Protein 9PRR (pdb70)

Sequence (1603 aa):
ALSAAEQQDLDARVGKEIDAARLRRADNAFFGEARKAESVTPEAALAIAHRWRAMTKAFMFTTLSGLGVMARRFQGQDAPDHELLAAFQTVYQVIGDDLDNAAPAFREVAPRGPAGIHYVWWEDTVLKPVAAHVAEEDRQSAAVLPRAVTGLLDSMDRLATHPLGAAVQLRVVEDIALDIAVGFRRLYAKVEVPTLFAGRDDLAWVDSHIKAETMHAAQVSDEDTGMTRLVADREQAEEFLTAVREYAAHWSAALETYAQALRDGHAALSAAEQQDLDARVGKEIDAARLRRADNAFFGEARKAESVTPEAALAIAHRWRAMTKAFMFTTLSGLGVMARRFQGQDAPDHELLAAFQTVYQVIGDDLDNAAPAFREVAPRGPAGIHYVWWEDTVLKPVAAHVAEEDRQSAAVLPRAVTGLLDSMDRLATHPLGAAVQLRVVEDIALDIAVGFRRLYAKVEVPGTTLFAGRDDLAWVDSHIKAETMHAAQVSDEDTGMTRLVADREQAEEFLTAVREYAAHWSAALETYAQALRDGHAALSAAEQQDLDARVGKEIDAARLRRADNAFFGEARKAESVTPEAALAIAHRWRAMTKAFMFTTLSGLGVMARRFQGQDAPDHELLAAFQTVYQVIGDDLDNAAPAFREVAPRGPAGIHYVWWEDTVLKPVAAHVAEEDRQSAAVLPRAVTGLLDSMDRLATHPLGAAVQLRVVEDIALDIAVGFRRLYAKVEVPLFAGRDDLAWVDSHIKAETMHAAQVSDEDTGMTRLVADREQAEEFLTAVREYAAHWSAALETYAQALRDGHAALSAAEQQDLDARVGKEIDAARLRRADNAFFGEARKAESVTPEAALAIAHRWRAMTKAFMFTTLSGLGVMARRFQGQDAPDHELLAAFQTVYQVIGDDLDNAAPAFREVAPRGPAGIHYVWWEDTVLKPVAAHVAEEDRQSAAVLPRAVTGLLDSMDRLATHPLGAAVQLRVVEDIALDIAVGFRRLYAKVEVPGLFAGRDDLAWVDSHIKAETMHAAQVSDEDTGMTRLVADREQAEEFLTAVREYAAHWSAALETYAQALRDGHALALSAAEQQDLDARVGKEIDAARLRRADNAFFGEARKAESVTPEAALAIAHRWRAMTKAFMFTTLSGLGVMARRFQGQDAPDHELLAAFQTVYQVIGDDLDNAAPAFREVAPRGPAGIHYVWWEDTVLKPVAAHVAEEDRQSAAVLPRAVTGLLDSMDRLATHPLGAAVQLRVVEDIALDIAVGFRRLYAKVEVPGTTLFAGRDDLAWVDSHIKAETMHAAQVSDEDTGMTRLVADREQAEEFLTAVREYAAHWSAALETYAQALRDGHAEQQDLDARVGKEIDAARLRRADNAFFGEARKAESVTPEAALAIAHRWRAMTKAFMFTTLSGLGVMARRFQGQDAPDHELLAAFQTVYQVIGDDLDNAAPAFREVAPRGPAGIHYVWWEDTVLKPVAAHVAEEDRQSAAVLPRAVTGLLDSMDRLATHPLGAAVQLRVVEDIALDIAVGFRRLYAKVEVPGTTLFAGRDDLAWVDSHIKAETMHAAQVSDEDTGMTRLVADREQAEEFLTAVREYAAHWSAALETYAQALRDGHA

Secondary structure (DSSP, 8-state):
---HHHHHHHHHHHHHHHHHTT-STTT-HHHHHHHH-S-B-HHHHHHHHHHHHHHHHHHHHHHHHHHHHHHHHHHTSSS--HHHHHHHHHHHHHHHHHHH--SHHHHTTSPSGGGGSHHHHHIIIIIHHHHTTS-HHHHHHHTSPPHHHHHHHHHHHHHTTSTTHHHHHHHHHHHHHHHHHHHHHHHTTSB-----S-STTTTHHHHHHHHHHHHHHHHHT-TTTSGGGG--SHHHHHHHHHHHHHHHHHHHHHHHHHHHHHHHS--/---HHHHHHHHHHHHHHHHHTT-STTT-HHHHHHHH-S-B-HHHHHHHHHHHHHHHHHHHHHHHHHHHHHHHHHHTSSS--HHHHHHHHHHHHHHHHHHH--SHHHHTTPBSGGGGSHHHHHIIIIIHHHHTTS-TTHHHHHTSPPHHHHHHHHHHHHHTT-TTHHHHHHHHHHHHHHHHHHHHHHHHTSB--SSS-TT-STTTTHHHHHHHHHHHHHHHHHT-TTTSGGGG--SHHHHHHHHHHHHHHHHHHHHHHHHHHHHHHHT--/---HHHHHHHHHHHHHHHHHTT-STTT-HHHHHHHH-S-B-HHHHHHHHHHHHHHHHHHHHHHHHHHHHHHHHHHTSSS--HHHHHHHHHHHHHHHHHHH--SHHHHTTSPSGGGGSHHHHHIIIIIHHHHHTS-HHHHHHHTS--HHHHHHHHHHHHHTT-TTHHHHHHHHHHHHHHHHHHHHHHHHHSB------STTTTHHHHHHHHHHHHHHHHHT-TTTSGGGG--SHHHHHHHHHHHHHHHHHHHHHHHHHHHHHHHS--/---HHHHHHHHHHHHHHHHHTT-STTT-HHHHHHHH-S-B-HHHHHHHHHHHHHHHHHHHHHHHHHHHHHHHHHHTSSS--HHHHHHHHHHHHHHHHHHH--SHHHHHHPPSGGGGSHHHHHIIIIIHHHHTTS-HHHHHHHTSPPHHHHHHHHHHHHHTT-TTHHHHHHHHHHHHHHHHHHHHHHHHTTB-------STTTTHHHHHHHHHHHHHHHHHH-TTTSGGGG--SHHHHHHHHHHHHHHHHHHHHHHHHHHHHHHHS--/-BPPHHHHHHHHHHHHHHHHHTT-STTT-HHHHHHHH-S-B-HHHHHHHHHHHHHHHHHHHHHHHHHHHHHHHHHHTSSS--HHHHHHHHHHHHHHHHHHH--SHHHHHHSPSGGGGSHHHHHIIIIIHHHHTTS-HHHHHHHTSPPHHHHHHHHHHHHHTTSTTHHHHHHHHHHHHHHHHHHHHHHHHTTB--SSS-SS-BTTTTHHHHHHHHHHHHHHHHHT-TTTSGGGG--BHHHHHHHHHHHHHHHHHHHHHHHHHHHHHHHS--/-HHHHHHHHHHHHHHTT-STTT-HHHHHHHH-S-B-HHHHHHHHHHHHHHHHHHHHHHHHHHHHHHHHHTTSSS--HHHHHHHHHHHHHHHHHHH--SHHHHHHSPSGGGGSHHHHHIIIIIHHHHTTS-HHHHHHHHSPPHHHHHHHHHHHHHHT-TTHHHHHHHHHTTTHHHHHHHHHHHTTSB--SSS-TT-STTS-HHHHHHHHHHHHHHHHHH-TTTSGGGG--SHHHHHHHHHHHHHHHHHHHHHHHHHHHHHHHT--

Nearest PDB structures (foldseek):
  6p5q-assembly1_A  TM=6.026E-01  e=5.601E-03  Pseudomonas fluorescens
  4jq6-assembly1_C-2  TM=2.151E-01  e=1.297E+00  uncultured bacterium
  7n7p-assembly1_B  TM=1.846E-01  e=3.117E+00  Homo sapiens
  3oql-assembly1_A  TM=6.541E-01  e=2.879E-03  Pseudomonas syringae pv. tomato str. DC3000
  2qcx-assembly1_B  TM=6.499E-01  e=2.417E-01  Bacillus subtilis

Organism: NCBI:txid249586

B-factor: mean 30.41, std 15.35, range [9.37, 156.67]

Radius of gyration: 35.18 Å; Cα contacts (8 Å, |Δi|>4): 2564; chains: 6; bounding box: 101×86×82 Å

Structure (mmCIF, N/CA/C/O backbone):
data_9PRR
#
_entry.id   9PRR
#
_cell.length_a   78.586
_cell.length_b   143.628
_cell.length_c   81.447
_cell.angle_alpha   90.000
_cell.angle_beta   109.777
_cell.angle_gamma   90.000
#
_symmetry.space_group_name_H-M   'P 1 21 1'
#
loop_
_entity.id
_entity.type
_entity.pdbx_description
1 polymer PolF
2 non-polymer GLYCEROL
3 non-polymer 'FE (II) ION'
4 non-polymer 'ZINC ION'
5 non-polymer ISOLEUCINE
6 water water
#
loop_
_atom_site.group_PDB
_atom_site.id
_atom_site.type_symbol
_atom_site.label_atom_id
_atom_site.label_alt_id
_atom_site.label_comp_id
_atom_site.label_asym_id
_atom_site.label_entity_id
_atom_site.label_seq_id
_atom_site.pdbx_PDB_ins_code
_atom_site.Cartn_x
_atom_site.Cartn_y
_atom_site.Cartn_z
_atom_site.occupancy
_atom_site.B_iso_or_equiv
_atom_site.auth_seq_id
_atom_site.auth_comp_id
_atom_site.auth_asym_id
_atom_site.auth_atom_id
_atom_site.pdbx_PDB_model_num
ATOM 1 N N . ALA A 1 8 ? 62.60301 -5.78331 8.95291 1.000 26.84809 7 ALA A N 1
ATOM 2 C CA . ALA A 1 8 ? 62.95459 -5.50142 7.56579 1.000 28.60827 7 ALA A CA 1
ATOM 3 C C . ALA A 1 8 ? 62.34459 -6.55422 6.64545 1.000 41.51352 7 ALA A C 1
ATOM 4 O O . ALA A 1 8 ? 62.44927 -7.75759 6.89405 1.000 45.93839 7 ALA A O 1
ATOM 6 N N . LEU A 1 9 ? 61.70703 -6.08382 5.57790 1.000 41.10794 8 LEU A N 1
ATOM 7 C CA . LEU A 1 9 ? 60.87776 -6.92225 4.72166 1.000 44.03803 8 LEU A CA 1
ATOM 8 C C . LEU A 1 9 ? 61.62775 -7.32083 3.45557 1.000 50.63577 8 LEU A C 1
ATOM 9 O O . LEU A 1 9 ? 61.97335 -6.46216 2.63841 1.000 45.62780 8 LEU A O 1
ATOM 14 N N . SER A 1 10 ? 61.83779 -8.62559 3.28081 1.000 55.26130 9 SER A N 1
ATOM 15 C CA . SER A 1 10 ? 62.40180 -9.16076 2.04968 1.000 55.29905 9 SER A CA 1
ATOM 16 C C . SER A 1 10 ? 61.35013 -9.16473 0.93964 1.000 60.36991 9 SER A C 1
ATOM 17 O O . SER A 1 10 ? 60.15708 -8.95626 1.17349 1.000 68.35879 9 SER A O 1
ATOM 20 N N . ALA A 1 11 ? 61.81108 -9.40700 -0.29107 1.000 66.56707 10 ALA A N 1
ATOM 21 C CA . ALA A 1 11 ? 60.89844 -9.43056 -1.43227 1.000 64.86034 10 ALA A CA 1
ATOM 22 C C . ALA A 1 11 ? 59.85352 -10.52913 -1.27886 1.000 59.18837 10 ALA A C 1
ATOM 23 O O . ALA A 1 11 ? 58.66107 -10.30865 -1.52239 1.000 56.52399 10 ALA A O 1
ATOM 25 N N . ALA A 1 12 ? 60.28437 -11.72471 -0.87014 1.000 61.61882 11 ALA A N 1
ATOM 26 C CA . ALA A 1 12 ? 59.34118 -12.81201 -0.63804 1.000 59.67361 11 ALA A CA 1
ATOM 27 C C . ALA A 1 12 ? 58.38504 -12.50699 0.50963 1.000 55.28023 11 ALA A C 1
ATOM 28 O O . ALA A 1 12 ? 57.31107 -13.11400 0.58789 1.000 50.88102 11 ALA A O 1
ATOM 30 N N . GLU A 1 13 ? 58.74543 -11.57604 1.39348 1.000 60.73864 12 GLU A N 1
ATOM 31 C CA . GLU A 1 13 ? 57.87552 -11.17020 2.49024 1.000 51.05120 12 GLU A CA 1
ATOM 32 C C . GLU A 1 13 ? 56.86521 -10.11179 2.07423 1.000 39.85605 12 GLU A C 1
ATOM 33 O O . GLU A 1 13 ? 55.72499 -10.13046 2.55559 1.000 30.99272 12 GLU A O 1
ATOM 39 N N . GLN A 1 14 ? 57.25827 -9.19360 1.18665 1.000 44.68999 13 GLN A N 1
ATOM 40 C CA . GLN A 1 14 ? 56.30473 -8.22496 0.65619 1.000 45.22432 13 GLN A CA 1
ATOM 41 C C . GLN A 1 14 ? 55.15238 -8.92627 -0.05140 1.000 51.04424 13 GLN A C 1
ATOM 42 O O . GLN A 1 14 ? 53.98790 -8.53877 0.10415 1.000 46.04980 13 GLN A O 1
ATOM 48 N N . GLN A 1 15 ? 55.45654 -9.97232 -0.82511 1.000 52.98758 14 GLN A N 1
ATOM 49 C CA . GLN A 1 15 ? 54.41286 -10.63982 -1.59674 1.000 47.09953 14 GLN A CA 1
ATOM 50 C C . GLN A 1 15 ? 53.42275 -11.37620 -0.70330 1.000 41.33877 14 GLN A C 1
ATOM 51 O O . GLN A 1 15 ? 52.24527 -11.50522 -1.06668 1.000 42.94548 14 GLN A O 1
ATOM 57 N N . ASP A 1 16 ? 53.86920 -11.85804 0.46216 1.000 41.43138 15 ASP A N 1
ATOM 58 C CA . ASP A 1 16 ? 52.95214 -12.54579 1.36280 1.000 40.41894 15 ASP A CA 1
ATOM 59 C C . ASP A 1 16 ? 52.01469 -11.56835 2.05198 1.000 36.87506 15 ASP A C 1
ATOM 60 O O . ASP A 1 16 ? 50.83115 -11.87923 2.24929 1.000 36.36022 15 ASP A O 1
ATOM 65 N N . LEU A 1 17 ? 52.51927 -10.38337 2.40169 1.000 38.21240 16 LEU A N 1
ATOM 66 C CA . LEU A 1 17 ? 51.65595 -9.36834 2.99384 1.000 29.73744 16 LEU A CA 1
ATOM 67 C C . LEU A 1 17 ? 50.55736 -8.94076 2.02770 1.000 26.85154 16 LEU A C 1
ATOM 68 O O . LEU A 1 17 ? 49.41197 -8.71612 2.43866 1.000 29.45436 16 LEU A O 1
ATOM 73 N N . ASP A 1 18 ? 50.87828 -8.82578 0.73704 1.000 32.07636 17 ASP A N 1
ATOM 74 C CA . ASP A 1 18 ? 49.85705 -8.43710 -0.23520 1.000 28.21915 17 ASP A CA 1
ATOM 75 C C . ASP A 1 18 ? 48.76889 -9.50017 -0.33763 1.000 30.04099 17 ASP A C 1
ATOM 76 O O . ASP A 1 18 ? 47.57512 -9.18776 -0.41218 1.000 31.63453 17 ASP A O 1
ATOM 81 N N . ALA A 1 19 ? 49.16608 -10.77208 -0.33326 1.000 34.91189 18 ALA A N 1
ATOM 82 C CA . ALA A 1 19 ? 48.19008 -11.85177 -0.46208 1.000 18.41499 18 ALA A CA 1
ATOM 83 C C . ALA A 1 19 ? 47.27205 -11.91790 0.75272 1.000 22.58339 18 ALA A C 1
ATOM 84 O O . ALA A 1 19 ? 46.04905 -12.04813 0.61753 1.000 22.26353 18 ALA A O 1
ATOM 86 N N . ARG A 1 20 ? 47.84658 -11.80685 1.95308 1.000 28.29039 19 ARG A N 1
ATOM 87 C CA . ARG A 1 20 ? 47.04378 -11.90595 3.17057 1.000 29.68781 19 ARG A CA 1
ATOM 88 C C . ARG A 1 20 ? 46.07401 -10.73855 3.30509 1.000 28.56548 19 ARG A C 1
ATOM 89 O O . ARG A 1 20 ? 44.96235 -10.91022 3.81899 1.000 25.62029 19 ARG A O 1
ATOM 97 N N . VAL A 1 21 ? 46.46552 -9.54870 2.84485 1.000 20.44762 20 VAL A N 1
ATOM 98 C CA . VAL A 1 21 ? 45.55585 -8.40584 2.88555 1.000 19.83454 20 VAL A CA 1
ATOM 99 C C . VAL A 1 21 ? 44.33216 -8.68077 2.01947 1.000 20.99738 20 VAL A C 1
ATOM 100 O O . VAL A 1 21 ? 43.19088 -8.42799 2.42302 1.000 19.72603 20 VAL A O 1
ATOM 104 N N . GLY A 1 22 ? 44.55494 -9.23385 0.82746 1.000 19.83342 21 GLY A N 1
ATOM 105 C CA . GLY A 1 22 ? 43.43866 -9.61194 -0.02579 1.000 17.31858 21 GLY A CA 1
ATOM 106 C C . GLY A 1 22 ? 42.55993 -10.67057 0.60787 1.000 19.73001 21 GLY A C 1
ATOM 107 O O . GLY A 1 22 ? 41.33575 -10.67612 0.42747 1.000 23.79389 21 GLY A O 1
ATOM 108 N N . LYS A 1 23 ? 43.16701 -11.58170 1.36742 1.000 24.75996 22 LYS A N 1
ATOM 109 C CA . LYS A 1 23 ? 42.39159 -12.65496 1.98075 1.000 23.76609 22 LYS A CA 1
ATOM 110 C C . LYS A 1 23 ? 41.58926 -12.16599 3.17701 1.000 20.44648 22 LYS A C 1
ATOM 111 O O . LYS A 1 23 ? 40.51721 -12.71695 3.47692 1.000 25.56564 22 LYS A O 1
ATOM 117 N N . GLU A 1 24 ? 42.08729 -11.14104 3.86759 1.000 23.20195 23 GLU A N 1
ATOM 118 C CA . GLU A 1 24 ? 41.31058 -10.56172 4.95644 1.000 23.31668 23 GLU A CA 1
ATOM 119 C C . GLU A 1 24 ? 40.04773 -9.89055 4.42648 1.000 30.70163 23 GLU A C 1
ATOM 120 O O . GLU A 1 24 ? 38.96104 -10.06196 4.98716 1.000 27.28380 23 GLU A O 1
ATOM 126 N N . ILE A 1 25 ? 40.16636 -9.14135 3.32864 1.000 23.20922 24 ILE A N 1
ATOM 127 C CA . ILE A 1 25 ? 38.99853 -8.49073 2.72786 1.000 20.36621 24 ILE A CA 1
ATOM 128 C C . ILE A 1 25 ? 38.01986 -9.53799 2.21553 1.000 23.75322 24 ILE A C 1
ATOM 129 O O . ILE A 1 25 ? 36.79665 -9.37990 2.31114 1.000 29.46820 24 ILE A O 1
ATOM 134 N N . ASP A 1 26 ? 38.54655 -10.62618 1.65608 1.000 27.52615 25 ASP A N 1
ATOM 135 C CA . ASP A 1 26 ? 37.70889 -11.77502 1.32963 1.000 27.29802 25 ASP A CA 1
ATOM 136 C C . ASP A 1 26 ? 37.00062 -12.29887 2.57048 1.000 28.54142 25 ASP A C 1
ATOM 137 O O . ASP A 1 26 ? 35.78392 -12.51450 2.56501 1.000 31.20416 25 ASP A O 1
ATOM 142 N N . ALA A 1 27 ? 37.75829 -12.49804 3.65152 1.000 19.66868 26 ALA A N 1
ATOM 143 C CA . ALA A 1 27 ? 37.20146 -13.09544 4.85938 1.000 21.70621 26 ALA A CA 1
ATOM 144 C C . ALA A 1 27 ? 36.11868 -12.22028 5.47822 1.000 26.28418 26 ALA A C 1
ATOM 145 O O . ALA A 1 27 ? 35.20119 -12.73355 6.13021 1.000 30.64126 26 ALA A O 1
ATOM 147 N N . ALA A 1 28 ? 36.19413 -10.90827 5.27809 1.000 30.32837 27 ALA A N 1
ATOM 148 C CA . ALA A 1 28 ? 35.19330 -9.99272 5.81001 1.000 28.41230 27 ALA A CA 1
ATOM 149 C C . ALA A 1 28 ? 33.93883 -9.92195 4.94750 1.000 34.77200 27 ALA A C 1
ATOM 150 O O . ALA A 1 28 ? 33.09173 -9.05403 5.19867 1.000 36.27445 27 ALA A O 1
ATOM 152 N N . ARG A 1 29 ? 33.80100 -10.80275 3.94829 1.000 32.90299 28 ARG A N 1
ATOM 153 C CA . ARG A 1 29 ? 32.61111 -10.84628 3.08622 1.000 34.41194 28 ARG A CA 1
ATOM 154 C C . ARG A 1 29 ? 32.37629 -9.50029 2.39619 1.000 31.39582 28 ARG A C 1
ATOM 155 O O . ARG A 1 29 ? 31.27484 -8.94277 2.42163 1.000 28.74963 28 ARG A O 1
ATOM 163 N N . LEU A 1 30 ? 33.43791 -8.96551 1.79137 1.000 33.85195 29 LEU A N 1
ATOM 164 C CA . LEU A 1 30 ? 33.37283 -7.69618 1.08168 1.000 33.12596 29 LEU A CA 1
ATOM 165 C C . LEU A 1 30 ? 33.47396 -7.83200 -0.43031 1.000 28.67564 29 LEU A C 1
ATOM 166 O O . LEU A 1 30 ? 33.32058 -6.82566 -1.13207 1.000 28.46170 29 LEU A O 1
ATOM 171 N N . ARG A 1 31 ? 33.72994 -9.02880 -0.95143 1.000 26.56129 30 ARG A N 1
ATOM 172 C CA . ARG A 1 31 ? 33.77844 -9.19557 -2.39554 1.000 20.67893 30 ARG A CA 1
ATOM 173 C C . ARG A 1 31 ? 32.37312 -9.13470 -2.99178 1.000 23.06234 30 ARG A C 1
ATOM 174 O O . ARG A 1 31 ? 31.36264 -9.21018 -2.28660 1.000 30.75208 30 ARG A O 1
ATOM 182 N N . ARG A 1 32 ? 32.32487 -8.99821 -4.32064 1.000 27.11137 31 ARG A N 1
ATOM 183 C CA . ARG A 1 32 ? 31.05406 -8.79610 -5.01193 1.000 27.91306 31 ARG A CA 1
ATOM 184 C C . ARG A 1 32 ? 30.08797 -9.94832 -4.76361 1.000 25.52654 31 ARG A C 1
ATOM 185 O O . ARG A 1 32 ? 28.89101 -9.72803 -4.54504 1.000 32.56249 31 ARG A O 1
ATOM 193 N N . ALA A 1 33 ? 30.58730 -11.18344 -4.78316 1.000 32.08294 32 ALA A N 1
ATOM 194 C CA . ALA A 1 33 ? 29.71763 -12.34088 -4.62336 1.000 31.75680 32 ALA A CA 1
ATOM 195 C C . ALA A 1 33 ? 29.26543 -12.56045 -3.18589 1.000 32.47724 32 ALA A C 1
ATOM 196 O O . ALA A 1 33 ? 28.28393 -13.27861 -2.96768 1.000 34.25728 32 ALA A O 1
ATOM 198 N N . ASP A 1 34 ? 29.93976 -11.95767 -2.20666 1.000 40.44815 33 ASP A N 1
ATOM 199 C CA . ASP A 1 34 ? 29.74322 -12.31042 -0.80425 1.000 35.31812 33 ASP A CA 1
ATOM 200 C C . ASP A 1 34 ? 28.90478 -11.30627 -0.02354 1.000 24.79431 33 ASP A C 1
ATOM 201 O O . ASP A 1 34 ? 28.07458 -11.71461 0.79346 1.000 36.98874 33 ASP A O 1
ATOM 206 N N . ASN A 1 35 ? 29.09155 -10.00720 -0.24102 1.000 24.19302 34 ASN A N 1
ATOM 207 C CA . ASN A 1 35 ? 28.42023 -9.01532 0.58786 1.000 28.51370 34 ASN A CA 1
ATOM 208 C C . ASN A 1 35 ? 26.94013 -8.91759 0.23994 1.000 26.25099 34 ASN A C 1
ATOM 209 O O . ASN A 1 35 ? 26.55130 -9.00197 -0.92893 1.000 27.81036 34 ASN A O 1
ATOM 214 N N . ALA A 1 36 ? 26.11506 -8.72297 1.27295 1.000 22.67965 35 ALA A N 1
ATOM 215 C CA . ALA A 1 36 ? 24.66809 -8.71017 1.09586 1.000 22.43992 35 ALA A CA 1
ATOM 216 C C . ALA A 1 36 ? 24.16731 -7.42557 0.44920 1.000 23.01065 35 ALA A C 1
ATOM 217 O O . ALA A 1 36 ? 23.14336 -7.45016 -0.24343 1.000 24.89715 35 ALA A O 1
ATOM 219 N N . PHE A 1 37 ? 24.84856 -6.29891 0.67117 1.000 20.72615 36 PHE A N 1
ATOM 220 C CA . PHE A 1 37 ? 24.40693 -5.04872 0.05982 1.000 18.42108 36 PHE A CA 1
ATOM 221 C C . PHE A 1 37 ? 24.47324 -5.12648 -1.45910 1.000 18.58141 36 PHE A C 1
ATOM 222 O O . PHE A 1 37 ? 23.51774 -4.75814 -2.15270 1.000 25.47076 36 PHE A O 1
ATOM 230 N N . PHE A 1 38 ? 25.60424 -5.59369 -1.99493 1.000 21.18142 37 PHE A N 1
ATOM 231 C CA . PHE A 1 38 ? 25.74512 -5.70937 -3.44371 1.000 18.13473 37 PHE A CA 1
ATOM 232 C C . PHE A 1 38 ? 24.67514 -6.62277 -4.02996 1.000 31.04974 37 PHE A C 1
ATOM 233 O O . PHE A 1 38 ? 24.15113 -6.35876 -5.11853 1.000 30.25507 37 PHE A O 1
ATOM 241 N N . GLY A 1 39 ? 24.33082 -7.69854 -3.31842 1.000 21.34275 38 GLY A N 1
ATOM 242 C CA . GLY A 1 39 ? 23.32329 -8.61679 -3.82453 1.000 18.51496 38 GLY A CA 1
ATOM 243 C C . GLY A 1 39 ? 21.91024 -8.07552 -3.70485 1.000 19.39551 38 GLY A C 1
ATOM 244 O O . GLY A 1 39 ? 21.10354 -8.21511 -4.62858 1.000 25.41075 38 GLY A O 1
ATOM 245 N N . GLU A 1 40 ? 21.58480 -7.46270 -2.56218 1.000 21.24878 39 GLU A N 1
ATOM 246 C CA . GLU A 1 40 ? 20.24663 -6.90921 -2.37015 1.000 26.03495 39 GLU A CA 1
ATOM 247 C C . GLU A 1 40 ? 19.96137 -5.76158 -3.33422 1.000 29.67132 39 GLU A C 1
ATOM 248 O O . GLU A 1 40 ? 18.81063 -5.57268 -3.74875 1.000 30.20500 39 GLU A O 1
ATOM 254 N N . ALA A 1 41 ? 20.98973 -4.99287 -3.70566 1.000 27.91304 40 ALA A N 1
ATOM 255 C CA . ALA A 1 41 ? 20.80165 -3.90441 -4.66031 1.000 23.85059 40 ALA A CA 1
ATOM 256 C C . ALA A 1 41 ? 20.44774 -4.42655 -6.04606 1.000 27.71616 40 ALA A C 1
ATOM 257 O O . ALA A 1 41 ? 19.69268 -3.77762 -6.78050 1.000 27.86846 40 ALA A O 1
ATOM 259 N N . ARG A 1 42 ? 20.98417 -5.58663 -6.42200 1.000 19.92835 41 ARG A N 1
ATOM 260 C CA . ARG A 1 42 ? 20.65384 -6.17157 -7.71488 1.000 30.52220 41 ARG A CA 1
ATOM 261 C C . ARG A 1 42 ? 19.29632 -6.86291 -7.67926 1.000 33.35075 41 ARG A C 1
ATOM 262 O O . ARG A 1 42 ? 18.49603 -6.72153 -8.61027 1.000 35.33326 41 ARG A O 1
ATOM 270 N N . LYS A 1 43 ? 19.01572 -7.60558 -6.60461 1.000 35.23702 42 LYS A N 1
ATOM 271 C CA . LYS A 1 43 ? 17.77976 -8.37881 -6.54423 1.000 28.13480 42 LYS A CA 1
ATOM 272 C C . LYS A 1 43 ? 16.55287 -7.48736 -6.41286 1.000 29.81402 42 LYS A C 1
ATOM 273 O O . LYS A 1 43 ? 15.48234 -7.83604 -6.92236 1.000 39.15661 42 LYS A O 1
ATOM 279 N N . ALA A 1 44 ? 16.68852 -6.34080 -5.74680 1.000 34.78479 43 ALA A N 1
ATOM 280 C CA . ALA A 1 44 ? 15.54360 -5.48734 -5.44963 1.000 38.08327 43 ALA A CA 1
ATOM 281 C C . ALA A 1 44 ? 14.78202 -5.10994 -6.71371 1.000 38.71833 43 ALA A C 1
ATOM 282 O O . ALA A 1 44 ? 15.35588 -4.58263 -7.67262 1.000 29.18194 43 ALA A O 1
ATOM 284 N N . GLU A 1 45 ? 13.47826 -5.39780 -6.70380 1.000 43.17158 44 GLU A N 1
ATOM 285 C CA . GLU A 1 45 ? 12.59635 -4.97154 -7.78241 1.000 42.73925 44 GLU A CA 1
ATOM 286 C C . GLU A 1 45 ? 12.40313 -3.46156 -7.76650 1.000 33.73355 44 GLU A C 1
ATOM 287 O O . GLU A 1 45 ? 12.48498 -2.80455 -8.81440 1.000 37.07046 44 GLU A O 1
ATOM 293 N N . SER A 1 46 ? 12.16107 -2.90987 -6.57846 1.000 33.98147 45 SER A N 1
ATOM 294 C CA . SER A 1 46 ? 11.93627 -1.48764 -6.38201 1.000 34.77076 45 SER A CA 1
ATOM 295 C C . SER A 1 46 ? 12.45604 -1.10464 -5.00694 1.000 32.21811 45 SER A C 1
ATOM 296 O O . SER A 1 46 ? 12.50285 -1.93600 -4.09834 1.000 32.61928 45 SER A O 1
ATOM 299 N N . VAL A 1 47 ? 12.84460 0.16095 -4.86373 1.000 28.87578 46 VAL A N 1
ATOM 300 C CA . VAL A 1 47 ? 13.41220 0.68383 -3.62804 1.000 26.94790 46 VAL A CA 1
ATOM 301 C C . VAL A 1 47 ? 12.56993 1.86685 -3.17441 1.000 25.94109 46 VAL A C 1
ATOM 302 O O . VAL A 1 47 ? 12.23475 2.74501 -3.97605 1.000 24.84611 46 VAL A O 1
ATOM 306 N N . THR A 1 48 ? 12.22672 1.88799 -1.89289 1.000 20.80230 47 THR A N 1
ATOM 307 C CA . THR A 1 48 ? 11.44796 3.00106 -1.38229 1.000 21.19704 47 THR A CA 1
ATOM 308 C C . THR A 1 48 ? 12.31857 4.25035 -1.26469 1.000 20.62204 47 THR A C 1
ATOM 309 O O . THR A 1 48 ? 13.53918 4.15323 -1.11465 1.000 23.37019 47 THR A O 1
ATOM 313 N N . PRO A 1 49 ? 11.71663 5.43761 -1.35847 1.000 20.73747 48 PRO A N 1
ATOM 314 C CA . PRO A 1 49 ? 12.48607 6.66646 -1.09693 1.000 26.64904 48 PRO A CA 1
ATOM 315 C C . PRO A 1 49 ? 13.08068 6.71281 0.29811 1.000 25.83597 48 PRO A C 1
ATOM 316 O O . PRO A 1 49 ? 14.17281 7.26491 0.48343 1.000 20.51283 48 PRO A O 1
ATOM 320 N N . GLU A 1 50 ? 12.38343 6.15325 1.28869 1.000 30.17709 49 GLU A N 1
ATOM 321 C CA . GLU A 1 50 ? 12.88974 6.15505 2.65689 1.000 21.65253 49 GLU A CA 1
ATOM 322 C C . GLU A 1 50 ? 14.21178 5.40813 2.75060 1.000 21.12946 49 GLU A C 1
ATOM 323 O O . GLU A 1 50 ? 15.19706 5.92821 3.28618 1.000 20.83029 49 GLU A O 1
ATOM 329 N N . ALA A 1 51 ? 14.24987 4.17940 2.23229 1.000 23.24556 50 ALA A N 1
ATOM 330 C CA . ALA A 1 51 ? 15.47595 3.39249 2.28952 1.000 21.39492 50 ALA A CA 1
ATOM 331 C C . ALA A 1 51 ? 16.58851 4.04622 1.48226 1.000 21.34919 50 ALA A C 1
ATOM 332 O O . ALA A 1 51 ? 17.74970 4.05570 1.90674 1.000 25.95533 50 ALA A O 1
ATOM 334 N N . ALA A 1 52 ? 16.25288 4.60351 0.31630 1.000 19.34472 51 ALA A N 1
ATOM 335 C CA . ALA A 1 52 ? 17.26131 5.26999 -0.49854 1.000 18.53357 51 ALA A CA 1
ATOM 336 C C . ALA A 1 52 ? 17.84641 6.47884 0.21584 1.000 18.42442 51 ALA A C 1
ATOM 337 O O . ALA A 1 52 ? 19.03708 6.77530 0.06451 1.000 17.86985 51 ALA A O 1
ATOM 339 N N . LEU A 1 53 ? 17.03092 7.18307 0.99963 1.000 18.99052 52 LEU A N 1
ATOM 340 C CA . LEU A 1 53 ? 17.50404 8.37009 1.69934 1.000 18.96910 52 LEU A CA 1
ATOM 341 C C . LEU A 1 53 ? 18.34163 8.01639 2.92066 1.000 19.13031 52 LEU A C 1
ATOM 342 O O . LEU A 1 53 ? 19.28798 8.74227 3.24827 1.000 18.83447 52 LEU A O 1
ATOM 347 N N . ALA A 1 54 ? 18.01367 6.91812 3.60473 1.000 19.63067 53 ALA A N 1
ATOM 348 C CA . ALA A 1 54 ? 18.84750 6.46935 4.71381 1.000 19.78806 53 ALA A CA 1
ATOM 349 C C . ALA A 1 54 ? 20.23253 6.07227 4.22197 1.000 19.37463 53 ALA A C 1
ATOM 350 O O . ALA A 1 54 ? 21.24664 6.42490 4.83526 1.000 20.60767 53 ALA A O 1
ATOM 352 N N . ILE A 1 55 ? 20.29378 5.34147 3.10495 1.000 18.69807 54 ILE A N 1
ATOM 353 C CA . ILE A 1 55 ? 21.58360 4.95982 2.53399 1.000 18.05703 54 ILE A CA 1
ATOM 354 C C . ILE A 1 55 ? 22.36137 6.19845 2.10927 1.000 17.48914 54 ILE A C 1
ATOM 355 O O . ILE A 1 55 ? 23.58156 6.27645 2.29496 1.000 17.15455 54 ILE A O 1
ATOM 360 N N . ALA A 1 56 ? 21.66960 7.19029 1.54362 1.000 17.41750 55 ALA A N 1
ATOM 361 C CA . ALA A 1 56 ? 22.34780 8.41525 1.12874 1.000 16.93936 55 ALA A CA 1
ATOM 362 C C . ALA A 1 56 ? 22.91485 9.16814 2.32629 1.000 17.15083 55 ALA A C 1
ATOM 363 O O . ALA A 1 56 ? 24.02956 9.69940 2.26355 1.000 16.74703 55 ALA A O 1
ATOM 365 N N . HIS A 1 57 ? 22.15555 9.23565 3.42186 1.000 17.82194 56 HIS A N 1
ATOM 366 C CA . HIS A 1 57 ? 22.66262 9.86473 4.63670 1.000 18.10075 56 HIS A CA 1
ATOM 367 C C . HIS A 1 57 ? 23.85495 9.10238 5.19908 1.000 17.97289 56 HIS A C 1
ATOM 368 O O . HIS A 1 57 ? 24.85520 9.70975 5.59744 1.000 17.79107 56 HIS A O 1
ATOM 375 N N . ARG A 1 58 ? 23.76810 7.77208 5.24147 1.000 18.10639 57 ARG A N 1
ATOM 376 C CA . ARG A 1 58 ? 24.88454 6.98072 5.74411 1.000 18.02706 57 ARG A CA 1
ATOM 377 C C . ARG A 1 58 ? 26.10155 7.10147 4.83701 1.000 17.29877 57 ARG A C 1
ATOM 378 O O . ARG A 1 58 ? 27.24076 7.12442 5.31902 1.000 17.17681 57 ARG A O 1
ATOM 386 N N . TRP A 1 59 ? 25.88710 7.17225 3.52081 1.000 16.84531 58 TRP A N 1
ATOM 387 C CA . TRP A 1 59 ? 27.02475 7.28560 2.61647 1.000 16.49758 58 TRP A CA 1
ATOM 388 C C . TRP A 1 59 ? 27.69282 8.64711 2.74251 1.000 15.96900 58 TRP A C 1
ATOM 389 O O . TRP A 1 59 ? 28.92634 8.73366 2.76960 1.000 18.31961 58 TRP A O 1
ATOM 400 N N . ARG A 1 60 ? 26.89630 9.72057 2.82086 1.000 16.13963 59 ARG A N 1
ATOM 401 C CA . ARG A 1 60 ? 27.46643 11.04898 3.02574 1.000 16.02158 59 ARG A CA 1
ATOM 402 C C . ARG A 1 60 ? 28.32957 11.08159 4.27484 1.000 16.27653 59 ARG A C 1
ATOM 403 O O . ARG A 1 60 ? 29.43301 11.63667 4.26202 1.000 16.65474 59 ARG A O 1
ATOM 411 N N . ALA A 1 61 ? 27.84029 10.49312 5.36612 1.000 16.83606 60 ALA A N 1
ATOM 412 C CA . ALA A 1 61 ? 28.62406 10.44942 6.59330 1.000 17.13171 60 ALA A CA 1
ATOM 413 C C . ALA A 1 61 ? 29.88625 9.62083 6.40199 1.000 16.79531 60 ALA A C 1
ATOM 414 O O . ALA A 1 61 ? 30.98507 10.04866 6.77417 1.000 16.69057 60 ALA A O 1
ATOM 416 N N . MET A 1 62 ? 29.74931 8.43556 5.80344 1.000 16.65780 61 MET A N 1
ATOM 417 C CA . MET A 1 62 ? 30.89111 7.53729 5.67352 1.000 16.43259 61 MET A CA 1
ATOM 418 C C . MET A 1 62 ? 31.93691 8.09638 4.71843 1.000 15.82853 61 MET A C 1
ATOM 419 O O . MET A 1 62 ? 33.14013 7.97494 4.97361 1.000 18.59522 61 MET A O 1
ATOM 424 N N . THR A 1 63 ? 31.50754 8.72015 3.61808 1.000 15.46137 62 THR A N 1
ATOM 425 C CA . THR A 1 63 ? 32.48434 9.25166 2.67237 1.000 14.92438 62 THR A CA 1
ATOM 426 C C . THR A 1 63 ? 33.09436 10.56070 3.16175 1.000 14.93981 62 THR A C 1
ATOM 427 O O . THR A 1 63 ? 34.25688 10.84675 2.85609 1.000 14.65549 62 THR A O 1
ATOM 431 N N . LYS A 1 64 ? 32.34368 11.35566 3.92693 1.000 15.31429 63 LYS A N 1
ATOM 432 C CA . LYS A 1 64 ? 32.91685 12.54186 4.55260 1.000 15.43416 63 LYS A CA 1
ATOM 433 C C . LYS A 1 64 ? 34.01315 12.15038 5.53360 1.000 15.62873 63 LYS A C 1
ATOM 434 O O . LYS A 1 64 ? 35.13650 12.66360 5.47436 1.000 15.44939 63 LYS A O 1
ATOM 440 N N . ALA A 1 65 ? 33.70064 11.22244 6.44166 1.000 16.03442 64 ALA A N 1
ATOM 441 C CA . ALA A 1 65 ? 34.68392 10.77840 7.42317 1.000 16.27926 64 ALA A CA 1
ATOM 442 C C . ALA A 1 65 ? 35.86441 10.08797 6.75365 1.000 15.88880 64 ALA A C 1
ATOM 443 O O . ALA A 1 65 ? 37.01897 10.31109 7.13614 1.000 15.89691 64 ALA A O 1
ATOM 445 N N . PHE A 1 66 ? 35.59540 9.24157 5.75701 1.000 15.58746 65 PHE A N 1
ATOM 446 C CA . PHE A 1 66 ? 36.67092 8.57772 5.02799 1.000 15.24180 65 PHE A CA 1
ATOM 447 C C . PHE A 1 66 ? 37.68374 9.58618 4.49938 1.000 14.90393 65 PHE A C 1
ATOM 448 O O . PHE A 1 66 ? 38.88771 9.47375 4.75603 1.000 14.91230 65 PHE A O 1
ATOM 456 N N . MET A 1 67 ? 37.20098 10.59392 3.76925 1.000 14.64990 66 MET A N 1
ATOM 457 C CA . MET A 1 67 ? 38.09952 11.55089 3.13178 1.000 14.33790 66 MET A CA 1
ATOM 458 C C . MET A 1 67 ? 38.92223 12.31297 4.16321 1.000 14.62476 66 MET A C 1
ATOM 459 O O . MET A 1 67 ? 40.15114 12.39334 4.05509 1.000 14.52692 66 MET A O 1
ATOM 464 N N . PHE A 1 68 ? 38.26200 12.87111 5.18042 1.000 15.02465 67 PHE A N 1
ATOM 465 C CA . PHE A 1 68 ? 38.97045 13.70210 6.14962 1.000 15.33334 67 PHE A CA 1
ATOM 466 C C . PHE A 1 68 ? 39.94364 12.88022 6.98676 1.000 15.57384 67 PHE A C 1
ATOM 467 O O . PHE A 1 68 ? 41.10835 13.26444 7.15176 1.000 15.58806 67 PHE A O 1
ATOM 475 N N . THR A 1 69 ? 39.48795 11.74426 7.52601 1.000 15.80603 68 THR A N 1
ATOM 476 C CA . THR A 1 69 ? 40.37045 10.92813 8.35350 1.000 16.08725 68 THR A CA 1
ATOM 477 C C . THR A 1 69 ? 41.54698 10.38873 7.55328 1.000 15.75835 68 THR A C 1
ATOM 478 O O . THR A 1 69 ? 42.64868 10.24572 8.09530 1.000 18.94358 68 THR A O 1
ATOM 482 N N . THR A 1 70 ? 41.33861 10.07799 6.27096 1.000 15.31026 69 THR A N 1
ATOM 483 C CA . THR A 1 70 ? 42.45648 9.66148 5.43087 1.000 15.01831 69 THR A CA 1
ATOM 484 C C . THR A 1 70 ? 43.42143 10.81537 5.20067 1.000 14.89934 69 THR A C 1
ATOM 485 O O . THR A 1 70 ? 44.64338 10.62399 5.22524 1.000 15.25809 69 THR A O 1
ATOM 489 N N . LEU A 1 71 ? 42.89168 12.02112 4.97279 1.000 14.79339 70 LEU A N 1
ATOM 490 C CA . LEU A 1 71 ? 43.75002 13.19833 4.88983 1.000 14.77524 70 LEU A CA 1
ATOM 491 C C . LEU A 1 71 ? 44.51492 13.40323 6.18998 1.000 15.23829 70 LEU A C 1
ATOM 492 O O . LEU A 1 71 ? 45.71771 13.69325 6.17375 1.000 15.28338 70 LEU A O 1
ATOM 497 N N . SER A 1 72 ? 43.83132 13.25238 7.32713 1.000 15.62417 71 SER A N 1
ATOM 498 C CA . SER A 1 72 ? 44.50809 13.31535 8.61701 1.000 16.10826 71 SER A CA 1
ATOM 499 C C . SER A 1 72 ? 45.61852 12.27572 8.69861 1.000 16.16722 71 SER A C 1
ATOM 500 O O . SER A 1 72 ? 46.72522 12.56650 9.16883 1.000 16.87660 71 SER A O 1
ATOM 503 N N . GLY A 1 73 ? 45.34274 11.05523 8.23057 1.000 16.00368 72 GLY A N 1
ATOM 504 C CA . GLY A 1 73 ? 46.36940 10.02528 8.22899 1.000 16.08303 72 GLY A CA 1
ATOM 505 C C . GLY A 1 73 ? 47.54010 10.37299 7.33035 1.000 15.82763 72 GLY A C 1
ATOM 506 O O . GLY A 1 73 ? 48.69554 10.09416 7.66240 1.000 20.02716 72 GLY A O 1
ATOM 507 N N . LEU A 1 74 ? 47.25488 10.98665 6.17775 1.000 15.39334 73 LEU A N 1
ATOM 508 C CA . LEU A 1 74 ? 48.31140 11.49635 5.30879 1.000 15.18605 73 LEU A CA 1
ATOM 509 C C . LEU A 1 74 ? 49.19221 12.50277 6.04146 1.000 15.50381 73 LEU A C 1
ATOM 510 O O . LEU A 1 74 ? 50.37898 12.63993 5.72273 1.000 21.09501 73 LEU A O 1
ATOM 515 N N . GLY A 1 75 ? 48.63649 13.20362 7.03207 1.000 15.78075 74 GLY A N 1
ATOM 516 C CA . GLY A 1 75 ? 49.44082 14.13136 7.80951 1.000 16.14509 74 GLY A CA 1
ATOM 517 C C . GLY A 1 75 ? 50.36894 13.43077 8.78353 1.000 16.57771 74 GLY A C 1
ATOM 518 O O . GLY A 1 75 ? 51.52858 13.82477 8.93836 1.000 16.78822 74 GLY A O 1
ATOM 519 N N . VAL A 1 76 ? 49.87637 12.38245 9.45203 1.000 16.75553 75 VAL A N 1
ATOM 520 C CA . VAL A 1 76 ? 50.71367 11.64084 10.39454 1.000 17.20249 75 VAL A CA 1
ATOM 521 C C . VAL A 1 76 ? 51.91472 11.03300 9.68062 1.000 17.11315 75 VAL A C 1
ATOM 522 O O . VAL A 1 76 ? 53.03110 11.02042 10.21402 1.000 21.69858 75 VAL A O 1
ATOM 526 N N . MET A 1 77 ? 51.70544 10.51713 8.46587 1.000 16.67234 76 MET A N 1
ATOM 527 C CA . MET A 1 77 ? 52.81315 9.98339 7.67703 1.000 16.59677 76 MET A CA 1
ATOM 528 C C . MET A 1 77 ? 53.83834 11.06417 7.36224 1.000 16.63441 76 MET A C 1
ATOM 529 O O . MET A 1 77 ? 55.04911 10.83288 7.45634 1.000 16.90572 76 MET A O 1
ATOM 534 N N . ALA A 1 78 ? 53.36772 12.24921 6.96090 1.000 16.40006 77 ALA A N 1
ATOM 535 C CA . ALA A 1 78 ? 54.27585 13.35353 6.66912 1.000 16.47671 77 ALA A CA 1
ATOM 536 C C . ALA A 1 78 ? 55.15044 13.68684 7.87053 1.000 17.04262 77 ALA A C 1
ATOM 537 O O . ALA A 1 78 ? 56.33908 13.99191 7.71696 1.000 17.87726 77 ALA A O 1
ATOM 539 N N . ARG A 1 79 ? 54.58123 13.62769 9.07936 1.000 17.33474 78 ARG A N 1
ATOM 540 C CA . ARG A 1 79 ? 55.38005 13.85141 10.28103 1.000 17.91216 78 ARG A CA 1
ATOM 541 C C . ARG A 1 79 ? 56.40515 12.74425 10.47924 1.000 18.18239 78 ARG A C 1
ATOM 542 O O . ARG A 1 79 ? 57.54408 13.01151 10.87612 1.000 18.57965 78 ARG A O 1
ATOM 550 N N . ARG A 1 80 ? 56.01809 11.49411 10.22189 1.000 18.01943 79 ARG A N 1
ATOM 551 C CA . ARG A 1 80 ? 56.96274 10.38963 10.35453 1.000 18.30191 79 ARG A CA 1
ATOM 552 C C . ARG A 1 80 ? 58.10447 10.51952 9.35392 1.000 18.22924 79 ARG A C 1
ATOM 553 O O . ARG A 1 80 ? 59.26090 10.21917 9.67356 1.000 23.35476 79 ARG A O 1
ATOM 561 N N . PHE A 1 81 ? 57.79614 10.96661 8.13470 1.000 17.78486 80 PHE A N 1
ATOM 562 C CA . PHE A 1 81 ? 58.82486 11.11376 7.11064 1.000 19.84518 80 PHE A CA 1
ATOM 563 C C . PHE A 1 81 ? 59.78214 12.24930 7.44303 1.000 18.03037 80 PHE A C 1
ATOM 564 O O . PHE A 1 81 ? 60.97706 12.17155 7.13199 1.000 22.08902 80 PHE A O 1
ATOM 572 N N . GLN A 1 82 ? 59.27901 13.31498 8.07060 1.000 18.08712 81 GLN A N 1
ATOM 573 C CA . GLN A 1 82 ? 60.14474 14.44499 8.38872 1.000 18.45251 81 GLN A CA 1
ATOM 574 C C . GLN A 1 82 ? 61.18002 14.06504 9.43702 1.000 19.08287 81 GLN A C 1
ATOM 575 O O . GLN A 1 82 ? 62.31289 14.56023 9.40976 1.000 19.43956 81 GLN A O 1
ATOM 581 N N . GLY A 1 83 ? 60.81679 13.17477 10.36166 1.000 19.26555 82 GLY A N 1
ATOM 582 C CA . GLY A 1 83 ? 61.77300 12.70088 11.34634 1.000 19.88153 82 GLY A CA 1
ATOM 583 C C . GLY A 1 83 ? 62.95167 11.95521 10.75364 1.000 20.05801 82 GLY A C 1
ATOM 584 O O . GLY A 1 83 ? 63.99227 11.84143 11.40888 1.000 33.85903 82 GLY A O 1
ATOM 585 N N . GLN A 1 84 ? 62.81707 11.44720 9.52957 1.000 21.63585 83 GLN A N 1
ATOM 586 C CA . GLN A 1 84 ? 63.89096 10.71764 8.86852 1.000 22.62592 83 GLN A CA 1
ATOM 587 C C . GLN A 1 84 ? 64.75489 11.66446 8.04554 1.000 25.78537 83 GLN A C 1
ATOM 588 O O . GLN A 1 84 ? 64.24979 12.59851 7.41643 1.000 27.30759 83 GLN A O 1
ATOM 594 N N . ASP A 1 85 ? 66.06608 11.41195 8.04906 1.000 28.24697 84 ASP A N 1
ATOM 595 C CA . ASP A 1 85 ? 66.97796 12.25942 7.28771 1.000 22.81537 84 ASP A CA 1
ATOM 596 C C . ASP A 1 85 ? 66.79227 12.07247 5.78846 1.000 26.55137 84 ASP A C 1
ATOM 597 O O . ASP A 1 85 ? 66.92622 13.02922 5.01772 1.000 26.38985 84 ASP A O 1
ATOM 602 N N . ALA A 1 86 ? 66.48873 10.85289 5.35373 1.000 26.27351 85 ALA A N 1
ATOM 603 C CA . ALA A 1 86 ? 66.37135 10.54364 3.92855 1.000 21.08135 85 ALA A CA 1
ATOM 604 C C . ALA A 1 86 ? 65.36963 9.41600 3.74356 1.000 24.16241 85 ALA A C 1
ATOM 605 O O . ALA A 1 86 ? 65.73872 8.24329 3.62034 1.000 25.91164 85 ALA A O 1
ATOM 607 N N . PRO A 1 87 ? 64.07659 9.74335 3.72897 1.000 29.25905 86 PRO A N 1
ATOM 608 C CA . PRO A 1 87 ? 63.05342 8.71252 3.51363 1.000 25.58443 86 PRO A CA 1
ATOM 609 C C . PRO A 1 87 ? 63.31860 7.91668 2.24460 1.000 20.17646 86 PRO A C 1
ATOM 610 O O . PRO A 1 87 ? 63.70587 8.46626 1.21067 1.000 27.20045 86 PRO A O 1
ATOM 614 N N . ASP A 1 88 ? 63.11879 6.60469 2.33857 1.000 26.70929 87 ASP A N 1
ATOM 615 C CA . ASP A 1 88 ? 63.36403 5.72294 1.20671 1.000 20.70293 87 ASP A CA 1
ATOM 616 C C . ASP A 1 88 ? 62.39524 6.03658 0.07365 1.000 21.88389 87 ASP A C 1
ATOM 617 O O . ASP A 1 88 ? 61.19481 6.22012 0.29315 1.000 23.92447 87 ASP A O 1
ATOM 622 N N . HIS A 1 89 ? 62.92835 6.10278 -1.14805 1.000 17.43766 88 HIS A N 1
ATOM 623 C CA . HIS A 1 89 ? 62.11600 6.47936 -2.29829 1.000 24.00723 88 HIS A CA 1
ATOM 624 C C . HIS A 1 89 ? 61.00565 5.47620 -2.56977 1.000 21.70556 88 HIS A C 1
ATOM 625 O O . HIS A 1 89 ? 60.01717 5.82348 -3.22372 1.000 21.81052 88 HIS A O 1
ATOM 632 N N . GLU A 1 90 ? 61.13645 4.24594 -2.07246 1.000 27.24113 89 GLU A N 1
ATOM 633 C CA . GLU A 1 90 ? 60.03733 3.29434 -2.18078 1.000 22.41887 89 GLU A CA 1
ATOM 634 C C . GLU A 1 90 ? 58.86800 3.70261 -1.29072 1.000 21.60116 89 GLU A C 1
ATOM 635 O O . GLU A 1 90 ? 57.70506 3.54921 -1.67835 1.000 19.16386 89 GLU A O 1
ATOM 641 N N . LEU A 1 91 ? 59.15100 4.21900 -0.09192 1.000 24.09128 90 LEU A N 1
ATOM 642 C CA . LEU A 1 91 ? 58.07540 4.73060 0.75178 1.000 16.49895 90 LEU A CA 1
ATOM 643 C C . LEU A 1 91 ? 57.51222 6.02903 0.18706 1.000 21.48181 90 LEU A C 1
ATOM 644 O O . LEU A 1 91 ? 56.30105 6.27023 0.25443 1.000 23.46104 90 LEU A O 1
ATOM 649 N N . LEU A 1 92 ? 58.38014 6.87763 -0.37241 1.000 19.24042 91 LEU A N 1
ATOM 650 C CA . LEU A 1 92 ? 57.92667 8.12299 -0.98333 1.000 15.45308 91 LEU A CA 1
ATOM 651 C C . LEU A 1 92 ? 57.02816 7.86409 -2.18582 1.000 14.96492 91 LEU A C 1
ATOM 652 O O . LEU A 1 92 ? 56.13672 8.66942 -2.47786 1.000 17.04152 91 LEU A O 1
ATOM 657 N N . ALA A 1 93 ? 57.24606 6.75222 -2.89453 1.000 14.97888 92 ALA A N 1
ATOM 658 C CA . ALA A 1 93 ? 56.41890 6.43845 -4.05621 1.000 14.55613 92 ALA A CA 1
ATOM 659 C C . ALA A 1 93 ? 54.99314 6.09364 -3.64764 1.000 14.31221 92 ALA A C 1
ATOM 660 O O . ALA A 1 93 ? 54.03383 6.54822 -4.28136 1.000 19.44071 92 ALA A O 1
ATOM 662 N N . ALA A 1 94 ? 54.83165 5.27817 -2.60269 1.000 17.49785 93 ALA A N 1
ATOM 663 C CA . ALA A 1 94 ? 53.49015 4.95589 -2.12843 1.000 14.43263 93 ALA A CA 1
ATOM 664 C C . ALA A 1 94 ? 52.84350 6.14842 -1.43679 1.000 14.31697 93 ALA A C 1
ATOM 665 O O . ALA A 1 94 ? 51.61242 6.26436 -1.42514 1.000 18.25553 93 ALA A O 1
ATOM 667 N N . PHE A 1 95 ? 53.65452 7.03539 -0.85434 1.000 14.52821 94 PHE A N 1
ATOM 668 C CA . PHE A 1 95 ? 53.13612 8.27739 -0.28757 1.000 14.45490 94 PHE A CA 1
ATOM 669 C C . PHE A 1 95 ? 52.46432 9.12422 -1.36212 1.000 20.35480 94 PHE A C 1
ATOM 670 O O . PHE A 1 95 ? 51.34497 9.61714 -1.17358 1.000 16.65419 94 PHE A O 1
ATOM 678 N N . GLN A 1 96 ? 53.13764 9.29699 -2.50574 1.000 16.18262 95 GLN A N 1
ATOM 679 C CA . GLN A 1 96 ? 52.54977 10.03693 -3.61870 1.000 13.46943 95 GLN A CA 1
ATOM 680 C C . GLN A 1 96 ? 51.21756 9.43353 -4.04305 1.000 14.49770 95 GLN A C 1
ATOM 681 O O . GLN A 1 96 ? 50.28017 10.16087 -4.39049 1.000 18.41716 95 GLN A O 1
ATOM 687 N N . THR A 1 97 ? 51.11641 8.10131 -4.02248 1.000 16.72980 96 THR A N 1
ATOM 688 C CA . THR A 1 97 ? 49.86467 7.44336 -4.38526 1.000 14.22980 96 THR A CA 1
ATOM 689 C C . THR A 1 97 ? 48.74829 7.82418 -3.42108 1.000 13.39184 96 THR A C 1
ATOM 690 O O . THR A 1 97 ? 47.64123 8.17506 -3.84627 1.000 16.78351 96 THR A O 1
ATOM 694 N N . VAL A 1 98 ? 49.02064 7.75468 -2.11457 1.000 13.36987 97 VAL A N 1
ATOM 695 C CA . VAL A 1 98 ? 48.06415 8.17561 -1.09518 1.000 13.46961 97 VAL A CA 1
ATOM 696 C C . VAL A 1 98 ? 47.58961 9.58219 -1.41962 1.000 13.24466 97 VAL A C 1
ATOM 697 O O . VAL A 1 98 ? 46.39687 9.88711 -1.32376 1.000 13.13850 97 VAL A O 1
ATOM 701 N N . TYR A 1 99 ? 48.52452 10.44507 -1.81903 1.000 13.29296 98 TYR A N 1
ATOM 702 C CA . TYR A 1 99 ? 48.17456 11.83515 -2.08135 1.000 13.06823 98 TYR A CA 1
ATOM 703 C C . TYR A 1 99 ? 47.26187 11.96852 -3.29579 1.000 14.39039 98 TYR A C 1
ATOM 704 O O . TYR A 1 99 ? 46.33151 12.78235 -3.29018 1.000 14.65620 98 TYR A O 1
ATOM 713 N N . GLN A 1 100 ? 47.51678 11.19247 -4.35148 1.000 16.38484 99 GLN A N 1
ATOM 714 C CA . GLN A 1 100 ? 46.74709 11.34452 -5.58270 1.000 13.72603 99 GLN A CA 1
ATOM 715 C C . GLN A 1 100 ? 45.38228 10.67174 -5.48792 1.000 14.34742 99 GLN A C 1
ATOM 716 O O . GLN A 1 100 ? 44.39499 11.18859 -6.02262 1.000 20.72533 99 GLN A O 1
ATOM 722 N N . VAL A 1 101 ? 45.30452 9.52152 -4.81840 1.000 12.71860 100 VAL A N 1
ATOM 723 C CA . VAL A 1 101 ? 44.04287 8.79076 -4.74798 1.000 12.19716 100 VAL A CA 1
ATOM 724 C C . VAL A 1 101 ? 43.03520 9.54221 -3.88553 1.000 12.32685 100 VAL A C 1
ATOM 725 O O . VAL A 1 101 ? 41.90011 9.79447 -4.30675 1.000 15.80839 100 VAL A O 1
ATOM 729 N N . ILE A 1 102 ? 43.43390 9.91572 -2.66678 1.000 12.64872 101 ILE A N 1
ATOM 730 C CA . ILE A 1 102 ? 42.50933 10.61587 -1.77827 1.000 14.19101 101 ILE A CA 1
ATOM 731 C C . ILE A 1 102 ? 42.22791 12.02211 -2.29211 1.000 18.58525 101 ILE A C 1
ATOM 732 O O . ILE A 1 102 ? 41.15822 12.58377 -2.02695 1.000 19.61314 101 ILE A O 1
ATOM 737 N N . GLY A 1 103 ? 43.16321 12.60827 -3.04261 1.000 15.54593 102 GLY A N 1
ATOM 738 C CA . GLY A 1 103 ? 42.95653 13.94209 -3.57145 1.000 13.34251 102 GLY A CA 1
ATOM 739 C C . GLY A 1 103 ? 41.85046 14.03004 -4.59715 1.000 16.32755 102 GLY A C 1
ATOM 740 O O . GLY A 1 103 ? 41.26401 15.10372 -4.76603 1.000 27.64724 102 GLY A O 1
ATOM 741 N N . ASP A 1 104 ? 41.55102 12.92461 -5.28567 1.000 15.01811 103 ASP A N 1
ATOM 742 C CA . ASP A 1 104 ? 40.47404 12.92466 -6.26928 1.000 12.72186 103 ASP A CA 1
ATOM 743 C C . ASP A 1 104 ? 39.11676 13.18942 -5.63437 1.000 14.72303 103 ASP A C 1
ATOM 744 O O . ASP A 1 104 ? 38.22246 13.71050 -6.30864 1.000 17.73846 103 ASP A O 1
ATOM 749 N N . ASP A 1 105 ? 38.93979 12.84171 -4.35898 1.000 14.25428 104 ASP A N 1
ATOM 750 C CA . ASP A 1 105 ? 37.72895 13.20605 -3.63512 1.000 13.92006 104 ASP A CA 1
ATOM 751 C C . ASP A 1 105 ? 37.65643 14.69597 -3.32809 1.000 14.54309 104 ASP A C 1
ATOM 752 O O . ASP A 1 105 ? 36.58133 15.18574 -2.96286 1.000 12.62564 104 ASP A O 1
ATOM 757 N N . LEU A 1 106 ? 38.76373 15.42072 -3.47965 1.000 17.48609 105 LEU A N 1
ATOM 758 C CA . LEU A 1 106 ? 38.88119 16.81962 -3.08539 1.000 12.54813 105 LEU A CA 1
ATOM 759 C C . LEU A 1 106 ? 39.05069 17.77014 -4.26024 1.000 18.52470 105 LEU A C 1
ATOM 760 O O . LEU A 1 106 ? 38.50302 18.87450 -4.23348 1.000 18.46675 105 LEU A O 1
ATOM 765 N N . ASP A 1 107 ? 39.79795 17.37452 -5.29683 1.000 12.00134 106 ASP A N 1
ATOM 766 C CA . ASP A 1 107 ? 40.07748 18.25878 -6.41924 1.000 12.43544 106 ASP A CA 1
ATOM 767 C C . ASP A 1 107 ? 39.65099 17.70543 -7.77435 1.000 13.87157 106 ASP A C 1
ATOM 768 O O . ASP A 1 107 ? 39.73882 18.43322 -8.76999 1.000 20.15815 106 ASP A O 1
ATOM 773 N N . ASN A 1 108 ? 39.21743 16.44504 -7.84688 1.000 14.21508 107 ASN A N 1
ATOM 774 C CA . ASN A 1 108 ? 38.67649 15.85770 -9.07595 1.000 19.06318 107 ASN A CA 1
ATOM 775 C C . ASN A 1 108 ? 39.69006 15.90379 -10.22098 1.000 23.73873 107 ASN A C 1
ATOM 776 O O . ASN A 1 108 ? 39.37493 16.29392 -11.34716 1.000 26.81891 107 ASN A O 1
ATOM 781 N N . ALA A 1 109 ? 40.92169 15.48573 -9.92618 1.000 25.38528 108 ALA A N 1
ATOM 782 C CA . ALA A 1 109 ? 41.98947 15.52986 -10.91804 1.000 24.11455 108 ALA A CA 1
ATOM 783 C C . ALA A 1 109 ? 41.93465 14.37464 -11.90661 1.000 28.77420 108 ALA A C 1
ATOM 784 O O . ALA A 1 109 ? 42.49366 14.49225 -13.00284 1.000 40.38288 108 ALA A O 1
ATOM 786 N N . ALA A 1 110 ? 41.28751 13.26914 -11.54565 1.000 28.36793 109 ALA A N 1
ATOM 787 C CA . ALA A 1 110 ? 41.27999 12.09611 -12.40169 1.000 27.73255 109 ALA A CA 1
ATOM 788 C C . ALA A 1 110 ? 40.47612 12.36624 -13.67327 1.000 34.63794 109 ALA A C 1
ATOM 789 O O . ALA A 1 110 ? 39.57815 13.21294 -13.68054 1.000 40.27077 109 ALA A O 1
ATOM 791 N N . PRO A 1 111 ? 40.79081 11.66559 -14.76935 1.000 32.01192 110 PRO A N 1
ATOM 792 C CA . PRO A 1 111 ? 40.04503 11.90099 -16.01848 1.000 28.16178 110 PRO A CA 1
ATOM 793 C C . PRO A 1 111 ? 38.55057 11.66212 -15.89657 1.000 25.39090 110 PRO A C 1
ATOM 794 O O . PRO A 1 111 ? 37.76606 12.34392 -16.56752 1.000 25.65112 110 PRO A O 1
ATOM 798 N N . ALA A 1 112 ? 38.12835 10.71155 -15.05888 1.000 28.14399 111 ALA A N 1
ATOM 799 C CA . ALA A 1 112 ? 36.70855 10.38318 -14.98946 1.000 15.12961 111 ALA A CA 1
ATOM 800 C C . ALA A 1 112 ? 35.90390 11.47797 -14.29671 1.000 20.75426 111 ALA A C 1
ATOM 801 O O . ALA A 1 112 ? 34.73323 11.68593 -14.63378 1.000 22.09989 111 ALA A O 1
ATOM 803 N N . PHE A 1 113 ? 36.50307 12.18662 -13.33651 1.000 23.63192 112 PHE A N 1
ATOM 804 C CA . PHE A 1 113 ? 35.86710 13.34215 -12.71673 1.000 18.45677 112 PHE A CA 1
ATOM 805 C C . PHE A 1 113 ? 36.18418 14.64626 -13.43211 1.000 23.53101 112 PHE A C 1
ATOM 806 O O . PHE A 1 113 ? 35.55057 15.66535 -13.13705 1.000 21.84602 112 PHE A O 1
ATOM 814 N N . ARG A 1 114 ? 37.15124 14.62955 -14.35213 1.000 36.65445 113 ARG A N 1
ATOM 815 C CA . ARG A 1 114 ? 37.61821 15.84424 -15.01395 1.000 43.26853 113 ARG A CA 1
ATOM 816 C C . ARG A 1 114 ? 36.46735 16.61308 -15.65317 1.000 43.09625 113 ARG A C 1
ATOM 817 O O . ARG A 1 114 ? 36.31994 17.82284 -15.44757 1.000 38.98055 113 ARG A O 1
ATOM 825 N N . GLU A 1 115 ? 35.62885 15.91977 -16.42260 1.000 41.68491 114 GLU A N 1
ATOM 826 C CA . GLU A 1 115 ? 34.58630 16.60585 -17.17627 1.000 43.78227 114 GLU A CA 1
ATOM 827 C C . GLU A 1 115 ? 33.35377 16.89452 -16.32647 1.000 40.80402 114 GLU A C 1
ATOM 828 O O . GLU A 1 115 ? 32.74529 17.96130 -16.46072 1.000 48.33421 114 GLU A O 1
ATOM 834 N N . VAL A 1 116 ? 32.97517 15.96954 -15.44679 1.000 33.82867 115 VAL A N 1
ATOM 835 C CA . VAL A 1 116 ? 31.63689 15.99927 -14.86345 1.000 36.49934 115 VAL A CA 1
ATOM 836 C C . VAL A 1 116 ? 31.56287 16.76074 -13.54046 1.000 29.48331 115 VAL A C 1
ATOM 837 O O . VAL A 1 116 ? 30.52077 17.34461 -13.22572 1.000 31.94948 115 VAL A O 1
ATOM 841 N N . ALA A 1 117 ? 32.63111 16.76751 -12.75601 1.000 20.30724 116 ALA A N 1
ATOM 842 C CA . ALA A 1 117 ? 32.52849 17.24303 -11.38532 1.000 13.28622 116 ALA A CA 1
ATOM 843 C C . ALA A 1 117 ? 32.25971 18.74584 -11.34612 1.000 19.80901 116 ALA A C 1
ATOM 844 O O . ALA A 1 117 ? 32.80796 19.49947 -12.15799 1.000 20.04608 116 ALA A O 1
ATOM 846 N N . PRO A 1 118 ? 31.40602 19.20624 -10.43161 1.000 18.58628 117 PRO A N 1
ATOM 847 C CA . PRO A 1 118 ? 31.28295 20.64865 -10.19986 1.000 16.60136 117 PRO A CA 1
ATOM 848 C C . PRO A 1 118 ? 32.61527 21.25124 -9.78119 1.000 21.11741 117 PRO A C 1
ATOM 849 O O . PRO A 1 118 ? 33.48283 20.57483 -9.22404 1.000 32.97530 117 PRO A O 1
ATOM 853 N N . ARG A 1 119 ? 32.77654 22.53677 -10.06796 1.000 22.37036 118 ARG A N 1
ATOM 854 C CA . ARG A 1 119 ? 33.96821 23.25269 -9.64851 1.000 20.47766 118 ARG A CA 1
ATOM 855 C C . ARG A 1 119 ? 33.79553 23.76185 -8.22437 1.000 24.13105 118 ARG A C 1
ATOM 856 O O . ARG A 1 119 ? 32.67971 23.96582 -7.74191 1.000 21.69255 118 ARG A O 1
ATOM 864 N N . GLY A 1 120 ? 34.92357 23.94886 -7.54613 1.000 23.33247 119 GLY A N 1
ATOM 865 C CA . GLY A 1 120 ? 34.92862 24.50723 -6.21585 1.000 21.17531 119 GLY A CA 1
ATOM 866 C C . GLY A 1 120 ? 34.58318 23.50219 -5.13657 1.000 22.76251 119 GLY A C 1
ATOM 867 O O . GLY A 1 120 ? 34.65286 22.28522 -5.33670 1.000 19.87323 119 GLY A O 1
ATOM 868 N N . PRO A 1 121 ? 34.21657 24.00510 -3.95592 1.000 23.71060 120 PRO A N 1
ATOM 869 C CA . PRO A 1 121 ? 33.84384 23.10613 -2.85007 1.000 17.32493 120 PRO A CA 1
ATOM 870 C C . PRO A 1 121 ? 32.69401 22.17173 -3.17982 1.000 18.88307 120 PRO A C 1
ATOM 871 O O . PRO A 1 121 ? 32.62931 21.06274 -2.63189 1.000 19.17291 120 PRO A O 1
ATOM 875 N N . ALA A 1 122 ? 31.78108 22.58386 -4.06238 1.000 23.72667 121 ALA A N 1
ATOM 876 C CA . ALA A 1 122 ? 30.65238 21.74032 -4.43408 1.000 13.55378 121 ALA A CA 1
ATOM 877 C C . ALA A 1 122 ? 31.07064 20.51677 -5.23549 1.000 14.59684 121 ALA A C 1
ATOM 878 O O . ALA A 1 122 ? 30.23053 19.64542 -5.48329 1.000 21.99949 121 ALA A O 1
ATOM 880 N N . GLY A 1 123 ? 32.33286 20.44032 -5.65593 1.000 14.07907 122 GLY A N 1
ATOM 881 C CA . GLY A 1 123 ? 32.87531 19.26274 -6.29847 1.000 12.78484 122 GLY A CA 1
ATOM 882 C C . GLY A 1 123 ? 33.45353 18.23881 -5.35580 1.000 12.48279 122 GLY A C 1
ATOM 883 O O . GLY A 1 123 ? 33.69433 17.10078 -5.76775 1.000 18.90474 122 GLY A O 1
ATOM 884 N N . ILE A 1 124 ? 33.69897 18.62178 -4.09935 1.000 12.82561 123 ILE A N 1
ATOM 885 C CA . ILE A 1 124 ? 34.06389 17.65393 -3.07214 1.000 12.98524 123 ILE A CA 1
ATOM 886 C C . ILE A 1 124 ? 32.99842 16.56959 -3.02303 1.000 13.05911 123 ILE A C 1
ATOM 887 O O . ILE A 1 124 ? 31.79721 16.85816 -2.99179 1.000 13.26338 123 ILE A O 1
ATOM 892 N N . HIS A 1 125 ? 33.44138 15.31229 -3.00840 1.000 12.93981 124 HIS A N 1
ATOM 893 C CA . HIS A 1 125 ? 32.55411 14.21365 -3.37319 1.000 12.92098 124 HIS A CA 1
ATOM 894 C C . HIS A 1 125 ? 31.39610 14.05945 -2.39417 1.000 13.38262 124 HIS A C 1
ATOM 895 O O . HIS A 1 125 ? 30.27164 13.75038 -2.80562 1.000 14.12038 124 HIS A O 1
ATOM 902 N N . TYR A 1 126 ? 31.63593 14.28352 -1.09969 1.000 13.74406 125 TYR A N 1
ATOM 903 C CA . TYR A 1 126 ? 30.52974 14.19357 -0.15149 1.000 14.24102 125 TYR A CA 1
ATOM 904 C C . TYR A 1 126 ? 29.56535 15.36353 -0.31013 1.000 14.41816 125 TYR A C 1
ATOM 905 O O . TYR A 1 126 ? 28.37448 15.22697 -0.00676 1.000 14.76933 125 TYR A O 1
ATOM 914 N N . VAL A 1 127 ? 30.05580 16.51561 -0.77316 1.000 16.61929 126 VAL A N 1
ATOM 915 C CA . VAL A 1 127 ? 29.16716 17.62635 -1.10186 1.000 15.16540 126 VAL A CA 1
ATOM 916 C C . VAL A 1 127 ? 28.44743 17.35959 -2.41887 1.000 14.09804 126 VAL A C 1
ATOM 917 O O . VAL A 1 127 ? 27.22809 17.53090 -2.52455 1.000 20.89913 126 VAL A O 1
ATOM 921 N N . TRP A 1 128 ? 29.19431 16.92751 -3.43764 1.000 14.83208 127 TRP A N 1
ATOM 922 C CA . TRP A 1 128 ? 28.59203 16.51484 -4.70293 1.000 13.32973 127 TRP A CA 1
ATOM 923 C C . TRP A 1 128 ? 27.54814 15.42505 -4.49178 1.000 13.55902 127 TRP A C 1
ATOM 924 O O . TRP A 1 128 ? 26.50812 15.41100 -5.16237 1.000 14.08651 127 TRP A O 1
ATOM 935 N N . TRP A 1 129 ? 27.80951 14.49879 -3.56560 1.000 13.74080 128 TRP A N 1
ATOM 936 C CA . TRP A 1 129 ? 26.87285 13.40408 -3.32983 1.000 14.00761 128 TRP A CA 1
ATOM 937 C C . TRP A 1 129 ? 25.56640 13.91493 -2.74040 1.000 14.52731 128 TRP A C 1
ATOM 938 O O . TRP A 1 129 ? 24.47916 13.53909 -3.19411 1.000 22.03265 128 TRP A O 1
ATOM 949 N N . GLU A 1 130 ? 25.64989 14.76948 -1.71633 1.000 14.85655 129 GLU A N 1
ATOM 950 C CA . GLU A 1 130 ? 24.42734 15.22556 -1.06668 1.000 15.42921 129 GLU A CA 1
ATOM 951 C C . GLU A 1 130 ? 23.64054 16.18279 -1.95166 1.000 18.15850 129 GLU A C 1
ATOM 952 O O . GLU A 1 130 ? 22.40801 16.22977 -1.86403 1.000 19.76768 129 GLU A O 1
ATOM 958 N N . ASP A 1 131 ? 24.31854 16.92948 -2.82409 1.000 18.04376 130 ASP A N 1
ATOM 959 C CA . ASP A 1 131 ? 23.60723 17.87646 -3.67630 1.000 19.10916 130 ASP A CA 1
ATOM 960 C C . ASP A 1 131 ? 22.81636 17.16633 -4.77046 1.000 15.57322 130 ASP A C 1
ATOM 961 O O . ASP A 1 131 ? 21.66774 17.53243 -5.04428 1.000 21.46032 130 ASP A O 1
ATOM 966 N N . THR A 1 132 ? 23.39892 16.13988 -5.39485 1.000 14.40151 131 THR A N 1
ATOM 967 C CA . THR A 1 132 ? 22.79152 15.53017 -6.57227 1.000 14.20915 131 THR A CA 1
ATOM 968 C C . THR A 1 132 ? 22.06117 14.22065 -6.29517 1.000 16.31009 131 THR A C 1
ATOM 969 O O . THR A 1 132 ? 21.23129 13.81331 -7.11671 1.000 14.48732 131 THR A O 1
ATOM 973 N N . VAL A 1 133 ? 22.33803 13.54715 -5.17767 1.000 16.10205 132 VAL A N 1
ATOM 974 C CA . VAL A 1 133 ? 21.70645 12.27319 -4.85226 1.000 14.99453 132 VAL A CA 1
ATOM 975 C C . VAL A 1 133 ? 20.84936 12.37490 -3.59444 1.000 17.77671 132 VAL A C 1
ATOM 976 O O . VAL A 1 133 ? 19.68459 11.96358 -3.59011 1.000 16.08757 132 VAL A O 1
ATOM 980 N N . LEU A 1 134 ? 21.41012 12.92223 -2.51279 1.000 18.73833 133 LEU A N 1
ATOM 981 C CA . LEU A 1 134 ? 20.68623 12.95556 -1.24339 1.000 16.51694 133 LEU A CA 1
ATOM 982 C C . LEU A 1 134 ? 19.48446 13.89118 -1.31188 1.000 17.76682 133 LEU A C 1
ATOM 983 O O . LEU A 1 134 ? 18.36501 13.50540 -0.95464 1.000 22.56383 133 LEU A O 1
ATOM 988 N N . LYS A 1 135 ? 19.69743 15.13072 -1.75021 1.000 19.08546 134 LYS A N 1
ATOM 989 C CA . LYS A 1 135 ? 18.63993 16.13791 -1.71558 1.000 26.75069 134 LYS A CA 1
ATOM 990 C C . LYS A 1 135 ? 17.50495 15.83830 -2.69612 1.000 18.04479 134 LYS A C 1
ATOM 991 O O . LYS A 1 135 ? 16.33765 16.06857 -2.35531 1.000 25.49207 134 LYS A O 1
ATOM 997 N N . PRO A 1 136 ? 17.77979 15.34809 -3.91386 1.000 19.57370 135 PRO A N 1
ATOM 998 C CA . PRO A 1 136 ? 16.66210 14.92668 -4.77884 1.000 17.59448 135 PRO A CA 1
ATOM 999 C C . PRO A 1 136 ? 15.77362 13.85002 -4.17167 1.000 17.44185 135 PRO A C 1
ATOM 1000 O O . PRO A 1 136 ? 14.54833 13.91208 -4.33092 1.000 25.15537 135 PRO A O 1
ATOM 1004 N N . VAL A 1 137 ? 16.34550 12.86014 -3.48184 1.000 23.20475 136 VAL A N 1
ATOM 1005 C CA . VAL A 1 137 ? 15.50913 11.82448 -2.87906 1.000 19.38571 136 VAL A CA 1
ATOM 1006 C C . VAL A 1 137 ? 14.82432 12.34852 -1.62310 1.000 18.73637 136 VAL A C 1
ATOM 1007 O O . VAL A 1 137 ? 13.70815 11.92653 -1.29450 1.000 21.74321 136 VAL A O 1
ATOM 1011 N N . ALA A 1 138 ? 15.46449 13.28486 -0.91429 1.000 18.71295 137 ALA A N 1
ATOM 1012 C CA . ALA A 1 138 ? 14.89934 13.80960 0.32689 1.000 23.93307 137 ALA A CA 1
ATOM 1013 C C . ALA A 1 138 ? 13.56618 14.50544 0.09333 1.000 23.38222 137 ALA A C 1
ATOM 1014 O O . ALA A 1 138 ? 12.70274 14.50812 0.97965 1.000 32.27465 137 ALA A O 1
ATOM 1016 N N . ALA A 1 139 ? 13.37746 15.09256 -1.09083 1.000 23.39019 138 ALA A N 1
ATOM 1017 C CA . ALA A 1 139 ? 12.13837 15.79925 -1.39431 1.000 26.81836 138 ALA A CA 1
ATOM 1018 C C . ALA A 1 139 ? 10.93085 14.87515 -1.41619 1.000 25.48989 138 ALA A C 1
ATOM 1019 O O . ALA A 1 139 ? 9.79444 15.35414 -1.33641 1.000 28.82016 138 ALA A O 1
ATOM 1021 N N . HIS A 1 140 ? 11.14638 13.56820 -1.52141 1.000 25.65922 139 HIS A N 1
ATOM 1022 C CA . HIS A 1 140 ? 10.06016 12.60871 -1.62705 1.000 21.07606 139 HIS A CA 1
ATOM 1023 C C . HIS A 1 140 ? 9.80344 11.86437 -0.32710 1.000 21.72142 139 HIS A C 1
ATOM 1024 O O . HIS A 1 140 ? 9.07212 10.86692 -0.33179 1.000 22.13927 139 HIS A O 1
ATOM 1031 N N . VAL A 1 141 ? 10.35813 12.33800 0.78667 1.000 25.46443 140 VAL A N 1
ATOM 1032 C CA . VAL A 1 141 ? 10.30560 11.62559 2.05708 1.000 25.33338 140 VAL A CA 1
ATOM 1033 C C . VAL A 1 141 ? 9.65855 12.52888 3.09849 1.000 23.21211 140 VAL A C 1
ATOM 1034 O O . VAL A 1 141 ? 10.02716 13.70272 3.22180 1.000 28.14271 140 VAL A O 1
ATOM 1038 N N . ALA A 1 142 ? 8.69160 11.98143 3.83778 1.000 27.29034 141 ALA A N 1
ATOM 1039 C CA . ALA A 1 142 ? 8.00299 12.73756 4.87324 1.000 30.09370 141 ALA A CA 1
ATOM 1040 C C . ALA A 1 142 ? 8.99330 13.22051 5.92679 1.000 29.04064 141 ALA A C 1
ATOM 1041 O O . ALA A 1 142 ? 10.08780 12.67432 6.08550 1.000 28.03332 141 ALA A O 1
ATOM 1043 N N . GLU A 1 143 ? 8.58860 14.26316 6.65522 1.000 34.62565 142 GLU A N 1
ATOM 1044 C CA . GLU A 1 143 ? 9.47506 14.87636 7.63914 1.000 35.55802 142 GLU A CA 1
ATOM 1045 C C . GLU A 1 143 ? 9.95260 13.86083 8.66751 1.000 31.19521 142 GLU A C 1
ATOM 1046 O O . GLU A 1 143 ? 11.14801 13.79001 8.97870 1.000 31.44720 142 GLU A O 1
ATOM 1052 N N . GLU A 1 144 ? 9.02137 13.07788 9.21835 1.000 35.69060 143 GLU A N 1
ATOM 1053 C CA . GLU A 1 144 ? 9.36777 12.07623 10.22205 1.000 32.75884 143 GLU A CA 1
ATOM 1054 C C . GLU A 1 144 ? 10.46442 11.13980 9.72746 1.000 30.74225 143 GLU A C 1
ATOM 1055 O O . GLU A 1 144 ? 11.37886 10.78587 10.48041 1.000 28.06645 143 GLU A O 1
ATOM 1061 N N . ASP A 1 145 ? 10.40039 10.74319 8.45638 1.000 39.20223 144 ASP A N 1
ATOM 1062 C CA . ASP A 1 145 ? 11.34391 9.77098 7.92363 1.000 28.97617 144 ASP A CA 1
ATOM 1063 C C . ASP A 1 145 ? 12.67258 10.38947 7.51613 1.000 23.61528 144 ASP A C 1
ATOM 1064 O O . ASP A 1 145 ? 13.66253 9.66110 7.38634 1.000 25.48511 144 ASP A O 1
ATOM 1069 N N . ARG A 1 146 ? 12.72104 11.70512 7.30238 1.000 23.46123 145 ARG A N 1
ATOM 1070 C CA . ARG A 1 146 ? 14.00131 12.34741 7.03117 1.000 22.68408 145 ARG A CA 1
ATOM 1071 C C . ARG A 1 146 ? 14.84266 12.44021 8.29615 1.000 24.34134 145 ARG A C 1
ATOM 1072 O O . ARG A 1 146 ? 16.04399 12.15053 8.26925 1.000 22.27759 145 ARG A O 1
ATOM 1080 N N . GLN A 1 147 ? 14.23228 12.84517 9.41256 1.000 25.14621 146 GLN A N 1
ATOM 1081 C CA . GLN A 1 147 ? 14.93236 12.79767 10.69072 1.000 24.20107 146 GLN A CA 1
ATOM 1082 C C . GLN A 1 147 ? 15.39268 11.38316 11.00383 1.000 24.68069 146 GLN A C 1
ATOM 1083 O O . GLN A 1 147 ? 16.48562 11.18067 11.54238 1.000 27.18932 146 GLN A O 1
ATOM 1089 N N . SER A 1 148 ? 14.56614 10.39327 10.66644 1.000 24.16983 147 SER A N 1
ATOM 1090 C CA . SER A 1 148 ? 14.90152 8.99530 10.90544 1.000 24.18254 147 SER A CA 1
ATOM 1091 C C . SER A 1 148 ? 16.00789 8.50113 9.97797 1.000 24.48430 147 SER A C 1
ATOM 1092 O O . SER A 1 148 ? 16.81414 7.65001 10.37453 1.000 26.78423 147 SER A O 1
ATOM 1095 N N . ALA A 1 149 ? 16.04088 8.98590 8.73435 1.000 31.41113 148 ALA A N 1
ATOM 1096 C CA . ALA A 1 149 ? 17.10214 8.58468 7.81615 1.000 28.61340 148 ALA A CA 1
ATOM 1097 C C . ALA A 1 149 ? 18.44409 9.20543 8.19018 1.000 25.95458 148 ALA A C 1
ATOM 1098 O O . ALA A 1 149 ? 19.49665 8.61826 7.91006 1.000 20.73338 148 ALA A O 1
ATOM 1100 N N . ALA A 1 150 ? 18.43113 10.38681 8.81013 1.000 21.50014 149 ALA A N 1
ATOM 1101 C CA . ALA A 1 150 ? 19.65833 11.07492 9.19170 1.000 21.14817 149 ALA A CA 1
ATOM 1102 C C . ALA A 1 150 ? 20.29080 10.51612 10.46007 1.000 22.85326 149 ALA A C 1
ATOM 1103 O O . ALA A 1 150 ? 21.40054 10.93069 10.81378 1.000 24.76120 149 ALA A O 1
ATOM 1105 N N . VAL A 1 151 ? 19.61777 9.60355 11.15255 1.000 29.53464 150 VAL A N 1
ATOM 1106 C CA . VAL A 1 151 ? 20.14439 9.00346 12.37280 1.000 26.17431 150 VAL A CA 1
ATOM 1107 C C . VAL A 1 151 ? 20.92580 7.75149 11.99351 1.000 23.93091 150 VAL A C 1
ATOM 1108 O O . VAL A 1 151 ? 20.36262 6.79835 11.44441 1.000 34.37269 150 VAL A O 1
ATOM 1112 N N . LEU A 1 152 ? 22.22868 7.75581 12.28676 1.000 28.45862 151 LEU A N 1
ATOM 1113 C CA . LEU A 1 152 ? 23.12546 6.70652 11.82240 1.000 21.31341 151 LEU A CA 1
ATOM 1114 C C . LEU A 1 152 ? 23.03227 5.47743 12.72502 1.000 23.35799 151 LEU A C 1
ATOM 1115 O O . LEU A 1 152 ? 22.99439 5.60775 13.95230 1.000 22.51037 151 LEU A O 1
ATOM 1120 N N . PRO A 1 153 ? 23.00172 4.28045 12.14299 1.000 23.45228 152 PRO A N 1
ATOM 1121 C CA . PRO A 1 153 ? 22.95232 3.06082 12.95585 1.000 22.36473 152 PRO A CA 1
ATOM 1122 C C . PRO A 1 153 ? 24.23664 2.86637 13.74664 1.000 22.33003 152 PRO A C 1
ATOM 1123 O O . PRO A 1 153 ? 25.25488 3.51963 13.50806 1.000 23.78676 152 PRO A O 1
ATOM 1127 N N . ARG A 1 154 ? 24.17090 1.94212 14.70978 1.000 24.11180 153 ARG A N 1
ATOM 1128 C CA . ARG A 1 154 ? 25.33672 1.65246 15.54051 1.000 23.05476 153 ARG A CA 1
ATOM 1129 C C . ARG A 1 154 ? 26.51176 1.17889 14.69422 1.000 26.32556 153 ARG A C 1
ATOM 1130 O O . ARG A 1 154 ? 27.66059 1.56906 14.93706 1.000 22.05081 153 ARG A O 1
ATOM 1138 N N . ALA A 1 155 ? 26.24093 0.34043 13.69057 1.000 22.09234 154 ALA A N 1
ATOM 1139 C CA . ALA A 1 155 ? 27.31239 -0.18303 12.84990 1.000 21.47765 154 ALA A CA 1
ATOM 1140 C C . ALA A 1 155 ? 28.00112 0.92816 12.06953 1.000 20.70523 154 ALA A C 1
ATOM 1141 O O . ALA A 1 155 ? 29.21944 0.88460 11.86466 1.000 25.08874 154 ALA A O 1
ATOM 1143 N N . VAL A 1 156 ? 27.24310 1.93381 11.62923 1.000 20.53427 155 VAL A N 1
ATOM 1144 C CA . VAL A 1 156 ? 27.83664 3.02438 10.85970 1.000 19.84456 155 VAL A CA 1
ATOM 1145 C C . VAL A 1 156 ? 28.66678 3.92567 11.76469 1.000 19.90273 155 VAL A C 1
ATOM 1146 O O . VAL A 1 156 ? 29.79166 4.30824 11.42015 1.000 20.96996 155 VAL A O 1
ATOM 1150 N N . THR A 1 157 ? 28.12335 4.28928 12.93105 1.000 20.53893 156 THR A N 1
ATOM 1151 C CA . THR A 1 157 ? 28.91242 5.05867 13.88771 1.000 20.68496 156 THR A CA 1
ATOM 1152 C C . THR A 1 157 ? 30.10193 4.25269 14.39299 1.000 22.66412 156 THR A C 1
ATOM 1153 O O . THR A 1 157 ? 31.14446 4.82860 14.72616 1.000 20.56617 156 THR A O 1
ATOM 1157 N N . GLY A 1 158 ? 29.97049 2.92568 14.45058 1.000 22.48410 157 GLY A N 1
ATOM 1158 C CA . GLY A 1 158 ? 31.12244 2.09797 14.76524 1.000 20.98421 157 GLY A CA 1
ATOM 1159 C C . GLY A 1 158 ? 32.21257 2.21460 13.71819 1.000 24.25397 157 GLY A C 1
ATOM 1160 O O . GLY A 1 158 ? 33.40162 2.23920 14.04526 1.000 30.15163 157 GLY A O 1
ATOM 1161 N N . LEU A 1 159 ? 31.81886 2.29616 12.44322 1.000 19.71879 158 LEU A N 1
ATOM 1162 C CA . LEU A 1 159 ? 32.78490 2.53109 11.37431 1.000 19.01382 158 LEU A CA 1
ATOM 1163 C C . LEU A 1 159 ? 33.39374 3.92310 11.47667 1.000 18.73854 158 LEU A C 1
ATOM 1164 O O . LEU A 1 159 ? 34.58970 4.10316 11.21670 1.000 18.40056 158 LEU A O 1
ATOM 1169 N N . LEU A 1 160 ? 32.58642 4.92164 11.84911 1.000 20.23122 159 LEU A N 1
ATOM 1170 C CA . LEU A 1 160 ? 33.10072 6.28397 11.96227 1.000 18.72445 159 LEU A CA 1
ATOM 1171 C C . LEU A 1 160 ? 34.12607 6.39580 13.08185 1.000 21.13153 159 LEU A C 1
ATOM 1172 O O . LEU A 1 160 ? 35.09653 7.15432 12.96855 1.000 23.65750 159 LEU A O 1
ATOM 1177 N N . ASP A 1 161 ? 33.92788 5.64961 14.17087 1.000 21.46051 160 ASP A N 1
ATOM 1178 C CA . ASP A 1 161 ? 34.90994 5.64057 15.25018 1.000 22.08938 160 ASP A CA 1
ATOM 1179 C C . ASP A 1 161 ? 36.21183 4.99850 14.79634 1.000 19.81133 160 ASP A C 1
ATOM 1180 O O . ASP A 1 161 ? 37.29996 5.53155 15.04257 1.000 23.13007 160 ASP A O 1
ATOM 1185 N N . SER A 1 162 ? 36.11854 3.83913 14.13974 1.000 20.38151 161 SER A N 1
ATOM 1186 C CA . SER A 1 162 ? 37.31349 3.17904 13.62486 1.000 20.18888 161 SER A CA 1
ATOM 1187 C C . SER A 1 162 ? 38.09251 4.09778 12.69173 1.000 18.58361 161 SER A C 1
ATOM 1188 O O . SER A 1 162 ? 39.32802 4.06194 12.65909 1.000 18.46086 161 SER A O 1
ATOM 1191 N N . MET A 1 163 ? 37.38631 4.94161 11.93547 1.000 18.22465 162 MET A N 1
ATOM 1192 C CA . MET A 1 163 ? 38.06699 5.92935 11.10468 1.000 17.68903 162 MET A CA 1
ATOM 1193 C C . MET A 1 163 ? 38.78340 6.96775 11.95880 1.000 17.88049 162 MET A C 1
ATOM 1194 O O . MET A 1 163 ? 39.89156 7.40170 11.62111 1.000 17.79526 162 MET A O 1
ATOM 1199 N N . ASP A 1 164 ? 38.17150 7.36945 13.07776 1.000 18.38771 163 ASP A N 1
ATOM 1200 C CA . ASP A 1 164 ? 38.77695 8.38552 13.93383 1.000 18.63159 163 ASP A CA 1
ATOM 1201 C C . ASP A 1 164 ? 40.05191 7.88630 14.59810 1.000 18.85430 163 ASP A C 1
ATOM 1202 O O . ASP A 1 164 ? 40.97580 8.67548 14.83009 1.000 23.61855 163 ASP A O 1
ATOM 1207 N N . ARG A 1 165 ? 40.12656 6.59265 14.91289 1.000 19.09885 164 ARG A N 1
ATOM 1208 C CA . ARG A 1 165 ? 41.35966 6.05932 15.47874 1.000 19.32590 164 ARG A CA 1
ATOM 1209 C C . ARG A 1 165 ? 42.44975 5.96389 14.42012 1.000 18.81463 164 ARG A C 1
ATOM 1210 O O . ARG A 1 165 ? 43.61491 6.27823 14.69133 1.000 24.03234 164 ARG A O 1
ATOM 1218 N N . LEU A 1 166 ? 42.08936 5.54621 13.20403 1.000 18.34722 165 LEU A N 1
ATOM 1219 C CA . LEU A 1 166 ? 43.06491 5.46349 12.12356 1.000 17.87875 165 LEU A CA 1
ATOM 1220 C C . LEU A 1 166 ? 43.53671 6.83473 11.66035 1.000 17.54312 165 LEU A C 1
ATOM 1221 O O . LEU A 1 166 ? 44.58584 6.92820 11.01471 1.000 22.78952 165 LEU A O 1
ATOM 1226 N N . ALA A 1 167 ? 42.78652 7.89567 11.96784 1.000 17.59041 166 ALA A N 1
ATOM 1227 C CA . ALA A 1 167 ? 43.18838 9.24035 11.57278 1.000 17.33662 166 ALA A CA 1
ATOM 1228 C C . ALA A 1 167 ? 44.48968 9.67490 12.23409 1.000 18.83137 166 ALA A C 1
ATOM 1229 O O . ALA A 1 167 ? 45.16866 10.56822 11.71465 1.000 18.57435 166 ALA A O 1
ATOM 1231 N N . THR A 1 168 ? 44.85025 9.07037 13.36536 1.000 18.08431 167 THR A N 1
ATOM 1232 C CA . THR A 1 168 ? 46.09080 9.38226 14.06251 1.000 18.38567 167 THR A CA 1
ATOM 1233 C C . THR A 1 168 ? 47.06582 8.21202 14.05930 1.000 18.48998 167 THR A C 1
ATOM 1234 O O . THR A 1 168 ? 48.04326 8.22902 14.81365 1.000 18.85813 167 THR A O 1
ATOM 1238 N N . HIS A 1 169 ? 46.82019 7.19629 13.23288 1.000 18.21454 168 HIS A N 1
ATOM 1239 C CA . HIS A 1 169 ? 47.65218 6.00126 13.12850 1.000 18.32891 168 HIS A CA 1
ATOM 1240 C C . HIS A 1 169 ? 48.69117 6.19260 12.02869 1.000 19.21989 168 HIS A C 1
ATOM 1241 O O . HIS A 1 169 ? 48.34053 6.63789 10.92969 1.000 23.88635 168 HIS A O 1
ATOM 1248 N N . PRO A 1 170 ? 49.96578 5.86989 12.27441 1.000 22.66393 169 PRO A N 1
ATOM 1249 C CA . PRO A 1 170 ? 50.99680 6.09168 11.24291 1.000 28.46659 169 PRO A CA 1
ATOM 1250 C C . PRO A 1 170 ? 50.79081 5.27555 9.97483 1.000 23.65272 169 PRO A C 1
ATOM 1251 O O . PRO A 1 170 ? 51.44866 5.56084 8.96508 1.000 26.57549 169 PRO A O 1
ATOM 1255 N N . LEU A 1 171 ? 49.91280 4.27182 9.99487 1.000 21.70862 170 LEU A N 1
ATOM 1256 C CA . LEU A 1 171 ? 49.53569 3.53199 8.79685 1.000 17.15125 170 LEU A CA 1
ATOM 1257 C C . LEU A 1 171 ? 48.05217 3.69056 8.48198 1.000 16.87757 170 LEU A C 1
ATOM 1258 O O . LEU A 1 171 ? 47.50296 2.91995 7.68993 1.000 16.77307 170 LEU A O 1
ATOM 1263 N N . GLY A 1 172 ? 47.39633 4.68579 9.08152 1.000 16.90784 171 GLY A N 1
ATOM 1264 C CA . GLY A 1 172 ? 45.94999 4.78251 8.96841 1.000 16.77286 171 GLY A CA 1
ATOM 1265 C C . GLY A 1 172 ? 45.47499 5.03798 7.55138 1.000 16.20964 171 GLY A C 1
ATOM 1266 O O . GLY A 1 172 ? 44.52146 4.41065 7.08532 1.000 16.09351 171 GLY A O 1
ATOM 1267 N N . ALA A 1 173 ? 46.12667 5.96404 6.84654 1.000 17.33919 172 ALA A N 1
ATOM 1268 C CA . ALA A 1 173 ? 45.69495 6.27418 5.48804 1.000 16.22619 172 ALA A CA 1
ATOM 1269 C C . ALA A 1 173 ? 45.91109 5.09006 4.55374 1.000 18.86079 172 ALA A C 1
ATOM 1270 O O . ALA A 1 173 ? 45.10710 4.85828 3.64254 1.000 17.04666 172 ALA A O 1
ATOM 1272 N N . ALA A 1 174 ? 46.99002 4.32927 4.75974 1.000 19.60405 173 ALA A N 1
ATOM 1273 C CA . ALA A 1 174 ? 47.22638 3.15831 3.92182 1.000 15.37703 173 ALA A CA 1
ATOM 1274 C C . ALA A 1 174 ? 46.17852 2.08297 4.17620 1.000 15.55488 173 ALA A C 1
ATOM 1275 O O . ALA A 1 174 ? 45.72868 1.41225 3.24040 1.000 16.34977 173 ALA A O 1
ATOM 1277 N N . VAL A 1 175 ? 45.76583 1.91491 5.43522 1.000 15.96493 174 VAL A N 1
ATOM 1278 C CA . VAL A 1 175 ? 44.73323 0.93294 5.75838 1.000 16.20613 174 VAL A CA 1
ATOM 1279 C C . VAL A 1 175 ? 43.40438 1.32448 5.12133 1.000 15.88711 174 VAL A C 1
ATOM 1280 O O . VAL A 1 175 ? 42.73452 0.50132 4.48459 1.000 15.82681 174 VAL A O 1
ATOM 1284 N N . GLN A 1 176 ? 43.00003 2.58733 5.28804 1.000 15.71944 175 GLN A N 1
ATOM 1285 C CA . GLN A 1 176 ? 41.70556 3.02600 4.77326 1.000 15.48050 175 GLN A CA 1
ATOM 1286 C C . GLN A 1 176 ? 41.65750 2.94652 3.25139 1.000 14.99373 175 GLN A C 1
ATOM 1287 O O . GLN A 1 176 ? 40.67235 2.47215 2.67332 1.000 14.90284 175 GLN A O 1
ATOM 1293 N N . LEU A 1 177 ? 42.71676 3.40888 2.58412 1.000 14.71279 176 LEU A N 1
ATOM 1294 C CA . LEU A 1 177 ? 42.73680 3.38246 1.12571 1.000 14.27665 176 LEU A CA 1
ATOM 1295 C C . LEU A 1 177 ? 42.77659 1.95484 0.59568 1.000 15.72449 176 LEU A C 1
ATOM 1296 O O . LEU A 1 177 ? 42.14537 1.64866 -0.42348 1.000 16.68326 176 LEU A O 1
ATOM 1301 N N . ARG A 1 178 ? 43.51068 1.06791 1.27313 1.000 14.73300 177 ARG A N 1
ATOM 1302 C CA . ARG A 1 178 ? 43.64085 -0.30438 0.79260 1.000 14.87391 177 ARG A CA 1
ATOM 1303 C C . ARG A 1 178 ? 42.29280 -1.01039 0.76216 1.000 14.98968 177 ARG A C 1
ATOM 1304 O O . ARG A 1 178 ? 42.00178 -1.76790 -0.17059 1.000 16.99801 177 ARG A O 1
ATOM 1312 N N . VAL A 1 179 ? 41.45023 -0.76666 1.76408 1.000 15.23202 178 VAL A N 1
ATOM 1313 C CA . VAL A 1 179 ? 40.17184 -1.46500 1.83227 1.000 15.43343 178 VAL A CA 1
ATOM 1314 C C . VAL A 1 179 ? 39.12309 -0.75652 0.98706 1.000 15.05434 178 VAL A C 1
ATOM 1315 O O . VAL A 1 179 ? 38.45229 -1.37907 0.15660 1.000 15.85107 178 VAL A O 1
ATOM 1319 N N . VAL A 1 180 ? 38.97450 0.55533 1.17646 1.000 14.84561 179 VAL A N 1
ATOM 1320 C CA . VAL A 1 180 ? 37.85385 1.27603 0.57799 1.000 14.58775 179 VAL A CA 1
ATOM 1321 C C . VAL A 1 180 ? 37.96222 1.28286 -0.94352 1.000 14.12965 179 VAL A C 1
ATOM 1322 O O . VAL A 1 180 ? 37.01813 0.90608 -1.64801 1.000 16.45114 179 VAL A O 1
ATOM 1326 N N . GLU A 1 181 ? 39.11131 1.70549 -1.47597 1.000 13.84738 180 GLU A N 1
ATOM 1327 C CA . GLU A 1 181 ? 39.28116 1.72590 -2.92498 1.000 13.89165 180 GLU A CA 1
ATOM 1328 C C . GLU A 1 181 ? 39.18208 0.33399 -3.53957 1.000 13.61941 180 GLU A C 1
ATOM 1329 O O . GLU A 1 181 ? 38.87322 0.21538 -4.73095 1.000 17.80284 180 GLU A O 1
ATOM 1335 N N . ASP A 1 182 ? 39.42306 -0.71997 -2.75438 1.000 13.97702 181 ASP A N 1
ATOM 1336 C CA . ASP A 1 182 ? 39.27149 -2.07730 -3.26853 1.000 19.58652 181 ASP A CA 1
ATOM 1337 C C . ASP A 1 182 ? 37.80394 -2.45608 -3.44631 1.000 20.59539 181 ASP A C 1
ATOM 1338 O O . ASP A 1 182 ? 37.46985 -3.22176 -4.35865 1.000 21.42304 181 ASP A O 1
ATOM 1343 N N . ILE A 1 183 ? 36.91567 -1.93645 -2.59372 1.000 14.42017 182 ILE A N 1
ATOM 1344 C CA . ILE A 1 183 ? 35.49278 -2.26017 -2.66245 1.000 14.59597 182 ILE A CA 1
ATOM 1345 C C . ILE A 1 183 ? 34.65679 -1.11323 -3.21286 1.000 14.25830 182 ILE A C 1
ATOM 1346 O O . ILE A 1 183 ? 33.43536 -1.26211 -3.35042 1.000 16.10115 182 ILE A O 1
ATOM 1351 N N . ALA A 1 184 ? 35.27643 0.02400 -3.53867 1.000 14.68038 183 ALA A N 1
ATOM 1352 C CA . ALA A 1 184 ? 34.50953 1.20785 -3.91548 1.000 13.60258 183 ALA A CA 1
ATOM 1353 C C . ALA A 1 184 ? 33.72028 0.98427 -5.19918 1.000 13.39646 183 ALA A C 1
ATOM 1354 O O . ALA A 1 184 ? 32.58795 1.46465 -5.32853 1.000 18.72218 183 ALA A O 1
ATOM 1356 N N . LEU A 1 185 ? 34.29807 0.25774 -6.16003 1.000 13.23743 184 LEU A N 1
ATOM 1357 C CA . LEU A 1 185 ? 33.61234 0.03609 -7.43074 1.000 13.70526 184 LEU A CA 1
ATOM 1358 C C . LEU A 1 185 ? 32.28693 -0.68927 -7.23024 1.000 17.97618 184 LEU A C 1
ATOM 1359 O O . LEU A 1 185 ? 31.26899 -0.31173 -7.82407 1.000 15.03701 184 LEU A O 1
ATOM 1364 N N . ASP A 1 186 ? 32.27842 -1.73197 -6.39484 1.000 16.60231 185 ASP A N 1
ATOM 1365 C CA . ASP A 1 186 ? 31.05420 -2.49787 -6.18109 1.000 14.27933 185 ASP A CA 1
ATOM 1366 C C . ASP A 1 186 ? 29.99889 -1.66906 -5.45758 1.000 14.56830 185 ASP A C 1
ATOM 1367 O O . ASP A 1 186 ? 28.80068 -1.80147 -5.73422 1.000 14.75825 185 ASP A O 1
ATOM 1372 N N . ILE A 1 187 ? 30.42233 -0.80708 -4.53022 1.000 14.42202 186 ILE A N 1
ATOM 1373 C CA . ILE A 1 187 ? 29.47822 0.09709 -3.87861 1.000 14.82277 186 ILE A CA 1
ATOM 1374 C C . ILE A 1 187 ? 28.88842 1.06311 -4.89861 1.000 18.43112 186 ILE A C 1
ATOM 1375 O O . ILE A 1 187 ? 27.68856 1.36873 -4.86798 1.000 14.42349 186 ILE A O 1
ATOM 1380 N N . ALA A 1 188 ? 29.72257 1.55479 -5.82117 1.000 13.72161 187 ALA A N 1
ATOM 1381 C CA . ALA A 1 188 ? 29.22980 2.44496 -6.86674 1.000 13.38453 187 ALA A CA 1
ATOM 1382 C C . ALA A 1 188 ? 28.23619 1.73042 -7.77518 1.000 13.48037 187 ALA A C 1
ATOM 1383 O O . ALA A 1 188 ? 27.20107 2.29847 -8.14321 1.000 13.49794 187 ALA A O 1
ATOM 1385 N N . VAL A 1 189 ? 28.52759 0.47902 -8.14218 1.000 13.56533 188 VAL A N 1
ATOM 1386 C CA . VAL A 1 189 ? 27.57869 -0.27969 -8.94934 1.000 13.71982 188 VAL A CA 1
ATOM 1387 C C . VAL A 1 189 ? 26.30120 -0.53696 -8.16425 1.000 14.24685 188 VAL A C 1
ATOM 1388 O O . VAL A 1 189 ? 25.20198 -0.52641 -8.73210 1.000 17.38046 188 VAL A O 1
ATOM 1392 N N . GLY A 1 190 ? 26.41305 -0.75411 -6.85289 1.000 18.14942 189 GLY A N 1
ATOM 1393 C CA . GLY A 1 190 ? 25.21795 -0.90226 -6.03982 1.000 15.15043 189 GLY A CA 1
ATOM 1394 C C . GLY A 1 190 ? 24.38695 0.36506 -6.00504 1.000 15.11075 189 GLY A C 1
ATOM 1395 O O . GLY A 1 190 ? 23.15481 0.31414 -6.04875 1.000 15.45655 189 GLY A O 1
ATOM 1396 N N . PHE A 1 191 ? 25.05159 1.52125 -5.93636 1.000 14.73003 190 PHE A N 1
ATOM 1397 C CA . PHE A 1 191 ? 24.33112 2.78970 -5.94705 1.000 14.69997 190 PHE A CA 1
ATOM 1398 C C . PHE A 1 191 ? 23.63071 3.01815 -7.27920 1.000 14.49024 190 PHE A C 1
ATOM 1399 O O . PHE A 1 191 ? 22.49157 3.49683 -7.31041 1.000 22.75755 190 PHE A O 1
ATOM 1407 N N . ARG A 1 192 ? 24.29532 2.68954 -8.39107 1.000 17.42913 191 ARG A N 1
ATOM 1408 C CA . ARG A 1 192 ? 23.68186 2.89320 -9.70064 1.000 17.88358 191 ARG A CA 1
ATOM 1409 C C . ARG A 1 192 ? 22.43178 2.03904 -9.86087 1.000 16.93822 191 ARG A C 1
ATOM 1410 O O . ARG A 1 192 ? 21.46666 2.45123 -10.51473 1.000 24.24758 191 ARG A O 1
ATOM 1418 N N . ARG A 1 193 ? 22.42222 0.85308 -9.25320 1.000 17.69708 192 ARG A N 1
ATOM 1419 C CA . ARG A 1 193 ? 21.29045 -0.05148 -9.41794 1.000 16.94603 192 ARG A CA 1
ATOM 1420 C C . ARG A 1 193 ? 20.10429 0.37746 -8.56189 1.000 22.47817 192 ARG A C 1
ATOM 1421 O O . ARG A 1 193 ? 18.96604 0.42545 -9.04395 1.000 29.27205 192 ARG A O 1
ATOM 1429 N N . LEU A 1 194 ? 20.34851 0.69535 -7.28621 1.000 20.01972 193 LEU A N 1
ATOM 1430 C CA . LEU A 1 194 ? 19.24518 0.99147 -6.37745 1.000 16.50070 193 LEU A CA 1
ATOM 1431 C C . LEU A 1 194 ? 18.65976 2.37564 -6.61743 1.000 19.98375 193 LEU A C 1
ATOM 1432 O O . LEU A 1 194 ? 17.44592 2.55841 -6.47541 1.000 24.60790 193 LEU A O 1
ATOM 1437 N N . TYR A 1 195 ? 19.48478 3.35715 -6.98087 1.000 21.10851 194 TYR A N 1
ATOM 1438 C CA . TYR A 1 195 ? 18.94503 4.68551 -7.23525 1.000 21.87157 194 TYR A CA 1
ATOM 1439 C C . TYR A 1 195 ? 18.28566 4.79689 -8.59997 1.000 22.26445 194 TYR A C 1
ATOM 1440 O O . TYR A 1 195 ? 17.64685 5.81699 -8.87919 1.000 26.40066 194 TYR A O 1
ATOM 1449 N N . ALA A 1 196 ? 18.41557 3.77822 -9.44556 1.000 20.08547 195 ALA A N 1
ATOM 1450 C CA . ALA A 1 196 ? 17.61815 3.68625 -10.65824 1.000 25.55050 195 ALA A CA 1
ATOM 1451 C C . ALA A 1 196 ? 16.27110 3.01852 -10.42117 1.000 25.99804 195 ALA A C 1
ATOM 1452 O O . ALA A 1 196 ? 15.45449 2.96042 -11.34618 1.000 29.64519 195 ALA A O 1
ATOM 1454 N N . LYS A 1 197 ? 16.01556 2.52662 -9.20763 1.000 23.93193 196 LYS A N 1
ATOM 1455 C CA . LYS A 1 197 ? 14.81262 1.75804 -8.91501 1.000 18.89231 196 LYS A CA 1
ATOM 1456 C C . LYS A 1 197 ? 13.94193 2.38713 -7.83402 1.000 22.06524 196 LYS A C 1
ATOM 1457 O O . LYS A 1 197 ? 13.02270 1.72554 -7.33855 1.000 31.65432 196 LYS A O 1
ATOM 1463 N N . VAL A 1 198 ? 14.20233 3.63620 -7.44674 1.000 24.66208 197 VAL A N 1
ATOM 1464 C CA . VAL A 1 198 ? 13.37454 4.28224 -6.43479 1.000 27.15145 197 VAL A CA 1
ATOM 1465 C C . VAL A 1 198 ? 11.98650 4.51808 -7.00541 1.000 27.30224 197 VAL A C 1
ATOM 1466 O O . VAL A 1 198 ? 11.83014 5.10414 -8.08614 1.000 39.75941 197 VAL A O 1
ATOM 1470 N N . GLU A 1 199 ? 10.96425 4.05510 -6.29532 1.000 37.23354 198 GLU A N 1
ATOM 1471 C CA . GLU A 1 199 ? 9.58409 4.12434 -6.75800 1.000 35.13483 198 GLU A CA 1
ATOM 1472 C C . GLU A 1 199 ? 8.90714 5.33763 -6.13872 1.000 33.78609 198 GLU A C 1
ATOM 1473 O O . GLU A 1 199 ? 8.70416 5.39047 -4.92433 1.000 35.44641 198 GLU A O 1
ATOM 1479 N N . VAL A 1 200 ? 8.56100 6.30678 -6.97725 1.000 36.58022 199 VAL A N 1
ATOM 1480 C CA . VAL A 1 200 ? 7.87903 7.52575 -6.54950 1.000 40.09532 199 VAL A CA 1
ATOM 1481 C C . VAL A 1 200 ? 6.68062 7.73583 -7.46739 1.000 47.93029 199 VAL A C 1
ATOM 1482 O O . VAL A 1 200 ? 6.82518 7.56546 -8.68438 1.000 53.52189 199 VAL A O 1
ATOM 1486 N N . PRO A 1 201 ? 5.48778 8.08737 -6.94136 1.000 57.41163 200 PRO A N 1
ATOM 1487 C CA . PRO A 1 201 ? 4.23022 8.36320 -7.64716 1.000 41.80132 200 PRO A CA 1
ATOM 1488 C C . PRO A 1 201 ? 4.37467 8.88477 -9.07771 1.000 37.13769 200 PRO A C 1
ATOM 1489 O O . PRO A 1 201 ? 4.18238 8.11020 -10.01492 1.000 52.67967 200 PRO A O 1
ATOM 1493 N N . THR A 1 204 ? 8.93429 9.66885 -11.37332 1.000 39.19386 203 THR A N 1
ATOM 1494 C CA . THR A 1 204 ? 10.20513 8.97223 -11.52741 1.000 52.72242 203 THR A CA 1
ATOM 1495 C C . THR A 1 204 ? 11.36697 9.85718 -11.06228 1.000 65.26968 203 THR A C 1
ATOM 1496 O O . THR A 1 204 ? 11.23776 11.08362 -10.99553 1.000 69.64415 203 THR A O 1
ATOM 1500 N N . LEU A 1 205 ? 12.50053 9.22573 -10.74412 1.000 57.99390 204 LEU A N 1
ATOM 1501 C CA . LEU A 1 205 ? 13.67484 9.90444 -10.20770 1.000 49.14065 204 LEU A CA 1
ATOM 1502 C C . LEU A 1 205 ? 14.89840 9.55918 -11.04149 1.000 43.55688 204 LEU A C 1
ATOM 1503 O O . LEU A 1 205 ? 15.05775 8.41457 -11.47705 1.000 40.95599 204 LEU A O 1
ATOM 1508 N N . PHE A 1 206 ? 15.77652 10.55012 -11.23322 1.000 43.57934 205 PHE A N 1
ATOM 1509 C CA . PHE A 1 206 ? 17.05035 10.35316 -11.92713 1.000 42.76681 205 PHE A CA 1
ATOM 1510 C C . PHE A 1 206 ? 16.82294 9.79476 -13.33855 1.000 47.01643 205 PHE A C 1
ATOM 1511 O O . PHE A 1 206 ? 17.28152 8.70076 -13.69206 1.000 56.57159 205 PHE A O 1
ATOM 1519 N N . ALA A 1 207 ? 16.09238 10.57394 -14.14700 1.000 40.89047 206 ALA A N 1
ATOM 1520 C CA . ALA A 1 207 ? 15.82099 10.22607 -15.53501 1.000 45.93015 206 ALA A CA 1
ATOM 1521 C C . ALA A 1 207 ? 16.63107 11.03427 -16.53469 1.000 51.33306 206 ALA A C 1
ATOM 1522 O O . ALA A 1 207 ? 16.82922 10.56541 -17.65952 1.000 60.01533 206 ALA A O 1
ATOM 1524 N N . GLY A 1 208 ? 17.08999 12.22836 -16.16207 1.000 48.96697 207 GLY A N 1
ATOM 1525 C CA . GLY A 1 208 ? 18.01210 12.95436 -17.01654 1.000 47.20720 207 GLY A CA 1
ATOM 1526 C C . GLY A 1 208 ? 19.28449 12.16530 -17.26406 1.000 46.33012 207 GLY A C 1
ATOM 1527 O O . GLY A 1 208 ? 19.68644 11.32406 -16.45852 1.000 44.82977 207 GLY A O 1
ATOM 1528 N N . ARG A 1 209 ? 19.92792 12.44328 -18.40367 1.000 44.09164 208 ARG A N 1
ATOM 1529 C CA . ARG A 1 209 ? 21.05396 11.61604 -18.83237 1.000 44.76542 208 ARG A CA 1
ATOM 1530 C C . ARG A 1 209 ? 22.21712 11.67594 -17.85098 1.000 44.73685 208 ARG A C 1
ATOM 1531 O O . ARG A 1 209 ? 22.98560 10.71394 -17.74837 1.000 48.10819 208 ARG A O 1
ATOM 1539 N N . ASP A 1 210 ? 22.36470 12.78294 -17.12134 1.000 33.45644 209 ASP A N 1
ATOM 1540 C CA . ASP A 1 210 ? 23.50995 12.99216 -16.24300 1.000 40.90146 209 ASP A CA 1
ATOM 1541 C C . ASP A 1 210 ? 23.08694 13.21618 -14.79311 1.000 35.13050 209 ASP A C 1
ATOM 1542 O O . ASP A 1 210 ? 23.79032 13.88558 -14.03390 1.000 32.15347 209 ASP A O 1
ATOM 1547 N N . ASP A 1 211 ? 21.94483 12.65350 -14.38799 1.000 27.87270 210 ASP A N 1
ATOM 1548 C CA . ASP A 1 211 ? 21.47180 12.86459 -13.02337 1.000 32.29275 210 ASP A CA 1
ATOM 1549 C C . ASP A 1 211 ? 22.30771 12.09155 -12.00887 1.000 44.13770 210 ASP A C 1
ATOM 1550 O O . ASP A 1 211 ? 22.46895 12.54096 -10.86789 1.000 30.46118 210 ASP A O 1
ATOM 1555 N N . LEU A 1 212 ? 22.85426 10.94446 -12.40159 1.000 28.42594 211 LEU A N 1
ATOM 1556 C CA . LEU A 1 212 ? 23.70110 10.12834 -11.53808 1.000 21.63976 211 LEU A CA 1
ATOM 1557 C C . LEU A 1 212 ? 25.16199 10.18900 -11.97700 1.000 17.10220 211 LEU A C 1
ATOM 1558 O O . LEU A 1 212 ? 25.85646 9.17225 -12.03314 1.000 15.79488 211 LEU A O 1
ATOM 1563 N N . ALA A 1 213 ? 25.64167 11.39617 -12.28945 1.000 11.99527 212 ALA A N 1
ATOM 1564 C CA . ALA A 1 213 ? 27.01876 11.56009 -12.74195 1.000 11.59771 212 ALA A CA 1
ATOM 1565 C C . ALA A 1 213 ? 28.01161 11.24203 -11.63415 1.000 12.08053 212 ALA A C 1
ATOM 1566 O O . ALA A 1 213 ? 29.12136 10.77399 -11.91321 1.000 11.39315 212 ALA A O 1
ATOM 1568 N N . TRP A 1 214 ? 27.63584 11.49448 -10.37630 1.000 12.38623 213 TRP A N 1
ATOM 1569 C CA . TRP A 1 214 ? 28.48295 11.09794 -9.25629 1.000 12.08243 213 TRP A CA 1
ATOM 1570 C C . TRP A 1 214 ? 28.79025 9.60933 -9.31034 1.000 12.07333 213 TRP A C 1
ATOM 1571 O O . TRP A 1 214 ? 29.94541 9.19730 -9.14288 1.000 15.53422 213 TRP A O 1
ATOM 1582 N N . VAL A 1 215 ? 27.76813 8.78830 -9.55566 1.000 12.26457 214 VAL A N 1
ATOM 1583 C CA . VAL A 1 215 ? 27.95240 7.34107 -9.54968 1.000 14.28250 214 VAL A CA 1
ATOM 1584 C C . VAL A 1 215 ? 28.73039 6.89370 -10.78166 1.000 18.70262 214 VAL A C 1
ATOM 1585 O O . VAL A 1 215 ? 29.70534 6.13842 -10.68074 1.000 16.99130 214 VAL A O 1
ATOM 1589 N N . ASP A 1 216 ? 28.30993 7.35458 -11.96290 1.000 21.10616 215 ASP A N 1
ATOM 1590 C CA . ASP A 1 216 ? 28.92037 6.89486 -13.20732 1.000 21.94257 215 ASP A CA 1
ATOM 1591 C C . ASP A 1 216 ? 30.38710 7.29600 -13.29749 1.000 20.03758 215 ASP A C 1
ATOM 1592 O O . ASP A 1 216 ? 31.22601 6.50469 -13.74464 1.000 21.05330 215 ASP A O 1
ATOM 1597 N N . SER A 1 217 ? 30.72025 8.51905 -12.87863 1.000 17.91095 216 SER A N 1
ATOM 1598 C CA . SER A 1 217 ? 32.12432 8.91457 -12.84817 1.000 13.73414 216 SER A CA 1
ATOM 1599 C C . SER A 1 217 ? 32.91720 8.07008 -11.85963 1.000 17.71636 216 SER A C 1
ATOM 1600 O O . SER A 1 217 ? 34.11237 7.83090 -12.06513 1.000 19.88517 216 SER A O 1
ATOM 1603 N N . HIS A 1 218 ? 32.27230 7.60435 -10.78866 1.000 18.03758 217 HIS A N 1
ATOM 1604 C CA . HIS A 1 218 ? 32.96039 6.76192 -9.81984 1.000 15.84247 217 HIS A CA 1
ATOM 1605 C C . HIS A 1 218 ? 33.11863 5.33193 -10.31443 1.000 18.67543 217 HIS A C 1
ATOM 1606 O O . HIS A 1 218 ? 34.10576 4.67275 -9.97317 1.000 19.56957 217 HIS A O 1
ATOM 1613 N N . ILE A 1 219 ? 32.17285 4.83595 -11.11479 1.000 16.56527 218 ILE A N 1
ATOM 1614 C CA . ILE A 1 219 ? 32.31588 3.49199 -11.66928 1.000 18.81837 218 ILE A CA 1
ATOM 1615 C C . ILE A 1 219 ? 33.56626 3.41095 -12.53887 1.000 23.00040 218 ILE A C 1
ATOM 1616 O O . ILE A 1 219 ? 34.29255 2.40944 -12.51707 1.000 26.61479 218 ILE A O 1
ATOM 1621 N N . LYS A 1 220 ? 33.85497 4.47134 -13.29558 1.000 22.61747 219 LYS A N 1
ATOM 1622 C CA . LYS A 1 220 ? 35.07467 4.48621 -14.09537 1.000 20.86568 219 LYS A CA 1
ATOM 1623 C C . LYS A 1 220 ? 36.30687 4.72052 -13.22892 1.000 21.32611 219 LYS A C 1
ATOM 1624 O O . LYS A 1 220 ? 37.29947 3.99314 -13.34197 1.000 25.81675 219 LYS A O 1
ATOM 1630 N N . ALA A 1 221 ? 36.25669 5.71889 -12.34349 1.000 22.27738 220 ALA A N 1
ATOM 1631 C CA . ALA A 1 221 ? 37.46361 6.12586 -11.62844 1.000 18.72297 220 ALA A CA 1
ATOM 1632 C C . ALA A 1 221 ? 37.86398 5.13417 -10.54100 1.000 16.23427 220 ALA A C 1
ATOM 1633 O O . ALA A 1 221 ? 39.05891 4.97122 -10.27037 1.000 17.15881 220 ALA A O 1
ATOM 1635 N N . GLU A 1 222 ? 36.90218 4.47189 -9.89860 1.000 15.89049 221 GLU A N 1
ATOM 1636 C CA . GLU A 1 222 ? 37.26503 3.52726 -8.84969 1.000 14.72757 221 GLU A CA 1
ATOM 1637 C C . GLU A 1 222 ? 37.81632 2.21799 -9.39692 1.000 16.51327 221 GLU A C 1
ATOM 1638 O O . GLU A 1 222 ? 38.30611 1.39684 -8.61290 1.000 20.04669 221 GLU A O 1
ATOM 1644 N N . THR A 1 223 ? 37.75816 2.00419 -10.71344 1.000 15.42502 222 THR A N 1
ATOM 1645 C CA . THR A 1 223 ? 38.52648 0.91510 -11.30488 1.000 15.37825 222 THR A CA 1
ATOM 1646 C C . THR A 1 223 ? 40.02213 1.18742 -11.18881 1.000 15.79487 222 THR A C 1
ATOM 1647 O O . THR A 1 223 ? 40.79650 0.29669 -10.81779 1.000 16.43896 222 THR A O 1
ATOM 1651 N N . MET A 1 224 ? 40.44204 2.42065 -11.48585 1.000 14.44907 223 MET A N 1
ATOM 1652 C CA . MET A 1 224 ? 41.85518 2.77818 -11.40102 1.000 19.15816 223 MET A CA 1
ATOM 1653 C C . MET A 1 224 ? 42.34410 2.75801 -9.95952 1.000 12.25003 223 MET A C 1
ATOM 1654 O O . MET A 1 224 ? 43.34530 2.10566 -9.63901 1.000 14.55324 223 MET A O 1
ATOM 1659 N N . HIS A 1 225 ? 41.65328 3.49190 -9.08062 1.000 16.82633 224 HIS A N 1
ATOM 1660 C CA . HIS A 1 225 ? 42.03362 3.58265 -7.67352 1.000 14.29960 224 HIS A CA 1
ATOM 1661 C C . HIS A 1 225 ? 42.29431 2.21118 -7.07046 1.000 12.39924 224 HIS A C 1
ATOM 1662 O O . HIS A 1 225 ? 43.28748 2.00518 -6.36246 1.000 14.37732 224 HIS A O 1
ATOM 1669 N N . ALA A 1 226 ? 41.39658 1.26083 -7.34365 1.000 12.55748 225 ALA A N 1
ATOM 1670 C CA . ALA A 1 226 ? 41.58544 -0.10281 -6.86289 1.000 12.86767 225 ALA A CA 1
ATOM 1671 C C . ALA A 1 226 ? 42.92190 -0.66472 -7.32323 1.000 12.94286 225 ALA A C 1
ATOM 1672 O O . ALA A 1 226 ? 43.62312 -1.33069 -6.55337 1.000 13.28855 225 ALA A O 1
ATOM 1674 N N . ALA A 1 227 ? 43.30272 -0.38823 -8.57149 1.000 13.02235 226 ALA A N 1
ATOM 1675 C CA . ALA A 1 227 ? 44.57277 -0.89290 -9.07982 1.000 12.76939 226 ALA A CA 1
ATOM 1676 C C . ALA A 1 227 ? 45.75024 -0.16272 -8.44683 1.000 12.83014 226 ALA A C 1
ATOM 1677 O O . ALA A 1 227 ? 46.79715 -0.76866 -8.18660 1.000 13.12365 226 ALA A O 1
ATOM 1679 N N . GLN A 1 228 ? 45.59211 1.13721 -8.18225 1.000 12.59876 227 GLN A N 1
ATOM 1680 C CA . GLN A 1 228 ? 46.69312 1.93076 -7.64382 1.000 12.66695 227 GLN A CA 1
ATOM 1681 C C . GLN A 1 228 ? 47.04187 1.51879 -6.21923 1.000 13.05755 227 GLN A C 1
ATOM 1682 O O . GLN A 1 228 ? 48.22268 1.45459 -5.86074 1.000 13.28807 227 GLN A O 1
ATOM 1688 N N . VAL A 1 229 ? 46.03423 1.24534 -5.38700 1.000 13.17499 228 VAL A N 1
ATOM 1689 C CA . VAL A 1 229 ? 46.31301 0.94963 -3.98606 1.000 13.56566 228 VAL A CA 1
ATOM 1690 C C . VAL A 1 229 ? 46.91641 -0.43597 -3.80493 1.000 13.95115 228 VAL A C 1
ATOM 1691 O O . VAL A 1 229 ? 47.59389 -0.68299 -2.80069 1.000 21.99254 228 VAL A O 1
ATOM 1695 N N . SER A 1 230 ? 46.70264 -1.34871 -4.75336 1.000 14.86507 229 SER A N 1
ATOM 1696 C CA . SER A 1 230 ? 47.21814 -2.70787 -4.65303 1.000 14.71788 229 SER A CA 1
ATOM 1697 C C . SER A 1 230 ? 48.37773 -2.96375 -5.61086 1.000 14.52825 229 SER A C 1
ATOM 1698 O O . SER A 1 230 ? 48.73731 -4.12201 -5.84396 1.000 28.13435 229 SER A O 1
ATOM 1701 N N . ASP A 1 231 ? 48.97059 -1.90761 -6.16599 1.000 14.05315 230 ASP A N 1
ATOM 1702 C CA . ASP A 1 231 ? 50.13611 -2.06060 -7.02628 1.000 17.16327 230 ASP A CA 1
ATOM 1703 C C . ASP A 1 231 ? 51.31128 -2.62830 -6.23888 1.000 21.02674 230 ASP A C 1
ATOM 1704 O O . ASP A 1 231 ? 51.50895 -2.31859 -5.06121 1.000 24.49197 230 ASP A O 1
ATOM 1709 N N . GLU A 1 232 ? 52.10639 -3.46143 -6.91236 1.000 37.63904 231 GLU A N 1
ATOM 1710 C CA . GLU A 1 232 ? 53.18555 -4.18333 -6.24901 1.000 28.19642 231 GLU A CA 1
ATOM 1711 C C . GLU A 1 232 ? 54.37996 -3.30525 -5.89776 1.000 33.09702 231 GLU A C 1
ATOM 1712 O O . GLU A 1 232 ? 55.17438 -3.68920 -5.03272 1.000 42.39156 231 GLU A O 1
ATOM 1718 N N . ASP A 1 233 ? 54.53313 -2.14841 -6.53927 1.000 33.84597 232 ASP A N 1
ATOM 1719 C CA . ASP A 1 233 ? 55.66631 -1.27242 -6.27384 1.000 26.48895 232 ASP A CA 1
ATOM 1720 C C . ASP A 1 233 ? 55.28163 0.04115 -5.61489 1.000 24.27034 232 ASP A C 1
ATOM 1721 O O . ASP A 1 233 ? 56.05176 0.55877 -4.80352 1.000 26.48280 232 ASP A O 1
ATOM 1726 N N . THR A 1 234 ? 54.11036 0.59205 -5.94082 1.000 23.99700 233 THR A N 1
ATOM 1727 C CA . THR A 1 234 ? 53.68372 1.87573 -5.39778 1.000 24.11161 233 THR A CA 1
ATOM 1728 C C . THR A 1 234 ? 52.34688 1.76805 -4.66905 1.000 22.59420 233 THR A C 1
ATOM 1729 O O . THR A 1 234 ? 51.67776 2.78601 -4.46015 1.000 15.35752 233 THR A O 1
ATOM 1733 N N . GLY A 1 235 ? 51.94975 0.55799 -4.27300 1.000 22.18500 234 GLY A N 1
ATOM 1734 C CA . GLY A 1 235 ? 50.70276 0.34056 -3.56997 1.000 14.35656 234 GLY A CA 1
ATOM 1735 C C . GLY A 1 235 ? 50.82767 0.57543 -2.07617 1.000 18.26109 234 GLY A C 1
ATOM 1736 O O . GLY A 1 235 ? 51.87604 0.96369 -1.55752 1.000 18.87250 234 GLY A O 1
ATOM 1737 N N . MET A 1 236 ? 49.72780 0.30386 -1.36857 1.000 16.05975 235 MET A N 1
ATOM 1738 C CA . MET A 1 236 ? 49.62837 0.74169 0.02071 1.000 14.96192 235 MET A CA 1
ATOM 1739 C C . MET A 1 236 ? 50.50431 -0.08784 0.95424 1.000 17.29663 235 MET A C 1
ATOM 1740 O O . MET A 1 236 ? 51.07381 0.45186 1.90992 1.000 23.11142 235 MET A O 1
ATOM 1745 N N . THR A 1 237 ? 50.63711 -1.39208 0.70244 1.000 25.51711 236 THR A N 1
ATOM 1746 C CA . THR A 1 237 ? 51.48633 -2.20344 1.57026 1.000 16.80339 236 THR A CA 1
ATOM 1747 C C . THR A 1 237 ? 52.96254 -1.85582 1.43662 1.000 19.58202 236 THR A C 1
ATOM 1748 O O . THR A 1 237 ? 53.75922 -2.28200 2.28047 1.000 30.87216 236 THR A O 1
ATOM 1752 N N . ARG A 1 238 ? 53.34493 -1.09737 0.40735 1.000 23.22189 237 ARG A N 1
ATOM 1753 C CA . ARG A 1 238 ? 54.71813 -0.62679 0.29239 1.000 26.05706 237 ARG A CA 1
ATOM 1754 C C . ARG A 1 238 ? 55.06453 0.43563 1.32338 1.000 24.10719 237 ARG A C 1
ATOM 1755 O O . ARG A 1 238 ? 56.23254 0.82258 1.40269 1.000 27.02304 237 ARG A O 1
ATOM 1763 N N . LEU A 1 239 ? 54.09434 0.91895 2.09693 1.000 19.35309 238 LEU A N 1
ATOM 1764 C CA . LEU A 1 239 ? 54.35722 1.80204 3.22488 1.000 17.75476 238 LEU A CA 1
ATOM 1765 C C . LEU A 1 239 ? 54.66980 1.03527 4.50101 1.000 21.69636 238 LEU A C 1
ATOM 1766 O O . LEU A 1 239 ? 55.02934 1.65215 5.50860 1.000 23.48055 238 LEU A O 1
ATOM 1771 N N . VAL A 1 240 ? 54.53468 -0.28621 4.48119 1.000 27.37873 239 VAL A N 1
ATOM 1772 C CA . VAL A 1 240 ? 54.92104 -1.12092 5.61171 1.000 28.24090 239 VAL A CA 1
ATOM 1773 C C . VAL A 1 240 ? 56.42193 -1.36931 5.53062 1.000 35.03423 239 VAL A C 1
ATOM 1774 O O . VAL A 1 240 ? 56.91346 -1.95545 4.56026 1.000 35.57175 239 VAL A O 1
ATOM 1778 N N . ALA A 1 241 ? 57.15346 -0.91984 6.54998 1.000 36.89290 240 ALA A N 1
ATOM 1779 C CA . ALA A 1 241 ? 58.60988 -0.92251 6.50201 1.000 29.68628 240 ALA A CA 1
ATOM 1780 C C . ALA A 1 241 ? 59.21383 -2.20846 7.05631 1.000 45.58043 240 ALA A C 1
ATOM 1781 O O . ALA A 1 241 ? 60.10593 -2.79218 6.43319 1.000 54.88366 240 ALA A O 1
ATOM 1783 N N . ASP A 1 242 ? 58.74992 -2.65879 8.22065 1.000 38.79439 241 ASP A N 1
ATOM 1784 C CA . ASP A 1 242 ? 59.33994 -3.80431 8.89984 1.000 39.61595 241 ASP A CA 1
ATOM 1785 C C . ASP A 1 242 ? 58.25662 -4.81471 9.26597 1.000 34.94990 241 ASP A C 1
ATOM 1786 O O . ASP A 1 242 ? 57.07380 -4.63959 8.95838 1.000 32.75048 241 ASP A O 1
ATOM 1791 N N . ARG A 1 243 ? 58.68263 -5.88427 9.94465 1.000 31.93144 242 ARG A N 1
ATOM 1792 C CA . ARG A 1 243 ? 57.77821 -6.98203 10.27131 1.000 39.42969 242 ARG A CA 1
ATOM 1793 C C . ARG A 1 243 ? 56.75010 -6.58340 11.32132 1.000 39.27844 242 ARG A C 1
ATOM 1794 O O . ARG A 1 243 ? 55.65129 -7.14855 11.35266 1.000 31.23908 242 ARG A O 1
ATOM 1802 N N . GLU A 1 244 ? 57.08139 -5.62552 12.18831 1.000 41.40249 243 GLU A N 1
ATOM 1803 C CA . GLU A 1 244 ? 56.12311 -5.18665 13.19694 1.000 37.69394 243 GLU A CA 1
ATOM 1804 C C . GLU A 1 244 ? 55.02065 -4.33386 12.57960 1.000 40.88208 243 GLU A C 1
ATOM 1805 O O . GLU A 1 244 ? 53.84652 -4.47719 12.94058 1.000 33.55037 243 GLU A O 1
ATOM 1811 N N . GLN A 1 245 ? 55.37983 -3.44596 11.64632 1.000 37.01874 244 GLN A N 1
ATOM 1812 C CA . GLN A 1 245 ? 54.37057 -2.68079 10.92255 1.000 30.85272 244 GLN A CA 1
ATOM 1813 C C . GLN A 1 245 ? 53.54401 -3.57680 10.00876 1.000 28.43521 244 GLN A C 1
ATOM 1814 O O . GLN A 1 245 ? 52.37620 -3.27316 9.73967 1.000 43.19110 244 GLN A O 1
ATOM 1820 N N . ALA A 1 246 ? 54.12698 -4.67971 9.52607 1.000 31.03682 245 ALA A N 1
ATOM 1821 C CA . ALA A 1 246 ? 53.35272 -5.65449 8.76224 1.000 29.61266 245 ALA A CA 1
ATOM 1822 C C . ALA A 1 246 ? 52.30215 -6.31966 9.63776 1.000 26.24119 245 ALA A C 1
ATOM 1823 O O . ALA A 1 246 ? 51.19283 -6.61454 9.17725 1.000 26.74252 245 ALA A O 1
ATOM 1825 N N . GLU A 1 247 ? 52.63540 -6.55753 10.90544 1.000 28.95121 246 GLU A N 1
ATOM 1826 C CA . GLU A 1 247 ? 51.66741 -7.11828 11.83905 1.000 32.60545 246 GLU A CA 1
ATOM 1827 C C . GLU A 1 247 ? 50.53888 -6.13090 12.10808 1.000 26.82448 246 GLU A C 1
ATOM 1828 O O . GLU A 1 247 ? 49.35676 -6.48767 12.03867 1.000 25.82296 246 GLU A O 1
ATOM 1834 N N . GLU A 1 248 ? 50.89036 -4.87694 12.40951 1.000 31.87459 247 GLU A N 1
ATOM 1835 C CA . GLU A 1 248 ? 49.88057 -3.86662 12.71254 1.000 24.93095 247 GLU A CA 1
ATOM 1836 C C . GLU A 1 248 ? 48.98641 -3.59581 11.50953 1.000 23.61572 247 GLU A C 1
ATOM 1837 O O . GLU A 1 248 ? 47.78519 -3.34585 11.66397 1.000 22.67138 247 GLU A O 1
ATOM 1843 N N . PHE A 1 249 ? 49.55431 -3.64464 10.30265 1.000 23.54433 248 PHE A N 1
ATOM 1844 C CA . PHE A 1 249 ? 48.77116 -3.38678 9.09758 1.000 20.81984 248 PHE A CA 1
ATOM 1845 C C . PHE A 1 249 ? 47.65113 -4.40922 8.94171 1.000 23.76722 248 PHE A C 1
ATOM 1846 O O . PHE A 1 249 ? 46.50422 -4.05266 8.64635 1.000 24.54400 248 PHE A O 1
ATOM 1854 N N . LEU A 1 250 ? 47.96517 -5.69082 9.14956 1.000 26.22729 249 LEU A N 1
ATOM 1855 C CA . LEU A 1 250 ? 46.96110 -6.73646 8.97837 1.000 19.36760 249 LEU A CA 1
ATOM 1856 C C . LEU A 1 250 ? 45.91430 -6.69127 10.08357 1.000 19.70544 249 LEU A C 1
ATOM 1857 O O . LEU A 1 250 ? 44.71999 -6.87479 9.81992 1.000 24.90358 249 LEU A O 1
ATOM 1862 N N . THR A 1 251 ? 46.33779 -6.45093 11.32667 1.000 20.12232 250 THR A N 1
ATOM 1863 C CA . THR A 1 251 ? 45.37110 -6.29511 12.40913 1.000 20.46895 250 THR A CA 1
ATOM 1864 C C . THR A 1 251 ? 44.45906 -5.10171 12.15432 1.000 20.90785 250 THR A C 1
ATOM 1865 O O . THR A 1 251 ? 43.24366 -5.18153 12.36858 1.000 23.81534 250 THR A O 1
ATOM 1869 N N . ALA A 1 252 ? 45.02769 -3.98981 11.68005 1.000 19.83696 251 ALA A N 1
ATOM 1870 C CA . ALA A 1 252 ? 44.21769 -2.82335 11.34362 1.000 19.06385 251 ALA A CA 1
ATOM 1871 C C . ALA A 1 252 ? 43.26303 -3.12977 10.19646 1.000 19.44511 251 ALA A C 1
ATOM 1872 O O . ALA A 1 252 ? 42.07703 -2.78361 10.25145 1.000 21.03707 251 ALA A O 1
ATOM 1874 N N . VAL A 1 253 ? 43.76552 -3.78278 9.14489 1.000 18.46185 252 VAL A N 1
ATOM 1875 C CA . VAL A 1 253 ? 42.92136 -4.11389 7.99967 1.000 18.12687 252 VAL A CA 1
ATOM 1876 C C . VAL A 1 253 ? 41.76045 -5.00808 8.42298 1.000 20.88494 252 VAL A C 1
ATOM 1877 O O . VAL A 1 253 ? 40.61559 -4.80066 8.00113 1.000 25.48021 252 VAL A O 1
ATOM 1881 N N . ARG A 1 254 ? 42.02969 -6.00605 9.27074 1.000 19.15316 253 ARG A N 1
ATOM 1882 C CA . ARG A 1 254 ? 40.98736 -6.95601 9.65236 1.000 19.62671 253 ARG A CA 1
ATOM 1883 C C . ARG A 1 254 ? 39.86899 -6.26421 10.41913 1.000 19.77203 253 ARG A C 1
ATOM 1884 O O . ARG A 1 254 ? 38.68206 -6.47247 10.13905 1.000 19.81062 253 ARG A O 1
ATOM 1892 N N . GLU A 1 255 ? 40.23407 -5.43185 11.39360 1.000 19.89511 254 GLU A N 1
ATOM 1893 C CA . GLU A 1 255 ? 39.23218 -4.70394 12.16214 1.000 20.07712 254 GLU A CA 1
ATOM 1894 C C . GLU A 1 255 ? 38.51054 -3.68066 11.29657 1.000 19.50002 254 GLU A C 1
ATOM 1895 O O . GLU A 1 255 ? 37.28923 -3.52225 11.40204 1.000 24.56731 254 GLU A O 1
ATOM 1901 N N . TYR A 1 256 ? 39.24996 -2.97605 10.43774 1.000 18.90718 255 TYR A N 1
ATOM 1902 C CA . TYR A 1 256 ? 38.64156 -1.95966 9.58488 1.000 18.36647 255 TYR A CA 1
ATOM 1903 C C . TYR A 1 256 ? 37.67278 -2.58722 8.59032 1.000 18.21262 255 TYR A C 1
ATOM 1904 O O . TYR A 1 256 ? 36.53985 -2.11765 8.42537 1.000 18.15296 255 TYR A O 1
ATOM 1913 N N . ALA A 1 257 ? 38.10403 -3.65820 7.91827 1.000 18.18817 256 ALA A N 1
ATOM 1914 C CA . ALA A 1 257 ? 37.22893 -4.33941 6.97078 1.000 18.09485 256 ALA A CA 1
ATOM 1915 C C . ALA A 1 257 ? 35.98814 -4.88793 7.66168 1.000 18.64386 256 ALA A C 1
ATOM 1916 O O . ALA A 1 257 ? 34.88602 -4.84523 7.10189 1.000 18.55944 256 ALA A O 1
ATOM 1918 N N . ALA A 1 258 ? 36.14809 -5.40550 8.88178 1.000 19.24896 257 ALA A N 1
ATOM 1919 C CA . ALA A 1 258 ? 35.00394 -5.91729 9.62794 1.000 19.85176 257 ALA A CA 1
ATOM 1920 C C . ALA A 1 258 ? 33.96247 -4.83073 9.85705 1.000 19.78985 257 ALA A C 1
ATOM 1921 O O . ALA A 1 258 ? 32.75876 -5.07220 9.70400 1.000 20.00210 257 ALA A O 1
ATOM 1923 N N . HIS A 1 259 ? 34.40902 -3.62466 10.22402 1.000 20.56271 258 HIS A N 1
ATOM 1924 C CA . HIS A 1 259 ? 33.47860 -2.52058 10.43792 1.000 19.50772 258 HIS A CA 1
ATOM 1925 C C . HIS A 1 259 ? 32.79994 -2.10706 9.13868 1.000 18.98594 258 HIS A C 1
ATOM 1926 O O . HIS A 1 259 ? 31.59566 -1.82786 9.12515 1.000 19.14381 258 HIS A O 1
ATOM 1933 N N . TRP A 1 260 ? 33.55176 -2.06444 8.03504 1.000 18.40053 259 TRP A N 1
ATOM 1934 C CA . TRP A 1 260 ? 32.94896 -1.75031 6.74138 1.000 17.92075 259 TRP A CA 1
ATOM 1935 C C . TRP A 1 260 ? 31.89889 -2.78605 6.35969 1.000 18.20960 259 TRP A C 1
ATOM 1936 O O . TRP A 1 260 ? 30.83932 -2.44588 5.81827 1.000 21.53869 259 TRP A O 1
ATOM 1947 N N . SER A 1 261 ? 32.17780 -4.06098 6.63485 1.000 18.59538 260 SER A N 1
ATOM 1948 C CA . SER A 1 261 ? 31.21066 -5.11013 6.33650 1.000 18.95562 260 SER A CA 1
ATOM 1949 C C . SER A 1 261 ? 29.92136 -4.90030 7.12234 1.000 19.47422 260 SER A C 1
ATOM 1950 O O . SER A 1 261 ? 28.82049 -4.92462 6.55778 1.000 19.51014 260 SER A O 1
ATOM 1953 N N . ALA A 1 262 ? 30.04533 -4.67976 8.43388 1.000 19.91649 261 ALA A N 1
ATOM 1954 C CA . ALA A 1 262 ? 28.87599 -4.43876 9.27286 1.000 20.47677 261 ALA A CA 1
ATOM 1955 C C . ALA A 1 262 ? 28.11353 -3.19435 8.83790 1.000 20.15551 261 ALA A C 1
ATOM 1956 O O . ALA A 1 262 ? 26.88161 -3.15713 8.93321 1.000 20.51851 261 ALA A O 1
ATOM 1958 N N . ALA A 1 263 ? 28.82395 -2.16729 8.36340 1.000 19.52408 262 ALA A N 1
ATOM 1959 C CA . ALA A 1 263 ? 28.16024 -0.93350 7.95438 1.000 19.23839 262 ALA A CA 1
ATOM 1960 C C . ALA A 1 263 ? 27.36870 -1.12875 6.66803 1.000 19.53797 262 ALA A C 1
ATOM 1961 O O . ALA A 1 263 ? 26.23183 -0.65559 6.55697 1.000 29.36857 262 ALA A O 1
ATOM 1963 N N . LEU A 1 264 ? 27.95415 -1.81229 5.67987 1.000 19.91599 263 LEU A N 1
ATOM 1964 C CA . LEU A 1 264 ? 27.22006 -2.11910 4.45793 1.000 18.35978 263 LEU A CA 1
ATOM 1965 C C . LEU A 1 264 ? 26.05753 -3.06907 4.71141 1.000 19.42874 263 LEU A C 1
ATOM 1966 O O . LEU A 1 264 ? 25.10317 -3.08212 3.92798 1.000 18.97976 263 LEU A O 1
ATOM 1971 N N . GLU A 1 265 ? 26.11733 -3.86515 5.78291 1.000 20.46430 264 GLU A N 1
ATOM 1972 C CA . GLU A 1 265 ? 24.99487 -4.73201 6.12492 1.000 20.31739 264 GLU A CA 1
ATOM 1973 C C . GLU A 1 265 ? 23.74178 -3.92167 6.42745 1.000 20.61239 264 GLU A C 1
ATOM 1974 O O . GLU A 1 265 ? 22.63015 -4.35337 6.10228 1.000 21.78769 264 GLU A O 1
ATOM 1980 N N . THR A 1 266 ? 23.89618 -2.74537 7.03987 1.000 20.51443 265 THR A N 1
ATOM 1981 C CA . THR A 1 266 ? 22.73440 -1.90206 7.29758 1.000 20.80947 265 THR A CA 1
ATOM 1982 C C . THR A 1 266 ? 22.15262 -1.35139 6.00354 1.000 20.34144 265 THR A C 1
ATOM 1983 O O . THR A 1 266 ? 20.94613 -1.08922 5.93231 1.000 21.55958 265 THR A O 1
ATOM 1987 N N . TYR A 1 267 ? 22.98837 -1.16315 4.97825 1.000 19.59541 266 TYR A N 1
ATOM 1988 C CA . TYR A 1 267 ? 22.47129 -0.79053 3.66492 1.000 19.16819 266 TYR A CA 1
ATOM 1989 C C . TYR A 1 267 ? 21.55318 -1.87942 3.12756 1.000 20.98212 266 TYR A C 1
ATOM 1990 O O . TYR A 1 267 ? 20.42798 -1.60478 2.69395 1.000 24.05525 266 TYR A O 1
ATOM 1999 N N . ALA A 1 268 ? 22.02395 -3.12936 3.15369 1.000 19.67495 267 ALA A N 1
ATOM 2000 C CA . ALA A 1 268 ? 21.20105 -4.25616 2.72795 1.000 20.09722 267 ALA A CA 1
ATOM 2001 C C . ALA A 1 268 ? 19.91762 -4.34468 3.54497 1.000 20.91092 267 ALA A C 1
ATOM 2002 O O . ALA A 1 268 ? 18.83237 -4.57144 2.99848 1.000 21.17998 267 ALA A O 1
ATOM 2004 N N . GLN A 1 269 ? 20.02708 -4.17188 4.86503 1.000 21.35243 268 GLN A N 1
ATOM 2005 C CA . GLN A 1 269 ? 18.84627 -4.22267 5.72246 1.000 22.18796 268 GLN A CA 1
ATOM 2006 C C . GLN A 1 269 ? 17.83976 -3.14286 5.34518 1.000 22.16154 268 GLN A C 1
ATOM 2007 O O . GLN A 1 269 ? 16.62875 -3.39478 5.31526 1.000 28.04676 268 GLN A O 1
ATOM 2013 N N . ALA A 1 270 ? 18.32179 -1.93050 5.05977 1.000 21.54438 269 ALA A N 1
ATOM 2014 C CA . ALA A 1 270 ? 17.42415 -0.85249 4.66304 1.000 21.51227 269 ALA A CA 1
ATOM 2015 C C . ALA A 1 270 ? 16.72555 -1.16375 3.34673 1.000 26.88316 269 ALA A C 1
ATOM 2016 O O . ALA A 1 270 ? 15.55440 -0.81099 3.16970 1.000 27.57065 269 ALA A O 1
ATOM 2018 N N . LEU A 1 271 ? 17.41813 -1.82878 2.41967 1.000 26.08207 270 LEU A N 1
ATOM 2019 C CA . LEU A 1 271 ? 16.78314 -2.21381 1.16404 1.000 20.70131 270 LEU A CA 1
ATOM 2020 C C . LEU A 1 271 ? 15.69920 -3.25986 1.39182 1.000 25.47001 270 LEU A C 1
ATOM 2021 O O . LEU A 1 271 ? 14.66037 -3.24365 0.72025 1.000 31.63386 270 LEU A O 1
ATOM 2026 N N . ARG A 1 272 ? 15.92056 -4.17588 2.33658 1.000 27.74777 271 ARG A N 1
ATOM 2027 C CA . ARG A 1 272 ? 14.91509 -5.19203 2.62662 1.000 26.67377 271 ARG A CA 1
ATOM 2028 C C . ARG A 1 272 ? 13.71875 -4.59488 3.35862 1.000 26.35027 271 ARG A C 1
ATOM 2029 O O . ARG A 1 272 ? 12.56750 -4.91296 3.03801 1.000 24.33596 271 ARG A O 1
ATOM 2037 N N . ASP A 1 273 ? 13.97001 -3.72353 4.34123 1.000 32.29591 272 ASP A N 1
ATOM 2038 C CA . ASP A 1 273 ? 12.88061 -3.16916 5.14169 1.000 38.80267 272 ASP A CA 1
ATOM 2039 C C . ASP A 1 273 ? 12.08688 -2.12666 4.36362 1.000 30.85383 272 ASP A C 1
ATOM 2040 O O . ASP A 1 273 ? 10.85376 -2.08724 4.44644 1.000 28.59765 272 ASP A O 1
ATOM 2045 N N . GLY A 1 274 ? 12.77237 -1.27102 3.61105 1.000 26.08359 273 GLY A N 1
ATOM 2046 C CA . GLY A 1 274 ? 12.13615 -0.13819 2.98033 1.000 23.14005 273 GLY A CA 1
ATOM 2047 C C . GLY A 1 274 ? 12.13701 1.12477 3.81053 1.000 32.20255 273 GLY A C 1
ATOM 2048 O O . GLY A 1 274 ? 11.52581 2.11827 3.39738 1.000 33.17843 273 GLY A O 1
ATOM 2049 N N . HIS A 1 275 ? 12.79219 1.11894 4.96879 1.000 41.39872 274 HIS A N 1
ATOM 2050 C CA . HIS A 1 275 ? 12.86260 2.29493 5.81882 1.000 33.15774 274 HIS A CA 1
ATOM 2051 C C . HIS A 1 275 ? 14.18784 2.28227 6.56650 1.000 35.52809 274 HIS A C 1
ATOM 2052 O O . HIS A 1 275 ? 15.01585 1.38213 6.39730 1.000 42.56236 274 HIS A O 1
ATOM 2059 N N . ALA A 1 276 ? 14.39944 3.31842 7.36705 1.000 39.22785 275 ALA A N 1
ATOM 2060 C CA . ALA A 1 276 ? 15.61363 3.43418 8.15557 1.000 43.11660 275 ALA A CA 1
ATOM 2061 C C . ALA A 1 276 ? 15.48512 2.62649 9.44190 1.000 53.71062 275 ALA A C 1
ATOM 2062 O O . ALA A 1 276 ? 16.33728 2.70578 10.32478 1.000 56.79720 275 ALA A O 1
ATOM 2064 N N . ALA B 1 8 ? 17.25919 -19.04777 -22.60782 1.000 37.30381 7 ALA B N 1
ATOM 2065 C CA . ALA B 1 8 ? 17.63692 -17.83991 -21.88191 1.000 47.04337 7 ALA B CA 1
ATOM 2066 C C . ALA B 1 8 ? 18.19543 -18.17472 -20.50036 1.000 46.71337 7 ALA B C 1
ATOM 2067 O O . ALA B 1 8 ? 17.63888 -19.00070 -19.77599 1.000 47.37986 7 ALA B O 1
ATOM 2069 N N . LEU B 1 9 ? 19.29717 -17.51980 -20.14220 1.000 49.62726 8 LEU B N 1
ATOM 2070 C CA . LEU B 1 9 ? 19.95422 -17.73673 -18.85982 1.000 54.63751 8 LEU B CA 1
ATOM 2071 C C . LEU B 1 9 ? 19.30848 -16.89523 -17.76769 1.000 54.85942 8 LEU B C 1
ATOM 2072 O O . LEU B 1 9 ? 18.97100 -15.72649 -17.98059 1.000 59.35830 8 LEU B O 1
ATOM 2077 N N . SER B 1 10 ? 19.15500 -17.49511 -16.59131 1.000 44.86781 9 SER B N 1
ATOM 2078 C CA . SER B 1 10 ? 18.66166 -16.77577 -15.43084 1.000 48.09032 9 SER B CA 1
ATOM 2079 C C . SER B 1 10 ? 19.79465 -15.99168 -14.77483 1.000 40.64137 9 SER B C 1
ATOM 2080 O O . SER B 1 10 ? 20.96446 -16.09907 -15.15223 1.000 46.36874 9 SER B O 1
ATOM 2083 N N . ALA B 1 11 ? 19.42941 -15.18593 -13.77568 1.000 30.79099 10 ALA B N 1
ATOM 2084 C CA . ALA B 1 11 ? 20.44002 -14.50154 -12.97700 1.000 39.10048 10 ALA B CA 1
ATOM 2085 C C . ALA B 1 11 ? 21.37750 -15.49917 -12.30934 1.000 46.22303 10 ALA B C 1
ATOM 2086 O O . ALA B 1 11 ? 22.59620 -15.28958 -12.27040 1.000 40.35985 10 ALA B O 1
ATOM 2088 N N . ALA B 1 12 ? 20.82550 -16.59483 -11.78244 1.000 50.86795 11 ALA B N 1
ATOM 2089 C CA . ALA B 1 12 ? 21.65152 -17.60238 -11.12578 1.000 41.99140 11 ALA B CA 1
ATOM 2090 C C . ALA B 1 12 ? 22.60815 -18.25418 -12.11508 1.000 42.69342 11 ALA B C 1
ATOM 2091 O O . ALA B 1 12 ? 23.80059 -18.41345 -11.83152 1.000 44.66857 11 ALA B O 1
ATOM 2093 N N . GLU B 1 13 ? 22.10157 -18.63476 -13.28933 1.000 43.09526 12 GLU B N 1
ATOM 2094 C CA . GLU B 1 13 ? 22.96037 -19.25499 -14.29229 1.000 40.67009 12 GLU B CA 1
ATOM 2095 C C . GLU B 1 13 ? 23.99205 -18.26884 -14.82494 1.000 42.47374 12 GLU B C 1
ATOM 2096 O O . GLU B 1 13 ? 25.13057 -18.65310 -15.11772 1.000 37.78478 12 GLU B O 1
ATOM 2102 N N . GLN B 1 14 ? 23.61771 -16.99333 -14.94951 1.000 41.67286 13 GLN B N 1
ATOM 2103 C CA . GLN B 1 14 ? 24.57007 -15.98659 -15.40805 1.000 42.11470 13 GLN B CA 1
ATOM 2104 C C . GLN B 1 14 ? 25.71092 -15.81691 -14.41153 1.000 40.01571 13 GLN B C 1
ATOM 2105 O O . GLN B 1 14 ? 26.88861 -15.86757 -14.78547 1.000 41.29851 13 GLN B O 1
ATOM 2111 N N . GLN B 1 15 ? 25.38055 -15.62164 -13.13092 1.000 40.96585 14 GLN B N 1
ATOM 2112 C CA . GLN B 1 15 ? 26.41266 -15.49777 -12.10618 1.000 47.50656 14 GLN B CA 1
ATOM 2113 C C . GLN B 1 15 ? 27.19972 -16.79000 -11.91436 1.000 40.96645 14 GLN B C 1
ATOM 2114 O O . GLN B 1 15 ? 28.30699 -16.75012 -11.36663 1.000 37.06364 14 GLN B O 1
ATOM 2120 N N . ASP B 1 16 ? 26.65761 -17.93023 -12.35005 1.000 39.07116 15 ASP B N 1
ATOM 2121 C CA . ASP B 1 16 ? 27.41662 -19.17676 -12.32207 1.000 39.23278 15 ASP B CA 1
ATOM 2122 C C . ASP B 1 16 ? 28.37596 -19.26276 -13.50080 1.000 39.58787 15 ASP B C 1
ATOM 2123 O O . ASP B 1 16 ? 29.51512 -19.71688 -13.34533 1.000 41.93352 15 ASP B O 1
ATOM 2128 N N . LEU B 1 17 ? 27.92783 -18.83809 -14.68522 1.000 40.74532 16 LEU B N 1
ATOM 2129 C CA . LEU B 1 17 ? 28.81292 -18.80281 -15.84473 1.000 38.67477 16 LEU B CA 1
ATOM 2130 C C . LEU B 1 17 ? 29.99687 -17.87688 -15.59837 1.000 35.06515 16 LEU B C 1
ATOM 2131 O O . LEU B 1 17 ? 31.13914 -18.21213 -15.93333 1.000 33.45544 16 LEU B O 1
ATOM 2136 N N . ASP B 1 18 ? 29.74160 -16.71272 -14.99652 1.000 29.76457 17 ASP B N 1
ATOM 2137 C CA . ASP B 1 18 ? 30.81333 -15.76750 -14.70318 1.000 33.75236 17 ASP B CA 1
ATOM 2138 C C . ASP B 1 18 ? 31.84867 -16.37142 -13.76547 1.000 32.98679 17 ASP B C 1
ATOM 2139 O O . ASP B 1 18 ? 33.05639 -16.18621 -13.95847 1.000 41.64799 17 ASP B O 1
ATOM 2144 N N . ALA B 1 19 ? 31.39506 -17.09062 -12.73790 1.000 36.91889 18 ALA B N 1
ATOM 2145 C CA . ALA B 1 19 ? 32.32058 -17.61020 -11.73787 1.000 30.78086 18 ALA B CA 1
ATOM 2146 C C . ALA B 1 19 ? 33.18690 -18.72625 -12.30785 1.000 34.13336 18 ALA B C 1
ATOM 2147 O O . ALA B 1 19 ? 34.37945 -18.81558 -11.99371 1.000 32.39549 18 ALA B O 1
ATOM 2149 N N . ARG B 1 20 ? 32.60890 -19.58682 -13.14797 1.000 30.54047 19 ARG B N 1
ATOM 2150 C CA . ARG B 1 20 ? 33.38144 -20.68730 -13.71319 1.000 26.08353 19 ARG B CA 1
ATOM 2151 C C . ARG B 1 20 ? 34.40732 -20.19358 -14.72459 1.000 30.12389 19 ARG B C 1
ATOM 2152 O O . ARG B 1 20 ? 35.48395 -20.78947 -14.84970 1.000 25.39524 19 ARG B O 1
ATOM 2160 N N . VAL B 1 21 ? 34.09172 -19.11354 -15.44745 1.000 31.43577 20 VAL B N 1
ATOM 2161 C CA . VAL B 1 21 ? 35.04676 -18.51680 -16.38034 1.000 28.58891 20 VAL B CA 1
ATOM 2162 C C . VAL B 1 21 ? 36.30425 -18.07242 -15.64433 1.000 30.02427 20 VAL B C 1
ATOM 2163 O O . VAL B 1 21 ? 37.42975 -18.33034 -16.08819 1.000 34.51789 20 VAL B O 1
ATOM 2167 N N . GLY B 1 22 ? 36.13286 -17.38122 -14.51619 1.000 20.74992 21 GLY B N 1
ATOM 2168 C CA . GLY B 1 22 ? 37.28694 -17.02293 -13.70886 1.000 26.12654 21 GLY B CA 1
ATOM 2169 C C . GLY B 1 22 ? 38.05971 -18.23828 -13.23276 1.000 26.83694 21 GLY B C 1
ATOM 2170 O O . GLY B 1 22 ? 39.28890 -18.20727 -13.13419 1.000 29.60167 21 GLY B O 1
ATOM 2171 N N . LYS B 1 23 ? 37.35055 -19.33168 -12.94733 1.000 30.25764 22 LYS B N 1
ATOM 2172 C CA . LYS B 1 23 ? 38.00761 -20.52866 -12.43461 1.000 29.06700 22 LYS B CA 1
ATOM 2173 C C . LYS B 1 23 ? 38.83380 -21.22216 -13.51229 1.000 34.20925 22 LYS B C 1
ATOM 2174 O O . LYS B 1 23 ? 39.90665 -21.76602 -13.22238 1.000 38.82075 22 LYS B O 1
ATOM 2180 N N . GLU B 1 24 ? 38.35371 -21.22068 -14.75988 1.000 29.57905 23 GLU B N 1
ATOM 2181 C CA . GLU B 1 24 ? 39.14453 -21.79698 -15.84387 1.000 30.93657 23 GLU B CA 1
ATOM 2182 C C . GLU B 1 24 ? 40.43581 -21.02131 -16.05459 1.000 25.79462 23 GLU B C 1
ATOM 2183 O O . GLU B 1 24 ? 41.47299 -21.61307 -16.37510 1.000 32.42026 23 GLU B O 1
ATOM 2189 N N . ILE B 1 25 ? 40.39348 -19.70058 -15.87019 1.000 25.45556 24 ILE B N 1
ATOM 2190 C CA . ILE B 1 25 ? 41.59563 -18.88812 -16.01630 1.000 21.96398 24 ILE B CA 1
ATOM 2191 C C . ILE B 1 25 ? 42.54790 -19.12913 -14.85288 1.000 23.99442 24 ILE B C 1
ATOM 2192 O O . ILE B 1 25 ? 43.77205 -19.08891 -15.02798 1.000 22.02455 24 ILE B O 1
ATOM 2197 N N . ASP B 1 26 ? 42.01377 -19.38072 -13.65460 1.000 32.26821 25 ASP B N 1
ATOM 2198 C CA . ASP B 1 26 ? 42.85827 -19.76336 -12.52653 1.000 25.19940 25 ASP B CA 1
ATOM 2199 C C . ASP B 1 26 ? 43.55629 -21.08820 -12.80151 1.000 23.26606 25 ASP B C 1
ATOM 2200 O O . ASP B 1 26 ? 44.78612 -21.18803 -12.72609 1.000 25.72483 25 ASP B O 1
ATOM 2205 N N . ALA B 1 27 ? 42.77542 -22.11857 -13.14188 1.000 23.93391 26 ALA B N 1
ATOM 2206 C CA . ALA B 1 27 ? 43.31645 -23.45930 -13.34097 1.000 27.57079 26 ALA B CA 1
ATOM 2207 C C . ALA B 1 27 ? 44.34605 -23.51726 -14.46024 1.000 31.26183 26 ALA B C 1
ATOM 2208 O O . ALA B 1 27 ? 45.16714 -24.44089 -14.48424 1.000 34.86139 26 ALA B O 1
ATOM 2210 N N . ALA B 1 28 ? 44.31841 -22.56101 -15.38635 1.000 26.30553 27 ALA B N 1
ATOM 2211 C CA . ALA B 1 28 ? 45.29203 -22.49334 -16.46767 1.000 31.73270 27 ALA B CA 1
ATOM 2212 C C . ALA B 1 28 ? 46.61689 -21.87902 -16.03801 1.000 33.11235 27 ALA B C 1
ATOM 2213 O O . ALA B 1 28 ? 47.51387 -21.75053 -16.87702 1.000 33.55664 27 ALA B O 1
ATOM 2215 N N . ARG B 1 29 ? 46.75904 -21.50389 -14.76363 1.000 28.36911 28 ARG B N 1
ATOM 2216 C CA . ARG B 1 29 ? 47.96599 -20.84780 -14.25458 1.000 34.17962 28 ARG B CA 1
ATOM 2217 C C . ARG B 1 29 ? 48.23657 -19.53531 -14.98981 1.000 37.31400 28 ARG B C 1
ATOM 2218 O O . ARG B 1 29 ? 49.36328 -19.25266 -15.40277 1.000 30.67897 28 ARG B O 1
ATOM 2226 N N . LEU B 1 30 ? 47.19211 -18.72231 -15.15336 1.000 27.41402 29 LEU B N 1
ATOM 2227 C CA . LEU B 1 30 ? 47.32284 -17.41861 -15.78975 1.000 19.52468 29 LEU B CA 1
ATOM 2228 C C . LEU B 1 30 ? 47.40816 -16.26786 -14.79778 1.000 23.56208 29 LEU B C 1
ATOM 2229 O O . LEU B 1 30 ? 47.76641 -15.15411 -15.19680 1.000 26.84438 29 LEU B O 1
ATOM 2234 N N . ARG B 1 31 ? 47.09145 -16.50398 -13.52726 1.000 33.64517 30 ARG B N 1
ATOM 2235 C CA . ARG B 1 31 ? 47.10897 -15.43659 -12.54110 1.000 24.10134 30 ARG B CA 1
ATOM 2236 C C . ARG B 1 31 ? 48.54634 -15.04878 -12.19345 1.000 29.06077 30 ARG B C 1
ATOM 2237 O O . ARG B 1 31 ? 49.51147 -15.73832 -12.53712 1.000 30.51799 30 ARG B O 1
ATOM 2245 N N . ARG B 1 32 ? 48.67446 -13.92221 -11.48668 1.000 29.28969 31 ARG B N 1
ATOM 2246 C CA . ARG B 1 32 ? 49.99062 -13.34555 -11.22408 1.000 38.65141 31 ARG B CA 1
ATOM 2247 C C . ARG B 1 32 ? 50.86225 -14.27893 -10.39062 1.000 33.95424 31 ARG B C 1
ATOM 2248 O O . ARG B 1 32 ? 52.06466 -14.41264 -10.64815 1.000 27.62777 31 ARG B O 1
ATOM 2256 N N . ALA B 1 33 ? 50.27974 -14.93408 -9.39192 1.000 37.07440 32 ALA B N 1
ATOM 2257 C CA . ALA B 1 33 ? 51.05877 -15.75924 -8.47851 1.000 35.63151 32 ALA B CA 1
ATOM 2258 C C . ALA B 1 33 ? 51.35417 -17.15373 -9.01822 1.000 32.28598 32 ALA B C 1
ATOM 2259 O O . ALA B 1 33 ? 51.97995 -17.94790 -8.30818 1.000 27.67317 32 ALA B O 1
ATOM 2261 N N . ASP B 1 34 ? 50.94001 -17.47504 -10.24423 1.000 34.38015 33 ASP B N 1
ATOM 2262 C CA . ASP B 1 34 ? 51.00875 -18.85920 -10.69845 1.000 39.52157 33 ASP B CA 1
ATOM 2263 C C . ASP B 1 34 ? 51.75299 -19.01628 -12.01945 1.000 38.35257 33 ASP B C 1
ATOM 2264 O O . ASP B 1 34 ? 52.37685 -20.05520 -12.26107 1.000 42.53578 33 ASP B O 1
ATOM 2269 N N . ASN B 1 35 ? 51.69528 -18.00844 -12.88391 1.000 34.63926 34 ASN B N 1
ATOM 2270 C CA . ASN B 1 35 ? 52.35786 -18.10545 -14.17663 1.000 35.61975 34 ASN B CA 1
ATOM 2271 C C . ASN B 1 35 ? 53.86185 -17.92647 -14.01472 1.000 24.81091 34 ASN B C 1
ATOM 2272 O O . ASN B 1 35 ? 54.32589 -17.05756 -13.27023 1.000 24.68913 34 ASN B O 1
ATOM 2277 N N . ALA B 1 36 ? 54.62357 -18.76554 -14.71885 1.000 20.51193 35 ALA B N 1
ATOM 2278 C CA . ALA B 1 36 ? 56.07570 -18.72873 -14.59740 1.000 21.51834 35 ALA B CA 1
ATOM 2279 C C . ALA B 1 36 ? 56.66245 -17.45488 -15.19010 1.000 32.38378 35 ALA B C 1
ATOM 2280 O O . ALA B 1 36 ? 57.67700 -16.95436 -14.69210 1.000 39.91333 35 ALA B O 1
ATOM 2282 N N . PHE B 1 37 ? 56.04510 -16.91492 -16.24370 1.000 27.64574 36 PHE B N 1
ATOM 2283 C CA . PHE B 1 37 ? 56.59495 -15.72243 -16.87913 1.000 29.44689 36 PHE B CA 1
ATOM 2284 C C . PHE B 1 37 ? 56.58493 -14.52878 -15.93312 1.000 30.62413 36 PHE B C 1
ATOM 2285 O O . PHE B 1 37 ? 57.56937 -13.78398 -15.85332 1.000 29.69542 36 PHE B O 1
ATOM 2293 N N . PHE B 1 38 ? 55.47705 -14.32469 -15.21664 1.000 28.70849 37 PHE B N 1
ATOM 2294 C CA . PHE B 1 38 ? 55.36013 -13.16194 -14.34153 1.000 22.67947 37 PHE B CA 1
ATOM 2295 C C . PHE B 1 38 ? 56.40476 -13.20419 -13.23351 1.000 38.44023 37 PHE B C 1
ATOM 2296 O O . PHE B 1 38 ? 57.09447 -12.21082 -12.97435 1.000 42.10497 37 PHE B O 1
ATOM 2304 N N . GLY B 1 39 ? 56.54065 -14.35517 -12.57153 1.000 42.79616 38 GLY B N 1
ATOM 2305 C CA . GLY B 1 39 ? 57.53585 -14.48174 -11.52240 1.000 36.95191 38 GLY B CA 1
ATOM 2306 C C . GLY B 1 39 ? 58.95990 -14.42225 -12.03522 1.000 31.26241 38 GLY B C 1
ATOM 2307 O O . GLY B 1 39 ? 59.84579 -13.89992 -11.35254 1.000 40.89975 38 GLY B O 1
ATOM 2308 N N . GLU B 1 40 ? 59.20443 -14.95035 -13.23727 1.000 31.40371 39 GLU B N 1
ATOM 2309 C CA . GLU B 1 40 ? 60.56035 -14.94279 -13.77664 1.000 42.36659 39 GLU B CA 1
ATOM 2310 C C . GLU B 1 40 ? 60.98541 -13.55186 -14.22604 1.000 35.10075 39 GLU B C 1
ATOM 2311 O O . GLU B 1 40 ? 62.16701 -13.20601 -14.11912 1.000 39.02278 39 GLU B O 1
ATOM 2317 N N . ALA B 1 41 ? 60.04996 -12.74559 -14.73377 1.000 40.92816 40 ALA B N 1
ATOM 2318 C CA . ALA B 1 41 ? 60.38327 -11.36859 -15.08257 1.000 43.68447 40 ALA B CA 1
ATOM 2319 C C . ALA B 1 41 ? 60.68358 -10.53690 -13.84320 1.000 44.63492 40 ALA B C 1
ATOM 2320 O O . ALA B 1 41 ? 61.45925 -9.57674 -13.91430 1.000 39.83566 40 ALA B O 1
ATOM 2322 N N . ARG B 1 42 ? 60.08112 -10.88506 -12.70508 1.000 42.29812 41 ARG B N 1
ATOM 2323 C CA . ARG B 1 42 ? 60.37983 -10.18034 -11.46321 1.000 46.99012 41 ARG B CA 1
ATOM 2324 C C . ARG B 1 42 ? 61.73715 -10.59825 -10.91075 1.000 44.96023 41 ARG B C 1
ATOM 2325 O O . ARG B 1 42 ? 62.56643 -9.74991 -10.56205 1.000 49.21445 41 ARG B O 1
ATOM 2333 N N . LYS B 1 43 ? 61.98596 -11.90669 -10.84075 1.000 39.37196 42 LYS B N 1
ATOM 2334 C CA . LYS B 1 43 ? 63.17675 -12.41650 -10.17188 1.000 36.16243 42 LYS B CA 1
ATOM 2335 C C . LYS B 1 43 ? 64.43812 -12.27180 -11.00845 1.000 33.81110 42 LYS B C 1
ATOM 2336 O O . LYS B 1 43 ? 65.53631 -12.21725 -10.44487 1.000 34.65186 42 LYS B O 1
ATOM 2342 N N . ALA B 1 44 ? 64.31171 -12.22895 -12.33298 1.000 34.81859 43 ALA B N 1
ATOM 2343 C CA . ALA B 1 44 ? 65.48168 -12.12660 -13.19504 1.000 36.31866 43 ALA B CA 1
ATOM 2344 C C . ALA B 1 44 ? 66.32868 -10.92377 -12.80482 1.000 36.39116 43 ALA B C 1
ATOM 2345 O O . ALA B 1 44 ? 65.82702 -9.80205 -12.70222 1.000 48.75147 43 ALA B O 1
ATOM 2347 N N . GLU B 1 45 ? 67.61444 -11.17415 -12.55351 1.000 32.73331 44 GLU B N 1
ATOM 2348 C CA . GLU B 1 45 ? 68.54309 -10.10514 -12.21193 1.000 46.17253 44 GLU B CA 1
ATOM 2349 C C . GLU B 1 45 ? 68.96090 -9.28823 -13.42532 1.000 44.08068 44 GLU B C 1
ATOM 2350 O O . GLU B 1 45 ? 69.34695 -8.12347 -13.27199 1.000 46.98263 44 GLU B O 1
ATOM 2356 N N . SER B 1 46 ? 68.88416 -9.87133 -14.61771 1.000 33.52226 45 SER B N 1
ATOM 2357 C CA . SER B 1 46 ? 69.40340 -9.27359 -15.83734 1.000 32.92103 45 SER B CA 1
ATOM 2358 C C . SER B 1 46 ? 68.88491 -10.07845 -17.01837 1.000 34.82148 45 SER B C 1
ATOM 2359 O O . SER B 1 46 ? 68.62837 -11.27912 -16.89595 1.000 40.65410 45 SER B O 1
ATOM 2362 N N . VAL B 1 47 ? 68.73188 -9.40779 -18.15785 1.000 39.15999 46 VAL B N 1
ATOM 2363 C CA . VAL B 1 47 ? 68.18827 -10.01637 -19.36618 1.000 38.56053 46 VAL B CA 1
ATOM 2364 C C . VAL B 1 47 ? 69.10780 -9.69362 -20.53495 1.000 33.89792 46 VAL B C 1
ATOM 2365 O O . VAL B 1 47 ? 69.62169 -8.57486 -20.64290 1.000 38.93747 46 VAL B O 1
ATOM 2369 N N . THR B 1 48 ? 69.31605 -10.68790 -21.42194 1.000 33.10331 47 THR B N 1
ATOM 2370 C CA . THR B 1 48 ? 70.17965 -10.50344 -22.57584 1.000 29.03438 47 THR B CA 1
ATOM 2371 C C . THR B 1 48 ? 69.39733 -9.91155 -23.74438 1.000 34.47148 47 THR B C 1
ATOM 2372 O O . THR B 1 48 ? 68.17663 -10.08432 -23.83312 1.000 35.24830 47 THR B O 1
ATOM 2376 N N . PRO B 1 49 ? 70.07793 -9.19086 -24.64226 1.000 35.10831 48 PRO B N 1
ATOM 2377 C CA . PRO B 1 49 ? 69.38812 -8.67811 -25.83852 1.000 28.69989 48 PRO B CA 1
ATOM 2378 C C . PRO B 1 49 ? 68.68549 -9.76478 -26.63322 1.000 31.54502 48 PRO B C 1
ATOM 2379 O O . PRO B 1 49 ? 67.58255 -9.54122 -27.14778 1.000 39.01004 48 PRO B O 1
ATOM 2383 N N . GLU B 1 50 ? 69.29479 -10.94778 -26.73270 1.000 36.98102 49 GLU B N 1
ATOM 2384 C CA . GLU B 1 50 ? 68.69828 -12.03197 -27.50623 1.000 42.90725 49 GLU B CA 1
ATOM 2385 C C . GLU B 1 50 ? 67.41356 -12.53234 -26.85741 1.000 47.16639 49 GLU B C 1
ATOM 2386 O O . GLU B 1 50 ? 66.40634 -12.75211 -27.54109 1.000 53.01378 49 GLU B O 1
ATOM 2392 N N . ALA B 1 51 ? 67.43221 -12.72421 -25.53648 1.000 41.54901 50 ALA B N 1
ATOM 2393 C CA . ALA B 1 51 ? 66.23636 -13.18101 -24.83523 1.000 41.36613 50 ALA B CA 1
ATOM 2394 C C . ALA B 1 51 ? 65.09337 -12.18683 -24.99700 1.000 38.94773 50 ALA B C 1
ATOM 2395 O O . ALA B 1 51 ? 63.95275 -12.57247 -25.28113 1.000 37.80074 50 ALA B O 1
ATOM 2397 N N . ALA B 1 52 ? 65.38615 -10.89473 -24.82363 1.000 30.66863 51 ALA B N 1
ATOM 2398 C CA . ALA B 1 52 ? 64.35267 -9.87273 -24.94347 1.000 24.27493 51 ALA B CA 1
ATOM 2399 C C . ALA B 1 52 ? 63.86422 -9.72839 -26.37971 1.000 25.46881 51 ALA B C 1
ATOM 2400 O O . ALA B 1 52 ? 62.68429 -9.43478 -26.60398 1.000 25.12746 51 ALA B O 1
ATOM 2402 N N . LEU B 1 53 ? 64.74675 -9.92694 -27.36151 1.000 21.65027 52 LEU B N 1
ATOM 2403 C CA . LEU B 1 53 ? 64.31667 -9.86380 -28.75453 1.000 20.39416 52 LEU B CA 1
ATOM 2404 C C . LEU B 1 53 ? 63.38917 -11.02258 -29.09646 1.000 21.83412 52 LEU B C 1
ATOM 2405 O O . LEU B 1 53 ? 62.38186 -10.83393 -29.78910 1.000 25.67573 52 LEU B O 1
ATOM 2410 N N . ALA B 1 54 ? 63.71450 -12.22832 -28.62197 1.000 21.36222 53 ALA B N 1
ATOM 2411 C CA . ALA B 1 54 ? 62.85146 -13.38038 -28.86297 1.000 21.14919 53 ALA B CA 1
ATOM 2412 C C . ALA B 1 54 ? 61.44897 -13.14691 -28.31441 1.000 21.65404 53 ALA B C 1
ATOM 2413 O O . ALA B 1 54 ? 60.45464 -13.47929 -28.97027 1.000 20.14167 53 ALA B O 1
ATOM 2415 N N . ILE B 1 55 ? 61.34864 -12.56950 -27.11512 1.000 22.15635 54 ILE B N 1
ATOM 2416 C CA . ILE B 1 55 ? 60.03929 -12.27421 -26.53855 1.000 19.25709 54 ILE B CA 1
ATOM 2417 C C . ILE B 1 55 ? 59.31205 -11.22077 -27.36956 1.000 21.35299 54 ILE B C 1
ATOM 2418 O O . ILE B 1 55 ? 58.09515 -11.30603 -27.57686 1.000 27.88790 54 ILE B O 1
ATOM 2423 N N . ALA B 1 56 ? 60.04189 -10.21657 -27.86420 1.000 18.52676 55 ALA B N 1
ATOM 2424 C CA . ALA B 1 56 ? 59.40987 -9.16392 -28.65323 1.000 17.93700 55 ALA B CA 1
ATOM 2425 C C . ALA B 1 56 ? 58.87528 -9.69276 -29.98006 1.000 20.94530 55 ALA B C 1
ATOM 2426 O O . ALA B 1 56 ? 57.83006 -9.23185 -30.45304 1.000 18.54710 55 ALA B O 1
ATOM 2428 N N . HIS B 1 57 ? 59.57484 -10.65160 -30.59527 1.000 24.56306 56 HIS B N 1
ATOM 2429 C CA . HIS B 1 57 ? 59.07532 -11.26624 -31.82188 1.000 18.93839 56 HIS B CA 1
ATOM 2430 C C . HIS B 1 57 ? 57.79860 -12.05454 -31.56224 1.000 18.72492 56 HIS B C 1
ATOM 2431 O O . HIS B 1 57 ? 56.82848 -11.94500 -32.32235 1.000 21.71215 56 HIS B O 1
ATOM 2438 N N . ARG B 1 58 ? 57.77959 -12.85105 -30.49157 1.000 18.94071 57 ARG B N 1
ATOM 2439 C CA . ARG B 1 58 ? 56.59023 -13.63002 -30.17170 1.000 18.80720 57 ARG B CA 1
ATOM 2440 C C . ARG B 1 58 ? 55.42458 -12.72523 -29.81283 1.000 17.97352 57 ARG B C 1
ATOM 2441 O O . ARG B 1 58 ? 54.28400 -12.98421 -30.21519 1.000 17.74210 57 ARG B O 1
ATOM 2449 N N . TRP B 1 59 ? 55.69008 -11.65749 -29.06030 1.000 17.55574 58 TRP B N 1
ATOM 2450 C CA . TRP B 1 59 ? 54.61510 -10.74960 -28.68626 1.000 16.80653 58 TRP B CA 1
ATOM 2451 C C . TRP B 1 59 ? 54.03016 -10.06440 -29.91298 1.000 17.79086 58 TRP B C 1
ATOM 2452 O O . TRP B 1 59 ? 52.80572 -9.99423 -30.07090 1.000 18.40446 58 TRP B O 1
ATOM 2463 N N . ARG B 1 60 ? 54.89802 -9.55788 -30.79283 1.000 16.61211 59 ARG B N 1
ATOM 2464 C CA . ARG B 1 60 ? 54.45192 -8.93920 -32.03724 1.000 16.35739 59 ARG B CA 1
ATOM 2465 C C . ARG B 1 60 ? 53.49621 -9.85273 -32.79292 1.000 16.47070 59 ARG B C 1
ATOM 2466 O O . ARG B 1 60 ? 52.40602 -9.43456 -33.19722 1.000 16.02122 59 ARG B O 1
ATOM 2474 N N . ALA B 1 61 ? 53.89005 -11.11289 -32.98508 1.000 17.11192 60 ALA B N 1
ATOM 2475 C CA . ALA B 1 61 ? 53.03382 -12.05856 -33.69308 1.000 17.30920 60 ALA B CA 1
ATOM 2476 C C . ALA B 1 61 ? 51.72481 -12.27968 -32.94642 1.000 17.39501 60 ALA B C 1
ATOM 2477 O O . ALA B 1 61 ? 50.64993 -12.33637 -33.55533 1.000 19.15800 60 ALA B O 1
ATOM 2479 N N . MET B 1 62 ? 51.79407 -12.38928 -31.61833 1.000 16.85961 61 MET B N 1
ATOM 2480 C CA . MET B 1 62 ? 50.59585 -12.69364 -30.84297 1.000 16.59542 61 MET B CA 1
ATOM 2481 C C . MET B 1 62 ? 49.63514 -11.51192 -30.80105 1.000 15.85690 61 MET B C 1
ATOM 2482 O O . MET B 1 62 ? 48.42469 -11.68883 -30.98141 1.000 15.65911 61 MET B O 1
ATOM 2487 N N . THR B 1 63 ? 50.14752 -10.29819 -30.57383 1.000 15.48472 62 THR B N 1
ATOM 2488 C CA . THR B 1 63 ? 49.25666 -9.14394 -30.48175 1.000 14.82412 62 THR B CA 1
ATOM 2489 C C . THR B 1 63 ? 48.71367 -8.73571 -31.84737 1.000 14.65241 62 THR B C 1
ATOM 2490 O O . THR B 1 63 ? 47.59060 -8.22618 -31.93565 1.000 14.22728 62 THR B O 1
ATOM 2494 N N . LYS B 1 64 ? 49.48795 -8.94517 -32.91672 1.000 19.85617 63 LYS B N 1
ATOM 2495 C CA . LYS B 1 64 ? 48.96797 -8.72104 -34.26255 1.000 14.94006 63 LYS B CA 1
ATOM 2496 C C . LYS B 1 64 ? 47.83828 -9.68986 -34.57397 1.000 15.06762 63 LYS B C 1
ATOM 2497 O O . LYS B 1 64 ? 46.78716 -9.29011 -35.08737 1.000 15.38253 63 LYS B O 1
ATOM 2503 N N . ALA B 1 65 ? 48.03868 -10.97270 -34.26789 1.000 16.80554 64 ALA B N 1
ATOM 2504 C CA . ALA B 1 65 ? 46.99035 -11.95941 -34.49648 1.000 15.77502 64 ALA B CA 1
ATOM 2505 C C . ALA B 1 65 ? 45.80243 -11.72636 -33.57350 1.000 15.34902 64 ALA B C 1
ATOM 2506 O O . ALA B 1 65 ? 44.64966 -11.87996 -33.99072 1.000 15.24440 64 ALA B O 1
ATOM 2508 N N . PHE B 1 66 ? 46.06105 -11.34893 -32.31831 1.000 15.13553 65 PHE B N 1
ATOM 2509 C CA . PHE B 1 66 ? 44.96798 -11.10227 -31.38161 1.000 14.77376 65 PHE B CA 1
ATOM 2510 C C . PHE B 1 66 ? 44.02500 -10.02142 -31.89438 1.000 15.03070 65 PHE B C 1
ATOM 2511 O O . PHE B 1 66 ? 42.80079 -10.15412 -31.78185 1.000 14.10471 65 PHE B O 1
ATOM 2519 N N . MET B 1 67 ? 44.57513 -8.94330 -32.45920 1.000 13.95836 66 MET B N 1
ATOM 2520 C CA . MET B 1 67 ? 43.74082 -7.83261 -32.90889 1.000 13.46550 66 MET B CA 1
ATOM 2521 C C . MET B 1 67 ? 42.90130 -8.22648 -34.11730 1.000 13.58061 66 MET B C 1
ATOM 2522 O O . MET B 1 67 ? 41.67599 -8.06098 -34.11404 1.000 14.23382 66 MET B O 1
ATOM 2527 N N . PHE B 1 68 ? 43.54383 -8.75579 -35.16256 1.000 13.96369 67 PHE B N 1
ATOM 2528 C CA . PHE B 1 68 ? 42.81841 -9.07745 -36.38808 1.000 14.10189 67 PHE B CA 1
ATOM 2529 C C . PHE B 1 68 ? 41.82053 -10.21069 -36.17730 1.000 14.36975 67 PHE B C 1
ATOM 2530 O O . PHE B 1 68 ? 40.71003 -10.16656 -36.71845 1.000 14.27652 67 PHE B O 1
ATOM 2538 N N . THR B 1 69 ? 42.18923 -11.23707 -35.40408 1.000 14.74459 68 THR B N 1
ATOM 2539 C CA . THR B 1 69 ? 41.25042 -12.33174 -35.17024 1.000 15.05648 68 THR B CA 1
ATOM 2540 C C . THR B 1 69 ? 40.06383 -11.88960 -34.31936 1.000 14.67296 68 THR B C 1
ATOM 2541 O O . THR B 1 69 ? 38.95066 -12.39510 -34.50688 1.000 14.80564 68 THR B O 1
ATOM 2545 N N . THR B 1 70 ? 40.27235 -10.95462 -33.38705 1.000 14.24181 69 THR B N 1
ATOM 2546 C CA . THR B 1 70 ? 39.15181 -10.43880 -32.60569 1.000 13.89521 69 THR B CA 1
ATOM 2547 C C . THR B 1 70 ? 38.23571 -9.57963 -33.46559 1.000 13.55990 69 THR B C 1
ATOM 2548 O O . THR B 1 70 ? 37.00733 -9.68558 -33.37333 1.000 13.53474 69 THR B O 1
ATOM 2552 N N . LEU B 1 71 ? 38.81693 -8.71846 -34.30314 1.000 13.33879 70 LEU B N 1
ATOM 2553 C CA . LEU B 1 71 ? 38.01792 -7.93386 -35.23873 1.000 13.08030 70 LEU B CA 1
ATOM 2554 C C . LEU B 1 71 ? 37.22868 -8.84015 -36.17603 1.000 13.44046 70 LEU B C 1
ATOM 2555 O O . LEU B 1 71 ? 36.04310 -8.60363 -36.43769 1.000 13.33499 70 LEU B O 1
ATOM 2560 N N . SER B 1 72 ? 37.87784 -9.88318 -36.69777 1.000 13.91608 71 SER B N 1
ATOM 2561 C CA . SER B 1 72 ? 37.17190 -10.88553 -37.48781 1.000 14.34534 71 SER B CA 1
ATOM 2562 C C . SER B 1 72 ? 35.99499 -11.46766 -36.70985 1.000 14.45230 71 SER B C 1
ATOM 2563 O O . SER B 1 72 ? 34.87030 -11.53807 -37.21938 1.000 16.96994 71 SER B O 1
ATOM 2566 N N . GLY B 1 73 ? 36.23570 -11.87441 -35.45939 1.000 14.51910 72 GLY B N 1
ATOM 2567 C CA . GLY B 1 73 ? 35.14852 -12.35118 -34.62058 1.000 14.63309 72 GLY B CA 1
ATOM 2568 C C . GLY B 1 73 ? 34.05980 -11.31728 -34.41199 1.000 14.19236 72 GLY B C 1
ATOM 2569 O O . GLY B 1 73 ? 32.88653 -11.66735 -34.25470 1.000 17.59354 72 GLY B O 1
ATOM 2570 N N . LEU B 1 74 ? 34.42682 -10.03384 -34.41322 1.000 13.68528 73 LEU B N 1
ATOM 2571 C CA . LEU B 1 74 ? 33.43253 -8.97523 -34.27387 1.000 13.29207 73 LEU B CA 1
ATOM 2572 C C . LEU B 1 74 ? 32.53822 -8.89747 -35.50459 1.000 13.43667 73 LEU B C 1
ATOM 2573 O O . LEU B 1 74 ? 31.32240 -8.70530 -35.38554 1.000 14.48843 73 LEU B O 1
ATOM 2578 N N . GLY B 1 75 ? 33.12196 -9.03667 -36.69607 1.000 15.52287 74 GLY B N 1
ATOM 2579 C CA . GLY B 1 75 ? 32.31061 -9.06050 -37.90209 1.000 14.15978 74 GLY B CA 1
ATOM 2580 C C . GLY B 1 75 ? 31.41593 -10.28323 -37.97673 1.000 15.30026 74 GLY B C 1
ATOM 2581 O O . GLY B 1 75 ? 30.30295 -10.21923 -38.50504 1.000 18.19537 74 GLY B O 1
ATOM 2582 N N . VAL B 1 76 ? 31.88943 -11.41363 -37.44623 1.000 22.28978 75 VAL B N 1
ATOM 2583 C CA . VAL B 1 76 ? 31.08279 -12.63254 -37.42850 1.000 15.04335 75 VAL B CA 1
ATOM 2584 C C . VAL B 1 76 ? 29.83525 -12.43155 -36.57828 1.000 15.71329 75 VAL B C 1
ATOM 2585 O O . VAL B 1 76 ? 28.72336 -12.79773 -36.97786 1.000 18.87144 75 VAL B O 1
ATOM 2589 N N . MET B 1 77 ? 30.00731 -11.86331 -35.38122 1.000 16.23803 76 MET B N 1
ATOM 2590 C CA . MET B 1 77 ? 28.86300 -11.54277 -34.53358 1.000 16.30986 76 MET B CA 1
ATOM 2591 C C . MET B 1 77 ? 27.90754 -10.58720 -35.23423 1.000 18.89034 76 MET B C 1
ATOM 2592 O O . MET B 1 77 ? 26.68371 -10.73969 -35.14052 1.000 18.13974 76 MET B O 1
ATOM 2597 N N . ALA B 1 78 ? 28.45169 -9.58456 -35.92880 1.000 15.40675 77 ALA B N 1
ATOM 2598 C CA . ALA B 1 78 ? 27.61269 -8.64525 -36.66444 1.000 13.69718 77 ALA B CA 1
ATOM 2599 C C . ALA B 1 78 ? 26.74230 -9.36512 -37.68489 1.000 15.30944 77 ALA B C 1
ATOM 2600 O O . ALA B 1 78 ? 25.55425 -9.05456 -37.82793 1.000 15.46086 77 ALA B O 1
ATOM 2602 N N . ARG B 1 79 ? 27.31661 -10.33429 -38.40095 1.000 23.16089 78 ARG B N 1
ATOM 2603 C CA . ARG B 1 79 ? 26.54409 -11.09855 -39.37459 1.000 23.36172 78 ARG B CA 1
ATOM 2604 C C . ARG B 1 79 ? 25.37248 -11.81024 -38.70882 1.000 23.72391 78 ARG B C 1
ATOM 2605 O O . ARG B 1 79 ? 24.27506 -11.88327 -39.27432 1.000 28.60931 78 ARG B O 1
ATOM 2613 N N . ARG B 1 80 ? 25.58687 -12.33442 -37.50000 1.000 25.41143 79 ARG B N 1
ATOM 2614 C CA . ARG B 1 80 ? 24.51115 -13.00198 -36.77525 1.000 20.88823 79 ARG B CA 1
ATOM 2615 C C . ARG B 1 80 ? 23.44040 -12.01037 -36.33748 1.000 20.86026 79 ARG B C 1
ATOM 2616 O O . ARG B 1 80 ? 22.24192 -12.29174 -36.45316 1.000 30.59263 79 ARG B O 1
ATOM 2624 N N . PHE B 1 81 ? 23.85469 -10.84230 -35.83769 1.000 21.52869 80 PHE B N 1
ATOM 2625 C CA . PHE B 1 81 ? 22.89558 -9.83799 -35.38675 1.000 24.48760 80 PHE B CA 1
ATOM 2626 C C . PHE B 1 81 ? 21.99661 -9.36360 -36.51942 1.000 22.68933 80 PHE B C 1
ATOM 2627 O O . PHE B 1 81 ? 20.86513 -8.93060 -36.27301 1.000 24.31296 80 PHE B O 1
ATOM 2635 N N . GLN B 1 82 ? 22.47839 -9.42571 -37.76175 1.000 28.36378 81 GLN B N 1
ATOM 2636 C CA . GLN B 1 82 ? 21.65632 -8.99657 -38.88426 1.000 31.40377 81 GLN B CA 1
ATOM 2637 C C . GLN B 1 82 ? 20.57320 -10.01292 -39.22313 1.000 29.96843 81 GLN B C 1
ATOM 2638 O O . GLN B 1 82 ? 19.56560 -9.64676 -39.83843 1.000 35.86992 81 GLN B O 1
ATOM 2644 N N . GLY B 1 83 ? 20.74064 -11.26985 -38.81196 1.000 35.17089 82 GLY B N 1
ATOM 2645 C CA . GLY B 1 83 ? 19.71296 -12.27307 -39.02109 1.000 32.49528 82 GLY B CA 1
ATOM 2646 C C . GLY B 1 83 ? 18.50555 -12.16509 -38.11322 1.000 41.83896 82 GLY B C 1
ATOM 2647 O O . GLY B 1 83 ? 17.50527 -12.84858 -38.35167 1.000 49.22610 82 GLY B O 1
ATOM 2648 N N . GLN B 1 84 ? 18.57572 -11.32829 -37.08263 1.000 41.42862 83 GLN B N 1
ATOM 2649 C CA . GLN B 1 84 ? 17.48150 -11.12044 -36.14493 1.000 36.78699 83 GLN B CA 1
ATOM 2650 C C . GLN B 1 84 ? 16.81372 -9.78048 -36.43023 1.000 39.91715 83 GLN B C 1
ATOM 2651 O O . GLN B 1 84 ? 17.49001 -8.79112 -36.72636 1.000 25.04762 83 GLN B O 1
ATOM 2657 N N . ASP B 1 85 ? 15.48064 -9.75143 -36.34384 1.000 50.05273 84 ASP B N 1
ATOM 2658 C CA . ASP B 1 85 ? 14.75318 -8.52781 -36.67302 1.000 47.71153 84 ASP B CA 1
ATOM 2659 C C . ASP B 1 85 ? 14.98013 -7.44505 -35.62559 1.000 43.91089 84 ASP B C 1
ATOM 2660 O O . ASP B 1 85 ? 15.05855 -6.25668 -35.95902 1.000 30.02184 84 ASP B O 1
ATOM 2665 N N . ALA B 1 86 ? 15.08303 -7.83065 -34.35859 1.000 40.62012 85 ALA B N 1
ATOM 2666 C CA . ALA B 1 86 ? 15.30606 -6.88873 -33.26146 1.000 34.88879 85 ALA B CA 1
ATOM 2667 C C . ALA B 1 86 ? 16.27167 -7.52014 -32.28564 1.000 41.48145 85 ALA B C 1
ATOM 2668 O O . ALA B 1 86 ? 15.86444 -8.13083 -31.28207 1.000 44.57301 85 ALA B O 1
ATOM 2670 N N . PRO B 1 87 ? 17.57594 -7.42273 -32.54152 1.000 39.82893 86 PRO B N 1
ATOM 2671 C CA . PRO B 1 87 ? 18.56770 -7.98237 -31.62409 1.000 33.28912 86 PRO B CA 1
ATOM 2672 C C . PRO B 1 87 ? 18.36968 -7.45133 -30.20955 1.000 32.92515 86 PRO B C 1
ATOM 2673 O O . PRO B 1 87 ? 18.02565 -6.28444 -30.00903 1.000 42.36281 86 PRO B O 1
ATOM 2677 N N . ASP B 1 88 ? 18.57701 -8.32442 -29.22660 1.000 33.01441 87 ASP B N 1
ATOM 2678 C CA . ASP B 1 88 ? 18.31431 -7.95942 -27.84105 1.000 36.20025 87 ASP B CA 1
ATOM 2679 C C . ASP B 1 88 ? 19.31680 -6.91690 -27.36811 1.000 33.80709 87 ASP B C 1
ATOM 2680 O O . ASP B 1 88 ? 20.52234 -7.05032 -27.59666 1.000 37.40711 87 ASP B O 1
ATOM 2685 N N . HIS B 1 89 ? 18.81483 -5.88480 -26.68796 1.000 30.98441 88 HIS B N 1
ATOM 2686 C CA . HIS B 1 89 ? 19.66589 -4.77297 -26.28431 1.000 30.60365 88 HIS B CA 1
ATOM 2687 C C . HIS B 1 89 ? 20.71694 -5.17942 -25.25688 1.000 27.77996 88 HIS B C 1
ATOM 2688 O O . HIS B 1 89 ? 21.69550 -4.45092 -25.07123 1.000 28.93930 88 HIS B O 1
ATOM 2695 N N . GLU B 1 90 ? 20.55031 -6.32167 -24.58941 1.000 26.65712 89 GLU B N 1
ATOM 2696 C CA . GLU B 1 90 ? 21.59751 -6.79532 -23.69266 1.000 29.60825 89 GLU B CA 1
ATOM 2697 C C . GLU B 1 90 ? 22.77529 -7.36489 -24.46556 1.000 27.83048 89 GLU B C 1
ATOM 2698 O O . GLU B 1 90 ? 23.92830 -7.18546 -24.05867 1.000 38.83109 89 GLU B O 1
ATOM 2704 N N . LEU B 1 91 ? 22.50373 -8.05574 -25.57227 1.000 24.49766 90 LEU B N 1
ATOM 2705 C CA . LEU B 1 91 ? 23.58214 -8.54672 -26.41990 1.000 24.12106 90 LEU B CA 1
ATOM 2706 C C . LEU B 1 91 ? 24.27868 -7.39873 -27.13883 1.000 29.83828 90 LEU B C 1
ATOM 2707 O O . LEU B 1 91 ? 25.50294 -7.41988 -27.31134 1.000 22.73833 90 LEU B O 1
ATOM 2712 N N . LEU B 1 92 ? 23.51692 -6.38558 -27.56207 1.000 27.27830 91 LEU B N 1
ATOM 2713 C CA . LEU B 1 92 ? 24.12850 -5.21763 -28.18712 1.000 20.95599 91 LEU B CA 1
ATOM 2714 C C . LEU B 1 92 ? 25.00936 -4.46346 -27.19784 1.000 23.57513 91 LEU B C 1
ATOM 2715 O O . LEU B 1 92 ? 26.07227 -3.95245 -27.56893 1.000 18.15835 91 LEU B O 1
ATOM 2720 N N . ALA B 1 93 ? 24.58809 -4.38940 -25.93057 1.000 20.00329 92 ALA B N 1
ATOM 2721 C CA . ALA B 1 93 ? 25.39408 -3.70959 -24.91919 1.000 13.79369 92 ALA B CA 1
ATOM 2722 C C . ALA B 1 93 ? 26.76779 -4.35285 -24.78301 1.000 23.11296 92 ALA B C 1
ATOM 2723 O O . ALA B 1 93 ? 27.77616 -3.65570 -24.62110 1.000 24.45406 92 ALA B O 1
ATOM 2725 N N . ALA B 1 94 ? 26.82670 -5.68415 -24.84180 1.000 23.92486 93 ALA B N 1
ATOM 2726 C CA . ALA B 1 94 ? 28.10929 -6.37456 -24.81687 1.000 23.91645 93 ALA B CA 1
ATOM 2727 C C . ALA B 1 94 ? 28.84017 -6.26544 -26.15013 1.000 22.19012 93 ALA B C 1
ATOM 2728 O O . ALA B 1 94 ? 30.07607 -6.21992 -26.17197 1.000 17.75325 93 ALA B O 1
ATOM 2730 N N . PHE B 1 95 ? 28.09895 -6.22818 -27.26186 1.000 17.05621 94 PHE B N 1
ATOM 2731 C CA . PHE B 1 95 ? 28.71824 -6.04342 -28.57176 1.000 19.12684 94 PHE B CA 1
ATOM 2732 C C . PHE B 1 95 ? 29.45480 -4.71230 -28.64936 1.000 18.02522 94 PHE B C 1
ATOM 2733 O O . PHE B 1 95 ? 30.52553 -4.61794 -29.26217 1.000 17.08719 94 PHE B O 1
ATOM 2741 N N . GLN B 1 96 ? 28.89040 -3.66974 -28.03683 1.000 20.85993 95 GLN B N 1
ATOM 2742 C CA . GLN B 1 96 ? 29.54782 -2.36769 -28.02942 1.000 15.49726 95 GLN B CA 1
ATOM 2743 C C . GLN B 1 96 ? 30.84516 -2.40647 -27.22942 1.000 17.53175 95 GLN B C 1
ATOM 2744 O O . GLN B 1 96 ? 31.82201 -1.73691 -27.58686 1.000 17.03919 95 GLN B O 1
ATOM 2750 N N . THR B 1 97 ? 30.87507 -3.18420 -26.14142 1.000 16.50790 96 THR B N 1
ATOM 2751 C CA . THR B 1 97 ? 32.09633 -3.29668 -25.34585 1.000 13.61612 96 THR B CA 1
ATOM 2752 C C . THR B 1 97 ? 33.20755 -3.97273 -26.13856 1.000 13.48314 96 THR B C 1
ATOM 2753 O O . THR B 1 97 ? 34.36615 -3.53997 -26.09577 1.000 14.80059 96 THR B O 1
ATOM 2757 N N . VAL B 1 98 ? 32.87723 -5.04634 -26.86109 1.000 16.88262 97 VAL B N 1
ATOM 2758 C CA . VAL B 1 98 ? 33.84756 -5.67088 -27.75634 1.000 16.99469 97 VAL B CA 1
ATOM 2759 C C . VAL B 1 98 ? 34.44802 -4.62254 -28.68261 1.000 12.97971 97 VAL B C 1
ATOM 2760 O O . VAL B 1 98 ? 35.65968 -4.58787 -28.90919 1.000 11.65778 97 VAL B O 1
ATOM 2764 N N . TYR B 1 99 ? 33.60535 -3.73531 -29.21086 1.000 18.06049 98 TYR B N 1
ATOM 2765 C CA . TYR B 1 99 ? 34.07710 -2.72053 -30.15072 1.000 12.05453 98 TYR B CA 1
ATOM 2766 C C . TYR B 1 99 ? 35.05750 -1.77027 -29.47010 1.000 12.86255 98 TYR B C 1
ATOM 2767 O O . TYR B 1 99 ? 36.13435 -1.47727 -29.99481 1.000 18.14283 98 TYR B O 1
ATOM 2776 N N . GLN B 1 100 ? 34.69336 -1.27644 -28.28689 1.000 11.72422 99 GLN B N 1
ATOM 2777 C CA . GLN B 1 100 ? 35.49143 -0.25314 -27.60731 1.000 12.29316 99 GLN B CA 1
ATOM 2778 C C . GLN B 1 100 ? 36.83987 -0.80748 -27.15151 1.000 10.68071 99 GLN B C 1
ATOM 2779 O O . GLN B 1 100 ? 37.88281 -0.16250 -27.31667 1.000 21.27273 99 GLN B O 1
ATOM 2785 N N . VAL B 1 101 ? 36.83181 -2.00527 -26.55406 1.000 14.02331 100 VAL B N 1
ATOM 2786 C CA . VAL B 1 101 ? 38.07311 -2.60084 -26.05312 1.000 17.96404 100 VAL B CA 1
ATOM 2787 C C . VAL B 1 101 ? 39.05796 -2.81414 -27.19987 1.000 17.13251 100 VAL B C 1
ATOM 2788 O O . VAL B 1 101 ? 40.19535 -2.33023 -27.17477 1.000 18.19261 100 VAL B O 1
ATOM 2792 N N . ILE B 1 102 ? 38.64339 -3.57116 -28.21846 1.000 17.18617 101 ILE B N 1
ATOM 2793 C CA . ILE B 1 102 ? 39.55060 -3.87944 -29.32680 1.000 23.43209 101 ILE B CA 1
ATOM 2794 C C . ILE B 1 102 ? 39.90953 -2.62187 -30.10850 1.000 19.84402 101 ILE B C 1
ATOM 2795 O O . ILE B 1 102 ? 40.99040 -2.54146 -30.70388 1.000 21.28604 101 ILE B O 1
ATOM 2800 N N . GLY B 1 103 ? 39.03238 -1.61510 -30.10115 1.000 16.10582 102 GLY B N 1
ATOM 2801 C CA . GLY B 1 103 ? 39.29761 -0.41374 -30.88199 1.000 13.73147 102 GLY B CA 1
ATOM 2802 C C . GLY B 1 103 ? 40.55831 0.30221 -30.43820 1.000 17.12823 102 GLY B C 1
ATOM 2803 O O . GLY B 1 103 ? 41.27359 0.90150 -31.25077 1.000 22.32606 102 GLY B O 1
ATOM 2804 N N . ASP B 1 104 ? 40.85028 0.24801 -29.13658 1.000 20.39393 103 ASP B N 1
ATOM 2805 C CA . ASP B 1 104 ? 41.98603 0.98024 -28.57977 1.000 19.66022 103 ASP B CA 1
ATOM 2806 C C . ASP B 1 104 ? 43.31101 0.53212 -29.17746 1.000 14.88974 103 ASP B C 1
ATOM 2807 O O . ASP B 1 104 ? 44.21876 1.35193 -29.36956 1.000 19.26554 103 ASP B O 1
ATOM 2812 N N . ASP B 1 105 ? 43.44769 -0.76086 -29.46328 1.000 16.22689 104 ASP B N 1
ATOM 2813 C CA . ASP B 1 105 ? 44.66430 -1.26545 -30.08908 1.000 16.87336 104 ASP B CA 1
ATOM 2814 C C . ASP B 1 105 ? 44.81307 -0.77455 -31.52287 1.000 16.00518 104 ASP B C 1
ATOM 2815 O O . ASP B 1 105 ? 45.91451 -0.83762 -32.08444 1.000 17.44542 104 ASP B O 1
ATOM 2820 N N . LEU B 1 106 ? 43.73302 -0.26721 -32.11247 1.000 23.81184 105 LEU B N 1
ATOM 2821 C CA . LEU B 1 106 ? 43.71397 0.22772 -33.48124 1.000 15.03222 105 LEU B CA 1
ATOM 2822 C C . LEU B 1 106 ? 43.79921 1.74866 -33.55187 1.000 16.81747 105 LEU B C 1
ATOM 2823 O O . LEU B 1 106 ? 44.59323 2.28587 -34.32971 1.000 19.01421 105 LEU B O 1
ATOM 2828 N N . ASP B 1 107 ? 43.00536 2.45959 -32.74161 1.000 16.96861 106 ASP B N 1
ATOM 2829 C CA . ASP B 1 107 ? 42.89755 3.90877 -32.85093 1.000 23.25623 106 ASP B CA 1
ATOM 2830 C C . ASP B 1 107 ? 43.36609 4.68284 -31.62401 1.000 23.20790 106 ASP B C 1
ATOM 2831 O O . ASP B 1 107 ? 43.41803 5.91672 -31.68683 1.000 27.06369 106 ASP B O 1
ATOM 2836 N N . ASN B 1 108 ? 43.68832 4.00913 -30.51625 1.000 23.41418 107 ASN B N 1
ATOM 2837 C CA . ASN B 1 108 ? 44.29447 4.64425 -29.34124 1.000 18.57027 107 ASN B CA 1
ATOM 2838 C C . ASN B 1 108 ? 43.40076 5.72092 -28.73375 1.000 19.69371 107 ASN B C 1
ATOM 2839 O O . ASN B 1 108 ? 43.88621 6.76926 -28.30054 1.000 20.90770 107 ASN B O 1
ATOM 2844 N N . ALA B 1 109 ? 42.09195 5.47089 -28.68083 1.000 21.28736 108 ALA B N 1
ATOM 2845 C CA . ALA B 1 109 ? 41.17534 6.50027 -28.20512 1.000 20.63490 108 ALA B CA 1
ATOM 2846 C C . ALA B 1 109 ? 41.19216 6.62541 -26.68837 1.000 29.92363 108 ALA B C 1
ATOM 2847 O O . ALA B 1 109 ? 40.83610 7.68223 -26.15551 1.000 38.93954 108 ALA B O 1
ATOM 2849 N N . ALA B 1 110 ? 41.59794 5.57161 -25.98238 1.000 36.41080 109 ALA B N 1
ATOM 2850 C CA . ALA B 1 110 ? 41.52198 5.56360 -24.52868 1.000 31.79294 109 ALA B CA 1
ATOM 2851 C C . ALA B 1 110 ? 42.42009 6.64914 -23.93356 1.000 35.78558 109 ALA B C 1
ATOM 2852 O O . ALA B 1 110 ? 43.40768 7.06025 -24.55186 1.000 28.61289 109 ALA B O 1
ATOM 2854 N N . PRO B 1 111 ? 42.08452 7.14379 -22.73738 1.000 37.01084 110 PRO B N 1
ATOM 2855 C CA . PRO B 1 111 ? 42.89286 8.21978 -22.13596 1.000 27.43920 110 PRO B CA 1
ATOM 2856 C C . PRO B 1 111 ? 44.36318 7.87673 -21.97035 1.000 29.99455 110 PRO B C 1
ATOM 2857 O O . PRO B 1 111 ? 45.22004 8.73406 -22.21595 1.000 34.04336 110 PRO B O 1
ATOM 2861 N N . ALA B 1 112 ? 44.68861 6.64959 -21.56136 1.000 34.83922 111 ALA B N 1
ATOM 2862 C CA . ALA B 1 112 ? 46.09113 6.29795 -21.37442 1.000 20.73023 111 ALA B CA 1
ATOM 2863 C C . ALA B 1 112 ? 46.85489 6.23199 -22.69092 1.000 16.55614 111 ALA B C 1
ATOM 2864 O O . ALA B 1 112 ? 48.08190 6.37897 -22.68807 1.000 20.40968 111 ALA B O 1
ATOM 2866 N N . PHE B 1 113 ? 46.16220 6.02922 -23.81081 1.000 17.76996 112 PHE B N 1
ATOM 2867 C CA . PHE B 1 113 ? 46.79854 5.87651 -25.11369 1.000 15.35620 112 PHE B CA 1
ATOM 2868 C C . PHE B 1 113 ? 46.84551 7.16299 -25.92248 1.000 21.85396 112 PHE B C 1
ATOM 2869 O O . PHE B 1 113 ? 47.85103 7.43099 -26.58730 1.000 23.12155 112 PHE B O 1
ATOM 2877 N N . ARG B 1 114 ? 45.78004 7.96497 -25.89742 1.000 27.24940 113 ARG B N 1
ATOM 2878 C CA . ARG B 1 114 ? 45.75018 9.15417 -26.73849 1.000 36.83753 113 ARG B CA 1
ATOM 2879 C C . ARG B 1 114 ? 46.82018 10.17015 -26.35944 1.000 41.06004 113 ARG B C 1
ATOM 2880 O O . ARG B 1 114 ? 47.10495 11.06509 -27.15703 1.000 29.15324 113 ARG B O 1
ATOM 2888 N N . GLU B 1 115 ? 47.44551 10.03721 -25.19321 1.000 48.09205 114 GLU B N 1
ATOM 2889 C CA . GLU B 1 115 ? 48.43793 11.00993 -24.76153 1.000 36.91953 114 GLU B CA 1
ATOM 2890 C C . GLU B 1 115 ? 49.84577 10.69237 -25.24748 1.000 35.70732 114 GLU B C 1
ATOM 2891 O O . GLU B 1 115 ? 50.67902 11.60290 -25.31770 1.000 29.87226 114 GLU B O 1
ATOM 2897 N N . VAL B 1 116 ? 50.13318 9.43412 -25.58327 1.000 32.81047 115 VAL B N 1
ATOM 2898 C CA . VAL B 1 116 ? 51.49312 9.01992 -25.91694 1.000 30.37113 115 VAL B CA 1
ATOM 2899 C C . VAL B 1 116 ? 51.59352 8.21693 -27.20582 1.000 18.04082 115 VAL B C 1
ATOM 2900 O O . VAL B 1 116 ? 52.71023 8.02960 -27.72130 1.000 15.41778 115 VAL B O 1
ATOM 2904 N N . ALA B 1 117 ? 50.50259 7.71056 -27.77080 1.000 12.68329 116 ALA B N 1
ATOM 2905 C CA . ALA B 1 117 ? 50.61177 6.83221 -28.92356 1.000 12.45748 116 ALA B CA 1
ATOM 2906 C C . ALA B 1 117 ? 50.99296 7.61637 -30.17809 1.000 13.35222 116 ALA B C 1
ATOM 2907 O O . ALA B 1 117 ? 50.70177 8.81067 -30.28608 1.000 14.73293 116 ALA B O 1
ATOM 2909 N N . PRO B 1 118 ? 51.64420 6.96799 -31.14254 1.000 11.65574 117 PRO B N 1
ATOM 2910 C CA . PRO B 1 118 ? 51.87938 7.62081 -32.43298 1.000 12.67770 117 PRO B CA 1
ATOM 2911 C C . PRO B 1 118 ? 50.58335 7.79297 -33.21048 1.000 13.81933 117 PRO B C 1
ATOM 2912 O O . PRO B 1 118 ? 49.55932 7.16639 -32.92604 1.000 21.43195 117 PRO B O 1
ATOM 2916 N N . ARG B 1 119 ? 50.64459 8.66368 -34.21400 1.000 17.15323 118 ARG B N 1
ATOM 2917 C CA . ARG B 1 119 ? 49.50368 8.92278 -35.07757 1.000 23.68661 118 ARG B CA 1
ATOM 2918 C C . ARG B 1 119 ? 49.54206 8.00303 -36.29182 1.000 23.73124 118 ARG B C 1
ATOM 2919 O O . ARG B 1 119 ? 50.61108 7.60539 -36.76313 1.000 13.38852 118 ARG B O 1
ATOM 2927 N N . GLY B 1 120 ? 48.35625 7.65210 -36.78363 1.000 13.02531 119 GLY B N 1
ATOM 2928 C CA . GLY B 1 120 ? 48.23215 6.86953 -37.98860 1.000 12.85627 119 GLY B CA 1
ATOM 2929 C C . GLY B 1 120 ? 48.49579 5.39599 -37.76918 1.000 14.15635 119 GLY B C 1
ATOM 2930 O O . GLY B 1 120 ? 48.39018 4.87872 -36.65288 1.000 11.64270 119 GLY B O 1
ATOM 2931 N N . PRO B 1 121 ? 48.83808 4.68742 -38.84790 1.000 14.94966 120 PRO B N 1
ATOM 2932 C CA . PRO B 1 121 ? 49.11029 3.24506 -38.72312 1.000 19.12456 120 PRO B CA 1
ATOM 2933 C C . PRO B 1 121 ? 50.23037 2.91649 -37.75267 1.000 17.05218 120 PRO B C 1
ATOM 2934 O O . PRO B 1 121 ? 50.25850 1.80400 -37.21082 1.000 17.08709 120 PRO B O 1
ATOM 2938 N N . ALA B 1 122 ? 51.15543 3.84811 -37.51079 1.000 25.01642 121 ALA B N 1
ATOM 2939 C CA . ALA B 1 122 ? 52.24228 3.59195 -36.57435 1.000 15.73686 121 ALA B CA 1
ATOM 2940 C C . ALA B 1 122 ? 51.76788 3.50361 -35.13129 1.000 13.15678 121 ALA B C 1
ATOM 2941 O O . ALA B 1 122 ? 52.56822 3.15567 -34.25590 1.000 12.75977 121 ALA B O 1
ATOM 2943 N N . GLY B 1 123 ? 50.50184 3.81093 -34.86291 1.000 12.12728 122 GLY B N 1
ATOM 2944 C CA . GLY B 1 123 ? 49.97620 3.74963 -33.51512 1.000 11.85204 122 GLY B CA 1
ATOM 2945 C C . GLY B 1 123 ? 49.22530 2.46427 -33.24620 1.000 11.85644 122 GLY B C 1
ATOM 2946 O O . GLY B 1 123 ? 48.83595 2.19116 -32.10452 1.000 13.47894 122 GLY B O 1
ATOM 2947 N N . ILE B 1 124 ? 48.99062 1.67856 -34.30210 1.000 13.00766 123 ILE B N 1
ATOM 2948 C CA . ILE B 1 124 ? 48.49428 0.32085 -34.11633 1.000 12.19285 123 ILE B CA 1
ATOM 2949 C C . ILE B 1 124 ? 49.46834 -0.41401 -33.20897 1.000 12.52042 123 ILE B C 1
ATOM 2950 O O . ILE B 1 124 ? 50.69075 -0.35216 -33.39935 1.000 12.82277 123 ILE B O 1
ATOM 2955 N N . HIS B 1 125 ? 48.92852 -1.10231 -32.20329 1.000 12.43929 124 HIS B N 1
ATOM 2956 C CA . HIS B 1 125 ? 49.75358 -1.52525 -31.07636 1.000 12.65036 124 HIS B CA 1
ATOM 2957 C C . HIS B 1 125 ? 50.84237 -2.50978 -31.49269 1.000 13.21180 124 HIS B C 1
ATOM 2958 O O . HIS B 1 125 ? 51.96002 -2.46155 -30.96391 1.000 15.00048 124 HIS B O 1
ATOM 2965 N N . TYR B 1 126 ? 50.55339 -3.40137 -32.44426 1.000 13.45904 125 TYR B N 1
ATOM 2966 C CA . TYR B 1 126 ? 51.60734 -4.30738 -32.88723 1.000 14.04864 125 TYR B CA 1
ATOM 2967 C C . TYR B 1 126 ? 52.64302 -3.59838 -33.75384 1.000 14.24527 125 TYR B C 1
ATOM 2968 O O . TYR B 1 126 ? 53.79881 -4.03341 -33.79106 1.000 16.43780 125 TYR B O 1
ATOM 2977 N N . VAL B 1 127 ? 52.26334 -2.52362 -34.45051 1.000 13.92056 126 VAL B N 1
ATOM 2978 C CA . VAL B 1 127 ? 53.25235 -1.72896 -35.17471 1.000 16.09126 126 VAL B CA 1
ATOM 2979 C C . VAL B 1 127 ? 54.04123 -0.85543 -34.20724 1.000 14.03576 126 VAL B C 1
ATOM 2980 O O . VAL B 1 127 ? 55.26959 -0.75913 -34.29597 1.000 14.44265 126 VAL B O 1
ATOM 2984 N N . TRP B 1 128 ? 53.34149 -0.21303 -33.26997 1.000 13.55266 127 TRP B N 1
ATOM 2985 C CA . TRP B 1 128 ? 53.99054 0.57233 -32.22466 1.000 13.47716 127 TRP B CA 1
ATOM 2986 C C . TRP B 1 128 ? 54.98385 -0.26964 -31.42972 1.000 15.10258 127 TRP B C 1
ATOM 2987 O O . TRP B 1 128 ? 56.06576 0.20855 -31.06768 1.000 16.56231 127 TRP B O 1
ATOM 2998 N N . TRP B 1 129 ? 54.63629 -1.52894 -31.15270 1.000 16.29160 128 TRP B N 1
ATOM 2999 C CA . TRP B 1 129 ? 55.51802 -2.39038 -30.37033 1.000 14.50686 128 TRP B CA 1
ATOM 3000 C C . TRP B 1 129 ? 56.80011 -2.70186 -31.13165 1.000 15.11463 128 TRP B C 1
ATOM 3001 O O . TRP B 1 129 ? 57.90053 -2.63380 -30.57062 1.000 21.89475 128 TRP B O 1
ATOM 3012 N N . GLU B 1 130 ? 56.67893 -3.04281 -32.41929 1.000 15.29951 129 GLU B N 1
ATOM 3013 C CA . GLU B 1 130 ? 57.86215 -3.40733 -33.19327 1.000 29.13444 129 GLU B CA 1
ATOM 3014 C C . GLU B 1 130 ? 58.75122 -2.20166 -33.46883 1.000 23.92717 129 GLU B C 1
ATOM 3015 O O . GLU B 1 130 ? 59.97316 -2.35079 -33.58961 1.000 27.21387 129 GLU B O 1
ATOM 3021 N N . ASP B 1 131 ? 58.16858 -1.00438 -33.55114 1.000 26.35959 130 ASP B N 1
ATOM 3022 C CA . ASP B 1 131 ? 58.97210 0.19102 -33.78040 1.000 19.93391 130 ASP B CA 1
ATOM 3023 C C . ASP B 1 131 ? 59.71864 0.62766 -32.52475 1.000 19.11747 130 ASP B C 1
ATOM 3024 O O . ASP B 1 131 ? 60.86813 1.07100 -32.61430 1.000 25.22606 130 ASP B O 1
ATOM 3029 N N . THR B 1 132 ? 59.09601 0.51208 -31.34757 1.000 21.81739 131 THR B N 1
ATOM 3030 C CA . THR B 1 132 ? 59.64131 1.12036 -30.14055 1.000 19.05963 131 THR B CA 1
ATOM 3031 C C . THR B 1 132 ? 60.19318 0.12997 -29.11603 1.000 18.64827 131 THR B C 1
ATOM 3032 O O . THR B 1 132 ? 60.83718 0.56549 -28.15986 1.000 25.18752 131 THR B O 1
ATOM 3036 N N . VAL B 1 133 ? 59.95213 -1.16663 -29.29147 1.000 15.78150 132 VAL B N 1
ATOM 3037 C CA . VAL B 1 133 ? 60.46759 -2.19166 -28.36006 1.000 16.16895 132 VAL B CA 1
ATOM 3038 C C . VAL B 1 133 ? 61.26967 -3.24944 -29.12418 1.000 18.13153 132 VAL B C 1
ATOM 3039 O O . VAL B 1 133 ? 62.39138 -3.58215 -28.70813 1.000 18.09679 132 VAL B O 1
ATOM 3043 N N . LEU B 1 134 ? 60.71800 -3.78161 -30.19706 1.000 21.53024 133 LEU B N 1
ATOM 3044 C CA . LEU B 1 134 ? 61.40763 -4.82720 -30.94850 1.000 22.82441 133 LEU B CA 1
ATOM 3045 C C . LEU B 1 134 ? 62.67061 -4.27866 -31.59637 1.000 24.33433 133 LEU B C 1
ATOM 3046 O O . LEU B 1 134 ? 63.78321 -4.73113 -31.30169 1.000 31.98859 133 LEU B O 1
ATOM 3051 N N . LYS B 1 135 ? 62.51532 -3.29118 -32.47831 1.000 25.76599 134 LYS B N 1
ATOM 3052 C CA . LYS B 1 135 ? 63.64943 -2.79236 -33.25226 1.000 24.40408 134 LYS B CA 1
ATOM 3053 C C . LYS B 1 135 ? 64.75742 -2.19083 -32.39299 1.000 23.70741 134 LYS B C 1
ATOM 3054 O O . LYS B 1 135 ? 65.93560 -2.46469 -32.67538 1.000 24.50402 134 LYS B O 1
ATOM 3060 N N . PRO B 1 136 ? 64.47684 -1.37409 -31.36642 1.000 26.75154 135 PRO B N 1
ATOM 3061 C CA . PRO B 1 136 ? 65.58102 -0.90404 -30.50712 1.000 21.54349 135 PRO B CA 1
ATOM 3062 C C . PRO B 1 136 ? 66.40477 -2.02783 -29.89707 1.000 27.84769 135 PRO B C 1
ATOM 3063 O O . PRO B 1 136 ? 67.63782 -1.92921 -29.84252 1.000 23.44980 135 PRO B O 1
ATOM 3067 N N . VAL B 1 137 ? 65.75474 -3.09817 -29.43645 1.000 23.00230 136 VAL B N 1
ATOM 3068 C CA . VAL B 1 137 ? 66.48851 -4.22330 -28.86595 1.000 25.20263 136 VAL B CA 1
ATOM 3069 C C . VAL B 1 137 ? 67.25501 -4.96971 -29.95129 1.000 29.84591 136 VAL B C 1
ATOM 3070 O O . VAL B 1 137 ? 68.40030 -5.38922 -29.74413 1.000 38.45675 136 VAL B O 1
ATOM 3074 N N . ALA B 1 138 ? 66.64681 -5.13480 -31.12914 1.000 31.46298 137 ALA B N 1
ATOM 3075 C CA . ALA B 1 138 ? 67.29422 -5.85009 -32.22342 1.000 25.67470 137 ALA B CA 1
ATOM 3076 C C . ALA B 1 138 ? 68.50074 -5.11258 -32.78626 1.000 36.06639 137 ALA B C 1
ATOM 3077 O O . ALA B 1 138 ? 69.24416 -5.69909 -33.57902 1.000 43.65106 137 ALA B O 1
ATOM 3079 N N . ALA B 1 139 ? 68.71019 -3.84898 -32.41137 1.000 36.86989 138 ALA B N 1
ATOM 3080 C CA . ALA B 1 139 ? 69.91425 -3.14985 -32.84453 1.000 30.08602 138 ALA B CA 1
ATOM 3081 C C . ALA B 1 139 ? 71.16087 -3.71826 -32.18073 1.000 29.40631 138 ALA B C 1
ATOM 3082 O O . ALA B 1 139 ? 72.25706 -3.62931 -32.74448 1.000 29.18751 138 ALA B O 1
ATOM 3084 N N . HIS B 1 140 ? 71.01561 -4.30603 -30.99326 1.000 32.56933 139 HIS B N 1
ATOM 3085 C CA . HIS B 1 140 ? 72.13770 -4.82493 -30.22430 1.000 37.04725 139 HIS B CA 1
ATOM 3086 C C . HIS B 1 140 ? 72.27078 -6.34006 -30.33709 1.000 41.81668 139 HIS B C 1
ATOM 3087 O O . HIS B 1 140 ? 72.86111 -6.97362 -29.45594 1.000 42.44481 139 HIS B O 1
ATOM 3094 N N . VAL B 1 141 ? 71.74354 -6.92953 -31.40645 1.000 40.45659 140 VAL B N 1
ATOM 3095 C CA . VAL B 1 141 ? 71.73978 -8.37339 -31.60488 1.000 35.87732 140 VAL B CA 1
ATOM 3096 C C . VAL B 1 141 ? 72.37675 -8.66791 -32.95596 1.000 43.88483 140 VAL B C 1
ATOM 3097 O O . VAL B 1 141 ? 72.02656 -8.03718 -33.96130 1.000 42.29723 140 VAL B O 1
ATOM 3101 N N . ALA B 1 142 ? 73.31344 -9.61706 -32.97538 1.000 36.52371 141 ALA B N 1
ATOM 3102 C CA . ALA B 1 142 ? 74.02523 -9.94785 -34.20322 1.000 26.86464 141 ALA B CA 1
ATOM 3103 C C . ALA B 1 142 ? 73.05249 -10.42167 -35.27663 1.000 32.15111 141 ALA B C 1
ATOM 3104 O O . ALA B 1 142 ? 71.97570 -10.94624 -34.98185 1.000 46.34359 141 ALA B O 1
ATOM 3106 N N . GLU B 1 143 ? 73.44846 -10.23246 -36.53900 1.000 43.08254 142 GLU B N 1
ATOM 3107 C CA . GLU B 1 143 ? 72.54117 -10.49044 -37.65417 1.000 51.45713 142 GLU B CA 1
ATOM 3108 C C . GLU B 1 143 ? 72.01616 -11.92157 -37.65474 1.000 55.45648 142 GLU B C 1
ATOM 3109 O O . GLU B 1 143 ? 70.89085 -12.16459 -38.10485 1.000 50.01813 142 GLU B O 1
ATOM 3115 N N . GLU B 1 144 ? 72.80541 -12.87751 -37.16137 1.000 59.79462 143 GLU B N 1
ATOM 3116 C CA . GLU B 1 144 ? 72.39972 -14.27853 -37.15710 1.000 55.50827 143 GLU B CA 1
ATOM 3117 C C . GLU B 1 144 ? 71.59892 -14.65386 -35.91905 1.000 55.34045 143 GLU B C 1
ATOM 3118 O O . GLU B 1 144 ? 70.71204 -15.51172 -36.00211 1.000 53.94229 143 GLU B O 1
ATOM 3124 N N . ASP B 1 145 ? 71.89793 -14.03973 -34.77046 1.000 52.87663 144 ASP B N 1
ATOM 3125 C CA . ASP B 1 145 ? 71.04186 -14.18832 -33.60041 1.000 52.07404 144 ASP B CA 1
ATOM 3126 C C . ASP B 1 145 ? 69.66914 -13.56833 -33.82124 1.000 58.05643 144 ASP B C 1
ATOM 3127 O O . ASP B 1 145 ? 68.70750 -13.96379 -33.15385 1.000 48.79640 144 ASP B O 1
ATOM 3132 N N . ARG B 1 146 ? 69.55911 -12.60391 -34.73798 1.000 59.22693 145 ARG B N 1
ATOM 3133 C CA . ARG B 1 146 ? 68.27074 -12.00533 -35.05853 1.000 48.69990 145 ARG B CA 1
ATOM 3134 C C . ARG B 1 146 ? 67.37366 -12.93833 -35.86040 1.000 46.61411 145 ARG B C 1
ATOM 3135 O O . ARG B 1 146 ? 66.15387 -12.74073 -35.87261 1.000 40.76555 145 ARG B O 1
ATOM 3143 N N . GLN B 1 147 ? 67.94577 -13.93691 -36.53943 1.000 53.79504 146 GLN B N 1
ATOM 3144 C CA . GLN B 1 147 ? 67.13271 -14.88495 -37.29337 1.000 51.09510 146 GLN B CA 1
ATOM 3145 C C . GLN B 1 147 ? 66.57011 -15.98027 -36.39839 1.000 50.23901 146 GLN B C 1
ATOM 3146 O O . GLN B 1 147 ? 65.48339 -16.50352 -36.67116 1.000 47.42871 146 GLN B O 1
ATOM 3152 N N . SER B 1 148 ? 67.29134 -16.33387 -35.33236 1.000 46.53856 147 SER B N 1
ATOM 3153 C CA . SER B 1 148 ? 66.84641 -17.38923 -34.43112 1.000 45.95002 147 SER B CA 1
ATOM 3154 C C . SER B 1 148 ? 65.75970 -16.91477 -33.47562 1.000 48.46805 147 SER B C 1
ATOM 3155 O O . SER B 1 148 ? 64.85845 -17.69206 -33.13748 1.000 53.84269 147 SER B O 1
ATOM 3158 N N . ALA B 1 149 ? 65.82984 -15.65902 -33.02392 1.000 41.31975 148 ALA B N 1
ATOM 3159 C CA . ALA B 1 149 ? 64.81649 -15.14459 -32.11231 1.000 42.59008 148 ALA B CA 1
ATOM 3160 C C . ALA B 1 149 ? 63.47404 -14.94512 -32.80029 1.000 36.78392 148 ALA B C 1
ATOM 3161 O O . ALA B 1 149 ? 62.43979 -14.92316 -32.12370 1.000 34.67610 148 ALA B O 1
ATOM 3163 N N . ALA B 1 150 ? 63.46756 -14.81021 -34.12600 1.000 33.01972 149 ALA B N 1
ATOM 3164 C CA . ALA B 1 150 ? 62.23549 -14.61431 -34.87635 1.000 23.27682 149 ALA B CA 1
ATOM 3165 C C . ALA B 1 150 ? 61.52734 -15.92071 -35.20666 1.000 31.80758 149 ALA B C 1
ATOM 3166 O O . ALA B 1 150 ? 60.40269 -15.88239 -35.71829 1.000 36.20710 149 ALA B O 1
ATOM 3168 N N . VAL B 1 151 ? 62.15411 -17.06275 -34.93850 1.000 36.16497 150 VAL B N 1
ATOM 3169 C CA . VAL B 1 151 ? 61.50892 -18.35917 -35.11541 1.000 29.23386 150 VAL B CA 1
ATOM 3170 C C . VAL B 1 151 ? 60.57089 -18.58775 -33.93772 1.000 33.94029 150 VAL B C 1
ATOM 3171 O O . VAL B 1 151 ? 60.99542 -18.56718 -32.77763 1.000 37.68786 150 VAL B O 1
ATOM 3175 N N . LEU B 1 152 ? 59.29942 -18.79746 -34.23350 1.000 33.92718 151 LEU B N 1
ATOM 3176 C CA . LEU B 1 152 ? 58.28592 -18.86665 -33.19009 1.000 22.33747 151 LEU B CA 1
ATOM 3177 C C . LEU B 1 152 ? 58.21780 -20.27466 -32.61119 1.000 28.64010 151 LEU B C 1
ATOM 3178 O O . LEU B 1 152 ? 58.17793 -21.24846 -33.37013 1.000 34.43930 151 LEU B O 1
ATOM 3183 N N . PRO B 1 153 ? 58.20016 -20.42213 -31.28687 1.000 28.47013 152 PRO B N 1
ATOM 3184 C CA . PRO B 1 153 ? 58.06789 -21.75653 -30.69578 1.000 23.54405 152 PRO B CA 1
ATOM 3185 C C . PRO B 1 153 ? 56.73592 -22.39714 -31.05623 1.000 23.45073 152 PRO B C 1
ATOM 3186 O O . PRO B 1 153 ? 55.75615 -21.72688 -31.39094 1.000 29.22749 152 PRO B O 1
ATOM 3190 N N . ARG B 1 154 ? 56.71612 -23.72893 -30.97638 1.000 27.90606 153 ARG B N 1
ATOM 3191 C CA . ARG B 1 154 ? 55.51791 -24.48293 -31.32494 1.000 24.29948 153 ARG B CA 1
ATOM 3192 C C . ARG B 1 154 ? 54.33775 -24.10353 -30.44069 1.000 23.58117 153 ARG B C 1
ATOM 3193 O O . ARG B 1 154 ? 53.18577 -24.15657 -30.88679 1.000 24.33626 153 ARG B O 1
ATOM 3201 N N . ALA B 1 155 ? 54.59921 -23.70889 -29.19301 1.000 23.31754 154 ALA B N 1
ATOM 3202 C CA . ALA B 1 155 ? 53.50847 -23.31406 -28.30876 1.000 22.67246 154 ALA B CA 1
ATOM 3203 C C . ALA B 1 155 ? 52.89367 -21.99114 -28.74730 1.000 26.20125 154 ALA B C 1
ATOM 3204 O O . ALA B 1 155 ? 51.67927 -21.79448 -28.62351 1.000 25.88538 154 ALA B O 1
ATOM 3206 N N . VAL B 1 156 ? 53.71216 -21.07332 -29.26576 1.000 27.05783 155 VAL B N 1
ATOM 3207 C CA . VAL B 1 156 ? 53.18318 -19.79858 -29.74417 1.000 21.14074 155 VAL B CA 1
ATOM 3208 C C . VAL B 1 156 ? 52.34039 -20.01193 -30.99425 1.000 24.81685 155 VAL B C 1
ATOM 3209 O O . VAL B 1 156 ? 51.23307 -19.47445 -31.11611 1.000 26.99994 155 VAL B O 1
ATOM 3213 N N . THR B 1 157 ? 52.85338 -20.79954 -31.94471 1.000 23.93789 156 THR B N 1
ATOM 3214 C CA . THR B 1 157 ? 52.08456 -21.09179 -33.15058 1.000 25.86748 156 THR B CA 1
ATOM 3215 C C . THR B 1 157 ? 50.82471 -21.88311 -32.82766 1.000 21.56174 156 THR B C 1
ATOM 3216 O O . THR B 1 157 ? 49.79583 -21.71035 -33.49136 1.000 22.55359 156 THR B O 1
ATOM 3220 N N . GLY B 1 158 ? 50.88146 -22.75103 -31.81616 1.000 25.11757 157 GLY B N 1
ATOM 3221 C CA . GLY B 1 158 ? 49.66672 -23.39930 -31.35386 1.000 25.09986 157 GLY B CA 1
ATOM 3222 C C . GLY B 1 158 ? 48.64694 -22.39712 -30.85142 1.000 25.87438 157 GLY B C 1
ATOM 3223 O O . GLY B 1 158 ? 47.44221 -22.55842 -31.06445 1.000 33.22702 157 GLY B O 1
ATOM 3224 N N . LEU B 1 159 ? 49.11826 -21.34055 -30.18713 1.000 23.22810 158 LEU B N 1
ATOM 3225 C CA . LEU B 1 159 ? 48.22568 -20.25701 -29.79336 1.000 26.41532 158 LEU B CA 1
ATOM 3226 C C . LEU B 1 159 ? 47.68206 -19.52762 -31.01516 1.000 22.56461 158 LEU B C 1
ATOM 3227 O O . LEU B 1 159 ? 46.48069 -19.24821 -31.10023 1.000 21.50948 158 LEU B O 1
ATOM 3232 N N . LEU B 1 160 ? 48.55545 -19.20996 -31.97470 1.000 25.37874 159 LEU B N 1
ATOM 3233 C CA . LEU B 1 160 ? 48.11495 -18.47777 -33.15666 1.000 18.93761 159 LEU B CA 1
ATOM 3234 C C . LEU B 1 160 ? 47.09985 -19.27733 -33.96228 1.000 23.92369 159 LEU B C 1
ATOM 3235 O O . LEU B 1 160 ? 46.22979 -18.69244 -34.61881 1.000 23.08305 159 LEU B O 1
ATOM 3240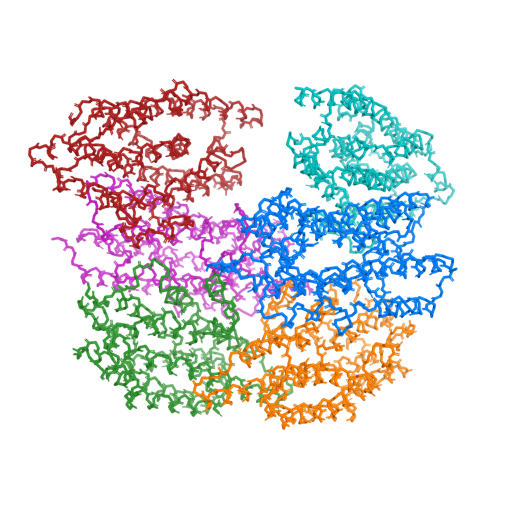 N N . ASP B 1 161 ? 47.18849 -20.61014 -33.92281 1.000 29.86843 160 ASP B N 1
ATOM 3241 C CA . ASP B 1 161 ? 46.17570 -21.43268 -34.57655 1.000 24.67767 160 ASP B CA 1
ATOM 3242 C C . ASP B 1 161 ? 44.85933 -21.38953 -33.81112 1.000 23.79548 160 ASP B C 1
ATOM 3243 O O . ASP B 1 161 ? 43.78235 -21.38584 -34.41918 1.000 20.63305 160 ASP B O 1
ATOM 3248 N N . SER B 1 162 ? 44.92466 -21.34743 -32.47708 1.000 19.80364 161 SER B N 1
ATOM 3249 C CA . SER B 1 162 ? 43.71006 -21.17566 -31.68790 1.000 19.45403 161 SER B CA 1
ATOM 3250 C C . SER B 1 162 ? 43.02587 -19.85830 -32.02414 1.000 20.08415 161 SER B C 1
ATOM 3251 O O . SER B 1 162 ? 41.79384 -19.79268 -32.11055 1.000 27.23587 161 SER B O 1
ATOM 3254 N N . MET B 1 163 ? 43.81331 -18.79932 -32.23168 1.000 23.82160 162 MET B N 1
ATOM 3255 C CA . MET B 1 163 ? 43.24353 -17.50344 -32.58232 1.000 18.02293 162 MET B CA 1
ATOM 3256 C C . MET B 1 163 ? 42.64240 -17.51145 -33.98095 1.000 17.88441 162 MET B C 1
ATOM 3257 O O . MET B 1 163 ? 41.63998 -16.83016 -34.22413 1.000 25.69964 162 MET B O 1
ATOM 3262 N N . ASP B 1 164 ? 43.23472 -18.26579 -34.91086 1.000 18.08237 163 ASP B N 1
ATOM 3263 C CA . ASP B 1 164 ? 42.63806 -18.39021 -36.23701 1.000 18.82543 163 ASP B CA 1
ATOM 3264 C C . ASP B 1 164 ? 41.31503 -19.14034 -36.18929 1.000 22.50413 163 ASP B C 1
ATOM 3265 O O . ASP B 1 164 ? 40.39997 -18.82562 -36.95881 1.000 20.66215 163 ASP B O 1
ATOM 3270 N N . ARG B 1 165 ? 41.19470 -20.12907 -35.29940 1.000 24.77120 164 ARG B N 1
ATOM 3271 C CA . ARG B 1 165 ? 39.94193 -20.86759 -35.17069 1.000 21.31976 164 ARG B CA 1
ATOM 3272 C C . ARG B 1 165 ? 38.85159 -19.99389 -34.56157 1.000 20.79291 164 ARG B C 1
ATOM 3273 O O . ARG B 1 165 ? 37.70616 -19.99762 -35.02721 1.000 23.22947 164 ARG B O 1
ATOM 3281 N N . LEU B 1 166 ? 39.19174 -19.23458 -33.51646 1.000 18.21927 165 LEU B N 1
ATOM 3282 C CA . LEU B 1 166 ? 38.23324 -18.31854 -32.90856 1.000 20.50973 165 LEU B CA 1
ATOM 3283 C C . LEU B 1 166 ? 37.88823 -17.15172 -33.82373 1.000 27.01698 165 LEU B C 1
ATOM 3284 O O . LEU B 1 166 ? 36.88772 -16.46489 -33.58622 1.000 16.47486 165 LEU B O 1
ATOM 3289 N N . ALA B 1 167 ? 38.69008 -16.91761 -34.86583 1.000 19.27668 166 ALA B N 1
ATOM 3290 C CA . ALA B 1 167 ? 38.44954 -15.79190 -35.76081 1.000 16.40451 166 ALA B CA 1
ATOM 3291 C C . ALA B 1 167 ? 37.07754 -15.86825 -36.41183 1.000 17.35230 166 ALA B C 1
ATOM 3292 O O . ALA B 1 167 ? 36.51664 -14.83772 -36.80123 1.000 26.02903 166 ALA B O 1
ATOM 3294 N N . THR B 1 168 ? 36.51867 -17.07294 -36.53047 1.000 19.85107 167 THR B N 1
ATOM 3295 C CA . THR B 1 168 ? 35.23084 -17.28066 -37.17951 1.000 26.07281 167 THR B CA 1
ATOM 3296 C C . THR B 1 168 ? 34.19577 -17.90240 -36.24550 1.000 23.17201 167 THR B C 1
ATOM 3297 O O . THR B 1 168 ? 33.11785 -18.29759 -36.70597 1.000 28.36674 167 THR B O 1
ATOM 3301 N N . HIS B 1 169 ? 34.49079 -17.98974 -34.93857 1.000 28.06939 168 HIS B N 1
ATOM 3302 C CA . HIS B 1 169 ? 33.59268 -18.55964 -33.93853 1.000 27.99879 168 HIS B CA 1
ATOM 3303 C C . HIS B 1 169 ? 32.52786 -17.53579 -33.54372 1.000 34.66484 168 HIS B C 1
ATOM 3304 O O . HIS B 1 169 ? 32.84609 -16.36140 -33.33540 1.000 31.67958 168 HIS B O 1
ATOM 3311 N N . PRO B 1 170 ? 31.26146 -17.95128 -33.44315 1.000 35.58453 169 PRO B N 1
ATOM 3312 C CA . PRO B 1 170 ? 30.20588 -17.01401 -33.01961 1.000 27.31942 169 PRO B CA 1
ATOM 3313 C C . PRO B 1 170 ? 30.47614 -16.31830 -31.69334 1.000 24.36156 169 PRO B C 1
ATOM 3314 O O . PRO B 1 170 ? 29.96737 -15.21169 -31.47175 1.000 24.84336 169 PRO B O 1
ATOM 3318 N N . LEU B 1 171 ? 31.25567 -16.92841 -30.80090 1.000 26.79815 170 LEU B N 1
ATOM 3319 C CA . LEU B 1 171 ? 31.61837 -16.30927 -29.53159 1.000 20.70717 170 LEU B CA 1
ATOM 3320 C C . LEU B 1 171 ? 33.11127 -16.02281 -29.43096 1.000 17.53705 170 LEU B C 1
ATOM 3321 O O . LEU B 1 171 ? 33.59617 -15.70433 -28.33824 1.000 19.14401 170 LEU B O 1
ATOM 3326 N N . GLY B 1 172 ? 33.84807 -16.11768 -30.54120 1.000 19.03465 171 GLY B N 1
ATOM 3327 C CA . GLY B 1 172 ? 35.30029 -16.05643 -30.46805 1.000 16.10937 171 GLY B CA 1
ATOM 3328 C C . GLY B 1 172 ? 35.81809 -14.72689 -29.95406 1.000 15.47582 171 GLY B C 1
ATOM 3329 O O . GLY B 1 172 ? 36.76570 -14.68268 -29.16522 1.000 20.31223 171 GLY B O 1
ATOM 3330 N N . ALA B 1 173 ? 35.20789 -13.62567 -30.39579 1.000 14.99020 172 ALA B N 1
ATOM 3331 C CA . ALA B 1 173 ? 35.61666 -12.31074 -29.91193 1.000 14.92176 172 ALA B CA 1
ATOM 3332 C C . ALA B 1 173 ? 35.39912 -12.18092 -28.40900 1.000 15.68152 172 ALA B C 1
ATOM 3333 O O . ALA B 1 173 ? 36.25268 -11.63651 -27.69825 1.000 14.69373 172 ALA B O 1
ATOM 3335 N N . ALA B 1 174 ? 34.26237 -12.67153 -27.90749 1.000 17.12805 173 ALA B N 1
ATOM 3336 C CA . ALA B 1 174 ? 34.00458 -12.62492 -26.47172 1.000 16.23269 173 ALA B CA 1
ATOM 3337 C C . ALA B 1 174 ? 35.01495 -13.47316 -25.70934 1.000 18.40910 173 ALA B C 1
ATOM 3338 O O . ALA B 1 174 ? 35.53658 -13.05594 -24.66842 1.000 18.58993 173 ALA B O 1
ATOM 3340 N N . VAL B 1 175 ? 35.31125 -14.66862 -26.22348 1.000 15.46678 174 VAL B N 1
ATOM 3341 C CA . VAL B 1 175 ? 36.25735 -15.55980 -25.55625 1.000 15.87014 174 VAL B CA 1
ATOM 3342 C C . VAL B 1 175 ? 37.62669 -14.90246 -25.45261 1.000 15.58122 174 VAL B C 1
ATOM 3343 O O . VAL B 1 175 ? 38.21576 -14.82150 -24.36812 1.000 20.76624 174 VAL B O 1
ATOM 3347 N N . GLN B 1 176 ? 38.15057 -14.41973 -26.58214 1.000 16.46632 175 GLN B N 1
ATOM 3348 C CA . GLN B 1 176 ? 39.50111 -13.86596 -26.60272 1.000 15.17450 175 GLN B CA 1
ATOM 3349 C C . GLN B 1 176 ? 39.62381 -12.66702 -25.67244 1.000 16.80612 175 GLN B C 1
ATOM 3350 O O . GLN B 1 176 ? 40.52994 -12.60988 -24.83256 1.000 21.71293 175 GLN B O 1
ATOM 3356 N N . LEU B 1 177 ? 38.71834 -11.69408 -25.81067 1.000 14.21960 176 LEU B N 1
ATOM 3357 C CA . LEU B 1 177 ? 38.78618 -10.49811 -24.97677 1.000 14.65365 176 LEU B CA 1
ATOM 3358 C C . LEU B 1 177 ? 38.65502 -10.83368 -23.49700 1.000 15.20421 176 LEU B C 1
ATOM 3359 O O . LEU B 1 177 ? 39.31020 -10.20510 -22.66006 1.000 19.69390 176 LEU B O 1
ATOM 3364 N N . ARG B 1 178 ? 37.82491 -11.82085 -23.15367 1.000 15.12618 177 ARG B N 1
ATOM 3365 C CA . ARG B 1 178 ? 37.65580 -12.18550 -21.75063 1.000 14.54836 177 ARG B CA 1
ATOM 3366 C C . ARG B 1 178 ? 38.96102 -12.69306 -21.14673 1.000 15.11229 177 ARG B C 1
ATOM 3367 O O . ARG B 1 178 ? 39.29022 -12.36156 -20.00207 1.000 20.83196 177 ARG B O 1
ATOM 3375 N N . VAL B 1 179 ? 39.72639 -13.48093 -21.90147 1.000 15.14563 178 VAL B N 1
ATOM 3376 C CA . VAL B 1 179 ? 40.95739 -14.05188 -21.36337 1.000 15.49235 178 VAL B CA 1
ATOM 3377 C C . VAL B 1 179 ? 42.09977 -13.04519 -21.43068 1.000 15.15686 178 VAL B C 1
ATOM 3378 O O . VAL B 1 179 ? 42.81542 -12.83221 -20.44515 1.000 21.92590 178 VAL B O 1
ATOM 3382 N N . VAL B 1 180 ? 42.27585 -12.39807 -22.58457 1.000 17.10206 179 VAL B N 1
ATOM 3383 C CA . VAL B 1 180 ? 43.46095 -11.57287 -22.80838 1.000 15.80044 179 VAL B CA 1
ATOM 3384 C C . VAL B 1 180 ? 43.42876 -10.32241 -21.93367 1.000 16.71513 179 VAL B C 1
ATOM 3385 O O . VAL B 1 180 ? 44.42368 -9.97509 -21.28712 1.000 22.54944 179 VAL B O 1
ATOM 3389 N N . GLU B 1 181 ? 42.29016 -9.62590 -21.89630 1.000 19.18484 180 GLU B N 1
ATOM 3390 C CA . GLU B 1 181 ? 42.20941 -8.40075 -21.10509 1.000 21.61873 180 GLU B CA 1
ATOM 3391 C C . GLU B 1 181 ? 42.34949 -8.66541 -19.61009 1.000 17.95453 180 GLU B C 1
ATOM 3392 O O . GLU B 1 181 ? 42.73972 -7.76008 -18.86418 1.000 23.48761 180 GLU B O 1
ATOM 3398 N N . ASP B 1 182 ? 42.03804 -9.88107 -19.15779 1.000 21.06840 181 ASP B N 1
ATOM 3399 C CA . ASP B 1 182 ? 42.18193 -10.22361 -17.74800 1.000 23.40969 181 ASP B CA 1
ATOM 3400 C C . ASP B 1 182 ? 43.64501 -10.38370 -17.35078 1.000 29.77669 181 ASP B C 1
ATOM 3401 O O . ASP B 1 182 ? 44.01840 -10.05751 -16.21742 1.000 42.20304 181 ASP B O 1
ATOM 3406 N N . ILE B 1 183 ? 44.48440 -10.86786 -18.26847 1.000 30.12654 182 ILE B N 1
ATOM 3407 C CA . ILE B 1 183 ? 45.89423 -11.11120 -17.98628 1.000 21.52758 182 ILE B CA 1
ATOM 3408 C C . ILE B 1 183 ? 46.79884 -10.04069 -18.57796 1.000 22.31356 182 ILE B C 1
ATOM 3409 O O . ILE B 1 183 ? 48.01119 -10.05914 -18.32635 1.000 21.99477 182 ILE B O 1
ATOM 3414 N N . ALA B 1 184 ? 46.24238 -9.10220 -19.34971 1.000 23.69721 183 ALA B N 1
ATOM 3415 C CA . ALA B 1 184 ? 47.06018 -8.12933 -20.07032 1.000 19.23544 183 ALA B CA 1
ATOM 3416 C C . ALA B 1 184 ? 47.88354 -7.26580 -19.12312 1.000 16.28516 183 ALA B C 1
ATOM 3417 O O . ALA B 1 184 ? 49.04314 -6.94934 -19.41491 1.000 19.79790 183 ALA B O 1
ATOM 3419 N N . LEU B 1 185 ? 47.29862 -6.86224 -17.99172 1.000 21.09478 184 LEU B N 1
ATOM 3420 C CA . LEU B 1 185 ? 48.01875 -6.01944 -17.04025 1.000 13.56451 184 LEU B CA 1
ATOM 3421 C C . LEU B 1 185 ? 49.29510 -6.69610 -16.55632 1.000 20.79442 184 LEU B C 1
ATOM 3422 O O . LEU B 1 185 ? 50.37782 -6.10010 -16.59071 1.000 23.58428 184 LEU B O 1
ATOM 3427 N N . ASP B 1 186 ? 49.18396 -7.94694 -16.09788 1.000 18.07888 185 ASP B N 1
ATOM 3428 C CA . ASP B 1 186 ? 50.35090 -8.66191 -15.58899 1.000 15.84248 185 ASP B CA 1
ATOM 3429 C C . ASP B 1 186 ? 51.40826 -8.84279 -16.67101 1.000 16.61564 185 ASP B C 1
ATOM 3430 O O . ASP B 1 186 ? 52.61106 -8.77142 -16.39065 1.000 22.03850 185 ASP B O 1
ATOM 3435 N N . ILE B 1 187 ? 50.98061 -9.07784 -17.91373 1.000 15.11816 186 ILE B N 1
ATOM 3436 C CA . ILE B 1 187 ? 51.92972 -9.18951 -19.02032 1.000 15.32410 186 ILE B CA 1
ATOM 3437 C C . ILE B 1 187 ? 52.67436 -7.87330 -19.20937 1.000 15.03562 186 ILE B C 1
ATOM 3438 O O . ILE B 1 187 ? 53.89665 -7.85044 -19.39475 1.000 15.34732 186 ILE B O 1
ATOM 3443 N N . ALA B 1 188 ? 51.94412 -6.75586 -19.16526 1.000 14.48097 187 ALA B N 1
ATOM 3444 C CA . ALA B 1 188 ? 52.57156 -5.45058 -19.35359 1.000 14.21838 187 ALA B CA 1
ATOM 3445 C C . ALA B 1 188 ? 53.57586 -5.15456 -18.24863 1.000 14.43870 187 ALA B C 1
ATOM 3446 O O . ALA B 1 188 ? 54.68368 -4.67740 -18.52213 1.000 18.72385 187 ALA B O 1
ATOM 3448 N N . VAL B 1 189 ? 53.20875 -5.43290 -16.99334 1.000 14.49431 188 VAL B N 1
ATOM 3449 C CA . VAL B 1 189 ? 54.14926 -5.26029 -15.88791 1.000 14.76295 188 VAL B CA 1
ATOM 3450 C C . VAL B 1 189 ? 55.36575 -6.15449 -16.08155 1.000 15.36616 188 VAL B C 1
ATOM 3451 O O . VAL B 1 189 ? 56.50130 -5.75562 -15.79171 1.000 19.81083 188 VAL B O 1
ATOM 3455 N N . GLY B 1 190 ? 55.15080 -7.37902 -16.56619 1.000 15.67209 189 GLY B N 1
ATOM 3456 C CA . GLY B 1 190 ? 56.27795 -8.22814 -16.91208 1.000 16.28115 189 GLY B CA 1
ATOM 3457 C C . GLY B 1 190 ? 57.20765 -7.57021 -17.91120 1.000 16.30767 189 GLY B C 1
ATOM 3458 O O . GLY B 1 190 ? 58.43152 -7.64216 -17.77857 1.000 24.73624 189 GLY B O 1
ATOM 3459 N N . PHE B 1 191 ? 56.63931 -6.89678 -18.91385 1.000 18.93009 190 PHE B N 1
ATOM 3460 C CA . PHE B 1 191 ? 57.46546 -6.22069 -19.90850 1.000 20.05865 190 PHE B CA 1
ATOM 3461 C C . PHE B 1 191 ? 58.18958 -5.02293 -19.30774 1.000 16.06434 190 PHE B C 1
ATOM 3462 O O . PHE B 1 191 ? 59.38388 -4.82860 -19.56069 1.000 17.12791 190 PHE B O 1
ATOM 3470 N N . ARG B 1 192 ? 57.48604 -4.20543 -18.51627 1.000 15.33081 191 ARG B N 1
ATOM 3471 C CA . ARG B 1 192 ? 58.13277 -3.05550 -17.88984 1.000 17.68091 191 ARG B CA 1
ATOM 3472 C C . ARG B 1 192 ? 59.35277 -3.48068 -17.08748 1.000 23.93739 191 ARG B C 1
ATOM 3473 O O . ARG B 1 192 ? 60.37947 -2.79134 -17.08692 1.000 25.61862 191 ARG B O 1
ATOM 3481 N N . ARG B 1 193 ? 59.26111 -4.61838 -16.40205 1.000 21.58098 192 ARG B N 1
ATOM 3482 C CA . ARG B 1 193 ? 60.38259 -5.09005 -15.60147 1.000 21.36686 192 ARG B CA 1
ATOM 3483 C C . ARG B 1 193 ? 61.49772 -5.62565 -16.48672 1.000 23.94002 192 ARG B C 1
ATOM 3484 O O . ARG B 1 193 ? 62.63203 -5.13295 -16.44720 1.000 35.16948 192 ARG B O 1
ATOM 3492 N N . LEU B 1 194 ? 61.18591 -6.63040 -17.30902 1.000 22.16495 193 LEU B N 1
ATOM 3493 C CA . LEU B 1 194 ? 62.23971 -7.34945 -18.01656 1.000 26.60910 193 LEU B CA 1
ATOM 3494 C C . LEU B 1 194 ? 62.93521 -6.45972 -19.04071 1.000 28.64846 193 LEU B C 1
ATOM 3495 O O . LEU B 1 194 ? 64.15184 -6.56233 -19.23080 1.000 26.97298 193 LEU B O 1
ATOM 3500 N N . TYR B 1 195 ? 62.19574 -5.55921 -19.69108 1.000 32.09615 194 TYR B N 1
ATOM 3501 C CA . TYR B 1 195 ? 62.83424 -4.69979 -20.68291 1.000 27.79925 194 TYR B CA 1
ATOM 3502 C C . TYR B 1 195 ? 63.63408 -3.56350 -20.05675 1.000 28.15245 194 TYR B C 1
ATOM 3503 O O . TYR B 1 195 ? 64.45133 -2.94734 -20.74936 1.000 37.78304 194 TYR B O 1
ATOM 3512 N N . ALA B 1 196 ? 63.42082 -3.26870 -18.77455 1.000 21.99867 195 ALA B N 1
ATOM 3513 C CA . ALA B 1 196 ? 64.30371 -2.35983 -18.05727 1.000 17.75069 195 ALA B CA 1
ATOM 3514 C C . ALA B 1 196 ? 65.57216 -3.04619 -17.56712 1.000 23.93707 195 ALA B C 1
ATOM 3515 O O . ALA B 1 196 ? 66.47910 -2.36320 -17.07805 1.000 31.25005 195 ALA B O 1
ATOM 3517 N N . LYS B 1 197 ? 65.66079 -4.37095 -17.69417 1.000 30.19760 196 LYS B N 1
ATOM 3518 C CA . LYS B 1 197 ? 66.81718 -5.13229 -17.23948 1.000 29.77705 196 LYS B CA 1
ATOM 3519 C C . LYS B 1 197 ? 67.70805 -5.61740 -18.37650 1.000 32.09403 196 LYS B C 1
ATOM 3520 O O . LYS B 1 197 ? 68.63842 -6.39008 -18.12331 1.000 32.59769 196 LYS B O 1
ATOM 3526 N N . VAL B 1 198 ? 67.44331 -5.21091 -19.61873 1.000 30.13319 197 VAL B N 1
ATOM 3527 C CA . VAL B 1 198 ? 68.24905 -5.69416 -20.73639 1.000 28.13276 197 VAL B CA 1
ATOM 3528 C C . VAL B 1 198 ? 69.68601 -5.22935 -20.55248 1.000 41.83309 197 VAL B C 1
ATOM 3529 O O . VAL B 1 198 ? 69.95645 -4.02629 -20.43302 1.000 44.88958 197 VAL B O 1
ATOM 3533 N N . GLU B 1 199 ? 70.61800 -6.18132 -20.53729 1.000 53.43365 198 GLU B N 1
ATOM 3534 C CA . GLU B 1 199 ? 72.01199 -5.92375 -20.20714 1.000 50.74815 198 GLU B CA 1
ATOM 3535 C C . GLU B 1 199 ? 72.82508 -5.69246 -21.48413 1.000 58.85254 198 GLU B C 1
ATOM 3536 O O . GLU B 1 199 ? 72.87139 -6.58063 -22.35641 1.000 65.65578 198 GLU B O 1
ATOM 3542 N N . VAL B 1 200 ? 73.44843 -4.54667 -21.56890 1.000 52.64328 199 VAL B N 1
ATOM 3543 C CA . VAL B 1 200 ? 74.21739 -4.13195 -22.75723 1.000 59.85449 199 VAL B CA 1
ATOM 3544 C C . VAL B 1 200 ? 75.38108 -3.29732 -22.32508 1.000 70.78446 199 VAL B C 1
ATOM 3545 O O . VAL B 1 200 ? 75.28373 -2.45440 -21.40883 1.000 68.71840 199 VAL B O 1
ATOM 3549 N N . PRO B 1 201 ? 76.56694 -3.48057 -22.94410 1.000 72.00104 200 PRO B N 1
ATOM 3550 C CA . PRO B 1 201 ? 77.73392 -2.69363 -22.53740 1.000 60.42504 200 PRO B CA 1
ATOM 3551 C C . PRO B 1 201 ? 77.66112 -1.24870 -23.02111 1.000 68.08311 200 PRO B C 1
ATOM 3552 O O . PRO B 1 201 ? 77.27439 -0.97457 -24.16341 1.000 72.08515 200 PRO B O 1
ATOM 3556 N N . GLY B 1 202 ? 78.04697 -0.32634 -22.13795 1.000 59.25990 201 GLY B N 1
ATOM 3557 C CA . GLY B 1 202 ? 78.13293 1.07601 -22.48780 1.000 63.04480 201 GLY B CA 1
ATOM 3558 C C . GLY B 1 202 ? 76.79831 1.78846 -22.55251 1.000 77.64309 201 GLY B C 1
ATOM 3559 O O . GLY B 1 202 ? 76.56462 2.74874 -21.80920 1.000 76.33927 201 GLY B O 1
ATOM 3560 N N . THR B 1 203 ? 75.91826 1.34396 -23.44675 1.000 66.49280 202 THR B N 1
ATOM 3561 C CA . THR B 1 203 ? 74.61733 1.97992 -23.54846 1.000 63.74561 202 THR B CA 1
ATOM 3562 C C . THR B 1 203 ? 73.68718 1.45816 -22.45787 1.000 59.91075 202 THR B C 1
ATOM 3563 O O . THR B 1 203 ? 73.94299 0.43960 -21.80887 1.000 62.35788 202 THR B O 1
ATOM 3567 N N . THR B 1 204 ? 72.59538 2.18813 -22.25371 1.000 55.66855 203 THR B N 1
ATOM 3568 C CA . THR B 1 204 ? 71.50225 1.75272 -21.39554 1.000 57.54185 203 THR B CA 1
ATOM 3569 C C . THR B 1 204 ? 70.22842 1.78877 -22.22254 1.000 62.73896 203 THR B C 1
ATOM 3570 O O . THR B 1 204 ? 69.78886 2.86510 -22.63952 1.000 70.43071 203 THR B O 1
ATOM 3574 N N . LEU B 1 205 ? 69.64809 0.61926 -22.47161 1.000 54.03608 204 LEU B N 1
ATOM 3575 C CA . LEU B 1 205 ? 68.43835 0.55065 -23.27688 1.000 44.86318 204 LEU B CA 1
ATOM 3576 C C . LEU B 1 205 ? 67.25365 1.12408 -22.51317 1.000 46.01361 204 LEU B C 1
ATOM 3577 O O . LEU B 1 205 ? 67.07670 0.86437 -21.31901 1.000 50.05727 204 LEU B O 1
ATOM 3582 N N . PHE B 1 206 ? 66.44637 1.91756 -23.21721 1.000 41.11023 205 PHE B N 1
ATOM 3583 C CA . PHE B 1 206 ? 65.22914 2.50628 -22.66457 1.000 37.86042 205 PHE B CA 1
ATOM 3584 C C . PHE B 1 206 ? 65.53330 3.33060 -21.41406 1.000 38.90822 205 PHE B C 1
ATOM 3585 O O . PHE B 1 206 ? 64.93847 3.14101 -20.35096 1.000 44.32904 205 PHE B O 1
ATOM 3593 N N . ALA B 1 207 ? 66.48424 4.25403 -21.55257 1.000 44.37930 206 ALA B N 1
ATOM 3594 C CA . ALA B 1 207 ? 66.83566 5.16120 -20.46892 1.000 48.51186 206 ALA B CA 1
ATOM 3595 C C . ALA B 1 207 ? 66.02779 6.45023 -20.50300 1.000 50.88657 206 ALA B C 1
ATOM 3596 O O . ALA B 1 207 ? 65.81874 7.06708 -19.45123 1.000 64.87215 206 ALA B O 1
ATOM 3598 N N . GLY B 1 208 ? 65.57191 6.86860 -21.68398 1.000 42.91194 207 GLY B N 1
ATOM 3599 C CA . GLY B 1 208 ? 64.72262 8.04052 -21.77619 1.000 37.90613 207 GLY B CA 1
ATOM 3600 C C . GLY B 1 208 ? 63.42921 7.87255 -21.00276 1.000 30.42888 207 GLY B C 1
ATOM 3601 O O . GLY B 1 208 ? 62.96492 6.76325 -20.73772 1.000 40.57160 207 GLY B O 1
ATOM 3602 N N . ARG B 1 209 ? 62.83747 9.01092 -20.63338 1.000 29.74434 208 ARG B N 1
ATOM 3603 C CA . ARG B 1 209 ? 61.67177 8.98867 -19.75720 1.000 33.72193 208 ARG B CA 1
ATOM 3604 C C . ARG B 1 209 ? 60.45354 8.35935 -20.41920 1.000 41.20058 208 ARG B C 1
ATOM 3605 O O . ARG B 1 209 ? 59.57144 7.86211 -19.71134 1.000 49.42098 208 ARG B O 1
ATOM 3613 N N . ASP B 1 210 ? 60.39026 8.34963 -21.75240 1.000 44.40943 209 ASP B N 1
ATOM 3614 C CA . ASP B 1 210 ? 59.23348 7.82681 -22.47115 1.000 38.37105 209 ASP B CA 1
ATOM 3615 C C . ASP B 1 210 ? 59.59705 6.68170 -23.41010 1.000 30.30495 209 ASP B C 1
ATOM 3616 O O . ASP B 1 210 ? 58.82200 6.36298 -24.31723 1.000 36.88651 209 ASP B O 1
ATOM 3621 N N . ASP B 1 211 ? 60.75416 6.04707 -23.20782 1.000 30.23242 210 ASP B N 1
ATOM 3622 C CA . ASP B 1 211 ? 61.19888 5.01444 -24.13900 1.000 32.14320 210 ASP B CA 1
ATOM 3623 C C . ASP B 1 211 ? 60.30072 3.78293 -24.10809 1.000 35.75816 210 ASP B C 1
ATOM 3624 O O . ASP B 1 211 ? 60.24067 3.03672 -25.09302 1.000 32.23027 210 ASP B O 1
ATOM 3629 N N . LEU B 1 212 ? 59.60265 3.54880 -22.99973 1.000 32.16258 211 LEU B N 1
ATOM 3630 C CA . LEU B 1 212 ? 58.69970 2.41224 -22.85927 1.000 24.64581 211 LEU B CA 1
ATOM 3631 C C . LEU B 1 212 ? 57.24715 2.87129 -22.76619 1.000 19.35375 211 LEU B C 1
ATOM 3632 O O . LEU B 1 212 ? 56.44642 2.32333 -22.00403 1.000 23.36331 211 LEU B O 1
ATOM 3637 N N . ALA B 1 213 ? 56.89869 3.88142 -23.56891 1.000 17.38366 212 ALA B N 1
ATOM 3638 C CA . ALA B 1 213 ? 55.54749 4.43210 -23.54612 1.000 12.79187 212 ALA B CA 1
ATOM 3639 C C . ALA B 1 213 ? 54.50681 3.37665 -23.89892 1.000 12.63621 212 ALA B C 1
ATOM 3640 O O . ALA B 1 213 ? 53.39837 3.38360 -23.34992 1.000 12.30694 212 ALA B O 1
ATOM 3642 N N . TRP B 1 214 ? 54.84005 2.46666 -24.81971 1.000 16.93151 213 TRP B N 1
ATOM 3643 C CA . TRP B 1 214 ? 53.93518 1.36521 -25.13767 1.000 12.84984 213 TRP B CA 1
ATOM 3644 C C . TRP B 1 214 ? 53.56448 0.59681 -23.87887 1.000 12.87431 213 TRP B C 1
ATOM 3645 O O . TRP B 1 214 ? 52.38574 0.32475 -23.62074 1.000 15.76181 213 TRP B O 1
ATOM 3656 N N . VAL B 1 215 ? 54.56862 0.24416 -23.07580 1.000 16.82763 214 VAL B N 1
ATOM 3657 C CA . VAL B 1 215 ? 54.31061 -0.50595 -21.85256 1.000 14.58543 214 VAL B CA 1
ATOM 3658 C C . VAL B 1 215 ? 53.62046 0.37755 -20.82204 1.000 12.95238 214 VAL B C 1
ATOM 3659 O O . VAL B 1 215 ? 52.59314 -0.00002 -20.24643 1.000 16.12332 214 VAL B O 1
ATOM 3663 N N . ASP B 1 216 ? 54.17086 1.57143 -20.58171 1.000 18.47337 215 ASP B N 1
ATOM 3664 C CA . ASP B 1 216 ? 53.63666 2.44435 -19.53980 1.000 20.12449 215 ASP B CA 1
ATOM 3665 C C . ASP B 1 216 ? 52.15871 2.73989 -19.75494 1.000 19.19981 215 ASP B C 1
ATOM 3666 O O . ASP B 1 216 ? 51.38595 2.77893 -18.79395 1.000 21.45037 215 ASP B O 1
ATOM 3671 N N . SER B 1 217 ? 51.74090 2.93563 -21.00690 1.000 14.96113 216 SER B N 1
ATOM 3672 C CA . SER B 1 217 ? 50.33786 3.24113 -21.26979 1.000 11.58583 216 SER B CA 1
ATOM 3673 C C . SER B 1 217 ? 49.45152 2.00866 -21.12428 1.000 11.61430 216 SER B C 1
ATOM 3674 O O . SER B 1 217 ? 48.30371 2.11995 -20.68013 1.000 11.38540 216 SER B O 1
ATOM 3677 N N . HIS B 1 218 ? 49.95721 0.82755 -21.49280 1.000 11.93867 217 HIS B N 1
ATOM 3678 C CA . HIS B 1 218 ? 49.15965 -0.38634 -21.33693 1.000 12.03425 217 HIS B CA 1
ATOM 3679 C C . HIS B 1 218 ? 48.94939 -0.73421 -19.87207 1.000 13.56775 217 HIS B C 1
ATOM 3680 O O . HIS B 1 218 ? 47.89605 -1.26786 -19.50721 1.000 14.28142 217 HIS B O 1
ATOM 3687 N N . ILE B 1 219 ? 49.93293 -0.44164 -19.02002 1.000 12.95308 218 ILE B N 1
ATOM 3688 C CA . ILE B 1 219 ? 49.77241 -0.69360 -17.59011 1.000 15.05136 218 ILE B CA 1
ATOM 3689 C C . ILE B 1 219 ? 48.59785 0.10625 -17.03929 1.000 19.76163 218 ILE B C 1
ATOM 3690 O O . ILE B 1 219 ? 47.83522 -0.38200 -16.19590 1.000 26.78888 218 ILE B O 1
ATOM 3695 N N . LYS B 1 220 ? 48.42283 1.34118 -17.51659 1.000 23.28754 219 LYS B N 1
ATOM 3696 C CA . LYS B 1 220 ? 47.28614 2.14238 -17.07645 1.000 16.12240 219 LYS B CA 1
ATOM 3697 C C . LYS B 1 220 ? 45.99397 1.70577 -17.75456 1.000 16.41426 219 LYS B C 1
ATOM 3698 O O . LYS B 1 220 ? 44.95032 1.61609 -17.10052 1.000 25.69681 219 LYS B O 1
ATOM 3704 N N . ALA B 1 221 ? 46.04266 1.41251 -19.05518 1.000 14.75775 220 ALA B N 1
ATOM 3705 C CA . ALA B 1 221 ? 44.81069 1.17974 -19.80120 1.000 13.64202 220 ALA B CA 1
ATOM 3706 C C . ALA B 1 221 ? 44.24600 -0.22161 -19.59949 1.000 18.34500 220 ALA B C 1
ATOM 3707 O O . ALA B 1 221 ? 43.02548 -0.40375 -19.67701 1.000 19.87188 220 ALA B O 1
ATOM 3709 N N . GLU B 1 222 ? 45.09558 -1.22097 -19.34998 1.000 12.77829 221 GLU B N 1
ATOM 3710 C CA . GLU B 1 222 ? 44.59810 -2.59157 -19.27301 1.000 18.22563 221 GLU B CA 1
ATOM 3711 C C . GLU B 1 222 ? 43.88392 -2.89133 -17.96111 1.000 17.16150 221 GLU B C 1
ATOM 3712 O O . GLU B 1 222 ? 43.12765 -3.86763 -17.89700 1.000 19.64472 221 GLU B O 1
ATOM 3718 N N . THR B 1 223 ? 44.10538 -2.08919 -16.91521 1.000 19.92545 222 THR B N 1
ATOM 3719 C CA . THR B 1 223 ? 43.29333 -2.23041 -15.71018 1.000 24.72787 222 THR B CA 1
ATOM 3720 C C . THR B 1 223 ? 41.84339 -1.84739 -15.97636 1.000 21.25568 222 THR B C 1
ATOM 3721 O O . THR B 1 223 ? 40.93687 -2.33849 -15.29416 1.000 23.81691 222 THR B O 1
ATOM 3725 N N . MET B 1 224 ? 41.60837 -0.97383 -16.95795 1.000 23.73432 223 MET B N 1
ATOM 3726 C CA . MET B 1 224 ? 40.24825 -0.61688 -17.34476 1.000 20.89671 223 MET B CA 1
ATOM 3727 C C . MET B 1 224 ? 39.63033 -1.69132 -18.23141 1.000 20.90824 223 MET B C 1
ATOM 3728 O O . MET B 1 224 ? 38.48400 -2.10092 -18.01584 1.000 28.18697 223 MET B O 1
ATOM 3733 N N . HIS B 1 225 ? 40.38371 -2.15323 -19.23612 1.000 18.03739 224 HIS B N 1
ATOM 3734 C CA . HIS B 1 225 ? 39.91832 -3.22860 -20.10891 1.000 22.30756 224 HIS B CA 1
ATOM 3735 C C . HIS B 1 225 ? 39.52705 -4.46865 -19.31592 1.000 20.53711 224 HIS B C 1
ATOM 3736 O O . HIS B 1 225 ? 38.53160 -5.13231 -19.63072 1.000 23.08715 224 HIS B O 1
ATOM 3743 N N . ALA B 1 226 ? 40.31313 -4.80544 -18.29196 1.000 16.49429 225 ALA B N 1
ATOM 3744 C CA . ALA B 1 226 ? 39.98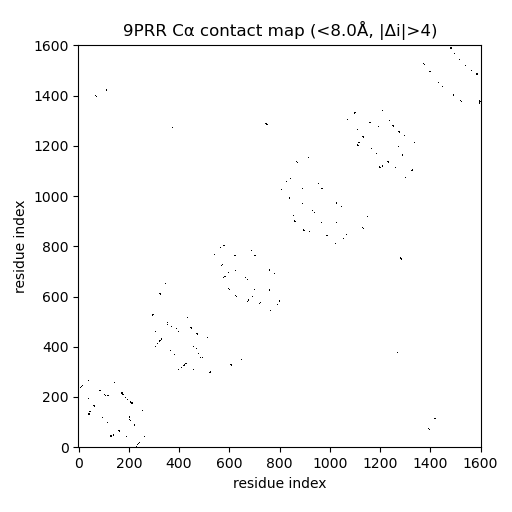590 -5.94380 -17.44253 1.000 15.47214 225 ALA B CA 1
ATOM 3745 C C . ALA B 1 226 ? 38.64528 -5.76002 -16.74078 1.000 14.78353 225 ALA B C 1
ATOM 3746 O O . ALA B 1 226 ? 37.92278 -6.73996 -16.52106 1.000 16.58224 225 ALA B O 1
ATOM 3748 N N . ALA B 1 227 ? 38.29550 -4.52286 -16.37991 1.000 12.35350 226 ALA B N 1
ATOM 3749 C CA . ALA B 1 227 ? 37.03114 -4.28307 -15.69491 1.000 16.15792 226 ALA B CA 1
ATOM 3750 C C . ALA B 1 227 ? 35.85111 -4.29096 -16.65438 1.000 16.10181 226 ALA B C 1
ATOM 3751 O O . ALA B 1 227 ? 34.72205 -4.57508 -16.23857 1.000 33.02548 226 ALA B O 1
ATOM 3753 N N . GLN B 1 228 ? 36.08919 -3.98755 -17.93146 1.000 16.59352 227 GLN B N 1
ATOM 3754 C CA . GLN B 1 228 ? 35.00103 -3.93152 -18.90146 1.000 18.19060 227 GLN B CA 1
ATOM 3755 C C . GLN B 1 228 ? 34.62603 -5.31693 -19.41487 1.000 13.41232 227 GLN B C 1
ATOM 3756 O O . GLN B 1 228 ? 33.43874 -5.61493 -19.58211 1.000 22.58652 227 GLN B O 1
ATOM 3762 N N . VAL B 1 229 ? 35.61746 -6.17409 -19.67710 1.000 15.84126 228 VAL B N 1
ATOM 3763 C CA . VAL B 1 229 ? 35.32879 -7.49380 -20.23060 1.000 19.60881 228 VAL B CA 1
ATOM 3764 C C . VAL B 1 229 ? 34.77085 -8.44564 -19.17949 1.000 24.03630 228 VAL B C 1
ATOM 3765 O O . VAL B 1 229 ? 34.14121 -9.45061 -19.53187 1.000 19.73313 228 VAL B O 1
ATOM 3769 N N . SER B 1 230 ? 34.98440 -8.16557 -17.89474 1.000 18.79521 229 SER B N 1
ATOM 3770 C CA . SER B 1 230 ? 34.39255 -8.95700 -16.82506 1.000 17.82590 229 SER B CA 1
ATOM 3771 C C . SER B 1 230 ? 33.23251 -8.23472 -16.15597 1.000 21.26061 229 SER B C 1
ATOM 3772 O O . SER B 1 230 ? 32.77469 -8.66684 -15.09244 1.000 27.21002 229 SER B O 1
ATOM 3775 N N . ASP B 1 231 ? 32.74912 -7.14740 -16.75616 1.000 29.15756 230 ASP B N 1
ATOM 3776 C CA . ASP B 1 231 ? 31.61074 -6.42196 -16.21083 1.000 23.07557 230 ASP B CA 1
ATOM 3777 C C . ASP B 1 231 ? 30.38535 -7.32812 -16.15012 1.000 29.69080 230 ASP B C 1
ATOM 3778 O O . ASP B 1 231 ? 30.20751 -8.23529 -16.96781 1.000 30.19654 230 ASP B O 1
ATOM 3783 N N . GLU B 1 232 ? 29.53261 -7.06665 -15.16005 1.000 32.98414 231 GLU B N 1
ATOM 3784 C CA . GLU B 1 232 ? 28.40292 -7.94625 -14.88630 1.000 31.08962 231 GLU B CA 1
ATOM 3785 C C . GLU B 1 232 ? 27.28011 -7.76640 -15.90080 1.000 28.00502 231 GLU B C 1
ATOM 3786 O O . GLU B 1 232 ? 26.60021 -8.73837 -16.24972 1.000 34.38879 231 GLU B O 1
ATOM 3792 N N . ASP B 1 233 ? 27.07474 -6.54329 -16.38657 1.000 31.47961 232 ASP B N 1
ATOM 3793 C CA . ASP B 1 233 ? 25.97047 -6.23438 -17.28658 1.000 30.34727 232 ASP B CA 1
ATOM 3794 C C . ASP B 1 233 ? 26.39413 -6.07576 -18.74029 1.000 33.82200 232 ASP B C 1
ATOM 3795 O O . ASP B 1 233 ? 25.62036 -6.42229 -19.63942 1.000 35.84368 232 ASP B O 1
ATOM 3800 N N . THR B 1 234 ? 27.59646 -5.56017 -18.99680 1.000 20.19371 233 THR B N 1
ATOM 3801 C CA . THR B 1 234 ? 28.07677 -5.35244 -20.35702 1.000 24.19345 233 THR B CA 1
ATOM 3802 C C . THR B 1 234 ? 29.34356 -6.14277 -20.66006 1.000 26.61009 233 THR B C 1
ATOM 3803 O O . THR B 1 234 ? 30.00570 -5.86574 -21.66748 1.000 24.38393 233 THR B O 1
ATOM 3807 N N . GLY B 1 235 ? 29.69645 -7.11470 -19.82410 1.000 25.98390 234 GLY B N 1
ATOM 3808 C CA . GLY B 1 235 ? 30.89580 -7.89677 -20.03192 1.000 19.68295 234 GLY B CA 1
ATOM 3809 C C . GLY B 1 235 ? 30.72572 -8.92549 -21.13571 1.000 22.47396 234 GLY B C 1
ATOM 3810 O O . GLY B 1 235 ? 29.69373 -9.02022 -21.80109 1.000 21.70260 234 GLY B O 1
ATOM 3811 N N . MET B 1 236 ? 31.77423 -9.73475 -21.31541 1.000 30.38293 235 MET B N 1
ATOM 3812 C CA . MET B 1 236 ? 31.81495 -10.64213 -22.46010 1.000 22.36717 235 MET B CA 1
ATOM 3813 C C . MET B 1 236 ? 30.86009 -11.81762 -22.28991 1.000 23.52605 235 MET B C 1
ATOM 3814 O O . MET B 1 236 ? 30.28403 -12.30000 -23.27260 1.000 19.33580 235 MET B O 1
ATOM 3819 N N . THR B 1 237 ? 30.67692 -12.29372 -21.05695 1.000 23.98676 236 THR B N 1
ATOM 3820 C CA . THR B 1 237 ? 29.75950 -13.40372 -20.82584 1.000 22.50341 236 THR B CA 1
ATOM 3821 C C . THR B 1 237 ? 28.32106 -13.05124 -21.17786 1.000 22.46605 236 THR B C 1
ATOM 3822 O O . THR B 1 237 ? 27.52571 -13.95589 -21.45256 1.000 27.02923 236 THR B O 1
ATOM 3826 N N . ARG B 1 238 ? 27.96668 -11.76355 -21.18134 1.000 20.79689 237 ARG B N 1
ATOM 3827 C CA . ARG B 1 238 ? 26.61278 -11.36658 -21.55267 1.000 21.07899 237 ARG B CA 1
ATOM 3828 C C . ARG B 1 238 ? 26.34228 -11.49594 -23.04619 1.000 24.45773 237 ARG B C 1
ATOM 3829 O O . ARG B 1 238 ? 25.24045 -11.15055 -23.48583 1.000 26.74131 237 ARG B O 1
ATOM 3837 N N . LEU B 1 239 ? 27.30808 -11.96443 -23.83278 1.000 23.30689 238 LEU B N 1
ATOM 3838 C CA . LEU B 1 239 ? 27.06245 -12.36331 -25.21051 1.000 20.97251 238 LEU B CA 1
ATOM 3839 C C . LEU B 1 239 ? 26.57353 -13.79898 -25.31189 1.000 28.56893 238 LEU B C 1
ATOM 3840 O O . LEU B 1 239 ? 26.32712 -14.28114 -26.42196 1.000 39.52195 238 LEU B O 1
ATOM 3845 N N . VAL B 1 240 ? 26.43650 -14.48542 -24.18279 1.000 29.80125 239 VAL B N 1
ATOM 3846 C CA . VAL B 1 240 ? 25.92655 -15.84986 -24.14093 1.000 25.84525 239 VAL B CA 1
ATOM 3847 C C . VAL B 1 240 ? 24.42056 -15.78930 -23.92003 1.000 28.83661 239 VAL B C 1
ATOM 3848 O O . VAL B 1 240 ? 23.95126 -15.19101 -22.94608 1.000 36.09953 239 VAL B O 1
ATOM 3852 N N . ALA B 1 241 ? 23.66159 -16.41867 -24.81740 1.000 38.31012 240 ALA B N 1
ATOM 3853 C CA . ALA B 1 241 ? 22.21411 -16.27353 -24.84125 1.000 41.89003 240 ALA B CA 1
ATOM 3854 C C . ALA B 1 241 ? 21.45240 -17.52691 -24.42972 1.000 44.08220 240 ALA B C 1
ATOM 3855 O O . ALA B 1 241 ? 20.25939 -17.42452 -24.12288 1.000 48.56592 240 ALA B O 1
ATOM 3857 N N . ASP B 1 242 ? 22.08967 -18.69755 -24.41816 1.000 44.94854 241 ASP B N 1
ATOM 3858 C CA . ASP B 1 242 ? 21.39899 -19.92348 -24.03877 1.000 33.14526 241 ASP B CA 1
ATOM 3859 C C . ASP B 1 242 ? 22.38660 -20.89071 -23.39790 1.000 38.11665 241 ASP B C 1
ATOM 3860 O O . ASP B 1 242 ? 23.60625 -20.73218 -23.50948 1.000 30.12168 241 ASP B O 1
ATOM 3865 N N . ARG B 1 243 ? 21.83668 -21.89670 -22.70641 1.000 33.38230 242 ARG B N 1
ATOM 3866 C CA . ARG B 1 243 ? 22.67421 -22.85850 -21.98988 1.000 31.02044 242 ARG B CA 1
ATOM 3867 C C . ARG B 1 243 ? 23.65036 -23.56326 -22.92117 1.000 32.08810 242 ARG B C 1
ATOM 3868 O O . ARG B 1 243 ? 24.76276 -23.92097 -22.51713 1.000 31.04617 242 ARG B O 1
ATOM 3876 N N . GLU B 1 244 ? 23.23831 -23.79120 -24.16735 1.000 43.43928 243 GLU B N 1
ATOM 3877 C CA . GLU B 1 244 ? 24.13735 -24.38238 -25.15451 1.000 39.68866 243 GLU B CA 1
ATOM 3878 C C . GLU B 1 244 ? 25.36022 -23.50417 -25.38015 1.000 41.82534 243 GLU B C 1
ATOM 3879 O O . GLU B 1 244 ? 26.49315 -24.00047 -25.41643 1.000 41.95081 243 GLU B O 1
ATOM 3885 N N . GLN B 1 245 ? 25.15310 -22.19324 -25.52704 1.000 40.88423 244 GLN B N 1
ATOM 3886 C CA . GLN B 1 245 ? 26.28178 -21.29001 -25.71748 1.000 30.81858 244 GLN B CA 1
ATOM 3887 C C . GLN B 1 245 ? 27.14541 -21.19952 -24.46702 1.000 32.62384 244 GLN B C 1
ATOM 3888 O O . GLN B 1 245 ? 28.36358 -21.01331 -24.57161 1.000 30.37183 244 GLN B O 1
ATOM 3894 N N . ALA B 1 246 ? 26.54365 -21.33456 -23.28327 1.000 32.88242 245 ALA B N 1
ATOM 3895 C CA . ALA B 1 246 ? 27.32244 -21.26144 -22.05133 1.000 30.22320 245 ALA B CA 1
ATOM 3896 C C . ALA B 1 246 ? 28.36771 -22.36724 -22.00107 1.000 37.05083 245 ALA B C 1
ATOM 3897 O O . ALA B 1 246 ? 29.53385 -22.12179 -21.66985 1.000 35.48633 245 ALA B O 1
ATOM 3899 N N . GLU B 1 247 ? 27.96961 -23.59473 -22.34268 1.000 37.04501 246 GLU B N 1
ATOM 3900 C CA . GLU B 1 247 ? 28.91611 -24.70445 -22.32318 1.000 39.21674 246 GLU B CA 1
ATOM 3901 C C . GLU B 1 247 ? 29.97738 -24.54349 -23.40557 1.000 38.26839 246 GLU B C 1
ATOM 3902 O O . GLU B 1 247 ? 31.15683 -24.83757 -23.17548 1.000 38.42034 246 GLU B O 1
ATOM 3908 N N . GLU B 1 248 ? 29.57854 -24.06895 -24.58771 1.000 40.54439 247 GLU B N 1
ATOM 3909 C CA . GLU B 1 248 ? 30.54037 -23.81200 -25.65576 1.000 33.59161 247 GLU B CA 1
ATOM 3910 C C . GLU B 1 248 ? 31.55355 -22.75198 -25.23764 1.000 33.52514 247 GLU B C 1
ATOM 3911 O O . GLU B 1 248 ? 32.75359 -22.88031 -25.50668 1.000 33.54316 247 GLU B O 1
ATOM 3917 N N . PHE B 1 249 ? 31.08232 -21.69423 -24.57263 1.000 31.27362 248 PHE B N 1
ATOM 3918 C CA . PHE B 1 249 ? 31.96634 -20.61049 -24.15096 1.000 23.19448 248 PHE B CA 1
ATOM 3919 C C . PHE B 1 249 ? 33.04074 -21.11398 -23.19342 1.000 25.01401 248 PHE B C 1
ATOM 3920 O O . PHE B 1 249 ? 34.22633 -20.80152 -23.35285 1.000 23.41313 248 PHE B O 1
ATOM 3928 N N . LEU B 1 250 ? 32.64078 -21.88962 -22.18189 1.000 31.38972 249 LEU B N 1
ATOM 3929 C CA . LEU B 1 250 ? 33.60070 -22.36949 -21.19130 1.000 25.38756 249 LEU B CA 1
ATOM 3930 C C . LEU B 1 250 ? 34.58632 -23.35618 -21.80384 1.000 22.13802 249 LEU B C 1
ATOM 3931 O O . LEU B 1 250 ? 35.77408 -23.34912 -21.45781 1.000 26.67161 249 LEU B O 1
ATOM 3936 N N . THR B 1 251 ? 34.11156 -24.21811 -22.70675 1.000 28.07422 250 THR B N 1
ATOM 3937 C CA . THR B 1 251 ? 35.01404 -25.09001 -23.45305 1.000 25.77712 250 THR B CA 1
ATOM 3938 C C . THR B 1 251 ? 36.06564 -24.27106 -24.19171 1.000 31.12789 250 THR B C 1
ATOM 3939 O O . THR B 1 251 ? 37.25972 -24.59126 -24.16438 1.000 27.95599 250 THR B O 1
ATOM 3943 N N . ALA B 1 252 ? 35.62858 -23.19202 -24.84683 1.000 24.22027 251 ALA B N 1
ATOM 3944 C CA . ALA B 1 252 ? 36.53939 -22.34178 -25.60507 1.000 21.31713 251 ALA B CA 1
ATOM 3945 C C . ALA B 1 252 ? 37.54835 -21.64847 -24.69725 1.000 19.06329 251 ALA B C 1
ATOM 3946 O O . ALA B 1 252 ? 38.73689 -21.57095 -25.03088 1.000 19.04627 251 ALA B O 1
ATOM 3948 N N . VAL B 1 253 ? 37.09416 -21.13264 -23.55059 1.000 18.80515 252 VAL B N 1
ATOM 3949 C CA . VAL B 1 253 ? 37.99827 -20.44621 -22.62796 1.000 18.47720 252 VAL B CA 1
ATOM 3950 C C . VAL B 1 253 ? 39.11974 -21.37861 -22.19299 1.000 23.00168 252 VAL B C 1
ATOM 3951 O O . VAL B 1 253 ? 40.30461 -21.03033 -22.25930 1.000 21.60742 252 VAL B O 1
ATOM 3955 N N . ARG B 1 254 ? 38.75615 -22.58652 -21.75454 1.000 30.47646 253 ARG B N 1
ATOM 3956 C CA . ARG B 1 254 ? 39.74441 -23.53993 -21.25817 1.000 30.47336 253 ARG B CA 1
ATOM 3957 C C . ARG B 1 254 ? 40.80996 -23.83828 -22.30824 1.000 21.46613 253 ARG B C 1
ATOM 3958 O O . ARG B 1 254 ? 42.01155 -23.79480 -22.01930 1.000 27.06604 253 ARG B O 1
ATOM 3966 N N . GLU B 1 255 ? 40.38761 -24.15006 -23.53578 1.000 24.04345 254 GLU B N 1
ATOM 3967 C CA . GLU B 1 255 ? 41.35106 -24.39497 -24.60564 1.000 30.91157 254 GLU B CA 1
ATOM 3968 C C . GLU B 1 255 ? 42.18507 -23.15360 -24.89280 1.000 31.82289 254 GLU B C 1
ATOM 3969 O O . GLU B 1 255 ? 43.40824 -23.24015 -25.05709 1.000 27.27158 254 GLU B O 1
ATOM 3975 N N . TYR B 1 256 ? 41.53625 -21.98912 -24.96055 1.000 22.89471 255 TYR B N 1
ATOM 3976 C CA . TYR B 1 256 ? 42.24516 -20.74980 -25.26216 1.000 18.82865 255 TYR B CA 1
ATOM 3977 C C . TYR B 1 256 ? 43.22937 -20.39536 -24.15402 1.000 21.29343 255 TYR B C 1
ATOM 3978 O O . TYR B 1 256 ? 44.39901 -20.09235 -24.41920 1.000 19.57491 255 TYR B O 1
ATOM 3987 N N . ALA B 1 257 ? 42.76682 -20.42410 -22.90047 1.000 27.04653 256 ALA B N 1
ATOM 3988 C CA . ALA B 1 257 ? 43.63326 -20.09136 -21.77263 1.000 20.10801 256 ALA B CA 1
ATOM 3989 C C . ALA B 1 257 ? 44.84056 -21.01864 -21.71476 1.000 19.34860 256 ALA B C 1
ATOM 3990 O O . ALA B 1 257 ? 45.96533 -20.57777 -21.45404 1.000 19.27219 256 ALA B O 1
ATOM 3992 N N . ALA B 1 258 ? 44.62358 -22.31278 -21.95760 1.000 22.83488 257 ALA B N 1
ATOM 3993 C CA . ALA B 1 258 ? 45.73166 -23.26166 -21.99228 1.000 20.75761 257 ALA B CA 1
ATOM 3994 C C . ALA B 1 258 ? 46.77073 -22.84657 -23.02456 1.000 21.10915 257 ALA B C 1
ATOM 3995 O O . ALA B 1 258 ? 47.97820 -22.85551 -22.75337 1.000 30.32950 257 ALA B O 1
ATOM 3997 N N . HIS B 1 259 ? 46.30868 -22.47104 -24.22058 1.000 28.53542 258 HIS B N 1
ATOM 3998 C CA . HIS B 1 259 ? 47.22028 -22.02083 -25.26540 1.000 21.84381 258 HIS B CA 1
ATOM 3999 C C . HIS B 1 259 ? 47.92782 -20.73507 -24.86208 1.000 24.30497 258 HIS B C 1
ATOM 4000 O O . HIS B 1 259 ? 49.11525 -20.55692 -25.15543 1.000 21.67749 258 HIS B O 1
ATOM 4007 N N . TRP B 1 260 ? 47.22400 -19.83491 -24.17280 1.000 19.03179 259 TRP B N 1
ATOM 4008 C CA . TRP B 1 260 ? 47.88273 -18.64272 -23.64995 1.000 18.52345 259 TRP B CA 1
ATOM 4009 C C . TRP B 1 260 ? 48.88291 -19.00199 -22.55960 1.000 27.91942 259 TRP B C 1
ATOM 4010 O O . TRP B 1 260 ? 49.98093 -18.43419 -22.50124 1.000 35.63622 259 TRP B O 1
ATOM 4021 N N . SER B 1 261 ? 48.52358 -19.95491 -21.69860 1.000 30.76550 260 SER B N 1
ATOM 4022 C CA . SER B 1 261 ? 49.40088 -20.35735 -20.60634 1.000 23.83651 260 SER B CA 1
ATOM 4023 C C . SER B 1 261 ? 50.71365 -20.91690 -21.13935 1.000 26.54891 260 SER B C 1
ATOM 4024 O O . SER B 1 261 ? 51.79887 -20.47435 -20.74674 1.000 28.72411 260 SER B O 1
ATOM 4027 N N . ALA B 1 262 ? 50.62965 -21.89635 -22.04424 1.000 20.89327 261 ALA B N 1
ATOM 4028 C CA . ALA B 1 262 ? 51.83519 -22.46416 -22.64049 1.000 21.51204 261 ALA B CA 1
ATOM 4029 C C . ALA B 1 262 ? 52.63697 -21.40426 -23.38703 1.000 33.38047 261 ALA B C 1
ATOM 4030 O O . ALA B 1 262 ? 53.87392 -21.41271 -23.35427 1.000 28.32717 261 ALA B O 1
ATOM 4032 N N . ALA B 1 263 ? 51.94660 -20.48302 -24.06456 1.000 31.70346 262 ALA B N 1
ATOM 4033 C CA . ALA B 1 263 ? 52.61808 -19.41749 -24.80170 1.000 27.38538 262 ALA B CA 1
ATOM 4034 C C . ALA B 1 263 ? 53.50718 -18.58821 -23.88400 1.000 19.95186 262 ALA B C 1
ATOM 4035 O O . ALA B 1 263 ? 54.71063 -18.44229 -24.12399 1.000 24.89643 262 ALA B O 1
ATOM 4037 N N . LEU B 1 264 ? 52.92316 -18.03756 -22.81739 1.000 19.38147 263 LEU B N 1
ATOM 4038 C CA . LEU B 1 264 ? 53.69906 -17.26161 -21.85822 1.000 19.20602 263 LEU B CA 1
ATOM 4039 C C . LEU B 1 264 ? 54.76868 -18.09657 -21.16706 1.000 26.99805 263 LEU B C 1
ATOM 4040 O O . LEU B 1 264 ? 55.73120 -17.53005 -20.63798 1.000 21.99811 263 LEU B O 1
ATOM 4045 N N . GLU B 1 265 ? 54.62545 -19.42505 -21.15871 1.000 29.19527 264 GLU B N 1
ATOM 4046 C CA . GLU B 1 265 ? 55.66880 -20.27071 -20.58795 1.000 25.86488 264 GLU B CA 1
ATOM 4047 C C . GLU B 1 265 ? 56.94417 -20.20023 -21.41736 1.000 30.47789 264 GLU B C 1
ATOM 4048 O O . GLU B 1 265 ? 58.05124 -20.25510 -20.86909 1.000 30.75669 264 GLU B O 1
ATOM 4054 N N . THR B 1 266 ? 56.80899 -20.07469 -22.74106 1.000 29.16470 265 THR B N 1
ATOM 4055 C CA . THR B 1 266 ? 57.98259 -19.90530 -23.59177 1.000 24.21482 265 THR B CA 1
ATOM 4056 C C . THR B 1 266 ? 58.73075 -18.62330 -23.25342 1.000 25.59690 265 THR B C 1
ATOM 4057 O O . THR B 1 266 ? 59.95482 -18.55706 -23.41669 1.000 24.81672 265 THR B O 1
ATOM 4061 N N . TYR B 1 267 ? 58.01322 -17.60052 -22.77902 1.000 25.91004 266 TYR B N 1
ATOM 4062 C CA . TYR B 1 267 ? 58.65989 -16.37061 -22.33115 1.000 26.48361 266 TYR B CA 1
ATOM 4063 C C . TYR B 1 267 ? 59.54404 -16.63206 -21.11846 1.000 22.50457 266 TYR B C 1
ATOM 4064 O O . TYR B 1 267 ? 60.69462 -16.18091 -21.06604 1.000 23.13489 266 TYR B O 1
ATOM 4073 N N . ALA B 1 268 ? 59.01064 -17.34995 -20.12559 1.000 25.35920 267 ALA B N 1
ATOM 4074 C CA . ALA B 1 268 ? 59.79180 -17.70305 -18.94328 1.000 31.61426 267 ALA B CA 1
ATOM 4075 C C . ALA B 1 268 ? 61.03506 -18.49864 -19.32166 1.000 29.68938 267 ALA B C 1
ATOM 4076 O O . ALA B 1 268 ? 62.12871 -18.25152 -18.79940 1.000 34.13658 267 ALA B O 1
ATOM 4078 N N . GLN B 1 269 ? 60.88258 -19.46671 -20.22864 1.000 30.86821 268 GLN B N 1
ATOM 4079 C CA . GLN B 1 269 ? 62.02683 -20.25604 -20.67301 1.000 33.12556 268 GLN B CA 1
ATOM 4080 C C . GLN B 1 269 ? 63.08383 -19.37401 -21.32529 1.000 36.03956 268 GLN B C 1
ATOM 4081 O O . GLN B 1 269 ? 64.28485 -19.55002 -21.08834 1.000 48.19962 268 GLN B O 1
ATOM 4087 N N . ALA B 1 270 ? 62.65299 -18.41728 -22.15117 1.000 28.56269 269 ALA B N 1
ATOM 4088 C CA . ALA B 1 270 ? 63.59594 -17.51874 -22.80648 1.000 33.56273 269 ALA B CA 1
ATOM 4089 C C . ALA B 1 270 ? 64.35167 -16.66704 -21.79588 1.000 36.74433 269 ALA B C 1
ATOM 4090 O O . ALA B 1 270 ? 65.54922 -16.41170 -21.97120 1.000 47.61375 269 ALA B O 1
ATOM 4092 N N . LEU B 1 271 ? 63.67316 -16.22245 -20.73470 1.000 37.70883 270 LEU B N 1
ATOM 4093 C CA . LEU B 1 271 ? 64.33263 -15.45466 -19.68517 1.000 31.30412 270 LEU B CA 1
ATOM 4094 C C . LEU B 1 271 ? 65.32577 -16.29596 -18.89313 1.000 43.07422 270 LEU B C 1
ATOM 4095 O O . LEU B 1 271 ? 66.35323 -15.77192 -18.44955 1.000 50.95273 270 LEU B O 1
ATOM 4100 N N . ARG B 1 272 ? 65.04472 -17.58797 -18.69814 1.000 44.41521 271 ARG B N 1
ATOM 4101 C CA . ARG B 1 272 ? 65.96645 -18.42717 -17.93644 1.000 40.55246 271 ARG B CA 1
ATOM 4102 C C . ARG B 1 272 ? 67.18924 -18.80285 -18.76304 1.000 38.49911 271 ARG B C 1
ATOM 4103 O O . ARG B 1 272 ? 68.29884 -18.90622 -18.22770 1.000 40.90503 271 ARG B O 1
ATOM 4111 N N . ASP B 1 273 ? 67.00751 -19.00816 -20.06795 1.000 32.91825 272 ASP B N 1
ATOM 4112 C CA . ASP B 1 273 ? 68.10477 -19.41950 -20.93276 1.000 36.17077 272 ASP B CA 1
ATOM 4113 C C . ASP B 1 273 ? 68.95988 -18.25128 -21.39975 1.000 37.53571 272 ASP B C 1
ATOM 4114 O O . ASP B 1 273 ? 70.13318 -18.45446 -21.73045 1.000 44.53963 272 ASP B O 1
ATOM 4119 N N . GLY B 1 274 ? 68.41207 -17.04018 -21.42679 1.000 33.26602 273 GLY B N 1
ATOM 4120 C CA . GLY B 1 274 ? 69.14250 -15.91241 -21.96273 1.000 37.26997 273 GLY B CA 1
ATOM 4121 C C . GLY B 1 274 ? 69.15028 -15.83330 -23.46954 1.000 57.17313 273 GLY B C 1
ATOM 4122 O O . GLY B 1 274 ? 69.85591 -14.98644 -24.03060 1.000 61.75104 273 GLY B O 1
ATOM 4123 N N . HIS B 1 275 ? 68.39147 -16.69137 -24.14150 1.000 60.38516 274 HIS B N 1
ATOM 4124 C CA . HIS B 1 275 ? 68.23731 -16.63561 -25.58885 1.000 48.20453 274 HIS B CA 1
ATOM 4125 C C . HIS B 1 275 ? 66.89673 -17.27237 -25.93872 1.000 53.54221 274 HIS B C 1
ATOM 4126 O O . HIS B 1 275 ? 66.11932 -17.65763 -25.05931 1.000 54.11888 274 HIS B O 1
ATOM 4133 N N . ALA B 1 276 ? 66.66704 -17.45027 -27.23447 1.000 54.31833 275 ALA B N 1
ATOM 4134 C CA . ALA B 1 276 ? 65.39622 -17.97829 -27.71588 1.000 48.75209 275 ALA B CA 1
ATOM 4135 C C . ALA B 1 276 ? 65.11595 -19.37184 -27.15965 1.000 50.81535 275 ALA B C 1
ATOM 4136 O O . ALA B 1 276 ? 64.25444 -19.53662 -26.29614 1.000 43.64855 275 ALA B O 1
ATOM 4138 N N . ALA C 1 8 ? 50.08952 -4.13921 -59.32261 1.000 25.54036 7 ALA C N 1
ATOM 4139 C CA . ALA C 1 8 ? 49.80811 -3.25457 -58.19922 1.000 25.67988 7 ALA C CA 1
ATOM 4140 C C . ALA C 1 8 ? 49.38904 -1.87280 -58.68870 1.000 35.01491 7 ALA C C 1
ATOM 4141 O O . ALA C 1 8 ? 49.72047 -1.47551 -59.80651 1.000 37.32233 7 ALA C O 1
ATOM 4143 N N . LEU C 1 9 ? 48.65262 -1.14677 -57.85194 1.000 32.27866 8 LEU C N 1
ATOM 4144 C CA . LEU C 1 9 ? 48.27033 0.22783 -58.14019 1.000 35.52252 8 LEU C CA 1
ATOM 4145 C C . LEU C 1 9 ? 49.22322 1.19029 -57.44820 1.000 36.29034 8 LEU C C 1
ATOM 4146 O O . LEU C 1 9 ? 49.67551 0.93716 -56.32754 1.000 31.28261 8 LEU C O 1
ATOM 4151 N N . SER C 1 10 ? 49.52015 2.29702 -58.11733 1.000 25.11433 9 SER C N 1
ATOM 4152 C CA . SER C 1 10 ? 50.21988 3.37712 -57.44927 1.000 30.24978 9 SER C CA 1
ATOM 4153 C C . SER C 1 10 ? 49.25679 4.12192 -56.53107 1.000 28.05677 9 SER C C 1
ATOM 4154 O O . SER C 1 10 ? 48.03309 3.98412 -56.62662 1.000 32.50972 9 SER C O 1
ATOM 4157 N N . ALA C 1 11 ? 49.82883 4.91313 -55.62096 1.000 27.63651 10 ALA C N 1
ATOM 4158 C CA . ALA C 1 11 ? 49.00644 5.74704 -54.75031 1.000 15.77037 10 ALA C CA 1
ATOM 4159 C C . ALA C 1 11 ? 48.19401 6.74648 -55.56169 1.000 23.76834 10 ALA C C 1
ATOM 4160 O O . ALA C 1 11 ? 47.04386 7.04912 -55.22107 1.000 28.50097 10 ALA C O 1
ATOM 4162 N N . ALA C 1 12 ? 48.77939 7.26487 -56.64509 1.000 23.66764 11 ALA C N 1
ATOM 4163 C CA . ALA C 1 12 ? 48.05718 8.16946 -57.53348 1.000 25.17967 11 ALA C CA 1
ATOM 4164 C C . ALA C 1 12 ? 46.93868 7.44550 -58.27310 1.000 23.40755 11 ALA C C 1
ATOM 4165 O O . ALA C 1 12 ? 45.85823 8.01059 -58.48216 1.000 20.46297 11 ALA C O 1
ATOM 4167 N N . GLU C 1 13 ? 47.18315 6.20007 -58.69078 1.000 26.49308 12 GLU C N 1
ATOM 4168 C CA . GLU C 1 13 ? 46.12613 5.41368 -59.31964 1.000 28.81653 12 GLU C CA 1
ATOM 4169 C C . GLU C 1 13 ? 44.97596 5.16793 -58.35209 1.000 23.59712 12 GLU C C 1
ATOM 4170 O O . GLU C 1 13 ? 43.80459 5.18665 -58.74885 1.000 27.64754 12 GLU C O 1
ATOM 4176 N N . GLN C 1 14 ? 45.29182 4.94170 -57.07494 1.000 24.80546 13 GLN C N 1
ATOM 4177 C CA . GLN C 1 14 ? 44.24963 4.76742 -56.06772 1.000 27.69662 13 GLN C CA 1
ATOM 4178 C C . GLN C 1 14 ? 43.48330 6.06314 -55.82627 1.000 23.26581 13 GLN C C 1
ATOM 4179 O O . GLN C 1 14 ? 42.26321 6.03989 -55.63013 1.000 25.06837 13 GLN C O 1
ATOM 4185 N N . GLN C 1 15 ? 44.17902 7.20279 -55.82835 1.000 23.15395 14 GLN C N 1
ATOM 4186 C CA . GLN C 1 15 ? 43.50140 8.47808 -55.61263 1.000 19.15311 14 GLN C CA 1
ATOM 4187 C C . GLN C 1 15 ? 42.60474 8.84102 -56.78763 1.000 21.43425 14 GLN C C 1
ATOM 4188 O O . GLN C 1 15 ? 41.53974 9.43882 -56.59621 1.000 22.17010 14 GLN C O 1
ATOM 4194 N N . ASP C 1 16 ? 43.01614 8.49069 -58.00731 1.000 27.95797 15 ASP C N 1
ATOM 4195 C CA . ASP C 1 16 ? 42.15985 8.70771 -59.16663 1.000 27.02968 15 ASP C CA 1
ATOM 4196 C C . ASP C 1 16 ? 40.96474 7.76264 -59.16047 1.000 26.01838 15 ASP C C 1
ATOM 4197 O O . ASP C 1 16 ? 39.90706 8.09831 -59.70750 1.000 25.44589 15 ASP C O 1
ATOM 4202 N N . LEU C 1 17 ? 41.11084 6.58537 -58.54604 1.000 20.55164 16 LEU C N 1
ATOM 4203 C CA . LEU C 1 17 ? 39.99293 5.65231 -58.44658 1.000 20.09951 16 LEU C CA 1
ATOM 4204 C C . LEU C 1 17 ? 38.82056 6.27923 -57.70170 1.000 20.15092 16 LEU C C 1
ATOM 4205 O O . LEU C 1 17 ? 37.65555 6.02207 -58.02617 1.000 17.86558 16 LEU C O 1
ATOM 4210 N N . ASP C 1 18 ? 39.11106 7.12204 -56.70893 1.000 15.52609 17 ASP C N 1
ATOM 4211 C CA . ASP C 1 18 ? 38.04439 7.82734 -56.01050 1.000 14.67373 17 ASP C CA 1
ATOM 4212 C C . ASP C 1 18 ? 37.32680 8.80609 -56.93136 1.000 16.22586 17 ASP C C 1
ATOM 4213 O O . ASP C 1 18 ? 36.12430 9.04755 -56.76545 1.000 21.36838 17 ASP C O 1
ATOM 4218 N N . ALA C 1 19 ? 38.03699 9.37276 -57.91111 1.000 25.26490 18 ALA C N 1
ATOM 4219 C CA . ALA C 1 19 ? 37.38609 10.28196 -58.85048 1.000 18.66134 18 ALA C CA 1
ATOM 4220 C C . ALA C 1 19 ? 36.42830 9.52876 -59.76444 1.000 16.45560 18 ALA C C 1
ATOM 4221 O O . ALA C 1 19 ? 35.34433 10.02681 -60.08971 1.000 21.58432 18 ALA C O 1
ATOM 4223 N N . ARG C 1 20 ? 36.79653 8.31335 -60.16657 1.000 15.80183 19 ARG C N 1
ATOM 4224 C CA . ARG C 1 20 ? 35.87850 7.49058 -60.94505 1.000 15.24330 19 ARG C CA 1
ATOM 4225 C C . ARG C 1 20 ? 34.64172 7.13917 -60.12597 1.000 19.67183 19 ARG C C 1
ATOM 4226 O O . ARG C 1 20 ? 33.50877 7.24571 -60.60922 1.000 24.18920 19 ARG C O 1
ATOM 4234 N N . VAL C 1 21 ? 34.85157 6.71639 -58.87552 1.000 19.17483 20 VAL C N 1
ATOM 4235 C CA . VAL C 1 21 ? 33.73282 6.39989 -57.98672 1.000 18.48913 20 VAL C CA 1
ATOM 4236 C C . VAL C 1 21 ? 32.79849 7.59592 -57.87742 1.000 18.60278 20 VAL C C 1
ATOM 4237 O O . VAL C 1 21 ? 31.56790 7.45435 -57.90134 1.000 17.23186 20 VAL C O 1
ATOM 4241 N N . GLY C 1 22 ? 33.36877 8.79554 -57.77559 1.000 14.93521 21 GLY C N 1
ATOM 4242 C CA . GLY C 1 22 ? 32.54836 9.99179 -57.71523 1.000 13.32490 21 GLY C CA 1
ATOM 4243 C C . GLY C 1 22 ? 31.66934 10.16048 -58.94063 1.000 21.53830 21 GLY C C 1
ATOM 4244 O O . GLY C 1 22 ? 30.49613 10.52563 -58.83256 1.000 20.69987 21 GLY C O 1
ATOM 4245 N N . LYS C 1 23 ? 32.22262 9.88650 -60.12356 1.000 20.27673 22 LYS C N 1
ATOM 4246 C CA . LYS C 1 23 ? 31.43169 9.98997 -61.34706 1.000 27.81589 22 LYS C CA 1
ATOM 4247 C C . LYS C 1 23 ? 30.37265 8.89598 -61.41700 1.000 23.32317 22 LYS C C 1
ATOM 4248 O O . LYS C 1 23 ? 29.27227 9.12299 -61.93598 1.000 22.36846 22 LYS C O 1
ATOM 4254 N N . GLU C 1 24 ? 30.68433 7.70252 -60.90223 1.000 26.89766 23 GLU C N 1
ATOM 4255 C CA . GLU C 1 24 ? 29.67665 6.64836 -60.82532 1.000 27.56401 23 GLU C CA 1
ATOM 4256 C C . GLU C 1 24 ? 28.50841 7.06893 -59.94130 1.000 25.65320 23 GLU C C 1
ATOM 4257 O O . GLU C 1 24 ? 27.35163 6.74128 -60.23152 1.000 24.73614 23 GLU C O 1
ATOM 4263 N N . ILE C 1 25 ? 28.79092 7.79707 -58.85757 1.000 26.74071 24 ILE C N 1
ATOM 4264 C CA . ILE C 1 25 ? 27.72028 8.30570 -58.00230 1.000 23.10436 24 ILE C CA 1
ATOM 4265 C C . ILE C 1 25 ? 26.91592 9.37456 -58.73621 1.000 23.29222 24 ILE C C 1
ATOM 4266 O O . ILE C 1 25 ? 25.69379 9.47449 -58.57048 1.000 24.97353 24 ILE C O 1
ATOM 4271 N N . ASP C 1 26 ? 27.58562 10.18859 -59.55773 1.000 24.55286 25 ASP C N 1
ATOM 4272 C CA . ASP C 1 26 ? 26.87836 11.16062 -60.38782 1.000 17.26513 25 ASP C CA 1
ATOM 4273 C C . ASP C 1 26 ? 25.91545 10.46599 -61.34347 1.000 18.89115 25 ASP C C 1
ATOM 4274 O O . ASP C 1 26 ? 24.72505 10.79836 -61.39875 1.000 26.26919 25 ASP C O 1
ATOM 4279 N N . ALA C 1 27 ? 26.42133 9.49114 -62.10536 1.000 18.71029 26 ALA C N 1
ATOM 4280 C CA . ALA C 1 27 ? 25.58689 8.77088 -63.06248 1.000 15.71492 26 ALA C CA 1
ATOM 4281 C C . ALA C 1 27 ? 24.40214 8.10463 -62.37848 1.000 26.09121 26 ALA C C 1
ATOM 4282 O O . ALA C 1 27 ? 23.31868 7.99464 -62.96402 1.000 26.21007 26 ALA C O 1
ATOM 4284 N N . ALA C 1 28 ? 24.58608 7.66260 -61.13389 1.000 24.82255 27 ALA C N 1
ATOM 4285 C CA . ALA C 1 28 ? 23.54397 6.96533 -60.39092 1.000 15.76821 27 ALA C CA 1
ATOM 4286 C C . ALA C 1 28 ? 22.43120 7.92336 -59.98694 1.000 26.17972 27 ALA C C 1
ATOM 4287 O O . ALA C 1 28 ? 21.44482 7.50926 -59.37027 1.000 20.95823 27 ALA C O 1
ATOM 4289 N N . ARG C 1 29 ? 22.57995 9.20217 -60.34258 1.000 23.40410 28 ARG C N 1
ATOM 4290 C CA . ARG C 1 29 ? 21.60275 10.23660 -60.00924 1.000 26.18831 28 ARG C CA 1
ATOM 4291 C C . ARG C 1 29 ? 21.39575 10.31196 -58.49833 1.000 23.04810 28 ARG C C 1
ATOM 4292 O O . ARG C 1 29 ? 20.27443 10.23052 -57.99298 1.000 19.52254 28 ARG C O 1
ATOM 4300 N N . LEU C 1 30 ? 22.50422 10.46638 -57.77183 1.000 19.76658 29 LEU C N 1
ATOM 4301 C CA . LEU C 1 30 ? 22.47828 10.48810 -56.31734 1.000 18.38328 29 LEU C CA 1
ATOM 4302 C C . LEU C 1 30 ? 22.86758 11.82837 -55.71268 1.000 26.86690 29 LEU C C 1
ATOM 4303 O O . LEU C 1 30 ? 22.65912 12.02529 -54.51109 1.000 18.61056 29 LEU C O 1
ATOM 4308 N N . ARG C 1 31 ? 23.41029 12.75004 -56.50460 1.000 22.39738 30 ARG C N 1
ATOM 4309 C CA . ARG C 1 31 ? 23.77660 14.05633 -55.98377 1.000 21.10281 30 ARG C CA 1
ATOM 4310 C C . ARG C 1 31 ? 22.52707 14.85590 -55.62477 1.000 23.12016 30 ARG C C 1
ATOM 4311 O O . ARG C 1 31 ? 21.40380 14.51300 -56.00379 1.000 28.52057 30 ARG C O 1
ATOM 4319 N N . ARG C 1 32 ? 22.74239 15.93921 -54.87526 1.000 27.74132 31 ARG C N 1
ATOM 4320 C CA . ARG C 1 32 ? 21.63103 16.73944 -54.36848 1.000 26.36112 31 ARG C CA 1
ATOM 4321 C C . ARG C 1 32 ? 20.72427 17.22787 -55.49201 1.000 28.73030 31 ARG C C 1
ATOM 4322 O O . ARG C 1 32 ? 19.49547 17.22436 -55.35614 1.000 33.46592 31 ARG C O 1
ATOM 4330 N N . ALA C 1 33 ? 21.30825 17.62989 -56.61730 1.000 33.27621 32 ALA C N 1
ATOM 4331 C CA . ALA C 1 33 ? 20.54438 18.25771 -57.68671 1.000 32.40580 32 ALA C CA 1
ATOM 4332 C C . ALA C 1 33 ? 19.87798 17.26386 -58.62940 1.000 28.94046 32 ALA C C 1
ATOM 4333 O O . ALA C 1 33 ? 19.25021 17.69661 -59.60141 1.000 38.94877 32 ALA C O 1
ATOM 4335 N N . ASP C 1 34 ? 19.97873 15.95875 -58.37411 1.000 29.75210 33 ASP C N 1
ATOM 4336 C CA . ASP C 1 34 ? 19.54105 14.98089 -59.36464 1.000 32.06121 33 ASP C CA 1
ATOM 4337 C C . ASP C 1 34 ? 18.55099 13.95851 -58.81589 1.000 28.49088 33 ASP C C 1
ATOM 4338 O O . ASP C 1 34 ? 17.65350 13.51881 -59.54170 1.000 40.34057 33 ASP C O 1
ATOM 4343 N N . ASN C 1 35 ? 18.69777 13.56177 -57.55419 1.000 28.17595 34 ASN C N 1
ATOM 4344 C CA . ASN C 1 35 ? 17.83061 12.53258 -56.99458 1.000 21.00558 34 ASN C CA 1
ATOM 4345 C C . ASN C 1 35 ? 16.44304 13.09251 -56.70383 1.000 23.71664 34 ASN C C 1
ATOM 4346 O O . ASN C 1 35 ? 16.29360 14.24709 -56.29212 1.000 33.93006 34 ASN C O 1
ATOM 4351 N N . ALA C 1 36 ? 15.42297 12.25672 -56.91773 1.000 25.47488 35 ALA C N 1
ATOM 4352 C CA . ALA C 1 36 ? 14.04400 12.71182 -56.77075 1.000 20.65900 35 ALA C CA 1
ATOM 4353 C C . ALA C 1 36 ? 13.67670 12.95700 -55.31525 1.000 21.41021 35 ALA C C 1
ATOM 4354 O O . ALA C 1 36 ? 12.90176 13.87429 -55.02009 1.000 21.94163 35 ALA C O 1
ATOM 4356 N N . PHE C 1 37 ? 14.21326 12.15045 -54.39777 1.000 24.43727 36 PHE C N 1
ATOM 4357 C CA . PHE C 1 37 ? 13.85600 12.29332 -52.99100 1.000 26.98272 36 PHE C CA 1
ATOM 4358 C C . PHE C 1 37 ? 14.30575 13.63686 -52.42956 1.000 24.72664 36 PHE C C 1
ATOM 4359 O O . PHE C 1 37 ? 13.57474 14.26908 -51.65743 1.000 24.41972 36 PHE C O 1
ATOM 4367 N N . PHE C 1 38 ? 15.50997 14.08248 -52.79069 1.000 25.65751 37 PHE C N 1
ATOM 4368 C CA . PHE C 1 38 ? 15.99523 15.36397 -52.29088 1.000 17.29696 37 PHE C CA 1
ATOM 4369 C C . PHE C 1 38 ? 15.12775 16.50771 -52.79666 1.000 23.46602 37 PHE C C 1
ATOM 4370 O O . PHE C 1 38 ? 14.85044 17.46166 -52.06061 1.000 34.23219 37 PHE C O 1
ATOM 4378 N N . GLY C 1 39 ? 14.68095 16.42390 -54.04977 1.000 23.33347 38 GLY C N 1
ATOM 4379 C CA . GLY C 1 39 ? 13.78555 17.44228 -54.57164 1.000 21.03572 38 GLY C CA 1
ATOM 4380 C C . GLY C 1 39 ? 12.41321 17.39590 -53.92607 1.000 21.18821 38 GLY C C 1
ATOM 4381 O O . GLY C 1 39 ? 11.86212 18.43043 -53.54041 1.000 28.16992 38 GLY C O 1
ATOM 4382 N N . GLU C 1 40 ? 11.84632 16.19226 -53.78943 1.000 21.57911 39 GLU C N 1
ATOM 4383 C CA . GLU C 1 40 ? 10.49032 16.07278 -53.26084 1.000 25.79342 39 GLU C CA 1
ATOM 4384 C C . GLU C 1 40 ? 10.41161 16.48934 -51.79816 1.000 26.13365 39 GLU C C 1
ATOM 4385 O O . GLU C 1 40 ? 9.40431 17.06525 -51.37238 1.000 33.01837 39 GLU C O 1
ATOM 4391 N N . ALA C 1 41 ? 11.45457 16.21161 -51.01493 1.000 27.89561 40 ALA C N 1
ATOM 4392 C CA . ALA C 1 41 ? 11.45801 16.64250 -49.62165 1.000 26.86107 40 ALA C CA 1
ATOM 4393 C C . ALA C 1 41 ? 11.49943 18.16192 -49.51814 1.000 30.62524 40 ALA C C 1
ATOM 4394 O O . ALA C 1 41 ? 10.87913 18.74861 -48.62340 1.000 31.30722 40 ALA C O 1
ATOM 4396 N N . ARG C 1 42 ? 12.22500 18.81523 -50.42658 1.000 31.61767 41 ARG C N 1
ATOM 4397 C CA . ARG C 1 42 ? 12.28904 20.27195 -50.41634 1.000 33.62156 41 ARG C CA 1
ATOM 4398 C C . ARG C 1 42 ? 10.97313 20.88013 -50.88229 1.000 34.28431 41 ARG C C 1
ATOM 4399 O O . ARG C 1 42 ? 10.43745 21.79241 -50.24290 1.000 37.97575 41 ARG C O 1
ATOM 4407 N N . LYS C 1 43 ? 10.43072 20.37490 -51.99216 1.000 30.27716 42 LYS C N 1
ATOM 4408 C CA . LYS C 1 43 ? 9.27901 20.99651 -52.63435 1.000 29.38512 42 LYS C CA 1
ATOM 4409 C C . LYS C 1 43 ? 7.95854 20.67810 -51.94733 1.000 30.55873 42 LYS C C 1
ATOM 4410 O O . LYS C 1 43 ? 6.98874 21.42015 -52.13610 1.000 38.71824 42 LYS C O 1
ATOM 4416 N N . ALA C 1 44 ? 7.89333 19.60316 -51.16643 1.000 33.08211 43 ALA C N 1
ATOM 4417 C CA . ALA C 1 44 ? 6.63689 19.21567 -50.53891 1.000 41.32737 43 ALA C CA 1
ATOM 4418 C C . ALA C 1 44 ? 6.14131 20.30639 -49.59648 1.000 43.55207 43 ALA C C 1
ATOM 4419 O O . ALA C 1 44 ? 6.90796 20.85806 -48.80106 1.000 47.82685 43 ALA C O 1
ATOM 4421 N N . GLU C 1 45 ? 4.85199 20.62504 -49.70226 1.000 45.58983 44 GLU C N 1
ATOM 4422 C CA . GLU C 1 45 ? 4.22187 21.58584 -48.80743 1.000 43.28817 44 GLU C CA 1
ATOM 4423 C C . GLU C 1 45 ? 3.76158 20.94387 -47.50748 1.000 41.88425 44 GLU C C 1
ATOM 4424 O O . GLU C 1 45 ? 3.80215 21.59023 -46.45413 1.000 43.00661 44 GLU C O 1
ATOM 4430 N N . SER C 1 46 ? 3.32685 19.68739 -47.56287 1.000 37.83234 45 SER C N 1
ATOM 4431 C CA . SER C 1 46 ? 2.94741 18.93570 -46.37713 1.000 34.57726 45 SER C CA 1
ATOM 4432 C C . SER C 1 46 ? 3.27059 17.46906 -46.61434 1.000 41.00618 45 SER C C 1
ATOM 4433 O O . SER C 1 46 ? 3.38788 17.01700 -47.75640 1.000 39.95794 45 SER C O 1
ATOM 4436 N N . VAL C 1 47 ? 3.41055 16.72528 -45.51980 1.000 37.93475 46 VAL C N 1
ATOM 4437 C CA . VAL C 1 47 ? 3.73514 15.30415 -45.57245 1.000 42.54549 46 VAL C CA 1
ATOM 4438 C C . VAL C 1 47 ? 2.79192 14.56126 -44.63780 1.000 45.50625 46 VAL C C 1
ATOM 4439 O O . VAL C 1 47 ? 2.72152 14.87337 -43.44254 1.000 43.67952 46 VAL C O 1
ATOM 4443 N N . THR C 1 48 ? 2.07619 13.58003 -45.17889 1.000 38.55493 47 THR C N 1
ATOM 4444 C CA . THR C 1 48 ? 1.14345 12.80783 -44.38004 1.000 36.38130 47 THR C CA 1
ATOM 4445 C C . THR C 1 48 ? 1.90106 11.93613 -43.37931 1.000 37.24974 47 THR C C 1
ATOM 4446 O O . THR C 1 48 ? 3.05075 11.55714 -43.62026 1.000 43.73548 47 THR C O 1
ATOM 4450 N N . PRO C 1 49 ? 1.28221 11.61411 -42.24001 1.000 38.02258 48 PRO C N 1
ATOM 4451 C CA . PRO C 1 49 ? 1.92765 10.67761 -41.30551 1.000 36.92796 48 PRO C CA 1
ATOM 4452 C C . PRO C 1 49 ? 2.11601 9.28911 -41.88930 1.000 35.54182 48 PRO C C 1
ATOM 4453 O O . PRO C 1 49 ? 3.00860 8.55275 -41.45009 1.000 41.95595 48 PRO C O 1
ATOM 4457 N N . GLU C 1 50 ? 1.29796 8.90917 -42.87098 1.000 37.01393 49 GLU C N 1
ATOM 4458 C CA . GLU C 1 50 ? 1.44260 7.60021 -43.49766 1.000 30.14853 49 GLU C CA 1
ATOM 4459 C C . GLU C 1 50 ? 2.74446 7.51407 -44.28478 1.000 26.67754 49 GLU C C 1
ATOM 4460 O O . GLU C 1 50 ? 3.48554 6.53037 -44.17450 1.000 23.64781 49 GLU C O 1
ATOM 4466 N N . ALA C 1 51 ? 3.04392 8.54292 -45.08087 1.000 23.80647 50 ALA C N 1
ATOM 4467 C CA . ALA C 1 51 ? 4.28333 8.54395 -45.85017 1.000 27.37453 50 ALA C CA 1
ATOM 4468 C C . ALA C 1 51 ? 5.49255 8.73974 -44.94662 1.000 28.31127 50 ALA C C 1
ATOM 4469 O O . ALA C 1 51 ? 6.54220 8.12245 -45.16325 1.000 32.80162 50 ALA C O 1
ATOM 4471 N N . ALA C 1 52 ? 5.36385 9.59935 -43.93202 1.000 31.40664 51 ALA C N 1
ATOM 4472 C CA . ALA C 1 52 ? 6.45936 9.81239 -42.99199 1.000 27.15759 51 ALA C CA 1
ATOM 4473 C C . ALA C 1 52 ? 6.82307 8.52330 -42.26991 1.000 27.40802 51 ALA C C 1
ATOM 4474 O O . ALA C 1 52 ? 8.00372 8.25794 -42.01348 1.000 27.02612 51 ALA C O 1
ATOM 4476 N N . LEU C 1 53 ? 5.82056 7.70658 -41.93714 1.000 21.77236 52 LEU C N 1
ATOM 4477 C CA . LEU C 1 53 ? 6.09285 6.42896 -41.28666 1.000 25.97005 52 LEU C CA 1
ATOM 4478 C C . LEU C 1 53 ? 6.69843 5.42965 -42.26344 1.000 28.46842 52 LEU C C 1
ATOM 4479 O O . LEU C 1 53 ? 7.62490 4.69161 -41.90792 1.000 34.59195 52 LEU C O 1
ATOM 4484 N N . ALA C 1 54 ? 6.18320 5.38664 -43.49604 1.000 28.59186 53 ALA C N 1
ATOM 4485 C CA . ALA C 1 54 ? 6.73184 4.48277 -44.50245 1.000 23.74445 53 ALA C CA 1
ATOM 4486 C C . ALA C 1 54 ? 8.22140 4.71852 -44.70287 1.000 19.96221 53 ALA C C 1
ATOM 4487 O O . ALA C 1 54 ? 9.00571 3.76602 -44.77958 1.000 19.75067 53 ALA C O 1
ATOM 4489 N N . ILE C 1 55 ? 8.62914 5.98693 -44.78352 1.000 21.34377 54 ILE C N 1
ATOM 4490 C CA . ILE C 1 55 ? 10.04216 6.31324 -44.94392 1.000 15.06776 54 ILE C CA 1
ATOM 4491 C C . ILE C 1 55 ? 10.84017 5.88839 -43.71333 1.000 18.96287 54 ILE C C 1
ATOM 4492 O O . ILE C 1 55 ? 11.99758 5.46657 -43.83098 1.000 21.64684 54 ILE C O 1
ATOM 4497 N N . ALA C 1 56 ? 10.23990 5.96803 -42.52265 1.000 17.73820 55 ALA C N 1
ATOM 4498 C CA . ALA C 1 56 ? 10.95709 5.62443 -41.29944 1.000 14.55898 55 ALA C CA 1
ATOM 4499 C C . ALA C 1 56 ? 11.17300 4.12256 -41.15361 1.000 19.13419 55 ALA C C 1
ATOM 4500 O O . ALA C 1 56 ? 12.20311 3.70262 -40.61352 1.000 25.24439 55 ALA C O 1
ATOM 4502 N N . HIS C 1 57 ? 10.21901 3.30271 -41.60647 1.000 20.81740 56 HIS C N 1
ATOM 4503 C CA . HIS C 1 57 ? 10.41715 1.85612 -41.57609 1.000 15.38219 56 HIS C CA 1
ATOM 4504 C C . HIS C 1 57 ? 11.49268 1.43326 -42.56659 1.000 20.93047 56 HIS C C 1
ATOM 4505 O O . HIS C 1 57 ? 12.34167 0.58963 -42.25141 1.000 18.62415 56 HIS C O 1
ATOM 4512 N N . ARG C 1 58 ? 11.47379 2.01601 -43.76788 1.000 19.01083 57 ARG C N 1
ATOM 4513 C CA . ARG C 1 58 ? 12.49329 1.70603 -44.76267 1.000 14.88321 57 ARG C CA 1
ATOM 4514 C C . ARG C 1 58 ? 13.86890 2.16095 -44.29789 1.000 20.83363 57 ARG C C 1
ATOM 4515 O O . ARG C 1 58 ? 14.85888 1.44233 -44.47655 1.000 24.16914 57 ARG C O 1
ATOM 4523 N N . TRP C 1 59 ? 13.95096 3.34618 -43.68895 1.000 20.27197 58 TRP C N 1
ATOM 4524 C CA . TRP C 1 59 ? 15.24251 3.83141 -43.21976 1.000 13.64576 58 TRP C CA 1
ATOM 4525 C C . TRP C 1 59 ? 15.75088 3.02326 -42.03525 1.000 14.29257 58 TRP C C 1
ATOM 4526 O O . TRP C 1 59 ? 16.96603 2.87566 -41.86426 1.000 14.36571 58 TRP C O 1
ATOM 4537 N N . ARG C 1 60 ? 14.84411 2.50505 -41.20621 1.000 15.92274 59 ARG C N 1
ATOM 4538 C CA . ARG C 1 60 ? 15.25221 1.63107 -40.11262 1.000 13.65708 59 ARG C CA 1
ATOM 4539 C C . ARG C 1 60 ? 15.89246 0.35899 -40.65314 1.000 14.84806 59 ARG C C 1
ATOM 4540 O O . ARG C 1 60 ? 16.94828 -0.07131 -40.17540 1.000 15.69059 59 ARG C O 1
ATOM 4548 N N . ALA C 1 61 ? 15.27224 -0.24815 -41.66869 1.000 15.71179 60 ALA C N 1
ATOM 4549 C CA . ALA C 1 61 ? 15.84320 -1.44742 -42.27363 1.000 14.34408 60 ALA C CA 1
ATOM 4550 C C . ALA C 1 61 ? 17.17439 -1.14521 -42.94973 1.000 13.90634 60 ALA C C 1
ATOM 4551 O O . ALA C 1 61 ? 18.13388 -1.91542 -42.82391 1.000 18.49261 60 ALA C O 1
ATOM 4553 N N . MET C 1 62 ? 17.25906 -0.01656 -43.65499 1.000 16.88128 61 MET C N 1
ATOM 4554 C CA . MET C 1 62 ? 18.46920 0.30552 -44.40101 1.000 17.69769 61 MET C CA 1
ATOM 4555 C C . MET C 1 62 ? 19.62779 0.71036 -43.49480 1.000 16.12253 61 MET C C 1
ATOM 4556 O O . MET C 1 62 ? 20.78080 0.39939 -43.81025 1.000 15.43519 61 MET C O 1
ATOM 4561 N N . THR C 1 63 ? 19.35685 1.39030 -42.37551 1.000 12.74952 62 THR C N 1
ATOM 4562 C CA . THR C 1 63 ? 20.43679 1.75229 -41.45884 1.000 12.35402 62 THR C CA 1
ATOM 4563 C C . THR C 1 63 ? 20.92181 0.54203 -40.66921 1.000 12.43021 62 THR C C 1
ATOM 4564 O O . THR C 1 63 ? 22.13006 0.37017 -40.46601 1.000 13.10236 62 THR C O 1
ATOM 4568 N N . LYS C 1 64 ? 19.99370 -0.30224 -40.21002 1.000 12.78611 63 LYS C N 1
ATOM 4569 C CA . LYS C 1 64 ? 20.37727 -1.51414 -39.49196 1.000 13.65027 63 LYS C CA 1
ATOM 4570 C C . LYS C 1 64 ? 21.24426 -2.41321 -40.36356 1.000 15.94046 63 LYS C C 1
ATOM 4571 O O . LYS C 1 64 ? 22.32967 -2.83858 -39.95124 1.000 15.37303 63 LYS C O 1
ATOM 4577 N N . ALA C 1 65 ? 20.78376 -2.70672 -41.58223 1.000 15.67136 64 ALA C N 1
ATOM 4578 C CA . ALA C 1 65 ? 21.57101 -3.54494 -42.47884 1.000 13.46605 64 ALA C CA 1
ATOM 4579 C C . ALA C 1 65 ? 22.88334 -2.87883 -42.85960 1.000 13.72857 64 ALA C C 1
ATOM 4580 O O . ALA C 1 65 ? 23.89632 -3.56364 -43.03473 1.000 14.87014 64 ALA C O 1
ATOM 4582 N N . PHE C 1 66 ? 22.89006 -1.55098 -42.98567 1.000 12.75336 65 PHE C N 1
ATOM 4583 C CA . PHE C 1 66 ? 24.11525 -0.85634 -43.36188 1.000 12.43269 65 PHE C CA 1
ATOM 4584 C C . PHE C 1 66 ? 25.19911 -1.03499 -42.30706 1.000 13.89063 65 PHE C C 1
ATOM 4585 O O . PHE C 1 66 ? 26.34680 -1.35756 -42.63377 1.000 20.18885 65 PHE C O 1
ATOM 4593 N N . MET C 1 67 ? 24.85599 -0.82130 -41.03462 1.000 12.06553 66 MET C N 1
ATOM 4594 C CA . MET C 1 67 ? 25.84899 -0.92921 -39.96934 1.000 16.08810 66 MET C CA 1
ATOM 4595 C C . MET C 1 67 ? 26.34956 -2.36113 -39.82127 1.000 15.10795 66 MET C C 1
ATOM 4596 O O . MET C 1 67 ? 27.55866 -2.60164 -39.72448 1.000 15.90403 66 MET C O 1
ATOM 4601 N N . PHE C 1 68 ? 25.43168 -3.32766 -39.79996 1.000 12.51097 67 PHE C N 1
ATOM 4602 C CA . PHE C 1 68 ? 25.82596 -4.70625 -39.53470 1.000 12.82981 67 PHE C CA 1
ATOM 4603 C C . PHE C 1 68 ? 26.60894 -5.30483 -40.70015 1.000 13.02253 67 PHE C C 1
ATOM 4604 O O . PHE C 1 68 ? 27.61951 -5.98365 -40.48454 1.000 18.57730 67 PHE C O 1
ATOM 4612 N N . THR C 1 69 ? 26.17289 -5.06356 -41.94179 1.000 13.13163 68 THR C N 1
ATOM 4613 C CA . THR C 1 69 ? 26.90756 -5.61225 -43.08083 1.000 13.94242 68 THR C CA 1
ATOM 4614 C C . THR C 1 69 ? 28.24079 -4.90395 -43.29057 1.000 18.56869 68 THR C C 1
ATOM 4615 O O . THR C 1 69 ? 29.18150 -5.51146 -43.81465 1.000 16.90702 68 THR C O 1
ATOM 4619 N N . THR C 1 70 ? 28.34772 -3.62844 -42.90150 1.000 14.96283 69 THR C N 1
ATOM 4620 C CA . THR C 1 70 ? 29.64888 -2.96946 -42.96005 1.000 12.35244 69 THR C CA 1
ATOM 4621 C C . THR C 1 70 ? 30.57935 -3.49724 -41.87741 1.000 12.31075 69 THR C C 1
ATOM 4622 O O . THR C 1 70 ? 31.77899 -3.66566 -42.12341 1.000 12.35055 69 THR C O 1
ATOM 4626 N N . LEU C 1 71 ? 30.04915 -3.77981 -40.68441 1.000 12.27503 70 LEU C N 1
ATOM 4627 C CA . LEU C 1 71 ? 30.86562 -4.40928 -39.65094 1.000 12.30350 70 LEU C CA 1
ATOM 4628 C C . LEU C 1 71 ? 31.25698 -5.82675 -40.04666 1.000 12.76154 70 LEU C C 1
ATOM 4629 O O . LEU C 1 71 ? 32.36214 -6.28308 -39.73056 1.000 12.99595 70 LEU C O 1
ATOM 4634 N N . SER C 1 72 ? 30.36166 -6.54126 -40.73293 1.000 13.10847 71 SER C N 1
ATOM 4635 C CA . SER C 1 72 ? 30.71190 -7.86157 -41.24377 1.000 13.60012 71 SER C CA 1
ATOM 4636 C C . SER C 1 72 ? 31.81368 -7.76611 -42.29186 1.000 13.92104 71 SER C C 1
ATOM 4637 O O . SER C 1 72 ? 32.73917 -8.58572 -42.30650 1.000 19.62684 71 SER C O 1
ATOM 4640 N N . GLY C 1 73 ? 31.73414 -6.76898 -43.17560 1.000 13.45264 72 GLY C N 1
ATOM 4641 C CA . GLY C 1 73 ? 32.81569 -6.54593 -44.12163 1.000 13.51357 72 GLY C CA 1
ATOM 4642 C C . GLY C 1 73 ? 34.11493 -6.16325 -43.43833 1.000 16.50859 72 GLY C C 1
ATOM 4643 O O . GLY C 1 73 ? 35.20170 -6.50056 -43.91714 1.000 19.41158 72 GLY C O 1
ATOM 4644 N N . LEU C 1 74 ? 34.02148 -5.45167 -42.31196 1.000 13.01366 73 LEU C N 1
ATOM 4645 C CA . LEU C 1 74 ? 35.21222 -5.14206 -41.52635 1.000 12.72527 73 LEU C CA 1
ATOM 4646 C C . LEU C 1 74 ? 35.91434 -6.41717 -41.07242 1.000 17.70726 73 LEU C C 1
ATOM 4647 O O . LEU C 1 74 ? 37.14822 -6.46371 -41.00035 1.000 17.29226 73 LEU C O 1
ATOM 4652 N N . GLY C 1 75 ? 35.14526 -7.47014 -40.78147 1.000 14.51129 74 GLY C N 1
ATOM 4653 C CA . GLY C 1 75 ? 35.74999 -8.72026 -40.34865 1.000 13.78711 74 GLY C CA 1
ATOM 4654 C C . GLY C 1 75 ? 36.43987 -9.46461 -41.47583 1.000 15.86232 74 GLY C C 1
ATOM 4655 O O . GLY C 1 75 ? 37.48631 -10.08555 -41.27024 1.000 21.39092 74 GLY C O 1
ATOM 4656 N N . VAL C 1 76 ? 35.86228 -9.42170 -42.67877 1.000 19.29289 75 VAL C N 1
ATOM 4657 C CA . VAL C 1 76 ? 36.50189 -10.05184 -43.82965 1.000 16.57914 75 VAL C CA 1
ATOM 4658 C C . VAL C 1 76 ? 37.84432 -9.39219 -44.11209 1.000 14.74707 75 VAL C C 1
ATOM 4659 O O . VAL C 1 76 ? 38.84854 -10.07298 -44.34817 1.000 19.24482 75 VAL C O 1
ATOM 4663 N N . MET C 1 77 ? 37.88801 -8.05769 -44.07230 1.000 14.94378 76 MET C N 1
ATOM 4664 C CA . MET C 1 77 ? 39.14900 -7.34983 -44.27014 1.000 16.34579 76 MET C CA 1
ATOM 4665 C C . MET C 1 77 ? 40.17311 -7.73404 -43.20919 1.000 16.94163 76 MET C C 1
ATOM 4666 O O . MET C 1 77 ? 41.35860 -7.90848 -43.51582 1.000 19.07768 76 MET C O 1
ATOM 4671 N N . ALA C 1 78 ? 39.73207 -7.87838 -41.95572 1.000 16.33659 77 ALA C N 1
ATOM 4672 C CA . ALA C 1 78 ? 40.64762 -8.24813 -40.87919 1.000 14.09583 77 ALA C CA 1
ATOM 4673 C C . ALA C 1 78 ? 41.19262 -9.65604 -41.07253 1.000 14.71561 77 ALA C C 1
ATOM 4674 O O . ALA C 1 78 ? 42.37838 -9.90743 -40.82476 1.000 18.98672 77 ALA C O 1
ATOM 4676 N N . ARG C 1 79 ? 40.33531 -10.58923 -41.49486 1.000 19.61959 78 ARG C N 1
ATOM 4677 C CA . ARG C 1 79 ? 40.78701 -11.93961 -41.82089 1.000 15.69197 78 ARG C CA 1
ATOM 4678 C C . ARG C 1 79 ? 41.87568 -11.90607 -42.88690 1.000 18.00621 78 ARG C C 1
ATOM 4679 O O . ARG C 1 79 ? 42.89548 -12.59652 -42.77571 1.000 19.27016 78 ARG C O 1
ATOM 4687 N N . ARG C 1 80 ? 41.67294 -11.09462 -43.92829 1.000 20.69819 79 ARG C N 1
ATOM 4688 C CA . ARG C 1 80 ? 42.65298 -10.97916 -45.00485 1.000 18.95386 79 ARG C CA 1
ATOM 4689 C C . ARG C 1 80 ? 43.97927 -10.42868 -44.49129 1.000 20.36995 79 ARG C C 1
ATOM 4690 O O . ARG C 1 80 ? 45.04877 -10.97355 -44.78985 1.000 23.96766 79 ARG C O 1
ATOM 4698 N N . PHE C 1 81 ? 43.92663 -9.34056 -43.71709 1.000 19.05009 80 PHE C N 1
ATOM 4699 C CA . PHE C 1 81 ? 45.14587 -8.73461 -43.19150 1.000 21.12626 80 PHE C CA 1
ATOM 4700 C C . PHE C 1 81 ? 45.93553 -9.70446 -42.32194 1.000 20.69674 80 PHE C C 1
ATOM 4701 O O . PHE C 1 81 ? 47.17125 -9.65543 -42.30356 1.000 25.66174 80 PHE C O 1
ATOM 4709 N N . GLN C 1 82 ? 45.24889 -10.58717 -41.59268 1.000 24.58700 81 GLN C N 1
ATOM 4710 C CA . GLN C 1 82 ? 45.95484 -11.53523 -40.74058 1.000 19.74198 81 GLN C CA 1
ATOM 4711 C C . GLN C 1 82 ? 46.72326 -12.57107 -41.54857 1.000 21.08913 81 GLN C C 1
ATOM 4712 O O . GLN C 1 82 ? 47.72830 -13.09968 -41.06138 1.000 27.42242 81 GLN C O 1
ATOM 4718 N N . GLY C 1 83 ? 46.28855 -12.85882 -42.77033 1.000 17.24083 82 GLY C N 1
ATOM 4719 C CA . GLY C 1 83 ? 47.03512 -13.72338 -43.65421 1.000 18.25488 82 GLY C CA 1
ATOM 4720 C C . GLY C 1 83 ? 48.26758 -13.10441 -44.26945 1.000 25.52438 82 GLY C C 1
ATOM 4721 O O . GLY C 1 83 ? 48.90280 -13.73082 -45.12089 1.000 42.75759 82 GLY C O 1
ATOM 4722 N N . GLN C 1 84 ? 48.63004 -11.88821 -43.86903 1.000 20.50537 83 GLN C N 1
ATOM 4723 C CA . GLN C 1 84 ? 49.81247 -11.20870 -44.37697 1.000 24.52822 83 GLN C CA 1
ATOM 4724 C C . GLN C 1 84 ? 50.79817 -10.97293 -43.24102 1.000 29.23662 83 GLN C C 1
ATOM 4725 O O . GLN C 1 84 ? 50.40309 -10.60755 -42.12849 1.000 29.14475 83 GLN C O 1
ATOM 4731 N N . ASP C 1 85 ? 52.08524 -11.18902 -43.53264 1.000 41.19382 84 ASP C N 1
ATOM 4732 C CA . ASP C 1 85 ? 53.12167 -11.03774 -42.51581 1.000 31.25754 84 ASP C CA 1
ATOM 4733 C C . ASP C 1 85 ? 53.18127 -9.60954 -41.99028 1.000 26.25761 84 ASP C C 1
ATOM 4734 O O . ASP C 1 85 ? 53.29432 -9.38775 -40.78060 1.000 29.29465 84 ASP C O 1
ATOM 4739 N N . ALA C 1 86 ? 53.11827 -8.62876 -42.88480 1.000 35.71235 85 ALA C N 1
ATOM 4740 C CA . ALA C 1 86 ? 53.20750 -7.21985 -42.49985 1.000 28.88576 85 ALA C CA 1
ATOM 4741 C C . ALA C 1 86 ? 52.39477 -6.39809 -43.48046 1.000 22.25168 85 ALA C C 1
ATOM 4742 O O . ALA C 1 86 ? 52.92005 -5.87484 -44.47394 1.000 22.53058 85 ALA C O 1
ATOM 4744 N N . PRO C 1 87 ? 51.09094 -6.26311 -43.24163 1.000 19.96484 86 PRO C N 1
ATOM 4745 C CA . PRO C 1 87 ? 50.23686 -5.51012 -44.16430 1.000 23.09809 86 PRO C CA 1
ATOM 4746 C C . PRO C 1 87 ? 50.73613 -4.08427 -44.34171 1.000 19.33685 86 PRO C C 1
ATOM 4747 O O . PRO C 1 87 ? 51.24049 -3.46166 -43.40557 1.000 24.49937 86 PRO C O 1
ATOM 4751 N N . ASP C 1 88 ? 50.59887 -3.57679 -45.56318 1.000 30.10166 87 ASP C N 1
ATOM 4752 C CA . ASP C 1 88 ? 51.16452 -2.27928 -45.90398 1.000 22.59434 87 ASP C CA 1
ATOM 4753 C C . ASP C 1 88 ? 50.46030 -1.16955 -45.13277 1.000 21.92161 87 ASP C C 1
ATOM 4754 O O . ASP C 1 88 ? 49.23847 -1.18534 -44.96191 1.000 22.56397 87 ASP C O 1
ATOM 4759 N N . HIS C 1 89 ? 51.24459 -0.19733 -44.66454 1.000 22.31105 88 HIS C N 1
ATOM 4760 C CA . HIS C 1 89 ? 50.71372 0.81308 -43.75739 1.000 22.54520 88 HIS C CA 1
ATOM 4761 C C . HIS C 1 89 ? 49.71081 1.73951 -44.43446 1.000 20.43974 88 HIS C C 1
ATOM 4762 O O . HIS C 1 89 ? 48.93179 2.40285 -43.74182 1.000 20.54814 88 HIS C O 1
ATOM 4769 N N . GLU C 1 90 ? 49.70527 1.80109 -45.76646 1.000 22.27679 89 GLU C N 1
ATOM 4770 C CA . GLU C 1 90 ? 48.65700 2.53748 -46.46264 1.000 22.61896 89 GLU C CA 1
ATOM 4771 C C . GLU C 1 90 ? 47.32981 1.79120 -46.42902 1.000 24.73231 89 GLU C C 1
ATOM 4772 O O . GLU C 1 90 ? 46.26780 2.42079 -46.47400 1.000 20.07668 89 GLU C O 1
ATOM 4778 N N . LEU C 1 91 ? 47.36637 0.45876 -46.35700 1.000 33.90681 90 LEU C N 1
ATOM 4779 C CA . LEU C 1 91 ? 46.13071 -0.29909 -46.19481 1.000 22.94418 90 LEU C CA 1
ATOM 4780 C C . LEU C 1 91 ? 45.60519 -0.18716 -44.77003 1.000 17.53251 90 LEU C C 1
ATOM 4781 O O . LEU C 1 91 ? 44.39089 -0.08931 -44.55604 1.000 19.46411 90 LEU C O 1
ATOM 4786 N N . LEU C 1 92 ? 46.50668 -0.20498 -43.78313 1.000 16.00615 91 LEU C N 1
ATOM 4787 C CA . LEU C 1 92 ? 46.08782 -0.10290 -42.38855 1.000 12.91919 91 LEU C CA 1
ATOM 4788 C C . LEU C 1 92 ? 45.43982 1.24494 -42.10260 1.000 12.43799 91 LEU C C 1
ATOM 4789 O O . LEU C 1 92 ? 44.45681 1.32120 -41.35571 1.000 12.09722 91 LEU C O 1
ATOM 4794 N N . ALA C 1 93 ? 45.97480 2.31947 -42.69106 1.000 13.42133 92 ALA C N 1
ATOM 4795 C CA . ALA C 1 93 ? 45.40137 3.64692 -42.48471 1.000 12.05546 92 ALA C CA 1
ATOM 4796 C C . ALA C 1 93 ? 43.93706 3.67709 -42.89606 1.000 11.83348 92 ALA C C 1
ATOM 4797 O O . ALA C 1 93 ? 43.07622 4.15017 -42.14400 1.000 14.09768 92 ALA C O 1
ATOM 4799 N N . ALA C 1 94 ? 43.63314 3.16259 -44.08860 1.000 12.08509 93 ALA C N 1
ATOM 4800 C CA . ALA C 1 94 ? 42.24274 3.08330 -44.51731 1.000 11.93792 93 ALA C CA 1
ATOM 4801 C C . ALA C 1 94 ? 41.44813 2.12031 -43.64622 1.000 11.82803 93 ALA C C 1
ATOM 4802 O O . ALA C 1 94 ? 40.23606 2.29801 -43.47367 1.000 11.75250 93 ALA C O 1
ATOM 4804 N N . PHE C 1 95 ? 42.11110 1.09944 -43.09284 1.000 12.03233 94 PHE C N 1
ATOM 4805 C CA . PHE C 1 95 ? 41.44147 0.18513 -42.17283 1.000 11.97026 94 PHE C CA 1
ATOM 4806 C C . PHE C 1 95 ? 41.07180 0.88987 -40.87560 1.000 11.56449 94 PHE C C 1
ATOM 4807 O O . PHE C 1 95 ? 39.99033 0.65776 -40.32392 1.000 13.96885 94 PHE C O 1
ATOM 4815 N N . GLN C 1 96 ? 41.96147 1.74916 -40.37144 1.000 11.43952 95 GLN C N 1
ATOM 4816 C CA . GLN C 1 96 ? 41.62443 2.57669 -39.21742 1.000 11.07562 95 GLN C CA 1
ATOM 4817 C C . GLN C 1 96 ? 40.41976 3.45854 -39.51750 1.000 10.81136 95 GLN C C 1
ATOM 4818 O O . GLN C 1 96 ? 39.53511 3.62972 -38.67141 1.000 11.89461 95 GLN C O 1
ATOM 4824 N N . THR C 1 97 ? 40.36636 4.02262 -40.72677 1.000 10.88062 96 THR C N 1
ATOM 4825 C CA . THR C 1 97 ? 39.24665 4.88250 -41.10320 1.000 10.68244 96 THR C CA 1
ATOM 4826 C C . THR C 1 97 ? 37.92481 4.11997 -41.07084 1.000 10.67372 96 THR C C 1
ATOM 4827 O O . THR C 1 97 ? 36.94287 4.58439 -40.47906 1.000 10.45584 96 THR C O 1
ATOM 4831 N N . VAL C 1 98 ? 37.87616 2.94747 -41.71345 1.000 10.95600 97 VAL C N 1
ATOM 4832 C CA . VAL C 1 98 ? 36.66656 2.12382 -41.68210 1.000 11.01729 97 VAL C CA 1
ATOM 4833 C C . VAL C 1 98 ? 36.23306 1.87724 -40.24551 1.000 10.96554 97 VAL C C 1
ATOM 4834 O O . VAL C 1 98 ? 35.04173 1.93188 -39.91823 1.000 11.01714 97 VAL C O 1
ATOM 4838 N N . TYR C 1 99 ? 37.19300 1.58164 -39.36757 1.000 11.01044 98 TYR C N 1
ATOM 4839 C CA . TYR C 1 99 ? 36.84935 1.29973 -37.97817 1.000 10.73098 98 TYR C CA 1
ATOM 4840 C C . TYR C 1 99 ? 36.17555 2.50581 -37.33323 1.000 10.40847 98 TYR C C 1
ATOM 4841 O O . TYR C 1 99 ? 35.15681 2.37824 -36.64765 1.000 13.24437 98 TYR C O 1
ATOM 4850 N N . GLN C 1 100 ? 36.72341 3.69555 -37.55867 1.000 13.48564 99 GLN C N 1
ATOM 4851 C CA . GLN C 1 100 ? 36.23144 4.87067 -36.84271 1.000 10.31596 99 GLN C CA 1
ATOM 4852 C C . GLN C 1 100 ? 34.89669 5.34433 -37.40987 1.000 10.23601 99 GLN C C 1
ATOM 4853 O O . GLN C 1 100 ? 33.97787 5.69191 -36.65687 1.000 13.02108 99 GLN C O 1
ATOM 4859 N N . VAL C 1 101 ? 34.76016 5.33870 -38.73932 1.000 12.24476 100 VAL C N 1
ATOM 4860 C CA . VAL C 1 101 ? 33.55217 5.87084 -39.37573 1.000 12.20124 100 VAL C CA 1
ATOM 4861 C C . VAL C 1 101 ? 32.32684 5.03198 -39.01078 1.000 14.06878 100 VAL C C 1
ATOM 4862 O O . VAL C 1 101 ? 31.36100 5.53326 -38.42096 1.000 17.86948 100 VAL C O 1
ATOM 4866 N N . ILE C 1 102 ? 32.33992 3.74522 -39.37113 1.000 10.85646 101 ILE C N 1
ATOM 4867 C CA . ILE C 1 102 ? 31.18909 2.89061 -39.08466 1.000 10.52498 101 ILE C CA 1
ATOM 4868 C C . ILE C 1 102 ? 30.99392 2.71199 -37.58582 1.000 15.12636 101 ILE C C 1
ATOM 4869 O O . ILE C 1 102 ? 29.86976 2.46897 -37.13159 1.000 14.43807 101 ILE C O 1
ATOM 4874 N N . GLY C 1 103 ? 32.06374 2.84265 -36.79980 1.000 16.61471 102 GLY C N 1
ATOM 4875 C CA . GLY C 1 103 ? 31.93567 2.70427 -35.36122 1.000 15.94289 102 GLY C CA 1
ATOM 4876 C C . GLY C 1 103 ? 31.01175 3.72822 -34.73826 1.000 17.70122 102 GLY C C 1
ATOM 4877 O O . GLY C 1 103 ? 30.33485 3.43316 -33.75046 1.000 28.52535 102 GLY C O 1
ATOM 4878 N N . ASP C 1 104 ? 30.96381 4.93837 -35.30433 1.000 17.74096 103 ASP C N 1
ATOM 4879 C CA . ASP C 1 104 ? 30.09446 5.97876 -34.76178 1.000 21.31320 103 ASP C CA 1
ATOM 4880 C C . ASP C 1 104 ? 28.63960 5.52954 -34.72032 1.000 19.49248 103 ASP C C 1
ATOM 4881 O O . ASP C 1 104 ? 27.89597 5.89675 -33.80416 1.000 16.43372 103 ASP C O 1
ATOM 4886 N N . ASP C 1 105 ? 28.21206 4.73632 -35.70627 1.000 22.88689 104 ASP C N 1
ATOM 4887 C CA . ASP C 1 105 ? 26.84986 4.21419 -35.71323 1.000 18.40737 104 ASP C CA 1
ATOM 4888 C C . ASP C 1 105 ? 26.60588 3.18771 -34.61640 1.000 17.33417 104 ASP C C 1
ATOM 4889 O O . ASP C 1 105 ? 25.46066 2.75896 -34.43710 1.000 16.81588 104 ASP C O 1
ATOM 4894 N N . LEU C 1 106 ? 27.64094 2.79220 -33.88582 1.000 15.73449 105 LEU C N 1
ATOM 4895 C CA . LEU C 1 106 ? 27.54842 1.77255 -32.85078 1.000 16.02057 105 LEU C CA 1
ATOM 4896 C C . LEU C 1 106 ? 27.83158 2.30379 -31.45558 1.000 21.95947 105 LEU C C 1
ATOM 4897 O O . LEU C 1 106 ? 27.13749 1.92449 -30.50873 1.000 18.87361 105 LEU C O 1
ATOM 4902 N N . ASP C 1 107 ? 28.83239 3.17517 -31.29732 1.000 17.38841 106 ASP C N 1
ATOM 4903 C CA . ASP C 1 107 ? 29.21283 3.68220 -29.98552 1.000 22.02919 106 ASP C CA 1
ATOM 4904 C C . ASP C 1 107 ? 29.20663 5.20374 -29.88968 1.000 30.57562 106 ASP C C 1
ATOM 4905 O O . ASP C 1 107 ? 29.49607 5.74005 -28.81216 1.000 27.93553 106 ASP C O 1
ATOM 4910 N N . ASN C 1 108 ? 28.90072 5.91014 -30.98173 1.000 25.20173 107 ASN C N 1
ATOM 4911 C CA . ASN C 1 108 ? 28.73860 7.36672 -30.96971 1.000 17.67922 107 ASN C CA 1
ATOM 4912 C C . ASN C 1 108 ? 30.00198 8.07809 -30.48944 1.000 20.37980 107 ASN C C 1
ATOM 4913 O O . ASN C 1 108 ? 29.94093 9.02517 -29.70312 1.000 19.84503 107 ASN C O 1
ATOM 4918 N N . ALA C 1 109 ? 31.15971 7.62813 -30.97550 1.000 18.53836 108 ALA C N 1
ATOM 4919 C CA . ALA C 1 109 ? 32.41798 8.21257 -30.52452 1.000 17.01341 108 ALA C CA 1
ATOM 4920 C C . ALA C 1 109 ? 32.57288 9.64883 -31.00571 1.000 17.27507 108 ALA C C 1
ATOM 4921 O O . ALA C 1 109 ? 33.13187 10.49108 -30.29252 1.000 20.06390 108 ALA C O 1
ATOM 4923 N N . ALA C 1 110 ? 32.08284 9.94565 -32.20628 1.000 18.46795 109 ALA C N 1
ATOM 4924 C CA . ALA C 1 110 ? 32.35447 11.23355 -32.82835 1.000 13.66838 109 ALA C CA 1
ATOM 4925 C C . ALA C 1 110 ? 31.76377 12.36680 -31.99210 1.000 20.20700 109 ALA C C 1
ATOM 4926 O O . ALA C 1 110 ? 30.66298 12.22769 -31.44435 1.000 20.82830 109 ALA C O 1
ATOM 4928 N N . PRO C 1 111 ? 32.46875 13.49412 -31.87082 1.000 23.06969 110 PRO C N 1
ATOM 4929 C CA . PRO C 1 111 ? 31.99364 14.58671 -31.00222 1.000 18.77872 110 PRO C CA 1
ATOM 4930 C C . PRO C 1 111 ? 30.59067 15.07320 -31.31107 1.000 18.14710 110 PRO C C 1
ATOM 4931 O O . PRO C 1 111 ? 29.89988 15.55460 -30.40360 1.000 22.36295 110 PRO C O 1
ATOM 4935 N N . ALA C 1 112 ? 30.14559 14.97485 -32.56489 1.000 17.22461 111 ALA C N 1
ATOM 4936 C CA . ALA C 1 112 ? 28.80255 15.43526 -32.89697 1.000 21.25216 111 ALA C CA 1
ATOM 4937 C C . ALA C 1 112 ? 27.73435 14.52538 -32.30519 1.000 14.07334 111 ALA C C 1
ATOM 4938 O O . ALA C 1 112 ? 26.63338 14.99082 -31.98921 1.000 20.20517 111 ALA C O 1
ATOM 4940 N N . PHE C 1 113 ? 28.03714 13.23634 -32.14175 1.000 15.50083 112 PHE C N 1
ATOM 4941 C CA . PHE C 1 113 ? 27.08770 12.28390 -31.57526 1.000 19.93408 112 PHE C CA 1
ATOM 4942 C C . PHE C 1 113 ? 27.24020 12.11497 -30.06909 1.000 23.23054 112 PHE C C 1
ATOM 4943 O O . PHE C 1 113 ? 26.23619 12.02045 -29.35486 1.000 16.95674 112 PHE C O 1
ATOM 4951 N N . ARG C 1 114 ? 28.48369 12.05358 -29.58180 1.000 28.06798 113 ARG C N 1
ATOM 4952 C CA . ARG C 1 114 ? 28.74489 11.75909 -28.17489 1.000 30.84563 113 ARG C CA 1
ATOM 4953 C C . ARG C 1 114 ? 28.00612 12.71521 -27.24437 1.000 38.56565 113 ARG C C 1
ATOM 4954 O O . ARG C 1 114 ? 27.65245 12.34820 -26.11773 1.000 40.01258 113 ARG C O 1
ATOM 4962 N N . GLU C 1 115 ? 27.72560 13.92865 -27.71919 1.000 37.66312 114 GLU C N 1
ATOM 4963 C CA . GLU C 1 115 ? 27.15418 14.97111 -26.87400 1.000 29.79620 114 GLU C CA 1
ATOM 4964 C C . GLU C 1 115 ? 25.65125 14.79248 -26.68945 1.000 26.01411 114 GLU C C 1
ATOM 4965 O O . GLU C 1 115 ? 25.11742 15.07266 -25.60972 1.000 33.75076 114 GLU C O 1
ATOM 4971 N N . VAL C 1 116 ? 24.95034 14.31885 -27.72018 1.000 30.82612 115 VAL C N 1
ATOM 4972 C CA . VAL C 1 116 ? 23.49549 14.21241 -27.66910 1.000 29.26581 115 VAL C CA 1
ATOM 4973 C C . VAL C 1 116 ? 22.99367 12.77015 -27.68769 1.000 25.00072 115 VAL C C 1
ATOM 4974 O O . VAL C 1 116 ? 21.87192 12.51635 -27.21976 1.000 24.59538 115 VAL C O 1
ATOM 4978 N N . ALA C 1 117 ? 23.77175 11.82704 -28.20043 1.000 33.33121 116 ALA C N 1
ATOM 4979 C CA . ALA C 1 117 ? 23.23628 10.49453 -28.42944 1.000 31.93985 116 ALA C CA 1
ATOM 4980 C C . ALA C 1 117 ? 22.97585 9.78184 -27.10402 1.000 26.23003 116 ALA C C 1
ATOM 4981 O O . ALA C 1 117 ? 23.73299 9.95492 -26.14334 1.000 21.57900 116 ALA C O 1
ATOM 4983 N N . PRO C 1 118 ? 21.90263 8.99386 -27.01729 1.000 15.15022 117 PRO C N 1
ATOM 4984 C CA . PRO C 1 118 ? 21.66449 8.19304 -25.81133 1.000 11.14488 117 PRO C CA 1
ATOM 4985 C C . PRO C 1 118 ? 22.83390 7.25871 -25.54249 1.000 16.63592 117 PRO C C 1
ATOM 4986 O O . PRO C 1 118 ? 23.56281 6.86507 -26.45526 1.000 24.83717 117 PRO C O 1
ATOM 4990 N N . ARG C 1 119 ? 23.01454 6.90983 -24.27509 1.000 18.34632 118 ARG C N 1
ATOM 4991 C CA . ARG C 1 119 ? 24.08632 6.00188 -23.90613 1.000 12.54352 118 ARG C CA 1
ATOM 4992 C C . ARG C 1 119 ? 23.63300 4.55694 -24.07372 1.000 12.65813 118 ARG C C 1
ATOM 4993 O O . ARG C 1 119 ? 22.44145 4.24227 -24.03299 1.000 13.17497 118 ARG C O 1
ATOM 5001 N N . GLY C 1 120 ? 24.60669 3.67533 -24.27126 1.000 12.42626 119 GLY C N 1
ATOM 5002 C CA . GLY C 1 120 ? 24.33826 2.26273 -24.38409 1.000 11.41834 119 GLY C CA 1
ATOM 5003 C C . GLY C 1 120 ? 23.67034 1.88963 -25.69128 1.000 18.92704 119 GLY C C 1
ATOM 5004 O O . GLY C 1 120 ? 23.74141 2.61708 -26.68779 1.000 15.83174 119 GLY C O 1
ATOM 5005 N N . PRO C 1 121 ? 22.99874 0.73608 -25.70471 1.000 13.31079 120 PRO C N 1
ATOM 5006 C CA . PRO C 1 121 ? 22.42151 0.23165 -26.96226 1.000 14.88269 120 PRO C CA 1
ATOM 5007 C C . PRO C 1 121 ? 21.35189 1.12683 -27.54908 1.000 20.68459 120 PRO C C 1
ATOM 5008 O O . PRO C 1 121 ? 21.10380 1.05526 -28.75926 1.000 26.53975 120 PRO C O 1
ATOM 5012 N N . ALA C 1 122 ? 20.69974 1.95801 -26.73513 1.000 20.94853 121 ALA C N 1
ATOM 5013 C CA . ALA C 1 122 ? 19.68878 2.86974 -27.25163 1.000 12.99945 121 ALA C CA 1
ATOM 5014 C C . ALA C 1 122 ? 20.28363 3.95696 -28.13302 1.000 12.61959 121 ALA C C 1
ATOM 5015 O O . ALA C 1 122 ? 19.53209 4.64888 -28.82780 1.000 14.84681 121 ALA C O 1
ATOM 5017 N N . GLY C 1 123 ? 21.60436 4.11485 -28.12804 1.000 15.90420 122 GLY C N 1
ATOM 5018 C CA . GLY C 1 123 ? 22.25739 5.12350 -28.93525 1.000 14.45610 122 GLY C CA 1
ATOM 5019 C C . GLY C 1 123 ? 22.68789 4.60095 -30.28835 1.000 18.30644 122 GLY C C 1
ATOM 5020 O O . GLY C 1 123 ? 23.09356 5.37794 -31.15906 1.000 21.52781 122 GLY C O 1
ATOM 5021 N N . ILE C 1 124 ? 22.62077 3.27854 -30.46623 1.000 15.58140 123 ILE C N 1
ATOM 5022 C CA . ILE C 1 124 ? 22.86808 2.68768 -31.77534 1.000 15.78022 123 ILE C CA 1
ATOM 5023 C C . ILE C 1 124 ? 21.89214 3.29473 -32.77187 1.000 16.38083 123 ILE C C 1
ATOM 5024 O O . ILE C 1 124 ? 20.67928 3.34169 -32.52904 1.000 26.16830 123 ILE C O 1
ATOM 5029 N N . HIS C 1 125 ? 22.42439 3.75997 -33.90537 1.000 12.55010 124 HIS C N 1
ATOM 5030 C CA . HIS C 1 125 ? 21.71675 4.74854 -34.71557 1.000 19.25157 124 HIS C CA 1
ATOM 5031 C C . HIS C 1 125 ? 20.35534 4.25038 -35.18908 1.000 17.39722 124 HIS C C 1
ATOM 5032 O O . HIS C 1 125 ? 19.39477 5.02741 -35.24472 1.000 16.35644 124 HIS C O 1
ATOM 5039 N N . TYR C 1 126 ? 20.23716 2.96357 -35.52221 1.000 14.55439 125 TYR C N 1
ATOM 5040 C CA . TYR C 1 126 ? 18.93382 2.48238 -35.96772 1.000 18.33908 125 TYR C CA 1
ATOM 5041 C C . TYR C 1 126 ? 17.96960 2.31158 -34.79721 1.000 19.55857 125 TYR C C 1
ATOM 5042 O O . TYR C 1 126 ? 16.75675 2.47742 -34.96959 1.000 26.27292 125 TYR C O 1
ATOM 5051 N N . VAL C 1 127 ? 18.47771 1.98621 -33.60627 1.000 24.53946 126 VAL C N 1
ATOM 5052 C CA . VAL C 1 127 ? 17.62388 1.98818 -32.42130 1.000 18.25984 126 VAL C CA 1
ATOM 5053 C C . VAL C 1 127 ? 17.23992 3.41675 -32.05810 1.000 18.72893 126 VAL C C 1
ATOM 5054 O O . VAL C 1 127 ? 16.06877 3.71675 -31.79541 1.000 21.09549 126 VAL C O 1
ATOM 5058 N N . TRP C 1 128 ? 18.22129 4.32067 -32.05598 1.000 18.89523 127 TRP C N 1
ATOM 5059 C CA . TRP C 1 128 ? 17.95836 5.73874 -31.84215 1.000 12.08187 127 TRP C CA 1
ATOM 5060 C C . TRP C 1 128 ? 16.95025 6.27713 -32.84971 1.000 20.20869 127 TRP C C 1
ATOM 5061 O O . TRP C 1 128 ? 16.12954 7.13841 -32.51070 1.000 23.89713 127 TRP C O 1
ATOM 5072 N N . TRP C 1 129 ? 16.98552 5.77167 -34.08512 1.000 18.41845 128 TRP C N 1
ATOM 5073 C CA . TRP C 1 129 ? 16.04958 6.23331 -35.10488 1.000 15.83649 128 TRP C CA 1
ATOM 5074 C C . TRP C 1 129 ? 14.62676 5.78263 -34.79750 1.000 16.26184 128 TRP C C 1
ATOM 5075 O O . TRP C 1 129 ? 13.68977 6.58750 -34.84241 1.000 21.98312 128 TRP C O 1
ATOM 5086 N N . GLU C 1 130 ? 14.43996 4.49500 -34.49033 1.000 17.05020 129 GLU C N 1
ATOM 5087 C CA . GLU C 1 130 ? 13.08590 3.98892 -34.28647 1.000 19.80555 129 GLU C CA 1
ATOM 5088 C C . GLU C 1 130 ? 12.46848 4.52591 -33.00201 1.000 26.31209 129 GLU C C 1
ATOM 5089 O O . GLU C 1 130 ? 11.24404 4.68186 -32.92425 1.000 30.07992 129 GLU C O 1
ATOM 5095 N N . ASP C 1 131 ? 13.29124 4.82332 -31.99420 1.000 20.11801 130 ASP C N 1
ATOM 5096 C CA . ASP C 1 131 ? 12.76252 5.34534 -30.73875 1.000 24.33651 130 ASP C CA 1
ATOM 5097 C C . ASP C 1 131 ? 12.27269 6.77844 -30.89425 1.000 21.69986 130 ASP C C 1
ATOM 5098 O O . ASP C 1 131 ? 11.18904 7.12561 -30.41154 1.000 23.09138 130 ASP C O 1
ATOM 5103 N N . THR C 1 132 ? 13.05253 7.62516 -31.56397 1.000 16.53552 131 THR C N 1
ATOM 5104 C CA . THR C 1 132 ? 12.79829 9.05716 -31.56584 1.000 16.36701 131 THR C CA 1
ATOM 5105 C C . THR C 1 132 ? 12.17854 9.58114 -32.85449 1.000 22.25006 131 THR C C 1
ATOM 5106 O O . THR C 1 132 ? 11.86032 10.77378 -32.92175 1.000 34.40530 131 THR C O 1
ATOM 5110 N N . VAL C 1 133 ? 11.99218 8.74048 -33.87202 1.000 19.68821 132 VAL C N 1
ATOM 5111 C CA . VAL C 1 133 ? 11.40224 9.19881 -35.12721 1.000 26.05423 132 VAL C CA 1
ATOM 5112 C C . VAL C 1 133 ? 10.31304 8.23851 -35.58811 1.000 22.80826 132 VAL C C 1
ATOM 5113 O O . VAL C 1 133 ? 9.19646 8.66372 -35.90122 1.000 30.47476 132 VAL C O 1
ATOM 5117 N N . LEU C 1 134 ? 10.62212 6.93962 -35.63698 1.000 28.03008 133 LEU C N 1
ATOM 5118 C CA . LEU C 1 134 ? 9.65149 5.97662 -36.15435 1.000 32.80397 133 LEU C CA 1
ATOM 5119 C C . LEU C 1 134 ? 8.46985 5.81709 -35.20750 1.000 35.48756 133 LEU C C 1
ATOM 5120 O O . LEU C 1 134 ? 7.30940 5.93123 -35.62386 1.000 33.57859 133 LEU C O 1
ATOM 5125 N N . LYS C 1 135 ? 8.73733 5.53402 -33.92976 1.000 28.19147 134 LYS C N 1
ATOM 5126 C CA . LYS C 1 135 ? 7.65911 5.33789 -32.97266 1.000 32.73136 134 LYS C CA 1
ATOM 5127 C C . LYS C 1 135 ? 6.80193 6.59185 -32.74903 1.000 31.23915 134 LYS C C 1
ATOM 5128 O O . LYS C 1 135 ? 5.57618 6.47007 -32.73992 1.000 39.75247 134 LYS C O 1
ATOM 5134 N N . PRO C 1 136 ? 7.38405 7.78986 -32.55669 1.000 25.21592 135 PRO C N 1
ATOM 5135 C CA . PRO C 1 136 ? 6.50819 8.97500 -32.41898 1.000 30.72922 135 PRO C CA 1
ATOM 5136 C C . PRO C 1 136 ? 5.58443 9.18699 -33.60436 1.000 32.10478 135 PRO C C 1
ATOM 5137 O O . PRO C 1 136 ? 4.40582 9.51204 -33.41198 1.000 32.45796 135 PRO C O 1
ATOM 5141 N N . VAL C 1 137 ? 6.08419 9.01316 -34.83045 1.000 30.34068 136 VAL C N 1
ATOM 5142 C CA . VAL C 1 137 ? 5.22918 9.15454 -36.00514 1.000 27.17076 136 VAL C CA 1
ATOM 5143 C C . VAL C 1 137 ? 4.16971 8.05807 -36.03775 1.000 40.75581 136 VAL C C 1
ATOM 5144 O O . VAL C 1 137 ? 3.04288 8.28636 -36.49488 1.000 42.15453 136 VAL C O 1
ATOM 5148 N N . ALA C 1 138 ? 4.49524 6.86340 -35.53619 1.000 38.28632 137 ALA C N 1
ATOM 5149 C CA . ALA C 1 138 ? 3.56063 5.74451 -35.59436 1.000 30.76460 137 ALA C CA 1
ATOM 5150 C C . ALA C 1 138 ? 2.33703 5.95407 -34.71158 1.000 33.81348 137 ALA C C 1
ATOM 5151 O O . ALA C 1 138 ? 1.32166 5.27898 -34.91236 1.000 38.22638 137 ALA C O 1
ATOM 5153 N N . ALA C 1 139 ? 2.40884 6.86799 -33.74216 1.000 31.46656 138 ALA C N 1
ATOM 5154 C CA . ALA C 1 139 ? 1.26208 7.11301 -32.87501 1.000 34.95994 138 ALA C CA 1
ATOM 5155 C C . ALA C 1 139 ? 0.09767 7.70620 -33.65596 1.000 31.78983 138 ALA C C 1
ATOM 5156 O O . ALA C 1 139 ? -1.06433 7.35742 -33.41644 1.000 48.94485 138 ALA C O 1
ATOM 5158 N N . HIS C 1 140 ? 0.39121 8.59840 -34.60282 1.000 30.95327 139 HIS C N 1
ATOM 5159 C CA . HIS C 1 140 ? -0.62699 9.29964 -35.37475 1.000 36.45060 139 HIS C CA 1
ATOM 5160 C C . HIS C 1 140 ? -1.00335 8.56337 -36.65489 1.000 33.99331 139 HIS C C 1
ATOM 5161 O O . HIS C 1 140 ? -1.41276 9.19927 -37.63554 1.000 38.33657 139 HIS C O 1
ATOM 5168 N N . VAL C 1 141 ? -0.87116 7.23967 -36.67642 1.000 37.11061 140 VAL C N 1
ATOM 5169 C CA . VAL C 1 141 ? -1.18431 6.43109 -37.85050 1.000 35.91637 140 VAL C CA 1
ATOM 5170 C C . VAL C 1 141 ? -2.03005 5.24893 -37.39903 1.000 45.65460 140 VAL C C 1
ATOM 5171 O O . VAL C 1 141 ? -1.66906 4.55329 -36.44444 1.000 36.47742 140 VAL C O 1
ATOM 5175 N N . ALA C 1 142 ? -3.15660 5.02560 -38.07304 1.000 39.77574 141 ALA C N 1
ATOM 5176 C CA . ALA C 1 142 ? -4.05666 3.95790 -37.66507 1.000 36.28475 141 ALA C CA 1
ATOM 5177 C C . ALA C 1 142 ? -3.42877 2.59242 -37.93468 1.000 48.76560 141 ALA C C 1
ATOM 5178 O O . ALA C 1 142 ? -2.49597 2.45172 -38.73079 1.000 58.34259 141 ALA C O 1
ATOM 5180 N N . GLU C 1 143 ? -3.96348 1.57370 -37.25435 1.000 53.70480 142 GLU C N 1
ATOM 5181 C CA . GLU C 1 143 ? -3.32713 0.25924 -37.26294 1.000 50.14330 142 GLU C CA 1
ATOM 5182 C C . GLU C 1 143 ? -3.25277 -0.32296 -38.66853 1.000 46.50159 142 GLU C C 1
ATOM 5183 O O . GLU C 1 143 ? -2.22543 -0.89278 -39.05533 1.000 56.98759 142 GLU C O 1
ATOM 5189 N N . GLU C 1 144 ? -4.32746 -0.19067 -39.44980 1.000 45.31778 143 GLU C N 1
ATOM 5190 C CA . GLU C 1 144 ? -4.31740 -0.74514 -40.80046 1.000 55.33513 143 GLU C CA 1
ATOM 5191 C C . GLU C 1 144 ? -3.25010 -0.08169 -41.66226 1.000 56.84261 143 GLU C C 1
ATOM 5192 O O . GLU C 1 144 ? -2.58922 -0.74787 -42.46743 1.000 46.43933 143 GLU C O 1
ATOM 5198 N N . ASP C 1 145 ? -3.05793 1.22744 -41.50216 1.000 59.67189 144 ASP C N 1
ATOM 5199 C CA . ASP C 1 145 ? -2.01375 1.91890 -42.24618 1.000 55.94824 144 ASP C CA 1
ATOM 5200 C C . ASP C 1 145 ? -0.62836 1.70148 -41.65394 1.000 50.16165 144 ASP C C 1
ATOM 5201 O O . ASP C 1 145 ? 0.36705 1.85700 -42.36973 1.000 42.16300 144 ASP C O 1
ATOM 5206 N N . ARG C 1 146 ? -0.54249 1.34558 -40.36981 1.000 48.85755 145 ARG C N 1
ATOM 5207 C CA . ARG C 1 146 ? 0.75588 1.08517 -39.75923 1.000 42.80783 145 ARG C CA 1
ATOM 5208 C C . ARG C 1 146 ? 1.39751 -0.17565 -40.32111 1.000 49.63752 145 ARG C C 1
ATOM 5209 O O . ARG C 1 146 ? 2.62854 -0.26213 -40.39797 1.000 48.83677 145 ARG C O 1
ATOM 5217 N N . GLN C 1 147 ? 0.58782 -1.15655 -40.72178 1.000 55.48337 146 GLN C N 1
ATOM 5218 C CA . GLN C 1 147 ? 1.13405 -2.37190 -41.31178 1.000 57.84017 146 GLN C CA 1
ATOM 5219 C C . GLN C 1 147 ? 1.49864 -2.17755 -42.77685 1.000 45.25525 146 GLN C C 1
ATOM 5220 O O . GLN C 1 147 ? 2.47016 -2.77514 -43.25276 1.000 50.97049 146 GLN C O 1
ATOM 5226 N N . SER C 1 148 ? 0.74115 -1.35201 -43.50161 1.000 38.67123 147 SER C N 1
ATOM 5227 C CA . SER C 1 148 ? 1.09848 -1.04722 -44.88260 1.000 40.69150 147 SER C CA 1
ATOM 5228 C C . SER C 1 148 ? 2.43632 -0.32027 -44.95541 1.000 48.90401 147 SER C C 1
ATOM 5229 O O . SER C 1 148 ? 3.23088 -0.55402 -45.87388 1.000 42.63685 147 SER C O 1
ATOM 5232 N N . ALA C 1 149 ? 2.70606 0.56224 -43.99000 1.000 43.19428 148 ALA C N 1
ATOM 5233 C CA . ALA C 1 149 ? 3.95791 1.30920 -43.98315 1.000 36.88336 148 ALA C CA 1
ATOM 5234 C C . ALA C 1 149 ? 5.15892 0.42767 -43.66867 1.000 36.02424 148 ALA C C 1
ATOM 5235 O O . ALA C 1 149 ? 6.28788 0.79076 -44.01593 1.000 30.50001 148 ALA C O 1
ATOM 5237 N N . ALA C 1 150 ? 4.94549 -0.71805 -43.02859 1.000 36.31920 149 ALA C N 1
ATOM 5238 C CA . ALA C 1 150 ? 6.03563 -1.62716 -42.71083 1.000 33.89665 149 ALA C CA 1
ATOM 5239 C C . ALA C 1 150 ? 6.36098 -2.58967 -43.84534 1.000 34.64122 149 ALA C C 1
ATOM 5240 O O . ALA C 1 150 ? 7.36093 -3.31078 -43.75638 1.000 38.56246 149 ALA C O 1
ATOM 5242 N N . VAL C 1 151 ? 5.54816 -2.62380 -44.89793 1.000 37.34342 150 VAL C N 1
ATOM 5243 C CA . VAL C 1 151 ? 5.81174 -3.47727 -46.05215 1.000 32.54160 150 VAL C CA 1
ATOM 5244 C C . VAL C 1 151 ? 6.83918 -2.76992 -46.92822 1.000 32.84838 150 VAL C C 1
ATOM 5245 O O . VAL C 1 151 ? 6.55170 -1.72503 -47.51588 1.000 31.96712 150 VAL C O 1
ATOM 5249 N N . LEU C 1 152 ? 8.03445 -3.33679 -47.01605 1.000 21.17954 151 LEU C N 1
ATOM 5250 C CA . LEU C 1 152 ? 9.12435 -2.66787 -47.71528 1.000 20.62916 151 LEU C CA 1
ATOM 5251 C C . LEU C 1 152 ? 8.94026 -2.79481 -49.22399 1.000 22.51155 151 LEU C C 1
ATOM 5252 O O . LEU C 1 152 ? 8.65151 -3.89125 -49.71822 1.000 23.76034 151 LEU C O 1
ATOM 5257 N N . PRO C 1 153 ? 9.08489 -1.71006 -49.98238 1.000 21.47071 152 PRO C N 1
ATOM 5258 C CA . PRO C 1 153 ? 9.06063 -1.83478 -51.44315 1.000 25.21543 152 PRO C CA 1
ATOM 5259 C C . PRO C 1 153 ? 10.24622 -2.64976 -51.93573 1.000 25.12678 152 PRO C C 1
ATOM 5260 O O . PRO C 1 153 ? 11.30239 -2.70407 -51.29875 1.000 33.93618 152 PRO C O 1
ATOM 5264 N N . ARG C 1 154 ? 10.05492 -3.29732 -53.08989 1.000 21.80834 153 ARG C N 1
ATOM 5265 C CA . ARG C 1 154 ? 11.06828 -4.20915 -53.60888 1.000 23.59523 153 ARG C CA 1
ATOM 5266 C C . ARG C 1 154 ? 12.36078 -3.49705 -53.97632 1.000 26.55983 153 ARG C C 1
ATOM 5267 O O . ARG C 1 154 ? 13.41631 -4.13813 -54.01735 1.000 26.75799 153 ARG C O 1
ATOM 5275 N N . ALA C 1 155 ? 12.30923 -2.19513 -54.25691 1.000 20.69310 154 ALA C N 1
ATOM 5276 C CA . ALA C 1 155 ? 13.55209 -1.46678 -54.47419 1.000 16.68245 154 ALA C CA 1
ATOM 5277 C C . ALA C 1 155 ? 14.35999 -1.36149 -53.18834 1.000 19.74957 154 ALA C C 1
ATOM 5278 O O . ALA C 1 155 ? 15.59517 -1.36805 -53.23379 1.000 22.11262 154 ALA C O 1
ATOM 5280 N N . VAL C 1 156 ? 13.68822 -1.28053 -52.03711 1.000 22.41396 155 VAL C N 1
ATOM 5281 C CA . VAL C 1 156 ? 14.40126 -1.26887 -50.76201 1.000 23.74670 155 VAL C CA 1
ATOM 5282 C C . VAL C 1 156 ? 15.01400 -2.63712 -50.48937 1.000 22.20514 155 VAL C C 1
ATOM 5283 O O . VAL C 1 156 ? 16.18891 -2.74875 -50.11975 1.000 30.94922 155 VAL C O 1
ATOM 5287 N N . THR C 1 157 ? 14.22603 -3.70172 -50.66992 1.000 23.07805 156 THR C N 1
ATOM 5288 C CA . THR C 1 157 ? 14.75554 -5.04768 -50.46995 1.000 25.28523 156 THR C CA 1
ATOM 5289 C C . THR C 1 157 ? 15.86682 -5.36206 -51.46062 1.000 17.50572 156 THR C C 1
ATOM 5290 O O . THR C 1 157 ? 16.80113 -6.10068 -51.12936 1.000 26.42218 156 THR C O 1
ATOM 5294 N N . GLY C 1 158 ? 15.78431 -4.81658 -52.67548 1.000 16.64244 157 GLY C N 1
ATOM 5295 C CA . GLY C 1 158 ? 16.87418 -4.98455 -53.62068 1.000 16.61111 157 GLY C CA 1
ATOM 5296 C C . GLY C 1 158 ? 18.17982 -4.41422 -53.10132 1.000 16.03684 157 GLY C C 1
ATOM 5297 O O . GLY C 1 158 ? 19.24470 -5.00606 -53.28801 1.000 19.19664 157 GLY C O 1
ATOM 5298 N N . LEU C 1 159 ? 18.11451 -3.25891 -52.43417 1.000 15.58510 158 LEU C N 1
ATOM 5299 C CA . LEU C 1 159 ? 19.30991 -2.68614 -51.82242 1.000 16.97032 158 LEU C CA 1
ATOM 5300 C C . LEU C 1 159 ? 19.74731 -3.49794 -50.61390 1.000 17.26469 158 LEU C C 1
ATOM 5301 O O . LEU C 1 159 ? 20.94517 -3.72558 -50.40256 1.000 18.57389 158 LEU C O 1
ATOM 5306 N N . LEU C 1 160 ? 18.78342 -3.93551 -49.80940 1.000 18.79747 159 LEU C N 1
ATOM 5307 C CA . LEU C 1 160 ? 19.10322 -4.68509 -48.60550 1.000 17.25977 159 LEU C CA 1
ATOM 5308 C C . LEU C 1 160 ? 19.77874 -6.01245 -48.94084 1.000 22.36155 159 LEU C C 1
ATOM 5309 O O . LEU C 1 160 ? 20.66015 -6.47002 -48.20345 1.000 23.42292 159 LEU C O 1
ATOM 5314 N N . ASP C 1 161 ? 19.39878 -6.63582 -50.06118 1.000 24.04391 160 ASP C N 1
ATOM 5315 C CA . ASP C 1 161 ? 20.11945 -7.81897 -50.52708 1.000 19.35649 160 ASP C CA 1
ATOM 5316 C C . ASP C 1 161 ? 21.51112 -7.45760 -51.03405 1.000 20.15975 160 ASP C C 1
ATOM 5317 O O . ASP C 1 161 ? 22.46272 -8.22427 -50.84699 1.000 21.36513 160 ASP C O 1
ATOM 5322 N N . SER C 1 162 ? 21.64729 -6.30598 -51.69475 1.000 17.38922 161 SER C N 1
ATOM 5323 C CA . SER C 1 162 ? 22.96399 -5.85886 -52.13895 1.000 16.10463 161 SER C CA 1
ATOM 5324 C C . SER C 1 162 ? 23.91363 -5.70313 -50.95595 1.000 16.98051 161 SER C C 1
ATOM 5325 O O . SER C 1 162 ? 25.06880 -6.14255 -51.00766 1.000 19.71042 161 SER C O 1
ATOM 5328 N N . MET C 1 163 ? 23.43618 -5.08456 -49.87343 1.000 14.99874 162 MET C N 1
ATOM 5329 C CA . MET C 1 163 ? 24.24389 -4.96363 -48.66436 1.000 14.31231 162 MET C CA 1
ATOM 5330 C C . MET C 1 163 ? 24.65578 -6.33580 -48.14778 1.000 14.60393 162 MET C C 1
ATOM 5331 O O . MET C 1 163 ? 25.81371 -6.55179 -47.77015 1.000 16.83908 162 MET C O 1
ATOM 5336 N N . ASP C 1 164 ? 23.70714 -7.27916 -48.13528 1.000 17.89471 163 ASP C N 1
ATOM 5337 C CA . ASP C 1 164 ? 23.98806 -8.64309 -47.69314 1.000 16.88975 163 ASP C CA 1
ATOM 5338 C C . ASP C 1 164 ? 25.14418 -9.25572 -48.47015 1.000 16.17462 163 ASP C C 1
ATOM 5339 O O . ASP C 1 164 ? 26.01684 -9.91472 -47.89201 1.000 22.23926 163 ASP C O 1
ATOM 5344 N N . ARG C 1 165 ? 25.16928 -9.05008 -49.78572 1.000 15.79530 164 ARG C N 1
ATOM 5345 C CA . ARG C 1 165 ? 26.24785 -9.60878 -50.59188 1.000 16.06224 164 ARG C CA 1
ATOM 5346 C C . ARG C 1 165 ? 27.57701 -8.92917 -50.28929 1.000 17.06365 164 ARG C C 1
ATOM 5347 O O . ARG C 1 165 ? 28.62817 -9.58430 -50.28702 1.000 15.82934 164 ARG C O 1
ATOM 5355 N N . LEU C 1 166 ? 27.54952 -7.62293 -50.01465 1.000 17.41945 165 LEU C N 1
ATOM 5356 C CA . LEU C 1 166 ? 28.76674 -6.91792 -49.63677 1.000 16.10020 165 LEU C CA 1
ATOM 5357 C C . LEU C 1 166 ? 29.25760 -7.28790 -48.24461 1.000 16.48355 165 LEU C C 1
ATOM 5358 O O . LEU C 1 166 ? 30.38654 -6.92918 -47.89140 1.000 18.93534 165 LEU C O 1
ATOM 5363 N N . ALA C 1 167 ? 28.44587 -7.98675 -47.44922 1.000 20.14337 166 ALA C N 1
ATOM 5364 C CA . ALA C 1 167 ? 28.88705 -8.37972 -46.11658 1.000 21.98718 166 ALA C CA 1
ATOM 5365 C C . ALA C 1 167 ? 30.01505 -9.40307 -46.17429 1.000 21.22166 166 ALA C C 1
ATOM 5366 O O . ALA C 1 167 ? 30.79688 -9.51948 -45.22299 1.000 20.33982 166 ALA C O 1
ATOM 5368 N N . THR C 1 168 ? 30.12384 -10.14480 -47.27500 1.000 21.66933 167 THR C N 1
ATOM 5369 C CA . THR C 1 168 ? 31.15583 -11.16077 -47.43048 1.000 27.62259 167 THR C CA 1
ATOM 5370 C C . THR C 1 168 ? 32.22316 -10.77625 -48.44611 1.000 18.90826 167 THR C C 1
ATOM 5371 O O . THR C 1 168 ? 33.10900 -11.58883 -48.73043 1.000 22.02077 167 THR C O 1
ATOM 5375 N N . HIS C 1 169 ? 32.17020 -9.56296 -48.98894 1.000 17.54422 168 HIS C N 1
ATOM 5376 C CA . HIS C 1 169 ? 33.07190 -9.08487 -50.03339 1.000 19.91814 168 HIS C CA 1
ATOM 5377 C C . HIS C 1 169 ? 34.32936 -8.49041 -49.40554 1.000 16.40274 168 HIS C C 1
ATOM 5378 O O . HIS C 1 169 ? 34.22418 -7.70710 -48.45373 1.000 19.36540 168 HIS C O 1
ATOM 5385 N N . PRO C 1 170 ? 35.52342 -8.84996 -49.88913 1.000 21.23373 169 PRO C N 1
ATOM 5386 C CA . PRO C 1 170 ? 36.75669 -8.28369 -49.31069 1.000 20.69347 169 PRO C CA 1
ATOM 5387 C C . PRO C 1 170 ? 36.83665 -6.76644 -49.36762 1.000 14.78758 169 PRO C C 1
ATOM 5388 O O . PRO C 1 170 ? 37.57043 -6.17054 -48.56867 1.000 19.41927 169 PRO C O 1
ATOM 5392 N N . LEU C 1 171 ? 36.12013 -6.12138 -50.28648 1.000 15.26790 170 LEU C N 1
ATOM 5393 C CA . LEU C 1 171 ? 36.06653 -4.66718 -50.35915 1.000 19.59816 170 LEU C CA 1
ATOM 5394 C C . LEU C 1 171 ? 34.67287 -4.13555 -50.04437 1.000 13.95899 170 LEU C C 1
ATOM 5395 O O . LEU C 1 171 ? 34.37071 -2.97669 -50.34452 1.000 15.41235 170 LEU C O 1
ATOM 5400 N N . GLY C 1 172 ? 33.82114 -4.96447 -49.43700 1.000 15.36731 171 GLY C N 1
ATOM 5401 C CA . GLY C 1 172 ? 32.43288 -4.57635 -49.23825 1.000 16.46776 171 GLY C CA 1
ATOM 5402 C C . GLY C 1 172 ? 32.28306 -3.35973 -48.34625 1.000 13.61002 171 GLY C C 1
ATOM 5403 O O . GLY C 1 172 ? 31.55785 -2.41839 -48.67753 1.000 14.45990 171 GLY C O 1
ATOM 5404 N N . ALA C 1 173 ? 32.96787 -3.36385 -47.19888 1.000 13.08335 172 ALA C N 1
ATOM 5405 C CA . ALA C 1 173 ? 32.87799 -2.23219 -46.28198 1.000 12.60629 172 ALA C CA 1
ATOM 5406 C C . ALA C 1 173 ? 33.34932 -0.94281 -46.94403 1.000 12.41301 172 ALA C C 1
ATOM 5407 O O . ALA C 1 173 ? 32.77903 0.12924 -46.70923 1.000 12.11252 172 ALA C O 1
ATOM 5409 N N . ALA C 1 174 ? 34.38767 -1.02619 -47.77827 1.000 13.17128 173 ALA C N 1
ATOM 5410 C CA . ALA C 1 174 ? 34.87432 0.16439 -48.46637 1.000 12.51533 173 ALA C CA 1
ATOM 5411 C C . ALA C 1 174 ? 33.85797 0.67068 -49.48286 1.000 12.57555 173 ALA C C 1
ATOM 5412 O O . ALA C 1 174 ? 33.72097 1.88375 -49.67995 1.000 12.36459 173 ALA C O 1
ATOM 5414 N N . VAL C 1 175 ? 33.13771 -0.24174 -50.13761 1.000 12.89819 174 VAL C N 1
ATOM 5415 C CA . VAL C 1 175 ? 32.11549 0.16431 -51.09827 1.000 13.00083 174 VAL C CA 1
ATOM 5416 C C . VAL C 1 175 ? 30.96952 0.87170 -50.38664 1.000 14.31724 174 VAL C C 1
ATOM 5417 O O . VAL C 1 175 ? 30.57260 1.98178 -50.76394 1.000 16.11071 174 VAL C O 1
ATOM 5421 N N . GLN C 1 176 ? 30.42373 0.23746 -49.34469 1.000 12.61171 175 GLN C N 1
ATOM 5422 C CA . GLN C 1 176 ? 29.30107 0.82110 -48.61890 1.000 12.37739 175 GLN C CA 1
ATOM 5423 C C . GLN C 1 176 ? 29.67197 2.18154 -48.04065 1.000 11.98018 175 GLN C C 1
ATOM 5424 O O . GLN C 1 176 ? 28.97073 3.17291 -48.26397 1.000 12.06835 175 GLN C O 1
ATOM 5430 N N . LEU C 1 177 ? 30.78998 2.25632 -47.31609 1.000 11.79870 176 LEU C N 1
ATOM 5431 C CA . LEU C 1 177 ? 31.18184 3.52353 -46.70518 1.000 11.45622 176 LEU C CA 1
ATOM 5432 C C . LEU C 1 177 ? 31.39745 4.60604 -47.75707 1.000 11.47374 176 LEU C C 1
ATOM 5433 O O . LEU C 1 177 ? 30.84176 5.70226 -47.65067 1.000 11.79938 176 LEU C O 1
ATOM 5438 N N . ARG C 1 178 ? 32.18513 4.31553 -48.79266 1.000 11.71906 177 ARG C N 1
ATOM 5439 C CA . ARG C 1 178 ? 32.46362 5.33968 -49.79424 1.000 11.77971 177 ARG C CA 1
ATOM 5440 C C . ARG C 1 178 ? 31.18528 5.87761 -50.43284 1.000 12.02944 177 ARG C C 1
ATOM 5441 O O . ARG C 1 178 ? 31.11672 7.06840 -50.76216 1.000 14.49189 177 ARG C O 1
ATOM 5449 N N . VAL C 1 179 ? 30.15226 5.04572 -50.57702 1.000 11.99670 178 VAL C N 1
ATOM 5450 C CA . VAL C 1 179 ? 28.95246 5.49276 -51.28070 1.000 12.12285 178 VAL C CA 1
ATOM 5451 C C . VAL C 1 179 ? 28.01048 6.22531 -50.33243 1.000 12.51145 178 VAL C C 1
ATOM 5452 O O . VAL C 1 179 ? 27.65939 7.39071 -50.57102 1.000 18.98682 178 VAL C O 1
ATOM 5456 N N . VAL C 1 180 ? 27.58766 5.57238 -49.23580 1.000 11.76979 179 VAL C N 1
ATOM 5457 C CA . VAL C 1 180 ? 26.54098 6.16385 -48.39525 1.000 12.58753 179 VAL C CA 1
ATOM 5458 C C . VAL C 1 180 ? 27.07225 7.38033 -47.63657 1.000 13.83687 179 VAL C C 1
ATOM 5459 O O . VAL C 1 180 ? 26.33078 8.33704 -47.38069 1.000 16.67509 179 VAL C O 1
ATOM 5463 N N . GLU C 1 181 ? 28.35322 7.34936 -47.23149 1.000 11.14268 180 GLU C N 1
ATOM 5464 C CA . GLU C 1 181 ? 28.91307 8.50997 -46.53788 1.000 13.29178 180 GLU C CA 1
ATOM 5465 C C . GLU C 1 181 ? 28.98555 9.72371 -47.44959 1.000 10.94004 180 GLU C C 1
ATOM 5466 O O . GLU C 1 181 ? 28.97017 10.86177 -46.95730 1.000 17.59101 180 GLU C O 1
ATOM 5472 N N . ASP C 1 182 ? 29.04971 9.50237 -48.76689 1.000 16.79350 181 ASP C N 1
ATOM 5473 C CA . ASP C 1 182 ? 29.05736 10.60453 -49.71792 1.000 14.53919 181 ASP C CA 1
ATOM 5474 C C . ASP C 1 182 ? 27.67426 11.19620 -49.94818 1.000 17.88338 181 ASP C C 1
ATOM 5475 O O . ASP C 1 182 ? 27.57135 12.37132 -50.32503 1.000 22.85337 181 ASP C O 1
ATOM 5480 N N . ILE C 1 183 ? 26.61503 10.41815 -49.73727 1.000 16.51221 182 ILE C N 1
ATOM 5481 C CA . ILE C 1 183 ? 25.25141 10.91587 -49.90876 1.000 11.61893 182 ILE C CA 1
ATOM 5482 C C . ILE C 1 183 ? 24.52981 11.10713 -48.58380 1.000 12.85411 182 ILE C C 1
ATOM 5483 O O . ILE C 1 183 ? 23.36532 11.54931 -48.58710 1.000 13.69155 182 ILE C O 1
ATOM 5488 N N . ALA C 1 184 ? 25.17192 10.80025 -47.45792 1.000 11.20510 183 ALA C N 1
ATOM 5489 C CA . ALA C 1 184 ? 24.48374 10.81080 -46.16999 1.000 11.09352 183 ALA C CA 1
ATOM 5490 C C . ALA C 1 184 ? 23.95507 12.19355 -45.81038 1.000 11.90023 183 ALA C C 1
ATOM 5491 O O . ALA C 1 184 ? 22.80448 12.33599 -45.38799 1.000 16.09368 183 ALA C O 1
ATOM 5493 N N . LEU C 1 185 ? 24.78680 13.22557 -45.96230 1.000 11.51110 184 LEU C N 1
ATOM 5494 C CA . LEU C 1 185 ? 24.38137 14.58124 -45.58751 1.000 11.96074 184 LEU C CA 1
ATOM 5495 C C . LEU C 1 185 ? 23.08963 14.99459 -46.28167 1.000 13.98455 184 LEU C C 1
ATOM 5496 O O . LEU C 1 185 ? 22.19163 15.56598 -45.65693 1.000 17.33920 184 LEU C O 1
ATOM 5501 N N . ASP C 1 186 ? 22.98009 14.70592 -47.57881 1.000 11.45801 185 ASP C N 1
ATOM 5502 C CA . ASP C 1 186 ? 21.76229 15.03723 -48.31637 1.000 11.77885 185 ASP C CA 1
ATOM 5503 C C . ASP C 1 186 ? 20.54483 14.35216 -47.70858 1.000 11.90117 185 ASP C C 1
ATOM 5504 O O . ASP C 1 186 ? 19.50027 14.98433 -47.49908 1.000 15.91635 185 ASP C O 1
ATOM 5509 N N . ILE C 1 187 ? 20.66475 13.05450 -47.41514 1.000 14.32363 186 ILE C N 1
ATOM 5510 C CA . ILE C 1 187 ? 19.53129 12.29162 -46.88992 1.000 12.57994 186 ILE C CA 1
ATOM 5511 C C . ILE C 1 187 ? 19.03808 12.89767 -45.58073 1.000 11.94030 186 ILE C C 1
ATOM 5512 O O . ILE C 1 187 ? 17.82757 13.02492 -45.35061 1.000 17.76021 186 ILE C O 1
ATOM 5517 N N . ALA C 1 188 ? 19.96906 13.30145 -44.71192 1.000 13.30503 187 ALA C N 1
ATOM 5518 C CA . ALA C 1 188 ? 19.58921 13.85757 -43.41590 1.000 11.77199 187 ALA C CA 1
ATOM 5519 C C . ALA C 1 188 ? 18.90560 15.21020 -43.56636 1.000 15.79317 187 ALA C C 1
ATOM 5520 O O . ALA C 1 188 ? 17.94692 15.50818 -42.84413 1.000 18.34245 187 ALA C O 1
ATOM 5522 N N . VAL C 1 189 ? 19.39378 16.04761 -44.48598 1.000 13.58193 188 VAL C N 1
ATOM 5523 C CA . VAL C 1 189 ? 18.72580 17.31556 -44.76645 1.000 12.02142 188 VAL C CA 1
ATOM 5524 C C . VAL C 1 189 ? 17.29668 17.06997 -45.23206 1.000 15.76734 188 VAL C C 1
ATOM 5525 O O . VAL C 1 189 ? 16.36300 17.76603 -44.81409 1.000 21.87250 188 VAL C O 1
ATOM 5529 N N . GLY C 1 190 ? 17.10097 16.07515 -46.10069 1.000 13.85811 189 GLY C N 1
ATOM 5530 C CA . GLY C 1 190 ? 15.75325 15.71575 -46.50613 1.000 12.91699 189 GLY C CA 1
ATOM 5531 C C . GLY C 1 190 ? 14.89496 15.24092 -45.35051 1.000 18.03942 189 GLY C C 1
ATOM 5532 O O . GLY C 1 190 ? 13.70236 15.55227 -45.29197 1.000 26.48406 189 GLY C O 1
ATOM 5533 N N . PHE C 1 191 ? 15.48299 14.47912 -44.42049 1.000 16.71488 190 PHE C N 1
ATOM 5534 C CA . PHE C 1 191 ? 14.76187 14.09199 -43.21100 1.000 15.96846 190 PHE C CA 1
ATOM 5535 C C . PHE C 1 191 ? 14.42145 15.30850 -42.35837 1.000 19.83030 190 PHE C C 1
ATOM 5536 O O . PHE C 1 191 ? 13.30701 15.41178 -41.83323 1.000 28.00733 190 PHE C O 1
ATOM 5544 N N . ARG C 1 192 ? 15.37371 16.23126 -42.19760 1.000 19.30117 191 ARG C N 1
ATOM 5545 C CA . ARG C 1 192 ? 15.10527 17.46841 -41.47067 1.000 15.59696 191 ARG C CA 1
ATOM 5546 C C . ARG C 1 192 ? 13.91925 18.20989 -42.07108 1.000 22.86633 191 ARG C C 1
ATOM 5547 O O . ARG C 1 192 ? 13.03690 18.68821 -41.34946 1.000 32.50597 191 ARG C O 1
ATOM 5555 N N . ARG C 1 193 ? 13.88099 18.30679 -43.40080 1.000 24.86765 192 ARG C N 1
ATOM 5556 C CA . ARG C 1 193 ? 12.79994 19.02346 -44.06868 1.000 23.45414 192 ARG C CA 1
ATOM 5557 C C . ARG C 1 193 ? 11.47629 18.28561 -43.92279 1.000 27.44994 192 ARG C C 1
ATOM 5558 O O . ARG C 1 193 ? 10.50256 18.82826 -43.38765 1.000 40.31901 192 ARG C O 1
ATOM 5566 N N . LEU C 1 194 ? 11.42315 17.03591 -44.38704 1.000 21.92995 193 LEU C N 1
ATOM 5567 C CA . LEU C 1 194 ? 10.13162 16.37207 -44.51829 1.000 26.38450 193 LEU C CA 1
ATOM 5568 C C . LEU C 1 194 ? 9.52758 16.04523 -43.15723 1.000 28.64470 193 LEU C C 1
ATOM 5569 O O . LEU C 1 194 ? 8.30408 16.09786 -42.98999 1.000 38.69994 193 LEU C O 1
ATOM 5574 N N . TYR C 1 195 ? 10.35887 15.73186 -42.16414 1.000 27.83626 194 TYR C N 1
ATOM 5575 C CA . TYR C 1 195 ? 9.81344 15.46279 -40.83931 1.000 30.98943 194 TYR C CA 1
ATOM 5576 C C . TYR C 1 195 ? 9.43494 16.72822 -40.08108 1.000 29.45248 194 TYR C C 1
ATOM 5577 O O . TYR C 1 195 ? 8.75703 16.63522 -39.05178 1.000 26.67630 194 TYR C O 1
ATOM 5586 N N . ALA C 1 196 ? 9.84918 17.90079 -40.55387 1.000 26.56353 195 ALA C N 1
ATOM 5587 C CA . ALA C 1 196 ? 9.31830 19.14038 -40.00810 1.000 18.17627 195 ALA C CA 1
ATOM 5588 C C . ALA C 1 196 ? 7.97157 19.50927 -40.61223 1.000 33.61437 195 ALA C C 1
ATOM 5589 O O . ALA C 1 196 ? 7.30545 20.41209 -40.09522 1.000 37.37898 195 ALA C O 1
ATOM 5591 N N . LYS C 1 197 ? 7.55040 18.82869 -41.68015 1.000 34.85429 196 LYS C N 1
ATOM 5592 C CA . LYS C 1 197 ? 6.32672 19.16641 -42.39603 1.000 30.07769 196 LYS C CA 1
ATOM 5593 C C . LYS C 1 197 ? 5.24318 18.10438 -42.23958 1.000 31.45926 196 LYS C C 1
ATOM 5594 O O . LYS C 1 197 ? 4.32240 18.03853 -43.06105 1.000 33.56711 196 LYS C O 1
ATOM 5600 N N . VAL C 1 198 ? 5.32828 17.27737 -41.20203 1.000 34.95404 197 VAL C N 1
ATOM 5601 C CA . VAL C 1 198 ? 4.32704 16.24225 -40.96825 1.000 35.37822 197 VAL C CA 1
ATOM 5602 C C . VAL C 1 198 ? 3.07473 16.90175 -40.40638 1.000 44.25093 197 VAL C C 1
ATOM 5603 O O . VAL C 1 198 ? 3.09861 17.47615 -39.31220 1.000 41.18233 197 VAL C O 1
ATOM 5607 N N . GLU C 1 199 ? 1.98077 16.82539 -41.15930 1.000 44.89445 198 GLU C N 1
ATOM 5608 C CA . GLU C 1 199 ? 0.73408 17.49039 -40.80020 1.000 44.97704 198 GLU C CA 1
ATOM 5609 C C . GLU C 1 199 ? -0.10194 16.54192 -39.95076 1.000 51.58366 198 GLU C C 1
ATOM 5610 O O . GLU C 1 199 ? -0.56514 15.50431 -40.43591 1.000 56.29206 198 GLU C O 1
ATOM 5616 N N . VAL C 1 200 ? -0.28272 16.89047 -38.68239 1.000 50.98696 199 VAL C N 1
ATOM 5617 C CA . VAL C 1 200 ? -1.20235 16.16907 -37.81012 1.000 49.16340 199 VAL C CA 1
ATOM 5618 C C . VAL C 1 200 ? -2.23125 17.17084 -37.30394 1.000 57.88504 199 VAL C C 1
ATOM 5619 O O . VAL C 1 200 ? -1.89535 18.33981 -37.06197 1.000 65.03217 199 VAL C O 1
ATOM 5623 N N . PRO C 1 201 ? -3.49509 16.76833 -37.15103 1.000 62.68325 200 PRO C N 1
ATOM 5624 C CA . PRO C 1 201 ? -4.57885 17.65782 -36.73024 1.000 61.49756 200 PRO C CA 1
ATOM 5625 C C . PRO C 1 201 ? -4.32355 18.36267 -35.39934 1.000 62.14827 200 PRO C C 1
ATOM 5626 O O . PRO C 1 201 ? -4.09943 19.57302 -35.40105 1.000 74.20462 200 PRO C O 1
ATOM 5630 N N . LEU C 1 205 ? 3.83127 17.98787 -34.87267 1.000 55.42269 204 LEU C N 1
ATOM 5631 C CA . LEU C 1 205 ? 4.73656 16.87178 -34.63088 1.000 43.55275 204 LEU C CA 1
ATOM 5632 C C . LEU C 1 205 ? 6.17926 17.35718 -34.64930 1.000 50.98314 204 LEU C C 1
ATOM 5633 O O . LEU C 1 205 ? 6.53412 18.23924 -35.43768 1.000 52.71407 204 LEU C O 1
ATOM 5638 N N . PHE C 1 206 ? 6.99857 16.77452 -33.76971 1.000 42.53463 205 PHE C N 1
ATOM 5639 C CA . PHE C 1 206 ? 8.38961 17.18617 -33.58365 1.000 50.42248 205 PHE C CA 1
ATOM 5640 C C . PHE C 1 206 ? 8.48442 18.68429 -33.29886 1.000 54.40422 205 PHE C C 1
ATOM 5641 O O . PHE C 1 206 ? 9.36754 19.38074 -33.80562 1.000 52.52470 205 PHE C O 1
ATOM 5649 N N . ALA C 1 207 ? 7.55638 19.18628 -32.47677 1.000 55.21789 206 ALA C N 1
ATOM 5650 C CA . ALA C 1 207 ? 7.59517 20.59512 -32.09618 1.000 53.97302 206 ALA C CA 1
ATOM 5651 C C . ALA C 1 207 ? 8.85466 20.91478 -31.29349 1.000 62.99259 206 ALA C C 1
ATOM 5652 O O . ALA C 1 207 ? 9.40459 22.01703 -31.41119 1.000 60.89599 206 ALA C O 1
ATOM 5654 N N . GLY C 1 208 ? 9.32276 19.96910 -30.48774 1.000 55.61229 207 GLY C N 1
ATOM 5655 C CA . GLY C 1 208 ? 10.50774 20.22248 -29.68014 1.000 58.84393 207 GLY C CA 1
ATOM 5656 C C . GLY C 1 208 ? 11.70504 20.55435 -30.54225 1.000 67.15274 207 GLY C C 1
ATOM 5657 O O . GLY C 1 208 ? 11.93522 19.94818 -31.59602 1.000 74.12509 207 GLY C O 1
ATOM 5658 N N . ARG C 1 209 ? 12.46543 21.56522 -30.11160 1.000 65.35884 208 ARG C N 1
ATOM 5659 C CA . ARG C 1 209 ? 13.70752 21.90254 -30.79340 1.000 60.62273 208 ARG C CA 1
ATOM 5660 C C . ARG C 1 209 ? 14.70887 20.75505 -30.77177 1.000 54.41028 208 ARG C C 1
ATOM 5661 O O . ARG C 1 209 ? 15.65900 20.76207 -31.56256 1.000 53.53240 208 ARG C O 1
ATOM 5669 N N . ASP C 1 210 ? 14.51383 19.76999 -29.89572 1.000 53.13978 209 ASP C N 1
ATOM 5670 C CA . ASP C 1 210 ? 15.42337 18.64007 -29.76144 1.000 55.98795 209 ASP C CA 1
ATOM 5671 C C . ASP C 1 210 ? 14.81785 17.32899 -30.25365 1.000 45.78555 209 ASP C C 1
ATOM 5672 O O . ASP C 1 210 ? 15.45060 16.27811 -30.10086 1.000 41.49285 209 ASP C O 1
ATOM 5677 N N . ASP C 1 211 ? 13.61451 17.36184 -30.84243 1.000 41.40310 210 ASP C N 1
ATOM 5678 C CA . ASP C 1 211 ? 12.91406 16.12891 -31.19909 1.000 39.13136 210 ASP C CA 1
ATOM 5679 C C . ASP C 1 211 ? 13.51120 15.43159 -32.42330 1.000 42.72118 210 ASP C C 1
ATOM 5680 O O . ASP C 1 211 ? 13.19923 14.25813 -32.66353 1.000 51.67077 210 ASP C O 1
ATOM 5685 N N . LEU C 1 212 ? 14.34970 16.11742 -33.20078 1.000 35.74738 211 LEU C N 1
ATOM 5686 C CA . LEU C 1 212 ? 15.07685 15.52200 -34.31911 1.000 27.54640 211 LEU C CA 1
ATOM 5687 C C . LEU C 1 212 ? 16.58147 15.54684 -34.07136 1.000 23.65197 211 LEU C C 1
ATOM 5688 O O . LEU C 1 212 ? 17.37368 15.82204 -34.97395 1.000 22.34480 211 LEU C O 1
ATOM 5693 N N . ALA C 1 213 ? 16.98162 15.26413 -32.82886 1.000 17.05070 212 ALA C N 1
ATOM 5694 C CA . ALA C 1 213 ? 18.39736 15.23975 -32.47721 1.000 14.93157 212 ALA C CA 1
ATOM 5695 C C . ALA C 1 213 ? 19.16914 14.23749 -33.32311 1.000 18.15626 212 ALA C C 1
ATOM 5696 O O . ALA C 1 213 ? 20.33768 14.47382 -33.65260 1.000 17.71106 212 ALA C O 1
ATOM 5698 N N . TRP C 1 214 ? 18.53878 13.11057 -33.66489 1.000 16.45856 213 TRP C N 1
ATOM 5699 C CA . TRP C 1 214 ? 19.13964 12.15683 -34.59192 1.000 11.92613 213 TRP C CA 1
ATOM 5700 C C . TRP C 1 214 ? 19.54782 12.84566 -35.88711 1.000 13.56778 213 TRP C C 1
ATOM 5701 O O . TRP C 1 214 ? 20.68523 12.70298 -36.35169 1.000 11.59013 213 TRP C O 1
ATOM 5712 N N . VAL C 1 215 ? 18.62491 13.60653 -36.48235 1.000 20.12998 214 VAL C N 1
ATOM 5713 C CA . VAL C 1 215 ? 18.90286 14.27163 -37.75309 1.000 16.08143 214 VAL C CA 1
ATOM 5714 C C . VAL C 1 215 ? 19.89715 15.41062 -37.55984 1.000 16.55840 214 VAL C C 1
ATOM 5715 O O . VAL C 1 215 ? 20.77476 15.63730 -38.40152 1.000 19.78970 214 VAL C O 1
ATOM 5719 N N . ASP C 1 216 ? 19.79579 16.13307 -36.44333 1.000 16.41443 215 ASP C N 1
ATOM 5720 C CA . ASP C 1 216 ? 20.67496 17.28014 -36.22559 1.000 18.44075 215 ASP C CA 1
ATOM 5721 C C . ASP C 1 216 ? 22.13761 16.86194 -36.08700 1.000 14.37855 215 ASP C C 1
ATOM 5722 O O . ASP C 1 216 ? 23.03526 17.52319 -36.62670 1.000 17.05556 215 ASP C O 1
ATOM 5727 N N . SER C 1 217 ? 22.40046 15.77488 -35.35908 1.000 12.21706 216 SER C N 1
ATOM 5728 C CA . SER C 1 217 ? 23.78288 15.34714 -35.16696 1.000 11.80480 216 SER C CA 1
ATOM 5729 C C . SER C 1 217 ? 24.36139 14.71751 -36.43098 1.000 18.15616 216 SER C C 1
ATOM 5730 O O . SER C 1 217 ? 25.57516 14.79171 -36.65918 1.000 18.02326 216 SER C O 1
ATOM 5733 N N . HIS C 1 218 ? 23.51879 14.12003 -37.27653 1.000 14.15206 217 HIS C N 1
ATOM 5734 C CA . HIS C 1 218 ? 24.02952 13.54232 -38.51516 1.000 10.30514 217 HIS C CA 1
ATOM 5735 C C . HIS C 1 218 ? 24.39288 14.62649 -39.52255 1.000 13.89774 217 HIS C C 1
ATOM 5736 O O . HIS C 1 218 ? 25.37126 14.48472 -40.26621 1.000 13.92988 217 HIS C O 1
ATOM 5743 N N . ILE C 1 219 ? 23.62149 15.71707 -39.56032 1.000 13.57439 218 ILE C N 1
ATOM 5744 C CA . ILE C 1 219 ? 23.95133 16.83298 -40.44572 1.000 16.46693 218 ILE C CA 1
ATOM 5745 C C . ILE C 1 219 ? 25.32021 17.40228 -40.08736 1.000 17.68955 218 ILE C C 1
ATOM 5746 O O . ILE C 1 219 ? 26.12138 17.73687 -40.96952 1.000 29.31083 218 ILE C O 1
ATOM 5751 N N . LYS C 1 220 ? 25.61625 17.50314 -38.78752 1.000 15.75871 219 LYS C N 1
ATOM 5752 C CA . LYS C 1 220 ? 26.93615 17.95251 -38.35817 1.000 19.19480 219 LYS C CA 1
ATOM 5753 C C . LYS C 1 220 ? 28.01596 16.92679 -38.67371 1.000 23.51456 219 LYS C C 1
ATOM 5754 O O . LYS C 1 220 ? 29.12794 17.30051 -39.06288 1.000 38.58736 219 LYS C O 1
ATOM 5760 N N . ALA C 1 221 ? 27.71737 15.63931 -38.51278 1.000 18.12362 220 ALA C N 1
ATOM 5761 C CA . ALA C 1 221 ? 28.75450 14.61705 -38.54634 1.000 17.86040 220 ALA C CA 1
ATOM 5762 C C . ALA C 1 221 ? 28.94925 13.97189 -39.90951 1.000 18.94673 220 ALA C C 1
ATOM 5763 O O . ALA C 1 221 ? 30.07317 13.57281 -40.23028 1.000 20.73546 220 ALA C O 1
ATOM 5765 N N . GLU C 1 222 ? 27.90063 13.84608 -40.72356 1.000 18.11774 221 GLU C N 1
ATOM 5766 C CA . GLU C 1 222 ? 28.08380 13.17186 -42.00403 1.000 24.49020 221 GLU C CA 1
ATOM 5767 C C . GLU C 1 222 ? 28.87947 13.99824 -43.00552 1.000 24.97224 221 GLU C C 1
ATOM 5768 O O . GLU C 1 222 ? 29.26447 13.46333 -44.05163 1.000 27.62552 221 GLU C O 1
ATOM 5774 N N . THR C 1 223 ? 29.13352 15.27647 -42.71996 1.000 13.47555 222 THR C N 1
ATOM 5775 C CA . THR C 1 223 ? 30.09188 16.02728 -43.52049 1.000 21.63646 222 THR C CA 1
ATOM 5776 C C . THR C 1 223 ? 31.52097 15.62307 -43.18752 1.000 21.55455 222 THR C C 1
ATOM 5777 O O . THR C 1 223 ? 32.39639 15.67322 -44.05842 1.000 25.31001 222 THR C O 1
ATOM 5781 N N . MET C 1 224 ? 31.76907 15.21889 -41.93943 1.000 14.93264 223 MET C N 1
ATOM 5782 C CA . MET C 1 224 ? 33.08897 14.72938 -41.55573 1.000 13.16698 223 MET C CA 1
ATOM 5783 C C . MET C 1 224 ? 33.34496 13.34512 -42.13541 1.000 22.91228 223 MET C C 1
ATOM 5784 O O . MET C 1 224 ? 34.43363 13.06614 -42.65334 1.000 29.53197 223 MET C O 1
ATOM 5789 N N . HIS C 1 225 ? 32.34971 12.46053 -42.03609 1.000 17.74843 224 HIS C N 1
ATOM 5790 C CA . HIS C 1 225 ? 32.45702 11.11587 -42.59259 1.000 11.49634 224 HIS C CA 1
ATOM 5791 C C . HIS C 1 225 ? 32.80233 11.14876 -44.07483 1.000 16.63121 224 HIS C C 1
ATOM 5792 O O . HIS C 1 225 ? 33.66749 10.39981 -44.54388 1.000 14.51569 224 HIS C O 1
ATOM 5799 N N . ALA C 1 226 ? 32.11070 12.00190 -44.83330 1.000 15.54521 225 ALA C N 1
ATOM 5800 C CA . ALA C 1 226 ? 32.39343 12.12467 -46.25887 1.000 12.36452 225 ALA C CA 1
ATOM 5801 C C . ALA C 1 226 ? 33.83091 12.56443 -46.49777 1.000 15.54533 225 ALA C C 1
ATOM 5802 O O . ALA C 1 226 ? 34.46918 12.13255 -47.46547 1.000 17.92384 225 ALA C O 1
ATOM 5804 N N . ALA C 1 227 ? 34.35774 13.42545 -45.62434 1.000 13.81711 226 ALA C N 1
ATOM 5805 C CA . ALA C 1 227 ? 35.75567 13.82674 -45.73331 1.000 13.32333 226 ALA C CA 1
ATOM 5806 C C . ALA C 1 227 ? 36.68669 12.64023 -45.52016 1.000 15.92561 226 ALA C C 1
ATOM 5807 O O . ALA C 1 227 ? 37.69419 12.49723 -46.22292 1.000 23.30330 226 ALA C O 1
ATOM 5809 N N . GLN C 1 228 ? 36.35196 11.76789 -44.56495 1.000 16.35182 227 GLN C N 1
ATOM 5810 C CA . GLN C 1 228 ? 37.25418 10.68705 -44.17705 1.000 13.78570 227 GLN C CA 1
ATOM 5811 C C . GLN C 1 228 ? 37.29848 9.58238 -45.22894 1.000 10.76716 227 GLN C C 1
ATOM 5812 O O . GLN C 1 228 ? 38.37845 9.10037 -45.58783 1.000 10.87329 227 GLN C O 1
ATOM 5818 N N . VAL C 1 229 ? 36.13621 9.16760 -45.74045 1.000 12.80965 228 VAL C N 1
ATOM 5819 C CA . VAL C 1 229 ? 36.10512 8.05129 -46.68121 1.000 12.74028 228 VAL C CA 1
ATOM 5820 C C . VAL C 1 229 ? 36.74339 8.39936 -48.02141 1.000 12.72607 228 VAL C C 1
ATOM 5821 O O . VAL C 1 229 ? 37.10854 7.49204 -48.77933 1.000 11.54372 228 VAL C O 1
ATOM 5825 N N . SER C 1 230 ? 36.89330 9.68614 -48.34119 1.000 16.67839 229 SER C N 1
ATOM 5826 C CA . SER C 1 230 ? 37.42674 10.10179 -49.63391 1.000 17.65310 229 SER C CA 1
ATOM 5827 C C . SER C 1 230 ? 38.77985 10.79498 -49.52270 1.000 18.08827 229 SER C C 1
ATOM 5828 O O . SER C 1 230 ? 39.25562 11.36331 -50.51305 1.000 19.08257 229 SER C O 1
ATOM 5831 N N . ASP C 1 231 ? 39.41283 10.75845 -48.35227 1.000 16.00715 230 ASP C N 1
ATOM 5832 C CA . ASP C 1 231 ? 40.73474 11.34830 -48.19089 1.000 12.03972 230 ASP C CA 1
ATOM 5833 C C . ASP C 1 231 ? 41.74840 10.63125 -49.07792 1.000 16.36221 230 ASP C C 1
ATOM 5834 O O . ASP C 1 231 ? 41.70678 9.40852 -49.23328 1.000 17.71011 230 ASP C O 1
ATOM 5839 N N . GLU C 1 232 ? 42.65910 11.40398 -49.67701 1.000 14.51760 231 GLU C N 1
ATOM 5840 C CA . GLU C 1 232 ? 43.63489 10.82641 -50.59651 1.000 12.68922 231 GLU C CA 1
ATOM 5841 C C . GLU C 1 232 ? 44.62956 9.90378 -49.90189 1.000 17.54075 231 GLU C C 1
ATOM 5842 O O . GLU C 1 232 ? 45.21456 9.03722 -50.56155 1.000 13.14680 231 GLU C O 1
ATOM 5848 N N . ASP C 1 233 ? 44.84059 10.06961 -48.59599 1.000 18.80779 232 ASP C N 1
ATOM 5849 C CA . ASP C 1 233 ? 45.82808 9.28964 -47.86147 1.000 12.59513 232 ASP C CA 1
ATOM 5850 C C . ASP C 1 233 ? 45.22541 8.22565 -46.95999 1.000 14.35830 232 ASP C C 1
ATOM 5851 O O . ASP C 1 233 ? 45.88691 7.22224 -46.68774 1.000 16.07294 232 ASP C O 1
ATOM 5856 N N . THR C 1 234 ? 43.99126 8.41551 -46.48608 1.000 12.93248 233 THR C N 1
ATOM 5857 C CA . THR C 1 234 ? 43.36488 7.46073 -45.57914 1.000 11.73524 233 THR C CA 1
ATOM 5858 C C . THR C 1 234 ? 41.95411 7.08416 -46.02207 1.000 14.26171 233 THR C C 1
ATOM 5859 O O . THR C 1 234 ? 41.17262 6.57960 -45.20975 1.000 11.39727 233 THR C O 1
ATOM 5863 N N . GLY C 1 235 ? 41.60960 7.31556 -47.29103 1.000 12.32105 234 GLY C N 1
ATOM 5864 C CA . GLY C 1 235 ? 40.27337 7.05177 -47.77917 1.000 11.73911 234 GLY C CA 1
ATOM 5865 C C . GLY C 1 235 ? 40.08367 5.61346 -48.22308 1.000 11.98707 234 GLY C C 1
ATOM 5866 O O . GLY C 1 235 ? 40.98388 4.77983 -48.14825 1.000 12.66357 234 GLY C O 1
ATOM 5867 N N . MET C 1 236 ? 38.87721 5.33766 -48.72512 1.000 11.98022 235 MET C N 1
ATOM 5868 C CA . MET C 1 236 ? 38.47583 3.95773 -48.98428 1.000 12.19892 235 MET C CA 1
ATOM 5869 C C . MET C 1 236 ? 39.23467 3.35151 -50.16005 1.000 14.94625 235 MET C C 1
ATOM 5870 O O . MET C 1 236 ? 39.59126 2.16717 -50.13123 1.000 16.00111 235 MET C O 1
ATOM 5875 N N . THR C 1 237 ? 39.48822 4.13830 -51.20676 1.000 14.30807 236 THR C N 1
ATOM 5876 C CA . THR C 1 237 ? 40.17286 3.59471 -52.37364 1.000 13.32525 236 THR C CA 1
ATOM 5877 C C . THR C 1 237 ? 41.61612 3.20630 -52.08192 1.000 13.55474 236 THR C C 1
ATOM 5878 O O . THR C 1 237 ? 42.22477 2.50686 -52.89915 1.000 15.93130 236 THR C O 1
ATOM 5882 N N . ARG C 1 238 ? 42.17602 3.62735 -50.94466 1.000 13.28292 237 ARG C N 1
ATOM 5883 C CA . ARG C 1 238 ? 43.50717 3.16292 -50.57732 1.000 13.52711 237 ARG C CA 1
ATOM 5884 C C . ARG C 1 238 ? 43.52478 1.68760 -50.20343 1.000 15.95030 237 ARG C C 1
ATOM 5885 O O . ARG C 1 238 ? 44.61098 1.12379 -50.03742 1.000 18.18119 237 ARG C O 1
ATOM 5893 N N . LEU C 1 239 ? 42.35892 1.05520 -50.07064 1.000 13.57903 238 LEU C N 1
ATOM 5894 C CA . LEU C 1 239 ? 42.26018 -0.37441 -49.80295 1.000 17.94777 238 LEU C CA 1
ATOM 5895 C C . LEU C 1 239 ? 42.28210 -1.22336 -51.06804 1.000 21.47292 238 LEU C C 1
ATOM 5896 O O . LEU C 1 239 ? 42.19621 -2.45170 -50.96896 1.000 34.62414 238 LEU C O 1
ATOM 5901 N N . VAL C 1 240 ? 42.39030 -0.61011 -52.24161 1.000 22.98846 239 VAL C N 1
ATOM 5902 C CA . VAL C 1 240 ? 42.30815 -1.31126 -53.51784 1.000 23.87449 239 VAL C CA 1
ATOM 5903 C C . VAL C 1 240 ? 43.73722 -1.54534 -53.99516 1.000 27.30188 239 VAL C C 1
ATOM 5904 O O . VAL C 1 240 ? 44.41469 -0.62057 -54.45260 1.000 23.53426 239 VAL C O 1
ATOM 5908 N N . ALA C 1 241 ? 44.19122 -2.79754 -53.90788 1.000 34.31796 240 ALA C N 1
ATOM 5909 C CA . ALA C 1 241 ? 45.61026 -3.09557 -54.07047 1.000 24.96428 240 ALA C CA 1
ATOM 5910 C C . ALA C 1 241 ? 46.03860 -3.09055 -55.53291 1.000 33.06734 240 ALA C C 1
ATOM 5911 O O . ALA C 1 241 ? 47.06351 -2.49362 -55.87945 1.000 42.08200 240 ALA C O 1
ATOM 5913 N N . ASP C 1 242 ? 45.28642 -3.75996 -56.40610 1.000 25.26785 241 ASP C N 1
ATOM 5914 C CA . ASP C 1 242 ? 45.73112 -3.94890 -57.77979 1.000 33.23466 241 ASP C CA 1
ATOM 5915 C C . ASP C 1 242 ? 44.58045 -3.69333 -58.74660 1.000 26.49836 241 ASP C C 1
ATOM 5916 O O . ASP C 1 242 ? 43.47003 -3.32490 -58.35152 1.000 31.07342 241 ASP C O 1
ATOM 5921 N N . ARG C 1 243 ? 44.86816 -3.89930 -60.03570 1.000 29.32649 242 ARG C N 1
ATOM 5922 C CA . ARG C 1 243 ? 43.93144 -3.54315 -61.09772 1.000 32.12498 242 ARG C CA 1
ATOM 5923 C C . ARG C 1 243 ? 42.70737 -4.45252 -61.11614 1.000 27.59995 242 ARG C C 1
ATOM 5924 O O . ARG C 1 243 ? 41.61256 -4.00149 -61.47162 1.000 28.76189 242 ARG C O 1
ATOM 5932 N N . GLU C 1 244 ? 42.86719 -5.72866 -60.75405 1.000 29.93605 243 GLU C N 1
ATOM 5933 C CA . GLU C 1 244 ? 41.72266 -6.63675 -60.71473 1.000 26.64001 243 GLU C CA 1
ATOM 5934 C C . GLU C 1 244 ? 40.73746 -6.22694 -59.62451 1.000 34.23784 243 GLU C C 1
ATOM 5935 O O . GLU C 1 244 ? 39.52239 -6.18388 -59.85149 1.000 26.09000 243 GLU C O 1
ATOM 5941 N N . GLN C 1 245 ? 41.24716 -5.92199 -58.42680 1.000 30.32797 244 GLN C N 1
ATOM 5942 C CA . GLN C 1 245 ? 40.39018 -5.39853 -57.36664 1.000 23.88411 244 GLN C CA 1
ATOM 5943 C C . GLN C 1 245 ? 39.76206 -4.06628 -57.75428 1.000 23.80214 244 GLN C C 1
ATOM 5944 O O . GLN C 1 245 ? 38.69024 -3.71718 -57.24679 1.000 25.86250 244 GLN C O 1
ATOM 5950 N N . ALA C 1 246 ? 40.41570 -3.30558 -58.63789 1.000 23.83348 245 ALA C N 1
ATOM 5951 C CA . ALA C 1 246 ? 39.89713 -1.99474 -59.01624 1.000 18.35627 245 ALA C CA 1
ATOM 5952 C C . ALA C 1 246 ? 38.67656 -2.12145 -59.91664 1.000 19.26142 245 ALA C C 1
ATOM 5953 O O . ALA C 1 246 ? 37.69522 -1.38827 -59.74606 1.000 28.86932 245 ALA C O 1
ATOM 5955 N N . GLU C 1 247 ? 38.71611 -3.04033 -60.88494 1.000 22.13628 246 GLU C N 1
ATOM 5956 C CA . GLU C 1 247 ? 37.53739 -3.26458 -61.71436 1.000 27.91976 246 GLU C CA 1
ATOM 5957 C C . GLU C 1 247 ? 36.39911 -3.87456 -60.90457 1.000 26.57948 246 GLU C C 1
ATOM 5958 O O . GLU C 1 247 ? 35.22414 -3.64463 -61.21487 1.000 22.85517 246 GLU C O 1
ATOM 5964 N N . GLU C 1 248 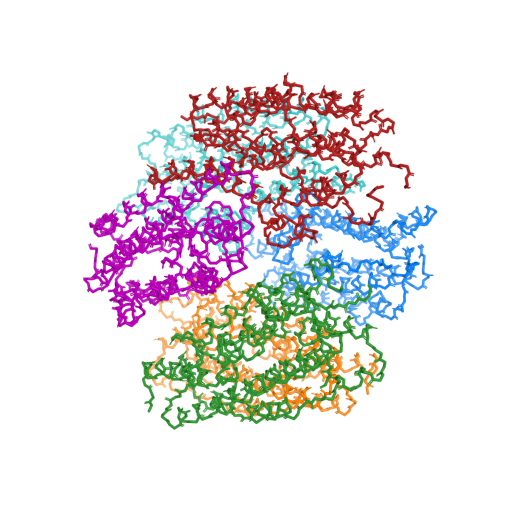? 36.72607 -4.64175 -59.86138 1.000 20.85085 247 GLU C N 1
ATOM 5965 C CA . GLU C 1 248 ? 35.69606 -5.17069 -58.97312 1.000 17.92204 247 GLU C CA 1
ATOM 5966 C C . GLU C 1 248 ? 35.10881 -4.07276 -58.09610 1.000 20.04578 247 GLU C C 1
ATOM 5967 O O . GLU C 1 248 ? 33.89200 -4.02425 -57.88224 1.000 26.46468 247 GLU C O 1
ATOM 5973 N N . PHE C 1 249 ? 35.96149 -3.18587 -57.57797 1.000 22.43216 248 PHE C N 1
ATOM 5974 C CA . PHE C 1 249 ? 35.48858 -2.09195 -56.73589 1.000 20.87074 248 PHE C CA 1
ATOM 5975 C C . PHE C 1 249 ? 34.56121 -1.16091 -57.50962 1.000 15.82588 248 PHE C C 1
ATOM 5976 O O . PHE C 1 249 ? 33.53772 -0.71184 -56.98152 1.000 18.54424 248 PHE C O 1
ATOM 5984 N N . LEU C 1 250 ? 34.89690 -0.87048 -58.76940 1.000 15.48685 249 LEU C N 1
ATOM 5985 C CA . LEU C 1 250 ? 34.04143 -0.02190 -59.59340 1.000 15.48205 249 LEU C CA 1
ATOM 5986 C C . LEU C 1 250 ? 32.74787 -0.72814 -59.98320 1.000 15.69088 249 LEU C C 1
ATOM 5987 O O . LEU C 1 250 ? 31.69475 -0.08531 -60.06718 1.000 16.64500 249 LEU C O 1
ATOM 5992 N N . THR C 1 251 ? 32.80504 -2.03869 -60.23377 1.000 19.51845 250 THR C N 1
ATOM 5993 C CA . THR C 1 251 ? 31.58930 -2.78990 -60.53217 1.000 16.34946 250 THR C CA 1
ATOM 5994 C C . THR C 1 251 ? 30.64654 -2.79388 -59.33688 1.000 18.83947 250 THR C C 1
ATOM 5995 O O . THR C 1 251 ? 29.44641 -2.52886 -59.47528 1.000 27.72958 250 THR C O 1
ATOM 5999 N N . ALA C 1 252 ? 31.17730 -3.09139 -58.14855 1.000 19.88480 251 ALA C N 1
ATOM 6000 C CA . ALA C 1 252 ? 30.35240 -3.08057 -56.94507 1.000 15.44187 251 ALA C CA 1
ATOM 6001 C C . ALA C 1 252 ? 29.73345 -1.70963 -56.71129 1.000 14.87103 251 ALA C C 1
ATOM 6002 O O . ALA C 1 252 ? 28.54852 -1.60490 -56.37541 1.000 15.09414 251 ALA C O 1
ATOM 6004 N N . VAL C 1 253 ? 30.51608 -0.64512 -56.89457 1.000 14.65922 252 VAL C N 1
ATOM 6005 C CA . VAL C 1 253 ? 30.00013 0.69754 -56.65233 1.000 14.28406 252 VAL C CA 1
ATOM 6006 C C . VAL C 1 253 ? 28.89604 1.03629 -57.64811 1.000 17.69932 252 VAL C C 1
ATOM 6007 O O . VAL C 1 253 ? 27.91039 1.69740 -57.29862 1.000 17.58065 252 VAL C O 1
ATOM 6011 N N . ARG C 1 254 ? 29.02128 0.56847 -58.89247 1.000 16.67346 253 ARG C N 1
ATOM 6012 C CA . ARG C 1 254 ? 27.98106 0.83817 -59.88103 1.000 15.23274 253 ARG C CA 1
ATOM 6013 C C . ARG C 1 254 ? 26.66772 0.16692 -59.48994 1.000 16.06934 253 ARG C C 1
ATOM 6014 O O . ARG C 1 254 ? 25.60135 0.79225 -59.52364 1.000 15.24795 253 ARG C O 1
ATOM 6022 N N . GLU C 1 255 ? 26.72767 -1.10885 -59.10419 1.000 19.53960 254 GLU C N 1
ATOM 6023 C CA . GLU C 1 255 ? 25.52308 -1.80654 -58.66606 1.000 18.55402 254 GLU C CA 1
ATOM 6024 C C . GLU C 1 255 ? 24.99443 -1.22217 -57.36281 1.000 22.88120 254 GLU C C 1
ATOM 6025 O O . GLU C 1 255 ? 23.78873 -0.98634 -57.21992 1.000 21.17723 254 GLU C O 1
ATOM 6031 N N . TYR C 1 256 ? 25.88774 -0.97507 -56.40192 1.000 15.40468 255 TYR C N 1
ATOM 6032 C CA . TYR C 1 256 ? 25.46267 -0.49653 -55.08970 1.000 14.34300 255 TYR C CA 1
ATOM 6033 C C . TYR C 1 256 ? 24.81241 0.87623 -55.18894 1.000 14.11937 255 TYR C C 1
ATOM 6034 O O . TYR C 1 256 ? 23.72028 1.09842 -54.65480 1.000 18.45942 255 TYR C O 1
ATOM 6043 N N . ALA C 1 257 ? 25.47778 1.81617 -55.86443 1.000 14.39956 256 ALA C N 1
ATOM 6044 C CA . ALA C 1 257 ? 24.91019 3.14959 -56.03102 1.000 13.87918 256 ALA C CA 1
ATOM 6045 C C . ALA C 1 257 ? 23.56675 3.08943 -56.74172 1.000 16.41459 256 ALA C C 1
ATOM 6046 O O . ALA C 1 257 ? 22.65495 3.86523 -56.43183 1.000 21.07874 256 ALA C O 1
ATOM 6048 N N . ALA C 1 258 ? 23.42500 2.16381 -57.69429 1.000 18.76929 257 ALA C N 1
ATOM 6049 C CA . ALA C 1 258 ? 22.16798 2.02450 -58.42271 1.000 15.02426 257 ALA C CA 1
ATOM 6050 C C . ALA C 1 258 ? 21.03287 1.63107 -57.48680 1.000 15.01553 257 ALA C C 1
ATOM 6051 O O . ALA C 1 258 ? 19.94930 2.22685 -57.52243 1.000 15.19190 257 ALA C O 1
ATOM 6053 N N . HIS C 1 259 ? 21.26558 0.62405 -56.63743 1.000 14.97475 258 HIS C N 1
ATOM 6054 C CA . HIS C 1 259 ? 20.24231 0.21380 -55.68043 1.000 14.99845 258 HIS C CA 1
ATOM 6055 C C . HIS C 1 259 ? 19.89347 1.35063 -54.72998 1.000 14.59786 258 HIS C C 1
ATOM 6056 O O . HIS C 1 259 ? 18.72357 1.53352 -54.37418 1.000 19.79367 258 HIS C O 1
ATOM 6063 N N . TRP C 1 260 ? 20.89661 2.12706 -54.30848 1.000 14.42369 259 TRP C N 1
ATOM 6064 C CA . TRP C 1 260 ? 20.63653 3.26038 -53.42457 1.000 18.07248 259 TRP C CA 1
ATOM 6065 C C . TRP C 1 260 ? 19.75556 4.29879 -54.10417 1.000 14.41678 259 TRP C C 1
ATOM 6066 O O . TRP C 1 260 ? 18.84577 4.85645 -53.48006 1.000 18.52621 259 TRP C O 1
ATOM 6077 N N . SER C 1 261 ? 20.01346 4.57481 -55.38354 1.000 15.42139 260 SER C N 1
ATOM 6078 C CA . SER C 1 261 ? 19.17875 5.51985 -56.11528 1.000 18.33531 260 SER C CA 1
ATOM 6079 C C . SER C 1 261 ? 17.75106 5.00781 -56.23655 1.000 15.17784 260 SER C C 1
ATOM 6080 O O . SER C 1 261 ? 16.79243 5.77560 -56.09234 1.000 25.63672 260 SER C O 1
ATOM 6083 N N . ALA C 1 262 ? 17.59099 3.70948 -56.50214 1.000 15.02543 261 ALA C N 1
ATOM 6084 C CA . ALA C 1 262 ? 16.25567 3.13805 -56.63133 1.000 15.45611 261 ALA C CA 1
ATOM 6085 C C . ALA C 1 262 ? 15.53113 3.12322 -55.29205 1.000 17.19659 261 ALA C C 1
ATOM 6086 O O . ALA C 1 262 ? 14.32008 3.36770 -55.23149 1.000 16.78084 261 ALA C O 1
ATOM 6088 N N . ALA C 1 263 ? 16.25617 2.83126 -54.20953 1.000 22.27122 262 ALA C N 1
ATOM 6089 C CA . ALA C 1 263 ? 15.65035 2.82658 -52.88199 1.000 18.06492 262 ALA C CA 1
ATOM 6090 C C . ALA C 1 263 ? 15.16320 4.21831 -52.49878 1.000 24.00720 262 ALA C C 1
ATOM 6091 O O . ALA C 1 263 ? 14.05643 4.38013 -51.97055 1.000 17.79625 262 ALA C O 1
ATOM 6093 N N . LEU C 1 264 ? 15.98350 5.24010 -52.76144 1.000 21.68692 263 LEU C N 1
ATOM 6094 C CA . LEU C 1 264 ? 15.58947 6.61052 -52.45270 1.000 19.38909 263 LEU C CA 1
ATOM 6095 C C . LEU C 1 264 ? 14.41203 7.06108 -53.30541 1.000 24.54861 263 LEU C C 1
ATOM 6096 O O . LEU C 1 264 ? 13.63246 7.92092 -52.87987 1.000 19.19864 263 LEU C O 1
ATOM 6101 N N . GLU C 1 265 ? 14.27123 6.50367 -54.51146 1.000 19.81836 264 GLU C N 1
ATOM 6102 C CA . GLU C 1 265 ? 13.13882 6.86056 -55.35858 1.000 16.82591 264 GLU C CA 1
ATOM 6103 C C . GLU C 1 265 ? 11.82173 6.48573 -54.69449 1.000 19.74612 264 GLU C C 1
ATOM 6104 O O . GLU C 1 265 ? 10.84760 7.24456 -54.76119 1.000 30.07297 264 GLU C O 1
ATOM 6110 N N . THR C 1 266 ? 11.77375 5.32019 -54.04121 1.000 18.85223 265 THR C N 1
ATOM 6111 C CA . THR C 1 266 ? 10.55945 4.92714 -53.33409 1.000 22.61644 265 THR C CA 1
ATOM 6112 C C . THR C 1 266 ? 10.23107 5.90462 -52.21707 1.000 25.74913 265 THR C C 1
ATOM 6113 O O . THR C 1 266 ? 9.05546 6.08713 -51.88094 1.000 35.89871 265 THR C O 1
ATOM 6117 N N . TYR C 1 267 ? 11.25251 6.52970 -51.62261 1.000 25.41875 266 TYR C N 1
ATOM 6118 C CA . TYR C 1 267 ? 11.00514 7.60364 -50.66557 1.000 20.83950 266 TYR C CA 1
ATOM 6119 C C . TYR C 1 267 ? 10.23053 8.73522 -51.32598 1.000 27.09303 266 TYR C C 1
ATOM 6120 O O . TYR C 1 267 ? 9.22122 9.21052 -50.79252 1.000 32.50198 266 TYR C O 1
ATOM 6129 N N . ALA C 1 268 ? 10.69595 9.17904 -52.49745 1.000 23.84539 267 ALA C N 1
ATOM 6130 C CA . ALA C 1 268 ? 10.01449 10.25147 -53.21391 1.000 22.80206 267 ALA C CA 1
ATOM 6131 C C . ALA C 1 268 ? 8.60245 9.84009 -53.60675 1.000 31.16425 267 ALA C C 1
ATOM 6132 O O . ALA C 1 268 ? 7.66584 10.64258 -53.51264 1.000 37.86989 267 ALA C O 1
ATOM 6134 N N . GLN C 1 269 ? 8.42990 8.58979 -54.04576 1.000 29.54091 268 GLN C N 1
ATOM 6135 C CA . GLN C 1 269 ? 7.09976 8.09889 -54.39202 1.000 31.40357 268 GLN C CA 1
ATOM 6136 C C . GLN C 1 269 ? 6.14451 8.21012 -53.21155 1.000 26.73052 268 GLN C C 1
ATOM 6137 O O . GLN C 1 269 ? 4.97253 8.56501 -53.38200 1.000 31.74500 268 GLN C O 1
ATOM 6143 N N . ALA C 1 270 ? 6.63262 7.91772 -52.00299 1.000 27.97502 269 ALA C N 1
ATOM 6144 C CA . ALA C 1 270 ? 5.79626 8.03528 -50.81265 1.000 32.23884 269 ALA C CA 1
ATOM 6145 C C . ALA C 1 270 ? 5.39486 9.48268 -50.55813 1.000 31.75771 269 ALA C C 1
ATOM 6146 O O . ALA C 1 270 ? 4.24383 9.75969 -50.20082 1.000 32.19922 269 ALA C O 1
ATOM 6148 N N . LEU C 1 271 ? 6.33008 10.41975 -50.73180 1.000 28.87111 270 LEU C N 1
ATOM 6149 C CA . LEU C 1 271 ? 5.99614 11.82811 -50.55574 1.000 29.41089 270 LEU C CA 1
ATOM 6150 C C . LEU C 1 271 ? 4.98377 12.29771 -51.59294 1.000 36.07979 270 LEU C C 1
ATOM 6151 O O . LEU C 1 271 ? 4.15027 13.16088 -51.29669 1.000 42.38986 270 LEU C O 1
ATOM 6156 N N . ARG C 1 272 ? 5.03039 11.74131 -52.80600 1.000 39.67948 271 ARG C N 1
ATOM 6157 C CA . ARG C 1 272 ? 4.05503 12.11709 -53.82531 1.000 31.79721 271 ARG C CA 1
ATOM 6158 C C . ARG C 1 272 ? 2.68957 11.50226 -53.53816 1.000 37.82664 271 ARG C C 1
ATOM 6159 O O . ARG C 1 272 ? 1.66182 12.18525 -53.61604 1.000 42.86021 271 ARG C O 1
ATOM 6167 N N . ASP C 1 273 ? 2.65837 10.20940 -53.20451 1.000 44.27542 272 ASP C N 1
ATOM 6168 C CA . ASP C 1 273 ? 1.38247 9.52603 -53.00950 1.000 39.53233 272 ASP C CA 1
ATOM 6169 C C . ASP C 1 273 ? 0.70095 9.96183 -51.71972 1.000 35.60846 272 ASP C C 1
ATOM 6170 O O . ASP C 1 273 ? -0.51847 10.16116 -51.69367 1.000 36.41711 272 ASP C O 1
ATOM 6175 N N . GLY C 1 274 ? 1.46414 10.11058 -50.64180 1.000 38.95188 273 GLY C N 1
ATOM 6176 C CA . GLY C 1 274 ? 0.89466 10.37975 -49.34106 1.000 42.78412 273 GLY C CA 1
ATOM 6177 C C . GLY C 1 274 ? 0.60408 9.14478 -48.52001 1.000 49.63851 273 GLY C C 1
ATOM 6178 O O . GLY C 1 274 ? 0.04632 9.26651 -47.42094 1.000 48.66800 273 GLY C O 1
ATOM 6179 N N . HIS C 1 275 ? 0.95566 7.96158 -49.02208 1.000 44.25409 274 HIS C N 1
ATOM 6180 C CA . HIS C 1 275 ? 0.77115 6.70302 -48.31449 1.000 41.58766 274 HIS C CA 1
ATOM 6181 C C . HIS C 1 275 ? 1.92854 5.77615 -48.66717 1.000 43.24609 274 HIS C C 1
ATOM 6182 O O . HIS C 1 275 ? 2.82417 6.13339 -49.43918 1.000 41.92985 274 HIS C O 1
ATOM 6189 N N . ALA C 1 276 ? 1.92804 4.58871 -48.06739 1.000 40.71574 275 ALA C N 1
ATOM 6190 C CA . ALA C 1 276 ? 2.97121 3.59882 -48.32583 1.000 37.41721 275 ALA C CA 1
ATOM 6191 C C . ALA C 1 276 ? 2.79773 2.96616 -49.70441 1.000 43.83052 275 ALA C C 1
ATOM 6192 O O . ALA C 1 276 ? 3.77514 2.62893 -50.37451 1.000 54.60540 275 ALA C O 1
ATOM 6194 N N . ALA D 1 8 ? 49.97002 51.56233 -19.91928 1.000 29.20817 7 ALA D N 1
ATOM 6195 C CA . ALA D 1 8 ? 49.03244 50.51678 -19.53164 1.000 51.87220 7 ALA D CA 1
ATOM 6196 C C . ALA D 1 8 ? 48.50321 50.77923 -18.11975 1.000 51.46184 7 ALA D C 1
ATOM 6197 O O . ALA D 1 8 ? 48.93315 51.72631 -17.46196 1.000 61.51748 7 ALA D O 1
ATOM 6199 N N . LEU D 1 9 ? 47.59334 49.91630 -17.66055 1.000 47.33830 8 LEU D N 1
ATOM 6200 C CA . LEU D 1 9 ? 46.91871 50.04764 -16.37168 1.000 57.27694 8 LEU D CA 1
ATOM 6201 C C . LEU D 1 9 ? 47.48847 49.07290 -15.35036 1.000 52.92272 8 LEU D C 1
ATOM 6202 O O . LEU D 1 9 ? 47.77907 47.92203 -15.68141 1.000 38.60397 8 LEU D O 1
ATOM 6207 N N . SER D 1 10 ? 47.61760 49.52177 -14.10317 1.000 56.18748 9 SER D N 1
ATOM 6208 C CA . SER D 1 10 ? 47.99417 48.61214 -13.03229 1.000 59.18209 9 SER D CA 1
ATOM 6209 C C . SER D 1 10 ? 46.78870 47.80534 -12.57053 1.000 63.71306 9 SER D C 1
ATOM 6210 O O . SER D 1 10 ? 45.63632 48.20587 -12.75815 1.000 69.68340 9 SER D O 1
ATOM 6213 N N . ALA D 1 11 ? 47.07051 46.65220 -11.95802 1.000 58.43974 10 ALA D N 1
ATOM 6214 C CA . ALA D 1 11 ? 46.01511 45.80853 -11.41041 1.000 66.07149 10 ALA D CA 1
ATOM 6215 C C . ALA D 1 11 ? 45.13679 46.55491 -10.40979 1.000 68.49220 10 ALA D C 1
ATOM 6216 O O . ALA D 1 11 ? 43.99907 46.13824 -10.16416 1.000 69.46930 10 ALA D O 1
ATOM 6218 N N . ALA D 1 12 ? 45.62959 47.65413 -9.83883 1.000 58.87511 11 ALA D N 1
ATOM 6219 C CA . ALA D 1 12 ? 44.82558 48.51712 -8.98860 1.000 57.44460 11 ALA D CA 1
ATOM 6220 C C . ALA D 1 12 ? 44.22973 49.69897 -9.73577 1.000 63.23331 11 ALA D C 1
ATOM 6221 O O . ALA D 1 12 ? 43.29065 50.31991 -9.22393 1.000 70.53654 11 ALA D O 1
ATOM 6223 N N . GLU D 1 13 ? 44.77274 50.05083 -10.90360 1.000 61.95174 12 GLU D N 1
ATOM 6224 C CA . GLU D 1 13 ? 44.07383 50.96512 -11.79068 1.000 57.39773 12 GLU D CA 1
ATOM 6225 C C . GLU D 1 13 ? 42.93195 50.27460 -12.50908 1.000 58.30096 12 GLU D C 1
ATOM 6226 O O . GLU D 1 13 ? 42.03980 50.95502 -13.03246 1.000 58.80739 12 GLU D O 1
ATOM 6232 N N . GLN D 1 14 ? 42.93857 48.94085 -12.53135 1.000 58.57352 13 GLN D N 1
ATOM 6233 C CA . GLN D 1 14 ? 41.83662 48.20534 -13.13581 1.000 58.81512 13 GLN D CA 1
ATOM 6234 C C . GLN D 1 14 ? 40.66674 48.06450 -12.16793 1.000 62.54890 13 GLN D C 1
ATOM 6235 O O . GLN D 1 14 ? 39.52245 48.38602 -12.50937 1.000 63.87158 13 GLN D O 1
ATOM 6241 N N . GLN D 1 15 ? 40.94012 47.57874 -10.95133 1.000 63.29275 14 GLN D N 1
ATOM 6242 C CA . GLN D 1 15 ? 39.88201 47.43522 -9.95300 1.000 63.38108 14 GLN D CA 1
ATOM 6243 C C . GLN D 1 15 ? 39.17710 48.76134 -9.70959 1.000 51.80347 14 GLN D C 1
ATOM 6244 O O . GLN D 1 15 ? 37.95502 48.80372 -9.51851 1.000 56.30071 14 GLN D O 1
ATOM 6250 N N . ASP D 1 16 ? 39.93685 49.85738 -9.71274 1.000 49.33036 15 ASP D N 1
ATOM 6251 C CA . ASP D 1 16 ? 39.32499 51.17809 -9.65383 1.000 52.35214 15 ASP D CA 1
ATOM 6252 C C . ASP D 1 16 ? 38.34116 51.36887 -10.80071 1.000 55.76049 15 ASP D C 1
ATOM 6253 O O . ASP D 1 16 ? 37.20520 51.80461 -10.58583 1.000 56.33911 15 ASP D O 1
ATOM 6258 N N . LEU D 1 17 ? 38.74972 51.01486 -12.02186 1.000 63.79878 16 LEU D N 1
ATOM 6259 C CA . LEU D 1 17 ? 37.88825 51.20721 -13.18507 1.000 50.42118 16 LEU D CA 1
ATOM 6260 C C . LEU D 1 17 ? 36.61971 50.36616 -13.08265 1.000 48.64483 16 LEU D C 1
ATOM 6261 O O . LEU D 1 17 ? 35.51684 50.85601 -13.35268 1.000 47.12292 16 LEU D O 1
ATOM 6266 N N . ASP D 1 18 ? 36.75446 49.09453 -12.69124 1.000 49.81905 17 ASP D N 1
ATOM 6267 C CA . ASP D 1 18 ? 35.58006 48.23139 -12.58889 1.000 52.40246 17 ASP D CA 1
ATOM 6268 C C . ASP D 1 18 ? 34.58726 48.77145 -11.56703 1.000 57.56840 17 ASP D C 1
ATOM 6269 O O . ASP D 1 18 ? 33.37084 48.73620 -11.79116 1.000 52.93990 17 ASP D O 1
ATOM 6274 N N . ALA D 1 19 ? 35.08983 49.28263 -10.43989 1.000 55.91789 18 ALA D N 1
ATOM 6275 C CA . ALA D 1 19 ? 34.20979 49.83609 -9.41704 1.000 41.76315 18 ALA D CA 1
ATOM 6276 C C . ALA D 1 19 ? 33.61136 51.17015 -9.84704 1.000 46.81529 18 ALA D C 1
ATOM 6277 O O . ALA D 1 19 ? 32.46400 51.47158 -9.49764 1.000 42.80417 18 ALA D O 1
ATOM 6279 N N . ARG D 1 20 ? 34.36326 51.98236 -10.59637 1.000 41.86280 19 ARG D N 1
ATOM 6280 C CA . ARG D 1 20 ? 33.80557 53.23715 -11.09312 1.000 40.78784 19 ARG D CA 1
ATOM 6281 C C . ARG D 1 20 ? 32.72197 52.98236 -12.13144 1.000 47.00534 19 ARG D C 1
ATOM 6282 O O . ARG D 1 20 ? 31.73254 53.71989 -12.19608 1.000 49.24056 19 ARG D O 1
ATOM 6290 N N . VAL D 1 21 ? 32.89443 51.94802 -12.95671 1.000 53.15272 20 VAL D N 1
ATOM 6291 C CA . VAL D 1 21 ? 31.85673 51.58256 -13.91691 1.000 49.38284 20 VAL D CA 1
ATOM 6292 C C . VAL D 1 21 ? 30.60428 51.12021 -13.18555 1.000 49.64730 20 VAL D C 1
ATOM 6293 O O . VAL D 1 21 ? 29.48315 51.52771 -13.51501 1.000 42.71244 20 VAL D O 1
ATOM 6297 N N . GLY D 1 22 ? 30.77835 50.26037 -12.17978 1.000 41.27165 21 GLY D N 1
ATOM 6298 C CA . GLY D 1 22 ? 29.64009 49.82719 -11.38860 1.000 41.46239 21 GLY D CA 1
ATOM 6299 C C . GLY D 1 22 ? 28.89129 50.98679 -10.76557 1.000 49.52700 21 GLY D C 1
ATOM 6300 O O . GLY D 1 22 ? 27.65879 51.00480 -10.74630 1.000 51.76711 21 GLY D O 1
ATOM 6301 N N . LYS D 1 23 ? 29.62474 51.98692 -10.27279 1.000 42.26230 22 LYS D N 1
ATOM 6302 C CA . LYS D 1 23 ? 28.97596 53.11911 -9.62361 1.000 36.21735 22 LYS D CA 1
ATOM 6303 C C . LYS D 1 23 ? 28.26466 54.02457 -10.62181 1.000 43.36925 22 LYS D C 1
ATOM 6304 O O . LYS D 1 23 ? 27.25264 54.64181 -10.27452 1.000 54.29656 22 LYS D O 1
ATOM 6310 N N . GLU D 1 24 ? 28.76874 54.12838 -11.85471 1.000 45.49927 23 GLU D N 1
ATOM 6311 C CA . GLU D 1 24 ? 28.07224 54.93467 -12.85408 1.000 52.78254 23 GLU D CA 1
ATOM 6312 C C . GLU D 1 24 ? 26.71705 54.34029 -13.19875 1.000 53.21016 23 GLU D C 1
ATOM 6313 O O . GLU D 1 24 ? 25.77722 55.07841 -13.51589 1.000 44.61150 23 GLU D O 1
ATOM 6319 N N . ILE D 1 25 ? 26.59882 53.01313 -13.15691 1.000 47.93351 24 ILE D N 1
ATOM 6320 C CA . ILE D 1 25 ? 25.29969 52.38741 -13.37211 1.000 43.36365 24 ILE D CA 1
ATOM 6321 C C . ILE D 1 25 ? 24.40894 52.59779 -12.15411 1.000 39.77041 24 ILE D C 1
ATOM 6322 O O . ILE D 1 25 ? 23.20851 52.86622 -12.28499 1.000 36.66176 24 ILE D O 1
ATOM 6327 N N . ASP D 1 26 ? 24.98473 52.49040 -10.95308 1.000 42.81936 25 ASP D N 1
ATOM 6328 C CA . ASP D 1 26 ? 24.25530 52.83506 -9.73625 1.000 39.23636 25 ASP D CA 1
ATOM 6329 C C . ASP D 1 26 ? 23.68020 54.24139 -9.82759 1.000 33.95641 25 ASP D C 1
ATOM 6330 O O . ASP D 1 26 ? 22.50065 54.46674 -9.53374 1.000 40.02863 25 ASP D O 1
ATOM 6335 N N . ALA D 1 27 ? 24.50777 55.20146 -10.24962 1.000 35.75164 26 ALA D N 1
ATOM 6336 C CA . ALA D 1 27 ? 24.06278 56.58731 -10.34877 1.000 34.15772 26 ALA D CA 1
ATOM 6337 C C . ALA D 1 27 ? 22.99411 56.76405 -11.41829 1.000 33.79931 26 ALA D C 1
ATOM 6338 O O . ALA D 1 27 ? 22.17296 57.68406 -11.32815 1.000 43.06565 26 ALA D O 1
ATOM 6340 N N . ALA D 1 28 ? 22.98357 55.89807 -12.43057 1.000 33.62775 27 ALA D N 1
ATOM 6341 C CA . ALA D 1 28 ? 22.03500 56.00364 -13.53166 1.000 40.28427 27 ALA D CA 1
ATOM 6342 C C . ALA D 1 28 ? 20.63175 55.53723 -13.16771 1.000 40.02066 27 ALA D C 1
ATOM 6343 O O . ALA D 1 28 ? 19.74035 55.61380 -14.01987 1.000 29.07319 27 ALA D O 1
ATOM 6345 N N . ARG D 1 29 ? 20.41409 55.06349 -11.93848 1.000 45.40651 28 ARG D N 1
ATOM 6346 C CA . ARG D 1 29 ? 19.11832 54.53250 -11.51294 1.000 39.93220 28 ARG D CA 1
ATOM 6347 C C . ARG D 1 29 ? 18.71205 53.34190 -12.38101 1.000 32.31692 28 ARG D C 1
ATOM 6348 O O . ARG D 1 29 ? 17.57559 53.23798 -12.84514 1.000 32.94638 28 ARG D O 1
ATOM 6356 N N . LEU D 1 30 ? 19.66634 52.44168 -12.61417 1.000 26.28993 29 LEU D N 1
ATOM 6357 C CA . LEU D 1 30 ? 19.42079 51.24818 -13.41130 1.000 29.73480 29 LEU D CA 1
ATOM 6358 C C . LEU D 1 30 ? 19.33280 49.97647 -12.57989 1.000 31.43230 29 LEU D C 1
ATOM 6359 O O . LEU D 1 30 ? 18.95563 48.93053 -13.11900 1.000 45.26182 29 LEU D O 1
ATOM 6364 N N . ARG D 1 31 ? 19.66780 50.03475 -11.29466 1.000 30.13060 30 ARG D N 1
ATOM 6365 C CA . ARG D 1 31 ? 19.55740 48.86008 -10.44582 1.000 36.76871 30 ARG D CA 1
ATOM 6366 C C . ARG D 1 31 ? 18.09500 48.46499 -10.25563 1.000 35.12355 30 ARG D C 1
ATOM 6367 O O . ARG D 1 31 ? 17.16846 49.23224 -10.53700 1.000 42.33436 30 ARG D O 1
ATOM 6375 N N . ARG D 1 32 ? 17.90310 47.23751 -9.76702 1.000 40.84749 31 ARG D N 1
ATOM 6376 C CA . ARG D 1 32 ? 16.56217 46.72396 -9.50641 1.000 41.34545 31 ARG D CA 1
ATOM 6377 C C . ARG D 1 32 ? 15.77178 47.65826 -8.59734 1.000 39.43340 31 ARG D C 1
ATOM 6378 O O . ARG D 1 32 ? 14.61959 48.00055 -8.88599 1.000 35.65649 31 ARG D O 1
ATOM 6386 N N . ALA D 1 33 ? 16.38321 48.09238 -7.49454 1.000 39.63273 32 ALA D N 1
ATOM 6387 C CA . ALA D 1 33 ? 15.65273 48.87303 -6.50396 1.000 35.47326 32 ALA D CA 1
ATOM 6388 C C . ALA D 1 33 ? 15.37516 50.30105 -6.95859 1.000 39.32563 32 ALA D C 1
ATOM 6389 O O . ALA D 1 33 ? 14.44551 50.92944 -6.44145 1.000 44.56014 32 ALA D O 1
ATOM 6391 N N . ASP D 1 34 ? 16.14044 50.82209 -7.91660 1.000 36.77264 33 ASP D N 1
ATOM 6392 C CA . ASP D 1 34 ? 16.10119 52.24014 -8.25886 1.000 35.11555 33 ASP D CA 1
ATOM 6393 C C . ASP D 1 34 ? 15.28339 52.55150 -9.50580 1.000 30.89422 33 ASP D C 1
ATOM 6394 O O . ASP D 1 34 ? 14.58932 53.57214 -9.53875 1.000 30.37175 33 ASP D O 1
ATOM 6399 N N . ASN D 1 35 ? 15.34976 51.71163 -10.53584 1.000 31.36660 34 ASN D N 1
ATOM 6400 C CA . ASN D 1 35 ? 14.66452 52.01852 -11.78438 1.000 34.03039 34 ASN D CA 1
ATOM 6401 C C . ASN D 1 35 ? 13.15367 51.90011 -11.61647 1.000 28.73635 34 ASN D C 1
ATOM 6402 O O . ASN D 1 35 ? 12.65211 50.98364 -10.95964 1.000 39.10800 34 ASN D O 1
ATOM 6407 N N . ALA D 1 36 ? 12.42937 52.83909 -12.22815 1.000 29.49934 35 ALA D N 1
ATOM 6408 C CA . ALA D 1 36 ? 10.98400 52.93102 -12.07152 1.000 30.28485 35 ALA D CA 1
ATOM 6409 C C . ALA D 1 36 ? 10.22621 51.88699 -12.87990 1.000 30.06496 35 ALA D C 1
ATOM 6410 O O . ALA D 1 36 ? 9.09869 51.53717 -12.51104 1.000 34.55675 35 ALA D O 1
ATOM 6412 N N . PHE D 1 37 ? 10.80626 51.39638 -13.97754 1.000 31.38507 36 PHE D N 1
ATOM 6413 C CA . PHE D 1 37 ? 10.13055 50.37785 -14.77464 1.000 28.36922 36 PHE D CA 1
ATOM 6414 C C . PHE D 1 37 ? 10.01494 49.06508 -14.01202 1.000 28.85134 36 PHE D C 1
ATOM 6415 O O . PHE D 1 37 ? 8.98707 48.38294 -14.09335 1.000 32.19945 36 PHE D O 1
ATOM 6423 N N . PHE D 1 38 ? 11.05896 48.69221 -13.26790 1.000 34.86034 37 PHE D N 1
ATOM 6424 C CA . PHE D 1 38 ? 11.01558 47.44217 -12.51651 1.000 29.53047 37 PHE D CA 1
ATOM 6425 C C . PHE D 1 38 ? 9.96084 47.50083 -11.42144 1.000 34.20521 37 PHE D C 1
ATOM 6426 O O . PHE D 1 38 ? 9.32410 46.48934 -11.10547 1.000 48.16145 37 PHE D O 1
ATOM 6434 N N . GLY D 1 39 ? 9.76566 48.67566 -10.83023 1.000 39.59815 38 GLY D N 1
ATOM 6435 C CA . GLY D 1 39 ? 8.75164 48.85795 -9.81368 1.000 35.46089 38 GLY D CA 1
ATOM 6436 C C . GLY D 1 39 ? 7.35159 48.85762 -10.38771 1.000 40.19365 38 GLY D C 1
ATOM 6437 O O . GLY D 1 39 ? 6.45976 48.19059 -9.85496 1.000 49.23076 38 GLY D O 1
ATOM 6438 N N . GLU D 1 40 ? 7.14648 49.59930 -11.48070 1.000 40.00029 39 GLU D N 1
ATOM 6439 C CA . GLU D 1 40 ? 5.82406 49.65219 -12.09717 1.000 38.52597 39 GLU D CA 1
ATOM 6440 C C . GLU D 1 40 ? 5.40303 48.29681 -12.65241 1.000 42.42453 39 GLU D C 1
ATOM 6441 O O . GLU D 1 40 ? 4.21481 47.95609 -12.61685 1.000 48.38082 39 GLU D O 1
ATOM 6447 N N . ALA D 1 41 ? 6.35373 47.51433 -13.17232 1.000 44.63589 40 ALA D N 1
ATOM 6448 C CA . ALA D 1 41 ? 6.03853 46.15596 -13.60401 1.000 38.14988 40 ALA D CA 1
ATOM 6449 C C . ALA D 1 41 ? 5.61557 45.28406 -12.42970 1.000 39.01606 40 ALA D C 1
ATOM 6450 O O . ALA D 1 41 ? 4.79776 44.37118 -12.59462 1.000 38.87273 40 ALA D O 1
ATOM 6452 N N . ARG D 1 42 ? 6.15905 45.55507 -11.24294 1.000 42.55972 41 ARG D N 1
ATOM 6453 C CA . ARG D 1 42 ? 5.83049 44.78838 -10.04780 1.000 42.79926 41 ARG D CA 1
ATOM 6454 C C . ARG D 1 42 ? 4.53071 45.25836 -9.40099 1.000 45.61878 41 ARG D C 1
ATOM 6455 O O . ARG D 1 42 ? 3.84471 44.46390 -8.74754 1.000 48.26333 41 ARG D O 1
ATOM 6463 N N . LYS D 1 43 ? 4.16112 46.52359 -9.58933 1.000 43.99816 42 LYS D N 1
ATOM 6464 C CA . LYS D 1 43 ? 3.01932 47.11270 -8.90271 1.000 38.47110 42 LYS D CA 1
ATOM 6465 C C . LYS D 1 43 ? 1.76553 47.19785 -9.76220 1.000 34.72407 42 LYS D C 1
ATOM 6466 O O . LYS D 1 43 ? 0.70408 47.55964 -9.24484 1.000 34.94786 42 LYS D O 1
ATOM 6472 N N . ALA D 1 44 ? 1.85384 46.88239 -11.05045 1.000 36.49018 43 ALA D N 1
ATOM 6473 C CA . ALA D 1 44 ? 0.70389 46.99572 -11.93922 1.000 42.41162 43 ALA D CA 1
ATOM 6474 C C . ALA D 1 44 ? -0.29195 45.88176 -11.64271 1.000 50.87586 43 ALA D C 1
ATOM 6475 O O . ALA D 1 44 ? 0.03699 44.69722 -11.77210 1.000 49.69178 43 ALA D O 1
ATOM 6477 N N . GLU D 1 45 ? -1.50709 46.26139 -11.23738 1.000 56.03025 44 GLU D N 1
ATOM 6478 C CA . GLU D 1 45 ? -2.57374 45.27613 -11.09038 1.000 51.69258 44 GLU D CA 1
ATOM 6479 C C . GLU D 1 45 ? -2.88573 44.61154 -12.42478 1.000 45.87285 44 GLU D C 1
ATOM 6480 O O . GLU D 1 45 ? -3.02921 43.38546 -12.50182 1.000 41.19026 44 GLU D O 1
ATOM 6486 N N . SER D 1 46 ? -2.99160 45.40740 -13.48632 1.000 35.51316 45 SER D N 1
ATOM 6487 C CA . SER D 1 46 ? -3.26016 44.89664 -14.82084 1.000 38.28172 45 SER D CA 1
ATOM 6488 C C . SER D 1 46 ? -2.66252 45.85462 -15.83870 1.000 45.37012 45 SER D C 1
ATOM 6489 O O . SER D 1 46 ? -2.44189 47.03479 -15.55550 1.000 59.51413 45 SER D O 1
ATOM 6492 N N . VAL D 1 47 ? -2.40618 45.33275 -17.03402 1.000 38.27428 46 VAL D N 1
ATOM 6493 C CA . VAL D 1 47 ? -1.84683 46.10795 -18.13394 1.000 38.25140 46 VAL D CA 1
ATOM 6494 C C . VAL D 1 47 ? -2.82293 46.06008 -19.29913 1.000 37.09271 46 VAL D C 1
ATOM 6495 O O . VAL D 1 47 ? -3.29044 44.98066 -19.67878 1.000 36.87938 46 VAL D O 1
ATOM 6499 N N . THR D 1 48 ? -3.13516 47.22513 -19.85739 1.000 33.14520 47 THR D N 1
ATOM 6500 C CA . THR D 1 48 ? -3.91424 47.26304 -21.08048 1.000 33.42193 47 THR D CA 1
ATOM 6501 C C . THR D 1 48 ? -3.08431 46.69872 -22.23356 1.000 32.27064 47 THR D C 1
ATOM 6502 O O . THR D 1 48 ? -1.85490 46.80820 -22.23246 1.000 31.49662 47 THR D O 1
ATOM 6506 N N . PRO D 1 49 ? -3.72825 46.07435 -23.22465 1.000 32.16647 48 PRO D N 1
ATOM 6507 C CA . PRO D 1 49 ? -2.95586 45.55510 -24.36585 1.000 31.12817 48 PRO D CA 1
ATOM 6508 C C . PRO D 1 49 ? -2.24543 46.65003 -25.13335 1.000 31.09298 48 PRO D C 1
ATOM 6509 O O . PRO D 1 49 ? -1.16665 46.41258 -25.69267 1.000 30.15739 48 PRO D O 1
ATOM 6513 N N . GLU D 1 50 ? -2.81766 47.85531 -25.15461 1.000 36.53117 49 GLU D N 1
ATOM 6514 C CA . GLU D 1 50 ? -2.19129 48.97036 -25.85458 1.000 33.80138 49 GLU D CA 1
ATOM 6515 C C . GLU D 1 50 ? -0.83965 49.31595 -25.24242 1.000 37.14572 49 GLU D C 1
ATOM 6516 O O . GLU D 1 50 ? 0.14377 49.52621 -25.95900 1.000 38.23255 49 GLU D O 1
ATOM 6522 N N . ALA D 1 51 ? -0.77311 49.37950 -23.91273 1.000 37.29000 50 ALA D N 1
ATOM 6523 C CA . ALA D 1 51 ? 0.48737 49.71332 -23.25666 1.000 31.43499 50 ALA D CA 1
ATOM 6524 C C . ALA D 1 51 ? 1.54234 48.64486 -23.50997 1.000 30.10979 50 ALA D C 1
ATOM 6525 O O . ALA D 1 51 ? 2.71902 48.96188 -23.72074 1.000 35.21207 50 ALA D O 1
ATOM 6527 N N . ALA D 1 52 ? 1.13830 47.37179 -23.50590 1.000 29.63401 51 ALA D N 1
ATOM 6528 C CA . ALA D 1 52 ? 2.09051 46.28679 -23.72344 1.000 28.42272 51 ALA D CA 1
ATOM 6529 C C . ALA D 1 52 ? 2.59757 46.25774 -25.16041 1.000 29.87928 51 ALA D C 1
ATOM 6530 O O . ALA D 1 52 ? 3.75728 45.89853 -25.40068 1.000 29.21858 51 ALA D O 1
ATOM 6532 N N . LEU D 1 53 ? 1.74640 46.62226 -26.12281 1.000 28.39610 52 LEU D N 1
ATOM 6533 C CA . LEU D 1 53 ? 2.17568 46.69781 -27.51652 1.000 27.97347 52 LEU D CA 1
ATOM 6534 C C . LEU D 1 53 ? 3.21574 47.79395 -27.70539 1.000 27.95851 52 LEU D C 1
ATOM 6535 O O . LEU D 1 53 ? 4.22286 47.60014 -28.39612 1.000 28.41493 52 LEU D O 1
ATOM 6540 N N . ALA D 1 54 ? 2.97941 48.95953 -27.09807 1.000 28.84560 53 ALA D N 1
ATOM 6541 C CA . ALA D 1 54 ? 3.95749 50.04235 -27.13361 1.000 28.93107 53 ALA D CA 1
ATOM 6542 C C . ALA D 1 54 ? 5.30148 49.58904 -26.57754 1.000 28.82682 53 ALA D C 1
ATOM 6543 O O . ALA D 1 54 ? 6.35204 49.82387 -27.18576 1.000 33.89657 53 ALA D O 1
ATOM 6545 N N . ILE D 1 55 ? 5.28620 48.93641 -25.41420 1.000 29.39936 54 ILE D N 1
ATOM 6546 C CA . ILE D 1 55 ? 6.51962 48.40942 -24.83784 1.000 26.94957 54 ILE D CA 1
ATOM 6547 C C . ILE D 1 55 ? 7.10687 47.32118 -25.72896 1.000 25.90047 54 ILE D C 1
ATOM 6548 O O . ILE D 1 55 ? 8.32540 47.10910 -25.74276 1.000 27.88754 54 ILE D O 1
ATOM 6553 N N . ALA D 1 56 ? 6.26229 46.62843 -26.49899 1.000 25.83966 55 ALA D N 1
ATOM 6554 C CA . ALA D 1 56 ? 6.76683 45.62440 -27.43082 1.000 24.91988 55 ALA D CA 1
ATOM 6555 C C . ALA D 1 56 ? 7.39283 46.26405 -28.66511 1.000 24.80037 55 ALA D C 1
ATOM 6556 O O . ALA D 1 56 ? 8.37518 45.73823 -29.20165 1.000 23.99133 55 ALA D O 1
ATOM 6558 N N . HIS D 1 57 ? 6.84384 47.39058 -29.12934 1.000 29.87528 56 HIS D N 1
ATOM 6559 C CA . HIS D 1 57 ? 7.43781 48.09539 -30.26249 1.000 26.18129 56 HIS D CA 1
ATOM 6560 C C . HIS D 1 57 ? 8.77498 48.71628 -29.88319 1.000 25.38078 56 HIS D C 1
ATOM 6561 O O . HIS D 1 57 ? 9.78369 48.51050 -30.56853 1.000 24.74491 56 HIS D O 1
ATOM 6568 N N . ARG D 1 58 ? 8.79616 49.49166 -28.79725 1.000 25.93407 57 ARG D N 1
ATOM 6569 C CA . ARG D 1 58 ? 10.03839 50.10181 -28.33801 1.000 25.78176 57 ARG D CA 1
ATOM 6570 C C . ARG D 1 58 ? 11.11241 49.04910 -28.10348 1.000 24.71721 57 ARG D C 1
ATOM 6571 O O . ARG D 1 58 ? 12.26715 49.22197 -28.50974 1.000 24.29465 57 ARG D O 1
ATOM 6579 N N . TRP D 1 59 ? 10.74645 47.93823 -27.45778 1.000 24.31060 58 TRP D N 1
ATOM 6580 C CA . TRP D 1 59 ? 11.73762 46.90223 -27.19507 1.000 23.34124 58 TRP D CA 1
ATOM 6581 C C . TRP D 1 59 ? 12.22945 46.25563 -28.48071 1.000 22.65055 58 TRP D C 1
ATOM 6582 O O . TRP D 1 59 ? 13.39816 45.86327 -28.56454 1.000 21.96984 58 TRP D O 1
ATOM 6593 N N . ARG D 1 60 ? 11.36135 46.13435 -29.48854 1.000 22.84793 59 ARG D N 1
ATOM 6594 C CA . ARG D 1 60 ? 11.78138 45.54955 -30.75905 1.000 22.25942 59 ARG D CA 1
ATOM 6595 C C . ARG D 1 60 ? 12.90169 46.36656 -31.38820 1.000 22.20478 59 ARG D C 1
ATOM 6596 O O . ARG D 1 60 ? 13.90856 45.81352 -31.84424 1.000 21.50392 59 ARG D O 1
ATOM 6604 N N . ALA D 1 61 ? 12.74616 47.69255 -31.41137 1.000 22.98961 60 ALA D N 1
ATOM 6605 C CA . ALA D 1 61 ? 13.77075 48.55046 -31.99750 1.000 23.05078 60 ALA D CA 1
ATOM 6606 C C . ALA D 1 61 ? 15.04000 48.56013 -31.15452 1.000 22.65029 60 ALA D C 1
ATOM 6607 O O . ALA D 1 61 ? 16.15100 48.58247 -31.69767 1.000 22.25503 60 ALA D O 1
ATOM 6609 N N . MET D 1 62 ? 14.89592 48.53527 -29.82616 1.000 22.77857 61 MET D N 1
ATOM 6610 C CA . MET D 1 62 ? 16.05915 48.64037 -28.94933 1.000 22.50276 61 MET D CA 1
ATOM 6611 C C . MET D 1 62 ? 16.93418 47.39333 -29.02228 1.000 21.50236 61 MET D C 1
ATOM 6612 O O . MET D 1 62 ? 18.16521 47.49692 -29.08677 1.000 21.16823 61 MET D O 1
ATOM 6617 N N . THR D 1 63 ? 16.32544 46.20576 -29.02661 1.000 21.05622 62 THR D N 1
ATOM 6618 C CA . THR D 1 63 ? 17.12723 44.98576 -29.04831 1.000 20.15107 62 THR D CA 1
ATOM 6619 C C . THR D 1 63 ? 17.69798 44.70762 -30.43756 1.000 19.73609 62 THR D C 1
ATOM 6620 O O . THR D 1 63 ? 18.82767 44.21956 -30.55520 1.000 19.14732 62 THR D O 1
ATOM 6624 N N . LYS D 1 64 ? 16.93940 45.01011 -31.49785 1.000 20.06950 63 LYS D N 1
ATOM 6625 C CA . LYS D 1 64 ? 17.47008 44.88673 -32.85237 1.000 19.78531 63 LYS D CA 1
ATOM 6626 C C . LYS D 1 64 ? 18.68232 45.78705 -33.03787 1.000 19.89327 63 LYS D C 1
ATOM 6627 O O . LYS D 1 64 ? 19.71481 45.36414 -33.57057 1.000 19.37958 63 LYS D O 1
ATOM 6633 N N . ALA D 1 65 ? 18.57289 47.03980 -32.59062 1.000 20.61019 64 ALA D N 1
ATOM 6634 C CA . ALA D 1 65 ? 19.69877 47.96092 -32.69054 1.000 20.80807 64 ALA D CA 1
ATOM 6635 C C . ALA D 1 65 ? 20.84745 47.52480 -31.79177 1.000 20.29811 64 ALA D C 1
ATOM 6636 O O . ALA D 1 65 ? 22.01773 47.63112 -32.17475 1.000 20.06691 64 ALA D O 1
ATOM 6638 N N . PHE D 1 66 ? 20.53341 47.02909 -30.59271 1.000 20.15419 65 PHE D N 1
ATOM 6639 C CA . PHE D 1 66 ? 21.57831 46.56007 -29.68867 1.000 19.68364 65 PHE D CA 1
ATOM 6640 C C . PHE D 1 66 ? 22.44024 45.49198 -30.35010 1.000 18.88173 65 PHE D C 1
ATOM 6641 O O . PHE D 1 66 ? 23.67059 45.60758 -30.38855 1.000 20.10120 65 PHE D O 1
ATOM 6649 N N . MET D 1 67 ? 21.80719 44.44845 -30.89191 1.000 19.27150 66 MET D N 1
ATOM 6650 C CA . MET D 1 67 ? 22.55951 43.33884 -31.47067 1.000 17.72733 66 MET D CA 1
ATOM 6651 C C . MET D 1 67 ? 23.40506 43.79599 -32.65423 1.000 17.74596 66 MET D C 1
ATOM 6652 O O . MET D 1 67 ? 24.58669 43.44743 -32.75640 1.000 17.68229 66 MET D O 1
ATOM 6657 N N . PHE D 1 68 ? 22.81985 44.58558 -33.55672 1.000 18.25036 67 PHE D N 1
ATOM 6658 C CA . PHE D 1 68 ? 23.52930 44.95355 -34.77875 1.000 18.29504 67 PHE D CA 1
ATOM 6659 C C . PHE D 1 68 ? 24.65405 45.94649 -34.50354 1.000 18.60262 67 PHE D C 1
ATOM 6660 O O . PHE D 1 68 ? 25.73934 45.83451 -35.08694 1.000 18.37310 67 PHE D O 1
ATOM 6668 N N . THR D 1 69 ? 24.42026 46.92699 -33.62564 1.000 19.16728 68 THR D N 1
ATOM 6669 C CA . THR D 1 69 ? 25.47032 47.89793 -33.32645 1.000 19.52225 68 THR D CA 1
ATOM 6670 C C . THR D 1 69 ? 26.58553 47.27054 -32.49963 1.000 19.00367 68 THR D C 1
ATOM 6671 O O . THR D 1 69 ? 27.76178 47.60494 -32.68343 1.000 19.02517 68 THR D O 1
ATOM 6675 N N . THR D 1 70 ? 26.23931 46.36937 -31.57609 1.000 18.57923 69 THR D N 1
ATOM 6676 C CA . THR D 1 70 ? 27.26866 45.63892 -30.84164 1.000 18.05278 69 THR D CA 1
ATOM 6677 C C . THR D 1 70 ? 28.12572 44.81898 -31.79522 1.000 17.49996 69 THR D C 1
ATOM 6678 O O . THR D 1 70 ? 29.35729 44.79422 -31.68117 1.000 17.34771 69 THR D O 1
ATOM 6682 N N . LEU D 1 71 ? 27.48177 44.14040 -32.74961 1.000 17.23585 70 LEU D N 1
ATOM 6683 C CA . LEU D 1 71 ? 28.21715 43.39630 -33.76667 1.000 16.78477 70 LEU D CA 1
ATOM 6684 C C . LEU D 1 71 ? 29.08384 44.32284 -34.60802 1.000 17.16525 70 LEU D C 1
ATOM 6685 O O . LEU D 1 71 ? 30.20448 43.96310 -34.98714 1.000 16.89833 70 LEU D O 1
ATOM 6690 N N . SER D 1 72 ? 28.57639 45.51767 -34.92110 1.000 18.74213 71 SER D N 1
ATOM 6691 C CA . SER D 1 72 ? 29.37314 46.48573 -35.66821 1.000 18.29132 71 SER D CA 1
ATOM 6692 C C . SER D 1 72 ? 30.57243 46.95036 -34.85381 1.000 18.89721 71 SER D C 1
ATOM 6693 O O . SER D 1 72 ? 31.68384 47.06825 -35.38388 1.000 25.64950 71 SER D O 1
ATOM 6696 N N . GLY D 1 73 ? 30.36607 47.22073 -33.56161 1.000 20.66419 72 GLY D N 1
ATOM 6697 C CA . GLY D 1 73 ? 31.48837 47.55254 -32.69761 1.000 26.18367 72 GLY D CA 1
ATOM 6698 C C . GLY D 1 73 ? 32.49061 46.41891 -32.58961 1.000 25.77585 72 GLY D C 1
ATOM 6699 O O . GLY D 1 73 ? 33.70355 46.64853 -32.58211 1.000 24.76848 72 GLY D O 1
ATOM 6700 N N . LEU D 1 74 ? 31.99502 45.17935 -32.50001 1.000 22.14835 73 LEU D N 1
ATOM 6701 C CA . LEU D 1 74 ? 32.86372 44.00965 -32.59940 1.000 18.72587 73 LEU D CA 1
ATOM 6702 C C . LEU D 1 74 ? 33.75057 44.09472 -33.83461 1.000 22.17799 73 LEU D C 1
ATOM 6703 O O . LEU D 1 74 ? 34.92848 43.71916 -33.79384 1.000 18.94785 73 LEU D O 1
ATOM 6708 N N . GLY D 1 75 ? 33.20314 44.60370 -34.94088 1.000 22.77689 74 GLY D N 1
ATOM 6709 C CA . GLY D 1 75 ? 33.99369 44.73105 -36.15399 1.000 19.59378 74 GLY D CA 1
ATOM 6710 C C . GLY D 1 75 ? 35.09571 45.76683 -36.03418 1.000 24.95506 74 GLY D C 1
ATOM 6711 O O . GLY D 1 75 ? 36.19712 45.57663 -36.55643 1.000 18.38044 74 GLY D O 1
ATOM 6712 N N . VAL D 1 76 ? 34.81384 46.87929 -35.34928 1.000 29.14450 75 VAL D N 1
ATOM 6713 C CA . VAL D 1 76 ? 35.82140 47.92417 -35.17867 1.000 23.70579 75 VAL D CA 1
ATOM 6714 C C . VAL D 1 76 ? 37.00264 47.40304 -34.37020 1.000 26.96309 75 VAL D C 1
ATOM 6715 O O . VAL D 1 76 ? 38.16624 47.64216 -34.71850 1.000 24.83427 75 VAL D O 1
ATOM 6719 N N . MET D 1 77 ? 36.72537 46.68357 -33.27919 1.000 27.30804 76 MET D N 1
ATOM 6720 C CA . MET D 1 77 ? 37.80394 46.09028 -32.49571 1.000 24.22011 76 MET D CA 1
ATOM 6721 C C . MET D 1 77 ? 38.61503 45.10692 -33.32849 1.000 25.20690 76 MET D C 1
ATOM 6722 O O . MET D 1 77 ? 39.83668 44.99963 -33.15981 1.000 23.20318 76 MET D O 1
ATOM 6727 N N . ALA D 1 78 ? 37.95222 44.38049 -34.23254 1.000 16.97215 77 ALA D N 1
ATOM 6728 C CA . ALA D 1 78 ? 38.65964 43.43302 -35.08676 1.000 16.63138 77 ALA D CA 1
ATOM 6729 C C . ALA D 1 78 ? 39.72885 44.13765 -35.91171 1.000 17.29265 77 ALA D C 1
ATOM 6730 O O . ALA D 1 78 ? 40.88180 43.69069 -35.96984 1.000 16.97728 77 ALA D O 1
ATOM 6732 N N . ARG D 1 79 ? 39.36489 45.25448 -36.55042 1.000 17.66348 78 ARG D N 1
ATOM 6733 C CA . ARG D 1 79 ? 40.35911 46.04499 -37.27071 1.000 18.22923 78 ARG D CA 1
ATOM 6734 C C . ARG D 1 79 ? 41.45813 46.52515 -36.33543 1.000 18.84500 78 ARG D C 1
ATOM 6735 O O . ARG D 1 79 ? 42.64349 46.49052 -36.68447 1.000 22.09992 78 ARG D O 1
ATOM 6743 N N . ARG D 1 80 ? 41.08386 46.97980 -35.13928 1.000 19.87087 79 ARG D N 1
ATOM 6744 C CA . ARG D 1 80 ? 42.07675 47.41546 -34.16146 1.000 18.91953 79 ARG D CA 1
ATOM 6745 C C . ARG D 1 80 ? 43.05038 46.28937 -33.83063 1.000 18.41506 79 ARG D C 1
ATOM 6746 O O . ARG D 1 80 ? 44.26313 46.50727 -33.72529 1.000 22.78695 79 ARG D O 1
ATOM 6754 N N . PHE D 1 81 ? 42.53001 45.07123 -33.66705 1.000 20.58458 80 PHE D N 1
ATOM 6755 C CA . PHE D 1 81 ? 43.39310 43.93981 -33.34824 1.000 22.27403 80 PHE D CA 1
ATOM 6756 C C . PHE D 1 81 ? 44.27312 43.54605 -34.52682 1.000 19.90501 80 PHE D C 1
ATOM 6757 O O . PHE D 1 81 ? 45.36559 43.00412 -34.32484 1.000 27.68821 80 PHE D O 1
ATOM 6765 N N . GLN D 1 82 ? 43.82627 43.80429 -35.75738 1.000 22.53242 81 GLN D N 1
ATOM 6766 C CA . GLN D 1 82 ? 44.64978 43.46589 -36.91234 1.000 23.38197 81 GLN D CA 1
ATOM 6767 C C . GLN D 1 82 ? 45.81961 44.42645 -37.08500 1.000 26.22659 81 GLN D C 1
ATOM 6768 O O . GLN D 1 82 ? 46.83173 44.05233 -37.68912 1.000 31.52517 81 GLN D O 1
ATOM 6774 N N . GLY D 1 83 ? 45.71333 45.64330 -36.55702 1.000 29.42037 82 GLY D N 1
ATOM 6775 C CA . GLY D 1 83 ? 46.81389 46.58386 -36.57444 1.000 29.26188 82 GLY D CA 1
ATOM 6776 C C . GLY D 1 83 ? 47.95987 46.26980 -35.63835 1.000 26.59854 82 GLY D C 1
ATOM 6777 O O . GLY D 1 83 ? 48.96295 46.98828 -35.64100 1.000 31.51735 82 GLY D O 1
ATOM 6778 N N . GLN D 1 84 ? 47.84714 45.21421 -34.83768 1.000 26.63778 83 GLN D N 1
ATOM 6779 C CA . GLN D 1 84 ? 48.85819 44.84411 -33.85977 1.000 28.01137 83 GLN D CA 1
ATOM 6780 C C . GLN D 1 84 ? 49.57120 43.57290 -34.30506 1.000 31.02649 83 GLN D C 1
ATOM 6781 O O . GLN D 1 84 ? 48.97105 42.68656 -34.92067 1.000 32.80659 83 GLN D O 1
ATOM 6787 N N . ASP D 1 85 ? 50.86822 43.49520 -33.99490 1.000 37.71905 84 ASP D N 1
ATOM 6788 C CA . ASP D 1 85 ? 51.66279 42.34909 -34.42698 1.000 35.50854 84 ASP D CA 1
ATOM 6789 C C . ASP D 1 85 ? 51.28416 41.08717 -33.66307 1.000 33.37579 84 ASP D C 1
ATOM 6790 O O . ASP D 1 85 ? 51.16872 40.00854 -34.25296 1.000 36.14637 84 ASP D O 1
ATOM 6795 N N . ALA D 1 86 ? 51.09276 41.20023 -32.35243 1.000 30.91277 85 ALA D N 1
ATOM 6796 C CA . ALA D 1 86 ? 50.73420 40.05266 -31.51715 1.000 24.52831 85 ALA D CA 1
ATOM 6797 C C . ALA D 1 86 ? 49.82280 40.53205 -30.40553 1.000 28.99487 85 ALA D C 1
ATOM 6798 O O . ALA D 1 86 ? 50.27526 40.86348 -29.30103 1.000 25.66923 85 ALA D O 1
ATOM 6800 N N . PRO D 1 87 ? 48.51524 40.58771 -30.65808 1.000 31.26352 86 PRO D N 1
ATOM 6801 C CA . PRO D 1 87 ? 47.58754 41.13069 -29.66160 1.000 23.21161 86 PRO D CA 1
ATOM 6802 C C . PRO D 1 87 ? 47.69524 40.38933 -28.33682 1.000 28.49645 86 PRO D C 1
ATOM 6803 O O . PRO D 1 87 ? 47.84271 39.16596 -28.29588 1.000 32.62045 86 PRO D O 1
ATOM 6807 N N . ASP D 1 88 ? 47.63945 41.15276 -27.24960 1.000 29.66415 87 ASP D N 1
ATOM 6808 C CA . ASP D 1 88 ? 47.86302 40.59220 -25.92503 1.000 33.64587 87 ASP D CA 1
ATOM 6809 C C . ASP D 1 88 ? 46.73404 39.63337 -25.55890 1.000 33.60841 87 ASP D C 1
ATOM 6810 O O . ASP D 1 88 ? 45.55519 39.93317 -25.77212 1.000 38.23988 87 ASP D O 1
ATOM 6815 N N . HIS D 1 89 ? 47.10508 38.47146 -25.00980 1.000 27.70257 88 HIS D N 1
ATOM 6816 C CA . HIS D 1 89 ? 46.14184 37.39406 -24.79488 1.000 27.94624 88 HIS D CA 1
ATOM 6817 C C . HIS D 1 89 ? 45.03360 37.79401 -23.83122 1.000 29.58620 88 HIS D C 1
ATOM 6818 O O . HIS D 1 89 ? 43.92486 37.25086 -23.90070 1.000 24.82244 88 HIS D O 1
ATOM 6825 N N . GLU D 1 90 ? 45.31490 38.72111 -22.91757 1.000 38.25550 89 GLU D N 1
ATOM 6826 C CA . GLU D 1 90 ? 44.27507 39.21312 -22.02321 1.000 36.43281 89 GLU D CA 1
ATOM 6827 C C . GLU D 1 90 ? 43.20387 39.96579 -22.80145 1.000 31.29411 89 GLU D C 1
ATOM 6828 O O . GLU D 1 90 ? 42.00627 39.80028 -22.54287 1.000 24.74703 89 GLU D O 1
ATOM 6834 N N . LEU D 1 91 ? 43.61749 40.78077 -23.77458 1.000 37.36509 90 LEU D N 1
ATOM 6835 C CA . LEU D 1 91 ? 42.65844 41.49768 -24.60896 1.000 38.45943 90 LEU D CA 1
ATOM 6836 C C . LEU D 1 91 ? 41.87881 40.54650 -25.50802 1.000 33.47696 90 LEU D C 1
ATOM 6837 O O . LEU D 1 91 ? 40.70643 40.79784 -25.80984 1.000 31.73182 90 LEU D O 1
ATOM 6842 N N . LEU D 1 92 ? 42.51308 39.45731 -25.95130 1.000 31.87878 91 LEU D N 1
ATOM 6843 C CA . LEU D 1 92 ? 41.81760 38.46797 -26.76714 1.000 18.04862 91 LEU D CA 1
ATOM 6844 C C . LEU D 1 92 ? 40.76489 37.71761 -25.96174 1.000 25.24681 91 LEU D C 1
ATOM 6845 O O . LEU D 1 92 ? 39.72917 37.32398 -26.51118 1.000 20.84446 91 LEU D O 1
ATOM 6850 N N . ALA D 1 93 ? 41.00864 37.51211 -24.66467 1.000 26.37374 92 ALA D N 1
ATOM 6851 C CA . ALA D 1 93 ? 40.04173 36.80378 -23.83093 1.000 23.02485 92 ALA D CA 1
ATOM 6852 C C . ALA D 1 93 ? 38.72209 37.55908 -23.75295 1.000 24.32610 92 ALA D C 1
ATOM 6853 O O . ALA D 1 93 ? 37.64527 36.95602 -23.83738 1.000 28.58668 92 ALA D O 1
ATOM 6855 N N . ALA D 1 94 ? 38.78672 38.88182 -23.58185 1.000 25.42205 93 ALA D N 1
ATOM 6856 C CA . ALA D 1 94 ? 37.57096 39.68674 -23.55573 1.000 18.99016 93 ALA D CA 1
ATOM 6857 C C . ALA D 1 94 ? 36.92039 39.74314 -24.93176 1.000 17.60416 93 ALA D C 1
ATOM 6858 O O . ALA D 1 94 ? 35.68862 39.73976 -25.04348 1.000 15.96887 93 ALA D O 1
ATOM 6860 N N . PHE D 1 95 ? 37.73523 39.80032 -25.98834 1.000 22.02828 94 PHE D N 1
ATOM 6861 C CA . PHE D 1 95 ? 37.21375 39.76441 -27.35167 1.000 21.79131 94 PHE D CA 1
ATOM 6862 C C . PHE D 1 95 ? 36.37670 38.51365 -27.58245 1.000 24.85856 94 PHE D C 1
ATOM 6863 O O . PHE D 1 95 ? 35.27684 38.58163 -28.14324 1.000 23.54262 94 PHE D O 1
ATOM 6871 N N . GLN D 1 96 ? 36.89139 37.35570 -27.15465 1.000 23.18292 95 GLN D N 1
ATOM 6872 C CA . GLN D 1 96 ? 36.10856 36.12465 -27.20877 1.000 20.62901 95 GLN D CA 1
ATOM 6873 C C . GLN D 1 96 ? 34.79826 36.26857 -26.44454 1.000 28.74422 95 GLN D C 1
ATOM 6874 O O . GLN D 1 96 ? 33.74944 35.80426 -26.90628 1.000 33.18993 95 GLN D O 1
ATOM 6880 N N . THR D 1 97 ? 34.83767 36.90869 -25.27199 1.000 24.60192 96 THR D N 1
ATOM 6881 C CA . THR D 1 97 ? 33.62759 37.04548 -24.46656 1.000 21.58318 96 THR D CA 1
ATOM 6882 C C . THR D 1 97 ? 32.58498 37.89674 -25.17703 1.000 24.08813 96 THR D C 1
ATOM 6883 O O . THR D 1 97 ? 31.39435 37.55721 -25.18172 1.000 20.13217 96 THR D O 1
ATOM 6887 N N . VAL D 1 98 ? 33.01206 39.01995 -25.76173 1.000 23.48414 97 VAL D N 1
ATOM 6888 C CA . VAL D 1 98 ? 32.11408 39.83559 -26.57418 1.000 26.09606 97 VAL D CA 1
ATOM 6889 C C . VAL D 1 98 ? 31.46224 38.97520 -27.64748 1.000 21.92475 97 VAL D C 1
ATOM 6890 O O . VAL D 1 98 ? 30.23867 38.98469 -27.82103 1.000 23.51971 97 VAL D O 1
ATOM 6894 N N . TYR D 1 99 ? 32.27710 38.19234 -28.36018 1.000 22.27526 98 TYR D N 1
ATOM 6895 C CA . TYR D 1 99 ? 31.75428 37.35619 -29.43799 1.000 17.75258 98 TYR D CA 1
ATOM 6896 C C . TYR D 1 99 ? 30.70371 36.38705 -28.91437 1.000 17.48462 98 TYR D C 1
ATOM 6897 O O . TYR D 1 99 ? 29.61042 36.27016 -29.47725 1.000 25.35045 98 TYR D O 1
ATOM 6906 N N . GLN D 1 100 ? 31.01876 35.68412 -27.82831 1.000 16.03725 99 GLN D N 1
ATOM 6907 C CA . GLN D 1 100 ? 30.11360 34.65886 -27.31009 1.000 21.03982 99 GLN D CA 1
ATOM 6908 C C . GLN D 1 100 ? 28.81736 35.26586 -26.77805 1.000 17.82366 99 GLN D C 1
ATOM 6909 O O . GLN D 1 100 ? 27.71988 34.76014 -27.05996 1.000 22.69814 99 GLN D O 1
ATOM 6915 N N . VAL D 1 101 ? 28.92673 36.35673 -26.00984 1.000 18.14519 100 VAL D N 1
ATOM 6916 C CA . VAL D 1 101 ? 27.74890 36.94834 -25.37773 1.000 18.20732 100 VAL D CA 1
ATOM 6917 C C . VAL D 1 101 ? 26.76282 37.42911 -26.43884 1.000 21.47450 100 VAL D C 1
ATOM 6918 O O . VAL D 1 101 ? 25.57828 37.07767 -26.42180 1.000 28.06985 100 VAL D O 1
ATOM 6922 N N . ILE D 1 102 ? 27.22720 38.27553 -27.36306 1.000 24.10603 101 ILE D N 1
ATOM 6923 C CA . ILE D 1 102 ? 26.34501 38.78098 -28.41933 1.000 23.45823 101 ILE D CA 1
ATOM 6924 C C . ILE D 1 102 ? 25.85134 37.64935 -29.31552 1.000 27.45022 101 ILE D C 1
ATOM 6925 O O . ILE D 1 102 ? 24.78223 37.76025 -29.93171 1.000 28.09091 101 ILE D O 1
ATOM 6930 N N . GLY D 1 103 ? 26.60221 36.54628 -29.40020 1.000 22.46835 102 GLY D N 1
ATOM 6931 C CA . GLY D 1 103 ? 26.19454 35.45180 -30.26598 1.000 22.15294 102 GLY D CA 1
ATOM 6932 C C . GLY D 1 103 ? 24.90295 34.78560 -29.82737 1.000 24.08839 102 GLY D C 1
ATOM 6933 O O . GLY D 1 103 ? 24.17865 34.21621 -30.65237 1.000 27.17292 102 GLY D O 1
ATOM 6934 N N . ASP D 1 104 ? 24.59921 34.83642 -28.52650 1.000 24.13277 103 ASP D N 1
ATOM 6935 C CA . ASP D 1 104 ? 23.36561 34.23585 -28.02805 1.000 26.35782 103 ASP D CA 1
ATOM 6936 C C . ASP D 1 104 ? 22.13340 34.92254 -28.59404 1.000 26.88827 103 ASP D C 1
ATOM 6937 O O . ASP D 1 104 ? 21.09895 34.27531 -28.79739 1.000 25.12899 103 ASP D O 1
ATOM 6942 N N . ASP D 1 105 ? 22.21385 36.22965 -28.83686 1.000 27.72017 104 ASP D N 1
ATOM 6943 C CA . ASP D 1 105 ? 21.11023 36.95421 -29.45412 1.000 26.49380 104 ASP D CA 1
ATOM 6944 C C . ASP D 1 105 ? 21.02520 36.73375 -30.95766 1.000 21.06359 104 ASP D C 1
ATOM 6945 O O . ASP D 1 105 ? 20.06595 37.20070 -31.58353 1.000 20.44760 104 ASP D O 1
ATOM 6950 N N . LEU D 1 106 ? 21.99327 36.03858 -31.54790 1.000 23.91414 105 LEU D N 1
ATOM 6951 C CA . LEU D 1 106 ? 22.04434 35.85072 -32.98993 1.000 19.28714 105 LEU D CA 1
ATOM 6952 C C . LEU D 1 106 ? 21.95326 34.39630 -33.43212 1.000 24.39967 105 LEU D C 1
ATOM 6953 O O . LEU D 1 106 ? 21.41445 34.13520 -34.51009 1.000 23.18676 105 LEU D O 1
ATOM 6958 N N . ASP D 1 107 ? 22.45846 33.43861 -32.64192 1.000 21.60471 106 ASP D N 1
ATOM 6959 C CA . ASP D 1 107 ? 22.34152 32.04133 -33.04588 1.000 35.80892 106 ASP D CA 1
ATOM 6960 C C . ASP D 1 107 ? 21.97680 31.11853 -31.88266 1.000 31.50519 106 ASP D C 1
ATOM 6961 O O . ASP D 1 107 ? 22.09950 29.89463 -32.01780 1.000 47.04986 106 ASP D O 1
ATOM 6966 N N . ASN D 1 108 ? 21.52029 31.67076 -30.75789 1.000 32.19108 107 ASN D N 1
ATOM 6967 C CA . ASN D 1 108 ? 20.99120 30.90426 -29.62490 1.000 28.01136 107 ASN D CA 1
ATOM 6968 C C . ASN D 1 108 ? 21.93586 29.77414 -29.21554 1.000 27.30768 107 ASN D C 1
ATOM 6969 O O . ASN D 1 108 ? 21.57736 28.59533 -29.20002 1.000 39.90396 107 ASN D O 1
ATOM 6974 N N . ALA D 1 109 ? 23.16326 30.15921 -28.87123 1.000 34.76976 108 ALA D N 1
ATOM 6975 C CA . ALA D 1 109 ? 24.17473 29.16460 -28.53563 1.000 34.15938 108 ALA D CA 1
ATOM 6976 C C . ALA D 1 109 ? 23.98513 28.61638 -27.12725 1.000 41.61547 108 ALA D C 1
ATOM 6977 O O . ALA D 1 109 ? 24.09597 27.40380 -26.91159 1.000 58.56020 108 ALA D O 1
ATOM 6979 N N . ALA D 1 110 ? 23.69605 29.49243 -26.16728 1.000 39.20226 109 ALA D N 1
ATOM 6980 C CA . ALA D 1 110 ? 23.63903 29.09822 -24.76986 1.000 37.62233 109 ALA D CA 1
ATOM 6981 C C . ALA D 1 110 ? 22.55809 28.03956 -24.54922 1.000 44.06020 109 ALA D C 1
ATOM 6982 O O . ALA D 1 110 ? 21.54156 28.02103 -25.25112 1.000 41.63974 109 ALA D O 1
ATOM 6984 N N . PRO D 1 111 ? 22.76365 27.13679 -23.58381 1.000 51.94656 110 PRO D N 1
ATOM 6985 C CA . PRO D 1 111 ? 21.79530 26.04593 -23.36878 1.000 43.25503 110 PRO D CA 1
ATOM 6986 C C . PRO D 1 111 ? 20.36680 26.51464 -23.15474 1.000 39.07884 110 PRO D C 1
ATOM 6987 O O . PRO D 1 111 ? 19.42902 25.87215 -23.64352 1.000 39.91631 110 PRO D O 1
ATOM 6991 N N . ALA D 1 112 ? 20.17543 27.62257 -22.43666 1.000 37.98893 111 ALA D N 1
ATOM 6992 C CA . ALA D 1 112 ? 18.82437 28.09078 -22.14772 1.000 34.16283 111 ALA D CA 1
ATOM 6993 C C . ALA D 1 112 ? 18.09450 28.50582 -23.41826 1.000 35.71179 111 ALA D C 1
ATOM 6994 O O . ALA D 1 112 ? 16.88419 28.28699 -23.54337 1.000 33.67361 111 ALA D O 1
ATOM 6996 N N . PHE D 1 113 ? 18.80987 29.10918 -24.36974 1.000 37.83390 112 PHE D N 1
ATOM 6997 C CA . PHE D 1 113 ? 18.17828 29.52619 -25.61659 1.000 41.72253 112 PHE D CA 1
ATOM 6998 C C . PHE D 1 113 ? 18.07431 28.37088 -26.60387 1.000 34.47138 112 PHE D C 1
ATOM 6999 O O . PHE D 1 113 ? 17.02858 28.18514 -27.23383 1.000 40.98773 112 PHE D O 1
ATOM 7007 N N . ARG D 1 114 ? 19.14075 27.58068 -26.74240 1.000 32.83199 113 ARG D N 1
ATOM 7008 C CA . ARG D 1 114 ? 19.12304 26.46585 -27.68309 1.000 36.24000 113 ARG D CA 1
ATOM 7009 C C . ARG D 1 114 ? 17.99659 25.48514 -27.38019 1.000 36.62808 113 ARG D C 1
ATOM 7010 O O . ARG D 1 114 ? 17.44941 24.86712 -28.29949 1.000 45.65124 113 ARG D O 1
ATOM 7018 N N . GLU D 1 115 ? 17.62551 25.33976 -26.10689 1.000 43.30294 114 GLU D N 1
ATOM 7019 C CA . GLU D 1 115 ? 16.57832 24.38914 -25.74676 1.000 34.45523 114 GLU D CA 1
ATOM 7020 C C . GLU D 1 115 ? 15.22770 24.78281 -26.33452 1.000 29.25069 114 GLU D C 1
ATOM 7021 O O . GLU D 1 115 ? 14.44013 23.91497 -26.72802 1.000 29.63138 114 GLU D O 1
ATOM 7027 N N . VAL D 1 116 ? 14.93499 26.08079 -26.40296 1.000 34.59787 115 VAL D N 1
ATOM 7028 C CA . VAL D 1 116 ? 13.58229 26.54715 -26.68477 1.000 27.66528 115 VAL D CA 1
ATOM 7029 C C . VAL D 1 116 ? 13.48844 27.46095 -27.89894 1.000 37.00109 115 VAL D C 1
ATOM 7030 O O . VAL D 1 116 ? 12.37212 27.69346 -28.38998 1.000 29.87995 115 VAL D O 1
ATOM 7034 N N . ALA D 1 117 ? 14.59805 27.98726 -28.40731 1.000 36.92464 116 ALA D N 1
ATOM 7035 C CA . ALA D 1 117 ? 14.47325 29.01543 -29.42941 1.000 28.79670 116 ALA D CA 1
ATOM 7036 C C . ALA D 1 117 ? 14.23243 28.40977 -30.80993 1.000 24.46318 116 ALA D C 1
ATOM 7037 O O . ALA D 1 117 ? 14.65840 27.28563 -31.08764 1.000 34.95201 116 ALA D O 1
ATOM 7039 N N . PRO D 1 118 ? 13.55238 29.14390 -31.68980 1.000 20.27807 117 PRO D N 1
ATOM 7040 C CA . PRO D 1 118 ? 13.38471 28.68944 -33.07562 1.000 27.09268 117 PRO D CA 1
ATOM 7041 C C . PRO D 1 118 ? 14.71980 28.53443 -33.78963 1.000 29.92913 117 PRO D C 1
ATOM 7042 O O . PRO D 1 118 ? 15.78174 28.93217 -33.30441 1.000 30.28467 117 PRO D O 1
ATOM 7046 N N . ARG D 1 119 ? 14.64842 27.94740 -34.98096 1.000 31.92011 118 ARG D N 1
ATOM 7047 C CA . ARG D 1 119 ? 15.82071 27.65222 -35.79016 1.000 31.22143 118 ARG D CA 1
ATOM 7048 C C . ARG D 1 119 ? 15.96769 28.69484 -36.89021 1.000 35.71826 118 ARG D C 1
ATOM 7049 O O . ARG D 1 119 ? 14.97295 29.17183 -37.44430 1.000 44.17300 118 ARG D O 1
ATOM 7057 N N . GLY D 1 120 ? 17.21118 29.04760 -37.20051 1.000 32.03699 119 GLY D N 1
ATOM 7058 C CA . GLY D 1 120 ? 17.49391 29.98187 -38.26248 1.000 25.15141 119 GLY D CA 1
ATOM 7059 C C . GLY D 1 120 ? 17.17363 31.41263 -37.88584 1.000 28.06911 119 GLY D C 1
ATOM 7060 O O . GLY D 1 120 ? 17.20113 31.79571 -36.71134 1.000 29.85562 119 GLY D O 1
ATOM 7061 N N . PRO D 1 121 ? 16.86382 32.23439 -38.89177 1.000 26.16948 120 PRO D N 1
ATOM 7062 C CA . PRO D 1 121 ? 16.60488 33.66037 -38.62909 1.000 30.52030 120 PRO D CA 1
ATOM 7063 C C . PRO D 1 121 ? 15.41451 33.90997 -37.72292 1.000 23.24906 120 PRO D C 1
ATOM 7064 O O . PRO D 1 121 ? 15.33688 34.98449 -37.11411 1.000 21.17833 120 PRO D O 1
ATOM 7068 N N . ALA D 1 122 ? 14.48050 32.96269 -37.61347 1.000 25.30276 121 ALA D N 1
ATOM 7069 C CA . ALA D 1 122 ? 13.35825 33.14697 -36.70273 1.000 24.28391 121 ALA D CA 1
ATOM 7070 C C . ALA D 1 122 ? 13.79365 33.09142 -35.24685 1.000 23.21246 121 ALA D C 1
ATOM 7071 O O . ALA D 1 122 ? 13.07541 33.59694 -34.37798 1.000 20.53845 121 ALA D O 1
ATOM 7073 N N . GLY D 1 123 ? 14.94770 32.49048 -34.96518 1.000 20.39028 122 GLY D N 1
ATOM 7074 C CA . GLY D 1 123 ? 15.51668 32.45983 -33.63642 1.000 17.47886 122 GLY D CA 1
ATOM 7075 C C . GLY D 1 123 ? 16.27318 33.70173 -33.23070 1.000 20.38241 122 GLY D C 1
ATOM 7076 O O . GLY D 1 123 ? 16.67874 33.80933 -32.06868 1.000 18.23202 122 GLY D O 1
ATOM 7077 N N . ILE D 1 124 ? 16.48849 34.63914 -34.16095 1.000 15.66331 123 ILE D N 1
ATOM 7078 C CA . ILE D 1 124 ? 17.08028 35.92266 -33.80292 1.000 17.24378 123 ILE D CA 1
ATOM 7079 C C . ILE D 1 124 ? 16.17376 36.62473 -32.79938 1.000 16.51828 123 ILE D C 1
ATOM 7080 O O . ILE D 1 124 ? 14.94594 36.65818 -32.95423 1.000 16.93531 123 ILE D O 1
ATOM 7085 N N . HIS D 1 125 ? 16.78530 37.19638 -31.75996 1.000 16.58278 124 HIS D N 1
ATOM 7086 C CA . HIS D 1 125 ? 16.02445 37.57972 -30.57467 1.000 17.04246 124 HIS D CA 1
ATOM 7087 C C . HIS D 1 125 ? 15.02394 38.69123 -30.86712 1.000 17.81512 124 HIS D C 1
ATOM 7088 O O . HIS D 1 125 ? 13.92375 38.69670 -30.30313 1.000 18.25115 124 HIS D O 1
ATOM 7095 N N . TYR D 1 126 ? 15.36692 39.63714 -31.74483 1.000 18.07044 125 TYR D N 1
ATOM 7096 C CA . TYR D 1 126 ? 14.38148 40.66549 -32.06964 1.000 20.56362 125 TYR D CA 1
ATOM 7097 C C . TYR D 1 126 ? 13.29350 40.13121 -32.99507 1.000 21.35091 125 TYR D C 1
ATOM 7098 O O . TYR D 1 126 ? 12.14730 40.58839 -32.92175 1.000 19.58036 125 TYR D O 1
ATOM 7107 N N . VAL D 1 127 ? 13.62266 39.17160 -33.86342 1.000 22.73578 126 VAL D N 1
ATOM 7108 C CA . VAL D 1 127 ? 12.59502 38.52976 -34.67986 1.000 19.46225 126 VAL D CA 1
ATOM 7109 C C . VAL D 1 127 ? 11.73697 37.61287 -33.81688 1.000 18.45777 126 VAL D C 1
ATOM 7110 O O . VAL D 1 127 ? 10.50244 37.61916 -33.90455 1.000 18.95830 126 VAL D O 1
ATOM 7114 N N . TRP D 1 128 ? 12.38911 36.80617 -32.97403 1.000 17.92636 127 TRP D N 1
ATOM 7115 C CA . TRP D 1 128 ? 11.68979 35.94583 -32.02345 1.000 17.93107 127 TRP D CA 1
ATOM 7116 C C . TRP D 1 128 ? 10.74869 36.74819 -31.13115 1.000 18.67775 127 TRP D C 1
ATOM 7117 O O . TRP D 1 128 ? 9.60871 36.33706 -30.88488 1.000 27.27549 127 TRP D O 1
ATOM 7128 N N . TRP D 1 129 ? 11.21397 37.89551 -30.63138 1.000 19.98429 128 TRP D N 1
ATOM 7129 C CA . TRP D 1 129 ? 10.36133 38.75524 -29.81644 1.000 19.74632 128 TRP D CA 1
ATOM 7130 C C . TRP D 1 129 ? 9.19871 39.30857 -30.62877 1.000 20.42177 128 TRP D C 1
ATOM 7131 O O . TRP D 1 129 ? 8.07153 39.40645 -30.12811 1.000 21.02684 128 TRP D O 1
ATOM 7142 N N . GLU D 1 130 ? 9.45929 39.68102 -31.88293 1.000 20.36806 129 GLU D N 1
ATOM 7143 C CA . GLU D 1 130 ? 8.41236 40.22939 -32.73781 1.000 22.71320 129 GLU D CA 1
ATOM 7144 C C . GLU D 1 130 ? 7.28693 39.22468 -32.94539 1.000 21.09835 129 GLU D C 1
ATOM 7145 O O . GLU D 1 130 ? 6.10445 39.58011 -32.87995 1.000 21.82715 129 GLU D O 1
ATOM 7151 N N . ASP D 1 131 ? 7.63818 37.95887 -33.17498 1.000 20.39868 130 ASP D N 1
ATOM 7152 C CA . ASP D 1 131 ? 6.64169 36.96277 -33.55236 1.000 21.63983 130 ASP D CA 1
ATOM 7153 C C . ASP D 1 131 ? 5.82154 36.50214 -32.35203 1.000 20.77007 130 ASP D C 1
ATOM 7154 O O . ASP D 1 131 ? 4.59645 36.36591 -32.44460 1.000 26.28506 130 ASP D O 1
ATOM 7159 N N . THR D 1 132 ? 6.47453 36.25378 -31.21583 1.000 20.44320 131 THR D N 1
ATOM 7160 C CA . THR D 1 132 ? 5.81536 35.60916 -30.08687 1.000 20.64115 131 THR D CA 1
ATOM 7161 C C . THR D 1 132 ? 5.30497 36.57892 -29.02585 1.000 24.42028 131 THR D C 1
ATOM 7162 O O . THR D 1 132 ? 4.55452 36.15370 -28.14039 1.000 32.26791 131 THR D O 1
ATOM 7166 N N . VAL D 1 133 ? 5.67738 37.85998 -29.08560 1.000 21.67674 132 VAL D N 1
ATOM 7167 C CA . VAL D 1 133 ? 5.29215 38.83903 -28.07335 1.000 22.39634 132 VAL D CA 1
ATOM 7168 C C . VAL D 1 133 ? 4.55443 40.02494 -28.68794 1.000 23.21820 132 VAL D C 1
ATOM 7169 O O . VAL D 1 133 ? 3.48193 40.41036 -28.21553 1.000 24.03214 132 VAL D O 1
ATOM 7173 N N . LEU D 1 134 ? 5.11804 40.62019 -29.74005 1.000 25.93236 133 LEU D N 1
ATOM 7174 C CA . LEU D 1 134 ? 4.52424 41.82724 -30.31244 1.000 23.86311 133 LEU D CA 1
ATOM 7175 C C . LEU D 1 134 ? 3.24173 41.51695 -31.07581 1.000 24.33576 133 LEU D C 1
ATOM 7176 O O . LEU D 1 134 ? 2.21363 42.17303 -30.86969 1.000 25.23720 133 LEU D O 1
ATOM 7181 N N . LYS D 1 135 ? 3.28227 40.53284 -31.98036 1.000 23.78384 134 LYS D N 1
ATOM 7182 C CA . LYS D 1 135 ? 2.12818 40.26422 -32.81958 1.000 24.77365 134 LYS D CA 1
ATOM 7183 C C . LYS D 1 135 ? 0.93108 39.70241 -32.03873 1.000 24.74835 134 LYS D C 1
ATOM 7184 O O . LYS D 1 135 ? -0.18975 40.14769 -32.27355 1.000 25.58588 134 LYS D O 1
ATOM 7190 N N . PRO D 1 136 ? 1.11891 38.72669 -31.12771 1.000 24.31901 135 PRO D N 1
ATOM 7191 C CA . PRO D 1 136 ? -0.03385 38.30579 -30.30064 1.000 24.92750 135 PRO D CA 1
ATOM 7192 C C . PRO D 1 136 ? -0.73096 39.45377 -29.59209 1.000 25.92309 135 PRO D C 1
ATOM 7193 O O . PRO D 1 136 ? -1.96703 39.49079 -29.55273 1.000 34.90488 135 PRO D O 1
ATOM 7197 N N . VAL D 1 137 ? 0.02599 40.40300 -29.03968 1.000 28.97521 136 VAL D N 1
ATOM 7198 C CA . VAL D 1 137 ? -0.59527 41.55012 -28.38660 1.000 26.93184 136 VAL D CA 1
ATOM 7199 C C . VAL D 1 137 ? -1.24124 42.46493 -29.41932 1.000 27.62442 136 VAL D C 1
ATOM 7200 O O . VAL D 1 137 ? -2.32858 43.01047 -29.19149 1.000 31.54381 136 VAL D O 1
ATOM 7204 N N . ALA D 1 138 ? -0.59150 42.63732 -30.57556 1.000 29.69929 137 ALA D N 1
ATOM 7205 C CA . ALA D 1 138 ? -1.11201 43.54534 -31.59387 1.000 32.06677 137 ALA D CA 1
ATOM 7206 C C . ALA D 1 138 ? -2.47603 43.10020 -32.10290 1.000 28.39266 137 ALA D C 1
ATOM 7207 O O . ALA D 1 138 ? -3.30330 43.94104 -32.47363 1.000 35.12596 137 ALA D O 1
ATOM 7209 N N . ALA D 1 139 ? -2.73693 41.79120 -32.11238 1.000 27.93939 138 ALA D N 1
ATOM 7210 C CA . ALA D 1 139 ? -4.01474 41.26549 -32.57917 1.000 28.48901 138 ALA D CA 1
ATOM 7211 C C . ALA D 1 139 ? -5.18080 41.63879 -31.67057 1.000 32.10629 138 ALA D C 1
ATOM 7212 O O . ALA D 1 139 ? -6.32881 41.33508 -32.01543 1.000 34.96341 138 ALA D O 1
ATOM 7214 N N . HIS D 1 140 ? -4.92480 42.29003 -30.53349 1.000 29.83171 139 HIS D N 1
ATOM 7215 C CA . HIS D 1 140 ? -5.97428 42.74426 -29.62816 1.000 30.91252 139 HIS D CA 1
ATOM 7216 C C . HIS D 1 140 ? -5.95257 44.26234 -29.45011 1.000 31.67177 139 HIS D C 1
ATOM 7217 O O . HIS D 1 140 ? -6.38886 44.77780 -28.41496 1.000 32.40970 139 HIS D O 1
ATOM 7224 N N . VAL D 1 141 ? -5.45226 44.99633 -30.44444 1.000 31.55004 140 VAL D N 1
ATOM 7225 C CA . VAL D 1 141 ? -5.29996 46.44484 -30.34459 1.000 32.22284 140 VAL D CA 1
ATOM 7226 C C . VAL D 1 141 ? -5.92923 47.07848 -31.57628 1.000 32.84586 140 VAL D C 1
ATOM 7227 O O . VAL D 1 141 ? -5.66448 46.63819 -32.70060 1.000 32.28282 140 VAL D O 1
ATOM 7231 N N . ALA D 1 142 ? -6.75505 48.10808 -31.36828 1.000 36.26933 141 ALA D N 1
ATOM 7232 C CA . ALA D 1 142 ? -7.42405 48.76645 -32.48351 1.000 34.75482 141 ALA D CA 1
ATOM 7233 C C . ALA D 1 142 ? -6.40673 49.37295 -33.43653 1.000 34.26550 141 ALA D C 1
ATOM 7234 O O . ALA D 1 142 ? -5.32133 49.78776 -33.02405 1.000 34.91454 141 ALA D O 1
ATOM 7236 N N . GLU D 1 143 ? -6.76871 49.41801 -34.72231 1.000 37.37669 142 GLU D N 1
ATOM 7237 C CA . GLU D 1 143 ? -5.82474 49.87001 -35.74037 1.000 36.57021 142 GLU D CA 1
ATOM 7238 C C . GLU D 1 143 ? -5.24260 51.24006 -35.42583 1.000 43.64565 142 GLU D C 1
ATOM 7239 O O . GLU D 1 143 ? -4.04649 51.47609 -35.65114 1.000 46.20750 142 GLU D O 1
ATOM 7245 N N . GLU D 1 144 ? -6.05897 52.14716 -34.89159 1.000 41.27286 143 GLU D N 1
ATOM 7246 C CA . GLU D 1 144 ? -5.55385 53.47264 -34.56590 1.000 39.29427 143 GLU D CA 1
ATOM 7247 C C . GLU D 1 144 ? -4.58667 53.44654 -33.39057 1.000 47.71325 143 GLU D C 1
ATOM 7248 O O . GLU D 1 144 ? -3.67372 54.27736 -33.33423 1.000 44.47926 143 GLU D O 1
ATOM 7254 N N . ASP D 1 145 ? -4.75560 52.51317 -32.45174 1.000 54.34418 144 ASP D N 1
ATOM 7255 C CA . ASP D 1 145 ? -3.81243 52.43278 -31.34151 1.000 34.59736 144 ASP D CA 1
ATOM 7256 C C . ASP D 1 145 ? -2.54574 51.67470 -31.71781 1.000 36.06379 144 ASP D C 1
ATOM 7257 O O . ASP D 1 145 ? -1.49089 51.90532 -31.11637 1.000 52.77909 144 ASP D O 1
ATOM 7262 N N . ARG D 1 146 ? -2.62103 50.77586 -32.70183 1.000 34.21706 145 ARG D N 1
ATOM 7263 C CA . ARG D 1 146 ? -1.41127 50.13739 -33.20667 1.000 31.41781 145 AR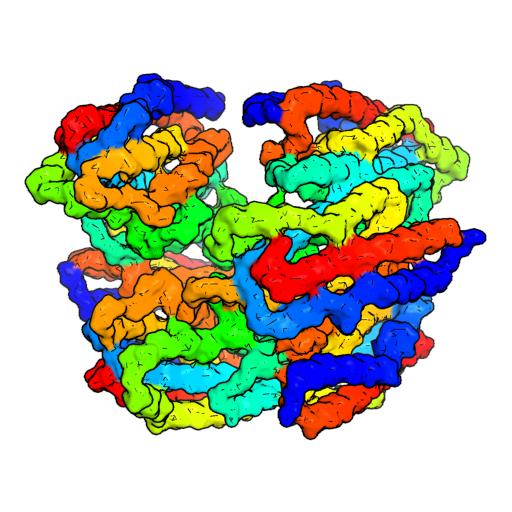G D CA 1
ATOM 7264 C C . ARG D 1 146 ? -0.47298 51.14352 -33.85860 1.000 33.36679 145 ARG D C 1
ATOM 7265 O O . ARG D 1 146 ? 0.73008 50.88416 -33.95465 1.000 40.92854 145 ARG D O 1
ATOM 7273 N N . GLN D 1 147 ? -0.99602 52.28497 -34.30924 1.000 39.69067 146 GLN D N 1
ATOM 7274 C CA . GLN D 1 147 ? -0.15310 53.32295 -34.89395 1.000 44.61232 146 GLN D CA 1
ATOM 7275 C C . GLN D 1 147 ? 0.55884 54.13357 -33.81992 1.000 44.89181 146 GLN D C 1
ATOM 7276 O O . GLN D 1 147 ? 1.75411 54.41982 -33.94432 1.000 52.58769 146 GLN D O 1
ATOM 7282 N N . SER D 1 148 ? -0.16241 54.52093 -32.76647 1.000 33.47576 147 SER D N 1
ATOM 7283 C CA . SER D 1 148 ? 0.46451 55.24293 -31.66610 1.000 34.79925 147 SER D CA 1
ATOM 7284 C C . SER D 1 148 ? 1.56639 54.41740 -31.01550 1.000 40.06494 147 SER D C 1
ATOM 7285 O O . SER D 1 148 ? 2.58780 54.96977 -30.59059 1.000 48.45602 147 SER D O 1
ATOM 7288 N N . ALA D 1 149 ? 1.38641 53.09497 -30.94937 1.000 38.27552 148 ALA D N 1
ATOM 7289 C CA . ALA D 1 149 ? 2.34298 52.24056 -30.25475 1.000 38.78789 148 ALA D CA 1
ATOM 7290 C C . ALA D 1 149 ? 3.64365 52.08750 -31.03532 1.000 37.42748 148 ALA D C 1
ATOM 7291 O O . ALA D 1 149 ? 4.70547 51.89476 -30.43448 1.000 29.64402 148 ALA D O 1
ATOM 7293 N N . ALA D 1 150 ? 3.58983 52.19242 -32.35880 1.000 32.32372 149 ALA D N 1
ATOM 7294 C CA . ALA D 1 150 ? 4.75229 51.98819 -33.21333 1.000 39.22261 149 ALA D CA 1
ATOM 7295 C C . ALA D 1 150 ? 5.59946 53.24254 -33.39413 1.000 42.94730 149 ALA D C 1
ATOM 7296 O O . ALA D 1 150 ? 6.65446 53.17120 -34.03089 1.000 44.63676 149 ALA D O 1
ATOM 7298 N N . VAL D 1 151 ? 5.16304 54.38376 -32.87096 1.000 46.30438 150 VAL D N 1
ATOM 7299 C CA . VAL D 1 151 ? 5.92922 55.62746 -32.91030 1.000 51.64564 150 VAL D CA 1
ATOM 7300 C C . VAL D 1 151 ? 6.67696 55.75409 -31.59196 1.000 35.50376 150 VAL D C 1
ATOM 7301 O O . VAL D 1 151 ? 6.05804 55.87166 -30.52852 1.000 48.89767 150 VAL D O 1
ATOM 7305 N N . LEU D 1 152 ? 7.99224 55.76098 -31.66206 1.000 30.04438 151 LEU D N 1
ATOM 7306 C CA . LEU D 1 152 ? 8.83781 55.60570 -30.49371 1.000 29.64788 151 LEU D CA 1
ATOM 7307 C C . LEU D 1 152 ? 9.04756 56.92742 -29.76111 1.000 30.54589 151 LEU D C 1
ATOM 7308 O O . LEU D 1 152 ? 9.20340 57.97268 -30.38945 1.000 33.32100 151 LEU D O 1
ATOM 7313 N N . PRO D 1 153 ? 9.09758 56.89784 -28.43044 1.000 30.64457 152 PRO D N 1
ATOM 7314 C CA . PRO D 1 153 ? 9.40269 58.12176 -27.68685 1.000 31.47271 152 PRO D CA 1
ATOM 7315 C C . PRO D 1 153 ? 10.82847 58.56597 -27.94897 1.000 32.15584 152 PRO D C 1
ATOM 7316 O O . PRO D 1 153 ? 11.70065 57.77114 -28.30742 1.000 37.13334 152 PRO D O 1
ATOM 7320 N N . ARG D 1 154 ? 11.05761 59.86243 -27.75955 1.000 32.02303 153 ARG D N 1
ATOM 7321 C CA . ARG D 1 154 ? 12.36807 60.43302 -28.02583 1.000 31.87925 153 ARG D CA 1
ATOM 7322 C C . ARG D 1 154 ? 13.44720 59.89451 -27.10659 1.000 33.55888 153 ARG D C 1
ATOM 7323 O O . ARG D 1 154 ? 14.62822 59.95282 -27.46348 1.000 45.80335 153 ARG D O 1
ATOM 7331 N N . ALA D 1 155 ? 13.07605 59.39616 -25.92805 1.000 31.05450 154 ALA D N 1
ATOM 7332 C CA . ALA D 1 155 ? 14.05840 58.74434 -25.07487 1.000 30.29198 154 ALA D CA 1
ATOM 7333 C C . ALA D 1 155 ? 14.51776 57.42491 -25.67818 1.000 30.75279 154 ALA D C 1
ATOM 7334 O O . ALA D 1 155 ? 15.65731 57.00344 -25.45095 1.000 30.84625 154 ALA D O 1
ATOM 7336 N N . VAL D 1 156 ? 13.65327 56.76731 -26.45273 1.000 30.50844 155 VAL D N 1
ATOM 7337 C CA . VAL D 1 156 ? 14.04452 55.53953 -27.13786 1.000 27.75704 155 VAL D CA 1
ATOM 7338 C C . VAL D 1 156 ? 14.87196 55.85854 -28.37565 1.000 27.54218 155 VAL D C 1
ATOM 7339 O O . VAL D 1 156 ? 15.93091 55.26192 -28.59920 1.000 26.73734 155 VAL D O 1
ATOM 7343 N N . THR D 1 157 ? 14.40674 56.80609 -29.19803 1.000 28.30022 156 THR D N 1
ATOM 7344 C CA . THR D 1 157 ? 15.18338 57.20168 -30.36884 1.000 28.20785 156 THR D CA 1
ATOM 7345 C C . THR D 1 157 ? 16.49423 57.86009 -29.96565 1.000 28.26399 156 THR D C 1
ATOM 7346 O O . THR D 1 157 ? 17.49061 57.74732 -30.68881 1.000 35.84496 156 THR D O 1
ATOM 7350 N N . GLY D 1 158 ? 16.51450 58.54902 -28.82342 1.000 28.85039 157 GLY D N 1
ATOM 7351 C CA . GLY D 1 158 ? 17.78058 59.01572 -28.28532 1.000 28.83181 157 GLY D CA 1
ATOM 7352 C C . GLY D 1 158 ? 18.73738 57.86990 -28.02176 1.000 27.72065 157 GLY D C 1
ATOM 7353 O O . GLY D 1 158 ? 19.89563 57.89782 -28.44598 1.000 27.37275 157 GLY D O 1
ATOM 7354 N N . LEU D 1 159 ? 18.25355 56.83344 -27.33219 1.000 29.17821 158 LEU D N 1
ATOM 7355 C CA . LEU D 1 159 ? 19.08133 55.66265 -27.05777 1.000 26.14518 158 LEU D CA 1
ATOM 7356 C C . LEU D 1 159 ? 19.55934 55.01412 -28.34957 1.000 25.45186 158 LEU D C 1
ATOM 7357 O O . LEU D 1 159 ? 20.72763 54.62439 -28.46788 1.000 28.11060 158 LEU D O 1
ATOM 7362 N N . LEU D 1 160 ? 18.66421 54.88978 -29.33248 1.000 25.55282 159 LEU D N 1
ATOM 7363 C CA . LEU D 1 160 ? 19.04567 54.30959 -30.61593 1.000 24.97172 159 LEU D CA 1
ATOM 7364 C C . LEU D 1 160 ? 20.17411 55.10529 -31.26204 1.000 26.11084 159 LEU D C 1
ATOM 7365 O O . LEU D 1 160 ? 21.14014 54.53130 -31.77833 1.000 24.71551 159 LEU D O 1
ATOM 7370 N N . ASP D 1 161 ? 20.06827 56.43706 -31.23194 1.000 30.50625 160 ASP D N 1
ATOM 7371 C CA . ASP D 1 161 ? 21.14824 57.28262 -31.73099 1.000 26.76321 160 ASP D CA 1
ATOM 7372 C C . ASP D 1 161 ? 22.44557 57.01821 -30.97797 1.000 30.80978 160 ASP D C 1
ATOM 7373 O O . ASP D 1 161 ? 23.52283 56.96034 -31.58296 1.000 38.06608 160 ASP D O 1
ATOM 7378 N N . SER D 1 162 ? 22.36090 56.85229 -29.65584 1.000 26.64633 161 SER D N 1
ATOM 7379 C CA . SER D 1 162 ? 23.54413 56.50807 -28.87480 1.000 25.45667 161 SER D CA 1
ATOM 7380 C C . SER D 1 162 ? 24.16279 55.20075 -29.35989 1.000 28.17940 161 SER D C 1
ATOM 7381 O O . SER D 1 162 ? 25.38862 55.09454 -29.48583 1.000 38.89656 161 SER D O 1
ATOM 7384 N N . MET D 1 163 ? 23.32887 54.19832 -29.65277 1.000 27.10373 162 MET D N 1
ATOM 7385 C CA . MET D 1 163 ? 23.84357 52.93204 -30.16688 1.000 22.92276 162 MET D CA 1
ATOM 7386 C C . MET D 1 163 ? 24.52310 53.11694 -31.51686 1.000 25.09399 162 MET D C 1
ATOM 7387 O O . MET D 1 163 ? 25.52290 52.45232 -31.81449 1.000 24.93769 162 MET D O 1
ATOM 7392 N N . ASP D 1 164 ? 23.99181 54.01583 -32.34860 1.000 28.15533 163 ASP D N 1
ATOM 7393 C CA . ASP D 1 164 ? 24.58780 54.26101 -33.65634 1.000 24.92572 163 ASP D CA 1
ATOM 7394 C C . ASP D 1 164 ? 25.97372 54.88002 -33.53529 1.000 25.41041 163 ASP D C 1
ATOM 7395 O O . ASP D 1 164 ? 26.84461 54.61193 -34.37076 1.000 32.51710 163 ASP D O 1
ATOM 7400 N N . ARG D 1 165 ? 26.20135 55.70039 -32.50775 1.000 24.27487 164 ARG D N 1
ATOM 7401 C CA . ARG D 1 165 ? 27.53116 56.25840 -32.29343 1.000 28.65906 164 ARG D CA 1
ATOM 7402 C C . ARG D 1 165 ? 28.50059 55.22221 -31.74196 1.000 24.82860 164 ARG D C 1
ATOM 7403 O O . ARG D 1 165 ? 29.69806 55.28104 -32.04005 1.000 33.26386 164 ARG D O 1
ATOM 7411 N N . LEU D 1 166 ? 28.01048 54.27283 -30.94558 1.000 23.13108 165 LEU D N 1
ATOM 7412 C CA . LEU D 1 166 ? 28.86406 53.21122 -30.42993 1.000 22.48503 165 LEU D CA 1
ATOM 7413 C C . LEU D 1 166 ? 29.14808 52.13062 -31.46508 1.000 25.05500 165 LEU D C 1
ATOM 7414 O O . LEU D 1 166 ? 30.05041 51.31144 -31.25304 1.000 21.55909 165 LEU D O 1
ATOM 7419 N N . ALA D 1 167 ? 28.39814 52.10913 -32.57292 1.000 24.10583 166 ALA D N 1
ATOM 7420 C CA . ALA D 1 167 ? 28.60863 51.08786 -33.59385 1.000 20.95925 166 ALA D CA 1
ATOM 7421 C C . ALA D 1 167 ? 29.98468 51.21382 -34.22622 1.000 20.91162 166 ALA D C 1
ATOM 7422 O O . ALA D 1 167 ? 30.56105 50.21758 -34.66918 1.000 23.87386 166 ALA D O 1
ATOM 7424 N N . THR D 1 168 ? 30.52964 52.42332 -34.26393 1.000 26.79587 167 THR D N 1
ATOM 7425 C CA . THR D 1 168 ? 31.83552 52.69423 -34.84297 1.000 21.72716 167 THR D CA 1
ATOM 7426 C C . THR D 1 168 ? 32.87918 53.06240 -33.79784 1.000 23.79583 167 THR D C 1
ATOM 7427 O O . THR D 1 168 ? 33.96312 53.52803 -34.16585 1.000 25.16453 167 THR D O 1
ATOM 7431 N N . HIS D 1 169 ? 32.58728 52.86630 -32.51004 1.000 25.32516 168 HIS D N 1
ATOM 7432 C CA . HIS D 1 169 ? 33.51071 53.23837 -31.43519 1.000 21.94260 168 HIS D CA 1
ATOM 7433 C C . HIS D 1 169 ? 34.44696 52.07335 -31.13192 1.000 28.73342 168 HIS D C 1
ATOM 7434 O O . HIS D 1 169 ? 33.98353 50.93627 -30.99698 1.000 28.33277 168 HIS D O 1
ATOM 7441 N N . PRO D 1 170 ? 35.75809 52.30598 -31.04129 1.000 41.68036 169 PRO D N 1
ATOM 7442 C CA . PRO D 1 170 ? 36.67487 51.18642 -30.77110 1.000 28.78614 169 PRO D CA 1
ATOM 7443 C C . PRO D 1 170 ? 36.43929 50.49970 -29.43565 1.000 31.07042 169 PRO D C 1
ATOM 7444 O O . PRO D 1 170 ? 36.93344 49.37990 -29.24396 1.000 35.01139 169 PRO D O 1
ATOM 7448 N N . LEU D 1 171 ? 35.70121 51.11643 -28.51248 1.000 32.44232 170 LEU D N 1
ATOM 7449 C CA . LEU D 1 171 ? 35.27719 50.43711 -27.29494 1.000 24.90559 170 LEU D CA 1
ATOM 7450 C C . LEU D 1 171 ? 33.76340 50.32162 -27.19081 1.000 27.67432 170 LEU D C 1
ATOM 7451 O O . LEU D 1 171 ? 33.25374 50.03333 -26.09744 1.000 28.89234 170 LEU D O 1
ATOM 7456 N N . GLY D 1 172 ? 33.03497 50.54493 -28.28863 1.000 26.59339 171 GLY D N 1
ATOM 7457 C CA . GLY D 1 172 ? 31.58529 50.51731 -28.26065 1.000 24.69992 171 GLY D CA 1
ATOM 7458 C C . GLY D 1 172 ? 30.97450 49.21774 -27.77220 1.000 34.71456 171 GLY D C 1
ATOM 7459 O O . GLY D 1 172 ? 30.20311 49.21978 -26.80429 1.000 29.96528 171 GLY D O 1
ATOM 7460 N N . ALA D 1 173 ? 31.31370 48.10457 -28.43253 1.000 32.86571 172 ALA D N 1
ATOM 7461 C CA . ALA D 1 173 ? 30.74549 46.81326 -28.06130 1.000 24.08950 172 ALA D CA 1
ATOM 7462 C C . ALA D 1 173 ? 30.98443 46.49813 -26.59008 1.000 24.21890 172 ALA D C 1
ATOM 7463 O O . ALA D 1 173 ? 30.11213 45.93488 -25.91940 1.000 20.85023 172 ALA D O 1
ATOM 7465 N N . ALA D 1 174 ? 32.15795 46.86395 -26.06723 1.000 22.84576 173 ALA D N 1
ATOM 7466 C CA . ALA D 1 174 ? 32.44046 46.63018 -24.65465 1.000 25.09064 173 ALA D CA 1
ATOM 7467 C C . ALA D 1 174 ? 31.53279 47.46947 -23.76367 1.000 25.64176 173 ALA D C 1
ATOM 7468 O O . ALA D 1 174 ? 31.06109 46.99461 -22.72333 1.000 19.30388 173 ALA D O 1
ATOM 7470 N N . VAL D 1 175 ? 31.27139 48.71814 -24.15992 1.000 22.03871 174 VAL D N 1
ATOM 7471 C CA . VAL D 1 175 ? 30.40926 49.59482 -23.36795 1.000 22.45734 174 VAL D CA 1
ATOM 7472 C C . VAL D 1 175 ? 28.98683 49.04916 -23.32764 1.000 25.10457 174 VAL D C 1
ATOM 7473 O O . VAL D 1 175 ? 28.35409 48.98819 -22.26590 1.000 26.02770 174 VAL D O 1
ATOM 7477 N N . GLN D 1 176 ? 28.46363 48.64405 -24.48769 1.000 28.46617 175 GLN D N 1
ATOM 7478 C CA . GLN D 1 176 ? 27.07945 48.18698 -24.55872 1.000 19.82737 175 GLN D CA 1
ATOM 7479 C C . GLN D 1 176 ? 26.86867 46.90991 -23.75642 1.000 23.70067 175 GLN D C 1
ATOM 7480 O O . GLN D 1 176 ? 25.90486 46.80636 -22.98888 1.000 26.96414 175 GLN D O 1
ATOM 7486 N N . LEU D 1 177 ? 27.75517 45.92658 -23.92076 1.000 22.58029 176 LEU D N 1
ATOM 7487 C CA . LEU D 1 177 ? 27.59434 44.66730 -23.20235 1.000 22.84528 176 LEU D CA 1
ATOM 7488 C C . LEU D 1 177 ? 27.73272 44.86416 -21.69960 1.000 26.70921 176 LEU D C 1
ATOM 7489 O O . LEU D 1 177 ? 27.03625 44.20783 -20.91600 1.000 27.59615 176 LEU D O 1
ATOM 7494 N N . ARG D 1 178 ? 28.62760 45.75938 -21.27854 1.000 31.60462 177 ARG D N 1
ATOM 7495 C CA . ARG D 1 178 ? 28.81293 46.00155 -19.85187 1.000 35.62450 177 ARG D CA 1
ATOM 7496 C C . ARG D 1 178 ? 27.53560 46.53974 -19.21627 1.000 31.70202 177 ARG D C 1
ATOM 7497 O O . ARG D 1 178 ? 27.09270 46.04807 -18.17178 1.000 28.37908 177 ARG D O 1
ATOM 7505 N N . VAL D 1 179 ? 26.92016 47.54428 -19.84060 1.000 21.49043 178 VAL D N 1
ATOM 7506 C CA . VAL D 1 179 ? 25.69648 48.12287 -19.29163 1.000 20.68943 178 VAL D CA 1
ATOM 7507 C C . VAL D 1 179 ? 24.52182 47.16584 -19.47109 1.000 22.09476 178 VAL D C 1
ATOM 7508 O O . VAL D 1 179 ? 23.84543 46.79842 -18.50397 1.000 31.05035 178 VAL D O 1
ATOM 7512 N N . VAL D 1 180 ? 24.26933 46.74527 -20.71448 1.000 29.23933 179 VAL D N 1
ATOM 7513 C CA . VAL D 1 180 ? 23.04854 46.00268 -21.03162 1.000 31.28033 179 VAL D CA 1
ATOM 7514 C C . VAL D 1 180 ? 22.99187 44.69121 -20.25752 1.000 27.01713 179 VAL D C 1
ATOM 7515 O O . VAL D 1 180 ? 22.00761 44.40001 -19.56648 1.000 33.64779 179 VAL D O 1
ATOM 7519 N N . GLU D 1 181 ? 24.04110 43.87713 -20.36172 1.000 26.99474 180 GLU D N 1
ATOM 7520 C CA . GLU D 1 181 ? 24.00492 42.57361 -19.70929 1.000 40.39013 180 GLU D CA 1
ATOM 7521 C C . GLU D 1 181 ? 24.01894 42.66711 -18.18701 1.000 37.19228 180 GLU D C 1
ATOM 7522 O O . GLU D 1 181 ? 23.92996 41.62884 -17.52444 1.000 38.47208 180 GLU D O 1
ATOM 7528 N N . ASP D 1 182 ? 24.12250 43.86857 -17.61892 1.000 38.69285 181 ASP D N 1
ATOM 7529 C CA . ASP D 1 182 ? 23.99763 44.05188 -16.17872 1.000 36.40534 181 ASP D CA 1
ATOM 7530 C C . ASP D 1 182 ? 22.55590 44.29488 -15.75350 1.000 34.61377 181 ASP D C 1
ATOM 7531 O O . ASP D 1 182 ? 22.16705 43.90452 -14.64707 1.000 32.65948 181 ASP D O 1
ATOM 7536 N N . ILE D 1 183 ? 21.75644 44.93122 -16.61339 1.000 27.29078 182 ILE D N 1
ATOM 7537 C CA . ILE D 1 183 ? 20.33757 45.15786 -16.35885 1.000 23.66376 182 ILE D CA 1
ATOM 7538 C C . ILE D 1 183 ? 19.45642 44.14584 -17.07456 1.000 20.59389 182 ILE D C 1
ATOM 7539 O O . ILE D 1 183 ? 18.22475 44.26455 -17.02682 1.000 21.07346 182 ILE D O 1
ATOM 7544 N N . ALA D 1 184 ? 20.05384 43.14658 -17.72854 1.000 26.41801 183 ALA D N 1
ATOM 7545 C CA . ALA D 1 184 ? 19.29866 42.24511 -18.59387 1.000 19.42921 183 ALA D CA 1
ATOM 7546 C C . ALA D 1 184 ? 18.26562 41.44959 -17.80803 1.000 21.02821 183 ALA D C 1
ATOM 7547 O O . ALA D 1 184 ? 17.09591 41.36909 -18.20204 1.000 22.67638 183 ALA D O 1
ATOM 7549 N N . LEU D 1 185 ? 18.68550 40.84603 -16.69353 1.000 22.09789 184 LEU D N 1
ATOM 7550 C CA . LEU D 1 185 ? 17.78264 40.00120 -15.91725 1.000 27.31479 184 LEU D CA 1
ATOM 7551 C C . LEU D 1 185 ? 16.59843 40.79410 -15.38003 1.000 25.62758 184 LEU D C 1
ATOM 7552 O O . LEU D 1 185 ? 15.45375 40.32874 -15.43520 1.000 34.80739 184 LEU D O 1
ATOM 7557 N N . ASP D 1 186 ? 16.85374 41.99373 -14.85392 1.000 27.23423 185 ASP D N 1
ATOM 7558 C CA . ASP D 1 186 ? 15.77356 42.80260 -14.29998 1.000 29.65274 185 ASP D CA 1
ATOM 7559 C C . ASP D 1 186 ? 14.75835 43.19791 -15.36480 1.000 30.30343 185 ASP D C 1
ATOM 7560 O O . ASP D 1 186 ? 13.56282 43.30931 -15.06900 1.000 27.10534 185 ASP D O 1
ATOM 7565 N N . ILE D 1 187 ? 15.20794 43.41863 -16.60152 1.000 26.34448 186 ILE D N 1
ATOM 7566 C CA . ILE D 1 187 ? 14.27684 43.74550 -17.67910 1.000 26.58463 186 ILE D CA 1
ATOM 7567 C C . ILE D 1 187 ? 13.41925 42.53286 -18.02207 1.000 26.60941 186 ILE D C 1
ATOM 7568 O O . ILE D 1 187 ? 12.19726 42.64107 -18.18101 1.000 25.84365 186 ILE D O 1
ATOM 7573 N N . ALA D 1 188 ? 14.04980 41.36132 -18.14653 1.000 25.60143 187 ALA D N 1
ATOM 7574 C CA . ALA D 1 188 ? 13.30650 40.14266 -18.45085 1.000 20.71642 187 ALA D CA 1
ATOM 7575 C C . ALA D 1 188 ? 12.26274 39.85949 -17.37939 1.000 24.23021 187 ALA D C 1
ATOM 7576 O O . ALA D 1 188 ? 11.10762 39.54329 -17.68806 1.000 25.73172 187 ALA D O 1
ATOM 7578 N N . VAL D 1 189 ? 12.65041 39.98784 -16.10809 1.000 23.58921 188 VAL D N 1
ATOM 7579 C CA . VAL D 1 189 ? 11.70781 39.76796 -15.01491 1.000 22.01692 188 VAL D CA 1
ATOM 7580 C C . VAL D 1 189 ? 10.53447 40.73294 -15.11700 1.000 24.68631 188 VAL D C 1
ATOM 7581 O O . VAL D 1 189 ? 9.37287 40.34081 -14.94747 1.000 35.46736 188 VAL D O 1
ATOM 7585 N N . GLY D 1 190 ? 10.81498 42.00531 -15.40711 1.000 23.35624 189 GLY D N 1
ATOM 7586 C CA . GLY D 1 190 ? 9.73742 42.96695 -15.57734 1.000 24.29825 189 GLY D CA 1
ATOM 7587 C C . GLY D 1 190 ? 8.81849 42.61777 -16.73195 1.000 24.31104 189 GLY D C 1
ATOM 7588 O O . GLY D 1 190 ? 7.60997 42.85949 -16.67089 1.000 25.06493 189 GLY D O 1
ATOM 7589 N N . PHE D 1 191 ? 9.37777 42.04827 -17.80342 1.000 31.97700 190 PHE D N 1
ATOM 7590 C CA . PHE D 1 191 ? 8.55495 41.63298 -18.93531 1.000 25.64929 190 PHE D CA 1
ATOM 7591 C C . PHE D 1 191 ? 7.65792 40.46124 -18.55561 1.000 31.34010 190 PHE D C 1
ATOM 7592 O O . PHE D 1 191 ? 6.45809 40.45975 -18.85905 1.000 30.34535 190 PHE D O 1
ATOM 7600 N N . ARG D 1 192 ? 8.22814 39.44886 -17.88813 1.000 34.10762 191 ARG D N 1
ATOM 7601 C CA . ARG D 1 192 ? 7.44063 38.30030 -17.44116 1.000 36.88861 191 ARG D CA 1
ATOM 7602 C C . ARG D 1 192 ? 6.27650 38.72438 -16.56106 1.000 34.98248 191 ARG D C 1
ATOM 7603 O O . ARG D 1 192 ? 5.19917 38.11904 -16.62146 1.000 41.73483 191 ARG D O 1
ATOM 7611 N N . ARG D 1 193 ? 6.47135 39.76039 -15.74513 1.000 30.56810 192 ARG D N 1
ATOM 7612 C CA . ARG D 1 193 ? 5.39758 40.23258 -14.87868 1.000 34.44862 192 ARG D CA 1
ATOM 7613 C C . ARG D 1 193 ? 4.31394 40.94689 -15.67762 1.000 43.81837 192 ARG D C 1
ATOM 7614 O O . ARG D 1 193 ? 3.12549 40.62757 -15.55437 1.000 48.42130 192 ARG D O 1
ATOM 7622 N N . LEU D 1 194 ? 4.70713 41.91328 -16.51207 1.000 34.03737 193 LEU D N 1
ATOM 7623 C CA . LEU D 1 194 ? 3.73062 42.79626 -17.14269 1.000 39.44586 193 LEU D CA 1
ATOM 7624 C C . LEU D 1 194 ? 2.99817 42.12804 -18.30015 1.000 34.54676 193 LEU D C 1
ATOM 7625 O O . LEU D 1 194 ? 1.84217 42.47231 -18.57581 1.000 34.69283 193 LEU D O 1
ATOM 7630 N N . TYR D 1 195 ? 3.63577 41.18708 -18.99224 1.000 34.10707 194 TYR D N 1
ATOM 7631 C CA . TYR D 1 195 ? 2.92825 40.49154 -20.05730 1.000 39.82002 194 TYR D CA 1
ATOM 7632 C C . TYR D 1 195 ? 2.05085 39.36530 -19.53455 1.000 43.35249 194 TYR D C 1
ATOM 7633 O O . TYR D 1 195 ? 1.19927 38.86825 -20.27857 1.000 38.88948 194 TYR D O 1
ATOM 7642 N N . ALA D 1 196 ? 2.21388 38.97568 -18.27370 1.000 38.87492 195 ALA D N 1
ATOM 7643 C CA . ALA D 1 196 ? 1.30282 38.03026 -17.64791 1.000 33.56481 195 ALA D CA 1
ATOM 7644 C C . ALA D 1 196 ? 0.05328 38.69913 -17.09046 1.000 28.32295 195 ALA D C 1
ATOM 7645 O O . ALA D 1 196 ? -0.80422 38.00318 -16.53582 1.000 48.42719 195 ALA D O 1
ATOM 7647 N N . LYS D 1 197 ? -0.07406 40.02287 -17.22550 1.000 30.98984 196 LYS D N 1
ATOM 7648 C CA . LYS D 1 197 ? -1.22395 40.75926 -16.70938 1.000 29.37437 196 LYS D CA 1
ATOM 7649 C C . LYS D 1 197 ? -1.91756 41.58719 -17.78387 1.000 29.94256 196 LYS D C 1
ATOM 7650 O O . LYS D 1 197 ? -2.61281 42.55464 -17.45604 1.000 39.55916 196 LYS D O 1
ATOM 7656 N N . VAL D 1 198 ? -1.73108 41.25394 -19.05718 1.000 30.10454 197 VAL D N 1
ATOM 7657 C CA . VAL D 1 198 ? -2.36889 42.00691 -20.13230 1.000 43.01591 197 VAL D CA 1
ATOM 7658 C C . VAL D 1 198 ? -3.84056 41.60975 -20.17238 1.000 45.67191 197 VAL D C 1
ATOM 7659 O O . VAL D 1 198 ? -4.17715 40.46385 -20.47752 1.000 53.07119 197 VAL D O 1
ATOM 7663 N N . GLU D 1 199 ? -4.71933 42.55748 -19.86260 1.000 38.95113 198 GLU D N 1
ATOM 7664 C CA . GLU D 1 199 ? -6.14116 42.26816 -19.74988 1.000 46.36273 198 GLU D CA 1
ATOM 7665 C C . GLU D 1 199 ? -6.79066 42.29586 -21.12689 1.000 57.57581 198 GLU D C 1
ATOM 7666 O O . GLU D 1 199 ? -6.68101 43.28888 -21.85539 1.000 61.13022 198 GLU D O 1
ATOM 7672 N N . VAL D 1 200 ? -7.46342 41.20529 -21.47893 1.000 61.01254 199 VAL D N 1
ATOM 7673 C CA . VAL D 1 200 ? -8.26471 41.12472 -22.69662 1.000 58.14706 199 VAL D CA 1
ATOM 7674 C C . VAL D 1 200 ? -9.63516 40.59634 -22.29086 1.000 56.63540 199 VAL D C 1
ATOM 7675 O O . VAL D 1 200 ? -9.71314 39.66660 -21.47464 1.000 72.30298 199 VAL D O 1
ATOM 7679 N N . PRO D 1 201 ? -10.73540 41.17142 -22.79635 1.000 61.60549 200 PRO D N 1
ATOM 7680 C CA . PRO D 1 201 ? -12.06909 40.67958 -22.41804 1.000 62.69443 200 PRO D CA 1
ATOM 7681 C C . PRO D 1 201 ? -12.22723 39.17928 -22.62347 1.000 69.88812 200 PRO D C 1
ATOM 7682 O O . PRO D 1 201 ? -12.44982 38.44075 -21.65885 1.000 82.55177 200 PRO D O 1
ATOM 7686 N N . GLY D 1 202 ? -12.09137 38.71483 -23.86180 1.000 59.18460 201 GLY D N 1
ATOM 7687 C CA . GLY D 1 202 ? -12.16954 37.29379 -24.15201 1.000 50.31459 201 GLY D CA 1
ATOM 7688 C C . GLY D 1 202 ? -11.02628 36.49773 -23.55132 1.000 51.30509 201 GLY D C 1
ATOM 7689 O O . GLY D 1 202 ? -11.20169 35.81266 -22.54278 1.000 62.72894 201 GLY D O 1
ATOM 7690 N N . LEU D 1 205 ? -4.41527 35.97623 -22.56929 1.000 41.13034 204 LEU D N 1
ATOM 7691 C CA . LEU D 1 205 ? -3.19573 35.95327 -23.37562 1.000 37.58364 204 LEU D CA 1
ATOM 7692 C C . LEU D 1 205 ? -2.07364 35.23411 -22.64937 1.000 32.77890 204 LEU D C 1
ATOM 7693 O O . LEU D 1 205 ? -1.97094 35.32457 -21.42780 1.000 49.96403 204 LEU D O 1
ATOM 7698 N N . PHE D 1 206 ? -1.23067 34.52952 -23.40531 1.000 36.00225 205 PHE D N 1
ATOM 7699 C CA . PHE D 1 206 ? 0.00411 33.96862 -22.87298 1.000 44.71012 205 PHE D CA 1
ATOM 7700 C C . PHE D 1 206 ? -0.26619 32.92670 -21.78407 1.000 53.35218 205 PHE D C 1
ATOM 7701 O O . PHE D 1 206 ? 0.56943 32.68567 -20.91020 1.000 54.91959 205 PHE D O 1
ATOM 7709 N N . ALA D 1 207 ? -1.44514 32.31004 -21.80836 1.000 51.09850 206 ALA D N 1
ATOM 7710 C CA . ALA D 1 207 ? -1.74521 31.22417 -20.88516 1.000 44.57234 206 ALA D CA 1
ATOM 7711 C C . ALA D 1 207 ? -1.03877 29.92405 -21.24819 1.000 53.02810 206 ALA D C 1
ATOM 7712 O O . ALA D 1 207 ? -0.84580 29.07274 -20.37248 1.000 62.14583 206 ALA D O 1
ATOM 7714 N N . GLY D 1 208 ? -0.63263 29.75726 -22.50182 1.000 44.56188 207 GLY D N 1
ATOM 7715 C CA . GLY D 1 208 ? -0.13944 28.47421 -22.94065 1.000 39.41129 207 GLY D CA 1
ATOM 7716 C C . GLY D 1 208 ? 1.21719 28.13079 -22.35452 1.000 49.00761 207 GLY D C 1
ATOM 7717 O O . GLY D 1 208 ? 1.98892 28.99159 -21.92055 1.000 51.30746 207 GLY D O 1
ATOM 7718 N N . ARG D 1 209 ? 1.49423 26.82215 -22.36068 1.000 53.47375 208 ARG D N 1
ATOM 7719 C CA . ARG D 1 209 ? 2.76278 26.26727 -21.89871 1.000 54.36135 208 ARG D CA 1
ATOM 7720 C C . ARG D 1 209 ? 3.96770 27.10376 -22.28693 1.000 57.27506 208 ARG D C 1
ATOM 7721 O O . ARG D 1 209 ? 4.72920 27.55334 -21.42498 1.000 62.84896 208 ARG D O 1
ATOM 7729 N N . ASP D 1 210 ? 4.16423 27.30667 -23.58805 1.000 44.62744 209 ASP D N 1
ATOM 7730 C CA . ASP D 1 210 ? 5.39178 27.89223 -24.10824 1.000 50.74694 209 ASP D CA 1
ATOM 7731 C C . ASP D 1 210 ? 5.18832 29.29713 -24.65941 1.000 48.69890 209 ASP D C 1
ATOM 7732 O O . ASP D 1 210 ? 5.93081 29.72225 -25.54915 1.000 42.82782 209 ASP D O 1
ATOM 7737 N N . ASP D 1 211 ? 4.21648 30.03812 -24.12992 1.000 54.86531 210 ASP D N 1
ATOM 7738 C CA . ASP D 1 211 ? 3.85820 31.31772 -24.73153 1.000 50.79260 210 ASP D CA 1
ATOM 7739 C C . ASP D 1 211 ? 4.91504 32.39724 -24.48798 1.000 41.93065 210 ASP D C 1
ATOM 7740 O O . ASP D 1 211 ? 5.13693 33.24676 -25.35865 1.000 53.32159 210 ASP D O 1
ATOM 7745 N N . LEU D 1 212 ? 5.58392 32.38415 -23.32968 1.000 35.70814 211 LEU D N 1
ATOM 7746 C CA . LEU D 1 212 ? 6.63350 33.36490 -23.04835 1.000 30.72368 211 LEU D CA 1
ATOM 7747 C C . LEU D 1 212 ? 7.99939 32.70699 -22.96096 1.000 22.85309 211 LEU D C 1
ATOM 7748 O O . LEU D 1 212 ? 8.75307 32.94831 -22.01166 1.000 34.80507 211 LEU D O 1
ATOM 7753 N N . ALA D 1 213 ? 8.32478 31.87347 -23.94616 1.000 18.92453 212 ALA D N 1
ATOM 7754 C CA . ALA D 1 213 ? 9.63702 31.24684 -23.97280 1.000 20.92866 212 ALA D CA 1
ATOM 7755 C C . ALA D 1 213 ? 10.75177 32.25669 -24.20993 1.000 24.16537 212 ALA D C 1
ATOM 7756 O O . ALA D 1 213 ? 11.90197 31.98421 -23.84965 1.000 22.48255 212 ALA D O 1
ATOM 7758 N N . TRP D 1 214 ? 10.44084 33.40914 -24.81063 1.000 18.94638 213 TRP D N 1
ATOM 7759 C CA . TRP D 1 214 ? 11.44166 34.46063 -24.96654 1.000 19.44924 213 TRP D CA 1
ATOM 7760 C C . TRP D 1 214 ? 11.88417 34.99158 -23.60946 1.000 22.35088 213 TRP D C 1
ATOM 7761 O O . TRP D 1 214 ? 13.08432 35.09753 -23.33208 1.000 17.95121 213 TRP D O 1
ATOM 7772 N N . VAL D 1 215 ? 10.92350 35.32928 -22.74798 1.000 23.31167 214 VAL D N 1
ATOM 7773 C CA . VAL D 1 215 ? 11.25905 35.87598 -21.43845 1.000 19.31743 214 VAL D CA 1
ATOM 7774 C C . VAL D 1 215 ? 11.88065 34.80305 -20.55376 1.000 28.39307 214 VAL D C 1
ATOM 7775 O O . VAL D 1 215 ? 12.90274 35.03167 -19.89586 1.000 35.12445 214 VAL D O 1
ATOM 7779 N N . ASP D 1 216 ? 11.26503 33.61875 -20.51886 1.000 31.29330 215 ASP D N 1
ATOM 7780 C CA . ASP D 1 216 ? 11.69509 32.5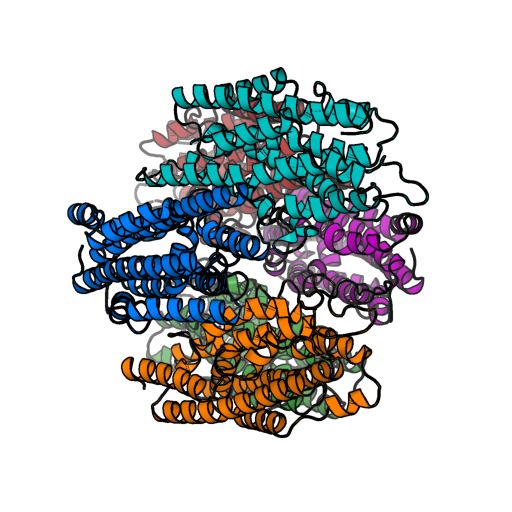7790 -19.59045 1.000 28.69040 215 ASP D CA 1
ATOM 7781 C C . ASP D 1 216 ? 13.12988 32.14393 -19.85638 1.000 27.56343 215 ASP D C 1
ATOM 7782 O O . ASP D 1 216 ? 13.91971 31.98205 -18.91826 1.000 33.48565 215 ASP D O 1
ATOM 7787 N N . SER D 1 217 ? 13.48761 31.94358 -21.12625 1.000 26.40325 216 SER D N 1
ATOM 7788 C CA . SER D 1 217 ? 14.85867 31.55691 -21.43646 1.000 21.04413 216 SER D CA 1
ATOM 7789 C C . SER D 1 217 ? 15.83835 32.68464 -21.14011 1.000 21.43699 216 SER D C 1
ATOM 7790 O O . SER D 1 217 ? 16.99728 32.42172 -20.80189 1.000 19.12537 216 SER D O 1
ATOM 7793 N N . HIS D 1 218 ? 15.39633 33.94026 -21.24579 1.000 32.27774 217 HIS D N 1
ATOM 7794 C CA . HIS D 1 218 ? 16.28677 35.05319 -20.93058 1.000 29.18266 217 HIS D CA 1
ATOM 7795 C C . HIS D 1 218 ? 16.49913 35.19117 -19.42802 1.000 34.02247 217 HIS D C 1
ATOM 7796 O O . HIS D 1 218 ? 17.59470 35.55210 -18.98500 1.000 27.50868 217 HIS D O 1
ATOM 7803 N N . ILE D 1 219 ? 15.46597 34.91925 -18.62745 1.000 28.45131 218 ILE D N 1
ATOM 7804 C CA . ILE D 1 219 ? 15.64375 34.91400 -17.17696 1.000 21.43412 218 ILE D CA 1
ATOM 7805 C C . ILE D 1 219 ? 16.65460 33.84680 -16.77546 1.000 28.08204 218 ILE D C 1
ATOM 7806 O O . ILE D 1 219 ? 17.52187 34.07861 -15.92395 1.000 44.01584 218 ILE D O 1
ATOM 7811 N N . LYS D 1 220 ? 16.57306 32.66894 -17.39966 1.000 30.16198 219 LYS D N 1
ATOM 7812 C CA . LYS D 1 220 ? 17.49410 31.58565 -17.06967 1.000 33.41564 219 LYS D CA 1
ATOM 7813 C C . LYS D 1 220 ? 18.90983 31.89351 -17.54222 1.000 40.63753 219 LYS D C 1
ATOM 7814 O O . LYS D 1 220 ? 19.88409 31.57784 -16.84931 1.000 56.34016 219 LYS D O 1
ATOM 7820 N N . ALA D 1 221 ? 19.04656 32.52008 -18.71020 1.000 36.45373 220 ALA D N 1
ATOM 7821 C CA . ALA D 1 221 ? 20.36591 32.64449 -19.31766 1.000 33.42275 220 ALA D CA 1
ATOM 7822 C C . ALA D 1 221 ? 21.08378 33.91914 -18.89122 1.000 43.52389 220 ALA D C 1
ATOM 7823 O O . ALA D 1 221 ? 22.27502 33.87761 -18.56655 1.000 57.43312 220 ALA D O 1
ATOM 7825 N N . GLU D 1 222 ? 20.38289 35.05599 -18.87676 1.000 47.42048 221 GLU D N 1
ATOM 7826 C CA . GLU D 1 222 ? 21.03716 36.35064 -18.70594 1.000 45.84629 221 GLU D CA 1
ATOM 7827 C C . GLU D 1 222 ? 21.73774 36.51235 -17.36229 1.000 52.29040 221 GLU D C 1
ATOM 7828 O O . GLU D 1 222 ? 22.45100 37.50500 -17.18110 1.000 52.32681 221 GLU D O 1
ATOM 7834 N N . THR D 1 223 ? 21.56807 35.57446 -16.42732 1.000 62.66419 222 THR D N 1
ATOM 7835 C CA . THR D 1 223 ? 22.30748 35.65512 -15.17100 1.000 67.45624 222 THR D CA 1
ATOM 7836 C C . THR D 1 223 ? 23.79526 35.39402 -15.38409 1.000 60.11513 222 THR D C 1
ATOM 7837 O O . THR D 1 223 ? 24.64227 36.07397 -14.79181 1.000 49.15559 222 THR D O 1
ATOM 7841 N N . MET D 1 224 ? 24.12948 34.41794 -16.23257 1.000 59.82309 223 MET D N 1
ATOM 7842 C CA . MET D 1 224 ? 25.52661 34.12079 -16.53118 1.000 57.19575 223 MET D CA 1
ATOM 7843 C C . MET D 1 224 ? 26.12767 35.14601 -17.48783 1.000 59.80449 223 MET D C 1
ATOM 7844 O O . MET D 1 224 ? 27.34032 35.38545 -17.45413 1.000 55.48228 223 MET D O 1
ATOM 7849 N N . HIS D 1 225 ? 25.30335 35.75445 -18.34752 1.000 55.93967 224 HIS D N 1
ATOM 7850 C CA . HIS D 1 225 ? 25.77767 36.86145 -19.17415 1.000 49.06820 224 HIS D CA 1
ATOM 7851 C C . HIS D 1 225 ? 26.23669 38.03138 -18.31379 1.000 52.58646 224 HIS D C 1
ATOM 7852 O O . HIS D 1 225 ? 27.23344 38.69232 -18.62922 1.000 48.36807 224 HIS D O 1
ATOM 7859 N N . ALA D 1 226 ? 25.50985 38.31022 -17.22791 1.000 59.29757 225 ALA D N 1
ATOM 7860 C CA . ALA D 1 226 ? 25.88928 39.40280 -16.33736 1.000 56.93301 225 ALA D CA 1
ATOM 7861 C C . ALA D 1 226 ? 27.25306 39.15535 -15.70760 1.000 64.04965 225 ALA D C 1
ATOM 7862 O O . ALA D 1 226 ? 28.02455 40.09705 -15.48769 1.000 55.72509 225 ALA D O 1
ATOM 7864 N N . ALA D 1 227 ? 27.56845 37.89234 -15.41110 1.000 62.74114 226 ALA D N 1
ATOM 7865 C CA . ALA D 1 227 ? 28.86193 37.57423 -14.81665 1.000 52.95131 226 ALA D CA 1
ATOM 7866 C C . ALA D 1 227 ? 29.98395 37.67072 -15.84367 1.000 66.87280 226 ALA D C 1
ATOM 7867 O O . ALA D 1 227 ? 31.09422 38.10630 -15.51619 1.000 67.02153 226 ALA D O 1
ATOM 7869 N N . GLN D 1 228 ? 29.71364 37.27690 -17.09231 1.000 61.95079 227 GLN D N 1
ATOM 7870 C CA . GLN D 1 228 ? 30.76017 37.27966 -18.11136 1.000 54.48067 227 GLN D CA 1
ATOM 7871 C C . GLN D 1 228 ? 31.23526 38.69353 -18.42632 1.000 41.94329 227 GLN D C 1
ATOM 7872 O O . GLN D 1 228 ? 32.43678 38.92339 -18.60878 1.000 39.10800 227 GLN D O 1
ATOM 7878 N N . VAL D 1 229 ? 30.31186 39.65390 -18.49839 1.000 49.84948 228 VAL D N 1
ATOM 7879 C CA . VAL D 1 229 ? 30.69724 41.01462 -18.85900 1.000 59.83864 228 VAL D CA 1
ATOM 7880 C C . VAL D 1 229 ? 31.35838 41.75476 -17.70404 1.000 56.38902 228 VAL D C 1
ATOM 7881 O O . VAL D 1 229 ? 32.06326 42.74438 -17.93754 1.000 50.28297 228 VAL D O 1
ATOM 7885 N N . SER D 1 230 ? 31.15859 41.30303 -16.46695 1.000 54.75267 229 SER D N 1
ATOM 7886 C CA . SER D 1 230 ? 31.71644 41.95987 -15.29412 1.000 55.77609 229 SER D CA 1
ATOM 7887 C C . SER D 1 230 ? 32.86757 41.18506 -14.67130 1.000 61.12785 229 SER D C 1
ATOM 7888 O O . SER D 1 230 ? 33.36980 41.59096 -13.61740 1.000 60.88113 229 SER D O 1
ATOM 7891 N N . ASP D 1 231 ? 33.29224 40.08422 -15.28806 1.000 56.52913 230 ASP D N 1
ATOM 7892 C CA . ASP D 1 231 ? 34.37700 39.28173 -14.74056 1.000 46.52590 230 ASP D CA 1
ATOM 7893 C C . ASP D 1 231 ? 35.64997 40.11439 -14.62823 1.000 65.20004 230 ASP D C 1
ATOM 7894 O O . ASP D 1 231 ? 35.92916 40.97296 -15.46897 1.000 61.93638 230 ASP D O 1
ATOM 7899 N N . GLU D 1 232 ? 36.41629 39.87166 -13.56248 1.000 73.63435 231 GLU D N 1
ATOM 7900 C CA . GLU D 1 232 ? 37.63622 40.63889 -13.33882 1.000 65.46191 231 GLU D CA 1
ATOM 7901 C C . GLU D 1 232 ? 38.75943 40.23465 -14.28431 1.000 58.76820 231 GLU D C 1
ATOM 7902 O O . GLU D 1 232 ? 39.65382 41.04624 -14.54483 1.000 62.88749 231 GLU D O 1
ATOM 7908 N N . ASP D 1 233 ? 38.73111 39.00996 -14.80754 1.000 56.66460 232 ASP D N 1
ATOM 7909 C CA . ASP D 1 233 ? 39.79949 38.49442 -15.65559 1.000 61.47482 232 ASP D CA 1
ATOM 7910 C C . ASP D 1 233 ? 39.47615 38.55084 -17.14312 1.000 54.53345 232 ASP D C 1
ATOM 7911 O O . ASP D 1 233 ? 40.37104 38.81354 -17.95128 1.000 46.08770 232 ASP D O 1
ATOM 7916 N N . THR D 1 234 ? 38.22561 38.29254 -17.53439 1.000 56.67654 233 THR D N 1
ATOM 7917 C CA . THR D 1 234 ? 37.83623 38.31699 -18.94081 1.000 45.59312 233 THR D CA 1
ATOM 7918 C C . THR D 1 234 ? 36.60171 39.18464 -19.15919 1.000 49.39376 233 THR D C 1
ATOM 7919 O O . THR D 1 234 ? 35.76854 38.88109 -20.01633 1.000 41.86026 233 THR D O 1
ATOM 7923 N N . GLY D 1 235 ? 36.46851 40.26867 -18.39243 1.000 51.94929 234 GLY D N 1
ATOM 7924 C CA . GLY D 1 235 ? 35.30978 41.13066 -18.48374 1.000 45.81135 234 GLY D CA 1
ATOM 7925 C C . GLY D 1 235 ? 35.50058 42.26707 -19.47107 1.000 43.60445 234 GLY D C 1
ATOM 7926 O O . GLY D 1 235 ? 36.56122 42.44725 -20.06772 1.000 43.75526 234 GLY D O 1
ATOM 7927 N N . MET D 1 236 ? 34.43528 43.05808 -19.62665 1.000 42.96273 235 MET D N 1
ATOM 7928 C CA . MET D 1 236 ? 34.42993 44.10138 -20.64833 1.000 37.87255 235 MET D CA 1
ATOM 7929 C C . MET D 1 236 ? 35.47422 45.17306 -20.36646 1.000 37.26397 235 MET D C 1
ATOM 7930 O O . MET D 1 236 ? 36.08753 45.70838 -21.29685 1.000 46.28336 235 MET D O 1
ATOM 7935 N N . THR D 1 237 ? 35.69639 45.49990 -19.09248 1.000 41.85444 236 THR D N 1
ATOM 7936 C CA . THR D 1 237 ? 36.68638 46.51788 -18.75913 1.000 40.93345 236 THR D CA 1
ATOM 7937 C C . THR D 1 237 ? 38.10840 46.08903 -19.09050 1.000 38.25362 236 THR D C 1
ATOM 7938 O O . THR D 1 237 ? 39.00681 46.93810 -19.09263 1.000 33.31814 236 THR D O 1
ATOM 7942 N N . ARG D 1 238 ? 38.33749 44.80653 -19.36865 1.000 37.74689 237 ARG D N 1
ATOM 7943 C CA . ARG D 1 238 ? 39.66372 44.33746 -19.74727 1.000 47.31532 237 ARG D CA 1
ATOM 7944 C C . ARG D 1 238 ? 40.03525 44.68927 -21.18125 1.000 35.72714 237 ARG D C 1
ATOM 7945 O O . ARG D 1 238 ? 41.14775 44.36678 -21.60846 1.000 34.95470 237 ARG D O 1
ATOM 7953 N N . LEU D 1 239 ? 39.14542 45.33180 -21.93196 1.000 31.60446 238 LEU D N 1
ATOM 7954 C CA . LEU D 1 239 ? 39.47788 45.83330 -23.25765 1.000 32.07030 238 LEU D CA 1
ATOM 7955 C C . LEU D 1 239 ? 40.05282 47.24265 -23.21890 1.000 38.96900 238 LEU D C 1
ATOM 7956 O O . LEU D 1 239 ? 40.34131 47.81255 -24.27649 1.000 47.38999 238 LEU D O 1
ATOM 7961 N N . VAL D 1 240 ? 40.22878 47.80885 -22.03066 1.000 40.61935 239 VAL D N 1
ATOM 7962 C CA . VAL D 1 240 ? 40.81766 49.13172 -21.86771 1.000 48.02633 239 VAL D CA 1
ATOM 7963 C C . VAL D 1 240 ? 42.32080 48.96425 -21.68889 1.000 44.08744 239 VAL D C 1
ATOM 7964 O O . VAL D 1 240 ? 42.77413 48.34516 -20.71985 1.000 39.97857 239 VAL D O 1
ATOM 7968 N N . ALA D 1 241 ? 43.09508 49.51419 -22.62512 1.000 44.26088 240 ALA D N 1
ATOM 7969 C CA . ALA D 1 241 ? 44.54177 49.32747 -22.60193 1.000 48.73197 240 ALA D CA 1
ATOM 7970 C C . ALA D 1 241 ? 45.21200 50.26383 -21.60119 1.000 62.21523 240 ALA D C 1
ATOM 7971 O O . ALA D 1 241 ? 45.90741 49.81405 -20.68383 1.000 49.78801 240 ALA D O 1
ATOM 7973 N N . ASP D 1 242 ? 45.01234 51.56833 -21.76065 1.000 54.21623 241 ASP D N 1
ATOM 7974 C CA . ASP D 1 242 ? 45.69818 52.57256 -20.95769 1.000 51.99861 241 ASP D CA 1
ATOM 7975 C C . ASP D 1 242 ? 44.68466 53.46399 -20.23467 1.000 56.21016 241 ASP D C 1
ATOM 7976 O O . ASP D 1 242 ? 43.47107 53.24188 -20.28870 1.000 62.82579 241 ASP D O 1
ATOM 7981 N N . ARG D 1 243 ? 45.20610 54.49047 -19.55420 1.000 51.96384 242 ARG D N 1
ATOM 7982 C CA . ARG D 1 243 ? 44.36160 55.36286 -18.74363 1.000 55.91490 242 ARG D CA 1
ATOM 7983 C C . ARG D 1 243 ? 43.50380 56.28615 -19.59704 1.000 46.79038 242 ARG D C 1
ATOM 7984 O O . ARG D 1 243 ? 42.39683 56.64958 -19.18529 1.000 57.66582 242 ARG D O 1
ATOM 799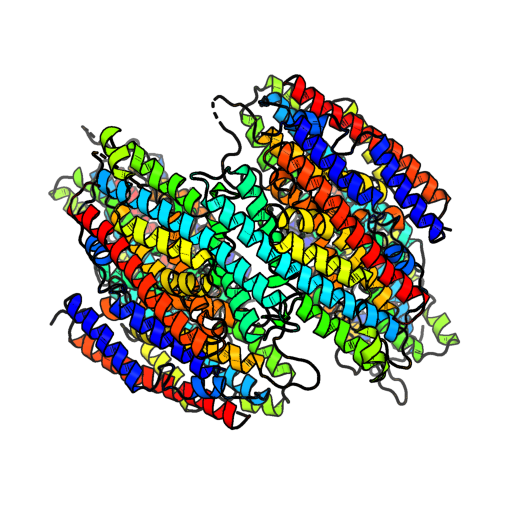2 N N . GLU D 1 244 ? 43.99115 56.68648 -20.77275 1.000 43.80783 243 GLU D N 1
ATOM 7993 C CA . GLU D 1 244 ? 43.19120 57.55316 -21.63275 1.000 40.02161 243 GLU D CA 1
ATOM 7994 C C . GLU D 1 244 ? 41.93266 56.84285 -22.11753 1.000 48.81032 243 GLU D C 1
ATOM 7995 O O . GLU D 1 244 ? 40.86073 57.45406 -22.19601 1.000 46.69740 243 GLU D O 1
ATOM 8001 N N . GLN D 1 245 ? 42.03962 55.55337 -22.44579 1.000 51.97932 244 GLN D N 1
ATOM 8002 C CA . GLN D 1 245 ? 40.84962 54.78600 -22.79922 1.000 43.13910 244 GLN D CA 1
ATOM 8003 C C . GLN D 1 245 ? 39.93368 54.60631 -21.59571 1.000 50.06994 244 GLN D C 1
ATOM 8004 O O . GLN D 1 245 ? 38.70488 54.59571 -21.73751 1.000 49.35957 244 GLN D O 1
ATOM 8010 N N . ALA D 1 246 ? 40.51681 54.45460 -20.40214 1.000 42.83808 245 ALA D N 1
ATOM 8011 C CA . ALA D 1 246 ? 39.71849 54.22467 -19.20211 1.000 41.19041 245 ALA D CA 1
ATOM 8012 C C . ALA D 1 246 ? 38.80690 55.40425 -18.89887 1.000 39.88941 245 ALA D C 1
ATOM 8013 O O . ALA D 1 246 ? 37.68824 55.21480 -18.40706 1.000 55.17356 245 ALA D O 1
ATOM 8015 N N . GLU D 1 247 ? 39.25933 56.62329 -19.18839 1.000 30.53659 246 GLU D N 1
ATOM 8016 C CA . GLU D 1 247 ? 38.40058 57.78594 -19.01484 1.000 44.42948 246 GLU D CA 1
ATOM 8017 C C . GLU D 1 247 ? 37.38132 57.90868 -20.14082 1.000 46.20647 246 GLU D C 1
ATOM 8018 O O . GLU D 1 247 ? 36.28171 58.42990 -19.92148 1.000 52.44683 246 GLU D O 1
ATOM 8024 N N . GLU D 1 248 ? 37.72344 57.43769 -21.34336 1.000 45.96576 247 GLU D N 1
ATOM 8025 C CA . GLU D 1 248 ? 36.74493 57.38523 -22.42473 1.000 47.15533 247 GLU D CA 1
ATOM 8026 C C . GLU D 1 248 ? 35.71357 56.28812 -22.19014 1.000 42.10365 247 GLU D C 1
ATOM 8027 O O . GLU D 1 248 ? 34.55049 56.43815 -22.58201 1.000 35.52409 247 GLU D O 1
ATOM 8033 N N . PHE D 1 249 ? 36.11573 55.18433 -21.55651 1.000 33.87382 248 PHE D N 1
ATOM 8034 C CA . PHE D 1 249 ? 35.16643 54.12046 -21.24602 1.000 26.37563 248 PHE D CA 1
ATOM 8035 C C . PHE D 1 249 ? 34.12544 54.60172 -20.24385 1.000 32.45636 248 PHE D C 1
ATOM 8036 O O . PHE D 1 249 ? 32.91886 54.42239 -20.44611 1.000 41.54531 248 PHE D O 1
ATOM 8044 N N . LEU D 1 250 ? 34.57937 55.22922 -19.15629 1.000 32.08857 249 LEU D N 1
ATOM 8045 C CA . LEU D 1 250 ? 33.65686 55.73804 -18.14755 1.000 33.90829 249 LEU D CA 1
ATOM 8046 C C . LEU D 1 250 ? 32.75773 56.83529 -18.70349 1.000 31.10819 249 LEU D C 1
ATOM 8047 O O . LEU D 1 250 ? 31.58442 56.92445 -18.32547 1.000 38.10745 249 LEU D O 1
ATOM 8052 N N . THR D 1 251 ? 33.27923 57.67274 -19.60167 1.000 31.02677 250 THR D N 1
ATOM 8053 C CA . THR D 1 251 ? 32.44076 58.69245 -20.22324 1.000 31.00501 250 THR D CA 1
ATOM 8054 C C . THR D 1 251 ? 31.38702 58.06145 -21.12594 1.000 32.44786 250 THR D C 1
ATOM 8055 O O . THR D 1 251 ? 30.24437 58.53214 -21.17980 1.000 39.40488 250 THR D O 1
ATOM 8059 N N . ALA D 1 252 ? 31.75062 56.98838 -21.83415 1.000 31.16697 251 ALA D N 1
ATOM 8060 C CA . ALA D 1 252 ? 30.80020 56.32508 -22.72089 1.000 31.72190 251 ALA D CA 1
ATOM 8061 C C . ALA D 1 252 ? 29.73221 55.57998 -21.93148 1.000 25.15886 251 ALA D C 1
ATOM 8062 O O . ALA D 1 252 ? 28.54670 55.63572 -22.27906 1.000 24.50923 251 ALA D O 1
ATOM 8064 N N . VAL D 1 253 ? 30.13477 54.86759 -20.87564 1.000 23.92766 252 VAL D N 1
ATOM 8065 C CA . VAL D 1 253 ? 29.16512 54.20467 -20.00618 1.000 26.81521 252 VAL D CA 1
ATOM 8066 C C . VAL D 1 253 ? 28.17677 55.22092 -19.45005 1.000 30.47759 252 VAL D C 1
ATOM 8067 O O . VAL D 1 253 ? 26.96051 54.99690 -19.44650 1.000 35.60131 252 VAL D O 1
ATOM 8071 N N . ARG D 1 254 ? 28.69020 56.36319 -18.98827 1.000 36.86965 253 ARG D N 1
ATOM 8072 C CA . ARG D 1 254 ? 27.84481 57.37114 -18.35630 1.000 26.37783 253 ARG D CA 1
ATOM 8073 C C . ARG D 1 254 ? 26.76395 57.86212 -19.30868 1.000 26.78422 253 ARG D C 1
ATOM 8074 O O . ARG D 1 254 ? 25.58339 57.92532 -18.94776 1.000 27.12498 253 ARG D O 1
ATOM 8082 N N . GLU D 1 255 ? 27.15034 58.21924 -20.53345 1.000 29.75628 254 GLU D N 1
ATOM 8083 C CA . GLU D 1 255 ? 26.16317 58.66904 -21.50815 1.000 27.39207 254 GLU D CA 1
ATOM 8084 C C . GLU D 1 255 ? 25.22774 57.53622 -21.91076 1.000 32.30754 254 GLU D C 1
ATOM 8085 O O . GLU D 1 255 ? 24.01721 57.74443 -22.04790 1.000 31.13322 254 GLU D O 1
ATOM 8091 N N . TYR D 1 256 ? 25.76680 56.32715 -22.08301 1.000 28.26121 255 TYR D N 1
ATOM 8092 C CA . TYR D 1 256 ? 24.95041 55.19658 -22.51747 1.000 24.83046 255 TYR D CA 1
ATOM 8093 C C . TYR D 1 256 ? 23.98160 54.76268 -21.42560 1.000 24.89186 255 TYR D C 1
ATOM 8094 O O . TYR D 1 256 ? 22.79775 54.52400 -21.69200 1.000 26.01254 255 TYR D O 1
ATOM 8103 N N . ALA D 1 257 ? 24.46778 54.65232 -20.18622 1.000 24.88318 256 ALA D N 1
ATOM 8104 C CA . ALA D 1 257 ? 23.59653 54.25055 -19.08573 1.000 24.99121 256 ALA D CA 1
ATOM 8105 C C . ALA D 1 257 ? 22.48766 55.26974 -18.85573 1.000 30.20894 256 ALA D C 1
ATOM 8106 O O . ALA D 1 257 ? 21.36867 54.90498 -18.47698 1.000 31.13143 256 ALA D O 1
ATOM 8108 N N . ALA D 1 258 ? 22.77942 56.55355 -19.07375 1.000 30.24575 257 ALA D N 1
ATOM 8109 C CA . ALA D 1 258 ? 21.74871 57.57789 -18.94142 1.000 27.81517 257 ALA D CA 1
ATOM 8110 C C . ALA D 1 258 ? 20.66141 57.39080 -19.98993 1.000 30.04277 257 ALA D C 1
ATOM 8111 O O . ALA D 1 258 ? 19.46437 57.48319 -19.68738 1.000 28.29503 257 ALA D O 1
ATOM 8113 N N . HIS D 1 259 ? 21.06667 57.11567 -21.23430 1.000 29.80553 258 HIS D N 1
ATOM 8114 C CA . HIS D 1 259 ? 20.09873 56.90935 -22.30513 1.000 27.27924 258 HIS D CA 1
ATOM 8115 C C . HIS D 1 259 ? 19.26521 55.65893 -22.06241 1.000 29.82598 258 HIS D C 1
ATOM 8116 O O . HIS D 1 259 ? 18.05910 55.65345 -22.33030 1.000 29.21842 258 HIS D O 1
ATOM 8123 N N . TRP D 1 260 ? 19.88210 54.59569 -21.54099 1.000 28.49772 259 TRP D N 1
ATOM 8124 C CA . TRP D 1 260 ? 19.11801 53.39990 -21.19899 1.000 31.27277 259 TRP D CA 1
ATOM 8125 C C . TRP D 1 260 ? 18.11091 53.68681 -20.09439 1.000 27.55062 259 TRP D C 1
ATOM 8126 O O . TRP D 1 260 ? 16.97771 53.19163 -20.13161 1.000 35.20160 259 TRP D O 1
ATOM 8137 N N . SER D 1 261 ? 18.50413 54.49122 -19.10501 1.000 30.64156 260 SER D N 1
ATOM 8138 C CA . SER D 1 261 ? 17.60127 54.79984 -18.00205 1.000 37.48207 260 SER D CA 1
ATOM 8139 C C . SER D 1 261 ? 16.42031 55.64209 -18.46985 1.000 32.09342 260 SER D C 1
ATOM 8140 O O . SER D 1 261 ? 15.29484 55.45983 -17.99155 1.000 33.33864 260 SER D O 1
ATOM 8143 N N . ALA D 1 262 ? 16.65522 56.56946 -19.40238 1.000 28.64526 261 ALA D N 1
ATOM 8144 C CA . ALA D 1 262 ? 15.55683 57.36162 -19.94613 1.000 29.51878 261 ALA D CA 1
ATOM 8145 C C . ALA D 1 262 ? 14.60898 56.49687 -20.76709 1.000 29.12144 261 ALA D C 1
ATOM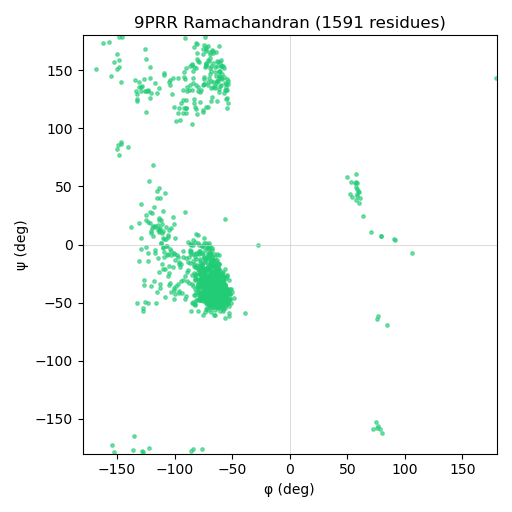 8146 O O . ALA D 1 262 ? 13.39058 56.70805 -20.74952 1.000 32.25228 261 ALA D O 1
ATOM 8148 N N . ALA D 1 263 ? 15.15227 55.51601 -21.49381 1.000 30.49311 262 ALA D N 1
ATOM 8149 C CA . ALA D 1 263 ? 14.31787 54.64081 -22.31095 1.000 27.69416 262 ALA D CA 1
ATOM 8150 C C . ALA D 1 263 ? 13.40777 53.77503 -21.44989 1.000 29.80683 262 ALA D C 1
ATOM 8151 O O . ALA D 1 263 ? 12.24205 53.55520 -21.79822 1.000 37.96277 262 ALA D O 1
ATOM 8153 N N . LEU D 1 264 ? 13.92039 53.26613 -20.32648 1.000 28.64167 263 LEU D N 1
ATOM 8154 C CA . LEU D 1 264 ? 13.08609 52.44819 -19.45194 1.000 27.26353 263 LEU D CA 1
ATOM 8155 C C . LEU D 1 264 ? 12.04462 53.28753 -18.72295 1.000 32.85106 263 LEU D C 1
ATOM 8156 O O . LEU D 1 264 ? 10.97509 52.77522 -18.37383 1.000 34.14478 263 LEU D O 1
ATOM 8161 N N . GLU D 1 265 ? 12.33368 54.57083 -18.48743 1.000 37.48295 264 GLU D N 1
ATOM 8162 C CA . GLU D 1 265 ? 11.34451 55.45162 -17.87381 1.000 30.35586 264 GLU D CA 1
ATOM 8163 C C . GLU D 1 265 ? 10.09259 55.55950 -18.73467 1.000 34.15365 264 GLU D C 1
ATOM 8164 O O . GLU D 1 265 ? 8.97460 55.62911 -18.21072 1.000 47.14315 264 GLU D O 1
ATOM 8170 N N . THR D 1 266 ? 10.25971 55.57821 -20.06037 1.000 36.30109 265 THR D N 1
ATOM 8171 C CA . THR D 1 266 ? 9.10235 55.59847 -20.94897 1.000 38.17084 265 THR D CA 1
ATOM 8172 C C . THR D 1 266 ? 8.28459 54.32111 -20.82635 1.000 42.22942 265 THR D C 1
ATOM 8173 O O . THR D 1 266 ? 7.06299 54.34670 -21.01815 1.000 40.64970 265 THR D O 1
ATOM 8177 N N . TYR D 1 267 ? 8.93797 53.19564 -20.52238 1.000 37.19629 266 TYR D N 1
ATOM 8178 C CA . TYR D 1 267 ? 8.20215 51.96901 -20.23131 1.000 33.04903 266 TYR D CA 1
ATOM 8179 C C . TYR D 1 267 ? 7.37727 52.12692 -18.96054 1.000 37.19149 266 TYR D C 1
ATOM 8180 O O . TYR D 1 267 ? 6.20885 51.72457 -18.91042 1.000 33.71616 266 TYR D O 1
ATOM 8189 N N . ALA D 1 268 ? 7.97801 52.70379 -17.91545 1.000 38.80434 267 ALA D N 1
ATOM 8190 C CA . ALA D 1 268 ? 7.24471 52.93316 -16.67519 1.000 30.97879 267 ALA D CA 1
ATOM 8191 C C . ALA D 1 268 ? 6.08622 53.89500 -16.89483 1.000 43.55939 267 ALA D C 1
ATOM 8192 O O . ALA D 1 268 ? 5.00856 53.72770 -16.31052 1.000 51.05691 267 ALA D O 1
ATOM 8194 N N . GLN D 1 269 ? 6.28522 54.90471 -17.74319 1.000 38.81634 268 GLN D N 1
ATOM 8195 C CA . GLN D 1 269 ? 5.20167 55.83290 -18.03826 1.000 33.81585 268 GLN D CA 1
ATOM 8196 C C . GLN D 1 269 ? 4.06647 55.13453 -18.77559 1.000 40.99282 268 GLN D C 1
ATOM 8197 O O . GLN D 1 269 ? 2.89235 55.34809 -18.45783 1.000 46.86841 268 GLN D O 1
ATOM 8203 N N . ALA D 1 270 ? 4.39444 54.27444 -19.74278 1.000 45.06911 269 ALA D N 1
ATOM 8204 C CA . ALA D 1 270 ? 3.35279 53.57028 -20.48397 1.000 35.02564 269 ALA D CA 1
ATOM 8205 C C . ALA D 1 270 ? 2.49105 52.70786 -19.56945 1.000 35.40756 269 ALA D C 1
ATOM 8206 O O . ALA D 1 270 ? 1.28613 52.56363 -19.80786 1.000 33.90587 269 ALA D O 1
ATOM 8208 N N . LEU D 1 271 ? 3.08121 52.13731 -18.51531 1.000 41.74644 270 LEU D N 1
ATOM 8209 C CA . LEU D 1 271 ? 2.30973 51.28558 -17.61367 1.000 39.68838 270 LEU D CA 1
ATOM 8210 C C . LEU D 1 271 ? 1.34578 52.09997 -16.76031 1.000 41.73543 270 LEU D C 1
ATOM 8211 O O . LEU D 1 271 ? 0.23444 51.64440 -16.46761 1.000 54.87108 270 LEU D O 1
ATOM 8216 N N . ARG D 1 272 ? 1.74789 53.30163 -16.34671 1.000 37.49216 271 ARG D N 1
ATOM 8217 C CA . ARG D 1 272 ? 0.85258 54.12946 -15.54677 1.000 41.96254 271 ARG D CA 1
ATOM 8218 C C . ARG D 1 272 ? -0.19827 54.83818 -16.39000 1.000 41.73389 271 ARG D C 1
ATOM 8219 O O . ARG D 1 272 ? -1.26725 55.18074 -15.87031 1.000 53.79342 271 ARG D O 1
ATOM 8227 N N . ASP D 1 273 ? 0.08189 55.07526 -17.67300 1.000 49.05685 272 ASP D N 1
ATOM 8228 C CA . ASP D 1 273 ? -0.88306 55.76481 -18.52279 1.000 42.51589 272 ASP D CA 1
ATOM 8229 C C . ASP D 1 273 ? -1.96710 54.81515 -19.01990 1.000 56.73058 272 ASP D C 1
ATOM 8230 O O . ASP D 1 273 ? -3.16228 55.12446 -18.94204 1.000 69.28570 272 ASP D O 1
ATOM 8235 N N . GLY D 1 274 ? -1.56570 53.65290 -19.52724 1.000 52.90036 273 GLY D N 1
ATOM 8236 C CA . GLY D 1 274 ? -2.47681 52.73166 -20.16828 1.000 48.77891 273 GLY D CA 1
ATOM 8237 C C . GLY D 1 274 ? -2.36168 52.68156 -21.67551 1.000 74.51031 273 GLY D C 1
ATOM 8238 O O . GLY D 1 274 ? -3.00234 51.82692 -22.30113 1.000 77.99564 273 GLY D O 1
ATOM 8239 N N . HIS D 1 275 ? -1.56808 53.56634 -22.27727 1.000 80.23167 274 HIS D N 1
ATOM 8240 C CA . HIS D 1 275 ? -1.41343 53.62066 -23.72477 1.000 74.71903 274 HIS D CA 1
ATOM 8241 C C . HIS D 1 275 ? -0.03642 54.18079 -24.05810 1.000 62.59240 274 HIS D C 1
ATOM 8242 O O . HIS D 1 275 ? 0.76539 54.49343 -23.17308 1.000 58.18624 274 HIS D O 1
ATOM 8249 N N . ALA D 1 276 ? 0.22825 54.30899 -25.35348 1.000 53.74796 275 ALA D N 1
ATOM 8250 C CA . ALA D 1 276 ? 1.44688 54.94052 -25.83327 1.000 47.06995 275 ALA D CA 1
ATOM 8251 C C . ALA D 1 276 ? 1.22512 56.43903 -26.01106 1.000 66.09571 275 ALA D C 1
ATOM 8252 O O . ALA D 1 276 ? 1.95209 57.25694 -25.44828 1.000 83.41805 275 ALA D O 1
ATOM 8254 N N . LEU E 1 7 ? 16.88982 44.89532 -62.02048 1.000 35.69652 6 LEU E N 1
ATOM 8255 C CA . LEU E 1 7 ? 18.27294 44.86796 -61.55783 1.000 40.31823 6 LEU E CA 1
ATOM 8256 C C . LEU E 1 7 ? 18.45988 43.84752 -60.43729 1.000 49.73022 6 LEU E C 1
ATOM 8257 O O . LEU E 1 7 ? 19.57405 43.39181 -60.18308 1.000 56.97049 6 LEU E O 1
ATOM 8262 N N . ALA E 1 8 ? 17.36330 43.47736 -59.78142 1.000 41.97797 7 ALA E N 1
ATOM 8263 C CA . ALA E 1 8 ? 17.43940 42.53554 -58.67310 1.000 37.28285 7 ALA E CA 1
ATOM 8264 C C . ALA E 1 8 ? 17.72411 41.12162 -59.17341 1.000 34.21399 7 ALA E C 1
ATOM 8265 O O . ALA E 1 8 ? 17.42140 40.76745 -60.31625 1.000 39.30413 7 ALA E O 1
ATOM 8267 N N . LEU E 1 9 ? 18.31019 40.30890 -58.29623 1.000 37.85035 8 LEU E N 1
ATOM 8268 C CA . LEU E 1 9 ? 18.70967 38.94714 -58.62570 1.000 32.86865 8 LEU E CA 1
ATOM 8269 C C . LEU E 1 9 ? 17.71433 37.95097 -58.04981 1.000 32.90742 8 LEU E C 1
ATOM 8270 O O . LEU E 1 9 ? 17.38653 38.00873 -56.85941 1.000 30.66911 8 LEU E O 1
ATOM 8275 N N . SER E 1 10 ? 17.24971 37.03260 -58.89177 1.000 32.71077 9 SER E N 1
ATOM 8276 C CA . SER E 1 10 ? 16.43694 35.93123 -58.40802 1.000 29.47054 9 SER E CA 1
ATOM 8277 C C . SER E 1 10 ? 17.30979 34.94069 -57.64066 1.000 24.07955 9 SER E C 1
ATOM 8278 O O . SER E 1 10 ? 18.54154 35.01767 -57.64775 1.000 31.14675 9 SER E O 1
ATOM 8281 N N . ALA E 1 11 ? 16.65462 33.99509 -56.96618 1.000 18.39551 10 ALA E N 1
ATOM 8282 C CA . ALA E 1 11 ? 17.40222 32.97220 -56.24584 1.000 19.40058 10 ALA E CA 1
ATOM 8283 C C . ALA E 1 11 ? 18.23103 32.13013 -57.20511 1.000 25.46934 10 ALA E C 1
ATOM 8284 O O . ALA E 1 11 ? 19.38930 31.80859 -56.91771 1.000 29.75164 10 ALA E O 1
ATOM 8286 N N . ALA E 1 12 ? 17.66152 31.77992 -58.36113 1.000 32.17317 11 ALA E N 1
ATOM 8287 C CA . ALA E 1 12 ? 18.41227 31.00955 -59.34566 1.000 18.94872 11 ALA E CA 1
ATOM 8288 C C . ALA E 1 12 ? 19.55935 31.82367 -59.92991 1.000 22.72632 11 ALA E C 1
ATOM 8289 O O . ALA E 1 12 ? 20.66592 31.30084 -60.10234 1.000 20.00533 11 ALA E O 1
ATOM 8291 N N . GLU E 1 13 ? 19.32235 33.10424 -60.23900 1.000 21.89835 12 GLU E N 1
ATOM 8292 C CA . GLU E 1 13 ? 20.40239 33.94350 -60.75004 1.000 17.95600 12 GLU E CA 1
ATOM 8293 C C . GLU E 1 13 ? 21.52022 34.11851 -59.73113 1.000 19.57198 12 GLU E C 1
ATOM 8294 O O . GLU E 1 13 ? 22.65110 34.43311 -60.11711 1.000 26.70724 12 GLU E O 1
ATOM 8300 N N . GLN E 1 14 ? 21.23206 33.91552 -58.44294 1.000 23.36089 13 GLN E N 1
ATOM 8301 C CA . GLN E 1 14 ? 22.27768 33.92970 -57.42590 1.000 23.03866 13 GLN E CA 1
ATOM 8302 C C . GLN E 1 14 ? 23.02294 32.60438 -57.35277 1.000 22.71293 13 GLN E C 1
ATOM 8303 O O . GLN E 1 14 ? 24.19776 32.58020 -56.97062 1.000 24.70770 13 GLN E O 1
ATOM 8309 N N . GLN E 1 15 ? 22.36066 31.49479 -57.68544 1.000 27.71417 14 GLN E N 1
ATOM 8310 C CA . GLN E 1 15 ? 23.07213 30.22521 -57.76571 1.000 18.55140 14 GLN E CA 1
ATOM 8311 C C . GLN E 1 15 ? 23.93194 30.15586 -59.02047 1.000 21.13897 14 GLN E C 1
ATOM 8312 O O . GLN E 1 15 ? 24.99314 29.52411 -59.00365 1.000 22.94090 14 GLN E O 1
ATOM 8318 N N . ASP E 1 16 ? 23.49871 30.79901 -60.11073 1.000 26.45090 15 ASP E N 1
ATOM 8319 C CA . ASP E 1 16 ? 24.36306 30.92888 -61.28011 1.000 24.20331 15 ASP E CA 1
ATOM 8320 C C . ASP E 1 16 ? 25.59842 31.74993 -60.95019 1.000 26.50210 15 ASP E C 1
ATOM 8321 O O . ASP E 1 16 ? 26.70056 31.44562 -61.42110 1.000 36.37098 15 ASP E O 1
ATOM 8326 N N . LEU E 1 17 ? 25.42953 32.80261 -60.14651 1.000 31.11159 16 LEU E N 1
ATOM 8327 C CA . LEU E 1 17 ? 26.57651 33.56602 -59.66922 1.000 24.46595 16 LEU E CA 1
ATOM 8328 C C . LEU E 1 17 ? 27.52613 32.68007 -58.87364 1.000 23.98629 16 LEU E C 1
ATOM 8329 O O . LEU E 1 17 ? 28.75122 32.80949 -58.98567 1.000 17.58215 16 LEU E O 1
ATOM 8334 N N . ASP E 1 18 ? 26.97492 31.76904 -58.06769 1.000 27.71147 17 ASP E N 1
ATOM 8335 C CA . ASP E 1 18 ? 27.80519 30.83448 -57.31518 1.000 22.23907 17 ASP E CA 1
ATOM 8336 C C . ASP E 1 18 ? 28.63137 29.96141 -58.25358 1.000 23.88483 17 ASP E C 1
ATOM 8337 O O . ASP E 1 18 ? 29.81960 29.71758 -58.01140 1.000 16.33392 17 ASP E O 1
ATOM 8342 N N . ALA E 1 19 ? 28.01622 29.48879 -59.34039 1.000 26.11854 18 ALA E N 1
ATOM 8343 C CA . ALA E 1 19 ? 28.75503 28.73471 -60.34885 1.000 21.29464 18 ALA E CA 1
ATOM 8344 C C . ALA E 1 19 ? 29.86234 29.58140 -60.96666 1.000 19.47598 18 ALA E C 1
ATOM 8345 O O . ALA E 1 19 ? 31.00262 29.12394 -61.10764 1.000 24.31312 18 ALA E O 1
ATOM 8347 N N . ARG E 1 20 ? 29.53806 30.82294 -61.34709 1.000 29.06220 19 ARG E N 1
ATOM 8348 C CA . ARG E 1 20 ? 30.53916 31.74179 -61.88787 1.000 25.37243 19 ARG E CA 1
ATOM 8349 C C . ARG E 1 20 ? 31.70101 31.92899 -60.91894 1.000 30.49741 19 ARG E C 1
ATOM 8350 O O . ARG E 1 20 ? 32.87067 31.90018 -61.31845 1.000 25.78232 19 ARG E O 1
ATOM 8358 N N . VAL E 1 21 ? 31.39137 32.13632 -59.63607 1.000 31.18628 20 VAL E N 1
ATOM 8359 C CA . VAL E 1 21 ? 32.43453 32.22870 -58.61606 1.000 20.32142 20 VAL E CA 1
ATOM 8360 C C . VAL E 1 21 ? 33.28404 30.96509 -58.61149 1.000 22.07419 20 VAL E C 1
ATOM 8361 O O . VAL E 1 21 ? 34.51405 31.02159 -58.49473 1.000 25.50602 20 VAL E O 1
ATOM 8365 N N . GLY E 1 22 ? 32.63860 29.80468 -58.73698 1.000 23.79433 21 GLY E N 1
ATOM 8366 C CA . GLY E 1 22 ? 33.38425 28.55690 -58.77066 1.000 23.39870 21 GLY E CA 1
ATOM 8367 C C . GLY E 1 22 ? 34.37028 28.49160 -59.92026 1.000 21.69824 21 GLY E C 1
ATOM 8368 O O . GLY E 1 22 ? 35.46536 27.94131 -59.78300 1.000 22.30135 21 GLY E O 1
ATOM 8369 N N . LYS E 1 23 ? 34.00432 29.06491 -61.06771 1.000 26.92302 22 LYS E N 1
ATOM 8370 C CA . LYS E 1 23 ? 34.90101 29.03849 -62.21706 1.000 26.22800 22 LYS E CA 1
ATOM 8371 C C . LYS E 1 23 ? 36.02190 30.06268 -62.09954 1.000 30.51704 22 LYS E C 1
ATOM 8372 O O . LYS E 1 23 ? 37.10809 29.84570 -62.64947 1.000 39.05070 22 LYS E O 1
ATOM 8378 N N . GLU E 1 24 ? 35.78258 31.18117 -61.40918 1.000 40.82166 23 GLU E N 1
ATOM 8379 C CA . GLU E 1 24 ? 36.88019 32.08825 -61.08637 1.000 25.74785 23 GLU E CA 1
ATOM 8380 C C . GLU E 1 24 ? 37.93878 31.37883 -60.25549 1.000 22.64370 23 GLU E C 1
ATOM 8381 O O . GLU E 1 24 ? 39.14142 31.54829 -60.48710 1.000 25.85361 23 GLU E O 1
ATOM 8387 N N . ILE E 1 25 ? 37.50547 30.57232 -59.28460 1.000 23.56560 24 ILE E N 1
ATOM 8388 C CA . ILE E 1 25 ? 38.44599 29.85204 -58.43111 1.000 23.61050 24 ILE E CA 1
ATOM 8389 C C . ILE E 1 25 ? 39.21565 28.81614 -59.24422 1.000 29.04394 24 ILE E C 1
ATOM 8390 O O . ILE E 1 25 ? 40.40506 28.57500 -59.00253 1.000 27.74773 24 ILE E O 1
ATOM 8395 N N . ASP E 1 26 ? 38.55242 28.19374 -60.22368 1.000 31.95016 25 ASP E N 1
ATOM 8396 C CA . ASP E 1 26 ? 39.24411 27.29377 -61.14335 1.000 27.25217 25 ASP E CA 1
ATOM 8397 C C . ASP E 1 26 ? 40.29991 28.04199 -61.94570 1.000 27.28820 25 ASP E C 1
ATOM 8398 O O . ASP E 1 26 ? 41.43611 27.57598 -62.09192 1.000 28.38963 25 ASP E O 1
ATOM 8403 N N . ALA E 1 27 ? 39.93514 29.21142 -62.47678 1.000 23.40831 26 ALA E N 1
ATOM 8404 C CA . ALA E 1 27 ? 40.84964 29.97023 -63.32216 1.000 23.13519 26 ALA E CA 1
ATOM 8405 C C . ALA E 1 27 ? 42.06761 30.45964 -62.55148 1.000 22.08252 26 ALA E C 1
ATOM 8406 O O . ALA E 1 27 ? 43.14611 30.61197 -63.13543 1.000 27.78104 26 ALA E O 1
ATOM 8408 N N . ALA E 1 28 ? 41.92146 30.71785 -61.25446 1.000 26.16292 27 ALA E N 1
ATOM 8409 C CA . ALA E 1 28 ? 43.03587 31.17365 -60.43471 1.000 21.62179 27 ALA E CA 1
ATOM 8410 C C . ALA E 1 28 ? 43.96401 30.03805 -60.01364 1.000 28.85445 27 ALA E C 1
ATOM 8411 O O . ALA E 1 28 ? 44.86019 30.26338 -59.19374 1.000 31.20036 27 ALA E O 1
ATOM 8413 N N . ARG E 1 29 ? 43.76751 28.83469 -60.55717 1.000 32.09338 28 ARG E N 1
ATOM 8414 C CA . ARG E 1 29 ? 44.60770 27.67499 -60.25348 1.000 29.45615 28 ARG E CA 1
ATOM 8415 C C . ARG E 1 29 ? 44.60643 27.35671 -58.76005 1.000 30.40156 28 ARG E C 1
ATOM 8416 O O . ARG E 1 29 ? 45.64443 27.04762 -58.17447 1.000 33.39240 28 ARG E O 1
ATOM 8424 N N . LEU E 1 30 ? 43.43487 27.42958 -58.13325 1.000 31.11902 29 LEU E N 1
ATOM 8425 C CA . LEU E 1 30 ? 43.33651 27.16676 -56.70450 1.000 18.69109 29 LEU E CA 1
ATOM 8426 C C . LEU E 1 30 ? 42.82799 25.76917 -56.38389 1.000 21.28104 29 LEU E C 1
ATOM 8427 O O . LEU E 1 30 ? 42.85375 25.37035 -55.21377 1.000 23.00559 29 LEU E O 1
ATOM 8432 N N . ARG E 1 31 ? 42.37780 25.01682 -57.38228 1.000 22.20797 30 ARG E N 1
ATOM 8433 C CA . ARG E 1 31 ? 41.83354 23.69709 -57.12133 1.000 20.18293 30 ARG E CA 1
ATOM 8434 C C . ARG E 1 31 ? 42.95387 22.70877 -56.80113 1.000 23.17787 30 ARG E C 1
ATOM 8435 O O . ARG E 1 31 ? 44.14543 23.00030 -56.94195 1.000 34.70089 30 ARG E O 1
ATOM 8443 N N . ARG E 1 32 ? 42.54560 21.51259 -56.37394 1.000 30.61232 31 ARG E N 1
ATOM 8444 C CA . ARG E 1 32 ? 43.50423 20.49716 -55.94880 1.000 26.94230 31 ARG E CA 1
ATOM 8445 C C . ARG E 1 32 ? 44.45911 20.11823 -57.07596 1.000 33.73446 31 ARG E C 1
ATOM 8446 O O . ARG E 1 32 ? 45.67396 20.01771 -56.86772 1.000 27.55039 31 ARG E O 1
ATOM 8454 N N . ALA E 1 33 ? 43.93133 19.90015 -58.28128 1.000 36.98511 32 ALA E N 1
ATOM 8455 C CA . ALA E 1 33 ? 44.77780 19.40517 -59.36050 1.000 26.05705 32 ALA E CA 1
ATOM 8456 C C . ALA E 1 33 ? 45.65862 20.49134 -59.96654 1.000 34.60300 32 ALA E C 1
ATOM 8457 O O . ALA E 1 33 ? 46.64933 20.16722 -60.63064 1.000 38.30979 32 ALA E O 1
ATOM 8459 N N . ASP E 1 34 ? 45.34053 21.76455 -59.73735 1.000 33.85629 33 ASP E N 1
ATOM 8460 C CA . ASP E 1 34 ? 46.00055 22.86583 -60.42667 1.000 30.41582 33 ASP E CA 1
ATOM 8461 C C . ASP E 1 34 ? 46.99765 23.63440 -59.57343 1.000 32.89769 33 ASP E C 1
ATOM 8462 O O . ASP E 1 34 ? 48.01171 24.09127 -60.10342 1.000 34.58656 33 ASP E O 1
ATOM 8467 N N . ASN E 1 35 ? 46.74334 23.79587 -58.27761 1.000 31.92215 34 ASN E N 1
ATOM 8468 C CA . ASN E 1 35 ? 47.60847 24.63127 -57.45586 1.000 26.52188 34 ASN E CA 1
ATOM 8469 C C . ASN E 1 35 ? 48.92900 23.92956 -57.16707 1.000 24.55951 34 ASN E C 1
ATOM 8470 O O . ASN E 1 35 ? 48.96582 22.73498 -56.86009 1.000 25.85388 34 ASN E O 1
ATOM 8475 N N . ALA E 1 36 ? 50.01978 24.69492 -57.24965 1.000 32.30892 35 ALA E N 1
ATOM 8476 C CA . ALA E 1 36 ? 51.35253 24.11038 -57.14354 1.000 30.93937 35 ALA E CA 1
ATOM 8477 C C . ALA E 1 36 ? 51.65749 23.65067 -55.72321 1.000 36.51029 35 ALA E C 1
ATOM 8478 O O . ALA E 1 36 ? 52.38231 22.66712 -55.52869 1.000 42.36583 35 ALA E O 1
ATOM 8480 N N . PHE E 1 37 ? 51.12620 24.35259 -54.71847 1.000 34.35211 36 PHE E N 1
ATOM 8481 C CA . PHE E 1 37 ? 51.43220 24.01051 -53.33088 1.000 28.89386 36 PHE E CA 1
ATOM 8482 C C . PHE E 1 37 ? 50.92448 22.61885 -52.97853 1.000 28.43583 36 PHE E C 1
ATOM 8483 O O . PHE E 1 37 ? 51.62491 21.83606 -52.32580 1.000 31.76896 36 PHE E O 1
ATOM 8491 N N . PHE E 1 38 ? 49.69768 22.29883 -53.39472 1.000 28.69299 37 PHE E N 1
ATOM 8492 C CA . PHE E 1 38 ? 49.12077 20.99706 -53.07586 1.000 27.39465 37 PHE E CA 1
ATOM 8493 C C . PHE E 1 38 ? 49.92792 19.87146 -53.70468 1.000 23.85642 37 PHE E C 1
ATOM 8494 O O . PHE E 1 38 ? 50.08289 18.79865 -53.10991 1.000 19.56825 37 PHE E O 1
ATOM 8502 N N . GLY E 1 39 ? 50.44428 20.09617 -54.90759 1.000 32.50580 38 GLY E N 1
ATOM 8503 C CA . GLY E 1 39 ? 51.28667 19.12059 -55.56267 1.000 33.65095 38 GLY E CA 1
ATOM 8504 C C . GLY E 1 39 ? 52.59914 18.90707 -54.84322 1.000 31.05971 38 GLY E C 1
ATOM 8505 O O . GLY E 1 39 ? 52.94698 17.77155 -54.50724 1.000 35.73800 38 GLY E O 1
ATOM 8506 N N . GLU E 1 40 ? 53.33541 19.99532 -54.59593 1.000 33.07184 39 GLU E N 1
ATOM 8507 C CA . GLU E 1 40 ? 54.66029 19.86646 -53.99628 1.000 27.11211 39 GLU E CA 1
ATOM 8508 C C . GLU E 1 40 ? 54.59161 19.28417 -52.59124 1.000 25.09753 39 GLU E C 1
ATOM 8509 O O . GLU E 1 40 ? 55.47645 18.51509 -52.19782 1.000 34.07793 39 GLU E O 1
ATOM 8515 N N . ALA E 1 41 ? 53.55024 19.61924 -51.82551 1.000 28.45160 40 ALA E N 1
ATOM 8516 C CA . ALA E 1 41 ? 53.36730 18.97126 -50.53074 1.000 26.61648 40 ALA E CA 1
ATOM 8517 C C . ALA E 1 41 ? 53.17579 17.46976 -50.69998 1.000 23.41187 40 ALA E C 1
ATOM 8518 O O . ALA E 1 41 ? 53.63040 16.67609 -49.86664 1.000 21.98069 40 ALA E O 1
ATOM 8520 N N . ARG E 1 42 ? 52.52125 17.06762 -51.79090 1.000 32.00028 41 ARG E N 1
ATOM 8521 C CA . ARG E 1 42 ? 52.34063 15.65183 -52.09586 1.000 36.86291 41 ARG E CA 1
ATOM 8522 C C . ARG E 1 42 ? 53.64279 15.01099 -52.56106 1.000 42.91157 41 ARG E C 1
ATOM 8523 O O . ARG E 1 42 ? 54.00560 13.92134 -52.10357 1.000 45.32878 41 ARG E O 1
ATOM 8531 N N . LYS E 1 43 ? 54.36600 15.68027 -53.46207 1.000 38.10905 42 LYS E N 1
ATOM 8532 C CA . LYS E 1 43 ? 55.55984 15.08229 -54.05342 1.000 30.63577 42 LYS E CA 1
ATOM 8533 C C . LYS E 1 43 ? 56.74925 15.09650 -53.10889 1.000 39.49389 42 LYS E C 1
ATOM 8534 O O . LYS E 1 43 ? 57.60733 14.20732 -53.19322 1.000 36.83162 42 LYS E O 1
ATOM 8540 N N . ALA E 1 44 ? 56.82705 16.09106 -52.22801 1.000 40.46230 43 ALA E N 1
ATOM 8541 C CA . ALA E 1 44 ? 58.00957 16.27839 -51.39538 1.000 43.11113 43 ALA E CA 1
ATOM 8542 C C . ALA E 1 44 ? 58.35806 15.00381 -50.64200 1.000 41.37511 43 ALA E C 1
ATOM 8543 O O . ALA E 1 44 ? 57.53818 14.46705 -49.89104 1.000 42.57229 43 ALA E O 1
ATOM 8545 N N . GLU E 1 45 ? 59.57425 14.50485 -50.86655 1.000 41.68252 44 GLU E N 1
ATOM 8546 C CA . GLU E 1 45 ? 60.04579 13.36815 -50.08701 1.000 43.41014 44 GLU E CA 1
ATOM 8547 C C . GLU E 1 45 ? 60.36292 13.79266 -48.66097 1.000 35.99208 44 GLU E C 1
ATOM 8548 O O . GLU E 1 45 ? 60.08118 13.05911 -47.70551 1.000 40.71086 44 GLU E O 1
ATOM 8554 N N . SER E 1 46 ? 60.91999 14.98955 -48.50294 1.000 32.94829 45 SER E N 1
ATOM 8555 C CA . SER E 1 46 ? 61.37225 15.48537 -47.21552 1.000 40.64933 45 SER E CA 1
ATOM 8556 C C . SER E 1 46 ? 61.24804 17.00197 -47.20406 1.000 38.33113 45 SER E C 1
ATOM 8557 O O . SER E 1 46 ? 61.33479 17.65277 -48.24915 1.000 43.49186 45 SER E O 1
ATOM 8560 N N . VAL E 1 47 ? 61.03498 17.55855 -46.01410 1.000 29.83501 46 VAL E N 1
ATOM 8561 C CA . VAL E 1 47 ? 60.91893 18.99914 -45.82147 1.000 32.08752 46 VAL E CA 1
ATOM 8562 C C . VAL E 1 47 ? 61.92825 19.42492 -44.76568 1.000 32.08507 46 VAL E C 1
ATOM 8563 O O . VAL E 1 47 ? 62.02399 18.80193 -43.70243 1.000 32.53162 46 VAL E O 1
ATOM 8567 N N . THR E 1 48 ? 62.67525 20.47922 -45.05825 1.000 28.35223 47 THR E N 1
ATOM 8568 C CA . THR E 1 48 ? 63.60006 21.03208 -44.08891 1.000 30.00543 47 THR E CA 1
ATOM 8569 C C . THR E 1 48 ? 62.84089 21.77232 -42.99184 1.000 28.94622 47 THR E C 1
ATOM 8570 O O . THR E 1 48 ? 61.71844 22.23716 -43.20320 1.000 33.37054 47 THR E O 1
ATOM 8574 N N . PRO E 1 49 ? 63.42657 21.88161 -41.79772 1.000 33.38896 48 PRO E N 1
ATOM 8575 C CA . PRO E 1 49 ? 62.82754 22.74848 -40.76914 1.000 35.00883 48 PRO E CA 1
ATOM 8576 C C . PRO E 1 49 ? 62.76349 24.20214 -41.18899 1.000 41.14802 48 PRO E C 1
ATOM 8577 O O . PRO E 1 49 ? 61.90551 24.94316 -40.69259 1.000 37.37723 48 PRO E O 1
ATOM 8581 N N . GLU E 1 50 ? 63.65025 24.63307 -42.08742 1.000 49.11716 49 GLU E N 1
ATOM 8582 C CA . GLU E 1 50 ? 63.64772 26.02248 -42.52688 1.000 44.64210 49 GLU E CA 1
ATOM 8583 C C . GLU E 1 50 ? 62.46342 26.30324 -43.44043 1.000 38.44818 49 GLU E C 1
ATOM 8584 O O . GLU E 1 50 ? 61.84245 27.36898 -43.35419 1.000 35.01028 49 GLU E O 1
ATOM 8590 N N . ALA E 1 51 ? 62.13070 25.35627 -44.31804 1.000 34.61684 50 ALA E N 1
ATOM 8591 C CA . ALA E 1 51 ? 60.95867 25.52704 -45.16752 1.000 33.96266 50 ALA E CA 1
ATOM 8592 C C . ALA E 1 51 ? 59.67378 25.38432 -44.36306 1.000 26.37117 50 ALA E C 1
ATOM 8593 O O . ALA E 1 51 ? 58.70075 26.10816 -44.60317 1.000 20.11571 50 ALA E O 1
ATOM 8595 N N . ALA E 1 52 ? 59.65223 24.45561 -43.40356 1.000 32.23163 51 ALA E N 1
ATOM 8596 C CA . ALA E 1 52 ? 58.46972 24.25589 -42.57547 1.000 27.56062 51 ALA E CA 1
ATOM 8597 C C . ALA E 1 52 ? 58.23714 25.40912 -41.60967 1.000 24.49997 51 ALA E C 1
ATOM 8598 O O . ALA E 1 52 ? 57.09267 25.63953 -41.20493 1.000 30.80050 51 ALA E O 1
ATOM 8600 N N . LEU E 1 53 ? 59.29064 26.13053 -41.22370 1.000 30.28059 52 LEU E N 1
ATOM 8601 C CA . LEU E 1 53 ? 59.10625 27.31459 -40.39145 1.000 32.23952 52 LEU E CA 1
ATOM 8602 C C . LEU E 1 53 ? 58.65882 28.50895 -41.22292 1.000 24.11116 52 LEU E C 1
ATOM 8603 O O . LEU E 1 53 ? 57.84179 29.31553 -40.76472 1.000 26.93121 52 LEU E O 1
ATOM 8608 N N . ALA E 1 54 ? 59.18706 28.63600 -42.44259 1.000 29.62944 53 ALA E N 1
ATOM 8609 C CA . ALA E 1 54 ? 58.77452 29.72232 -43.32485 1.000 25.61440 53 ALA E CA 1
ATOM 8610 C C . ALA E 1 54 ? 57.28162 29.65182 -43.61355 1.000 21.01311 53 ALA E C 1
ATOM 8611 O O . ALA E 1 54 ? 56.58306 30.67137 -43.59043 1.000 19.90494 53 ALA E O 1
ATOM 8613 N N . ILE E 1 55 ? 56.77184 28.44747 -43.87733 1.000 23.02424 54 ILE E N 1
ATOM 8614 C CA . ILE E 1 55 ? 55.34800 28.29067 -44.15108 1.000 20.21850 54 ILE E CA 1
ATOM 8615 C C . ILE E 1 55 ? 54.52969 28.58426 -42.89868 1.000 22.01804 54 ILE E C 1
ATOM 8616 O O . ILE E 1 55 ? 53.39312 29.06611 -42.98673 1.000 22.32608 54 ILE E O 1
ATOM 8621 N N . ALA E 1 56 ? 55.09605 28.32883 -41.71836 1.000 18.09607 55 ALA E N 1
ATOM 8622 C CA . ALA E 1 56 ? 54.35637 28.55448 -40.48250 1.000 21.60216 55 ALA E CA 1
ATOM 8623 C C . ALA E 1 56 ? 54.15377 30.04253 -40.22557 1.000 22.45582 55 ALA E C 1
ATOM 8624 O O . ALA E 1 56 ? 53.05966 30.46610 -39.83155 1.000 23.80746 55 ALA E O 1
ATOM 8626 N N . HIS E 1 57 ? 55.19498 30.85306 -40.45078 1.000 21.87140 56 HIS E N 1
ATOM 8627 C CA . HIS E 1 57 ? 55.06368 32.29795 -40.27064 1.000 22.23321 56 HIS E CA 1
ATOM 8628 C C . HIS E 1 57 ? 54.08427 32.89009 -41.27098 1.000 17.23235 56 HIS E C 1
ATOM 8629 O O . HIS E 1 57 ? 53.23705 33.71494 -40.90888 1.000 23.11808 56 HIS E O 1
ATOM 8636 N N . ARG E 1 58 ? 54.18965 32.49115 -42.53781 1.000 16.55581 57 ARG E N 1
ATOM 8637 C CA . ARG E 1 58 ? 53.27698 33.01186 -43.55070 1.000 16.60097 57 ARG E CA 1
ATOM 8638 C C . ARG E 1 58 ? 51.83774 32.60750 -43.25024 1.000 15.93628 57 ARG E C 1
ATOM 8639 O O . ARG E 1 58 ? 50.91394 33.42250 -43.35970 1.000 18.67081 57 ARG E O 1
ATOM 8647 N N . TRP E 1 59 ? 51.62595 31.34975 -42.85486 1.000 15.42029 58 TRP E N 1
ATOM 8648 C CA . TRP E 1 59 ? 50.26406 30.92435 -42.53839 1.000 15.45052 58 TRP E CA 1
ATOM 8649 C C . TRP E 1 59 ? 49.75579 31.57965 -41.26237 1.000 16.01599 58 TRP E C 1
ATOM 8650 O O . TRP E 1 59 ? 48.56817 31.91632 -41.16842 1.000 16.91736 58 TRP E O 1
ATOM 8661 N N . ARG E 1 60 ? 50.63514 31.78100 -40.27997 1.000 14.78340 59 ARG E N 1
ATOM 8662 C CA . ARG E 1 60 ? 50.23358 32.47868 -39.06282 1.000 14.68725 59 ARG E CA 1
ATOM 8663 C C . ARG E 1 60 ? 49.77803 33.89814 -39.38549 1.000 15.74240 59 ARG E C 1
ATOM 8664 O O . ARG E 1 60 ? 48.74836 34.36506 -38.88640 1.000 14.98311 59 ARG E O 1
ATOM 8672 N N . ALA E 1 61 ? 50.51437 34.58719 -40.25637 1.000 15.63030 60 ALA E N 1
ATOM 8673 C CA . ALA E 1 61 ? 50.09501 35.92420 -40.66530 1.000 16.04479 60 ALA E CA 1
ATOM 8674 C C . ALA E 1 61 ? 48.80100 35.88016 -41.46422 1.000 15.81061 60 ALA E C 1
ATOM 8675 O O . ALA E 1 61 ? 47.94359 36.76086 -41.32026 1.000 20.65255 60 ALA E O 1
ATOM 8677 N N . MET E 1 62 ? 48.62366 34.84981 -42.29076 1.000 15.54588 61 MET E N 1
ATOM 8678 C CA . MET E 1 62 ? 47.47739 34.82839 -43.19508 1.000 15.41077 61 MET E CA 1
ATOM 8679 C C . MET E 1 62 ? 46.18423 34.49305 -42.45670 1.000 14.86504 61 MET E C 1
ATOM 8680 O O . MET E 1 62 ? 45.14539 35.12167 -42.68886 1.000 15.75003 61 MET E O 1
ATOM 8685 N N . THR E 1 63 ? 46.22082 33.51034 -41.55455 1.000 14.40016 62 THR E N 1
ATOM 8686 C CA . THR E 1 63 ? 44.99945 33.14454 -40.83728 1.000 16.72422 62 THR E CA 1
ATOM 8687 C C . THR E 1 63 ? 44.63220 34.18976 -39.79159 1.000 14.12400 62 THR E C 1
ATOM 8688 O O . THR E 1 63 ? 43.44787 34.42999 -39.52986 1.000 16.43461 62 THR E O 1
ATOM 8692 N N . LYS E 1 64 ? 45.63162 34.82237 -39.17818 1.000 14.36125 63 LYS E N 1
ATOM 8693 C CA . LYS E 1 64 ? 45.33554 35.92323 -38.26786 1.000 14.57423 63 LYS E CA 1
ATOM 8694 C C . LYS E 1 64 ? 44.65656 37.06840 -39.00635 1.000 14.96387 63 LYS E C 1
ATOM 8695 O O . LYS E 1 64 ? 43.68225 37.64531 -38.51043 1.000 14.95544 63 LYS E O 1
ATOM 8701 N N . ALA E 1 65 ? 45.14278 37.40457 -40.20241 1.000 15.34561 64 ALA E N 1
ATOM 8702 C CA . ALA E 1 65 ? 44.48480 38.44818 -40.98363 1.000 15.74352 64 ALA E CA 1
ATOM 8703 C C . ALA E 1 65 ? 43.11003 38.00205 -41.46902 1.000 15.39653 64 ALA E C 1
ATOM 8704 O O . ALA E 1 65 ? 42.15302 38.78270 -41.43480 1.000 15.55445 64 ALA E O 1
ATOM 8706 N N . PHE E 1 66 ? 42.98948 36.74755 -41.90553 1.000 14.96095 65 PHE E N 1
ATOM 8707 C CA . PHE E 1 66 ? 41.70978 36.24559 -42.40000 1.000 14.65409 65 PHE E CA 1
ATOM 8708 C C . PHE E 1 66 ? 40.61801 36.37673 -41.34450 1.000 14.40199 65 PHE E C 1
ATOM 8709 O O . PHE E 1 66 ? 39.51296 36.85278 -41.63268 1.000 18.65244 65 PHE E O 1
ATOM 8717 N N . MET E 1 67 ? 40.90997 35.96216 -40.10954 1.000 14.12196 66 MET E N 1
ATOM 8718 C CA . MET E 1 67 ? 39.89305 35.99942 -39.06309 1.000 13.89580 66 MET E CA 1
ATOM 8719 C C . MET E 1 67 ? 39.48120 37.42858 -38.73090 1.000 14.35435 66 MET E C 1
ATOM 8720 O O . MET E 1 67 ? 38.28671 37.72653 -38.61843 1.000 20.37624 66 MET E O 1
ATOM 8725 N N . PHE E 1 68 ? 40.44999 38.32636 -38.56758 1.000 14.78841 67 PHE E N 1
ATOM 8726 C CA . PHE E 1 68 ? 40.12354 39.67561 -38.12292 1.000 15.53414 67 PHE E CA 1
ATOM 8727 C C . PHE E 1 68 ? 39.45297 40.48349 -39.22922 1.000 16.38486 67 PHE E C 1
ATOM 8728 O O . PHE E 1 68 ? 38.45313 41.16942 -38.98477 1.000 15.85231 67 PHE E O 1
ATOM 8736 N N . THR E 1 69 ? 39.98533 40.41994 -40.45544 1.000 15.83303 68 THR E N 1
ATOM 8737 C CA . THR E 1 69 ? 39.36872 41.16495 -41.55100 1.000 16.23962 68 THR E CA 1
ATOM 8738 C C . THR E 1 69 ? 37.97974 40.63248 -41.87767 1.000 16.25323 68 THR E C 1
ATOM 8739 O O . THR E 1 69 ? 37.09350 41.40579 -42.25851 1.000 17.54230 68 THR E O 1
ATOM 8743 N N . THR E 1 70 ? 37.76879 39.32045 -41.74727 1.000 15.33069 69 THR E N 1
ATOM 8744 C CA . THR E 1 70 ? 36.42774 38.78252 -41.94799 1.000 15.05055 69 THR E CA 1
ATOM 8745 C C . THR E 1 70 ? 35.49769 39.20533 -40.81842 1.000 18.66242 69 THR E C 1
ATOM 8746 O O . THR E 1 70 ? 34.32623 39.52097 -41.05852 1.000 17.16741 69 THR E O 1
ATOM 8750 N N . LEU E 1 71 ? 36.00052 39.21656 -39.57923 1.000 19.11516 70 LEU E N 1
ATOM 8751 C CA . LEU E 1 71 ? 35.20369 39.71919 -38.46383 1.000 17.53771 70 LEU E CA 1
ATOM 8752 C C . LEU E 1 71 ? 34.85257 41.18706 -38.66306 1.000 18.19632 70 LEU E C 1
ATOM 8753 O O . LEU E 1 71 ? 33.71305 41.59972 -38.41818 1.000 15.82646 70 LEU E O 1
ATOM 8758 N N . SER E 1 72 ? 35.81823 41.98913 -39.11687 1.000 16.09451 71 SER E N 1
ATOM 8759 C CA . SER E 1 72 ? 35.52757 43.37886 -39.45291 1.000 16.77434 71 SER E CA 1
ATOM 8760 C C . SER E 1 72 ? 34.48832 43.47142 -40.56410 1.000 18.64380 71 SER E C 1
ATOM 8761 O O . SER E 1 72 ? 33.61308 44.34511 -40.53467 1.000 28.96137 71 SER E O 1
ATOM 8764 N N . GLY E 1 73 ? 34.57268 42.58182 -41.55675 1.000 20.30801 72 GLY E N 1
ATOM 8765 C CA . GLY E 1 73 ? 33.56202 42.55965 -42.60348 1.000 21.66739 72 GLY E CA 1
ATOM 8766 C C . GLY E 1 73 ? 32.17533 42.28251 -42.05651 1.000 17.90846 72 GLY E C 1
ATOM 8767 O O . GLY E 1 73 ? 31.19909 42.92811 -42.44573 1.000 17.37256 72 GLY E O 1
ATOM 8768 N N . LEU E 1 74 ? 32.07289 41.31528 -41.13922 1.000 17.62790 73 LEU E N 1
ATOM 8769 C CA . LEU E 1 74 ? 30.79598 41.03159 -40.49243 1.000 25.39747 73 LEU E CA 1
ATOM 8770 C C . LEU E 1 74 ? 30.23699 42.27348 -39.80711 1.000 25.93506 73 LEU E C 1
ATOM 8771 O O . LEU E 1 74 ? 29.01942 42.48884 -39.78726 1.000 27.80067 73 LEU E O 1
ATOM 8776 N N . GLY E 1 75 ? 31.11528 43.10924 -39.24870 1.000 25.70178 74 GLY E N 1
ATOM 8777 C CA . GLY E 1 75 ? 30.65582 44.33750 -38.62096 1.000 21.91072 74 GLY E CA 1
ATOM 8778 C C . GLY E 1 75 ? 30.09469 45.33130 -39.62005 1.000 19.21587 74 GLY E C 1
ATOM 8779 O O . GLY E 1 75 ? 29.12107 46.03295 -39.32998 1.000 25.54392 74 GLY E O 1
ATOM 8780 N N . VAL E 1 76 ? 30.70590 45.41539 -40.80511 1.000 21.65680 75 VAL E N 1
ATOM 8781 C CA . VAL E 1 76 ? 30.16555 46.27088 -41.85947 1.000 18.55733 75 VAL E CA 1
ATOM 8782 C C . VAL E 1 76 ? 28.76777 45.81028 -42.24719 1.000 21.34756 75 VAL E C 1
ATOM 8783 O O . VAL E 1 76 ? 27.86757 46.62816 -42.47654 1.000 22.50713 75 VAL E O 1
ATOM 8787 N N . MET E 1 77 ? 28.56370 44.49181 -42.32218 1.000 24.80815 76 MET E N 1
ATOM 8788 C CA . MET E 1 77 ? 27.25589 43.95603 -42.68810 1.000 19.04782 76 MET E CA 1
ATOM 8789 C C . MET E 1 77 ? 26.20368 44.31498 -41.64713 1.000 21.07979 76 MET E C 1
ATOM 8790 O O . MET E 1 77 ? 25.10202 44.75994 -41.98993 1.000 28.88131 76 MET E O 1
ATOM 8795 N N . ALA E 1 78 ? 26.52520 44.11983 -40.36423 1.000 22.66683 77 ALA E N 1
ATOM 8796 C CA . ALA E 1 78 ? 25.59592 44.49121 -39.30189 1.000 17.87454 77 ALA E CA 1
ATOM 8797 C C . ALA E 1 78 ? 25.26394 45.97475 -39.35042 1.000 18.68842 77 ALA E C 1
ATOM 8798 O O . ALA E 1 78 ? 24.12584 46.36885 -39.06941 1.000 28.36031 77 ALA E O 1
ATOM 8800 N N . ARG E 1 79 ? 26.24379 46.80488 -39.71030 1.000 19.30830 78 ARG E N 1
ATOM 8801 C CA . ARG E 1 79 ? 26.00187 48.23168 -39.89040 1.000 19.84908 78 ARG E CA 1
ATOM 8802 C C . ARG E 1 79 ? 24.92507 48.47399 -40.93977 1.000 21.78714 78 ARG E C 1
ATOM 8803 O O . ARG E 1 79 ? 23.99779 49.26322 -40.72729 1.000 21.57482 78 ARG E O 1
ATOM 8811 N N . ARG E 1 80 ? 25.02978 47.79506 -42.08390 1.000 19.91300 79 ARG E N 1
ATOM 8812 C CA . ARG E 1 80 ? 24.06655 48.01427 -43.15666 1.000 20.74988 79 ARG E CA 1
ATOM 8813 C C . ARG E 1 80 ? 22.69360 47.46051 -42.79561 1.000 25.96165 79 ARG E C 1
ATOM 8814 O O . ARG E 1 80 ? 21.66849 48.04642 -43.16230 1.000 35.51913 79 ARG E O 1
ATOM 8822 N N . PHE E 1 81 ? 22.64831 46.33895 -42.07349 1.000 24.59527 80 PHE E N 1
ATOM 8823 C CA . PHE E 1 81 ? 21.35847 45.76332 -41.70402 1.000 25.43700 80 PHE E CA 1
ATOM 8824 C C . PHE E 1 81 ? 20.61608 46.64443 -40.70635 1.000 23.38831 80 PHE E C 1
ATOM 8825 O O . PHE E 1 81 ? 19.37963 46.64215 -40.67910 1.000 24.51108 80 PHE E O 1
ATOM 8833 N N . GLN E 1 82 ? 21.34352 47.39948 -39.87930 1.000 20.19094 81 GLN E N 1
ATOM 8834 C CA . GLN E 1 82 ? 20.67444 48.27521 -38.92446 1.000 24.75073 81 GLN E CA 1
ATOM 8835 C C . GLN E 1 82 ? 20.00570 49.45354 -39.62047 1.000 32.41654 81 GLN E C 1
ATOM 8836 O O . GLN E 1 82 ? 19.00211 49.97695 -39.12340 1.000 33.51943 81 GLN E O 1
ATOM 8842 N N . GLY E 1 83 ? 20.52561 49.87184 -40.77211 1.000 26.36373 82 GLY E N 1
ATOM 8843 C CA . GLY E 1 83 ? 19.83449 50.86650 -41.56655 1.000 25.89607 82 GLY E CA 1
ATOM 8844 C C . GLY E 1 83 ? 18.56423 50.38201 -42.23117 1.000 26.37256 82 GLY E C 1
ATOM 8845 O O . GLY E 1 83 ? 17.92724 51.15529 -42.95206 1.000 32.65850 82 GLY E O 1
ATOM 8846 N N . GLN E 1 84 ? 18.17637 49.12840 -42.00974 1.000 33.80676 83 GLN E N 1
ATOM 8847 C CA . GLN E 1 84 ? 16.99041 48.54153 -42.61698 1.000 32.64842 83 GLN E CA 1
ATOM 8848 C C . GLN E 1 84 ? 15.98846 48.20393 -41.52213 1.000 33.66418 83 GLN E C 1
ATOM 8849 O O . GLN E 1 84 ? 16.34661 47.57507 -40.52060 1.000 30.15239 83 GLN E O 1
ATOM 8855 N N . ASP E 1 85 ? 14.73585 48.62426 -41.71540 1.000 36.59468 84 ASP E N 1
ATOM 8856 C CA . ASP E 1 85 ? 13.73112 48.46312 -40.66840 1.000 29.93061 84 ASP E CA 1
ATOM 8857 C C . ASP E 1 85 ? 13.40803 46.99623 -40.42196 1.000 25.94940 84 ASP E C 1
ATOM 8858 O O . ASP E 1 85 ? 13.13731 46.59600 -39.28223 1.000 35.08637 84 ASP E O 1
ATOM 8863 N N . ALA E 1 86 ? 13.42907 46.17645 -41.47139 1.000 22.74104 85 ALA E N 1
ATOM 8864 C CA . ALA E 1 86 ? 13.11774 44.74723 -41.36642 1.000 21.16445 85 ALA E CA 1
ATOM 8865 C C . ALA E 1 86 ? 13.90980 44.00249 -42.37234 1.000 20.57278 85 ALA E C 1
ATOM 8866 O O . ALA E 1 86 ? 13.41349 43.57660 -43.44772 1.000 24.78533 85 ALA E O 1
ATOM 8868 N N . PRO E 1 87 ? 15.21586 43.76636 -42.14868 1.000 20.18816 86 PRO E N 1
ATOM 8869 C CA . PRO E 1 87 ? 16.06297 43.07042 -43.09079 1.000 21.70098 86 PRO E CA 1
ATOM 8870 C C . PRO E 1 87 ? 15.47333 41.71451 -43.47259 1.000 24.29300 86 PRO E C 1
ATOM 8871 O O . PRO E 1 87 ? 14.91404 41.00966 -42.63035 1.000 23.46005 86 PRO E O 1
ATOM 8875 N N . ASP E 1 88 ? 15.59095 41.36753 -44.75408 1.000 28.27677 87 ASP E N 1
ATOM 8876 C CA . ASP E 1 88 ? 14.99721 40.13586 -45.26134 1.000 37.55121 87 ASP E CA 1
ATOM 8877 C C . ASP E 1 88 ? 15.49479 38.93613 -44.46531 1.000 40.93901 87 ASP E C 1
ATOM 8878 O O . ASP E 1 88 ? 16.68722 38.81364 -44.17309 1.000 42.57073 87 ASP E O 1
ATOM 8883 N N . HIS E 1 89 ? 14.56273 38.04642 -44.11195 1.000 44.66631 88 HIS E N 1
ATOM 8884 C CA . HIS E 1 89 ? 14.91197 36.85980 -43.33889 1.000 41.80901 88 HIS E CA 1
ATOM 8885 C C . HIS E 1 89 ? 15.87610 35.94619 -44.08256 1.000 31.91004 88 HIS E C 1
ATOM 8886 O O . HIS E 1 89 ? 16.53593 35.11565 -43.44964 1.000 32.95882 88 HIS E O 1
ATOM 8893 N N . GLU E 1 90 ? 15.97110 36.07481 -45.40684 1.000 34.95329 89 GLU E N 1
ATOM 8894 C CA . GLU E 1 90 ? 16.97456 35.32604 -46.15438 1.000 30.56836 89 GLU E CA 1
ATOM 8895 C C . GLU E 1 90 ? 18.37324 35.88204 -45.92051 1.000 28.37941 89 GLU E C 1
ATOM 8896 O O . GLU E 1 90 ? 19.32534 35.11583 -45.73444 1.000 24.59100 89 GLU E O 1
ATOM 8902 N N . LEU E 1 91 ? 18.51760 37.20979 -45.94252 1.000 30.86349 90 LEU E N 1
ATOM 8903 C CA . LEU E 1 91 ? 19.82152 37.81487 -45.69743 1.000 21.38946 90 LEU E CA 1
ATOM 8904 C C . LEU E 1 91 ? 20.28175 37.58311 -44.26536 1.000 29.24794 90 LEU E C 1
ATOM 8905 O O . LEU E 1 91 ? 21.48473 37.44106 -44.01482 1.000 24.42462 90 LEU E O 1
ATOM 8910 N N . LEU E 1 92 ? 19.34219 37.53951 -43.31640 1.000 24.03312 91 LEU E N 1
ATOM 8911 C CA . LEU E 1 92 ? 19.69212 37.21073 -41.93835 1.000 26.49513 91 LEU E CA 1
ATOM 8912 C C . LEU E 1 92 ? 20.26647 35.80201 -41.83604 1.000 24.20295 91 LEU E C 1
ATOM 8913 O O . LEU E 1 92 ? 21.17376 35.55062 -41.03274 1.000 18.41344 91 LEU E O 1
ATOM 8918 N N . ALA E 1 93 ? 19.74626 34.86805 -42.63864 1.000 26.64328 92 ALA E N 1
ATOM 8919 C CA . ALA E 1 93 ? 20.24597 33.49546 -42.60901 1.000 17.18871 92 ALA E CA 1
ATOM 8920 C C . ALA E 1 93 ? 21.69951 33.43322 -43.05759 1.000 16.29017 92 ALA E C 1
ATOM 8921 O O . ALA E 1 93 ? 22.53952 32.80437 -42.40235 1.000 18.39869 92 ALA E O 1
ATOM 8923 N N . ALA E 1 94 ? 22.01392 34.07922 -44.18347 1.000 15.31641 93 ALA E N 1
ATOM 8924 C CA . ALA E 1 94 ? 23.39941 34.14754 -44.63313 1.000 15.89482 93 ALA E CA 1
ATOM 8925 C C . ALA E 1 94 ? 24.26623 34.90720 -43.64066 1.000 19.19402 93 ALA E C 1
ATOM 8926 O O . ALA E 1 94 ? 25.44359 34.57357 -43.46258 1.000 19.19076 93 ALA E O 1
ATOM 8928 N N . PHE E 1 95 ? 23.70056 35.93007 -42.99542 1.000 24.49299 94 PHE E N 1
ATOM 8929 C CA . PHE E 1 95 ? 24.41105 36.64554 -41.94128 1.000 19.20173 94 PHE E CA 1
ATOM 8930 C C . PHE E 1 95 ? 24.73376 35.71798 -40.77782 1.000 14.32773 94 PHE E C 1
ATOM 8931 O O . PHE E 1 95 ? 25.84979 35.74178 -40.24528 1.000 14.13616 94 PHE E O 1
ATOM 8939 N N . GLN E 1 96 ? 23.76508 34.89095 -40.37169 1.000 14.16007 95 GLN E N 1
ATOM 8940 C CA . GLN E 1 96 ? 24.02242 33.89279 -39.33835 1.000 14.84807 95 GLN E CA 1
ATOM 8941 C C . GLN E 1 96 ? 25.15732 32.95841 -39.74302 1.000 15.79241 95 GLN E C 1
ATOM 8942 O O . GLN E 1 96 ? 25.99980 32.59939 -38.91257 1.000 17.14353 95 GLN E O 1
ATOM 8948 N N . THR E 1 97 ? 25.20373 32.56478 -41.01898 1.000 18.62942 96 THR E N 1
ATOM 8949 C CA . THR E 1 97 ? 26.23992 31.64226 -41.47907 1.000 12.85530 96 THR E CA 1
ATOM 8950 C C . THR E 1 97 ? 27.62768 32.25272 -41.32841 1.000 13.98547 96 THR E C 1
ATOM 8951 O O . THR E 1 97 ? 28.53973 31.62083 -40.78051 1.000 19.97098 96 THR E O 1
ATOM 8955 N N . VAL E 1 98 ? 27.80766 33.48122 -41.83056 1.000 15.06483 97 VAL E N 1
ATOM 8956 C CA . VAL E 1 98 ? 29.07624 34.19596 -41.67672 1.000 13.39681 97 VAL E CA 1
ATOM 8957 C C . VAL E 1 98 ? 29.51912 34.17255 -40.22373 1.000 15.85737 97 VAL E C 1
ATOM 8958 O O . VAL E 1 98 ? 30.70141 33.97298 -39.91424 1.000 17.27645 97 VAL E O 1
ATOM 8962 N N . TYR E 1 99 ? 28.56569 34.35242 -39.30629 1.000 16.93140 98 TYR E N 1
ATOM 8963 C CA . TYR E 1 99 ? 28.89251 34.39107 -37.88577 1.000 13.16039 98 TYR E CA 1
ATOM 8964 C C . TYR E 1 99 ? 29.37363 33.03150 -37.39696 1.000 16.14622 98 TYR E C 1
ATOM 8965 O O . TYR E 1 99 ? 30.39153 32.93401 -36.70278 1.000 18.77456 98 TYR E O 1
ATOM 8974 N N . GLN E 1 100 ? 28.64207 31.96973 -37.74058 1.000 18.19272 99 GLN E N 1
ATOM 8975 C CA . GLN E 1 100 ? 28.99085 30.63345 -37.25691 1.000 17.90424 99 GLN E CA 1
ATOM 8976 C C . GLN E 1 100 ? 30.31467 30.14674 -37.84052 1.000 17.14215 99 GLN E C 1
ATOM 8977 O O . GLN E 1 100 ? 31.11308 29.50431 -37.14457 1.000 23.59967 99 GLN E O 1
ATOM 8983 N N . VAL E 1 101 ? 30.56429 30.43821 -39.11736 1.000 13.74339 100 VAL E N 1
ATOM 8984 C CA . VAL E 1 101 ? 31.74658 29.90201 -39.78764 1.000 14.86273 100 VAL E CA 1
ATOM 8985 C C . VAL E 1 101 ? 33.01296 30.58490 -39.27912 1.000 16.50339 100 VAL E C 1
ATOM 8986 O O . VAL E 1 101 ? 33.95702 29.92381 -38.82872 1.000 22.01218 100 VAL E O 1
ATOM 8990 N N . ILE E 1 102 ? 33.05595 31.91826 -39.33930 1.000 15.25503 101 ILE E N 1
ATOM 8991 C CA . ILE E 1 102 ? 34.23158 32.63237 -38.84985 1.000 12.44085 101 ILE E CA 1
ATOM 8992 C C . ILE E 1 102 ? 34.35695 32.53374 -37.33545 1.000 15.12317 101 ILE E C 1
ATOM 8993 O O . ILE E 1 102 ? 35.44216 32.76602 -36.79168 1.000 14.22033 101 ILE E O 1
ATOM 8998 N N . GLY E 1 103 ? 33.27475 32.19093 -36.63599 1.000 15.94588 102 GLY E N 1
ATOM 8999 C CA . GLY E 1 103 ? 33.35148 32.08370 -35.18969 1.000 13.55515 102 GLY E CA 1
ATOM 9000 C C . GLY E 1 103 ? 34.17910 30.90126 -34.73008 1.000 20.12749 102 GLY E C 1
ATOM 9001 O O . GLY E 1 103 ? 34.89031 30.98636 -33.72464 1.000 33.43552 102 GLY E O 1
ATOM 9002 N N . ASP E 1 104 ? 34.09729 29.78478 -35.45676 1.000 19.20741 103 ASP E N 1
ATOM 9003 C CA . ASP E 1 104 ? 34.86830 28.58376 -35.15409 1.000 17.58868 103 ASP E CA 1
ATOM 9004 C C . ASP E 1 104 ? 36.34885 28.90894 -35.00466 1.000 18.51550 103 ASP E C 1
ATOM 9005 O O . ASP E 1 104 ? 37.02975 28.34731 -34.14122 1.000 24.79372 103 ASP E O 1
ATOM 9010 N N . ASP E 1 105 ? 36.84941 29.82673 -35.83555 1.000 19.70253 104 ASP E N 1
ATOM 9011 C CA . ASP E 1 105 ? 38.21994 30.31192 -35.72064 1.000 16.42392 104 ASP E CA 1
ATOM 9012 C C . ASP E 1 105 ? 38.47392 31.06713 -34.42289 1.000 11.78225 104 ASP E C 1
ATOM 9013 O O . ASP E 1 105 ? 39.63477 31.34790 -34.10773 1.000 14.63028 104 ASP E O 1
ATOM 9018 N N . LEU E 1 106 ? 37.43292 31.39585 -33.66770 1.000 15.24814 105 LEU E N 1
ATOM 9019 C CA . LEU E 1 106 ? 37.55847 32.24317 -32.48929 1.000 14.30031 105 LEU E CA 1
ATOM 9020 C C . LEU E 1 106 ? 37.09276 31.57970 -31.20495 1.000 19.27395 105 LEU E C 1
ATOM 9021 O O . LEU E 1 106 ? 37.67947 31.82407 -30.14860 1.000 33.47330 105 LEU E O 1
ATOM 9026 N N . ASP E 1 107 ? 36.04553 30.75420 -31.25357 1.000 14.04327 106 ASP E N 1
ATOM 9027 C CA . ASP E 1 107 ? 35.52087 30.13352 -30.04387 1.000 25.76317 106 ASP E CA 1
ATOM 9028 C C . ASP E 1 107 ? 35.36829 28.62090 -30.17249 1.000 34.48286 106 ASP E C 1
ATOM 9029 O O . ASP E 1 107 ? 34.83739 27.98687 -29.25193 1.000 35.99796 106 ASP E O 1
ATOM 9034 N N . ASN E 1 108 ? 35.81551 28.03231 -31.28550 1.000 30.80390 107 ASN E N 1
ATOM 9035 C CA . ASN E 1 108 ? 35.88561 26.57675 -31.44962 1.000 22.70047 107 ASN E CA 1
ATOM 9036 C C . ASN E 1 108 ? 34.54882 25.90381 -31.14019 1.000 26.73545 107 ASN E C 1
ATOM 9037 O O . ASN E 1 108 ? 34.49145 24.86895 -30.47373 1.000 18.76289 107 ASN E O 1
ATOM 9042 N N . ALA E 1 109 ? 33.45816 26.49780 -31.63106 1.000 30.91863 108 ALA E N 1
ATOM 9043 C CA . ALA E 1 109 ? 32.13132 25.96122 -31.33859 1.000 31.21560 108 ALA E CA 1
ATOM 9044 C C . ALA E 1 109 ? 31.92689 24.58721 -31.96603 1.000 24.14956 108 ALA E C 1
ATOM 9045 O O . ALA E 1 109 ? 31.30217 23.70894 -31.35763 1.000 26.99694 108 ALA E O 1
ATOM 9047 N N . ALA E 1 110 ? 32.44356 24.38589 -33.17457 1.000 29.83751 109 ALA E N 1
ATOM 9048 C CA . ALA E 1 110 ? 32.15406 23.17089 -33.92144 1.000 22.86469 109 ALA E CA 1
ATOM 9049 C C . ALA E 1 110 ? 32.64972 21.94636 -33.15242 1.000 30.85881 109 ALA E C 1
ATOM 9050 O O . ALA E 1 110 ? 33.67270 22.01998 -32.46138 1.000 28.21322 109 ALA E O 1
ATOM 9052 N N . PRO E 1 111 ? 31.93960 20.81533 -33.23567 1.000 37.86517 110 PRO E N 1
ATOM 9053 C CA . PRO E 1 111 ? 32.31798 19.65579 -32.40733 1.000 28.75668 110 PRO E CA 1
ATOM 9054 C C . PRO E 1 111 ? 33.72763 19.16012 -32.66694 1.000 30.21709 110 PRO E C 1
ATOM 9055 O O . PRO E 1 111 ? 34.40745 18.72393 -31.72905 1.000 29.64166 110 PRO E O 1
ATOM 9059 N N . ALA E 1 112 ? 34.18964 19.21797 -33.91821 1.000 25.41488 111 ALA E N 1
ATOM 9060 C CA . ALA E 1 112 ? 35.55204 18.79356 -34.21929 1.000 18.77743 111 ALA E CA 1
ATOM 9061 C C . ALA E 1 112 ? 36.57203 19.64206 -33.47062 1.000 20.98084 111 ALA E C 1
ATOM 9062 O O . ALA E 1 112 ? 37.56004 19.11833 -32.94351 1.000 23.59805 111 ALA E O 1
ATOM 9064 N N . PHE E 1 113 ? 36.33913 20.95317 -33.39668 1.000 21.80630 112 PHE E N 1
ATOM 9065 C CA . PHE E 1 113 ? 37.27056 21.84935 -32.72117 1.000 15.59872 112 PHE E CA 1
ATOM 9066 C C . PHE E 1 113 ? 37.12663 21.77239 -31.20502 1.000 21.37162 112 PHE E C 1
ATOM 9067 O O . PHE E 1 113 ? 38.12520 21.68306 -30.48245 1.000 21.18269 112 PHE E O 1
ATOM 9075 N N . ARG E 1 114 ? 35.88640 21.81192 -30.71184 1.000 25.41085 113 ARG E N 1
ATOM 9076 C CA . ARG E 1 114 ? 35.63012 21.80852 -29.27472 1.000 29.03675 113 ARG E CA 1
ATOM 9077 C C . ARG E 1 114 ? 36.32285 20.64966 -28.56630 1.000 33.12477 113 ARG E C 1
ATOM 9078 O O . ARG E 1 114 ? 36.71792 20.77863 -27.40117 1.000 43.10464 113 ARG E O 1
ATOM 9086 N N . GLU E 1 115 ? 36.50740 19.52524 -29.26116 1.000 31.91965 114 GLU E N 1
ATOM 9087 C CA . GLU E 1 115 ? 37.08160 18.33855 -28.63437 1.000 29.64404 114 GLU E CA 1
ATOM 9088 C C . GLU E 1 115 ? 38.53769 18.55541 -28.23223 1.000 30.01112 114 GLU E C 1
ATOM 9089 O O . GLU E 1 115 ? 38.91598 18.30127 -27.08344 1.000 38.89550 114 GLU E O 1
ATOM 9095 N N . VAL E 1 116 ? 39.36978 19.02915 -29.15961 1.000 37.43103 115 VAL E N 1
ATOM 9096 C CA . VAL E 1 116 ? 40.81981 19.00824 -28.99082 1.000 28.44867 115 VAL E CA 1
ATOM 9097 C C . VAL E 1 116 ? 41.41971 20.38785 -28.79236 1.000 20.33148 115 VAL E C 1
ATOM 9098 O O . VAL E 1 116 ? 42.63538 20.48997 -28.57333 1.000 30.56318 115 VAL E O 1
ATOM 9102 N N . ALA E 1 117 ? 40.62764 21.44518 -28.85480 1.000 23.24356 116 ALA E N 1
ATOM 9103 C CA . ALA E 1 117 ? 41.24187 22.76285 -28.88501 1.000 24.57703 116 ALA E CA 1
ATOM 9104 C C . ALA E 1 117 ? 41.57616 23.25962 -27.47982 1.000 30.57052 116 ALA E C 1
ATOM 9105 O O . ALA E 1 117 ? 40.89200 22.91823 -26.51010 1.000 33.56974 116 ALA E O 1
ATOM 9107 N N . PRO E 1 118 ? 42.63538 24.05901 -27.34766 1.000 17.16391 117 PRO E N 1
ATOM 9108 C CA . PRO E 1 118 ? 42.91615 24.69746 -26.05706 1.000 20.95956 117 PRO E CA 1
ATOM 9109 C C . PRO E 1 118 ? 41.78763 25.63747 -25.66179 1.000 22.06535 117 PRO E C 1
ATOM 9110 O O . PRO E 1 118 ? 41.21471 26.33725 -26.49863 1.000 21.15356 117 PRO E O 1
ATOM 9114 N N . ARG E 1 119 ? 41.45803 25.63632 -24.37457 1.000 26.01769 118 ARG E N 1
ATOM 9115 C CA . ARG E 1 119 ? 40.46349 26.56869 -23.87212 1.000 17.69181 118 ARG E CA 1
ATOM 9116 C C . ARG E 1 119 ? 41.03670 27.98278 -23.83269 1.000 19.44724 118 ARG E C 1
ATOM 9117 O O . ARG E 1 119 ? 42.25242 28.19050 -23.77549 1.000 19.47885 118 ARG E O 1
ATOM 9125 N N . GLY E 1 120 ? 40.13884 28.96358 -23.87267 1.000 24.66158 119 GLY E N 1
ATOM 9126 C CA . GLY E 1 120 ? 40.51502 30.34913 -23.72248 1.000 24.94602 119 GLY E CA 1
ATOM 9127 C C . GLY E 1 120 ? 41.15025 30.94008 -24.96399 1.000 27.51814 119 GLY E C 1
ATOM 9128 O O . GLY E 1 120 ? 40.92948 30.47574 -26.08667 1.000 26.27646 119 GLY E O 1
ATOM 9129 N N . PRO E 1 121 ? 41.94788 31.99583 -24.78266 1.000 23.25500 120 PRO E N 1
ATOM 9130 C CA . PRO E 1 121 ? 42.60999 32.62210 -25.94002 1.000 25.62548 120 PRO E CA 1
ATOM 9131 C C . PRO E 1 121 ? 43.60898 31.71712 -26.64354 1.000 20.11317 120 PRO E C 1
ATOM 9132 O O . PRO E 1 121 ? 43.96046 31.99077 -27.79789 1.000 30.50223 120 PRO E O 1
ATOM 9136 N N . ALA E 1 122 ? 44.08395 30.65454 -25.99436 1.000 26.30480 121 ALA E N 1
ATOM 9137 C CA . ALA E 1 122 ? 44.98758 29.71940 -26.65172 1.000 21.72865 121 ALA E CA 1
ATOM 9138 C C . ALA E 1 122 ? 44.29433 28.87697 -27.71471 1.000 23.12954 121 ALA E C 1
ATOM 9139 O O . ALA E 1 122 ? 44.97689 28.16667 -28.46178 1.000 12.76247 121 ALA E O 1
ATOM 9141 N N . GLY E 1 123 ? 42.96477 28.93604 -27.79658 1.000 20.91647 122 GLY E N 1
ATOM 9142 C CA . GLY E 1 123 ? 42.21175 28.23206 -28.81278 1.000 21.57146 122 GLY E CA 1
ATOM 9143 C C . GLY E 1 123 ? 41.92115 29.02474 -30.06108 1.000 23.26938 122 GLY E C 1
ATOM 9144 O O . GLY E 1 123 ? 41.36426 28.47503 -31.01626 1.000 28.98660 122 GLY E O 1
ATOM 9145 N N . ILE E 1 124 ? 42.26491 30.31471 -30.07510 1.000 18.58466 123 ILE E N 1
ATOM 9146 C CA . ILE E 1 124 ? 42.20377 31.07843 -31.31416 1.000 19.05509 123 ILE E CA 1
ATOM 9147 C C . ILE E 1 124 ? 43.16077 30.44567 -32.31234 1.000 17.56077 123 ILE E C 1
ATOM 9148 O O . ILE E 1 124 ? 44.32392 30.16758 -31.99290 1.000 16.70566 123 ILE E O 1
ATOM 9153 N N . HIS E 1 125 ? 42.67199 30.21779 -33.53256 1.000 17.92179 124 HIS E N 1
ATOM 9154 C CA . HIS E 1 125 ? 43.35205 29.30259 -34.44357 1.000 15.11137 124 HIS E CA 1
ATOM 9155 C C . HIS E 1 125 ? 44.75430 29.77744 -34.79991 1.000 12.23537 124 HIS E C 1
ATOM 9156 O O . HIS E 1 125 ? 45.68134 28.96385 -34.88175 1.000 27.05962 124 HIS E O 1
ATOM 9163 N N . TYR E 1 126 ? 44.93995 31.08218 -35.01693 1.000 12.59647 125 TYR E N 1
ATOM 9164 C CA . TYR E 1 126 ? 46.28680 31.56068 -35.31605 1.000 13.01296 125 TYR E CA 1
ATOM 9165 C C . TYR E 1 126 ? 47.18579 31.46436 -34.08679 1.000 13.05643 125 TYR E C 1
ATOM 9166 O O . TYR E 1 126 ? 48.38889 31.20687 -34.20936 1.000 15.24679 125 TYR E O 1
ATOM 9175 N N . VAL E 1 127 ? 46.61994 31.65291 -32.89324 1.000 12.90287 126 VAL E N 1
ATOM 9176 C CA . VAL E 1 127 ? 47.38175 31.43090 -31.66647 1.000 15.63976 126 VAL E CA 1
ATOM 9177 C C . VAL E 1 127 ? 47.64628 29.94366 -31.47122 1.000 16.81100 126 VAL E C 1
ATOM 9178 O O . VAL E 1 127 ? 48.77157 29.52675 -31.17275 1.000 23.43995 126 VAL E O 1
ATOM 9182 N N . TRP E 1 128 ? 46.60021 29.12645 -31.60858 1.000 14.83309 127 TRP E N 1
ATOM 9183 C CA . TRP E 1 128 ? 46.75204 27.67501 -31.55891 1.000 13.29064 127 TRP E CA 1
ATOM 9184 C C . TRP E 1 128 ? 47.80034 27.19441 -32.55303 1.000 18.41192 127 TRP E C 1
ATOM 9185 O O . TRP E 1 128 ? 48.58475 26.28616 -32.25598 1.000 21.85761 127 TRP E O 1
ATOM 9196 N N . TRP E 1 129 ? 47.83273 27.80322 -33.73941 1.000 15.71911 128 TRP E N 1
ATOM 9197 C CA . TRP E 1 129 ? 48.77803 27.38252 -34.76707 1.000 13.84721 128 TRP E CA 1
ATOM 9198 C C . TRP E 1 129 ? 50.21443 27.69658 -34.36629 1.000 18.56425 128 TRP E C 1
ATOM 9199 O O . TRP E 1 129 ? 51.11416 26.87132 -34.55909 1.000 21.48614 128 TRP E O 1
ATOM 9210 N N . GLU E 1 130 ? 50.45272 28.88315 -33.80326 1.000 25.73030 129 GLU E N 1
ATOM 9211 C CA . GLU E 1 130 ? 51.81985 29.25717 -33.45423 1.000 28.14731 129 GLU E CA 1
ATOM 9212 C C . GLU E 1 130 ? 52.34672 28.44125 -32.27906 1.000 26.01898 129 GLU E C 1
ATOM 9213 O O . GLU E 1 130 ? 53.54985 28.16883 -32.20672 1.000 24.43287 129 GLU E O 1
ATOM 9219 N N . ASP E 1 131 ? 51.46473 28.01067 -31.37786 1.000 23.31319 130 ASP E N 1
ATOM 9220 C CA . ASP E 1 131 ? 51.90079 27.27891 -30.19264 1.000 29.63771 130 ASP E CA 1
ATOM 9221 C C . ASP E 1 131 ? 52.24072 25.82163 -30.50177 1.000 27.67042 130 ASP E C 1
ATOM 9222 O O . ASP E 1 131 ? 53.23014 25.28975 -29.98080 1.000 32.32286 130 ASP E O 1
ATOM 9227 N N . THR E 1 132 ? 51.44445 25.16129 -31.34578 1.000 21.84354 131 THR E N 1
ATOM 9228 C CA . THR E 1 132 ? 51.56371 23.72409 -31.55611 1.000 20.98771 131 THR E CA 1
ATOM 9229 C C . THR E 1 132 ? 52.20892 23.33585 -32.88033 1.000 17.80511 131 THR E C 1
ATOM 9230 O O . THR E 1 132 ? 52.48366 22.14801 -33.08662 1.000 18.33308 131 THR E O 1
ATOM 9234 N N . VAL E 1 133 ? 52.45611 24.28520 -33.78168 1.000 22.44777 132 VAL E N 1
ATOM 9235 C CA . VAL E 1 133 ? 53.04095 23.95396 -35.07841 1.000 17.30428 132 VAL E CA 1
ATOM 9236 C C . VAL E 1 133 ? 54.26909 24.81623 -35.33940 1.000 15.73453 132 VAL E C 1
ATOM 9237 O O . VAL E 1 133 ? 55.35788 24.29723 -35.60838 1.000 16.48738 132 VAL E O 1
ATOM 9241 N N . LEU E 1 134 ? 54.10314 26.13765 -35.26133 1.000 23.69569 133 LEU E N 1
ATOM 9242 C CA . LEU E 1 134 ? 55.20335 27.05081 -35.56122 1.000 18.94899 133 LEU E CA 1
ATOM 9243 C C . LEU E 1 134 ? 56.33810 26.89767 -34.55407 1.000 18.94654 133 LEU E C 1
ATOM 9244 O O . LEU E 1 134 ? 57.49012 26.64805 -34.92707 1.000 23.74952 133 LEU E O 1
ATOM 9249 N N . LYS E 1 135 ? 56.03056 27.06018 -33.26677 1.000 22.51321 134 LYS E N 1
ATOM 9250 C CA . LYS E 1 135 ? 57.07531 27.06713 -32.24528 1.000 23.62018 134 LYS E CA 1
ATOM 9251 C C . LYS E 1 135 ? 57.84847 25.75603 -32.15450 1.000 25.93157 134 LYS E C 1
ATOM 9252 O O . LYS E 1 135 ? 59.08336 25.80840 -32.03376 1.000 30.31252 134 LYS E O 1
ATOM 9258 N N . PRO E 1 136 ? 57.21783 24.57227 -32.17647 1.000 24.03451 135 PRO E N 1
ATOM 9259 C CA . PRO E 1 136 ? 58.03168 23.34305 -32.16809 1.000 23.52837 135 PRO E CA 1
ATOM 9260 C C . PRO E 1 136 ? 58.97377 23.23562 -33.35511 1.000 23.94629 135 PRO E C 1
ATOM 9261 O O . PRO E 1 136 ? 60.07875 22.69746 -33.21435 1.000 32.79816 135 PRO E O 1
ATOM 9265 N N . VAL E 1 137 ? 58.57339 23.73968 -34.52403 1.000 20.77464 136 VAL E N 1
ATOM 9266 C CA . VAL E 1 137 ? 59.46379 23.70593 -35.67975 1.000 21.23703 136 VAL E CA 1
ATOM 9267 C C . VAL E 1 137 ? 60.59775 24.71085 -35.51537 1.000 25.74120 136 VAL E C 1
ATOM 9268 O O . VAL E 1 137 ? 61.73825 24.44339 -35.91697 1.000 33.24474 136 VAL E O 1
ATOM 9272 N N . ALA E 1 138 ? 60.31681 25.86570 -34.90302 1.000 32.35603 137 ALA E N 1
ATOM 9273 C CA . ALA E 1 138 ? 61.34123 26.89154 -34.72217 1.000 29.17773 137 ALA E CA 1
ATOM 9274 C C . ALA E 1 138 ? 62.47536 26.41849 -33.82021 1.000 39.05622 137 ALA E C 1
ATOM 9275 O O . ALA E 1 138 ? 63.62005 26.85530 -33.98932 1.000 42.59616 137 ALA E O 1
ATOM 9277 N N . ALA E 1 139 ? 62.18533 25.52873 -32.86683 1.000 34.04068 138 ALA E N 1
ATOM 9278 C CA . ALA E 1 139 ? 63.19943 25.06047 -31.92856 1.000 25.94524 138 ALA E CA 1
ATOM 9279 C C . ALA E 1 139 ? 64.30052 24.24427 -32.59322 1.000 35.39885 138 ALA E C 1
ATOM 9280 O O . ALA E 1 139 ? 65.29149 23.92334 -31.92921 1.000 41.95686 138 ALA E O 1
ATOM 9282 N N . HIS E 1 140 ? 64.15392 23.89495 -33.87088 1.000 34.34044 139 HIS E N 1
ATOM 9283 C CA . HIS E 1 140 ? 65.17628 23.16693 -34.61228 1.000 28.39909 139 HIS E CA 1
ATOM 9284 C C . HIS E 1 140 ? 65.68482 23.98725 -35.79159 1.000 35.65537 139 HIS E C 1
ATOM 9285 O O . HIS E 1 140 ? 66.03521 23.43618 -36.83679 1.000 38.64592 139 HIS E O 1
ATOM 9292 N N . VAL E 1 141 ? 65.71229 25.30903 -35.63950 1.000 35.28030 140 VAL E N 1
ATOM 9293 C CA . VAL E 1 141 ? 66.15953 26.22366 -36.68242 1.000 41.48858 140 VAL E CA 1
ATOM 9294 C C . VAL E 1 141 ? 67.11781 27.23124 -36.06265 1.000 36.58171 140 VAL E C 1
ATOM 9295 O O . VAL E 1 141 ? 66.82288 27.80617 -35.00866 1.000 37.65207 140 VAL E O 1
ATOM 9299 N N . ALA E 1 142 ? 68.26016 27.44229 -36.71457 1.000 32.30430 141 ALA E N 1
ATOM 9300 C CA . ALA E 1 142 ? 69.21426 28.43987 -36.25013 1.000 30.17741 141 ALA E CA 1
ATOM 9301 C C . ALA E 1 142 ? 68.56438 29.81823 -36.19782 1.000 41.38104 141 ALA E C 1
ATOM 9302 O O . ALA E 1 142 ? 67.69810 30.15188 -37.01014 1.000 43.95636 141 ALA E O 1
ATOM 9304 N N . GLU E 1 143 ? 68.99966 30.62660 -35.22564 1.000 44.64377 142 GLU E N 1
ATOM 9305 C CA . GLU E 1 143 ? 68.36293 31.91921 -34.98976 1.000 39.79663 142 GLU E CA 1
ATOM 9306 C C . GLU E 1 143 ? 68.48603 32.84723 -36.19125 1.000 46.18618 142 GLU E C 1
ATOM 9307 O O . GLU E 1 143 ? 67.59992 33.67831 -36.42345 1.000 54.50311 142 GLU E O 1
ATOM 9313 N N . GLU E 1 144 ? 69.56809 32.73009 -36.96167 1.000 36.81926 143 GLU E N 1
ATOM 9314 C CA . GLU E 1 144 ? 69.67529 33.52488 -38.17878 1.000 43.61626 143 GLU E CA 1
ATOM 9315 C C . GLU E 1 144 ? 68.69525 33.04831 -39.24268 1.000 43.90324 143 GLU E C 1
ATOM 9316 O O . GLU E 1 144 ? 68.21598 33.85502 -40.04739 1.000 47.30080 143 GLU E O 1
ATOM 9322 N N . ASP E 1 145 ? 68.37254 31.75402 -39.25700 1.000 43.56297 144 ASP E N 1
ATOM 9323 C CA . ASP E 1 145 ? 67.39567 31.25571 -40.21776 1.000 38.21803 144 ASP E CA 1
ATOM 9324 C C . ASP E 1 145 ? 65.96275 31.47744 -39.75085 1.000 35.40606 144 ASP E C 1
ATOM 9325 O O . ASP E 1 145 ? 65.05498 31.56324 -40.58450 1.000 34.33506 144 ASP E O 1
ATOM 9330 N N . ARG E 1 146 ? 65.73188 31.55861 -38.43709 1.000 32.50421 145 ARG E N 1
ATOM 9331 C CA . ARG E 1 146 ? 64.41547 31.96667 -37.95843 1.000 28.31671 145 ARG E CA 1
ATOM 9332 C C . ARG E 1 146 ? 64.10204 33.39155 -38.39016 1.000 38.61613 145 ARG E C 1
ATOM 9333 O O . ARG E 1 146 ? 62.94350 33.71853 -38.67134 1.000 39.92481 145 ARG E O 1
ATOM 9341 N N . GLN E 1 147 ? 65.12409 34.24766 -38.45540 1.000 40.98484 146 GLN E N 1
ATOM 9342 C CA . GLN E 1 147 ? 64.92639 35.61181 -38.93115 1.000 37.20472 146 GLN E CA 1
ATOM 9343 C C . GLN E 1 147 ? 64.52650 35.63274 -40.40070 1.000 38.11379 146 GLN E C 1
ATOM 9344 O O . GLN E 1 147 ? 63.66219 36.41892 -40.80496 1.000 41.86271 146 GLN E O 1
ATOM 9350 N N . SER E 1 148 ? 65.14804 34.77996 -41.21866 1.000 33.42442 147 SER E N 1
ATOM 9351 C CA . SER E 1 148 ? 64.78618 34.72073 -42.63114 1.000 31.92504 147 SER E CA 1
ATOM 9352 C C . SER E 1 148 ? 63.39818 34.12695 -42.83310 1.000 44.35966 147 SER E C 1
ATOM 9353 O O . SER E 1 148 ? 62.70577 34.48610 -43.79212 1.000 32.29794 147 SER E O 1
ATOM 9356 N N . ALA E 1 149 ? 62.97613 33.22229 -41.94683 1.000 42.63716 148 ALA E N 1
ATOM 9357 C CA . ALA E 1 149 ? 61.67550 32.58126 -42.10753 1.000 34.67893 148 ALA E CA 1
ATOM 9358 C C . ALA E 1 149 ? 60.53491 33.55887 -41.85439 1.000 35.90778 148 ALA E C 1
ATOM 9359 O O . ALA E 1 149 ? 59.48570 33.47698 -42.50370 1.000 33.32771 148 ALA E O 1
ATOM 9361 N N . ALA E 1 150 ? 60.71956 34.49211 -40.92072 1.000 32.63743 149 ALA E N 1
ATOM 9362 C CA . ALA E 1 150 ? 59.64504 35.39340 -40.52448 1.000 27.93010 149 ALA E CA 1
ATOM 9363 C C . ALA E 1 150 ? 59.42128 36.53888 -41.50244 1.000 28.80191 149 ALA E C 1
ATOM 9364 O O . ALA E 1 150 ? 58.46769 37.30220 -41.31969 1.000 30.41550 149 ALA E O 1
ATOM 9366 N N . VAL E 1 151 ? 60.26298 36.68737 -42.52021 1.000 32.89843 150 VAL E N 1
ATOM 9367 C CA . VAL E 1 151 ? 60.09110 37.75726 -43.49772 1.000 29.92038 150 VAL E CA 1
ATOM 9368 C C . VAL E 1 151 ? 59.05345 37.31772 -44.52266 1.000 33.10863 150 VAL E C 1
ATOM 9369 O O . VAL E 1 151 ? 59.25842 36.33976 -45.24914 1.000 32.49485 150 VAL E O 1
ATOM 9373 N N . LEU E 1 152 ? 57.93681 38.03756 -44.57891 1.000 43.25862 151 LEU E N 1
ATOM 9374 C CA . LEU E 1 152 ? 56.83297 37.65157 -45.45205 1.000 26.34890 151 LEU E CA 1
ATOM 9375 C C . LEU E 1 152 ? 57.14532 38.04431 -46.89230 1.000 26.63415 151 LEU E C 1
ATOM 9376 O O . LEU E 1 152 ? 57.55119 39.18404 -47.14221 1.000 27.58935 151 LEU E O 1
ATOM 9381 N N . PRO E 1 153 ? 56.97435 37.13976 -47.85651 1.000 28.28899 152 PRO E N 1
ATOM 9382 C CA . PRO E 1 153 ? 57.21778 37.50051 -49.25808 1.000 22.40192 152 PRO E CA 1
ATOM 9383 C C . PRO E 1 153 ? 56.24749 38.57291 -49.73059 1.000 21.38052 152 PRO E C 1
ATOM 9384 O O . PRO E 1 153 ? 55.23274 38.86165 -49.09199 1.000 33.00431 152 PRO E O 1
ATOM 9388 N N . ARG E 1 154 ? 56.57133 39.16666 -50.88051 1.000 25.90983 153 ARG E N 1
ATOM 9389 C CA . ARG E 1 154 ? 55.71534 40.21722 -51.41843 1.000 25.91814 153 ARG E CA 1
ATOM 9390 C C . ARG E 1 154 ? 54.34183 39.67565 -51.79686 1.000 23.98494 153 ARG E C 1
ATOM 9391 O O . ARG E 1 154 ? 53.34002 40.39107 -51.68404 1.000 24.72832 153 ARG E O 1
ATOM 9399 N N . ALA E 1 155 ? 54.26872 38.41341 -52.22615 1.000 23.67099 154 ALA E N 1
ATOM 9400 C CA . ALA E 1 155 ? 52.97835 37.83252 -52.58180 1.000 22.13064 154 ALA E CA 1
ATOM 9401 C C . ALA E 1 155 ? 52.09436 37.62464 -51.35956 1.000 24.18767 154 ALA E C 1
ATOM 9402 O O . ALA E 1 155 ? 50.86654 37.72013 -51.46472 1.000 29.83471 154 ALA E O 1
ATOM 9404 N N . VAL E 1 156 ? 52.68793 37.34206 -50.19836 1.000 31.90784 155 VAL E N 1
ATOM 9405 C CA . VAL E 1 156 ? 51.88698 37.13552 -48.99461 1.000 18.81143 155 VAL E CA 1
ATOM 9406 C C . VAL E 1 156 ? 51.34467 38.46413 -48.47792 1.000 20.68983 155 VAL E C 1
ATOM 9407 O O . VAL E 1 156 ? 50.16158 38.57845 -48.13548 1.000 26.79331 155 VAL E O 1
ATOM 9411 N N . THR E 1 157 ? 52.20172 39.48828 -48.40919 1.000 19.69966 156 THR E N 1
ATOM 9412 C CA . THR E 1 157 ? 51.75788 40.79347 -47.92620 1.000 19.98426 156 THR E CA 1
ATOM 9413 C C . THR E 1 157 ? 50.74242 41.42602 -48.86882 1.000 23.36243 156 THR E C 1
ATOM 9414 O O . THR E 1 157 ? 49.91120 42.23315 -48.43491 1.000 25.12473 156 THR E O 1
ATOM 9418 N N . GLY E 1 158 ? 50.80311 41.08948 -50.15876 1.000 22.95723 157 GLY E N 1
ATOM 9419 C CA . GLY E 1 158 ? 49.75234 41.51387 -51.06780 1.000 20.46998 157 GLY E CA 1
ATOM 9420 C C . GLY E 1 158 ? 48.40982 40.90420 -50.71405 1.000 23.28626 157 GLY E C 1
ATOM 9421 O O . GLY E 1 158 ? 47.37105 41.56601 -50.80587 1.000 20.56368 157 GLY E O 1
ATOM 9422 N N . LEU E 1 159 ? 48.40960 39.63221 -50.30959 1.000 19.05584 158 LEU E N 1
ATOM 9423 C CA . LEU E 1 159 ? 47.17404 39.00969 -49.85054 1.000 18.34375 158 LEU E CA 1
ATOM 9424 C C . LEU E 1 159 ? 46.67194 39.68236 -48.57936 1.000 20.72726 158 LEU E C 1
ATOM 9425 O O . LEU E 1 159 ? 45.46227 39.87234 -48.40100 1.000 19.82462 158 LEU E O 1
ATOM 9430 N N . LEU E 1 160 ? 47.59396 40.07436 -47.69273 1.000 20.73565 159 LEU E N 1
ATOM 9431 C CA . LEU E 1 160 ? 47.20774 40.71219 -46.43605 1.000 19.08435 159 LEU E CA 1
ATOM 9432 C C . LEU E 1 160 ? 46.53719 42.05767 -46.68331 1.000 21.69198 159 LEU E C 1
ATOM 9433 O O . LEU E 1 160 ? 45.54421 42.39758 -46.02777 1.000 23.49029 159 LEU E O 1
ATOM 9438 N N . ASP E 1 161 ? 47.06249 42.83377 -47.63514 1.000 23.68107 160 ASP E N 1
ATOM 9439 C CA . ASP E 1 161 ? 46.41918 44.09184 -48.01011 1.000 26.84613 160 ASP E CA 1
ATOM 9440 C C . ASP E 1 161 ? 45.07234 43.83994 -48.67190 1.000 21.38313 160 ASP E C 1
ATOM 9441 O O . ASP E 1 161 ? 44.09110 44.52652 -48.36902 1.000 26.14651 160 ASP E O 1
ATOM 9446 N N . SER E 1 162 ? 45.00336 42.86155 -49.57605 1.000 24.41497 161 SER E N 1
ATOM 9447 C CA . SER E 1 162 ? 43.71904 42.47848 -50.15820 1.000 19.53078 161 SER E CA 1
ATOM 9448 C C . SER E 1 162 ? 42.68989 42.20410 -49.06730 1.000 20.87438 161 SER E C 1
ATOM 9449 O O . SER E 1 162 ? 41.56135 42.70450 -49.11881 1.000 19.91452 161 SER E O 1
ATOM 9452 N N . MET E 1 163 ? 43.07834 41.42559 -48.05365 1.000 19.77197 162 MET E N 1
ATOM 9453 C CA . MET E 1 163 ? 42.18767 41.17156 -46.92293 1.000 19.69531 162 MET E CA 1
ATOM 9454 C C . MET E 1 163 ? 41.82371 42.46336 -46.20171 1.000 17.91247 162 MET E C 1
ATOM 9455 O O . MET E 1 163 ? 40.68190 42.63669 -45.75943 1.000 17.74092 162 MET E O 1
ATOM 9460 N N . ASP E 1 164 ? 42.78558 43.37788 -46.06317 1.000 19.84499 163 ASP E N 1
ATOM 9461 C CA . ASP E 1 164 ? 42.52952 44.62032 -45.34016 1.000 25.11534 163 ASP E CA 1
ATOM 9462 C C . ASP E 1 164 ? 41.54731 45.50645 -46.09235 1.000 19.33875 163 ASP E C 1
ATOM 9463 O O . ASP E 1 164 ? 40.74065 46.21491 -45.47649 1.000 27.43515 163 ASP E O 1
ATOM 9468 N N . ARG E 1 165 ? 41.60898 45.48947 -47.42602 1.000 19.60205 164 ARG E N 1
ATOM 9469 C CA . ARG E 1 165 ? 40.63309 46.22350 -48.22492 1.000 20.00022 164 ARG E CA 1
ATOM 9470 C C . ARG E 1 165 ? 39.23329 45.64382 -48.06009 1.000 19.47878 164 ARG E C 1
ATOM 9471 O O . ARG E 1 165 ? 38.25299 46.39159 -47.96835 1.000 20.56035 164 ARG E O 1
ATOM 9479 N N . LEU E 1 166 ? 39.11701 44.31425 -48.02116 1.000 19.47548 165 LEU E N 1
ATOM 9480 C CA . LEU E 1 166 ? 37.80086 43.69766 -47.89607 1.000 18.31728 165 LEU E CA 1
ATOM 9481 C C . LEU E 1 166 ? 37.20648 43.90399 -46.51145 1.000 18.10462 165 LEU E C 1
ATOM 9482 O O . LEU E 1 166 ? 35.99203 43.75686 -46.33114 1.000 18.37798 165 LEU E O 1
ATOM 9487 N N . ALA E 1 167 ? 38.03961 44.24603 -45.52545 1.000 18.17113 166 ALA E N 1
ATOM 9488 C CA . ALA E 1 167 ? 37.56118 44.36547 -44.15184 1.000 17.96458 166 ALA E CA 1
ATOM 9489 C C . ALA E 1 167 ? 36.50949 45.45805 -44.00530 1.000 18.42202 166 ALA E C 1
ATOM 9490 O O . ALA E 1 167 ? 35.72007 45.43006 -43.05434 1.000 19.48529 166 ALA E O 1
ATOM 9492 N N . THR E 1 168 ? 36.48132 46.42303 -44.92555 1.000 19.06706 167 THR E N 1
ATOM 9493 C CA . THR E 1 168 ? 35.45998 47.46119 -44.94513 1.000 19.57432 167 THR E CA 1
ATOM 9494 C C . THR E 1 168 ? 34.52209 47.34639 -46.13867 1.000 21.47201 167 THR E C 1
ATOM 9495 O O . THR E 1 168 ? 33.62571 48.18371 -46.29001 1.000 21.08966 167 THR E O 1
ATOM 9499 N N . HIS E 1 169 ? 34.70320 46.33913 -46.98252 1.000 20.34169 168 HIS E N 1
ATOM 9500 C CA . HIS E 1 169 ? 33.84024 46.13988 -48.14012 1.000 19.35017 168 HIS E CA 1
ATOM 9501 C C . HIS E 1 169 ? 32.53704 45.47812 -47.70051 1.000 18.90503 168 HIS E C 1
ATOM 9502 O O . HIS E 1 169 ? 32.57208 44.48929 -46.96154 1.000 21.64119 168 HIS E O 1
ATOM 9509 N N . PRO E 1 170 ? 31.37950 45.98707 -48.13355 1.000 19.24983 169 PRO E N 1
ATOM 9510 C CA . PRO E 1 170 ? 30.09709 45.44477 -47.64298 1.000 21.45529 169 PRO E CA 1
ATOM 9511 C C . PRO E 1 170 ? 29.85900 43.97848 -47.97360 1.000 20.57778 169 PRO E C 1
ATOM 9512 O O . PRO E 1 170 ? 28.97092 43.36221 -47.37091 1.000 23.13325 169 PRO E O 1
ATOM 9516 N N . LEU E 1 171 ? 30.60246 43.40326 -48.91786 1.000 23.62393 170 LEU E N 1
ATOM 9517 C CA . LEU E 1 171 ? 30.51327 41.98036 -49.22203 1.000 17.50115 170 LEU E CA 1
ATOM 9518 C C . LEU E 1 171 ? 31.83962 41.27710 -48.96989 1.000 17.24135 170 LEU E C 1
ATOM 9519 O O . LEU E 1 171 ? 32.04113 40.14942 -49.43282 1.000 20.10167 170 LEU E O 1
ATOM 9524 N N . GLY E 1 172 ? 32.74735 41.92797 -48.23909 1.000 19.56408 171 GLY E N 1
ATOM 9525 C CA . GLY E 1 172 ? 34.07588 41.36765 -48.05093 1.000 17.02179 171 GLY E CA 1
ATOM 9526 C C . GLY E 1 172 ? 34.05278 40.05142 -47.30025 1.000 19.02291 171 GLY E C 1
ATOM 9527 O O . GLY E 1 172 ? 34.73310 39.09371 -47.67941 1.000 20.71599 171 GLY E O 1
ATOM 9528 N N . ALA E 1 173 ? 33.26728 39.98661 -46.22102 1.000 19.49026 172 ALA E N 1
ATOM 9529 C CA . ALA E 1 173 ? 33.15270 38.74004 -45.47140 1.000 15.43941 172 ALA E CA 1
ATOM 9530 C C . ALA E 1 173 ? 32.60433 37.62375 -46.34891 1.000 24.88207 172 ALA E C 1
ATOM 9531 O O . ALA E 1 173 ? 33.05934 36.47670 -46.26107 1.000 19.67082 172 ALA E O 1
ATOM 9533 N N . ALA E 1 174 ? 31.63394 37.94243 -47.21143 1.000 24.36652 173 ALA E N 1
ATOM 9534 C CA . ALA E 1 174 ? 31.11379 36.94395 -48.14070 1.000 16.09168 173 ALA E CA 1
ATOM 9535 C C . ALA E 1 174 ? 32.20521 36.45903 -49.08705 1.000 16.53307 173 ALA E C 1
ATOM 9536 O O . ALA E 1 174 ? 32.39050 35.25092 -49.27376 1.000 21.44848 173 ALA E O 1
ATOM 9538 N N . VAL E 1 175 ? 32.94945 37.39388 -49.68192 1.000 17.92645 174 VAL E N 1
ATOM 9539 C CA . VAL E 1 175 ? 34.00278 37.03236 -50.62871 1.000 15.75347 174 VAL E CA 1
ATOM 9540 C C . VAL E 1 175 ? 35.05663 36.16451 -49.95115 1.000 17.56546 174 VAL E C 1
ATOM 9541 O O . VAL E 1 175 ? 35.43019 35.09940 -50.45871 1.000 20.37071 174 VAL E O 1
ATOM 9545 N N . GLN E 1 176 ? 35.54931 36.60716 -48.79106 1.000 18.26344 175 GLN E N 1
ATOM 9546 C CA . GLN E 1 176 ? 36.61716 35.87951 -48.11190 1.000 19.43594 175 GLN E CA 1
ATOM 9547 C C . GLN E 1 176 ? 36.17860 34.46508 -47.75155 1.000 18.21714 175 GLN E C 1
ATOM 9548 O O . GLN E 1 176 ? 36.88809 33.49240 -48.03434 1.000 15.23881 175 GLN E O 1
ATOM 9554 N N . LEU E 1 177 ? 35.00222 34.32899 -47.13445 1.000 14.39608 176 LEU E N 1
ATOM 9555 C CA . LEU E 1 177 ? 34.52615 33.00336 -46.75078 1.000 15.59283 176 LEU E CA 1
ATOM 9556 C C . LEU E 1 177 ? 34.27989 32.12616 -47.97204 1.000 15.93901 176 LEU E C 1
ATOM 9557 O O . LEU E 1 177 ? 34.66813 30.95601 -47.99041 1.000 19.29484 176 LEU E O 1
ATOM 9562 N N . ARG E 1 178 ? 33.64882 32.67593 -49.00993 1.000 15.09927 177 ARG E N 1
ATOM 9563 C CA . ARG E 1 178 ? 33.34753 31.87594 -50.19336 1.000 14.42856 177 ARG E CA 1
ATOM 9564 C C . ARG E 1 178 ? 34.61482 31.31476 -50.82923 1.000 18.35423 177 ARG E C 1
ATOM 9565 O O . ARG E 1 178 ? 34.62400 30.17626 -51.31167 1.000 19.71371 177 ARG E O 1
ATOM 9573 N N . VAL E 1 179 ? 35.69636 32.09187 -50.83343 1.000 20.74456 178 VAL E N 1
ATOM 9574 C CA . VAL E 1 179 ? 36.93164 31.63211 -51.45870 1.000 14.34845 178 VAL E CA 1
ATOM 9575 C C . VAL E 1 179 ? 37.73141 30.75586 -50.50362 1.000 13.95988 178 VAL E C 1
ATOM 9576 O O . VAL E 1 179 ? 38.14018 29.64412 -50.85656 1.000 24.57316 178 VAL E O 1
ATOM 9580 N N . VAL E 1 180 ? 37.96448 31.23701 -49.28154 1.000 16.99721 179 VAL E N 1
ATOM 9581 C CA . VAL E 1 180 ? 38.83362 30.51863 -48.35176 1.000 13.54418 179 VAL E CA 1
ATOM 9582 C C . VAL E 1 180 ? 38.22972 29.16898 -47.99409 1.000 13.05322 179 VAL E C 1
ATOM 9583 O O . VAL E 1 180 ? 38.91268 28.13800 -48.00546 1.000 14.08674 179 VAL E O 1
ATOM 9587 N N . GLU E 1 181 ? 36.93171 29.15212 -47.69541 1.000 15.64263 180 GLU E N 1
ATOM 9588 C CA . GLU E 1 181 ? 36.29724 27.92650 -47.22068 1.000 24.19433 180 GLU E CA 1
ATOM 9589 C C . GLU E 1 181 ? 36.27031 26.83359 -48.27615 1.000 21.21749 180 GLU E C 1
ATOM 9590 O O . GLU E 1 181 ? 36.25391 25.64481 -47.93052 1.000 21.31513 180 GLU E O 1
ATOM 9596 N N . ASP E 1 182 ? 36.28534 27.20476 -49.55537 1.000 16.85226 181 ASP E N 1
ATOM 9597 C CA . ASP E 1 182 ? 36.25763 26.20311 -50.61081 1.000 24.60019 181 ASP E CA 1
ATOM 9598 C C . ASP E 1 182 ? 37.62173 25.57584 -50.88254 1.000 24.59732 181 ASP E C 1
ATOM 9599 O O . ASP E 1 182 ? 37.69052 24.50117 -51.49636 1.000 24.95778 181 ASP E O 1
ATOM 9604 N N . ILE E 1 183 ? 38.70495 26.21061 -50.44031 1.000 23.04770 182 ILE E N 1
ATOM 9605 C CA . ILE E 1 183 ? 40.05513 25.70508 -50.67175 1.000 13.11699 182 ILE E CA 1
ATOM 9606 C C . ILE E 1 183 ? 40.72928 25.24752 -49.38985 1.000 20.56929 182 ILE E C 1
ATOM 9607 O O . ILE E 1 183 ? 41.89074 24.80134 -49.42698 1.000 17.63114 182 ILE E O 1
ATOM 9612 N N . ALA E 1 184 ? 40.03884 25.32716 -48.25406 1.000 20.05761 183 ALA E N 1
ATOM 9613 C CA . ALA E 1 184 ? 40.71026 25.18589 -46.96762 1.000 15.86342 183 ALA E CA 1
ATOM 9614 C C . ALA E 1 184 ? 41.15176 23.75109 -46.70374 1.000 16.65027 183 ALA E C 1
ATOM 9615 O O . ALA E 1 184 ? 42.26356 23.50956 -46.21920 1.000 25.90260 183 ALA E O 1
ATOM 9617 N N . LEU E 1 185 ? 40.28616 22.78353 -47.00932 1.000 21.97832 184 LEU E N 1
ATOM 9618 C CA . LEU E 1 185 ? 40.61321 21.37686 -46.77724 1.000 16.18085 184 LEU E CA 1
ATOM 9619 C C . LEU E 1 185 ? 41.90457 20.97341 -47.48464 1.000 19.80618 184 LEU E C 1
ATOM 9620 O O . LEU E 1 185 ? 42.74525 20.26741 -46.91701 1.000 18.08623 184 LEU E O 1
ATOM 9625 N N . ASP E 1 186 ? 42.07907 21.42471 -48.72888 1.000 23.49148 185 ASP E N 1
ATOM 9626 C CA . ASP E 1 186 ? 43.30005 21.11428 -49.47193 1.000 22.83518 185 ASP E CA 1
ATOM 9627 C C . ASP E 1 186 ? 44.53133 21.69773 -48.78962 1.000 17.64357 185 ASP E C 1
ATOM 9628 O O . ASP E 1 186 ? 45.58771 21.05180 -48.72884 1.000 21.17141 185 ASP E O 1
ATOM 9633 N N . ILE E 1 187 ? 44.41401 22.91849 -48.27003 1.000 19.25215 186 ILE E N 1
ATOM 9634 C CA . ILE E 1 187 ? 45.52519 23.52965 -47.54492 1.000 21.02317 186 ILE E CA 1
ATOM 9635 C C . ILE E 1 187 ? 45.89719 22.67978 -46.33545 1.000 15.04392 186 ILE E C 1
ATOM 9636 O O . ILE E 1 187 ? 47.07304 22.36839 -46.10624 1.000 20.47932 186 ILE E O 1
ATOM 9641 N N . ALA E 1 188 ? 44.89440 22.28670 -45.54801 1.000 15.24754 187 ALA E N 1
ATOM 9642 C CA . ALA E 1 188 ? 45.15087 21.50963 -44.34006 1.000 11.99009 187 ALA E CA 1
ATOM 9643 C C . ALA E 1 188 ? 45.77566 20.15915 -44.66578 1.000 14.94320 187 ALA E C 1
ATOM 9644 O O . ALA E 1 188 ? 46.68389 19.70341 -43.96072 1.000 21.41440 187 ALA E O 1
ATOM 9646 N N . VAL E 1 189 ? 45.29981 19.49935 -45.72576 1.000 18.88452 188 VAL E N 1
ATOM 9647 C CA . VAL E 1 189 ? 45.90858 18.23928 -46.14852 1.000 13.11574 188 VAL E CA 1
ATOM 9648 C C . VAL E 1 189 ? 47.37016 18.45462 -46.52187 1.000 19.07205 188 VAL E C 1
ATOM 9649 O O . VAL E 1 189 ? 48.23544 17.62580 -46.21060 1.000 19.54708 188 VAL E O 1
ATOM 9653 N N . GLY E 1 190 ? 47.66945 19.56999 -47.19429 1.000 17.33418 189 GLY E N 1
ATOM 9654 C CA . GLY E 1 190 ? 49.05645 19.89228 -47.49032 1.000 16.13238 189 GLY E CA 1
ATOM 9655 C C . GLY E 1 190 ? 49.89350 20.06396 -46.23687 1.000 20.79162 189 GLY E C 1
ATOM 9656 O O . GLY E 1 190 ? 51.03656 19.60539 -46.17373 1.000 21.89339 189 GLY E O 1
ATOM 9657 N N . PHE E 1 191 ? 49.33598 20.72713 -45.22063 1.000 22.94679 190 PHE E N 1
ATOM 9658 C CA . PHE E 1 191 ? 50.03496 20.84469 -43.94538 1.000 13.06259 190 PHE E CA 1
ATOM 9659 C C . PHE E 1 191 ? 50.22583 19.48131 -43.29961 1.000 15.15472 190 PHE E C 1
ATOM 9660 O O . PHE E 1 191 ? 51.28898 19.19525 -42.73646 1.000 23.76350 190 PHE E O 1
ATOM 9668 N N . ARG E 1 192 ? 49.19529 18.63273 -43.35658 1.000 22.86002 191 ARG E N 1
ATOM 9669 C CA . ARG E 1 192 ? 49.30456 17.28977 -42.79773 1.000 23.55006 191 ARG E CA 1
ATOM 9670 C C . ARG E 1 192 ? 50.45544 16.52526 -43.43368 1.000 27.84510 191 ARG E C 1
ATOM 9671 O O . ARG E 1 192 ? 51.16704 15.77756 -42.75263 1.000 26.68195 191 ARG E O 1
ATOM 9679 N N . ARG E 1 193 ? 50.66397 16.71329 -44.73720 1.000 20.16611 192 ARG E N 1
ATOM 9680 C CA . ARG E 1 193 ? 51.69492 15.95604 -45.43584 1.000 22.56000 192 ARG E CA 1
ATOM 9681 C C . ARG E 1 193 ? 53.08276 16.51934 -45.15474 1.000 33.89047 192 ARG E C 1
ATOM 9682 O O . ARG E 1 193 ? 54.00714 15.77326 -44.81132 1.000 40.47619 192 ARG E O 1
ATOM 9690 N N . LEU E 1 194 ? 53.24461 17.83960 -45.27374 1.000 30.15530 193 LEU E N 1
ATOM 9691 C CA . LEU E 1 194 ? 54.57967 18.42407 -45.21663 1.000 27.51888 193 LEU E CA 1
ATOM 9692 C C . LEU E 1 194 ? 55.13410 18.47884 -43.79704 1.000 29.67670 193 LEU E C 1
ATOM 9693 O O . LEU E 1 194 ? 56.35077 18.36249 -43.61394 1.000 28.48593 193 LEU E O 1
ATOM 9698 N N . TYR E 1 195 ? 54.28103 18.65455 -42.78491 1.000 22.79423 194 TYR E N 1
ATOM 9699 C CA . TYR E 1 195 ? 54.78406 18.70478 -41.41739 1.000 22.54183 194 TYR E CA 1
ATOM 9700 C C . TYR E 1 195 ? 55.02925 17.32207 -40.83602 1.000 24.72645 194 TYR E C 1
ATOM 9701 O O . TYR E 1 195 ? 55.78231 17.19635 -39.86344 1.000 25.84446 194 TYR E O 1
ATOM 9710 N N . ALA E 1 196 ? 54.42209 16.28588 -41.40784 1.000 23.53125 195 ALA E N 1
ATOM 9711 C CA . ALA E 1 196 ? 54.82258 14.92851 -41.07720 1.000 28.91427 195 ALA E CA 1
ATOM 9712 C C . ALA E 1 196 ? 56.15217 14.55032 -41.71476 1.000 22.78448 195 ALA E C 1
ATOM 9713 O O . ALA E 1 196 ? 56.72481 13.52019 -41.35009 1.000 26.03790 195 ALA E O 1
ATOM 9715 N N . LYS E 1 197 ? 56.66154 15.35957 -42.64626 1.000 28.67154 196 LYS E N 1
ATOM 9716 C CA . LYS E 1 197 ? 57.87728 15.04684 -43.38730 1.000 26.20071 196 LYS E CA 1
ATOM 9717 C C . LYS E 1 197 ? 59.03172 15.99300 -43.06871 1.000 29.75205 196 LYS E C 1
ATOM 9718 O O . LYS E 1 197 ? 59.95067 16.12298 -43.88122 1.000 35.74881 196 LYS E O 1
ATOM 9724 N N . VAL E 1 198 ? 59.01919 16.65020 -41.91307 1.000 26.57681 197 VAL E N 1
ATOM 9725 C CA . VAL E 1 198 ? 60.07523 17.60219 -41.58215 1.000 31.42969 197 VAL E CA 1
ATOM 9726 C C . VAL E 1 198 ? 61.26151 16.82810 -41.01497 1.000 38.58615 197 VAL E C 1
ATOM 9727 O O . VAL E 1 198 ? 61.13302 16.12067 -40.00692 1.000 45.18395 197 VAL E O 1
ATOM 9731 N N . GLU E 1 199 ? 62.42727 16.96865 -41.64910 1.000 40.90339 198 GLU E N 1
ATOM 9732 C CA . GLU E 1 199 ? 63.62350 16.19145 -41.32486 1.000 43.86148 198 GLU E CA 1
ATOM 9733 C C . GLU E 1 199 ? 64.44167 16.91168 -40.26616 1.000 45.74034 198 GLU E C 1
ATOM 9734 O O . GLU E 1 199 ? 64.95509 18.00647 -40.50603 1.000 51.44410 198 GLU E O 1
ATOM 9740 N N . VAL E 1 200 ? 64.59800 16.28444 -39.10953 1.000 46.96669 199 VAL E N 1
ATOM 9741 C CA . VAL E 1 200 ? 65.33772 16.90104 -38.01476 1.000 46.34253 199 VAL E CA 1
ATOM 9742 C C . VAL E 1 200 ? 66.28126 15.85288 -37.43708 1.000 60.74109 199 VAL E C 1
ATOM 9743 O O . VAL E 1 200 ? 65.91935 14.66939 -37.38587 1.000 54.93958 199 VAL E O 1
ATOM 9747 N N . PRO E 1 201 ? 67.50767 16.22940 -37.04104 1.000 63.76988 200 PRO E N 1
ATOM 9748 C CA . PRO E 1 201 ? 68.49644 15.24395 -36.57909 1.000 46.75239 200 PRO E CA 1
ATOM 9749 C C . PRO E 1 201 ? 68.05296 14.32468 -35.45536 1.000 57.90292 200 PRO E C 1
ATOM 9750 O O . PRO E 1 201 ? 67.77779 14.77138 -34.33474 1.000 52.83722 200 PRO E O 1
ATOM 9754 N N . GLY E 1 202 ? 68.02143 13.02667 -35.74719 1.000 56.68309 201 GLY E N 1
ATOM 9755 C CA . GLY E 1 202 ? 67.75557 12.04201 -34.71978 1.000 56.68026 201 GLY E CA 1
ATOM 9756 C C . GLY E 1 202 ? 66.28720 11.79157 -34.44536 1.000 66.38727 201 GLY E C 1
ATOM 9757 O O . GLY E 1 202 ? 65.77251 10.70416 -34.73441 1.000 74.61988 201 GLY E O 1
ATOM 9758 N N . THR E 1 203 ? 65.61010 12.77889 -33.86500 1.000 56.14724 202 THR E N 1
ATOM 9759 C CA . THR E 1 203 ? 64.21929 12.60803 -33.49130 1.000 62.03357 202 THR E CA 1
ATOM 9760 C C . THR E 1 203 ? 63.31654 12.85616 -34.69324 1.000 68.35715 202 THR E C 1
ATOM 9761 O O . THR E 1 203 ? 63.75247 13.29642 -35.75868 1.000 74.49218 202 THR E O 1
ATOM 9765 N N . THR E 1 204 ? 62.04175 12.52750 -34.50843 1.000 58.22834 203 THR E N 1
ATOM 9766 C CA . THR E 1 204 ? 60.98247 12.72731 -35.48635 1.000 57.41000 203 THR E CA 1
ATOM 9767 C C . THR E 1 204 ? 60.06335 13.84775 -35.01535 1.000 45.33085 203 THR E C 1
ATOM 9768 O O . THR E 1 204 ? 59.87675 14.05307 -33.81456 1.000 48.50198 203 THR E O 1
ATOM 9772 N N . LEU E 1 205 ? 59.51361 14.59458 -35.96490 1.000 47.07553 204 LEU E N 1
ATOM 9773 C CA . LEU E 1 205 ? 58.64032 15.71558 -35.64642 1.000 40.80920 204 LEU E CA 1
ATOM 9774 C C . LEU E 1 205 ? 57.18749 15.35109 -35.90188 1.000 29.49093 204 LEU E C 1
ATOM 9775 O O . LEU E 1 205 ? 56.86148 14.74126 -36.92563 1.000 37.26864 204 LEU E O 1
ATOM 9780 N N . PHE E 1 206 ? 56.32152 15.74209 -34.96282 1.000 25.84996 205 PHE E N 1
ATOM 9781 C CA . PHE E 1 206 ? 54.87510 15.59693 -35.10251 1.000 29.97179 205 PHE E CA 1
ATOM 9782 C C . PHE E 1 206 ? 54.45481 14.13721 -35.28395 1.000 27.33524 205 PHE E C 1
ATOM 9783 O O . PHE E 1 206 ? 53.49311 13.84281 -36.00217 1.000 29.95057 205 PHE E O 1
ATOM 9791 N N . ALA E 1 207 ? 55.15218 13.21044 -34.62325 1.000 31.60034 206 ALA E N 1
ATOM 9792 C CA . ALA E 1 207 ? 54.78687 11.80385 -34.71832 1.000 25.64228 206 ALA E CA 1
ATOM 9793 C C . ALA E 1 207 ? 53.67207 11.42239 -33.75625 1.000 21.40533 206 ALA E C 1
ATOM 9794 O O . ALA E 1 207 ? 53.04164 10.37685 -33.94587 1.000 24.59734 206 ALA E O 1
ATOM 9796 N N . GLY E 1 208 ? 53.40977 12.24810 -32.74345 1.000 21.69132 207 GLY E N 1
ATOM 9797 C CA . GLY E 1 208 ? 52.40789 11.91397 -31.75368 1.000 22.84727 207 GLY E CA 1
ATOM 9798 C C . GLY E 1 208 ? 50.99474 11.96182 -32.30103 1.000 18.70161 207 GLY E C 1
ATOM 9799 O O . GLY E 1 208 ? 50.69577 12.61909 -33.30046 1.000 24.37546 207 GLY E O 1
ATOM 9800 N N . ARG E 1 209 ? 50.10573 11.24685 -31.60431 1.000 21.60263 208 ARG E N 1
ATOM 9801 C CA . ARG E 1 209 ? 48.72654 11.11561 -32.06055 1.000 17.88630 208 ARG E CA 1
ATOM 9802 C C . ARG E 1 209 ? 48.01289 12.46036 -32.12344 1.000 19.36565 208 ARG E C 1
ATOM 9803 O O . ARG E 1 209 ? 47.18501 12.67689 -33.01525 1.000 28.08860 208 ARG E O 1
ATOM 9811 N N . ASP E 1 210 ? 48.31007 13.37200 -31.19610 1.000 22.94464 209 ASP E N 1
ATOM 9812 C CA . ASP E 1 210 ? 47.66305 14.67881 -31.15516 1.000 29.36416 209 ASP E CA 1
ATOM 9813 C C . ASP E 1 210 ? 48.61311 15.82531 -31.47426 1.000 22.68956 209 ASP E C 1
ATOM 9814 O O . ASP E 1 210 ? 48.25737 16.98671 -31.24817 1.000 24.92117 209 ASP E O 1
ATOM 9819 N N . ASP E 1 211 ? 49.81436 15.53639 -31.97886 1.000 20.91162 210 ASP E N 1
ATOM 9820 C CA . ASP E 1 211 ? 50.77170 16.60824 -32.23121 1.000 21.51322 210 ASP E CA 1
ATOM 9821 C C . ASP E 1 211 ? 50.28621 17.55717 -33.32098 1.000 19.21160 210 ASP E C 1
ATOM 9822 O O . ASP E 1 211 ? 50.66575 18.73343 -33.32809 1.000 29.16643 210 ASP E O 1
ATOM 9827 N N . LEU E 1 212 ? 49.44228 17.07720 -34.23340 1.000 23.24867 211 LEU E N 1
ATOM 9828 C CA . LEU E 1 212 ? 48.87955 17.92495 -35.27743 1.000 22.75638 211 LEU E CA 1
ATOM 9829 C C . LEU E 1 212 ? 47.36920 18.05173 -35.12384 1.000 22.07189 211 LEU E C 1
ATOM 9830 O O . LEU E 1 212 ? 46.62861 17.92643 -36.10518 1.000 18.94336 211 LEU E O 1
ATOM 9835 N N . ALA E 1 213 ? 46.90245 18.29809 -33.89671 1.000 21.15473 212 ALA E N 1
ATOM 9836 C CA . ALA E 1 213 ? 45.46678 18.42243 -33.66825 1.000 14.96961 212 ALA E CA 1
ATOM 9837 C C . ALA E 1 213 ? 44.87196 19.57942 -34.45854 1.000 18.05790 212 ALA E C 1
ATOM 9838 O O . ALA E 1 213 ? 43.71300 19.50834 -34.88654 1.000 16.42082 212 ALA E O 1
ATOM 9840 N N . TRP E 1 214 ? 45.64968 20.64375 -34.66756 1.000 15.53636 213 TRP E N 1
ATOM 9841 C CA . TRP E 1 214 ? 45.17294 21.78655 -35.43821 1.000 13.24266 213 TRP E CA 1
ATOM 9842 C C . TRP E 1 214 ? 44.75680 21.36519 -36.84294 1.000 14.02697 213 TRP E C 1
ATOM 9843 O O . TRP E 1 214 ? 43.62909 21.63032 -37.27692 1.000 14.74499 213 TRP E O 1
ATOM 9854 N N . VAL E 1 215 ? 45.65815 20.70060 -37.57256 1.000 11.67440 214 VAL E N 1
ATOM 9855 C CA . VAL E 1 215 ? 45.34907 20.34197 -38.95381 1.000 17.28937 214 VAL E CA 1
ATOM 9856 C C . VAL E 1 215 ? 44.29121 19.24289 -39.00075 1.000 23.08360 214 VAL E C 1
ATOM 9857 O O . VAL E 1 215 ? 43.38121 19.28050 -39.83686 1.000 23.08427 214 VAL E O 1
ATOM 9861 N N . ASP E 1 216 ? 44.37275 18.26748 -38.08843 1.000 22.38029 215 ASP E N 1
ATOM 9862 C CA . ASP E 1 216 ? 43.44505 17.13975 -38.11509 1.000 20.16255 215 ASP E CA 1
ATOM 9863 C C . ASP E 1 216 ? 42.01486 17.59747 -37.88347 1.000 20.71555 215 ASP E C 1
ATOM 9864 O O . ASP E 1 216 ? 41.08819 17.14610 -38.56861 1.000 26.84096 215 ASP E O 1
ATOM 9869 N N . SER E 1 217 ? 41.81380 18.50101 -36.92476 1.000 18.12421 216 SER E N 1
ATOM 9870 C CA . SER E 1 217 ? 40.46529 18.98054 -36.64953 1.000 11.94941 216 SER E CA 1
ATOM 9871 C C . SER E 1 217 ? 39.95912 19.91232 -37.74537 1.000 15.92766 216 SER E C 1
ATOM 9872 O O . SER E 1 217 ? 38.74351 20.01221 -37.95762 1.000 12.67196 216 SER E O 1
ATOM 9875 N N . HIS E 1 218 ? 40.86434 20.59252 -38.45510 1.000 17.26000 217 HIS E N 1
ATOM 9876 C CA . HIS E 1 218 ? 40.43492 21.39376 -39.59582 1.000 13.76245 217 HIS E CA 1
ATOM 9877 C C . HIS E 1 218 ? 40.03274 20.50369 -40.76310 1.000 21.22268 217 HIS E C 1
ATOM 9878 O O . HIS E 1 218 ? 39.05616 20.79020 -41.46496 1.000 21.98680 217 HIS E O 1
ATOM 9885 N N . ILE E 1 219 ? 40.77628 19.41695 -40.98662 1.000 23.52651 218 ILE E N 1
ATOM 9886 C CA . ILE E 1 219 ? 40.40977 18.45944 -42.03295 1.000 23.52462 218 ILE E CA 1
ATOM 9887 C C . ILE E 1 219 ? 38.99765 17.93258 -41.79157 1.000 23.89960 218 ILE E C 1
ATOM 9888 O O . ILE E 1 219 ? 38.20169 17.78128 -42.72634 1.000 26.52402 218 ILE E O 1
ATOM 9893 N N . LYS E 1 220 ? 38.65814 17.67370 -40.52886 1.000 21.12974 219 LYS E N 1
ATOM 9894 C CA . LYS E 1 220 ? 37.31721 17.19704 -40.19832 1.000 21.03833 219 LYS E CA 1
ATOM 9895 C C . LYS E 1 220 ? 36.28495 18.30471 -40.34737 1.000 20.71740 219 LYS E C 1
ATOM 9896 O O . LYS E 1 220 ? 35.24426 18.11934 -40.98927 1.000 33.00979 219 LYS E O 1
ATOM 9902 N N . ALA E 1 221 ? 36.55710 19.46655 -39.75913 1.000 22.50992 220 ALA E N 1
ATOM 9903 C CA . ALA E 1 221 ? 35.53075 20.48696 -39.60768 1.000 23.96901 220 ALA E CA 1
ATOM 9904 C C . ALA E 1 221 ? 35.35114 21.35882 -40.84285 1.000 22.65252 220 ALA E C 1
ATOM 9905 O O . ALA E 1 221 ? 34.31248 22.01545 -40.97132 1.000 24.64063 220 ALA E O 1
ATOM 9907 N N . GLU E 1 222 ? 36.31984 21.38720 -41.75456 1.000 20.71507 221 GLU E N 1
ATOM 9908 C CA . GLU E 1 222 ? 36.23084 22.33619 -42.85413 1.000 18.05774 221 GLU E CA 1
ATOM 9909 C C . GLU E 1 222 ? 35.28345 21.89420 -43.95738 1.000 27.32129 221 GLU E C 1
ATOM 9910 O O . GLU E 1 222 ? 34.86535 22.73328 -44.76164 1.000 27.63784 221 GLU E O 1
ATOM 9916 N N . THR E 1 223 ? 34.94307 20.60744 -44.02844 1.000 32.70549 222 THR E N 1
ATOM 9917 C CA . THR E 1 223 ? 33.98248 20.17358 -45.03445 1.000 24.25369 222 THR E CA 1
ATOM 9918 C C . THR E 1 223 ? 32.61957 20.80996 -44.78970 1.000 22.91404 222 THR E C 1
ATOM 9919 O O . THR E 1 223 ? 31.93140 21.20805 -45.73698 1.000 22.21285 222 THR E O 1
ATOM 9923 N N . MET E 1 224 ? 32.22820 20.94369 -43.51920 1.000 21.02754 223 MET E N 1
ATOM 9924 C CA . MET E 1 224 ? 30.96379 21.59689 -43.19213 1.000 19.19810 223 MET E CA 1
ATOM 9925 C C . MET E 1 224 ? 31.01352 23.08802 -43.49979 1.000 25.63234 223 MET E C 1
ATOM 9926 O O . MET E 1 224 ? 30.02539 23.66422 -43.97085 1.000 23.76028 223 MET E O 1
ATOM 9931 N N . HIS E 1 225 ? 32.15093 23.73086 -43.22103 1.000 17.59916 224 HIS E N 1
ATOM 9932 C CA . HIS E 1 225 ? 32.31126 25.14372 -43.54806 1.000 16.43241 224 HIS E CA 1
ATOM 9933 C C . HIS E 1 225 ? 32.14572 25.38926 -45.04246 1.000 17.88221 224 HIS E C 1
ATOM 9934 O O . HIS E 1 225 ? 31.56498 26.40072 -45.45142 1.000 20.09774 224 HIS E O 1
ATOM 9941 N N . ALA E 1 226 ? 32.65348 24.47871 -45.87654 1.000 25.59509 225 ALA E N 1
ATOM 9942 C CA . ALA E 1 226 ? 32.52305 24.66010 -47.31946 1.000 18.03164 225 ALA E CA 1
ATOM 9943 C C . ALA E 1 226 ? 31.08201 24.46062 -47.77542 1.000 15.17312 225 ALA E C 1
ATOM 9944 O O . ALA E 1 226 ? 30.61635 25.14256 -48.69529 1.000 20.00698 225 ALA E O 1
ATOM 9946 N N . ALA E 1 227 ? 30.35912 23.53274 -47.14684 1.000 17.20042 226 ALA E N 1
ATOM 9947 C CA . ALA E 1 227 ? 28.95345 23.34678 -47.48900 1.000 12.89260 226 ALA E CA 1
ATOM 9948 C C . ALA E 1 227 ? 28.13303 24.57833 -47.12332 1.000 18.31555 226 ALA E C 1
ATOM 9949 O O . ALA E 1 227 ? 27.19433 24.94590 -47.84027 1.000 26.32766 226 ALA E O 1
ATOM 9951 N N . GLN E 1 228 ? 28.48859 25.24299 -46.02188 1.000 21.96044 227 GLN E N 1
ATOM 9952 C CA . GLN E 1 228 ? 27.70608 26.38090 -45.54935 1.000 22.24514 227 GLN E CA 1
ATOM 9953 C C . GLN E 1 228 ? 27.84197 27.58184 -46.48130 1.000 24.09927 227 GLN E C 1
ATOM 9954 O O . GLN E 1 228 ? 26.84291 28.21880 -46.83484 1.000 31.82570 227 GLN E O 1
ATOM 9960 N N . VAL E 1 229 ? 29.07064 27.90725 -46.89474 1.000 21.92617 228 VAL E N 1
ATOM 9961 C CA . VAL E 1 229 ? 29.28808 29.12225 -47.67503 1.000 26.60477 228 VAL E CA 1
ATOM 9962 C C . VAL E 1 229 ? 28.75313 28.99900 -49.09638 1.000 28.24947 228 VAL E C 1
ATOM 9963 O O . VAL E 1 229 ? 28.50774 30.01827 -49.75171 1.000 31.24133 228 VAL E O 1
ATOM 9967 N N . SER E 1 230 ? 28.56049 27.77828 -49.59369 1.000 26.39405 229 SER E N 1
ATOM 9968 C CA . SER E 1 230 ? 28.00588 27.55086 -50.92219 1.000 32.96990 229 SER E CA 1
ATOM 9969 C C . SER E 1 230 ? 26.56237 27.05925 -50.88230 1.000 27.60771 229 SER E C 1
ATOM 9970 O O . SER E 1 230 ? 26.01789 26.69628 -51.92947 1.000 29.22847 229 SER E O 1
ATOM 9973 N N . ASP E 1 231 ? 25.92908 27.04640 -49.70796 1.000 25.94475 230 ASP E N 1
ATOM 9974 C CA . ASP E 1 231 ? 24.59183 26.47866 -49.56790 1.000 30.92330 230 ASP E CA 1
ATOM 9975 C C . ASP E 1 231 ? 23.59520 27.20798 -50.45720 1.000 33.86213 230 ASP E C 1
ATOM 9976 O O . ASP E 1 231 ? 23.68071 28.42322 -50.65001 1.000 39.80621 230 ASP E O 1
ATOM 9981 N N . GLU E 1 232 ? 22.65267 26.44286 -51.01310 1.000 44.88434 231 GLU E N 1
ATOM 9982 C CA . GLU E 1 232 ? 21.68487 27.02315 -51.93925 1.000 42.12826 231 GLU E CA 1
ATOM 9983 C C . GLU E 1 232 ? 20.74446 28.00062 -51.24297 1.000 42.56460 231 GLU E C 1
ATOM 9984 O O . GLU E 1 232 ? 20.28933 28.97382 -51.85913 1.000 37.38703 231 GLU E O 1
ATOM 9990 N N . ASP E 1 233 ? 20.47485 27.78556 -49.95919 1.000 38.92633 232 ASP E N 1
ATOM 9991 C CA . ASP E 1 233 ? 19.54198 28.61197 -49.20612 1.000 28.00359 232 ASP E CA 1
ATOM 9992 C C . ASP E 1 233 ? 20.22471 29.71561 -48.40681 1.000 40.87698 232 ASP E C 1
ATOM 9993 O O . ASP E 1 233 ? 19.73244 30.84877 -48.38508 1.000 48.73777 232 ASP E O 1
ATOM 9998 N N . THR E 1 234 ? 21.35770 29.41797 -47.76500 1.000 40.28828 233 THR E N 1
ATOM 9999 C CA . THR E 1 234 ? 22.02101 30.33074 -46.84001 1.000 28.10854 233 THR E CA 1
ATOM 10000 C C . THR E 1 234 ? 23.47366 30.58218 -47.23410 1.000 31.08760 233 THR E C 1
ATOM 10001 O O . THR E 1 234 ? 24.30698 30.91653 -46.38842 1.000 24.85698 233 THR E O 1
ATOM 10005 N N . GLY E 1 235 ? 23.78932 30.43038 -48.51703 1.000 30.68801 234 GLY E N 1
ATOM 10006 C CA . GLY E 1 235 ? 25.13703 30.63965 -48.99267 1.000 24.06817 234 GLY E CA 1
ATOM 10007 C C . GLY E 1 235 ? 25.52007 32.10254 -49.03677 1.000 16.72429 234 GLY E C 1
ATOM 10008 O O . GLY E 1 235 ? 24.73594 33.00278 -48.73876 1.000 29.11768 234 GLY E O 1
ATOM 10009 N N . MET E 1 236 ? 26.76971 32.33637 -49.43684 1.000 16.69177 235 MET E N 1
ATOM 10010 C CA . MET E 1 236 ? 27.30061 33.69400 -49.43679 1.000 18.90332 235 MET E CA 1
ATOM 10011 C C . MET E 1 236 ? 26.68618 34.53757 -50.54630 1.000 17.86147 235 MET E C 1
ATOM 10012 O O . MET E 1 236 ? 26.45666 35.73777 -50.36063 1.000 28.48996 235 MET E O 1
ATOM 10017 N N . THR E 1 237 ? 26.40890 33.93831 -51.70298 1.000 19.21590 236 THR E N 1
ATOM 10018 C CA . THR E 1 237 ? 25.83594 34.69711 -52.80902 1.000 20.49545 236 THR E CA 1
ATOM 10019 C C . THR E 1 237 ? 24.36832 35.05595 -52.59389 1.000 22.48217 236 THR E C 1
ATOM 10020 O O . THR E 1 237 ? 23.79685 35.77083 -53.42518 1.000 31.00484 236 THR E O 1
ATOM 10024 N N . ARG E 1 238 ? 23.74207 34.58576 -51.51227 1.000 21.20298 237 ARG E N 1
ATOM 10025 C CA . ARG E 1 238 ? 22.40643 35.06192 -51.16914 1.000 24.71206 237 ARG E CA 1
ATOM 10026 C C . ARG E 1 238 ? 22.43045 36.45422 -50.55079 1.000 24.34157 237 ARG E C 1
ATOM 10027 O O . ARG E 1 238 ? 21.36238 37.03633 -50.32689 1.000 28.65585 237 ARG E O 1
ATOM 10035 N N . LEU E 1 239 ? 23.61892 36.98533 -50.26091 1.000 24.89848 238 LEU E N 1
ATOM 10036 C CA . LEU E 1 239 ? 23.79950 38.36084 -49.81905 1.000 19.26152 238 LEU E CA 1
ATOM 10037 C C . LEU E 1 239 ? 23.86598 39.34756 -50.97558 1.000 24.24547 238 LEU E C 1
ATOM 10038 O O . LEU E 1 239 ? 23.75438 40.55677 -50.74485 1.000 21.06282 238 LEU E O 1
ATOM 10043 N N . VAL E 1 240 ? 24.04879 38.86362 -52.20299 1.000 28.69049 239 VAL E N 1
ATOM 10044 C CA . VAL E 1 240 ? 24.20338 39.71828 -53.37638 1.000 25.43229 239 VAL E CA 1
ATOM 10045 C C . VAL E 1 240 ? 22.80289 40.06654 -53.87259 1.000 33.63312 239 VAL E C 1
ATOM 10046 O O . VAL E 1 240 ? 22.13610 39.25456 -54.51493 1.000 35.72384 239 VAL E O 1
ATOM 10050 N N . ALA E 1 241 ? 22.36742 41.29627 -53.59284 1.000 33.84187 240 ALA E N 1
ATOM 10051 C CA . ALA E 1 241 ? 20.97735 41.66840 -53.83450 1.000 31.85693 240 ALA E CA 1
ATOM 10052 C C . ALA E 1 241 ? 20.68625 41.81803 -55.32524 1.000 43.84967 240 ALA E C 1
ATOM 10053 O O . ALA E 1 241 ? 19.67314 41.29965 -55.81405 1.000 59.64348 240 ALA E O 1
ATOM 10055 N N . ASP E 1 242 ? 21.53424 42.52483 -56.05430 1.000 35.44598 241 ASP E N 1
ATOM 10056 C CA . ASP E 1 242 ? 21.19855 42.94029 -57.41456 1.000 34.86944 241 ASP E CA 1
ATOM 10057 C C . ASP E 1 242 ? 22.37841 42.71418 -58.36122 1.000 34.20289 241 ASP E C 1
ATOM 10058 O O . ASP E 1 242 ? 23.33792 41.98818 -58.06843 1.000 30.86015 241 ASP E O 1
ATOM 10063 N N . ARG E 1 243 ? 22.31026 43.34282 -59.53809 1.000 36.39883 242 ARG E N 1
ATOM 10064 C CA . ARG E 1 243 ? 23.29178 43.07432 -60.58947 1.000 34.66947 242 ARG E CA 1
ATOM 10065 C C . ARG E 1 243 ? 24.59543 43.82386 -60.35680 1.000 38.42643 242 ARG E C 1
ATOM 10066 O O . ARG E 1 243 ? 25.67175 43.33449 -60.72243 1.000 34.47990 242 ARG E O 1
ATOM 10074 N N . GLU E 1 244 ? 24.51549 45.02953 -59.79275 1.000 40.28206 243 GLU E N 1
ATOM 10075 C CA . GLU E 1 244 ? 25.72498 45.79376 -59.49614 1.000 36.03541 243 GLU E CA 1
ATOM 10076 C C . GLU E 1 244 ? 26.59844 45.07418 -58.47588 1.000 28.20525 243 GLU E C 1
ATOM 10077 O O . GLU E 1 244 ? 27.81780 44.95201 -58.66282 1.000 26.74958 243 GLU E O 1
ATOM 10083 N N . GLN E 1 245 ? 25.98840 44.58859 -57.39196 1.000 24.91498 244 GLN E N 1
ATOM 10084 C CA . GLN E 1 245 ? 26.72217 43.78276 -56.42355 1.000 27.98895 244 GLN E CA 1
ATOM 10085 C C . GLN E 1 245 ? 27.23894 42.49370 -57.04840 1.000 24.06640 244 GLN E C 1
ATOM 10086 O O . GLN E 1 245 ? 28.26101 41.95233 -56.60822 1.000 27.72028 244 GLN E O 1
ATOM 10092 N N . ALA E 1 246 ? 26.55351 41.99206 -58.07504 1.000 22.04098 245 ALA E N 1
ATOM 10093 C CA . ALA E 1 246 ? 26.98398 40.75051 -58.70728 1.000 23.80687 245 ALA E CA 1
ATOM 10094 C C . ALA E 1 246 ? 28.29068 40.94069 -59.46554 1.000 26.61184 245 ALA E C 1
ATOM 10095 O O . ALA E 1 246 ? 29.18472 40.08589 -59.40120 1.000 27.46145 245 ALA E O 1
ATOM 10097 N N . GLU E 1 247 ? 28.41854 42.05637 -60.18755 1.000 23.15982 246 GLU E N 1
ATOM 10098 C CA . GLU E 1 247 ? 29.68445 42.37689 -60.83990 1.000 26.50520 246 GLU E CA 1
ATOM 10099 C C . GLU E 1 247 ? 30.78818 42.60244 -59.81550 1.000 27.99284 246 GLU E C 1
ATOM 10100 O O . GLU E 1 247 ? 31.91241 42.11307 -59.98063 1.000 32.30849 246 GLU E O 1
ATOM 10106 N N . GLU E 1 248 ? 30.48228 43.34551 -58.75022 1.000 23.05511 247 GLU E N 1
ATOM 10107 C CA . GLU E 1 248 ? 31.47855 43.65075 -57.72571 1.000 23.32105 247 GLU E CA 1
ATOM 10108 C C . GLU E 1 248 ? 31.95428 42.38545 -57.02357 1.000 26.30746 247 GLU E C 1
ATOM 10109 O O . GLU E 1 248 ? 33.15163 42.21062 -56.77022 1.000 25.77853 247 GLU E O 1
ATOM 10115 N N . PHE E 1 249 ? 31.02006 41.49327 -56.69695 1.000 24.78458 248 PHE E N 1
ATOM 10116 C CA . PHE E 1 249 ? 31.37873 40.23777 -56.04658 1.000 22.14698 248 PHE E CA 1
ATOM 10117 C C . PHE E 1 249 ? 32.34820 39.43693 -56.90716 1.000 25.41672 248 PHE E C 1
ATOM 10118 O O . PHE E 1 249 ? 33.42255 39.03481 -56.44464 1.000 22.33873 248 PHE E O 1
ATOM 10126 N N . LEU E 1 250 ? 31.98763 39.20971 -58.17283 1.000 24.66643 249 LEU E N 1
ATOM 10127 C CA . LEU E 1 250 ? 32.86707 38.47655 -59.07887 1.000 18.44211 249 LEU E CA 1
ATOM 10128 C C . LEU E 1 250 ? 34.20843 39.17875 -59.24858 1.000 22.99254 249 LEU E C 1
ATOM 10129 O O . LEU E 1 250 ? 35.25865 38.52649 -59.27082 1.000 26.66968 249 LEU E O 1
ATOM 10134 N N . THR E 1 251 ? 34.19669 40.50672 -59.37443 1.000 22.80759 250 THR E N 1
ATOM 10135 C CA . THR E 1 251 ? 35.44893 41.24566 -59.50806 1.000 23.05171 250 THR E CA 1
ATOM 10136 C C . THR E 1 251 ? 36.32427 41.06678 -58.27318 1.000 29.80883 250 THR E C 1
ATOM 10137 O O . THR E 1 251 ? 37.52461 40.78912 -58.38229 1.000 25.67546 250 THR E O 1
ATOM 10141 N N . ALA E 1 252 ? 35.73246 41.22129 -57.08483 1.000 26.50866 251 ALA E N 1
ATOM 10142 C CA . ALA E 1 252 ? 36.48396 41.05181 -55.84492 1.000 18.85319 251 ALA E CA 1
ATOM 10143 C C . ALA E 1 252 ? 36.96558 39.61670 -55.68339 1.000 18.24557 251 ALA E C 1
ATOM 10144 O O . ALA E 1 252 ? 38.09789 39.38035 -55.24687 1.000 26.01572 251 ALA E O 1
ATOM 10146 N N . VAL E 1 253 ? 36.11977 38.64509 -56.03265 1.000 17.86093 252 VAL E N 1
ATOM 10147 C CA . VAL E 1 253 ? 36.53365 37.24435 -55.99305 1.000 20.17911 252 VAL E CA 1
ATOM 10148 C C . VAL E 1 253 ? 37.71100 37.00969 -56.93217 1.000 19.85887 252 VAL E C 1
ATOM 10149 O O . VAL E 1 253 ? 38.66078 36.29081 -56.59658 1.000 20.78145 252 VAL E O 1
ATOM 10153 N N . ARG E 1 254 ? 37.67570 37.62225 -58.11698 1.000 22.00358 253 ARG E N 1
ATOM 10154 C CA . ARG E 1 254 ? 38.75672 37.44023 -59.08181 1.000 18.93730 253 ARG E CA 1
ATOM 10155 C C . ARG E 1 254 ? 40.08354 37.93178 -58.51219 1.000 27.01021 253 ARG E C 1
ATOM 10156 O O . ARG E 1 254 ? 41.08240 37.20191 -58.50416 1.000 28.93689 253 ARG E O 1
ATOM 10164 N N . GLU E 1 255 ? 40.10590 39.16572 -58.00761 1.000 30.20097 254 GLU E N 1
ATOM 10165 C CA . GLU E 1 255 ? 41.33821 39.70521 -57.43674 1.000 22.95460 254 GLU E CA 1
ATOM 10166 C C . GLU E 1 255 ? 41.75208 38.93982 -56.18455 1.000 25.49720 254 GLU E C 1
ATOM 10167 O O . GLU E 1 255 ? 42.93366 38.62096 -56.00219 1.000 27.66899 254 GLU E O 1
ATOM 10173 N N . TYR E 1 256 ? 40.78755 38.62290 -55.31709 1.000 23.66853 255 TYR E N 1
ATOM 10174 C CA . TYR E 1 256 ? 41.09676 37.95094 -54.05588 1.000 17.70673 255 TYR E CA 1
ATOM 10175 C C . TYR E 1 256 ? 41.70819 36.57588 -54.30211 1.000 20.15838 255 TYR E C 1
ATOM 10176 O O . TYR E 1 256 ? 42.72453 36.21381 -53.69336 1.000 27.59476 255 TYR E O 1
ATOM 10185 N N . ALA E 1 257 ? 41.09110 35.79397 -55.19417 1.000 20.67038 256 ALA E N 1
ATOM 10186 C CA . ALA E 1 257 ? 41.56744 34.44259 -55.47624 1.000 16.93382 256 ALA E CA 1
ATOM 10187 C C . ALA E 1 257 ? 42.95363 34.44101 -56.10702 1.000 17.39895 256 ALA E C 1
ATOM 10188 O O . ALA E 1 257 ? 43.74902 33.53154 -55.84360 1.000 29.22050 256 ALA E O 1
ATOM 10190 N N . ALA E 1 258 ? 43.26029 35.43388 -56.94450 1.000 21.33406 257 ALA E N 1
ATOM 10191 C CA . ALA E 1 258 ? 44.59560 35.51781 -57.52994 1.000 18.66608 257 ALA E CA 1
ATOM 10192 C C . ALA E 1 258 ? 45.65862 35.74825 -56.45774 1.000 25.71466 257 ALA E C 1
ATOM 10193 O O . ALA E 1 258 ? 46.75148 35.16546 -56.51790 1.000 24.77466 257 ALA E O 1
ATOM 10195 N N . HIS E 1 259 ? 45.35574 36.60385 -55.47224 1.000 23.53129 258 HIS E N 1
ATOM 10196 C CA . HIS E 1 259 ? 46.27291 36.81788 -54.35771 1.000 18.49252 258 HIS E CA 1
ATOM 10197 C C . HIS E 1 259 ? 46.45412 35.54301 -53.54332 1.000 17.84298 258 HIS E C 1
ATOM 10198 O O . HIS E 1 259 ? 47.58083 35.18488 -53.18844 1.000 19.76013 258 HIS E O 1
ATOM 10205 N N . TRP E 1 260 ? 45.36207 34.82523 -53.27016 1.000 17.24141 259 TRP E N 1
ATOM 10206 C CA . TRP E 1 260 ? 45.46273 33.54770 -52.56711 1.000 19.59718 259 TRP E CA 1
ATOM 10207 C C . TRP E 1 260 ? 46.31402 32.55049 -53.34662 1.000 21.83547 259 TRP E C 1
ATOM 10208 O O . TRP E 1 260 ? 47.17034 31.86294 -52.77621 1.000 27.26950 259 TRP E O 1
ATOM 10219 N N . SER E 1 261 ? 46.08450 32.45439 -54.65610 1.000 23.59914 260 SER E N 1
ATOM 10220 C CA . SER E 1 261 ? 46.92097 31.60732 -55.49843 1.000 28.16806 260 SER E CA 1
ATOM 10221 C C . SER E 1 261 ? 48.38500 32.02383 -55.41356 1.000 31.58971 260 SER E C 1
ATOM 10222 O O . SER E 1 261 ? 49.26581 31.19334 -55.15904 1.000 28.46534 260 SER E O 1
ATOM 10225 N N . ALA E 1 262 ? 48.66165 33.31550 -55.61558 1.000 28.68190 261 ALA E N 1
ATOM 10226 C CA . ALA E 1 262 ? 50.04094 33.79372 -55.58658 1.000 23.44017 261 ALA E CA 1
ATOM 10227 C C . ALA E 1 262 ? 50.67924 33.56964 -54.22089 1.000 25.03673 261 ALA E C 1
ATOM 10228 O O . ALA E 1 262 ? 51.85569 33.19869 -54.13039 1.000 29.75092 261 ALA E O 1
ATOM 10230 N N . ALA E 1 263 ? 49.91948 33.79311 -53.14581 1.000 23.07626 262 ALA E N 1
ATOM 10231 C CA . ALA E 1 263 ? 50.44392 33.55126 -51.80602 1.000 18.78496 262 ALA E CA 1
ATOM 10232 C C . ALA E 1 263 ? 50.75374 32.07520 -51.59310 1.000 21.27286 262 ALA E C 1
ATOM 10233 O O . ALA E 1 263 ? 51.80275 31.72744 -51.03821 1.000 23.50241 262 ALA E O 1
ATOM 10235 N N . LEU E 1 264 ? 49.85383 31.19030 -52.03274 1.000 19.72850 263 LEU E N 1
ATOM 10236 C CA . LEU E 1 264 ? 50.07348 29.75689 -51.87616 1.000 22.03336 263 LEU E CA 1
ATOM 10237 C C . LEU E 1 264 ? 51.20787 29.23948 -52.75205 1.000 24.43224 263 LEU E C 1
ATOM 10238 O O . LEU E 1 264 ? 51.73180 28.15419 -52.48141 1.000 20.28500 263 LEU E O 1
ATOM 10243 N N . GLU E 1 265 ? 51.59978 29.98110 -53.79126 1.000 24.16813 264 GLU E N 1
ATOM 10244 C CA . GLU E 1 265 ? 52.76380 29.58253 -54.57833 1.000 24.38891 264 GLU E CA 1
ATOM 10245 C C . GLU E 1 265 ? 54.03867 29.68357 -53.74936 1.000 30.79495 264 GLU E C 1
ATOM 10246 O O . GLU E 1 265 ? 54.89790 28.79627 -53.80289 1.000 40.62454 264 GLU E O 1
ATOM 10252 N N . THR E 1 266 ? 54.17681 30.76466 -52.97154 1.000 35.21187 265 THR E N 1
ATOM 10253 C CA . THR E 1 266 ? 55.35962 30.94554 -52.13165 1.000 28.05236 265 THR E CA 1
ATOM 10254 C C . THR E 1 266 ? 55.56049 29.77340 -51.17948 1.000 31.51997 265 THR E C 1
ATOM 10255 O O . THR E 1 266 ? 56.69324 29.48464 -50.77571 1.000 37.97489 265 THR E O 1
ATOM 10259 N N . TYR E 1 267 ? 54.47394 29.09460 -50.80456 1.000 35.00988 266 TYR E N 1
ATOM 10260 C CA . TYR E 1 267 ? 54.59030 27.85076 -50.05038 1.000 26.88231 266 TYR E CA 1
ATOM 10261 C C . TYR E 1 267 ? 55.28602 26.78359 -50.88498 1.000 24.33850 266 TYR E C 1
ATOM 10262 O O . TYR E 1 267 ? 56.20948 26.10883 -50.41568 1.000 37.31247 266 TYR E O 1
ATOM 10271 N N . ALA E 1 268 ? 54.84365 26.61531 -52.13355 1.000 27.56724 267 ALA E N 1
ATOM 10272 C CA . ALA E 1 268 ? 55.47576 25.65350 -53.03089 1.000 31.72162 267 ALA E CA 1
ATOM 10273 C C . ALA E 1 268 ? 56.93248 26.01277 -53.28927 1.000 29.65446 267 ALA E C 1
ATOM 10274 O O . ALA E 1 268 ? 57.79273 25.12821 -53.36769 1.000 34.58270 267 ALA E O 1
ATOM 10276 N N . GLN E 1 269 ? 57.22548 27.30749 -53.43307 1.000 34.87125 268 GLN E N 1
ATOM 10277 C CA . GLN E 1 269 ? 58.60405 27.74604 -53.62795 1.000 31.31887 268 GLN E CA 1
ATOM 10278 C C . GLN E 1 269 ? 59.48349 27.33356 -52.45429 1.000 30.70551 268 GLN E C 1
ATOM 10279 O O . GLN E 1 269 ? 60.59998 26.83785 -52.64396 1.000 34.60576 268 GLN E O 1
ATOM 10285 N N . ALA E 1 270 ? 58.99101 27.52981 -51.22843 1.000 29.44765 269 ALA E N 1
ATOM 10286 C CA . ALA E 1 270 ? 59.78416 27.20418 -50.04707 1.000 26.38916 269 ALA E CA 1
ATOM 10287 C C . ALA E 1 270 ? 60.08567 25.71234 -49.97132 1.000 34.65097 269 ALA E C 1
ATOM 10288 O O . ALA E 1 270 ? 61.21559 25.31573 -49.66030 1.000 42.02468 269 ALA E O 1
ATOM 10290 N N . LEU E 1 271 ? 59.08541 24.87004 -50.24816 1.000 34.19250 270 LEU E N 1
ATOM 10291 C CA . LEU E 1 271 ? 59.29206 23.42472 -50.19965 1.000 36.52685 270 LEU E CA 1
ATOM 10292 C C . LEU E 1 271 ? 60.33351 22.97715 -51.21840 1.000 35.81331 270 LEU E C 1
ATOM 10293 O O . LEU E 1 271 ? 61.15776 22.10138 -50.93045 1.000 43.60865 270 LEU E O 1
ATOM 10298 N N . ARG E 1 272 ? 60.31231 23.56628 -52.41573 1.000 38.30046 271 ARG E N 1
ATOM 10299 C CA . ARG E 1 272 ? 61.32368 23.24582 -53.41795 1.000 28.11156 271 ARG E CA 1
ATOM 10300 C C . ARG E 1 272 ? 62.69533 23.76287 -52.99701 1.000 39.40407 271 ARG E C 1
ATOM 10301 O O . ARG E 1 272 ? 63.66746 23.00135 -52.94217 1.000 50.96362 271 ARG E O 1
ATOM 10309 N N . ASP E 1 273 ? 62.78890 25.06101 -52.69209 1.000 39.17098 272 ASP E N 1
ATOM 10310 C CA . ASP E 1 273 ? 64.06169 25.68200 -52.33691 1.000 34.71193 272 ASP E CA 1
ATOM 10311 C C . ASP E 1 273 ? 64.64923 25.13793 -51.04156 1.000 39.04877 272 ASP E C 1
ATOM 10312 O O . ASP E 1 273 ? 65.87278 25.17000 -50.87283 1.000 51.00072 272 ASP E O 1
ATOM 10317 N N . GLY E 1 274 ? 63.81815 24.65111 -50.12464 1.000 36.05986 273 GLY E N 1
ATOM 10318 C CA . GLY E 1 274 ? 64.31407 24.19221 -48.84449 1.000 36.80031 273 GLY E CA 1
ATOM 10319 C C . GLY E 1 274 ? 64.60163 25.28656 -47.84342 1.000 36.37200 273 GLY E C 1
ATOM 10320 O O . GLY E 1 274 ? 65.15693 24.99901 -46.77653 1.000 37.43609 273 GLY E O 1
ATOM 10321 N N . HIS E 1 275 ? 64.24977 26.53227 -48.15296 1.000 40.81507 274 HIS E N 1
ATOM 10322 C CA . HIS E 1 275 ? 64.45456 27.64267 -47.23581 1.000 47.12229 274 HIS E CA 1
ATOM 10323 C C . HIS E 1 275 ? 63.48119 28.75751 -47.58556 1.000 51.50547 274 HIS E C 1
ATOM 10324 O O . HIS E 1 275 ? 62.73527 28.67946 -48.56529 1.000 51.61657 274 HIS E O 1
ATOM 10331 N N . ALA E 1 276 ? 63.48434 29.79291 -46.75381 1.000 44.67012 275 ALA E N 1
ATOM 10332 C CA . ALA E 1 276 ? 62.60486 30.94074 -46.94211 1.000 43.78355 275 ALA E CA 1
ATOM 10333 C C . ALA E 1 276 ? 62.94224 31.69830 -48.22342 1.000 52.35344 275 ALA E C 1
ATOM 10334 O O . ALA E 1 276 ? 62.69389 32.89916 -48.33479 1.000 59.15961 275 ALA E O 1
ATOM 10336 N N . GLU F 1 13 ? 37.35629 43.25029 7.93861 1.000 53.38176 12 GLU F N 1
ATOM 10337 C CA . GLU F 1 13 ? 38.23902 42.45356 8.77991 1.000 43.18055 12 GLU F CA 1
ATOM 10338 C C . GLU F 1 13 ? 39.02620 41.40457 8.00788 1.000 42.92739 12 GLU F C 1
ATOM 10339 O O . GLU F 1 13 ? 40.21989 41.19474 8.26593 1.000 50.38539 12 GLU F O 1
ATOM 10345 N N . GLN F 1 14 ? 38.33727 40.71846 7.09160 1.000 52.79530 13 GLN F N 1
ATOM 10346 C CA . GLN F 1 14 ? 39.02877 39.85500 6.13341 1.000 55.53332 13 GLN F CA 1
ATOM 10347 C C . GLN F 1 14 ? 40.10944 40.63531 5.39046 1.000 55.00458 13 GLN F C 1
ATOM 10348 O O . GLN F 1 14 ? 41.28878 40.27461 5.42832 1.000 51.11499 13 GLN F O 1
ATOM 10354 N N . GLN F 1 15 ? 39.74346 41.78737 4.82168 1.000 61.92889 14 GLN F N 1
ATOM 10355 C CA . GLN F 1 15 ? 40.70633 42.59739 4.08000 1.000 62.05492 14 GLN F CA 1
ATOM 10356 C C . GLN F 1 15 ? 41.81286 43.11614 4.98419 1.000 60.53931 14 GLN F C 1
ATOM 10357 O O . GLN F 1 15 ? 42.96859 43.21877 4.56087 1.000 53.44393 14 GLN F O 1
ATOM 10363 N N . ASP F 1 16 ? 41.47472 43.48178 6.22143 1.000 59.96703 15 ASP F N 1
ATOM 10364 C CA . ASP F 1 16 ? 42.48798 44.01974 7.12384 1.000 55.59318 15 ASP F CA 1
ATOM 10365 C C . ASP F 1 16 ? 43.47973 42.94374 7.54026 1.000 51.23800 15 ASP F C 1
ATOM 10366 O O . ASP F 1 16 ? 44.68572 43.20283 7.62556 1.000 47.57959 15 ASP F O 1
ATOM 10371 N N . LEU F 1 17 ? 42.99894 41.72410 7.78169 1.000 59.70545 16 LEU F N 1
ATOM 10372 C CA . LEU F 1 17 ? 43.90337 40.66901 8.22567 1.000 46.70161 16 LEU F CA 1
ATOM 10373 C C . LEU F 1 17 ? 44.93067 40.35450 7.14731 1.000 43.40323 16 LEU F C 1
ATOM 10374 O O . LEU F 1 17 ? 46.11557 40.16671 7.44490 1.000 42.88146 16 LEU F O 1
ATOM 10379 N N . ASP F 1 18 ? 44.49591 40.32901 5.88207 1.000 42.15509 17 ASP F N 1
ATOM 10380 C CA . ASP F 1 18 ? 45.42566 40.23080 4.75734 1.000 42.15354 17 ASP F CA 1
ATOM 10381 C C . ASP F 1 18 ? 46.49875 41.31078 4.84125 1.000 52.70674 17 ASP F C 1
ATOM 10382 O O . ASP F 1 18 ? 47.69682 41.01449 4.92067 1.000 52.37557 17 ASP F O 1
ATOM 10387 N N . ALA F 1 19 ? 46.07798 42.57819 4.84271 1.000 54.36425 18 ALA F N 1
ATOM 10388 C CA . ALA F 1 19 ? 47.02910 43.68903 4.80604 1.000 35.65855 18 ALA F CA 1
ATOM 10389 C C . ALA F 1 19 ? 48.03444 43.61325 5.94894 1.000 36.08345 18 ALA F C 1
ATOM 10390 O O . ALA F 1 19 ? 49.22828 43.89402 5.76404 1.000 44.71628 18 ALA F O 1
ATOM 10392 N N . ARG F 1 20 ? 47.57074 43.20813 7.13511 1.000 30.61523 19 ARG F N 1
ATOM 10393 C CA . ARG F 1 20 ? 48.44997 43.14478 8.29788 1.000 39.25858 19 ARG F CA 1
ATOM 10394 C C . ARG F 1 20 ? 49.40827 41.95642 8.21816 1.000 43.06229 19 ARG F C 1
ATOM 10395 O O . ARG F 1 20 ? 50.54200 42.04263 8.70814 1.000 46.83232 19 ARG F O 1
ATOM 10403 N N . VAL F 1 21 ? 48.98139 40.84636 7.60508 1.000 39.09490 20 VAL F N 1
ATOM 10404 C CA . VAL F 1 21 ? 49.91481 39.75849 7.30833 1.000 41.65200 20 VAL F CA 1
ATOM 10405 C C . VAL F 1 21 ? 51.04103 40.26833 6.41885 1.000 41.70252 20 VAL F C 1
ATOM 10406 O O . VAL F 1 21 ? 52.22768 40.04378 6.68978 1.000 42.87514 20 VAL F O 1
ATOM 10410 N N . GLY F 1 22 ? 50.68105 40.97085 5.34446 1.000 32.12163 21 GLY F N 1
ATOM 10411 C CA . GLY F 1 22 ? 51.68550 41.54145 4.46602 1.000 22.15291 21 GLY F CA 1
ATOM 10412 C C . GLY F 1 22 ? 52.62208 42.50003 5.17607 1.000 32.48012 21 GLY F C 1
ATOM 10413 O O . GLY F 1 22 ? 53.79839 42.60578 4.81832 1.000 28.99524 21 GLY F O 1
ATOM 10414 N N . LYS F 1 23 ? 52.12387 43.20623 6.19333 1.000 36.89676 22 LYS F N 1
ATOM 10415 C CA . LYS F 1 23 ? 52.98496 44.12724 6.92910 1.000 36.24534 22 LYS F CA 1
ATOM 10416 C C . LYS F 1 23 ? 53.98578 43.37698 7.79876 1.000 46.05258 22 LYS F C 1
ATOM 10417 O O . LYS F 1 23 ? 55.13126 43.81680 7.95504 1.000 51.05699 22 LYS F O 1
ATOM 10423 N N . GLU F 1 24 ? 53.57143 42.25034 8.38494 1.000 47.75064 23 GLU F N 1
ATOM 10424 C CA . GLU F 1 24 ? 54.50226 41.45519 9.17910 1.000 41.64673 23 GLU F CA 1
ATOM 10425 C C . GLU F 1 24 ? 55.63951 40.91471 8.32358 1.000 40.44517 23 GLU F C 1
ATOM 10426 O O . GLU F 1 24 ? 56.77225 40.78815 8.80349 1.000 36.12270 23 GLU F O 1
ATOM 10432 N N . ILE F 1 25 ? 55.35985 40.59197 7.05885 1.000 37.71495 24 ILE F N 1
ATOM 10433 C CA . ILE F 1 25 ? 56.41441 40.13182 6.16085 1.000 31.44944 24 ILE F CA 1
ATOM 10434 C C . ILE F 1 25 ? 57.34204 41.28666 5.80024 1.000 45.49830 24 ILE F C 1
ATOM 10435 O O . ILE F 1 25 ? 58.55967 41.10586 5.67332 1.000 47.49609 24 ILE F O 1
ATOM 10440 N N . ASP F 1 26 ? 56.78478 42.48959 5.63460 1.000 52.56091 25 ASP F N 1
ATOM 10441 C CA . ASP F 1 26 ? 57.61269 43.68179 5.47508 1.000 36.74045 25 ASP F CA 1
ATOM 10442 C C . ASP F 1 26 ? 58.57082 43.83805 6.64933 1.000 44.28075 25 ASP F C 1
ATOM 10443 O O . ASP F 1 26 ? 59.78900 43.94176 6.46720 1.000 49.57648 25 ASP F O 1
ATOM 10448 N N . ALA F 1 27 ? 58.03102 43.84674 7.87228 1.000 38.98312 26 ALA F N 1
ATOM 10449 C CA . ALA F 1 27 ? 58.84896 44.14079 9.04490 1.000 28.24047 26 ALA F CA 1
ATOM 10450 C C . ALA F 1 27 ? 59.90638 43.07117 9.28992 1.000 35.23757 26 ALA F C 1
ATOM 10451 O O . ALA F 1 27 ? 60.95788 43.36241 9.87082 1.000 38.65956 26 ALA F O 1
ATOM 10453 N N . ALA F 1 28 ? 59.65840 41.83876 8.85240 1.000 46.05657 27 ALA F N 1
ATOM 10454 C CA . ALA F 1 28 ? 60.62494 40.76079 9.01812 1.000 44.94207 27 ALA F CA 1
ATOM 10455 C C . ALA F 1 28 ? 61.81115 40.86918 8.06659 1.000 42.93652 27 ALA F C 1
ATOM 10456 O O . ALA F 1 28 ? 62.69607 40.00690 8.11173 1.000 35.58667 27 ALA F O 1
ATOM 10458 N N . ARG F 1 29 ? 61.85654 41.90709 7.22945 1.000 49.99104 28 ARG F N 1
ATOM 10459 C CA . ARG F 1 29 ? 62.89225 42.07290 6.20813 1.000 49.20382 28 ARG F CA 1
ATOM 10460 C C . ARG F 1 29 ? 62.99548 40.82834 5.32865 1.000 36.47861 28 ARG F C 1
ATOM 10461 O O . ARG F 1 29 ? 64.06137 40.22967 5.16536 1.000 33.02469 28 ARG F O 1
ATOM 10469 N N . LEU F 1 30 ? 61.85050 40.43357 4.76919 1.000 39.55067 29 LEU F N 1
ATOM 10470 C CA . LEU F 1 30 ? 61.77610 39.34489 3.80602 1.000 36.89220 29 LEU F CA 1
ATOM 10471 C C . LEU F 1 30 ? 61.57985 39.82560 2.37754 1.000 34.33433 29 LEU F C 1
ATOM 10472 O O . LEU F 1 30 ? 61.83246 39.05750 1.44366 1.000 48.76164 29 LEU F O 1
ATOM 10477 N N . ARG F 1 31 ? 61.13017 41.06318 2.18762 1.000 41.09833 30 ARG F N 1
ATOM 10478 C CA . ARG F 1 31 ? 60.83063 41.55653 0.85498 1.000 35.37799 30 ARG F CA 1
ATOM 10479 C C . ARG F 1 31 ? 62.11036 41.68287 0.02991 1.000 35.77396 30 ARG F C 1
ATOM 10480 O O . ARG F 1 31 ? 63.22951 41.61601 0.54517 1.000 39.69655 30 ARG F O 1
ATOM 10488 N N . ARG F 1 32 ? 61.92023 41.87786 -1.27731 1.000 41.89214 31 ARG F N 1
ATOM 10489 C CA . ARG F 1 32 ? 63.03054 41.84353 -2.22548 1.000 46.35402 31 ARG F CA 1
ATOM 10490 C C . ARG F 1 32 ? 64.08377 42.89843 -1.90772 1.000 43.22320 31 ARG F C 1
ATOM 10491 O O . ARG F 1 32 ? 65.28130 42.67536 -2.12380 1.000 39.76727 31 ARG F O 1
ATOM 10499 N N . ALA F 1 33 ? 63.66022 44.04990 -1.38652 1.000 54.19610 32 ALA F N 1
ATOM 10500 C CA . ALA F 1 33 ? 64.57531 45.16257 -1.17056 1.000 39.44162 32 ALA F CA 1
ATOM 10501 C C . ALA F 1 33 ? 65.29638 45.10439 0.17001 1.000 48.78966 32 ALA F C 1
ATOM 10502 O O . ALA F 1 33 ? 66.30170 45.80191 0.34105 1.000 60.37830 32 ALA F O 1
ATOM 10504 N N . ASP F 1 34 ? 64.82091 44.29495 1.12011 1.000 48.58110 33 ASP F N 1
ATOM 10505 C CA . ASP F 1 34 ? 65.31728 44.35744 2.48830 1.000 52.25474 33 ASP F CA 1
ATOM 10506 C C . ASP F 1 34 ? 66.15780 43.16196 2.91504 1.000 47.09151 33 ASP F C 1
ATOM 10507 O O . ASP F 1 34 ? 66.93167 43.28888 3.86922 1.000 38.72321 33 ASP F O 1
ATOM 10512 N N . ASN F 1 35 ? 66.03389 42.01658 2.24999 1.000 41.94319 34 ASN F N 1
ATOM 10513 C CA . ASN F 1 35 ? 66.67784 40.79451 2.71459 1.000 37.00162 34 ASN F CA 1
ATOM 10514 C C . ASN F 1 35 ? 68.10111 40.70300 2.17900 1.000 40.01735 34 ASN F C 1
ATOM 10515 O O . ASN F 1 35 ? 68.35042 40.98369 1.00167 1.000 40.55087 34 ASN F O 1
ATOM 10520 N N . ALA F 1 36 ? 69.02960 40.29524 3.04843 1.000 34.81948 35 ALA F N 1
ATOM 10521 C CA . ALA F 1 36 ? 70.43920 40.27905 2.67223 1.000 26.96358 35 ALA F CA 1
ATOM 10522 C C . ALA F 1 36 ? 70.72692 39.21469 1.62154 1.000 34.05908 35 ALA F C 1
ATOM 10523 O O . ALA F 1 36 ? 71.53928 39.43406 0.71521 1.000 43.95593 35 ALA F O 1
ATOM 10525 N N . PHE F 1 37 ? 70.07283 38.05401 1.72112 1.000 38.09259 36 PHE F N 1
ATOM 10526 C CA . PHE F 1 37 ? 70.34105 36.98681 0.76140 1.000 33.69212 36 PHE F CA 1
ATOM 10527 C C . PHE F 1 37 ? 69.96681 37.40055 -0.65636 1.000 31.70243 36 PHE F C 1
ATOM 10528 O O . PHE F 1 37 ? 70.67562 37.06593 -1.61288 1.000 34.95205 36 PHE F O 1
ATOM 10536 N N . PHE F 1 38 ? 68.85264 38.11775 -0.81739 1.000 32.51682 37 PHE F N 1
ATOM 10537 C CA . PHE F 1 38 ? 68.48305 38.59516 -2.14658 1.000 32.58784 37 PHE F CA 1
ATOM 10538 C C . PHE F 1 38 ? 69.52943 39.55846 -2.69094 1.000 42.50151 37 PHE F C 1
ATOM 10539 O O . PHE F 1 38 ? 69.84287 39.53809 -3.88746 1.000 37.18229 37 PHE F O 1
ATOM 10547 N N . GLY F 1 39 ? 70.09334 40.39865 -1.82225 1.000 39.68582 38 GLY F N 1
ATOM 10548 C CA . GLY F 1 39 ? 71.10934 41.33559 -2.27108 1.000 38.48282 38 GLY F CA 1
ATOM 10549 C C . GLY F 1 39 ? 72.42034 40.65570 -2.62019 1.000 45.56306 38 GLY F C 1
ATOM 10550 O O . GLY F 1 39 ? 72.96782 40.86269 -3.70675 1.000 45.78935 38 GLY F O 1
ATOM 10551 N N . GLU F 1 40 ? 72.94021 39.82874 -1.70569 1.000 41.76251 39 GLU F N 1
ATOM 10552 C CA . GLU F 1 40 ? 74.25601 39.23086 -1.91941 1.000 34.72946 39 GLU F CA 1
ATOM 10553 C C . GLU F 1 40 ? 74.26204 38.26333 -3.09487 1.000 33.53461 39 GLU F C 1
ATOM 10554 O O . GLU F 1 40 ? 75.30870 38.06409 -3.72105 1.000 37.02045 39 GLU F O 1
ATOM 10560 N N . ALA F 1 41 ? 73.12032 37.64710 -3.40529 1.000 28.35724 40 ALA F N 1
ATOM 10561 C CA . ALA F 1 41 ? 73.03825 36.86038 -4.62917 1.000 34.12979 40 ALA F CA 1
ATOM 10562 C C . ALA F 1 41 ? 73.16233 37.74681 -5.86011 1.000 38.85186 40 ALA F C 1
ATOM 10563 O O . ALA F 1 41 ? 73.74195 37.33025 -6.86954 1.000 52.12941 40 ALA F O 1
ATOM 10565 N N . ARG F 1 42 ? 72.64904 38.97539 -5.78642 1.000 39.55810 41 ARG F N 1
ATOM 10566 C CA . ARG F 1 42 ? 72.69057 39.87212 -6.93430 1.000 39.75360 41 ARG F CA 1
ATOM 10567 C C . ARG F 1 42 ? 74.05197 40.54144 -7.08232 1.000 44.03399 41 ARG F C 1
ATOM 10568 O O . ARG F 1 42 ? 74.51889 40.75902 -8.20496 1.000 46.66854 41 ARG F O 1
ATOM 10576 N N . LYS F 1 43 ? 74.70297 40.87450 -5.96867 1.000 51.13694 42 LYS F N 1
ATOM 10577 C CA . LYS F 1 43 ? 75.93395 41.65376 -6.01346 1.000 39.25602 42 LYS F CA 1
ATOM 10578 C C . LYS F 1 43 ? 77.19165 40.80677 -6.14041 1.000 39.44390 42 LYS F C 1
ATOM 10579 O O . LYS F 1 43 ? 78.21116 41.31585 -6.61944 1.000 55.62339 42 LYS F O 1
ATOM 10585 N N . ALA F 1 44 ? 77.15309 39.54239 -5.72787 1.000 38.86663 43 ALA F N 1
ATOM 10586 C CA . ALA F 1 44 ? 78.36349 38.73211 -5.71959 1.000 35.09307 43 ALA F CA 1
ATOM 10587 C C . ALA F 1 44 ? 78.90538 38.53278 -7.13051 1.000 35.29673 43 ALA F C 1
ATOM 10588 O O . ALA F 1 44 ? 78.15017 38.32285 -8.08422 1.000 41.84968 43 ALA F O 1
ATOM 10590 N N . GLU F 1 45 ? 80.23239 38.60681 -7.25441 1.000 40.82913 44 GLU F N 1
ATOM 10591 C CA . GLU F 1 45 ? 80.89788 38.35861 -8.52979 1.000 40.04761 44 GLU F CA 1
ATOM 10592 C C . GLU F 1 45 ? 80.93871 36.86835 -8.84172 1.000 43.13038 44 GLU F C 1
ATOM 10593 O O . GLU F 1 45 ? 80.40155 36.41634 -9.85935 1.000 52.06998 44 GLU F O 1
ATOM 10599 N N . SER F 1 46 ? 81.58228 36.09395 -7.97379 1.000 45.42578 45 SER F N 1
ATOM 10600 C CA . SER F 1 46 ? 81.64395 34.64790 -8.09387 1.000 49.34115 45 SER F CA 1
ATOM 10601 C C . SER F 1 46 ? 81.16296 34.01942 -6.79330 1.000 42.82805 45 SER F C 1
ATOM 10602 O O . SER F 1 46 ? 80.98649 34.69251 -5.77348 1.000 37.58214 45 SER F O 1
ATOM 10605 N N . VAL F 1 47 ? 80.94340 32.70943 -6.84373 1.000 31.87025 46 VAL F N 1
ATOM 10606 C CA . VAL F 1 47 ? 80.51097 31.92839 -5.69284 1.000 30.73159 46 VAL F CA 1
ATOM 10607 C C . VAL F 1 47 ? 81.38609 30.68958 -5.60975 1.000 28.51755 46 VAL F C 1
ATOM 10608 O O . VAL F 1 47 ? 81.49242 29.93518 -6.58276 1.000 38.37363 46 VAL F O 1
ATOM 10612 N N . THR F 1 48 ? 82.01933 30.48478 -4.46126 1.000 29.02341 47 THR F N 1
ATOM 10613 C CA . THR F 1 48 ? 82.80887 29.28201 -4.28301 1.000 29.27454 47 THR F CA 1
ATOM 10614 C C . THR F 1 48 ? 81.88672 28.06738 -4.20645 1.000 34.80437 47 THR F C 1
ATOM 10615 O O . THR F 1 48 ? 80.76383 28.16142 -3.70101 1.000 28.21715 47 THR F O 1
ATOM 10619 N N . PRO F 1 49 ? 82.33362 26.91518 -4.71090 1.000 34.28561 48 PRO F N 1
ATOM 10620 C CA . PRO F 1 49 ? 81.48507 25.71553 -4.63754 1.000 29.28038 48 PRO F CA 1
ATOM 10621 C C . PRO F 1 49 ? 81.14593 25.31680 -3.21261 1.000 27.32121 48 PRO F C 1
ATOM 10622 O O . PRO F 1 49 ? 80.04138 24.81522 -2.96750 1.000 26.51063 48 PRO F O 1
ATOM 10626 N N . GLU F 1 50 ? 82.06049 25.53487 -2.26236 1.000 28.11811 49 GLU F N 1
ATOM 10627 C CA . GLU F 1 50 ? 81.76290 25.24265 -0.86229 1.000 28.05008 49 GLU F CA 1
ATOM 10628 C C . GLU F 1 50 ? 80.57122 26.05642 -0.37261 1.000 27.48779 49 GLU F C 1
ATOM 10629 O O . GLU F 1 50 ? 79.68583 25.53191 0.31232 1.000 35.13990 49 GLU F O 1
ATOM 10635 N N . ALA F 1 51 ? 80.53191 27.34515 -0.71521 1.000 30.26577 50 ALA F N 1
ATOM 10636 C CA . ALA F 1 51 ? 79.39983 28.17958 -0.32524 1.000 29.43136 50 ALA F CA 1
ATOM 10637 C C . ALA F 1 51 ? 78.11432 27.70645 -0.99242 1.000 26.17935 50 ALA F C 1
ATOM 10638 O O . ALA F 1 51 ? 77.09640 27.49186 -0.32373 1.000 25.61373 50 ALA F O 1
ATOM 10640 N N . ALA F 1 52 ? 78.14664 27.53215 -2.31710 1.000 25.95559 51 ALA F N 1
ATOM 10641 C CA . ALA F 1 52 ? 76.95807 27.09444 -3.04288 1.000 25.01233 51 ALA F CA 1
ATOM 10642 C C . ALA F 1 52 ? 76.46045 25.74059 -2.55278 1.000 24.48719 51 ALA F C 1
ATOM 10643 O O . ALA F 1 52 ? 75.24757 25.49919 -2.52411 1.000 23.72525 51 ALA F O 1
ATOM 10645 N N . LEU F 1 53 ? 77.37326 24.84781 -2.16404 1.000 24.92242 52 LEU F N 1
ATOM 10646 C CA . LEU F 1 53 ? 76.95774 23.55198 -1.63635 1.000 24.51320 52 LEU F CA 1
ATOM 10647 C C . LEU F 1 53 ? 76.33458 23.69284 -0.25337 1.000 24.39102 52 LEU F C 1
ATOM 10648 O O . LEU F 1 53 ? 75.38681 22.97220 0.08126 1.000 23.77588 52 LEU F O 1
ATOM 10653 N N . ALA F 1 54 ? 76.85561 24.61182 0.56549 1.000 25.01225 53 ALA F N 1
ATOM 10654 C CA . ALA F 1 54 ? 76.26620 24.85328 1.87925 1.000 24.95751 53 ALA F CA 1
ATOM 10655 C C . ALA F 1 54 ? 74.83136 25.35302 1.75786 1.000 24.21321 53 ALA F C 1
ATOM 10656 O O . ALA F 1 54 ? 73.94569 24.90580 2.49519 1.000 23.78833 53 ALA F O 1
ATOM 10658 N N . ILE F 1 55 ? 74.58106 26.28219 0.83318 1.000 24.08744 54 ILE F N 1
ATOM 10659 C CA . ILE F 1 55 ? 73.21507 26.74411 0.60355 1.000 23.39876 54 ILE F CA 1
ATOM 10660 C C . ILE F 1 55 ? 72.34335 25.60012 0.10023 1.000 22.59507 54 ILE F C 1
ATOM 10661 O O . ILE F 1 55 ? 71.16064 25.50534 0.45354 1.000 22.65966 54 ILE F O 1
ATOM 10666 N N . ALA F 1 56 ? 72.91188 24.70815 -0.71728 1.000 22.56718 55 ALA F N 1
ATOM 10667 C CA . ALA F 1 56 ? 72.14325 23.59068 -1.25861 1.000 21.86102 55 ALA F CA 1
ATOM 10668 C C . ALA F 1 56 ? 71.71816 22.62048 -0.16404 1.000 21.68041 55 ALA F C 1
ATOM 10669 O O . ALA F 1 56 ? 70.60658 22.08214 -0.20683 1.000 21.03041 55 ALA F O 1
ATOM 10671 N N . HIS F 1 57 ? 72.59010 22.36901 0.81634 1.000 22.28218 56 HIS F N 1
ATOM 10672 C CA . HIS F 1 57 ? 72.21080 21.48940 1.91927 1.000 22.17975 56 HIS F CA 1
ATOM 10673 C C . HIS F 1 57 ? 71.15793 22.14104 2.80623 1.000 21.93543 56 HIS F C 1
ATOM 10674 O O . HIS F 1 57 ? 70.23868 21.46796 3.28663 1.000 21.50095 56 HIS F O 1
ATOM 10681 N N . ARG F 1 58 ? 71.27956 23.45037 3.03604 1.000 22.25820 57 ARG F N 1
ATOM 10682 C CA . ARG F 1 58 ? 70.31308 24.15509 3.87035 1.000 22.10815 57 ARG F CA 1
ATOM 10683 C C . ARG F 1 58 ? 68.95279 24.22854 3.19519 1.000 21.33063 57 ARG F C 1
ATOM 10684 O O . ARG F 1 58 ? 67.92348 23.97776 3.83299 1.000 20.98057 57 ARG F O 1
ATOM 10692 N N . TRP F 1 59 ? 68.92693 24.56924 1.90497 1.000 21.08857 58 TRP F N 1
ATOM 10693 C CA . TRP F 1 59 ? 67.65887 24.61427 1.18779 1.000 20.37119 58 TRP F CA 1
ATOM 10694 C C . TRP F 1 59 ? 67.02595 23.23260 1.11408 1.000 19.83280 58 TRP F C 1
ATOM 10695 O O . TRP F 1 59 ? 65.80387 23.09194 1.24535 1.000 19.32791 58 TRP F O 1
ATOM 10706 N N . ARG F 1 60 ? 67.84964 22.20075 0.91353 1.000 19.98352 59 ARG F N 1
ATOM 10707 C CA . ARG F 1 60 ? 67.34463 20.83382 0.86949 1.000 19.56077 59 ARG F CA 1
ATOM 10708 C C . ARG F 1 60 ? 66.61126 20.48429 2.15626 1.000 19.48974 59 ARG F C 1
ATOM 10709 O O . ARG F 1 60 ? 65.51946 19.90515 2.12066 1.000 18.96611 59 ARG F O 1
ATOM 10717 N N . ALA F 1 61 ? 67.18454 20.85021 3.30378 1.000 20.04773 60 ALA F N 1
ATOM 10718 C CA . ALA F 1 61 ? 66.51308 20.60108 4.57449 1.000 20.05227 60 ALA F CA 1
ATOM 10719 C C . ALA F 1 61 ? 65.26113 21.45737 4.71195 1.000 19.70547 60 ALA F C 1
ATOM 10720 O O . ALA F 1 61 ? 64.20370 20.96709 5.12424 1.000 19.35005 60 ALA F O 1
ATOM 10722 N N . MET F 1 62 ? 65.36054 22.74241 4.36485 1.000 19.84792 61 MET F N 1
ATOM 10723 C CA . MET F 1 62 ? 64.24930 23.65797 4.59900 1.000 19.64313 61 MET F CA 1
ATOM 10724 C C . MET F 1 62 ? 63.05678 23.33611 3.70662 1.000 18.92277 61 MET F C 1
ATOM 10725 O O . MET F 1 62 ? 61.90369 23.43853 4.14241 1.000 18.66214 61 MET F O 1
ATOM 10730 N N . THR F 1 63 ? 63.30745 22.93718 2.45728 1.000 18.62920 62 THR F N 1
ATOM 10731 C CA . THR F 1 63 ? 62.19680 22.66059 1.55229 1.000 17.97329 62 THR F CA 1
ATOM 10732 C C . THR F 1 63 ? 61.63062 21.25913 1.75286 1.000 17.62177 62 THR F C 1
ATOM 10733 O O . THR F 1 63 ? 60.43563 21.04034 1.51726 1.000 17.14682 62 THR F O 1
ATOM 10737 N N . LYS F 1 64 ? 62.46125 20.30294 2.17701 1.000 17.88476 63 LYS F N 1
ATOM 10738 C CA . LYS F 1 64 ? 61.93709 19.01580 2.61718 1.000 17.67144 63 LYS F CA 1
ATOM 10739 C C . LYS F 1 64 ? 61.02232 19.19898 3.81859 1.000 17.70172 63 LYS F C 1
ATOM 10740 O O . LYS F 1 64 ? 59.88169 18.72135 3.82842 1.000 17.30571 63 LYS F O 1
ATOM 10746 N N . ALA F 1 65 ? 61.50667 19.91058 4.83863 1.000 18.21169 64 ALA F N 1
ATOM 10747 C CA . ALA F 1 65 ? 60.69622 20.15774 6.02527 1.000 18.32419 64 ALA F CA 1
ATOM 10748 C C . ALA F 1 65 ? 59.43571 20.94135 5.68265 1.000 17.95342 64 ALA F C 1
ATOM 10749 O O . ALA F 1 65 ? 58.35443 20.64618 6.20438 1.000 17.77399 64 ALA F O 1
ATOM 10751 N N . PHE F 1 66 ? 59.55320 21.94133 4.80543 1.000 17.87593 65 PHE F N 1
ATOM 10752 C CA . PHE F 1 66 ? 58.38669 22.72296 4.40611 1.000 17.55888 65 PHE F CA 1
ATOM 10753 C C . PHE F 1 66 ? 57.28741 21.82761 3.85074 1.000 16.97630 65 PHE F C 1
ATOM 10754 O O . PHE F 1 66 ? 56.12037 21.93714 4.24425 1.000 16.82160 65 PHE F O 1
ATOM 10762 N N . MET F 1 67 ? 57.64923 20.92392 2.93787 1.000 16.69215 66 MET F N 1
ATOM 10763 C CA . MET F 1 67 ? 56.64995 20.08583 2.28480 1.000 16.15744 66 MET F CA 1
ATOM 10764 C C . MET F 1 67 ? 55.95794 19.16938 3.28488 1.000 16.16103 66 MET F C 1
ATOM 10765 O O . MET F 1 67 ? 54.72577 19.07014 3.30470 1.000 16.25528 66 MET F O 1
ATOM 10770 N N . PHE F 1 68 ? 56.73620 18.49239 4.13077 1.000 16.51722 67 PHE F N 1
ATOM 10771 C CA . PHE F 1 68 ? 56.14763 17.52262 5.04706 1.000 16.56061 67 PHE F CA 1
ATOM 10772 C C . PHE F 1 68 ? 55.37457 18.20640 6.17048 1.000 16.78722 67 PHE F C 1
ATOM 10773 O O . PHE F 1 68 ? 54.25914 17.78659 6.50082 1.000 16.62843 67 PHE F O 1
ATOM 10781 N N . THR F 1 69 ? 55.93903 19.26074 6.76882 1.000 17.20042 68 THR F N 1
ATOM 10782 C CA . THR F 1 69 ? 55.24165 19.93520 7.86317 1.000 17.48118 68 THR F CA 1
ATOM 10783 C C . THR F 1 69 ? 53.93831 20.56810 7.38652 1.000 17.14883 68 THR F C 1
ATOM 10784 O O . THR F 1 69 ? 52.94499 20.58489 8.12172 1.000 17.22407 68 THR F O 1
ATOM 10788 N N . THR F 1 70 ? 53.92411 21.10495 6.16361 1.000 16.82247 69 THR F N 1
ATOM 10789 C CA . THR F 1 70 ? 52.69328 21.67390 5.62151 1.000 16.51211 69 THR F CA 1
ATOM 10790 C C . THR F 1 70 ? 51.64336 20.59371 5.40215 1.000 16.12634 69 THR F C 1
ATOM 10791 O O . THR F 1 70 ? 50.46980 20.77316 5.74919 1.000 16.09504 69 THR F O 1
ATOM 10795 N N . LEU F 1 71 ? 52.04712 19.46685 4.80662 1.000 15.86937 70 LEU F N 1
ATOM 10796 C CA . LEU F 1 71 ? 51.14638 18.32381 4.68151 1.000 15.57761 70 LEU F CA 1
ATOM 10797 C C . LEU F 1 71 ? 50.63581 17.87834 6.04539 1.000 15.89994 70 LEU F C 1
ATOM 10798 O O . LEU F 1 71 ? 49.46199 17.52091 6.19636 1.000 15.77651 70 LEU F O 1
ATOM 10803 N N . SER F 1 72 ? 51.50915 17.89227 7.05200 1.000 16.35334 71 SER F N 1
ATOM 10804 C CA . SER F 1 72 ? 51.07904 17.60014 8.41383 1.000 16.73405 71 SER F CA 1
ATOM 10805 C C . SER F 1 72 ? 50.01613 18.59014 8.87402 1.000 16.85506 71 SER F C 1
ATOM 10806 O O . SER F 1 72 ? 48.94723 18.19432 9.35363 1.000 18.42500 71 SER F O 1
ATOM 10809 N N . GLY F 1 73 ? 50.29498 19.88947 8.73245 1.000 16.97680 72 GLY F N 1
ATOM 10810 C CA . GLY F 1 73 ? 49.30663 20.89513 9.08318 1.000 17.12324 72 GLY F CA 1
ATOM 10811 C C . GLY F 1 73 ? 48.02646 20.76481 8.28482 1.000 16.70236 72 GLY F C 1
ATOM 10812 O O . GLY F 1 73 ? 46.94224 21.07365 8.78560 1.000 16.85029 72 GLY F O 1
ATOM 10813 N N . LEU F 1 74 ? 48.13115 20.30495 7.03793 1.000 16.21259 73 LEU F N 1
ATOM 10814 C CA . LEU F 1 74 ? 46.93843 20.02629 6.25039 1.000 15.81574 73 LEU F CA 1
ATOM 10815 C C . LEU F 1 74 ? 46.12049 18.90138 6.86744 1.000 17.77262 73 LEU F C 1
ATOM 10816 O O . LEU F 1 74 ? 44.88531 18.92209 6.79940 1.000 15.78009 73 LEU F O 1
ATOM 10821 N N . GLY F 1 75 ? 46.78874 17.91683 7.47186 1.000 16.01263 74 GLY F N 1
ATOM 10822 C CA . GLY F 1 75 ? 46.06525 16.84483 8.13274 1.000 16.12634 74 GLY F CA 1
ATOM 10823 C C . GLY F 1 75 ? 45.40719 17.29727 9.42059 1.000 16.61077 74 GLY F C 1
ATOM 10824 O O . GLY F 1 75 ? 44.29801 16.86287 9.74519 1.000 22.09285 74 GLY F O 1
ATOM 10825 N N . VAL F 1 76 ? 46.07859 18.17512 10.17132 1.000 17.95646 75 VAL F N 1
ATOM 10826 C CA . VAL F 1 76 ? 45.47098 18.73738 11.37383 1.000 19.12072 75 VAL F CA 1
ATOM 10827 C C . VAL F 1 76 ? 44.18858 19.47814 11.01959 1.000 17.88773 75 VAL F C 1
ATOM 10828 O O . VAL F 1 76 ? 43.17794 19.36009 11.71952 1.000 18.49022 75 VAL F O 1
ATOM 10832 N N . MET F 1 77 ? 44.20506 20.23901 9.91896 1.000 17.21533 76 MET F N 1
ATOM 10833 C CA . MET F 1 77 ? 42.98797 20.88554 9.43435 1.000 16.97030 76 MET F CA 1
ATOM 10834 C C . MET F 1 77 ? 41.91307 19.86113 9.09683 1.000 18.01739 76 MET F C 1
ATOM 10835 O O . MET F 1 77 ? 40.74362 20.03267 9.46278 1.000 16.93597 76 MET F O 1
ATOM 10840 N N . ALA F 1 78 ? 42.28907 18.79923 8.37977 1.000 16.46649 77 ALA F N 1
ATOM 10841 C CA . ALA F 1 78 ? 41.35076 17.72315 8.08016 1.000 16.83951 77 ALA F CA 1
ATOM 10842 C C . ALA F 1 78 ? 40.68047 17.21094 9.34730 1.000 16.62025 77 ALA F C 1
ATOM 10843 O O . ALA F 1 78 ? 39.45576 17.04708 9.39999 1.000 24.07193 77 ALA F O 1
ATOM 10845 N N . ARG F 1 79 ? 41.47521 16.96905 10.38929 1.000 17.10631 78 ARG F N 1
ATOM 10846 C CA . ARG F 1 79 ? 40.94046 16.42130 11.62780 1.000 17.47123 78 ARG F CA 1
ATOM 10847 C C . ARG F 1 79 ? 39.98961 17.38629 12.32900 1.000 17.89527 78 ARG F C 1
ATOM 10848 O O . ARG F 1 79 ? 39.19767 16.95075 13.17230 1.000 24.89191 78 ARG F O 1
ATOM 10856 N N . ARG F 1 80 ? 40.03747 18.68120 11.99844 1.000 17.86812 79 ARG F N 1
ATOM 10857 C CA . ARG F 1 80 ? 39.07340 19.61603 12.57174 1.000 19.97372 79 ARG F CA 1
ATOM 10858 C C . ARG F 1 80 ? 37.76234 19.61009 11.79791 1.000 20.39873 79 ARG F C 1
ATOM 10859 O O . ARG F 1 80 ? 36.68370 19.61597 12.40291 1.000 24.75313 79 ARG F O 1
ATOM 10867 N N . PHE F 1 81 ? 37.83599 19.60897 10.46258 1.000 22.46369 80 PHE F N 1
ATOM 10868 C CA . PHE F 1 81 ? 36.61854 19.59935 9.65836 1.000 21.30291 80 PHE F CA 1
ATOM 10869 C C . PHE F 1 81 ? 35.76119 18.38021 9.95973 1.000 23.73366 80 PHE F C 1
ATOM 10870 O O . PHE F 1 81 ? 34.52817 18.46133 9.90945 1.000 30.02231 80 PHE F O 1
ATOM 10878 N N . GLN F 1 82 ? 36.38983 17.24659 10.28015 1.000 17.49092 81 GLN F N 1
ATOM 10879 C CA . GLN F 1 82 ? 35.61857 16.04911 10.58977 1.000 25.25724 81 GLN F CA 1
ATOM 10880 C C . GLN F 1 82 ? 34.84080 16.20395 11.88958 1.000 24.58751 81 GLN F C 1
ATOM 10881 O O . GLN F 1 82 ? 33.80993 15.54730 12.07522 1.000 39.22802 81 GLN F O 1
ATOM 10887 N N . GLY F 1 83 ? 35.30270 17.06999 12.78823 1.000 26.41508 82 GLY F N 1
ATOM 10888 C CA . GLY F 1 83 ? 34.54319 17.42130 13.96714 1.000 23.62260 82 GLY F CA 1
ATOM 10889 C C . GLY F 1 83 ? 33.36786 18.33611 13.71492 1.000 23.20841 82 GLY F C 1
ATOM 10890 O O . GLY F 1 83 ? 32.63351 18.66902 14.64911 1.000 24.79154 82 GLY F O 1
ATOM 10891 N N . GLN F 1 84 ? 33.16422 18.75329 12.46859 1.000 31.71170 83 GLN F N 1
ATOM 10892 C CA . GLN F 1 84 ? 32.08194 19.65214 12.09136 1.000 26.88342 83 GLN F CA 1
ATOM 10893 C C . GLN F 1 84 ? 31.10079 18.91320 11.19337 1.000 27.69884 83 GLN F C 1
ATOM 10894 O O . GLN F 1 84 ? 31.51359 18.21387 10.26275 1.000 32.27041 83 GLN F O 1
ATOM 10900 N N . ASP F 1 85 ? 29.80401 19.07897 11.46770 1.000 33.66427 84 ASP F N 1
ATOM 10901 C CA . ASP F 1 85 ? 28.78692 18.36977 10.69677 1.000 31.76622 84 ASP F CA 1
ATOM 10902 C C . ASP F 1 85 ? 28.75832 18.83251 9.24609 1.000 32.60326 84 ASP F C 1
ATOM 10903 O O . ASP F 1 85 ? 28.59490 18.02117 8.32887 1.000 26.31774 84 ASP F O 1
ATOM 10908 N N . ALA F 1 86 ? 28.91393 20.13882 9.01455 1.000 28.20271 85 ALA F N 1
ATOM 10909 C CA . ALA F 1 86 ? 28.89538 20.68926 7.66162 1.000 24.55288 85 ALA F CA 1
ATOM 10910 C C . ALA F 1 86 ? 29.84534 21.87642 7.60545 1.000 20.70669 85 ALA F C 1
ATOM 10911 O O . ALA F 1 86 ? 29.44273 23.02486 7.82633 1.000 18.30598 85 ALA F O 1
ATOM 10913 N N . PRO F 1 87 ? 31.12433 21.62883 7.32044 1.000 21.55646 86 PRO F N 1
ATOM 10914 C CA . PRO F 1 87 ? 32.08332 22.73617 7.21886 1.000 27.30063 86 PRO F CA 1
ATOM 10915 C C . PRO F 1 87 ? 31.66532 23.74083 6.15813 1.000 37.52655 86 PRO F C 1
ATOM 10916 O O . PRO F 1 87 ? 31.14016 23.38031 5.10239 1.000 37.69388 86 PRO F O 1
ATOM 10920 N N . ASP F 1 88 ? 31.90138 25.01474 6.45917 1.000 39.60089 87 ASP F N 1
ATOM 10921 C CA . ASP F 1 88 ? 31.50666 26.09385 5.56530 1.000 34.03078 87 ASP F CA 1
ATOM 10922 C C . ASP F 1 88 ? 32.27196 26.01439 4.24908 1.000 36.54112 87 ASP F C 1
ATOM 10923 O O . ASP F 1 88 ? 33.48537 25.78812 4.22790 1.000 30.55057 87 ASP F O 1
ATOM 10928 N N . HIS F 1 89 ? 31.54691 26.20809 3.14361 1.000 32.64669 88 HIS F N 1
ATOM 10929 C CA . HIS F 1 89 ? 32.12581 26.03913 1.81577 1.000 34.38508 88 HIS F CA 1
ATOM 10930 C C . HIS F 1 89 ? 33.28701 26.98716 1.55497 1.000 32.94852 88 HIS F C 1
ATOM 10931 O O . HIS F 1 89 ? 34.16089 26.66543 0.74434 1.000 33.34056 88 HIS F O 1
ATOM 10938 N N . GLU F 1 90 ? 33.32306 28.14474 2.21485 1.000 27.66720 89 GLU F N 1
ATOM 10939 C CA . GLU F 1 90 ? 34.45671 29.04428 2.02984 1.000 38.13499 89 GLU F CA 1
ATOM 10940 C C . GLU F 1 90 ? 35.71631 28.48200 2.67561 1.000 29.96493 89 GLU F C 1
ATOM 10941 O O . GLU F 1 90 ? 36.81661 28.62677 2.13035 1.000 27.74617 89 GLU F O 1
ATOM 10947 N N . LEU F 1 91 ? 35.57740 27.83068 3.83273 1.000 35.45764 90 LEU F N 1
ATOM 10948 C CA . LEU F 1 91 ? 36.72663 27.16757 4.43811 1.000 26.72523 90 LEU F CA 1
ATOM 10949 C C . LEU F 1 91 ? 37.17096 25.96460 3.61556 1.000 25.56149 90 LEU F C 1
ATOM 10950 O O . LEU F 1 91 ? 38.36888 25.66401 3.55930 1.000 23.44634 90 LEU F O 1
ATOM 10955 N N . LEU F 1 92 ? 36.22946 25.26793 2.97180 1.000 24.61481 91 LEU F N 1
ATOM 10956 C CA . LEU F 1 92 ? 36.60455 24.15479 2.10547 1.000 16.47337 91 LEU F CA 1
ATOM 10957 C C . LEU F 1 92 ? 37.30848 24.64962 0.84983 1.000 19.97883 91 LEU F C 1
ATOM 10958 O O . LEU F 1 92 ? 38.19497 23.96975 0.31932 1.000 25.77877 91 LEU F O 1
ATOM 10963 N N . ALA F 1 93 ? 36.92159 25.82822 0.35667 1.000 24.57638 92 ALA F N 1
ATOM 10964 C CA . ALA F 1 93 ? 37.56981 26.39243 -0.82305 1.000 20.97350 92 ALA F CA 1
ATOM 10965 C C . ALA F 1 93 ? 39.04770 26.65129 -0.56288 1.000 21.29247 92 ALA F C 1
ATOM 10966 O O . ALA F 1 93 ? 39.90608 26.29414 -1.37793 1.000 22.56855 92 ALA F O 1
ATOM 10968 N N . ALA F 1 94 ? 39.36376 27.27360 0.57601 1.000 24.10178 93 ALA F N 1
ATOM 10969 C CA . ALA F 1 94 ? 40.76155 27.48427 0.94098 1.000 26.39708 93 ALA F CA 1
ATOM 10970 C C . ALA F 1 94 ? 41.46333 26.16171 1.23216 1.000 28.06321 93 ALA F C 1
ATOM 10971 O O . ALA F 1 94 ? 42.64599 25.99516 0.90771 1.000 21.79767 93 ALA F O 1
ATOM 10973 N N . PHE F 1 95 ? 40.75189 25.21451 1.85083 1.000 27.16714 94 PHE F N 1
ATOM 10974 C CA . PHE F 1 95 ? 41.31236 23.88952 2.10396 1.000 19.52499 94 PHE F CA 1
ATOM 10975 C C . PHE F 1 95 ? 41.76811 23.23475 0.80666 1.000 22.11669 94 PHE F C 1
ATOM 10976 O O . PHE F 1 95 ? 42.86360 22.66633 0.73127 1.000 18.89028 94 PHE F O 1
ATOM 10984 N N . GLN F 1 96 ? 40.93011 23.31116 -0.23001 1.000 17.56085 95 GLN F N 1
ATOM 10985 C CA . GLN F 1 96 ? 41.32014 22.81764 -1.54551 1.000 14.46582 95 GLN F CA 1
ATOM 10986 C C . GLN F 1 96 ? 42.57097 23.52381 -2.05326 1.000 20.73606 95 GLN F C 1
ATOM 10987 O O . GLN F 1 96 ? 43.43885 22.89671 -2.67142 1.000 29.71857 95 GLN F O 1
ATOM 10993 N N . THR F 1 97 ? 42.68127 24.83057 -1.80616 1.000 18.36549 96 THR F N 1
ATOM 10994 C CA . THR F 1 97 ? 43.83531 25.57293 -2.30142 1.000 21.98316 96 THR F CA 1
ATOM 10995 C C . THR F 1 97 ? 45.12228 25.08464 -1.64702 1.000 17.59145 96 THR F C 1
ATOM 10996 O O . THR F 1 97 ? 46.14809 24.93223 -2.32226 1.000 21.71071 96 THR F O 1
ATOM 11000 N N . VAL F 1 98 ? 45.08707 24.82184 -0.33609 1.000 15.00100 97 VAL F N 1
ATOM 11001 C CA . VAL F 1 98 ? 46.25488 24.25217 0.33354 1.000 17.52387 97 VAL F CA 1
ATOM 11002 C C . VAL F 1 98 ? 46.65202 22.95206 -0.34858 1.000 19.73052 97 VAL F C 1
ATOM 11003 O O . VAL F 1 98 ? 47.81956 22.73257 -0.68649 1.000 18.47993 97 VAL F O 1
ATOM 11007 N N . TYR F 1 99 ? 45.66816 22.08985 -0.60954 1.000 21.03355 98 TYR F N 1
ATOM 11008 C CA . TYR F 1 99 ? 45.94459 20.78532 -1.20811 1.000 21.43940 98 TYR F CA 1
ATOM 11009 C C . TYR F 1 99 ? 46.59829 20.93882 -2.57710 1.000 18.78504 98 TYR F C 1
ATOM 11010 O O . TYR F 1 99 ? 47.60316 20.29322 -2.88373 1.000 25.91386 98 TYR F O 1
ATOM 11019 N N . GLN F 1 100 ? 46.02938 21.79777 -3.41839 1.000 21.27794 99 GLN F N 1
ATOM 11020 C CA . GLN F 1 100 ? 46.57521 22.01684 -4.75700 1.000 19.06651 99 GLN F CA 1
ATOM 11021 C C . GLN F 1 100 ? 47.99251 22.58457 -4.69312 1.000 19.52912 99 GLN F C 1
ATOM 11022 O O . GLN F 1 100 ? 48.90528 22.09190 -5.36670 1.000 19.40458 99 GLN F O 1
ATOM 11028 N N . VAL F 1 101 ? 48.19840 23.62958 -3.88248 1.000 24.51965 100 VAL F N 1
ATOM 11029 C CA . VAL F 1 101 ? 49.48218 24.33684 -3.89515 1.000 22.42381 100 VAL F CA 1
ATOM 11030 C C . VAL F 1 101 ? 50.59393 23.44064 -3.35480 1.000 24.26027 100 VAL F C 1
ATOM 11031 O O . VAL F 1 101 ? 51.66368 23.31130 -3.95810 1.000 37.12309 100 VAL F O 1
ATOM 11035 N N . ILE F 1 102 ? 50.37570 22.83859 -2.18146 1.000 26.93391 101 ILE F N 1
ATOM 11036 C CA . ILE F 1 102 ? 51.39658 21.96191 -1.59975 1.000 29.08723 101 ILE F CA 1
ATOM 11037 C C . ILE F 1 102 ? 51.62990 20.74963 -2.49248 1.000 27.28761 101 ILE F C 1
ATOM 11038 O O . ILE F 1 102 ? 52.72889 20.18574 -2.52762 1.000 22.06197 101 ILE F O 1
ATOM 11043 N N . GLY F 1 103 ? 50.60283 20.33841 -3.23670 1.000 21.34772 102 GLY F N 1
ATOM 11044 C CA . GLY F 1 103 ? 50.70997 19.11428 -4.01813 1.000 20.06001 102 GLY F CA 1
ATOM 11045 C C . GLY F 1 103 ? 51.76932 19.19428 -5.09855 1.000 20.27202 102 GLY F C 1
ATOM 11046 O O . GLY F 1 103 ? 52.42222 18.19668 -5.42898 1.000 34.29154 102 GLY F O 1
ATOM 11047 N N . ASP F 1 104 ? 51.95177 20.38548 -5.66613 1.000 33.02084 103 ASP F N 1
ATOM 11048 C CA . ASP F 1 104 ? 52.90134 20.55376 -6.76361 1.000 31.91456 103 ASP F CA 1
ATOM 11049 C C . ASP F 1 104 ? 54.31608 20.15043 -6.36581 1.000 22.19850 103 ASP F C 1
ATOM 11050 O O . ASP F 1 104 ? 55.06994 19.61423 -7.19046 1.000 24.26777 103 ASP F O 1
ATOM 11055 N N . ASP F 1 105 ? 54.69282 20.39648 -5.11211 1.000 24.05060 104 ASP F N 1
ATOM 11056 C CA . ASP F 1 105 ? 55.97088 19.91115 -4.60546 1.000 25.80051 104 ASP F CA 1
ATOM 11057 C C . ASP F 1 105 ? 56.02045 18.38911 -4.54256 1.000 30.82338 104 ASP F C 1
ATOM 11058 O O . ASP F 1 105 ? 57.11185 17.80738 -4.60372 1.000 26.45919 104 ASP F O 1
ATOM 11063 N N . LEU F 1 106 ? 54.86578 17.73439 -4.44213 1.000 23.17341 105 LEU F N 1
ATOM 11064 C CA . LEU F 1 106 ? 54.79369 16.28934 -4.27298 1.000 18.45915 105 LEU F CA 1
ATOM 11065 C C . LEU F 1 106 ? 54.53100 15.54211 -5.57285 1.000 22.30918 105 LEU F C 1
ATOM 11066 O O . LEU F 1 106 ? 55.06661 14.44510 -5.76179 1.000 26.05621 105 LEU F O 1
ATOM 11071 N N . ASP F 1 107 ? 53.71952 16.10040 -6.47910 1.000 25.88938 106 ASP F N 1
ATOM 11072 C CA . ASP F 1 107 ? 53.34105 15.38786 -7.69248 1.000 26.92652 106 ASP F CA 1
ATOM 11073 C C . ASP F 1 107 ? 53.55239 16.17144 -8.98324 1.000 25.74053 106 ASP F C 1
ATOM 11074 O O . ASP F 1 107 ? 53.31989 15.61374 -10.06078 1.000 35.11916 106 ASP F O 1
ATOM 11079 N N . ASN F 1 108 ? 53.97459 17.43710 -8.91019 1.000 38.86826 107 ASN F N 1
ATOM 11080 C CA . ASN F 1 108 ? 54.25704 18.25430 -10.09506 1.000 26.32046 107 ASN F CA 1
ATOM 11081 C C . ASN F 1 108 ? 53.02869 18.37237 -11.00023 1.000 31.49894 107 ASN F C 1
ATOM 11082 O O . ASN F 1 108 ? 53.08277 18.10071 -12.20181 1.000 32.05639 107 ASN F O 1
ATOM 11087 N N . ALA F 1 109 ? 51.91141 18.79705 -10.41406 1.000 33.79470 108 ALA F N 1
ATOM 11088 C CA . ALA F 1 109 ? 50.65178 18.88187 -11.14073 1.000 29.76219 108 ALA F CA 1
ATOM 11089 C C . ALA F 1 109 ? 50.45770 20.20670 -11.86786 1.000 36.48943 108 ALA F C 1
ATOM 11090 O O . ALA F 1 109 ? 49.52803 20.31890 -12.67446 1.000 60.75574 108 ALA F O 1
ATOM 11092 N N . ALA F 1 110 ? 51.29491 21.20506 -11.60270 1.000 35.59853 109 ALA F N 1
ATOM 11093 C CA . ALA F 1 110 ? 51.18922 22.49203 -12.26928 1.000 39.18640 109 ALA F CA 1
ATOM 11094 C C . ALA F 1 110 ? 51.79158 22.41489 -13.66959 1.000 37.23442 109 ALA F C 1
ATOM 11095 O O . ALA F 1 110 ? 52.61587 21.54193 -13.95145 1.000 43.66602 109 ALA F O 1
ATOM 11097 N N . PRO F 1 111 ? 51.38149 23.30894 -14.57771 1.000 38.40074 110 PRO F N 1
ATOM 11098 C CA . PRO F 1 111 ? 51.93883 23.25567 -15.94174 1.000 34.10006 110 PRO F CA 1
ATOM 11099 C C . PRO F 1 111 ? 53.44771 23.40509 -15.98195 1.000 44.27498 110 PRO F C 1
ATOM 11100 O O . PRO F 1 111 ? 54.12145 22.67990 -16.72349 1.000 36.29769 110 PRO F O 1
ATOM 11104 N N . ALA F 1 112 ? 54.00031 24.32492 -15.19080 1.000 39.31525 111 ALA F N 1
ATOM 11105 C CA . ALA F 1 112 ? 55.43399 24.57894 -15.22614 1.000 31.97275 111 ALA F CA 1
ATOM 11106 C C . ALA F 1 112 ? 56.25832 23.39314 -14.73615 1.000 42.17146 111 ALA F C 1
ATOM 11107 O O . ALA F 1 112 ? 57.42151 23.26102 -15.13309 1.000 53.47419 111 ALA F O 1
ATOM 11109 N N . PHE F 1 113 ? 55.69231 22.53035 -13.89198 1.000 47.14378 112 PHE F N 1
ATOM 11110 C CA . PHE F 1 113 ? 56.42584 21.38400 -13.36944 1.000 34.10872 112 PHE F CA 1
ATOM 11111 C C . PHE F 1 113 ? 56.15805 20.09745 -14.13591 1.000 29.46258 112 PHE F C 1
ATOM 11112 O O . PHE F 1 113 ? 57.06863 19.27154 -14.26958 1.000 24.51185 112 PHE F O 1
ATOM 11120 N N . ARG F 1 114 ? 54.93617 19.90766 -14.64800 1.000 39.18843 113 ARG F N 1
ATOM 11121 C CA . ARG F 1 114 ? 54.62842 18.67930 -15.37717 1.000 26.22740 113 ARG F CA 1
ATOM 11122 C C . ARG F 1 114 ? 55.48412 18.53700 -16.62173 1.000 36.40796 113 ARG F C 1
ATOM 11123 O O . ARG F 1 114 ? 55.76625 17.41724 -17.05995 1.000 41.80376 113 ARG F O 1
ATOM 11131 N N . GLU F 1 115 ? 55.90673 19.65971 -17.19274 1.000 50.73676 114 GLU F N 1
ATOM 11132 C CA . GLU F 1 115 ? 56.77811 19.64407 -18.36098 1.000 57.30156 114 GLU F CA 1
ATOM 11133 C C . GLU F 1 115 ? 58.05926 18.86242 -18.09943 1.000 48.52799 114 GLU F C 1
ATOM 11134 O O . GLU F 1 115 ? 58.32433 17.83638 -18.73735 1.000 37.30759 114 GLU F O 1
ATOM 11140 N N . VAL F 1 116 ? 58.87545 19.34267 -17.16332 1.000 42.28619 115 VAL F N 1
ATOM 11141 C CA . VAL F 1 116 ? 60.26137 18.90121 -17.06703 1.000 45.01500 115 VAL F CA 1
ATOM 11142 C C . VAL F 1 116 ? 60.54449 18.01311 -15.85815 1.000 34.41550 115 VAL F C 1
ATOM 11143 O O . VAL F 1 116 ? 61.53995 17.27310 -15.87399 1.000 40.11937 115 VAL F O 1
ATOM 11147 N N . ALA F 1 117 ? 59.71262 18.06113 -14.81963 1.000 34.62889 116 ALA F N 1
ATOM 11148 C CA . ALA F 1 117 ? 60.04298 17.36922 -13.58265 1.000 23.76844 116 ALA F CA 1
ATOM 11149 C C . ALA F 1 117 ? 60.17190 15.86508 -13.81771 1.000 17.29223 116 ALA F C 1
ATOM 11150 O O . ALA F 1 117 ? 59.44989 15.28963 -14.63807 1.000 28.12324 116 ALA F O 1
ATOM 11152 N N . PRO F 1 118 ? 61.10115 15.21104 -13.12172 1.000 19.59354 117 PRO F N 1
ATOM 11153 C CA . PRO F 1 118 ? 61.20050 13.75112 -13.20613 1.000 20.14318 117 PRO F CA 1
ATOM 11154 C C . PRO F 1 118 ? 59.93421 13.08467 -12.69337 1.000 24.01115 117 PRO F C 1
ATOM 11155 O O . PRO F 1 118 ? 59.16717 13.65555 -11.91505 1.000 28.96867 117 PRO F O 1
ATOM 11159 N N . ARG F 1 119 ? 59.71432 11.85713 -13.14801 1.000 30.47319 118 ARG F N 1
ATOM 11160 C CA . ARG F 1 119 ? 58.54154 11.10861 -12.73104 1.000 23.18697 118 ARG F CA 1
ATOM 11161 C C . ARG F 1 119 ? 58.85575 10.29800 -11.48340 1.000 21.50930 118 ARG F C 1
ATOM 11162 O O . ARG F 1 119 ? 60.00375 9.91972 -11.23638 1.000 20.46023 118 ARG F O 1
ATOM 11170 N N . GLY F 1 120 ? 57.82130 10.05248 -10.68530 1.000 29.06849 119 GLY F N 1
ATOM 11171 C CA . GLY F 1 120 ? 57.96368 9.29225 -9.46892 1.000 15.50325 119 GLY F CA 1
ATOM 11172 C C . GLY F 1 120 ? 58.61421 10.08421 -8.35299 1.000 18.83204 119 GLY F C 1
ATOM 11173 O O . GLY F 1 120 ? 58.61713 11.32014 -8.35031 1.000 14.15284 119 GLY F O 1
ATOM 11174 N N . PRO F 1 121 ? 59.18775 9.36987 -7.37528 1.000 18.74780 120 PRO F N 1
ATOM 11175 C CA . PRO F 1 121 ? 59.75807 10.03148 -6.19001 1.000 14.89918 120 PRO F CA 1
ATOM 11176 C C . PRO F 1 121 ? 60.85283 11.03485 -6.51193 1.000 16.86149 120 PRO F C 1
ATOM 11177 O O . PRO F 1 121 ? 61.08690 11.97268 -5.74236 1.000 19.24753 120 PRO F O 1
ATOM 11181 N N . ALA F 1 122 ? 61.53421 10.84253 -7.64029 1.000 19.32830 121 ALA F N 1
ATOM 11182 C CA . ALA F 1 122 ? 62.60260 11.73821 -8.06556 1.000 15.58391 121 ALA F CA 1
ATOM 11183 C C . ALA F 1 122 ? 62.09280 13.10247 -8.50913 1.000 16.43145 121 ALA F C 1
ATOM 11184 O O . ALA F 1 122 ? 62.90538 13.96724 -8.85411 1.000 19.90539 121 ALA F O 1
ATOM 11186 N N . GLY F 1 123 ? 60.77953 13.31160 -8.51913 1.000 14.92318 122 GLY F N 1
ATOM 11187 C CA . GLY F 1 123 ? 60.20931 14.58809 -8.89558 1.000 15.37594 122 GLY F CA 1
ATOM 11188 C C . GLY F 1 123 ? 59.75468 15.38623 -7.69302 1.000 17.70594 122 GLY F C 1
ATOM 11189 O O . GLY F 1 123 ? 59.37166 16.55350 -7.82381 1.000 19.53792 122 GLY F O 1
ATOM 11190 N N . ILE F 1 124 ? 59.76079 14.74886 -6.51743 1.000 17.56793 123 ILE F N 1
ATOM 11191 C CA . ILE F 1 124 ? 59.59831 15.48918 -5.27391 1.000 14.97813 123 ILE F CA 1
ATOM 11192 C C . ILE F 1 124 ? 60.66726 16.56886 -5.23219 1.000 15.39481 123 ILE F C 1
ATOM 11193 O O . ILE F 1 124 ? 61.82187 16.33730 -5.60722 1.000 17.04185 123 ILE F O 1
ATOM 11198 N N . HIS F 1 125 ? 60.27895 17.76598 -4.79436 1.000 15.42071 124 HIS F N 1
ATOM 11199 C CA . HIS F 1 125 ? 61.11336 18.93437 -5.05311 1.000 16.93800 124 HIS F CA 1
ATOM 11200 C C . HIS F 1 125 ? 62.42947 18.88502 -4.28068 1.000 19.31084 124 HIS F C 1
ATOM 11201 O O . HIS F 1 125 ? 63.47249 19.28120 -4.81326 1.000 19.44780 124 HIS F O 1
ATOM 11208 N N . TYR F 1 126 ? 62.42020 18.38799 -3.03981 1.000 16.54030 125 TYR F N 1
ATOM 11209 C CA . TYR F 1 126 ? 63.68511 18.28887 -2.31596 1.000 17.14222 125 TYR F CA 1
ATOM 11210 C C . TYR F 1 126 ? 64.56643 17.18348 -2.88836 1.000 17.29492 125 TYR F C 1
ATOM 11211 O O . TYR F 1 126 ? 65.79752 17.30840 -2.87870 1.000 17.81147 125 TYR F O 1
ATOM 11220 N N . VAL F 1 127 ? 63.95894 16.10898 -3.40235 1.000 16.96520 126 VAL F N 1
ATOM 11221 C CA . VAL F 1 127 ? 64.72340 15.06450 -4.08001 1.000 20.01083 126 VAL F CA 1
ATOM 11222 C C . VAL F 1 127 ? 65.22301 15.56430 -5.42868 1.000 18.60058 126 VAL F C 1
ATOM 11223 O O . VAL F 1 127 ? 66.37885 15.33449 -5.80460 1.000 17.94273 126 VAL F O 1
ATOM 11227 N N . TRP F 1 128 ? 64.35954 16.25306 -6.17709 1.000 16.61332 127 TRP F N 1
ATOM 11228 C CA . TRP F 1 128 ? 64.77564 16.86791 -7.43398 1.000 16.64463 127 TRP F CA 1
ATOM 11229 C C . TRP F 1 128 ? 65.91208 17.85910 -7.21413 1.000 17.23037 127 TRP F C 1
ATOM 11230 O O . TRP F 1 128 ? 66.85171 17.92768 -8.01567 1.000 17.55560 127 TRP F O 1
ATOM 11241 N N . TRP F 1 129 ? 65.84382 18.63575 -6.13042 1.000 17.41524 128 TRP F N 1
ATOM 11242 C CA . TRP F 1 129 ? 66.87035 19.63996 -5.86956 1.000 18.00540 128 TRP F CA 1
ATOM 11243 C C . TRP F 1 129 ? 68.20360 18.98969 -5.52878 1.000 18.60201 128 TRP F C 1
ATOM 11244 O O . TRP F 1 129 ? 69.25660 19.42633 -6.00562 1.000 19.08665 128 TRP F O 1
ATOM 11255 N N . GLU F 1 130 ? 68.18396 17.94759 -4.69658 1.000 18.62268 129 GLU F N 1
ATOM 11256 C CA . GLU F 1 130 ? 69.44065 17.31514 -4.31072 1.000 22.73184 129 GLU F CA 1
ATOM 11257 C C . GLU F 1 130 ? 70.06284 16.55244 -5.47234 1.000 27.10728 129 GLU F C 1
ATOM 11258 O O . GLU F 1 130 ? 71.29105 16.42260 -5.53794 1.000 31.19545 129 GLU F O 1
ATOM 11264 N N . ASP F 1 131 ? 69.23814 16.06355 -6.40277 1.000 18.77006 130 ASP F N 1
ATOM 11265 C CA . ASP F 1 131 ? 69.73686 15.28482 -7.52956 1.000 18.84946 130 ASP F CA 1
ATOM 11266 C C . ASP F 1 131 ? 70.32346 16.16083 -8.63076 1.000 22.00936 130 ASP F C 1
ATOM 11267 O O . ASP F 1 131 ? 71.26194 15.73506 -9.31200 1.000 19.47913 130 ASP F O 1
ATOM 11272 N N . THR F 1 132 ? 69.80616 17.37704 -8.82060 1.000 23.26946 131 THR F N 1
ATOM 11273 C CA . THR F 1 132 ? 70.20069 18.20334 -9.95446 1.000 20.68022 131 THR F CA 1
ATOM 11274 C C . THR F 1 132 ? 70.89741 19.50294 -9.57063 1.000 22.20101 131 THR F C 1
ATOM 11275 O O . THR F 1 132 ? 71.34016 20.23369 -10.46613 1.000 23.96879 131 THR F O 1
ATOM 11279 N N . VAL F 1 133 ? 71.00562 19.82198 -8.28135 1.000 19.75032 132 VAL F N 1
ATOM 11280 C CA . VAL F 1 133 ? 71.69626 21.03608 -7.85619 1.000 20.30758 132 VAL F CA 1
ATOM 11281 C C . VAL F 1 133 ? 72.75536 20.68073 -6.82075 1.000 22.13612 132 VAL F C 1
ATOM 11282 O O . VAL F 1 133 ? 73.94254 20.96570 -7.01200 1.000 21.63874 132 VAL F O 1
ATOM 11286 N N . LEU F 1 134 ? 72.33417 20.04652 -5.72356 1.000 20.78079 133 LEU F N 1
ATOM 11287 C CA . LEU F 1 134 ? 73.25479 19.74485 -4.63057 1.000 21.39495 133 LEU F CA 1
ATOM 11288 C C . LEU F 1 134 ? 74.39518 18.84724 -5.09940 1.000 21.88732 133 LEU F C 1
ATOM 11289 O O . LEU F 1 134 ? 75.57419 19.16891 -4.91259 1.000 22.63165 133 LEU F O 1
ATOM 11294 N N . LYS F 1 135 ? 74.06340 17.71252 -5.70964 1.000 21.52619 134 LYS F N 1
ATOM 11295 C CA . LYS F 1 135 ? 75.07871 16.72993 -6.07922 1.000 24.48246 134 LYS F CA 1
ATOM 11296 C C . LYS F 1 135 ? 76.01481 17.19976 -7.19401 1.000 23.38321 134 LYS F C 1
ATOM 11297 O O . LYS F 1 135 ? 77.22278 16.94369 -7.10776 1.000 26.99225 134 LYS F O 1
ATOM 11303 N N . PRO F 1 136 ? 75.52930 17.86231 -8.25559 1.000 22.13687 135 PRO F N 1
ATOM 11304 C CA . PRO F 1 136 ? 76.47813 18.36279 -9.26876 1.000 22.67936 135 PRO F CA 1
ATOM 11305 C C . PRO F 1 136 ? 77.50050 19.33637 -8.71024 1.000 23.45824 135 PRO F C 1
ATOM 11306 O O . PRO F 1 136 ? 78.65942 19.32941 -9.14439 1.000 24.60359 135 PRO F O 1
ATOM 11310 N N . VAL F 1 137 ? 77.10335 20.18182 -7.75721 1.000 24.55544 136 VAL F N 1
ATOM 11311 C CA . VAL F 1 137 ? 78.06836 21.07087 -7.11970 1.000 24.15614 136 VAL F CA 1
ATOM 11312 C C . VAL F 1 137 ? 78.93996 20.29819 -6.14128 1.000 24.72225 136 VAL F C 1
ATOM 11313 O O . VAL F 1 137 ? 80.11450 20.63341 -5.94454 1.000 25.56397 136 VAL F O 1
ATOM 11317 N N . ALA F 1 138 ? 78.39219 19.25026 -5.52136 1.000 24.31658 137 ALA F N 1
ATOM 11318 C CA . ALA F 1 138 ? 79.16826 18.46811 -4.56463 1.000 24.85425 137 ALA F CA 1
ATOM 11319 C C . ALA F 1 138 ? 80.33080 17.74425 -5.23134 1.000 25.49706 137 ALA F C 1
ATOM 11320 O O . ALA F 1 138 ? 81.32707 17.43635 -4.56812 1.000 30.92703 137 ALA F O 1
ATOM 11322 N N . ALA F 1 139 ? 80.23137 17.46999 -6.53319 1.000 25.28381 138 ALA F N 1
ATOM 11323 C CA . ALA F 1 139 ? 81.31574 16.80306 -7.24327 1.000 25.92976 138 ALA F CA 1
ATOM 11324 C C . ALA F 1 139 ? 82.57117 17.65971 -7.34413 1.000 32.22085 138 ALA F C 1
ATOM 11325 O O . ALA F 1 139 ? 83.63356 17.13170 -7.69289 1.000 40.25819 138 ALA F O 1
ATOM 11327 N N . HIS F 1 140 ? 82.48212 18.95604 -7.04131 1.000 29.30922 139 HIS F N 1
ATOM 11328 C CA . HIS F 1 140 ? 83.60536 19.87663 -7.16546 1.000 27.84288 139 HIS F CA 1
ATOM 11329 C C . HIS F 1 140 ? 84.07220 20.40672 -5.81413 1.000 28.35571 139 HIS F C 1
ATOM 11330 O O . HIS F 1 140 ? 84.72379 21.45435 -5.74917 1.000 29.72811 139 HIS F O 1
ATOM 11337 N N . VAL F 1 141 ? 83.75147 19.69875 -4.73608 1.000 28.13815 140 VAL F N 1
ATOM 11338 C CA . VAL F 1 141 ? 84.10720 20.09324 -3.38088 1.000 28.58458 140 VAL F CA 1
ATOM 11339 C C . VAL F 1 141 ? 84.79672 18.91348 -2.71266 1.000 29.04742 140 VAL F C 1
ATOM 11340 O O . VAL F 1 141 ? 84.35340 17.76850 -2.85137 1.000 33.82289 140 VAL F O 1
ATOM 11344 N N . ALA F 1 142 ? 85.88954 19.18542 -2.00504 1.000 29.97961 141 ALA F N 1
ATOM 11345 C CA . ALA F 1 142 ? 86.57962 18.12838 -1.28125 1.000 30.50004 141 ALA F CA 1
ATOM 11346 C C . ALA F 1 142 ? 85.68519 17.57185 -0.17768 1.000 29.92149 141 ALA F C 1
ATOM 11347 O O . ALA F 1 142 ? 84.85811 18.28467 0.39752 1.000 33.13912 141 ALA F O 1
ATOM 11349 N N . GLU F 1 143 ? 85.86037 16.27803 0.11467 1.000 30.01213 142 GLU F N 1
ATOM 11350 C CA . GLU F 1 143 ? 85.00066 15.61060 1.09084 1.000 32.61233 142 GLU F CA 1
ATOM 11351 C C . GLU F 1 143 ? 85.01632 16.32794 2.43501 1.000 34.79998 142 GLU F C 1
ATOM 11352 O O . GLU F 1 143 ? 83.98551 16.40962 3.11387 1.000 36.34991 142 GLU F O 1
ATOM 11358 N N . GLU F 1 144 ? 86.17578 16.85242 2.83752 1.000 32.87680 143 GLU F N 1
ATOM 11359 C CA . GLU F 1 144 ? 86.25397 17.58737 4.09545 1.000 35.76566 143 GLU F CA 1
ATOM 11360 C C . GLU F 1 144 ? 85.33473 18.80352 4.07410 1.000 34.89804 143 GLU F C 1
ATOM 11361 O O . GLU F 1 144 ? 84.58967 19.05105 5.02921 1.000 32.40649 143 GLU F O 1
ATOM 11367 N N . ASP F 1 145 ? 85.36410 19.57000 2.98228 1.000 30.35996 144 ASP F N 1
ATOM 11368 C CA . ASP F 1 145 ? 84.48246 20.72341 2.85547 1.000 30.51375 144 ASP F CA 1
ATOM 11369 C C . ASP F 1 145 ? 83.03434 20.33252 2.58849 1.000 29.22901 144 ASP F C 1
ATOM 11370 O O . ASP F 1 145 ? 82.14590 21.17784 2.74250 1.000 31.26436 144 ASP F O 1
ATOM 11375 N N . ARG F 1 146 ? 82.77236 19.08449 2.19490 1.000 28.32123 145 ARG F N 1
ATOM 11376 C CA . ARG F 1 146 ? 81.39297 18.64243 2.02581 1.000 27.30826 145 ARG F CA 1
ATOM 11377 C C . ARG F 1 146 ? 80.73619 18.35674 3.36941 1.000 27.09696 145 ARG F C 1
ATOM 11378 O O . ARG F 1 146 ? 79.56884 18.70599 3.57956 1.000 39.28575 145 ARG F O 1
ATOM 11386 N N . GLN F 1 147 ? 81.47194 17.72504 4.28727 1.000 28.78997 146 GLN F N 1
ATOM 11387 C CA . GLN F 1 147 ? 80.95423 17.51537 5.63464 1.000 27.63612 146 GLN F CA 1
ATOM 11388 C C . GLN F 1 147 ? 80.65107 18.84311 6.31854 1.000 27.99026 146 GLN F C 1
ATOM 11389 O O . GLN F 1 147 ? 79.64591 18.96980 7.02786 1.000 32.83806 146 GLN F O 1
ATOM 11395 N N . SER F 1 148 ? 81.51046 19.84572 6.11771 1.000 28.87419 147 SER F N 1
ATOM 11396 C CA . SER F 1 148 ? 81.27116 21.15382 6.71812 1.000 28.46813 147 SER F CA 1
ATOM 11397 C C . SER F 1 148 ? 80.05284 21.82673 6.10155 1.000 27.63904 147 SER F C 1
ATOM 11398 O O . SER F 1 148 ? 79.29286 22.50772 6.79936 1.000 27.42881 147 SER F O 1
ATOM 11401 N N . ALA F 1 149 ? 79.84974 21.64849 4.79457 1.000 29.11633 148 ALA F N 1
ATOM 11402 C CA . ALA F 1 149 ? 78.66040 22.20020 4.15608 1.000 33.66973 148 ALA F CA 1
ATOM 11403 C C . ALA F 1 149 ? 77.38958 21.54633 4.67906 1.000 28.64984 148 ALA F C 1
ATOM 11404 O O . ALA F 1 149 ? 76.32338 22.17182 4.67105 1.000 25.11453 148 ALA F O 1
ATOM 11406 N N . ALA F 1 150 ? 77.48207 20.29668 5.13832 1.000 25.64058 149 ALA F N 1
ATOM 11407 C CA . ALA F 1 150 ? 76.29345 19.58423 5.59009 1.000 24.96989 149 ALA F CA 1
ATOM 11408 C C . ALA F 1 150 ? 75.80385 20.09676 6.93633 1.000 25.07713 149 ALA F C 1
ATOM 11409 O O . ALA F 1 150 ? 74.61552 19.96663 7.25089 1.000 28.68543 149 ALA F O 1
ATOM 11411 N N . VAL F 1 151 ? 76.69381 20.67557 7.73913 1.000 25.85378 150 VAL F N 1
ATOM 11412 C CA . VAL F 1 151 ? 76.31933 21.14734 9.06761 1.000 26.05436 150 VAL F CA 1
ATOM 11413 C C . VAL F 1 151 ? 75.37854 22.33833 8.92681 1.000 25.67094 150 VAL F C 1
ATOM 11414 O O . VAL F 1 151 ? 75.71519 23.34502 8.29339 1.000 32.07053 150 VAL F O 1
ATOM 11418 N N . LEU F 1 152 ? 74.19229 22.22350 9.52227 1.000 25.18672 151 LEU F N 1
ATOM 11419 C CA . LEU F 1 152 ? 73.14971 23.22922 9.37303 1.000 24.77271 151 LEU F CA 1
ATOM 11420 C C . LEU F 1 152 ? 73.28202 24.28346 10.46474 1.000 25.39979 151 LEU F C 1
ATOM 11421 O O . LEU F 1 152 ? 73.26942 23.92844 11.65234 1.000 25.63590 151 LEU F O 1
ATOM 11426 N N . PRO F 1 153 ? 73.40399 25.56542 10.11975 1.000 25.56137 152 PRO F N 1
ATOM 11427 C CA . PRO F 1 153 ? 73.44280 26.60959 11.15205 1.000 26.11759 152 PRO F CA 1
ATOM 11428 C C . PRO F 1 153 ? 72.20524 26.55822 12.03809 1.000 25.77486 152 PRO F C 1
ATOM 11429 O O . PRO F 1 153 ? 71.13031 26.13015 11.61426 1.000 25.03885 152 PRO F O 1
ATOM 11433 N N . ARG F 1 154 ? 72.37003 26.99856 13.28869 1.000 26.36186 153 ARG F N 1
ATOM 11434 C CA . ARG F 1 154 ? 71.27172 26.94759 14.24832 1.000 26.16287 153 ARG F CA 1
ATOM 11435 C C . ARG F 1 154 ? 70.12104 27.87367 13.87505 1.000 25.74319 153 ARG F C 1
ATOM 11436 O O . ARG F 1 154 ? 69.02132 27.72248 14.41829 1.000 25.42716 153 ARG F O 1
ATOM 11444 N N . ALA F 1 155 ? 70.34303 28.82940 12.97019 1.000 25.77680 154 ALA F N 1
ATOM 11445 C CA . ALA F 1 155 ? 69.22361 29.60758 12.45303 1.000 25.32613 154 ALA F CA 1
ATOM 11446 C C . ALA F 1 155 ? 68.38372 28.78703 11.48337 1.000 24.43086 154 ALA F C 1
ATOM 11447 O O . ALA F 1 155 ? 67.16949 28.99723 11.38224 1.000 23.96100 154 ALA F O 1
ATOM 11449 N N . VAL F 1 156 ? 69.00778 27.84842 10.77030 1.000 24.22577 155 VAL F N 1
ATOM 11450 C CA . VAL F 1 156 ? 68.26021 26.95609 9.88936 1.000 23.41933 155 VAL F CA 1
ATOM 11451 C C . VAL F 1 156 ? 67.44498 25.96696 10.71125 1.000 23.12185 155 VAL F C 1
ATOM 11452 O O . VAL F 1 156 ? 66.22237 25.86531 10.55865 1.000 22.57120 155 VAL F O 1
ATOM 11456 N N . THR F 1 157 ? 68.11485 25.21624 11.59251 1.000 23.52207 156 THR F N 1
ATOM 11457 C CA . THR F 1 157 ? 67.40076 24.26718 12.44069 1.000 23.32976 156 THR F CA 1
ATOM 11458 C C . THR F 1 157 ? 66.39163 24.97564 13.33266 1.000 23.38696 156 THR F C 1
ATOM 11459 O O . THR F 1 157 ? 65.37711 24.38129 13.71588 1.000 23.03474 156 THR F O 1
ATOM 11463 N N . GLY F 1 158 ? 66.65457 26.23936 13.67642 1.000 23.87520 157 GLY F N 1
ATOM 11464 C CA . GLY F 1 158 ? 65.65930 27.02472 14.38585 1.000 23.94342 157 GLY F CA 1
ATOM 11465 C C . GLY F 1 158 ? 64.39345 27.21172 13.57392 1.000 23.24882 157 GLY F C 1
ATOM 11466 O O . GLY F 1 158 ? 63.28582 27.13826 14.10846 1.000 23.06184 157 GLY F O 1
ATOM 11467 N N . LEU F 1 159 ? 64.54029 27.45040 12.26833 1.000 22.89289 158 LEU F N 1
ATOM 11468 C CA . LEU F 1 159 ? 63.37875 27.46570 11.38370 1.000 22.19736 158 LEU F CA 1
ATOM 11469 C C . LEU F 1 159 ? 62.74248 26.08541 11.28799 1.000 21.63979 158 LEU F C 1
ATOM 11470 O O . LEU F 1 159 ? 61.51233 25.96523 11.24317 1.000 21.21691 158 LEU F O 1
ATOM 11475 N N . LEU F 1 160 ? 63.56348 25.03280 11.24406 1.000 21.67221 159 LEU F N 1
ATOM 11476 C CA . LEU F 1 160 ? 63.02193 23.67881 11.20218 1.000 21.22096 159 LEU F CA 1
ATOM 11477 C C . LEU F 1 160 ? 62.21285 23.37529 12.45603 1.000 21.34766 159 LEU F C 1
ATOM 11478 O O . LEU F 1 160 ? 61.19229 22.67948 12.39232 1.000 20.90162 159 LEU F O 1
ATOM 11483 N N . ASP F 1 161 ? 62.64805 23.89841 13.60615 1.000 21.99247 160 ASP F N 1
ATOM 11484 C CA . ASP F 1 161 ? 61.88265 23.72154 14.83638 1.000 22.19016 160 ASP F CA 1
ATOM 11485 C C . ASP F 1 161 ? 60.55497 24.46700 14.77271 1.000 21.93077 160 ASP F C 1
ATOM 11486 O O . ASP F 1 161 ? 59.53580 23.97250 15.26697 1.000 23.38313 160 ASP F O 1
ATOM 11491 N N . SER F 1 162 ? 60.54344 25.65448 14.16507 1.000 21.93613 161 SER F N 1
ATOM 11492 C CA . SER F 1 162 ? 59.28810 26.37572 13.98119 1.000 21.69418 161 SER F CA 1
ATOM 11493 C C . SER F 1 162 ? 58.32892 25.58535 13.09798 1.000 22.37167 161 SER F C 1
ATOM 11494 O O . SER F 1 162 ? 57.13474 25.46786 13.40234 1.000 21.60576 161 SER F O 1
ATOM 11497 N N . MET F 1 163 ? 58.83983 25.04066 11.98900 1.000 20.55150 162 MET F N 1
ATOM 11498 C CA . MET F 1 163 ? 58.00901 24.23452 11.09916 1.000 19.86886 162 MET F CA 1
ATOM 11499 C C . MET F 1 163 ? 57.44103 23.02748 11.83031 1.000 19.78300 162 MET F C 1
ATOM 11500 O O . MET F 1 163 ? 56.27061 22.66990 11.64444 1.000 19.39906 162 MET F O 1
ATOM 11505 N N . ASP F 1 164 ? 58.25849 22.38915 12.67305 1.000 20.17977 163 ASP F N 1
ATOM 11506 C CA . ASP F 1 164 ? 57.76316 21.30709 13.51855 1.000 20.21897 163 ASP F CA 1
ATOM 11507 C C . ASP F 1 164 ? 56.54821 21.75199 14.31798 1.000 20.33160 163 ASP F C 1
ATOM 11508 O O . ASP F 1 164 ? 55.52967 21.05423 14.36095 1.000 24.51241 163 ASP F O 1
ATOM 11513 N N . ARG F 1 165 ? 56.63258 22.92651 14.94017 1.000 20.78452 164 ARG F N 1
ATOM 11514 C CA . ARG F 1 165 ? 55.51168 23.43505 15.72530 1.000 20.97681 164 ARG F CA 1
ATOM 11515 C C . ARG F 1 165 ? 54.28387 23.65869 14.85224 1.000 20.44507 164 ARG F C 1
ATOM 11516 O O . ARG F 1 165 ? 53.16860 23.26987 15.21845 1.000 20.35495 164 ARG F O 1
ATOM 11524 N N . LEU F 1 166 ? 54.46986 24.28098 13.68571 1.000 20.12261 165 LEU F N 1
ATOM 11525 C CA . LEU F 1 166 ? 53.34891 24.53754 12.78659 1.000 19.63548 165 LEU F CA 1
ATOM 11526 C C . LEU F 1 166 ? 52.79033 23.26242 12.17099 1.000 22.47293 165 LEU F C 1
ATOM 11527 O O . LEU F 1 166 ? 51.67353 23.28298 11.63999 1.000 23.34770 165 LEU F O 1
ATOM 11532 N N . ALA F 1 167 ? 53.54179 22.15967 12.22439 1.000 19.03042 166 ALA F N 1
ATOM 11533 C CA . ALA F 1 167 ? 53.04552 20.89853 11.68772 1.000 18.56379 166 ALA F CA 1
ATOM 11534 C C . ALA F 1 167 ? 51.83245 20.40006 12.45909 1.000 22.03521 166 ALA F C 1
ATOM 11535 O O . ALA F 1 167 ? 51.00894 19.66298 11.90614 1.000 26.86117 166 ALA F O 1
ATOM 11537 N N . THR F 1 168 ? 51.69921 20.78976 13.72776 1.000 21.85787 167 THR F N 1
ATOM 11538 C CA . THR F 1 168 ? 50.58043 20.37058 14.56324 1.000 19.32206 167 THR F CA 1
ATOM 11539 C C . THR F 1 168 ? 49.63368 21.51969 14.89700 1.000 19.53237 167 THR F C 1
ATOM 11540 O O . THR F 1 168 ? 48.74040 21.35273 15.73401 1.000 19.80049 167 THR F O 1
ATOM 11544 N N . HIS F 1 169 ? 49.80006 22.67627 14.25919 1.000 19.45948 168 HIS F N 1
ATOM 11545 C CA . HIS F 1 169 ? 48.96827 23.84213 14.53781 1.000 19.71287 168 HIS F CA 1
ATOM 11546 C C . HIS F 1 169 ? 47.73829 23.83328 13.63688 1.000 19.25089 168 HIS F C 1
ATOM 11547 O O . HIS F 1 169 ? 47.86514 23.57258 12.43354 1.000 20.39427 168 HIS F O 1
ATOM 11554 N N . PRO F 1 170 ? 46.54469 24.10958 14.17659 1.000 19.47664 169 PRO F N 1
ATOM 11555 C CA . PRO F 1 170 ? 45.32943 24.08729 13.34021 1.000 20.15421 169 PRO F CA 1
ATOM 11556 C C . PRO F 1 170 ? 45.37650 25.03969 12.15864 1.000 19.15114 169 PRO F C 1
ATOM 11557 O O . PRO F 1 170 ? 44.71033 24.79405 11.14410 1.000 29.54921 169 PRO F O 1
ATOM 11561 N N . LEU F 1 171 ? 46.14286 26.12371 12.26284 1.000 23.94802 170 LEU F N 1
ATOM 11562 C CA . LEU F 1 171 ? 46.31728 27.08953 11.18688 1.000 18.86706 170 LEU F CA 1
ATOM 11563 C C . LEU F 1 171 ? 47.73413 27.08239 10.63453 1.000 20.49866 170 LEU F C 1
ATOM 11564 O O . LEU F 1 171 ? 48.11572 28.01534 9.91840 1.000 28.12761 170 LEU F O 1
ATOM 11569 N N . GLY F 1 172 ? 48.52109 26.05236 10.95362 1.000 19.81066 171 GLY F N 1
ATOM 11570 C CA . GLY F 1 172 ? 49.93212 26.07046 10.60119 1.000 18.66862 171 GLY F CA 1
ATOM 11571 C C . GLY F 1 172 ? 50.16509 26.04423 9.10373 1.000 18.13252 171 GLY F C 1
ATOM 11572 O O . GLY F 1 172 ? 50.93023 26.85011 8.56860 1.000 18.21435 171 GLY F O 1
ATOM 11573 N N . ALA F 1 173 ? 49.50523 25.11494 8.40773 1.000 17.61399 172 ALA F N 1
ATOM 11574 C CA . ALA F 1 173 ? 49.68524 24.99906 6.96340 1.000 17.10587 172 ALA F CA 1
ATOM 11575 C C . ALA F 1 173 ? 49.37644 26.31266 6.25304 1.000 17.10910 172 ALA F C 1
ATOM 11576 O O . ALA F 1 173 ? 50.03602 26.66205 5.26596 1.000 16.94021 172 ALA F O 1
ATOM 11578 N N . ALA F 1 174 ? 48.38082 27.05851 6.74125 1.000 18.89036 173 ALA F N 1
ATOM 11579 C CA . ALA F 1 174 ? 48.07715 28.35562 6.14377 1.000 17.43151 173 ALA F CA 1
ATOM 11580 C C . ALA F 1 174 ? 49.18802 29.36282 6.42083 1.000 18.30445 173 ALA F C 1
ATOM 11581 O O . ALA F 1 174 ? 49.53218 30.17401 5.55315 1.000 18.42105 173 ALA F O 1
ATOM 11583 N N . VAL F 1 175 ? 49.76788 29.31919 7.62270 1.000 20.95199 174 VAL F N 1
ATOM 11584 C CA . VAL F 1 175 ? 50.86311 30.22566 7.95898 1.000 18.86451 174 VAL F CA 1
ATOM 11585 C C . VAL F 1 175 ? 52.06612 29.97139 7.05869 1.000 18.65288 174 VAL F C 1
ATOM 11586 O O . VAL F 1 175 ? 52.73917 30.91085 6.61697 1.000 18.88441 174 VAL F O 1
ATOM 11590 N N . GLN F 1 176 ? 52.35090 28.70021 6.76305 1.000 19.97499 175 GLN F N 1
ATOM 11591 C CA . GLN F 1 176 ? 53.52392 28.36928 5.96005 1.000 18.10683 175 GLN F CA 1
ATOM 11592 C C . GLN F 1 176 ? 53.33264 28.73746 4.49448 1.000 17.71084 175 GLN F C 1
ATOM 11593 O O . GLN F 1 176 ? 54.23388 29.31795 3.88035 1.000 17.85362 175 GLN F O 1
ATOM 11599 N N . LEU F 1 177 ? 52.17659 28.40667 3.91437 1.000 17.24894 176 LEU F N 1
ATOM 11600 C CA . LEU F 1 177 ? 51.93987 28.74260 2.51381 1.000 20.84671 176 LEU F CA 1
ATOM 11601 C C . LEU F 1 177 ? 51.88397 30.25036 2.31345 1.000 22.25484 176 LEU F C 1
ATOM 11602 O O . LEU F 1 177 ? 52.46496 30.78146 1.35947 1.000 24.83697 176 LEU F O 1
ATOM 11607 N N . ARG F 1 178 ? 51.18926 30.95788 3.20757 1.000 25.03109 177 ARG F N 1
ATOM 11608 C CA . ARG F 1 178 ? 51.03689 32.39972 3.04715 1.000 24.18209 177 ARG F CA 1
ATOM 11609 C C . ARG F 1 178 ? 52.38709 33.10619 3.05871 1.000 20.93932 177 ARG F C 1
ATOM 11610 O O . ARG F 1 178 ? 52.60341 34.05731 2.29926 1.000 24.42850 177 ARG F O 1
ATOM 11618 N N . VAL F 1 179 ? 53.31428 32.64502 3.89746 1.000 18.66846 178 VAL F N 1
ATOM 11619 C CA . VAL F 1 179 ? 54.60763 33.31123 4.01774 1.000 19.17563 178 VAL F CA 1
ATOM 11620 C C . VAL F 1 179 ? 55.57238 32.83097 2.94031 1.000 20.62944 178 VAL F C 1
ATOM 11621 O O . VAL F 1 179 ? 56.20599 33.63937 2.25182 1.000 31.26007 178 VAL F O 1
ATOM 11625 N N . VAL F 1 180 ? 55.69864 31.51144 2.77674 1.000 23.44725 179 VAL F N 1
ATOM 11626 C CA . VAL F 1 180 ? 56.70381 30.96350 1.86800 1.000 29.45839 179 VAL F CA 1
ATOM 11627 C C . VAL F 1 180 ? 56.37552 31.31357 0.42215 1.000 29.11030 179 VAL F C 1
ATOM 11628 O O . VAL F 1 180 ? 57.22577 31.82164 -0.31828 1.000 28.53641 179 VAL F O 1
ATOM 11632 N N . GLU F 1 181 ? 55.13959 31.05262 -0.00348 1.000 34.01740 180 GLU F N 1
ATOM 11633 C CA . GLU F 1 181 ? 54.75812 31.29105 -1.39124 1.000 37.91953 180 GLU F CA 1
ATOM 11634 C C . GLU F 1 181 ? 54.70762 32.78546 -1.68970 1.000 40.40527 180 GLU F C 1
ATOM 11635 O O . GLU F 1 181 ? 54.42230 33.19385 -2.81985 1.000 43.63687 180 GLU F O 1
ATOM 11641 N N . ASP F 1 182 ? 54.98539 33.60622 -0.67738 1.000 28.01284 181 ASP F N 1
ATOM 11642 C CA . ASP F 1 182 ? 55.09647 35.04695 -0.84082 1.000 26.70389 181 ASP F CA 1
ATOM 11643 C C . ASP F 1 182 ? 56.53592 35.51079 -1.02704 1.000 34.13876 181 ASP F C 1
ATOM 11644 O O . ASP F 1 182 ? 56.75632 36.65045 -1.45138 1.000 36.08901 181 ASP F O 1
ATOM 11649 N N . ILE F 1 183 ? 57.51259 34.65730 -0.71865 1.000 25.11533 182 ILE F N 1
ATOM 11650 C CA . ILE F 1 183 ? 58.92686 34.93768 -0.91890 1.000 25.42193 182 ILE F CA 1
ATOM 11651 C C . ILE F 1 183 ? 59.56616 33.95016 -1.88669 1.000 19.15878 182 ILE F C 1
ATOM 11652 O O . ILE F 1 183 ? 60.78233 33.96405 -2.06560 1.000 26.17762 182 ILE F O 1
ATOM 11657 N N . ALA F 1 184 ? 58.76160 33.09557 -2.51999 1.000 18.49177 183 ALA F N 1
ATOM 11658 C CA . ALA F 1 184 ? 59.29760 32.02821 -3.35827 1.000 18.14165 183 ALA F CA 1
ATOM 11659 C C . ALA F 1 184 ? 60.07788 32.58123 -4.54608 1.000 29.78640 183 ALA F C 1
ATOM 11660 O O . ALA F 1 184 ? 61.20588 32.15199 -4.81640 1.000 29.05268 183 ALA F O 1
ATOM 11662 N N . LEU F 1 185 ? 59.48997 33.53940 -5.26735 1.000 21.50831 184 LEU F N 1
ATOM 11663 C CA . LEU F 1 185 ? 60.06548 33.97976 -6.53486 1.000 28.34534 184 LEU F CA 1
ATOM 11664 C C . LEU F 1 185 ? 61.43978 34.60922 -6.34316 1.000 33.83667 184 LEU F C 1
ATOM 11665 O O . LEU F 1 185 ? 62.35657 34.36177 -7.13602 1.000 29.47057 184 LEU F O 1
ATOM 11670 N N . ASP F 1 186 ? 61.60562 35.42458 -5.29994 1.000 27.30940 185 ASP F N 1
ATOM 11671 C CA . ASP F 1 186 ? 62.90195 36.05231 -5.06940 1.000 35.17077 185 ASP F CA 1
ATOM 11672 C C . ASP F 1 186 ? 63.95409 35.03309 -4.64593 1.000 35.88904 185 ASP F C 1
ATOM 11673 O O . ASP F 1 186 ? 65.14057 35.20840 -4.94928 1.000 37.71651 185 ASP F O 1
ATOM 11678 N N . ILE F 1 187 ? 63.54479 33.96775 -3.95231 1.000 26.17033 186 ILE F N 1
ATOM 11679 C CA . ILE F 1 187 ? 64.47779 32.89322 -3.61942 1.000 23.90999 186 ILE F CA 1
ATOM 11680 C C . ILE F 1 187 ? 64.90630 32.15721 -4.88354 1.000 26.88230 186 ILE F C 1
ATOM 11681 O O . ILE F 1 187 ? 66.09847 31.90849 -5.10344 1.000 27.05059 186 ILE F O 1
ATOM 11686 N N . ALA F 1 188 ? 63.93642 31.79468 -5.73108 1.000 19.87514 187 ALA F N 1
ATOM 11687 C CA . ALA F 1 188 ? 64.25484 31.11304 -6.98185 1.000 19.02134 187 ALA F CA 1
ATOM 11688 C C . ALA F 1 188 ? 65.15087 31.96283 -7.87212 1.000 24.14509 187 ALA F C 1
ATOM 11689 O O . ALA F 1 188 ? 66.01990 31.42686 -8.56831 1.000 27.44473 187 ALA F O 1
ATOM 11691 N N . VAL F 1 189 ? 64.96421 33.28424 -7.86021 1.000 28.08863 188 VAL F N 1
ATOM 11692 C CA . VAL F 1 189 ? 65.81326 34.15270 -8.66900 1.000 26.91928 188 VAL F CA 1
ATOM 11693 C C . VAL F 1 189 ? 67.21764 34.22571 -8.08108 1.000 31.08255 188 VAL F C 1
ATOM 11694 O O . VAL F 1 189 ? 68.21307 34.23093 -8.81644 1.000 37.22103 188 VAL F O 1
ATOM 11698 N N . GLY F 1 190 ? 67.32415 34.27511 -6.75150 1.000 24.03361 189 GLY F N 1
ATOM 11699 C CA . GLY F 1 190 ? 68.63701 34.26087 -6.12831 1.000 26.44522 189 GLY F CA 1
ATOM 11700 C C . GLY F 1 190 ? 69.41729 33.00120 -6.44867 1.000 31.45218 189 GLY F C 1
ATOM 11701 O O . GLY F 1 190 ? 70.63560 33.04447 -6.63519 1.000 35.02006 189 GLY F O 1
ATOM 11702 N N . PHE F 1 191 ? 68.72496 31.86228 -6.52417 1.000 28.50873 190 PHE F N 1
ATOM 11703 C CA . PHE F 1 191 ? 69.39014 30.61881 -6.89561 1.000 27.44725 190 PHE F CA 1
ATOM 11704 C C . PHE F 1 191 ? 69.81726 30.63933 -8.35621 1.000 30.62374 190 PHE F C 1
ATOM 11705 O O . PHE F 1 191 ? 70.92201 30.19425 -8.69105 1.000 24.89214 190 PHE F O 1
ATOM 11713 N N . ARG F 1 192 ? 68.94907 31.14041 -9.23930 1.000 27.52930 191 ARG F N 1
ATOM 11714 C CA . ARG F 1 192 ? 69.30617 31.27043 -10.64829 1.000 30.66782 191 ARG F CA 1
ATOM 11715 C C . ARG F 1 192 ? 70.58413 32.07994 -10.80600 1.000 34.58560 191 ARG F C 1
ATOM 11716 O O . ARG F 1 192 ? 71.48915 31.70592 -11.56191 1.000 44.98878 191 ARG F O 1
ATOM 11724 N N . ARG F 1 193 ? 70.68093 33.18927 -10.07186 1.000 26.40588 192 ARG F N 1
ATOM 11725 C CA . ARG F 1 193 ? 71.85996 34.04300 -10.15448 1.000 32.08626 192 ARG F CA 1
ATOM 11726 C C . ARG F 1 193 ? 73.07166 33.37784 -9.51584 1.000 36.98818 192 ARG F C 1
ATOM 11727 O O . ARG F 1 193 ? 74.14990 33.31819 -10.11805 1.000 44.52382 192 ARG F O 1
ATOM 11735 N N . LEU F 1 194 ? 72.91340 32.86029 -8.29708 1.000 35.44086 193 LEU F N 1
ATOM 11736 C CA . LEU F 1 194 ? 74.08023 32.39662 -7.55370 1.000 33.16411 193 LEU F CA 1
ATOM 11737 C C . LEU F 1 194 ? 74.63177 31.09352 -8.11656 1.000 27.43932 193 LEU F C 1
ATOM 11738 O O . LEU F 1 194 ? 75.85638 30.92040 -8.18866 1.000 34.36778 193 LEU F O 1
ATOM 11743 N N . TYR F 1 195 ? 73.75979 30.17895 -8.53975 1.000 24.35037 194 TYR F N 1
ATOM 11744 C CA . TYR F 1 195 ? 74.25900 28.90224 -9.03474 1.000 35.04699 194 TYR F CA 1
ATOM 11745 C C . TYR F 1 195 ? 74.79604 28.98064 -10.45809 1.000 37.71902 194 TYR F C 1
ATOM 11746 O O . TYR F 1 195 ? 75.28141 27.96571 -10.97963 1.000 34.27458 194 TYR F O 1
ATOM 11755 N N . ALA F 1 196 ? 74.74435 30.15469 -11.08146 1.000 32.48993 195 ALA F N 1
ATOM 11756 C CA . ALA F 1 196 ? 75.39621 30.36571 -12.36292 1.000 33.35818 195 ALA F CA 1
ATOM 11757 C C . ALA F 1 196 ? 76.77715 30.99593 -12.23432 1.000 33.54415 195 ALA F C 1
ATOM 11758 O O . ALA F 1 196 ? 77.56499 30.92522 -13.18423 1.000 43.28800 195 ALA F O 1
ATOM 11760 N N . LYS F 1 197 ? 77.09446 31.59220 -11.08539 1.000 35.10052 196 LYS F N 1
ATOM 11761 C CA . LYS F 1 197 ? 78.39066 32.21391 -10.85050 1.000 28.22043 196 LYS F CA 1
ATOM 11762 C C . LYS F 1 197 ? 79.32352 31.32619 -10.03860 1.000 34.00021 196 LYS F C 1
ATOM 11763 O O . LYS F 1 197 ? 80.29987 31.82577 -9.46418 1.000 38.38764 196 LYS F O 1
ATOM 11769 N N . VAL F 1 198 ? 79.02947 30.03262 -9.95087 1.000 29.93045 197 VAL F N 1
ATOM 11770 C CA . VAL F 1 198 ? 79.88764 29.10797 -9.21771 1.000 31.24982 197 VAL F CA 1
ATOM 11771 C C . VAL F 1 198 ? 81.17044 28.91460 -10.01310 1.000 29.43202 197 VAL F C 1
ATOM 11772 O O . VAL F 1 198 ? 81.14295 28.43141 -11.15237 1.000 29.52947 197 VAL F O 1
ATOM 11776 N N . GLU F 1 199 ? 82.30195 29.29232 -9.43002 1.000 41.32589 198 GLU F N 1
ATOM 11777 C CA . GLU F 1 199 ? 83.58989 29.28090 -10.12350 1.000 34.92977 198 GLU F CA 1
ATOM 11778 C C . GLU F 1 199 ? 84.33345 27.98448 -9.81596 1.000 41.25878 198 GLU F C 1
ATOM 11779 O O . GLU F 1 199 ? 84.84284 27.79746 -8.71094 1.000 31.89294 198 GLU F O 1
ATOM 11785 N N . VAL F 1 200 ? 84.39590 27.09118 -10.79929 1.000 48.76309 199 VAL F N 1
ATOM 11786 C CA . VAL F 1 200 ? 85.18820 25.86427 -10.70067 1.000 51.96334 199 VAL F CA 1
ATOM 11787 C C . VAL F 1 200 ? 86.19125 25.87018 -11.85014 1.000 64.17131 199 VAL F C 1
ATOM 11788 O O . VAL F 1 200 ? 85.92785 26.49443 -12.88817 1.000 61.30920 199 VAL F O 1
ATOM 11792 N N . PRO F 1 201 ? 87.34568 25.21378 -11.72533 1.000 65.49510 200 PRO F N 1
ATOM 11793 C CA . PRO F 1 201 ? 88.37770 25.36179 -12.75733 1.000 49.10115 200 PRO F CA 1
ATOM 11794 C C . PRO F 1 201 ? 88.30010 24.31740 -13.85946 1.000 63.96741 200 PRO F C 1
ATOM 11795 O O . PRO F 1 201 ? 87.97580 23.14774 -13.63423 1.000 74.31019 200 PRO F O 1
ATOM 11799 N N . GLY F 1 202 ? 88.61553 24.76853 -15.07455 1.000 58.31888 201 GLY F N 1
ATOM 11800 C CA . GLY F 1 202 ? 88.47425 23.93373 -16.24911 1.000 60.99840 201 GLY F CA 1
ATOM 11801 C C . GLY F 1 202 ? 87.03876 23.76150 -16.71550 1.000 58.23136 201 GLY F C 1
ATOM 11802 O O . GLY F 1 202 ? 86.69154 24.17883 -17.82596 1.000 71.09023 201 GLY F O 1
ATOM 11803 N N . THR F 1 203 ? 86.19621 23.12892 -15.89812 1.000 62.54960 202 THR F N 1
ATOM 11804 C CA . THR F 1 203 ? 84.79456 22.97484 -16.25967 1.000 66.29363 202 THR F CA 1
ATOM 11805 C C . THR F 1 203 ? 84.02166 24.25047 -15.94705 1.000 66.82248 202 THR F C 1
ATOM 11806 O O . THR F 1 203 ? 84.43531 25.07499 -15.13012 1.000 60.16043 202 THR F O 1
ATOM 11810 N N . THR F 1 204 ? 82.86810 24.39953 -16.59144 1.000 71.88590 203 THR F N 1
ATOM 11811 C CA . THR F 1 204 ? 81.91357 25.43772 -16.23093 1.000 71.11803 203 THR F CA 1
ATOM 11812 C C . THR F 1 204 ? 80.60739 24.74288 -15.87443 1.000 70.56303 203 THR F C 1
ATOM 11813 O O . THR F 1 204 ? 80.10972 23.92110 -16.64949 1.000 74.59953 203 THR F O 1
ATOM 11817 N N . LEU F 1 205 ? 80.07256 25.03416 -14.69178 1.000 55.30184 204 LEU F N 1
ATOM 11818 C CA . LEU F 1 205 ? 78.90529 24.29566 -14.23549 1.000 42.33264 204 LEU F CA 1
ATOM 11819 C C . LEU F 1 205 ? 77.61856 24.86832 -14.82162 1.000 43.81373 204 LEU F C 1
ATOM 11820 O O . LEU F 1 205 ? 77.51887 26.05723 -15.15384 1.000 56.80374 204 LEU F O 1
ATOM 11825 N N . PHE F 1 206 ? 76.62272 23.98549 -14.94019 1.000 41.75377 205 PHE F N 1
ATOM 11826 C CA . PHE F 1 206 ? 75.24659 24.37984 -15.23664 1.000 41.73993 205 PHE F CA 1
ATOM 11827 C C . PHE F 1 206 ? 75.13820 25.17903 -16.53951 1.000 51.39454 205 PHE F C 1
ATOM 11828 O O . PHE F 1 206 ? 74.35918 26.13432 -16.64400 1.000 58.66566 205 PHE F O 1
ATOM 11836 N N . ALA F 1 207 ? 75.92250 24.78874 -17.54880 1.000 59.76444 206 ALA F N 1
ATOM 11837 C CA . ALA F 1 207 ? 75.88295 25.49756 -18.82092 1.000 59.75431 206 ALA F CA 1
ATOM 11838 C C . ALA F 1 207 ? 74.94006 24.84210 -19.81418 1.000 58.98069 206 ALA F C 1
ATOM 11839 O O . ALA F 1 207 ? 74.54175 25.47687 -20.79940 1.000 58.45828 206 ALA F O 1
ATOM 11841 N N . GLY F 1 208 ? 74.56973 23.59425 -19.55094 1.000 63.92948 207 GLY F N 1
ATOM 11842 C CA . GLY F 1 208 ? 73.72628 22.85669 -20.46332 1.000 50.41386 207 GLY F CA 1
ATOM 11843 C C . GLY F 1 208 ? 72.30462 23.38585 -20.47588 1.000 57.00190 207 GLY F C 1
ATOM 11844 O O . GLY F 1 208 ? 71.89482 24.20246 -19.64772 1.000 60.19144 207 GLY F O 1
ATOM 11845 N N . ARG F 1 209 ? 71.52733 22.87925 -21.43323 1.000 57.62419 208 ARG F N 1
ATOM 11846 C CA . ARG F 1 209 ? 70.30059 23.56183 -21.84245 1.000 55.11363 208 ARG F CA 1
ATOM 11847 C C . ARG F 1 209 ? 69.26349 23.65303 -20.73621 1.000 60.02080 208 ARG F C 1
ATOM 11848 O O . ARG F 1 209 ? 68.71180 24.73399 -20.48930 1.000 65.31568 208 ARG F O 1
ATOM 11856 N N . ASP F 1 210 ? 68.95154 22.52562 -20.09801 1.000 61.81307 209 ASP F N 1
ATOM 11857 C CA . ASP F 1 210 ? 68.12936 22.47804 -18.89235 1.000 56.04405 209 ASP F CA 1
ATOM 11858 C C . ASP F 1 210 ? 68.99751 21.87315 -17.78437 1.000 50.90317 209 ASP F C 1
ATOM 11859 O O . ASP F 1 210 ? 68.74792 20.75285 -17.32872 1.000 63.11401 209 ASP F O 1
ATOM 11864 N N . ASP F 1 211 ? 70.02442 22.61390 -17.35656 1.000 48.10777 210 ASP F N 1
ATOM 11865 C CA . ASP F 1 211 ? 70.81410 22.20966 -16.20106 1.000 41.56510 210 ASP F CA 1
ATOM 11866 C C . ASP F 1 211 ? 70.19328 22.65524 -14.89213 1.000 39.79961 210 ASP F C 1
ATOM 11867 O O . ASP F 1 211 ? 70.40401 22.00296 -13.86587 1.000 42.64145 210 ASP F O 1
ATOM 11872 N N . LEU F 1 212 ? 69.41029 23.73263 -14.91979 1.000 31.43108 211 LEU F N 1
ATOM 11873 C CA . LEU F 1 212 ? 68.70877 24.20950 -13.73955 1.000 22.43992 211 LEU F CA 1
ATOM 11874 C C . LEU F 1 212 ? 67.20935 24.25847 -13.98905 1.000 26.12948 211 LEU F C 1
ATOM 11875 O O . LEU F 1 212 ? 66.57251 25.29896 -13.79710 1.000 32.28930 211 LEU F O 1
ATOM 11880 N N . ALA F 1 213 ? 66.64038 23.12765 -14.40621 1.000 19.80481 212 ALA F N 1
ATOM 11881 C CA . ALA F 1 213 ? 65.20190 23.05182 -14.62422 1.000 25.53233 212 ALA F CA 1
ATOM 11882 C C . ALA F 1 213 ? 64.42587 23.25450 -13.32877 1.000 27.51186 212 ALA F C 1
ATOM 11883 O O . ALA F 1 213 ? 63.32193 23.81229 -13.34915 1.000 24.16480 212 ALA F O 1
ATOM 11885 N N . TRP F 1 214 ? 64.98251 22.80546 -12.19915 1.000 22.22811 213 TRP F N 1
ATOM 11886 C CA . TRP F 1 214 ? 64.35772 23.04322 -10.90114 1.000 16.75251 213 TRP F CA 1
ATOM 11887 C C . TRP F 1 214 ? 64.11446 24.52952 -10.68129 1.000 20.92611 213 TRP F C 1
ATOM 11888 O O . TRP F 1 214 ? 62.99798 24.95347 -10.36076 1.000 22.26308 213 TRP F O 1
ATOM 11899 N N . VAL F 1 215 ? 65.15705 25.33895 -10.86751 1.000 26.51174 214 VAL F N 1
ATOM 11900 C CA . VAL F 1 215 ? 65.05234 26.76984 -10.60389 1.000 25.12307 214 VAL F CA 1
ATOM 11901 C C . VAL F 1 215 ? 64.14245 27.44058 -11.62495 1.000 25.43773 214 VAL F C 1
ATOM 11902 O O . VAL F 1 215 ? 63.22704 28.18982 -11.26471 1.000 27.99776 214 VAL F O 1
ATOM 11906 N N . ASP F 1 216 ? 64.38209 27.18123 -12.91320 1.000 30.41376 215 ASP F N 1
ATOM 11907 C CA . ASP F 1 216 ? 63.64173 27.86600 -13.97015 1.000 29.12113 215 ASP F CA 1
ATOM 11908 C C . ASP F 1 216 ? 62.14980 27.57478 -13.88248 1.000 31.60313 215 ASP F C 1
ATOM 11909 O O . ASP F 1 216 ? 61.32048 28.48833 -13.97146 1.000 32.55993 215 ASP F O 1
ATOM 11914 N N . SER F 1 217 ? 61.78825 26.30052 -13.71373 1.000 31.27010 216 SER F N 1
ATOM 11915 C CA . SER F 1 217 ? 60.37694 25.94185 -13.62839 1.000 27.41883 216 SER F CA 1
ATOM 11916 C C . SER F 1 217 ? 59.72411 26.52222 -12.38035 1.000 30.46417 216 SER F C 1
ATOM 11917 O O . SER F 1 217 ? 58.51455 26.77380 -12.37728 1.000 20.25117 216 SER F O 1
ATOM 11920 N N . HIS F 1 218 ? 60.49769 26.74410 -11.31635 1.000 23.86407 217 HIS F N 1
ATOM 11921 C CA . HIS F 1 218 ? 59.95034 27.41547 -10.14372 1.000 27.93663 217 HIS F CA 1
ATOM 11922 C C . HIS F 1 218 ? 59.77147 28.90858 -10.37649 1.000 28.73297 217 HIS F C 1
ATOM 11923 O O . HIS F 1 218 ? 58.90174 29.52639 -9.75613 1.000 22.89659 217 HIS F O 1
ATOM 11930 N N . ILE F 1 219 ? 60.57869 29.50555 -11.25322 1.000 30.04007 218 ILE F N 1
ATOM 11931 C CA . ILE F 1 219 ? 60.36824 30.90589 -11.60391 1.000 31.15860 218 ILE F CA 1
ATOM 11932 C C . ILE F 1 219 ? 59.07431 31.06209 -12.39473 1.000 29.40478 218 ILE F C 1
ATOM 11933 O O . ILE F 1 219 ? 58.32916 32.03167 -12.20841 1.000 35.58761 218 ILE F O 1
ATOM 11938 N N . LYS F 1 220 ? 58.77148 30.09946 -13.26956 1.000 34.13088 219 LYS F N 1
ATOM 11939 C CA . LYS F 1 220 ? 57.57126 30.20844 -14.09156 1.000 37.09072 219 LYS F CA 1
ATOM 11940 C C . LYS F 1 220 ? 56.30492 29.91227 -13.29641 1.000 34.50906 219 LYS F C 1
ATOM 11941 O O . LYS F 1 220 ? 55.22293 30.38048 -13.66693 1.000 49.65008 219 LYS F O 1
ATOM 11947 N N . ALA F 1 221 ? 56.41326 29.15775 -12.20366 1.000 40.54171 220 ALA F N 1
ATOM 11948 C CA . ALA F 1 221 ? 55.24457 28.69602 -11.46276 1.000 33.09109 220 ALA F CA 1
ATOM 11949 C C . ALA F 1 221 ? 54.93666 29.52433 -10.22334 1.000 44.36215 220 ALA F C 1
ATOM 11950 O O . ALA F 1 221 ? 53.76688 29.83009 -9.97216 1.000 55.18056 220 ALA F O 1
ATOM 11952 N N . GLU F 1 222 ? 55.95255 29.89975 -9.44021 1.000 56.42085 221 GLU F N 1
ATOM 11953 C CA . GLU F 1 222 ? 55.71596 30.55412 -8.15576 1.000 58.15609 221 GLU F CA 1
ATOM 11954 C C . GLU F 1 222 ? 54.98483 31.88596 -8.28002 1.000 61.61441 221 GLU F C 1
ATOM 11955 O O . GLU F 1 222 ? 54.57636 32.44075 -7.25397 1.000 64.49697 221 GLU F O 1
ATOM 11961 N N . THR F 1 223 ? 54.80490 32.40843 -9.49590 1.000 59.28449 222 THR F N 1
ATOM 11962 C CA . THR F 1 223 ? 53.92617 33.55941 -9.67631 1.000 52.18048 222 THR F CA 1
ATOM 11963 C C . THR F 1 223 ? 52.46611 33.16282 -9.49218 1.000 64.07940 222 THR F C 1
ATOM 11964 O O . THR F 1 223 ? 51.66712 33.93744 -8.95185 1.000 61.35762 222 THR F O 1
ATOM 11968 N N . MET F 1 224 ? 52.10332 31.95556 -9.93550 1.000 58.06966 223 MET F N 1
ATOM 11969 C CA . MET F 1 224 ? 50.74365 31.46183 -9.74760 1.000 60.73675 223 MET F CA 1
ATOM 11970 C C . MET F 1 224 ? 50.47758 31.08145 -8.29604 1.000 58.38974 223 MET F C 1
ATOM 11971 O O . MET F 1 224 ? 49.33303 31.16068 -7.83413 1.000 52.76936 223 MET F O 1
ATOM 11976 N N . HIS F 1 225 ? 51.51488 30.67115 -7.56377 1.000 54.67801 224 HIS F N 1
ATOM 11977 C CA . HIS F 1 225 ? 51.33253 30.30473 -6.16330 1.000 50.59495 224 HIS F CA 1
ATOM 11978 C C . HIS F 1 225 ? 51.10958 31.53179 -5.28584 1.000 50.42620 224 HIS F C 1
ATOM 11979 O O . HIS F 1 225 ? 50.29119 31.49523 -4.35963 1.000 45.09346 224 HIS F O 1
ATOM 11986 N N . ALA F 1 226 ? 51.84005 32.62083 -5.54635 1.000 63.32077 225 ALA F N 1
ATOM 11987 C CA . ALA F 1 226 ? 51.66005 33.83670 -4.75632 1.000 56.87150 225 ALA F CA 1
ATOM 11988 C C . ALA F 1 226 ? 50.24341 34.37931 -4.89562 1.000 55.26174 225 ALA F C 1
ATOM 11989 O O . ALA F 1 226 ? 49.67473 34.91013 -3.93375 1.000 62.14425 225 ALA F O 1
ATOM 11991 N N . ALA F 1 227 ? 49.65682 34.24957 -6.08752 1.000 53.36438 226 ALA F N 1
ATOM 11992 C CA . ALA F 1 227 ? 48.28344 34.69485 -6.29910 1.000 57.85716 226 ALA F CA 1
ATOM 11993 C C . ALA F 1 227 ? 47.29968 33.85564 -5.48949 1.000 61.52146 226 ALA F C 1
ATOM 11994 O O . ALA F 1 227 ? 46.40151 34.39353 -4.83049 1.000 53.45616 226 ALA F O 1
ATOM 11996 N N . GLN F 1 228 ? 47.46371 32.52884 -5.51909 1.000 63.52900 227 GLN F N 1
ATOM 11997 C CA . GLN F 1 228 ? 46.49636 31.63966 -4.87893 1.000 50.65252 227 GLN F CA 1
ATOM 11998 C C . GLN F 1 228 ? 46.51396 31.78042 -3.36072 1.000 53.63501 227 GLN F C 1
ATOM 11999 O O . GLN F 1 228 ? 45.45981 31.73450 -2.71510 1.000 58.61777 227 GLN F O 1
ATOM 12005 N N . VAL F 1 229 ? 47.70085 31.93678 -2.76784 1.000 46.91420 228 VAL F N 1
ATOM 12006 C CA . VAL F 1 229 ? 47.78316 32.03285 -1.31519 1.000 44.52968 228 VAL F CA 1
ATOM 12007 C C . VAL F 1 229 ? 47.26879 33.37388 -0.80651 1.000 62.19396 228 VAL F C 1
ATOM 12008 O O . VAL F 1 229 ? 46.87556 33.47836 0.36155 1.000 53.96505 228 VAL F O 1
ATOM 12012 N N . SER F 1 230 ? 47.24471 34.40169 -1.65569 1.000 65.81142 229 SER F N 1
ATOM 12013 C CA . SER F 1 230 ? 46.81024 35.73542 -1.26344 1.000 51.49619 229 SER F CA 1
ATOM 12014 C C . SER F 1 230 ? 45.47469 36.13075 -1.87974 1.000 60.53628 229 SER F C 1
ATOM 12015 O O . SER F 1 230 ? 44.98515 37.23455 -1.60598 1.000 59.37338 229 SER F O 1
ATOM 12018 N N . ASP F 1 231 ? 44.88851 35.27094 -2.71672 1.000 56.28987 230 ASP F N 1
ATOM 12019 C CA . ASP F 1 231 ? 43.57318 35.52938 -3.29642 1.000 51.56417 230 ASP F CA 1
ATOM 12020 C C . ASP F 1 231 ? 42.55935 35.78945 -2.18782 1.000 62.17358 230 ASP F C 1
ATOM 12021 O O . ASP F 1 231 ? 42.49669 35.04718 -1.20711 1.000 54.37444 230 ASP F O 1
ATOM 12026 N N . GLU F 1 232 ? 41.76087 36.85020 -2.33948 1.000 66.02032 231 GLU F N 1
ATOM 12027 C CA . GLU F 1 232 ? 40.86530 37.24380 -1.25354 1.000 67.59924 231 GLU F CA 1
ATOM 12028 C C . GLU F 1 232 ? 39.76888 36.21833 -0.96555 1.000 65.44023 231 GLU F C 1
ATOM 12029 O O . GLU F 1 232 ? 39.11763 36.30661 0.08076 1.000 71.87265 231 GLU F O 1
ATOM 12035 N N . ASP F 1 233 ? 39.53906 35.25806 -1.85750 1.000 49.08987 232 ASP F N 1
ATOM 12036 C CA . ASP F 1 233 ? 38.45333 34.28875 -1.71307 1.000 60.48464 232 ASP F CA 1
ATOM 12037 C C . ASP F 1 233 ? 38.93481 32.88665 -1.37727 1.000 69.64670 232 ASP F C 1
ATOM 12038 O O . ASP F 1 233 ? 38.35978 32.22771 -0.50764 1.000 67.58355 232 ASP F O 1
ATOM 12043 N N . THR F 1 234 ? 39.96762 32.40606 -2.06836 1.000 71.25430 233 THR F N 1
ATOM 12044 C CA . THR F 1 234 ? 40.54766 31.09125 -1.81622 1.000 49.53485 233 THR F CA 1
ATOM 12045 C C . THR F 1 234 ? 41.94643 31.19866 -1.21796 1.000 56.20077 233 THR F C 1
ATOM 12046 O O . THR F 1 234 ? 42.70114 30.21984 -1.23840 1.000 56.12910 233 THR F O 1
ATOM 12050 N N . GLY F 1 235 ? 42.30502 32.37838 -0.67380 1.000 53.04105 234 GLY F N 1
ATOM 12051 C CA . GLY F 1 235 ? 43.59406 32.56881 -0.03920 1.000 40.95953 234 GLY F CA 1
ATOM 12052 C C . GLY F 1 235 ? 43.64904 32.04388 1.38253 1.000 37.20449 234 GLY F C 1
ATOM 12053 O O . GLY F 1 235 ? 42.64393 31.65858 1.97625 1.000 40.72061 234 GLY F O 1
ATOM 12054 N N . MET F 1 236 ? 44.86432 32.05694 1.93882 1.000 40.01535 235 MET F N 1
ATOM 12055 C CA . MET F 1 236 ? 45.13007 31.32703 3.17584 1.000 39.86395 235 MET F CA 1
ATOM 12056 C C . MET F 1 236 ? 44.40657 31.92224 4.38001 1.000 36.77354 235 MET F C 1
ATOM 12057 O O . MET F 1 236 ? 44.02782 31.18072 5.29442 1.000 40.46943 235 MET F O 1
ATOM 12062 N N . THR F 1 237 ? 44.19061 33.23775 4.40040 1.000 36.06114 236 THR F N 1
ATOM 12063 C CA . THR F 1 237 ? 43.53839 33.88147 5.53860 1.000 41.26843 236 THR F CA 1
ATOM 12064 C C . THR F 1 237 ? 42.03506 33.61494 5.60246 1.000 38.44418 236 THR F C 1
ATOM 12065 O O . THR F 1 237 ? 41.41427 33.92218 6.63079 1.000 47.55132 236 THR F O 1
ATOM 12069 N N . ARG F 1 238 ? 41.43254 33.07018 4.54048 1.000 43.62294 237 ARG F N 1
ATOM 12070 C CA . ARG F 1 238 ? 40.05336 32.60497 4.60994 1.000 46.20496 237 ARG F CA 1
ATOM 12071 C C . ARG F 1 238 ? 39.89507 31.3389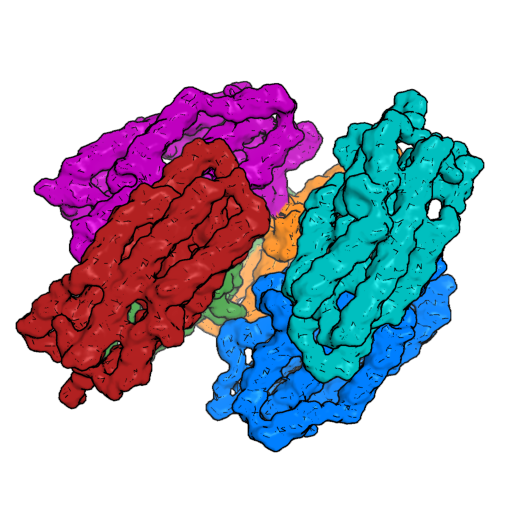5 5.44537 1.000 38.43023 237 ARG F C 1
ATOM 12072 O O . ARG F 1 238 ? 38.76732 30.85661 5.59466 1.000 39.79592 237 ARG F O 1
ATOM 12080 N N . LEU F 1 239 ? 40.98875 30.77516 5.95517 1.000 37.17419 238 LEU F N 1
ATOM 12081 C CA . LEU F 1 239 ? 40.94084 29.69611 6.93027 1.000 38.02411 238 LEU F CA 1
ATOM 12082 C C . LEU F 1 239 ? 40.82693 30.21004 8.35673 1.000 37.42334 238 LEU F C 1
ATOM 12083 O O . LEU F 1 239 ? 40.78130 29.40420 9.29612 1.000 40.41062 238 LEU F O 1
ATOM 12088 N N . VAL F 1 240 ? 40.77468 31.52612 8.53248 1.000 28.38099 239 VAL F N 1
ATOM 12089 C CA . VAL F 1 240 ? 40.64895 32.13708 9.84845 1.000 31.66301 239 VAL F CA 1
ATOM 12090 C C . VAL F 1 240 ? 39.16544 32.34057 10.11763 1.000 41.01701 239 VAL F C 1
ATOM 12091 O O . VAL F 1 240 ? 38.51344 33.13841 9.44137 1.000 48.17643 239 VAL F O 1
ATOM 12095 N N . ALA F 1 241 ? 38.63095 31.61786 11.10486 1.000 41.56243 240 ALA F N 1
ATOM 12096 C CA . ALA F 1 241 ? 37.19127 31.62392 11.33954 1.000 38.36233 240 ALA F CA 1
ATOM 12097 C C . ALA F 1 241 ? 36.75082 32.83222 12.15714 1.000 42.19801 240 ALA F C 1
ATOM 12098 O O . ALA F 1 241 ? 35.81166 33.53625 11.77233 1.000 63.85784 240 ALA F O 1
ATOM 12100 N N . ASP F 1 242 ? 37.39821 33.07983 13.29400 1.000 36.17116 241 ASP F N 1
ATOM 12101 C CA . ASP F 1 242 ? 36.98164 34.14043 14.20023 1.000 40.15172 241 ASP F CA 1
ATOM 12102 C C . ASP F 1 242 ? 38.16748 35.04783 14.51255 1.000 41.88518 241 ASP F C 1
ATOM 12103 O O . ASP F 1 242 ? 39.27669 34.86213 14.00239 1.000 40.20953 241 ASP F O 1
ATOM 12108 N N . ARG F 1 243 ? 37.91518 36.04360 15.36790 1.000 45.33173 242 ARG F N 1
ATOM 12109 C CA . ARG F 1 243 ? 38.92367 37.05335 15.67207 1.000 42.20759 242 ARG F CA 1
ATOM 12110 C C . ARG F 1 243 ? 40.06200 36.49060 16.51366 1.000 44.55838 242 ARG F C 1
ATOM 12111 O O . ARG F 1 243 ? 41.21551 36.90160 16.34379 1.000 46.91140 242 ARG F O 1
ATOM 12119 N N . GLU F 1 244 ? 39.76053 35.57198 17.43461 1.000 46.20391 243 GLU F N 1
ATOM 12120 C CA . GLU F 1 244 ? 40.81276 34.95921 18.23921 1.000 45.41215 243 GLU F CA 1
ATOM 12121 C C . GLU F 1 244 ? 41.78389 34.16837 17.37232 1.000 48.59637 243 GLU F C 1
ATOM 12122 O O . GLU F 1 244 ? 42.97922 34.09677 17.68180 1.000 53.56806 243 GLU F O 1
ATOM 12128 N N . GLN F 1 245 ? 41.29130 33.57461 16.28306 1.000 46.03301 244 GLN F N 1
ATOM 12129 C CA . GLN F 1 245 ? 42.16547 32.89785 15.33369 1.000 35.35916 244 GLN F CA 1
ATOM 12130 C C . GLN F 1 245 ? 42.96720 33.88183 14.49318 1.000 40.12244 244 GLN F C 1
ATOM 12131 O O . GLN F 1 245 ? 44.06946 33.54891 14.04350 1.000 37.49032 244 GLN F O 1
ATOM 12137 N N . ALA F 1 246 ? 42.43142 35.08211 14.25579 1.000 41.38595 245 ALA F N 1
ATOM 12138 C CA . ALA F 1 246 ? 43.19474 36.09339 13.53288 1.000 29.79000 245 ALA F CA 1
ATOM 12139 C C . ALA F 1 246 ? 44.36612 36.58352 14.36875 1.000 33.26745 245 ALA F C 1
ATOM 12140 O O . ALA F 1 246 ? 45.44864 36.85735 13.83699 1.000 37.37110 245 ALA F O 1
ATOM 12142 N N . GLU F 1 247 ? 44.16828 36.69301 15.68392 1.000 34.59773 246 GLU F N 1
ATOM 12143 C CA . GLU F 1 247 ? 45.27750 36.99624 16.58031 1.000 35.84463 246 GLU F CA 1
ATOM 12144 C C . GLU F 1 247 ? 46.36393 35.93351 16.47909 1.000 33.84962 246 GLU F C 1
ATOM 12145 O O . GLU F 1 247 ? 47.55035 36.25274 16.33790 1.000 29.76802 246 GLU F O 1
ATOM 12151 N N . GLU F 1 248 ? 45.97189 34.65661 16.54270 1.000 36.90510 247 GLU F N 1
ATOM 12152 C CA . GLU F 1 248 ? 46.95373 33.57596 16.50333 1.000 31.19512 247 GLU F CA 1
ATOM 12153 C C . GLU F 1 248 ? 47.66239 33.51881 15.15615 1.000 36.07769 247 GLU F C 1
ATOM 12154 O O . GLU F 1 248 ? 48.88243 33.31871 15.09762 1.000 30.60270 247 GLU F O 1
ATOM 12160 N N . PHE F 1 249 ? 46.91394 33.68882 14.06162 1.000 32.07989 248 PHE F N 1
ATOM 12161 C CA . PHE F 1 249 ? 47.51631 33.66479 12.73156 1.000 27.38375 248 PHE F CA 1
ATOM 12162 C C . PHE F 1 249 ? 48.59946 34.72901 12.60289 1.000 31.07265 248 PHE F C 1
ATOM 12163 O O . PHE F 1 249 ? 49.72017 34.44586 12.16349 1.000 38.10363 248 PHE F O 1
ATOM 12171 N N . LEU F 1 250 ? 48.27551 35.96808 12.98280 1.000 26.87047 249 LEU F N 1
ATOM 12172 C CA . LEU F 1 250 ? 49.27739 37.03167 12.98669 1.000 25.57986 249 LEU F CA 1
ATOM 12173 C C . LEU F 1 250 ? 50.48636 36.66009 13.84217 1.000 23.58841 249 LEU F C 1
ATOM 12174 O O . LEU F 1 250 ? 51.63349 36.86010 13.42625 1.000 23.29529 249 LEU F O 1
ATOM 12179 N N . THR F 1 251 ? 50.25092 36.12101 15.04271 1.000 23.88382 250 THR F N 1
ATOM 12180 C CA . THR F 1 251 ? 51.35545 35.77262 15.93715 1.000 23.90029 250 THR F CA 1
ATOM 12181 C C . THR F 1 251 ? 52.23425 34.67904 15.33250 1.000 31.88640 250 THR F C 1
ATOM 12182 O O . THR F 1 251 ? 53.46739 34.73851 15.42457 1.000 28.35292 250 THR F O 1
ATOM 12186 N N . ALA F 1 252 ? 51.61845 33.67736 14.70105 1.000 25.79155 251 ALA F N 1
ATOM 12187 C CA . ALA F 1 252 ? 52.38950 32.63539 14.03009 1.000 22.11116 251 ALA F CA 1
ATOM 12188 C C . ALA F 1 252 ? 53.18034 33.20794 12.86293 1.000 23.31889 251 ALA F C 1
ATOM 12189 O O . ALA F 1 252 ? 54.36770 32.90519 12.69527 1.000 21.96898 251 ALA F O 1
ATOM 12191 N N . VAL F 1 253 ? 52.53178 34.03702 12.03980 1.000 21.80982 252 VAL F N 1
ATOM 12192 C CA . VAL F 1 253 ? 53.21383 34.65518 10.90507 1.000 21.69814 252 VAL F CA 1
ATOM 12193 C C . VAL F 1 253 ? 54.41426 35.46547 11.37647 1.000 22.37280 252 VAL F C 1
ATOM 12194 O O . VAL F 1 253 ? 55.47115 35.46730 10.73396 1.000 25.14926 252 VAL F O 1
ATOM 12198 N N . ARG F 1 254 ? 54.28210 36.14694 12.51680 1.000 23.04362 253 ARG F N 1
ATOM 12199 C CA . ARG F 1 254 ? 55.38653 36.95605 13.02465 1.000 23.75572 253 ARG F CA 1
ATOM 12200 C C . ARG F 1 254 ? 56.59316 36.08795 13.36158 1.000 23.78733 253 ARG F C 1
ATOM 12201 O O . ARG F 1 254 ? 57.70769 36.33970 12.88706 1.000 27.22468 253 ARG F O 1
ATOM 12209 N N . GLU F 1 255 ? 56.38780 35.05456 14.18219 1.000 23.68200 254 GLU F N 1
ATOM 12210 C CA . GLU F 1 255 ? 57.49761 34.18987 14.56888 1.000 26.32995 254 GLU F CA 1
ATOM 12211 C C . GLU F 1 255 ? 58.02607 33.40038 13.37672 1.000 24.86183 254 GLU F C 1
ATOM 12212 O O . GLU F 1 255 ? 59.24248 33.23904 13.22266 1.000 23.31987 254 GLU F O 1
ATOM 12218 N N . TYR F 1 256 ? 57.12791 32.90503 12.52223 1.000 22.44332 255 TYR F N 1
ATOM 12219 C CA . TYR F 1 256 ? 57.55370 32.13268 11.35946 1.000 21.85745 255 TYR F CA 1
ATOM 12220 C C . TYR F 1 256 ? 58.39234 32.98235 10.41216 1.000 26.89072 255 TYR F C 1
ATOM 12221 O O . TYR F 1 256 ? 59.47070 32.56366 9.97350 1.000 27.89737 255 TYR F O 1
ATOM 12230 N N . ALA F 1 257 ? 57.91074 34.18562 10.08538 1.000 25.62838 256 ALA F N 1
ATOM 12231 C CA . ALA F 1 257 ? 58.65186 35.05530 9.17684 1.000 22.35612 256 ALA F CA 1
ATOM 12232 C C . ALA F 1 257 ? 59.99538 35.45387 9.77162 1.000 23.06342 256 ALA F C 1
ATOM 12233 O O . ALA F 1 257 ? 60.97883 35.62978 9.04299 1.000 23.16786 256 ALA F O 1
ATOM 12235 N N . ALA F 1 258 ? 60.05948 35.59294 11.09707 1.000 24.58168 257 ALA F N 1
ATOM 12236 C CA . ALA F 1 258 ? 61.32770 35.91260 11.74219 1.000 24.30231 257 ALA F CA 1
ATOM 12237 C C . ALA F 1 258 ? 62.33522 34.78600 11.55721 1.000 24.12526 257 ALA F C 1
ATOM 12238 O O . ALA F 1 258 ? 63.53227 35.03653 11.36796 1.000 25.75259 257 ALA F O 1
ATOM 12240 N N . HIS F 1 259 ? 61.86426 33.53545 11.60641 1.000 23.55954 258 HIS F N 1
ATOM 12241 C CA . HIS F 1 259 ? 62.75584 32.39325 11.43326 1.000 23.39876 258 HIS F CA 1
ATOM 12242 C C . HIS F 1 259 ? 63.22986 32.27202 9.99209 1.000 23.02659 258 HIS F C 1
ATOM 12243 O O . HIS F 1 259 ? 64.40192 31.96915 9.74632 1.000 23.25234 258 HIS F O 1
ATOM 12250 N N . TRP F 1 260 ? 62.34235 32.52064 9.02686 1.000 22.50154 259 TRP F N 1
ATOM 12251 C CA . TRP F 1 260 ? 62.74160 32.47362 7.62307 1.000 22.17504 259 TRP F CA 1
ATOM 12252 C C . TRP F 1 260 ? 63.80882 33.51590 7.31914 1.000 22.79126 259 TRP F C 1
ATOM 12253 O O . TRP F 1 260 ? 64.79015 33.23481 6.62004 1.000 22.84519 259 TRP F O 1
ATOM 12264 N N . SER F 1 261 ? 63.63015 34.73072 7.84050 1.000 23.84583 260 SER F N 1
ATOM 12265 C CA . SER F 1 261 ? 64.58384 35.80346 7.58142 1.000 23.96297 260 SER F CA 1
ATOM 12266 C C . SER F 1 261 ? 65.96392 35.46121 8.13114 1.000 25.56303 260 SER F C 1
ATOM 12267 O O . SER F 1 261 ? 66.97704 35.61379 7.43750 1.000 29.03547 260 SER F O 1
ATOM 12270 N N . ALA F 1 262 ? 66.02321 34.99840 9.38335 1.000 24.75721 261 ALA F N 1
ATOM 12271 C CA . ALA F 1 262 ? 67.30349 34.60823 9.96485 1.000 25.30215 261 ALA F CA 1
ATOM 12272 C C . ALA F 1 262 ? 67.90417 33.41125 9.24057 1.000 24.90675 261 ALA F C 1
ATOM 12273 O O . ALA F 1 262 ? 69.13115 33.28774 9.16037 1.000 25.36258 261 ALA F O 1
ATOM 12275 N N . ALA F 1 263 ? 67.06105 32.52360 8.70593 1.000 24.10707 262 ALA F N 1
ATOM 12276 C CA . ALA F 1 263 ? 67.56728 31.38637 7.94328 1.000 23.73046 262 ALA F CA 1
ATOM 12277 C C . ALA F 1 263 ? 68.15577 31.83181 6.60993 1.000 26.05467 262 ALA F C 1
ATOM 12278 O O . ALA F 1 263 ? 69.22917 31.36409 6.21130 1.000 24.92055 262 ALA F O 1
ATOM 12280 N N . LEU F 1 264 ? 67.46602 32.73323 5.90520 1.000 23.53534 263 LEU F N 1
ATOM 12281 C CA . LEU F 1 264 ? 67.98118 33.23542 4.63629 1.000 23.58353 263 LEU F CA 1
ATOM 12282 C C . LEU F 1 264 ? 69.22561 34.08993 4.83149 1.000 24.47302 263 LEU F C 1
ATOM 12283 O O . LEU F 1 264 ? 70.08978 34.13348 3.94954 1.000 24.66686 263 LEU F O 1
ATOM 12288 N N . GLU F 1 265 ? 69.34224 34.77226 5.97120 1.000 25.94587 264 GLU F N 1
ATOM 12289 C CA . GLU F 1 265 ? 70.52182 35.59476 6.19842 1.000 25.96554 264 GLU F CA 1
ATOM 12290 C C . GLU F 1 265 ? 71.77083 34.75894 6.43896 1.000 26.32407 264 GLU F C 1
ATOM 12291 O O . GLU F 1 265 ? 72.88128 35.28913 6.32862 1.000 30.30429 264 GLU F O 1
ATOM 12297 N N . THR F 1 266 ? 71.62347 33.46797 6.75208 1.000 26.31773 265 THR F N 1
ATOM 12298 C CA . THR F 1 266 ? 72.79927 32.60479 6.80204 1.000 26.20033 265 THR F CA 1
ATOM 12299 C C . THR F 1 266 ? 73.30687 32.28897 5.40357 1.000 26.00334 265 THR F C 1
ATOM 12300 O O . THR F 1 266 ? 74.50515 32.04390 5.22239 1.000 26.51771 265 THR F O 1
ATOM 12304 N N . TYR F 1 267 ? 72.41401 32.28233 4.40863 1.000 25.30080 266 TYR F N 1
ATOM 12305 C CA . TYR F 1 267 ? 72.85331 32.11265 3.02741 1.000 25.15443 266 TYR F CA 1
ATOM 12306 C C . TYR F 1 267 ? 73.74485 33.27015 2.60049 1.000 25.90481 266 TYR F C 1
ATOM 12307 O O . TYR F 1 267 ? 74.75805 33.06513 1.92244 1.000 28.69651 266 TYR F O 1
ATOM 12316 N N . ALA F 1 268 ? 73.37933 34.49556 2.98652 1.000 26.21265 267 ALA F N 1
ATOM 12317 C CA . ALA F 1 268 ? 74.20460 35.65264 2.65714 1.000 27.00095 267 ALA F CA 1
ATOM 12318 C C . ALA F 1 268 ? 75.56471 35.56724 3.33637 1.000 27.99978 267 ALA F C 1
ATOM 12319 O O . ALA F 1 268 ? 76.58304 35.96341 2.75684 1.000 32.64946 267 ALA F O 1
ATOM 12321 N N . GLN F 1 269 ? 75.60167 35.05030 4.56646 1.000 27.97940 268 GLN F N 1
ATOM 12322 C CA . GLN F 1 269 ? 76.87591 34.84170 5.24624 1.000 28.79029 268 GLN F CA 1
ATOM 12323 C C . GLN F 1 269 ? 77.75171 33.85802 4.47953 1.000 36.18431 268 GLN F C 1
ATOM 12324 O O . GLN F 1 269 ? 78.94872 34.09816 4.27973 1.000 34.08538 268 GLN F O 1
ATOM 12330 N N . ALA F 1 270 ? 77.16736 32.73727 4.04516 1.000 30.81838 269 ALA F N 1
ATOM 12331 C CA . ALA F 1 270 ? 77.92248 31.75037 3.27908 1.000 30.35382 269 ALA F CA 1
ATOM 12332 C C . ALA F 1 270 ? 78.49667 32.36037 2.00696 1.000 31.16880 269 ALA F C 1
ATOM 12333 O O . ALA F 1 270 ? 79.64718 32.08791 1.64180 1.000 33.05092 269 ALA F O 1
ATOM 12335 N N . LEU F 1 271 ? 77.70873 33.19069 1.31994 1.000 27.89030 270 LEU F N 1
ATOM 12336 C CA . LEU F 1 271 ? 78.20431 33.87046 0.12732 1.000 28.50829 270 LEU F CA 1
ATOM 12337 C C . LEU F 1 271 ? 79.34429 34.82098 0.47403 1.000 42.54283 270 LEU F C 1
ATOM 12338 O O . LEU F 1 271 ? 80.39081 34.82188 -0.18513 1.000 51.11947 270 LEU F O 1
ATOM 12343 N N . ARG F 1 272 ? 79.15786 35.63814 1.51402 1.000 39.57781 271 ARG F N 1
ATOM 12344 C CA . ARG F 1 272 ? 80.20933 36.55769 1.94158 1.000 34.40631 271 ARG F CA 1
ATOM 12345 C C . ARG F 1 272 ? 81.46128 35.80378 2.36928 1.000 31.40025 271 ARG F C 1
ATOM 12346 O O . ARG F 1 272 ? 82.57602 36.14167 1.95559 1.000 47.76432 271 ARG F O 1
ATOM 12354 N N . ASP F 1 273 ? 81.29484 34.77706 3.20501 1.000 35.17668 272 ASP F N 1
ATOM 12355 C CA . ASP F 1 273 ? 82.42961 34.01395 3.70842 1.000 45.70972 272 ASP F CA 1
ATOM 12356 C C . ASP F 1 273 ? 83.07480 33.13895 2.64637 1.000 49.06718 272 ASP F C 1
ATOM 12357 O O . ASP F 1 273 ? 84.24702 32.77449 2.79158 1.000 44.92006 272 ASP F O 1
ATOM 12362 N N . GLY F 1 274 ? 82.34623 32.79052 1.59077 1.000 37.67402 273 GLY F N 1
ATOM 12363 C CA . GLY F 1 274 ? 82.86832 31.81697 0.65876 1.000 38.24728 273 GLY F CA 1
ATOM 12364 C C . GLY F 1 274 ? 82.93012 30.40934 1.19981 1.000 40.05306 273 GLY F C 1
ATOM 12365 O O . GLY F 1 274 ? 83.54561 29.54508 0.56971 1.000 41.13648 273 GLY F O 1
ATOM 12366 N N . HIS F 1 275 ? 82.31526 30.15237 2.35142 1.000 44.91305 274 HIS F N 1
ATOM 12367 C CA . HIS F 1 275 ? 82.29263 28.81931 2.93629 1.000 48.05487 274 HIS F CA 1
ATOM 12368 C C . HIS F 1 275 ? 81.17178 28.76137 3.96366 1.000 48.49919 274 HIS F C 1
ATOM 12369 O O . HIS F 1 275 ? 80.54122 29.77114 4.28782 1.000 46.70888 274 HIS F O 1
ATOM 12376 N N . ALA F 1 276 ? 80.94581 27.56048 4.48379 1.000 54.24378 275 ALA F N 1
ATOM 12377 C CA . ALA F 1 276 ? 79.93768 27.33851 5.51025 1.000 51.44417 275 ALA F CA 1
ATOM 12378 C C . ALA F 1 276 ? 80.48918 27.68577 6.88938 1.000 58.70766 275 ALA F C 1
ATOM 12379 O O . ALA F 1 276 ? 80.60632 28.85899 7.24491 1.000 74.02909 275 ALA F O 1
#

InterPro domains:
  IPR045776 Protein of unknown function DUF6202 [PF19705] (5-268)

Foldseek 3Di:
DADLVRLVVLLVLLVVLLVVLQLDCVGALLLVLLQPFQFFALFLQLLVLLLVLLLLVLLLVLLVLLLVLLVVVVVVDPDDDVLLVLLSVLLVVLSCCLPQVPDPLSVPPADDDRCRNLSNVSCVLRNVQSVVQDDPVSNVVSNDADPLSVVLSVLSVVLSNPNLSSLLSLQNCLLNVLSVLVSSVRHQCRHDGCHPDPPPCSVSSSVSSNVVSVVSNCQQSPSRNHSSSNQDDPVSSVVSSVSNNVNSNSVSSRSVVSSVSRVVSHD/DDDPVRLVVLLVVLVVLLVVLQLDQVRFLLLVLLVPQQFFALQLQLLVLLLVLLQLVLLLLLLVLLLVLLVVVQVVDPDPDVLLVLLSVLLCVLSCCLPQVPDPLRVVQADDDRCRNLSNVSCVQRNVLSCVQPDPVSNVVSNDADPLSVLLSVLSVVLSNPNLSSLLSLQNCLQNVLSVLVSCVRHSQRHDDPPDRPPPDPCSVSSSVSSNVVSVVSNCQQSPSRNHSSSNQDDPVSSVVSSVSNNSNSNSVSVRSNVSSVSRVVSHD/DDDLVRLLVLLVLLVVLLVVLQQDCVGFLLLVLLVPFQFAELQLQLLVLLLVLLVLVLLLQLLVLLLVLLVVVVVPDPHDDVLQVLLNVLLCVLSCCLPQVPDPLRVVPADHDRCRNLSNVSCVLRNVQSLVQPDPVSNVVSNDADVLSVLLSVLSVVLSNPNLSSLLSLQNCLQNVLSVLVSVVRRQVRHDDCDPPDPCSVSSSVSCNVCSVVSNCQQSPSRRHSSSNQDDDVSSVVSSVSNSSNSNSVSSSSVVSSVSSVVSHD/DADLVSLVVLLVLLVVLLVVLLLDCVRFLLLVLLVPFQFAALQLQLLVLLLVLLQVVLLLQLLVLLLVLLVVVQVPDPDDDVLLVLLSVLLVVLSVCLPQVPDPLLVVQADHDPCRRLSNVSCPLRNVQSVVQDDPVSNVVSNDADVLSVVLSVLSVVLSNPNLSSLLSLQNCLQSQLSVLVSSVRHSVRHDDPVDQPDDCSVSSSVSSNVPSVVSNCQQSPSRNHSSSNQDDVVVSVVSSVSNNSNSNSVSSRSVVSSVSRVPNHD/DWADLVSLLVLLVLLVVLLVVLQLDCVRFLLLVLLVVQQFAALQLQLLVLLLVLLLVVLLLQLLVLLLVLQVVVVVVPPDPDPLLVLLSVLLCVLSCCLPQVPDPLLVPQADPDRCRNLSNVSCVLRNVVSVVQDDPVSSVVSNDADPLSVVLSVLSNVLSNPNLSSLLSLQNCLQNVLSVLVSSVRHQQRHDGPPDGGQPDPCSPSSSVSCNVPSVVSNCQQSPSRNHSSSNQTRDVSSVVSSVSNNVNSNSVSSSSVVSSVSRVVSHD/DLVVLLVLLVVLLVVLQLDCVRFLLLVLLVPFQFFALQLQLLVLLLVLVLLVLLLQLLVLLLVLLVVVVVVPPDDDVLLVLLSVLLCVLSCCLVQVPDPLLVVDADHDPCRNLSNVSCVQRNVVSVVQDDPVSNVQSNDAPPLSVVLSVLSVVLSNPNLSSLLSLQNCLQNQLSVLVSCVRHSQRHDGPPDHPPPDDPSPSSSVSSNVPSVVSNCQCSPSRNHSSSNQDDDVSSVVSSVSNNVNSNSVSSNSNVSSVSRVVSHD

Solvent-accessible surface area: 62224 Å² total